Protein 8EBC (pdb70)

Solvent-accessible surface area: 83220 Å² total; per-residue (Å²): 87,75,0,33,38,39,89,144,57,64,78,23,4,69,63,18,6,8,25,20,91,152,72,63,95,96,9,48,5,114,3,26,0,3,52,40,76,73,83,97,155,11,73,26,54,0,20,0,1,1,0,0,6,4,34,24,0,0,0,15,21,84,0,0,29,18,0,0,21,31,0,0,0,0,0,0,19,10,14,17,40,30,129,47,0,16,40,28,0,35,114,0,2,92,95,164,59,112,197,70,35,13,43,29,126,75,141,81,10,5,0,0,0,0,2,38,13,60,35,41,108,108,0,0,44,26,0,48,154,18,17,17,32,0,1,0,0,33,9,7,34,19,38,7,13,52,0,59,97,0,0,63,40,0,45,71,125,42,32,85,115,14,40,0,0,0,0,1,2,16,42,112,61,9,0,35,30,0,5,110,11,10,0,1,0,0,1,0,0,65,8,23,12,40,21,37,136,178,186,6,4,0,29,5,0,64,58,0,5,152,2,5,69,34,19,47,85,33,38,0,28,30,1,0,0,0,0,24,30,18,27,97,126,25,70,5,2,2,2,0,1,9,19,8,0,4,0,0,2,5,12,131,27,0,0,52,0,72,44,7,56,12,95,101,46,94,52,134,73,70,117,2,7,29,22,16,21,12,21,16,30,88,1,19,1,56,67,95,172,96,37,65,3,39,9,45,66,35,14,33,1,115,80,28,2,44,103,3,5,62,101,1,49,32,12,0,19,46,14,40,0,85,50,2,81,41,0,50,150,100,28,115,58,47,58,36,92,139,128,30,70,115,83,134,133,119,66,100,61,5,80,57,30,89,27,61,67,84,103,79,58,121,98,10,44,5,114,3,30,0,2,51,39,120,159,82,103,157,11,67,25,50,0,25,0,1,0,0,0,4,3,25,27,0,0,0,16,15,79,0,0,32,15,0,0,40,30,0,0,0,0,2,0,23,10,14,19,25,32,130,49,0,16,45,14,0,36,122,0,1,77,82,180,34,237,80,53,12,53,32,92,3,134,11,9,5,0,0,0,0,1,36,12,55,29,39,116,110,0,0,37,30,0,18,66,12,3,18,29,1,1,1,0,29,6,6,28,16,29,7,19,47,0,56,108,0,0,63,36,0,44,69,117,40,30,90,112,15,42,0,0,0,0,1,2,33,38,118,68,6,0,57,42,0,4,121,9,8,0,3,0,0,1,0,0,94,15,23,10,32,14,44,189,30,14,0,33,5,0,71,58,0,6,153,3,6,67,64,16,48,133,97,72,16,29,33,1,0,0,1,0,19,28,30,25,108,124,27,141,6,1,2,7,0,0,7,19,7,0,5,0,0,7,5,12,144,24,0,0,54,0,74,46,8,59,11,95,101,41,85,37,133,64,75,118,7,4,20,23,17,20,16,18,18,30,73,1,23,0,45,48,93,134,153,199,34,24,52,17,35,5,62,67,35,16,29,0,120,86,30,3,60,100,3,6,58,108,1,46,48,41,0,15,93,11,39,0,84,44,2,83,50,0,52,148,92,24,117,60,59,92,62,159,99,98,148,108,136,109,101,53,97,46,2,73,60,25,85,10,56,95,103,89,50,117,110,10,40,5,110,2,26,0,0,45,45,133,151,83,127,156,25,79,23,52,0,27,10,2,2,0,0,7,9,17,26,0,0,0,9,18,89,0,0,29,17,0,0,45,38,0,0,0,0,2,0,19,12,16,14,12,29,129,46,0,18,40,29,0,34,118,0,0,101,92,210,156,88,15,60,38,122,76,161,78,31,4,0,0,0,0,2,35,14,65,27,35,110,99,0,0,41,26,0,44,154,18,18,16,35,0,0,1,0,35,8,9,24,0,15,2,24,56,0,67,116,0,0,71,42,0,53,46,106,41,26,90,118,9,30,0,0,0,0,4,0,33,76,122,52,0,0,38,18,0,6,129,8,14,0,0,2,0,4,0,6,0,13,40,23,35,17,15,49,57,87,133,93,92,10,47,18,146,1,45,0,25,7,0,66,61,0,5,158,2,3,76,48,24,58,154,107,67,12,23,33,1,0,0,1,0,25,14,7,6,30,142,42,67,13,2,0,0,0,2,6,17,7,0,4,0,0,6,1,10,20,4,0,0,42,0,80,41,8,59,12,92,92,39,100,62,155,69,79,112,5,2,26,6,19,10,11,4,7,40,25,3,62,5,43,47,67,51,74,173,30,24,49,174,185,49,48,84,152,107,2,11,57,5,21,0,21,63,28,18,36,0,128,81,31,1,52,102,14,8,50,101,1,61,52,28,0,20,102,14,37,0,75,40,3,72,55,0,53,154,112,26,107,61,54,79,37,108,86,119,109,177,146,94,42,68,124,75,125,65,92,35,2,72,52,22,8,6,30,14,98,115,56,94,102,4,41,2,114,2,25,0,1,48,35,134,161,78,102,156,21,78,26,52,0,27,0,2,1,0,0,5,4,17,25,0,0,0,12,22,63,0,0,19,14,0,0,47,31,0,0,0,0,2,0,17,9,12,17,44,25,131,49,0,16,62,41,0,35,102,0,9,104,84,167,50,238,80,64,14,53,34,114,70,152,83,11,6,0,0,0,0,1,32,12,64,37,30,122,109,0,0,33,25,0,44,153,22,15,9,26,0,0,1,0,41,10,11,25,0,7,1,29,37,0,78,114,0,0,67,35,0,48,70,116,41,33,92,120,6,30,1,0,0,1,8,0,40,47,128,50,0,0,52,24,0,4,125,11,15,0,0,2,0,3,0,4,0,13,44,32,42,14,12,52,51,82,119,97,104,4,47,16,129,0,43,0,34,9,0,67,69,0,7,138,3,4,74,62,25,44,145,117,71,20,26,30,1,0,0,0,0,20,15,9,4,41,117,8,23,17,1,0,0,0,1,9,15,6,0,4,0,0,10,1,9,20,4,0,0,37,0,77,41,8,51,13,96,86,37,91,70,143,72,80,116,5,3,27,5,19,8,17,4,8,36,86,2,66,13,57,55,94,152,86,47,62,3,48,0,19,57,34,18,33,1,130,89,29,0,51,105,11,7,58,88,1,47,49,2,0,39,35,16,51,0,54,29,3,73,57,0,55,155,146,25,118,60,37,46,11,61,55,68,22,110,24,139,132,27,79,106,94,123,144,99,72,91,64,5,64,57,20,77,19,52,76,86,117,53,115,104,8,48,6,114,3,26,0,0,56,40,119,157,78,97,158,16,73,28,49,0,19,0,2,1,0,0,4,2,25,28,0,0,0,9,22,84,0,0,32,15,0,0,30,28,0,0,0,0,1,0,16,11,12,20,31,30,134,47,0,18,38,28,0,39,112,0,2,104,91,167,53,115,182,62,39,14,62,42,121,61,159,80,8,6,0,0,0,0,2,35,13,56,28,42,117,105,0,0,40,23,0,50,156,16,17,16,32,1,0,1,0,30,6,1,25,8,40,8,14,52,0,67,101,0,0,59,37,0,43,74,123,40,33,76,120,14,45,0,0,0,0,0,2,29,42,122,50,10,0,35,28,0,5,121,10,10,0,1,1,0,1,0,2,92,8,23,14,34,17,41,129,181,30,15,0,27,6,0,68,61,0,6,158,2,5,68,67,13,55,150,113,59,20,26,31,1,0,0,0,0,23,28,37,23,101,131,26,111,2,2,2,2,0,0,8,18,7,0,5,0,0,8,5,12,129,25,0,0,54,0,70,47,7,58,11,96,99,22,34,4,42,53,77,115,0,10,25,20,17,22,13,22,18,30,83,1,18,0,42,49,86,130,144,78,33,63,17,4,4,48,64,35,13,32,1,122,88,30,1,56,102,3,6,56,96,1,48,44,41,0,40,97,12,41,1,86,43,2,77,65,0,50,157,103,23,121,62,61,85,43,101,100,181,96,65,98,151,160,181,69,114,46,2,68,54,21,82,10,55,70,24,200,81,115,81,167,35,80,52,98,102,7,46,5,120,2,27,0,0,57,45,127,144,82,107,154,15,70,25,44,0,34,7,1,0,0,0,7,6,18,26,0,0,0,16,16,84,0,0,28,19,0,0,37,30,0,0,0,0,0,0,22,11,16,18,48,26,133,47,0,20,45,13,0,32,127,0,2,108,86,187,64,178,48,14,49,36,111,70,138,84,9,6,0,0,0,0,2,34,11,55,24,31,110,102,0,0,20,26,0,42,146,13,18,15,36,0,1,0,0,41,7,15,25,0,9,2,27,47,0,78,116,0,1,64,41,1,51,72,121,44,31,86,110,13,42,0,0,0,1,5,0,32,60,122,54,0,0,46,26,0,4,122,12,12,0,3,0,0,4,0,4,0,13,49,20,42,19,14,54,61,102,112,97,122,26,7,7,149,1,31,0,30,2,0,64,63,0,6,157,4,2,74,71,20,48,135,101,71,17,28,32,0,0,0,0,0,21,18,6,6,14,100,33,64,16,2,0,0,0,0,8,17,6,0,4,0,0,2,2,9,22,4,0,0,29,0,69,43,7,54,12,101,99,25,57,14,49,62,83,118,4,5,32,4,20,10,18,12,14,58,71,1,67,7,57,57,79,169,185,30,42,56,2,11,0,13,62,30,19,28,0,118,90,28,2,52,105,16,6,63,102,1,62,54,24,0,18,94,7,29,0,63,41,3,85,53,0,54,147,95,26,62,59,56,80,37,117,93,118,98,176,188

B-factor: mean 42.68, std 15.79, range [10.54, 126.82]

Sequence (2060 aa):
AMAFYFEEPSRTFSEFLLVPGCVPTNVSLKTPIVKFKKGEESAITMNIPLVSAIMQAVSDDNMGIALATEGGVSFIFGSQSIESEAAMVSRVKNHKSNKLELLDSSKRYVVGAGINTRDYEERVPALVEAGADILCIDSSEGYSEWQKRTLDYVRGKYGDTVKVGAGNVVDRDGFRYLAEAGADFVKVGVGGGSICCITRGQATALIDVAKARDEYFEETGVYIPICSDGGIVYDYHMTLALAMGADFIMLGRYFSRFDESPTNKVNLNGTYMKEYWGEGANRARNWQRYGVDSYVPYAGSLKDNVAISLSKVRSTMCNCGALNIPELQQKAKITLVSAMAFYFEEPSRTFSEFLLVPGCVPTNVSLKTPIVKFKKGEESAITMNIPLVSAIMQAVSDDNMGIALATEGGVSFIFGSQSIESEAAMVSRVKNHKSKLELLDSSKRYVVGAGINTRDYEERVPALVEAGADILCIDSSSEGYSEWQKRTLDYVRGKYGDTVKVGAGNVVDRDGFRYLAEAGADFVKVGVGGGSICIGQATALIDVAKARDEYFEETGVYIPICSDGGIVYDYHMTLALAMGADFIMLGRYFSRFDESPTNKVNLNGTYMKEYWGEGANRARNWQRYDEGVDSYVPYAGSLKDNVAISLSKVRSTMCNCGALNIPELQQKAKITLVSAFYFEEPSRTFSEFLLVPCVPTNVSLKTPIVKFKKGEESAITMNIPLVSAIMQAVSDDNMGIALATEGGVSFIFGSQSIESEAAMVSRVKNHKLELLDSSKRYVVGAGINTRDYEERVPALVEAGADILCIDSSEGYSEWQKRTLDYVRGKYGDTVKVGAGNVVDRDGFRYLAEAGADFVKVGVGGGSICITREQKGIGRGQATALIDVAKARDEYFEETGVYIPICSDGGIVYYDYHMTLALAMGADFIMLGRYFSRFDESPTNKVNLNGTYMKEYWGEGANRARNWQRYDLGGDKKLSFEEGVDSYVPYAGSLKDNVAISLSKVRSTMCNCGALNIPELQQKAKITLVSSTSIVMAFYFPSRTFSEFLLVPGVPTNVSLKTPIVKFKKGEESAITMNIPLVSAIMQAVSDDNMGIALATEGGVSFIFGSQSIESEAAMVSRVKNHKSKLELLDSSKRYVVGAGINTRDYEERVPALVEAGADILCIDSSEGYSEWQKRTLDYVRGKYGDTVKVGAGNVVDRDGFRYLAEAGADFVKVGVGGGSICITREQKGIGRGQATALIDVAKARDEYFEETGVYIPICSDGGIVYDYHMTLALAMGADFIMLGRYFSRFDESPTNKVNLNGTYMKEYWGEGANRARNWQRYGVDSYVPYAGSLKDNVAISLSKVRSTMCNCGALNIPELQQKAKITLVSSTSIVAMAFYFEEPSRTFSEFLLVPGVPTNVSLKTPIVKFKKGEESAITMNIPLVSAIMQAVSDDNMGIALATEGGVSFIFGSQSIESEAAMVSRVKNHKSNKLELLDSSKRYVVGAGINTRDYEERVPALVEAGADILCIDSSEGYSEWQKRTLDYVRGKYGDTVKVGAGNVVDRDGFRYLAEAGADFVKVGVGGGSICITGQATALIDVAKARDEYFEETGVYIPICSDGGIVYDYHMTLALAMGADFIMLGRYFSRFDESPTNKVNLNGTYMKEYWGEGANRARNWQRYDGVDSYVPYAGSLKDNVAISLSKVRSTMCNCGALNIPELQQKAKITLVSSTMAFYFPSRTFSEFLLVPGYSSAECVPTNVSLKTPIVKFKKGEESAITMNIPLVSAIMQAVSDDNMGIALATEGGVSFIFGSQSIESEAAMVSRVKNHKSLELLDSSKRYVVGAGINTRDYEERVPALVEAGADILCIDSSEGYSEWQKRTLDYVRGKYGDTVKVGAGNVVDRDGFRYLAEAGADFVKVGVGGGSICITREQKGIGRGQQATALIDVAKARDEYFEETGVYIPICSDGGIVYYDYHMTLALAMGADFIMLGRYFSRFDESPTNKVNLNGTYMKEYWGEGANRARNWQRYEGVDSYVPYAGSLKDNVAISLSKVRSTMCNCGALNIPELQQKAKITLVSSTSIV

Radius of gyration: 43.03 Å; Cα contacts (8 Å, |Δi|>4): 5115; chains: 6; bounding box: 100×106×127 Å

Foldseek 3Di:
DDDDDDDDDFDALVFKDWDFPADLVLFFQKFAQFKDFAPDDHPFIFRHQEEADQWLQFAFLLNQQQQLLDGYEYAHHDLADLVRQLVRLLSQQPPQHHPRRGADPVRGRAYHYEDELPPCVVNVVSNVVSPHQAYEYFFEAVCLVSQLVSLLVCCVVPNVVHAYAYDDHQALVSLVSVVVSRHRAYEYAHGTAQDDDDHSLLNSLLRNQVNQVVVCVVPRMRHAYEREDRDDDLSSQLVSLLSRHRHYYDYLVRSQEPSGPFDWDQDPNFIKTFDDGCNACCRVVVVVVHTDDIGGRDYHPVVVVVVSSSVNSRSCRSNVHRYSVSSNVRIDMDTDD/DDDDDDDDDFDALVFKDWDFPADLVLFFQKFAQFKDFQPDDHQFIFRHQEEADQWLQFDFLLNQQQQLQQGYEYAHHDLADLVRQLVRLLSQQPDPAVRHGAHPVRGRAYEYEDELPPCVPNVVSNVVSPHQAYEHFDEAVCLVSQLVSLLVCCVVPNPVHAYAYDDFQALVSLVSVVVSPHRAYEYDHDTDQDDDSLLNSLLHVQVSQVVVCVVGRMRHAYEREDRCPDLVSQLVSLLSRHRHYYDYLVRSLEPSGPFDWDQDPNFIKTFDDGCNDCCRVVVVVVNPPGPDIGGRDYHPVVVVVVSVSVSSVSCVSNVHSYSVSSNPSIDMDTHD/DDDDDDDWDALVQKDWAWDDLVLFFQKFAQFKDFAPDDHQFIFRHQEEADQWQQFDFLLNQQQQQCVRYEYAHHPLADLVRSLVRLLCQQPVQCGGAHPVRGGAYHYEDELPPLVPSVVSNVVSPHQAYEYDAQQWDDVSLLVSLQVCCVPPNPNYAYAYWDFQALVSLVVVVVSPHGAYEYAFFQSDGGDAFDGHDAQGGTCNSLLRNQVSQVVVCVPRRMHHAYEYEENHQALVSQLSSLQSRHRHYYYYLNRSLEPSTPFDWDQDVNFIWTFDGGCNACVSVVVVVCHPNNQVPDDCVRRGDDIRGRDYHPVVVVCVSSSVSSVVCVTQVHSYSVRSNVRTPMDGRPDDDDD/DDDDDDFDWLVFKDWDFPPLVLFFQKFAAFKDFAPDDHPFIWRHQEEADQWQFFAFLLNQQQQQQQTYAYAHHPLADLVRSLVSLLSQQPPAHVRGRADPVRGGAYHYEDELPCLVPNVVSNVVSPHQAYEYDAAQWQDVSQLVSLVVCCVPVNPRYAYAYGDDQALVRLVVVVVSPHGAYEYQFQQSDGGFAFDGDDALGGTCNSLLRNQVSQVVVCVVPRMHHAYEYEENHQALSSQLVSLQSRHRHYYYYLNRSQEPSTPFDWDQDPNFIWTFDGGCNDCCRVVVVVPDGPDIRGRDYHDVVVVCVSSSVSSVVCVSRPHRYSVRSNPRIDMDTRPDDDDD/DDDDDDDDDFDALVQKDWDFPPLVLFWQKFAAFKDFFPDDHPFIWRHQEEAAQWLQFDFLLNQQQVLLVGYEYAHHDLADLVRQLVRLLSQFPDDQHPRHGADPVRGRAYHYEDELPPLVPNVVSNVVSPHQAYEHFFEAVCLVSQLVSLLVCCVPVNPNHAYAYDDHQALVSLVSRVVSRHRAYEYDRGTAQDDDPRLLVSLLRNQVSQVVVCVVPSMRHAYEREDRDDDLVSQLVSLLSRHRHYYYYLVRSLEPSGPFDWDQDPNFIKTFDDGCNACCRVVVVVVCHGPDIHGRDYHPVVVVCVSVSVNSVSCVSLVHSYSVRSNVSIDMDGHDDD/DDDDDDFDWLVFKDWDFDPDPDFDDLVLFFQKFAAFKDFFPDDHPFIFRHQEEADQWQQFAFLLNQQQQQCVRYEYAHHDLADLVRQLVSLLSQQPPAHCGRADPVNGGAYHYEDELPCLVPNVVSNVVSPHQAYEYDAQAWDDVSLLVSLVVCCVPVNPRYAYAYFDFQALVRLVVVVVSPHGAYEYQFQQSDGGDAQDGHDALGGTCNSLLRNQVNQVVVCVPRSMHHAYEYEHNHQALSSQLVSLLSRHRHYYYYLNRSQEPSGPFDWDQDPNFIWTFDGGCNFCCSVVVVVPVRGPDIRGHDYHPVVSVVVSSSVSSVVCVRQVHSYSVRSNVRTDMDTHPDDDDD

Organism: Listeria monocytogenes serovar 1/2a (strain ATCC BAA-679 / EGD-e) (NCBI:txid169963)

InterPro domains:
  IPR000644 CBS domain [PF00571] (110-151)
  IPR000644 CBS domain [PF00571] (163-214)
  IPR000644 CBS domain [PS51371] (103-162)
  IPR000644 CBS domain [PS51371] (167-225)
  IPR000644 CBS domain [SM00116] (109-157)
  IPR000644 CBS domain [SM00116] (172-220)
  IPR001093 IMP dehydrogenase/GMP reductase [PF00478] (11-489)
  IPR001093 IMP dehydrogenase/GMP reductase [cd00381] (9-478)
  IPR005990 Inosine-5'-monophosphate dehydrogenase [PIRSF000130] (10-497)
  IPR005990 Inosine-5'-monophosphate dehydrogenase [PTHR11911] (9-493)
  IPR013785 Aldolase-type TIM barrel [G3DSA:3.20.20.70] (3-501)
  IPR015875 IMP dehydrogenase / GMP reductase, conserved site [PS00487] (309-321)
  IPR046342 CBS domain superfamily [SSF54631] (110-214)

Secondary structure (DSSP, 8-state):
-EEEE-PPP---GGGEEEEP---GGG----EE-S-EETT---S-EESSSEEE-SSTTT-SHHHHHHHHHHT-EEEE--SS-HHHHHHHHHHHHHS---TT--B-TTS-B--EEEE-SSSHHHHHHHHHHTT-SEEEE---GGGHHHHHHHHHHHHHHHTTSS-EEEEEE-SHHHHHHHHTTT-SSEEE-S--TT------HHHHHHHHHHHHHHHHHHHSEE--EEEES---SHHHHHHHHHHT-SEEEESHHHHTBTTSSSPEEEETTEEEEEE--TTSHHHHTGGG----EEEE--B-HHHHHHHHHHHHHHHHHHTT-SSHHHHHHH-EEEE--/---EE-PPP---GGGEEEEP---GGG-B--EE-S-EETT---S-EESSSEEE-SSTTT-SHHHHHHHHHHT-EEEE--SS-HHHHHHHHHHHHTS------B-TTS-B--EEEE-SSSHHHHHHHHHHHT-SEEEEE--GGGHHHHHHHHHHHHHHHTTSS-EEEEEE-SHHHHHHHHHHT-SSEEE-S--TT----HHHHHHHHHHHHHHHHHHHSEE--EEEES---STHHHHHHHHHT-SEEEESHHHHTBTTSSSPEEEETTEEEEEE--TTSHHHHTGGGG-----EEEE--B-HHHHHHHHHHHHHHHHHHTT-SBHHHHHHH-EEEE--/--B------BGGGEEEE---GGG-B--EE-S-EETTS--S-EESSSEEE-S-TTT-SHHHHHHHHHTT-EEEE-SSS-HHHHHHHHHHHHTT----B-TTS-B--EEEE-SSSHHHHHHHHHHHT-SEEEE--SS-S-HHHHHHHHHHHHHTTTSS-EEEEEE-SHHHHHHHHTTT-SSEEE-TTTSSS---SS-PPTT--BHHHHHHHHHHHHHHHHHH-EE--EEEES---SHHHHHHHHHHT-SEEEESHHHHTBTTSSSPEEEETTEEEEEE--TTSHHHHTGGGSTTSGGGG--HHHH--EEEE--B-HHHHHHHHHHHHHHHHHHTT-SBHHHHHHH-EEEE-------/--EE----BGGGEEEE---GGG-B--EE-S-EETTSPPSSEESSSEEE-S-TTT-SHHHHHHHHHTT-EEEE-SSS-HHHHHHHHHHHTTS------B-TTS-B--EEEE-SSSHHHHHHHHHHHT-SEEEE--SS-S-HHHHHHHHHHHHHSTTSSEEEEEEE-SHHHHHHHHHTT-SSEEE-TTTSSS---SS---TT--BSHHHHHHHHHHHHHHHHH-EE--EEEES---SHHHHHHHHHTT-SEEEESHHHHTBTTSSSPEEEETTEEEEEE--TTSHHHHTTTT----EEEEP-B-HHHHHHHHHHHHHHHHHHHT-SBHHHHHHH-EEEE-SEEEE-/--EE----BGGGEEEEPPS--S---GGG-B--EE-S-EETTSPPS-EESSSEEE-S-TTT-SHHHHHHHHHTT-EEEE--SS-HHHHHHHHHHHHSS-----B-TTSPBP-EEEE-SSSHHHHHHHHHHTT-SEEEE--SS-S-HHHHHHHHHHHHHHTTSS-EEEEEE-SHHHHHHHHHTT-SSEEEE-SSSSS---SSPPPTT--BSHHHHHHHHHHHHHHHHHSEE--EEEES---SHHHHHHHHHTT-SEEEESTTTTTBTTSSSPEEEETTEEEEEE--TTSHHHHTGGG-----EEEEP-B-HHHHHHHHHHHHHHHHHHTT-SBHHHHHHH-EEEE-------/---EE-PPP---GGGEEEE---GGG----EE-S-EETT---SSEESSSEEE-SSTTT-SHHHHHHHHHTT-EEEE--SS-HHHHHHHHHHHHSS----S--B-TTSPBP-EEEE-SSSHHHHHHHHHHHT-SEEEE---GGGHHHHHHHHHHHHHHHTTSS-EEEEEE-SHHHHHHHHTTT-SSEEE-S--TTS----HHHHHHHHHHHHHHHHHHHSEE--EEEES---SHHHHHHHHHHT-SEEEESHHHHTBTTSSSPEEEETTEEEEEE--TTSHHHHTGGGT----EEEE--B-HHHHHHHHHHHHHHHHHHTT-SSHHHHHHH-EEEE----

Nearest PDB structures (foldseek):
  8ebc-assembly1_E  TM=1.003E+00  e=1.883E-82  Listeria monocytogenes EGD-e
  8ebc-assembly1_D  TM=9.989E-01  e=6.902E-76  Listeria monocytogenes EGD-e
  8ebc-assembly1_C-2  TM=9.810E-01  e=6.151E-74  Listeria monocytogenes EGD-e
  1me9-assembly1_A  TM=9.237E-01  e=5.230E-58  Tritrichomonas suis
  1mei-assembly1_A  TM=9.227E-01  e=8.674E-58  Tritrichomonas suis

Structure (mmCIF, N/CA/C/O backbone):
data_8EBC
#
_entry.id   8EBC
#
_cell.length_a   78.977
_cell.length_b   95.699
_cell.length_c   97.604
_cell.angle_alpha   111.360
_cell.angle_beta   105.170
_cell.angle_gamma   107.610
#
_symmetry.space_group_name_H-M   'P 1'
#
loop_
_entity.id
_entity.type
_entity.pdbx_description
1 polymer 'Lmo0132 protein'
2 non-polymer 'INOSINIC ACID'
3 non-polymer GLYCEROL
4 non-polymer 'FORMIC ACID'
5 water water
#
loop_
_atom_site.group_PDB
_atom_site.id
_atom_site.type_symbol
_atom_site.label_atom_id
_atom_site.label_alt_id
_atom_site.label_comp_id
_atom_site.label_asym_id
_atom_site.label_entity_id
_atom_site.label_seq_id
_atom_site.pdbx_PDB_ins_code
_atom_site.Cartn_x
_atom_site.Cartn_y
_atom_site.Cartn_z
_atom_site.occupancy
_atom_site.B_iso_or_equiv
_atom_site.auth_seq_id
_atom_site.auth_comp_id
_atom_site.auth_asym_id
_atom_site.auth_atom_id
_atom_site.pdbx_PDB_model_num
ATOM 1 N N . ALA A 1 1 ? -16.00160 18.16302 15.61397 1.000 53.89605 -1 ALA A N 1
ATOM 2 C CA . ALA A 1 1 ? -15.09662 19.23996 15.23345 1.000 52.88020 -1 ALA A CA 1
ATOM 3 C C . ALA A 1 1 ? -13.67931 18.71044 15.03914 1.000 50.32567 -1 ALA A C 1
ATOM 4 O O . ALA A 1 1 ? -12.71404 19.31637 15.49847 1.000 54.92501 -1 ALA A O 1
ATOM 6 N N . MET A 1 2 ? -13.56188 17.57728 14.35149 1.000 49.73857 0 MET A N 1
ATOM 7 C CA . MET A 1 2 ? -12.28853 16.89549 14.17054 1.000 53.01359 0 MET A CA 1
ATOM 8 C C . MET A 1 2 ? -11.79129 17.05212 12.73962 1.000 47.06578 0 MET A C 1
ATOM 9 O O . MET A 1 2 ? -12.56791 16.94267 11.78369 1.000 54.89403 0 MET A O 1
ATOM 14 N N . ALA A 1 3 ? -10.49092 17.30944 12.60609 1.000 45.22326 1 ALA A N 1
ATOM 15 C CA . ALA A 1 3 ? -9.80959 17.38061 11.32114 1.000 44.64265 1 ALA A CA 1
ATOM 16 C C . ALA A 1 3 ? -8.75073 16.29029 11.24708 1.000 42.72600 1 ALA A C 1
ATOM 17 O O . ALA A 1 3 ? -7.97489 16.10143 12.18892 1.000 45.45688 1 ALA A O 1
ATOM 19 N N . PHE A 1 4 ? -8.71606 15.58665 10.11986 1.000 42.89866 2 PHE A N 1
ATOM 20 C CA . PHE A 1 4 ? -7.78292 14.49226 9.88918 1.000 47.22023 2 PHE A CA 1
ATOM 21 C C . PHE A 1 4 ? -6.73613 14.92341 8.87145 1.000 40.53253 2 PHE A C 1
ATOM 22 O O . PHE A 1 4 ? -7.08079 15.45380 7.81034 1.000 41.77156 2 PHE A O 1
ATOM 30 N N . TYR A 1 5 ? -5.46567 14.69670 9.19771 1.000 41.24101 3 TYR A N 1
ATOM 31 C CA . TYR A 1 5 ? -4.35079 14.98708 8.30888 1.000 42.58554 3 TYR A CA 1
ATOM 32 C C . TYR A 1 5 ? -3.66813 13.68492 7.91606 1.000 47.89752 3 TYR A C 1
ATOM 33 O O . TYR A 1 5 ? -3.52053 12.77694 8.74131 1.000 48.30729 3 TYR A O 1
ATOM 42 N N . PHE A 1 6 ? -3.25525 13.59752 6.65383 1.000 52.53378 4 PHE A N 1
ATOM 43 C CA . PHE A 1 6 ? -2.67988 12.37953 6.08478 1.000 51.71446 4 PHE A CA 1
ATOM 44 C C . PHE A 1 6 ? -1.32347 12.73117 5.48599 1.000 61.10861 4 PHE A C 1
ATOM 45 O O . PHE A 1 6 ? -1.19233 12.90839 4.27287 1.000 67.20846 4 PHE A O 1
ATOM 53 N N . GLU A 1 7 ? -0.31573 12.83839 6.34619 1.000 63.41874 5 GLU A N 1
ATOM 54 C CA . GLU A 1 7 ? 1.05911 13.04260 5.91823 1.000 75.17231 5 GLU A CA 1
ATOM 55 C C . GLU A 1 7 ? 1.77750 11.70142 5.86419 1.000 74.44051 5 GLU A C 1
ATOM 56 O O . GLU A 1 7 ? 1.55220 10.82912 6.70840 1.000 64.26297 5 GLU A O 1
ATOM 62 N N . GLU A 1 8 ? 2.63385 11.53989 4.86107 1.000 73.77720 6 GLU A N 1
ATOM 63 C CA . GLU A 1 8 ? 3.39264 10.31012 4.72372 1.000 79.04185 6 GLU A CA 1
ATOM 64 C C . GLU A 1 8 ? 4.50271 10.24724 5.77342 1.000 71.06615 6 GLU A C 1
ATOM 65 O O . GLU A 1 8 ? 5.06425 11.27627 6.15948 1.000 65.81793 6 GLU A O 1
ATOM 71 N N . PRO A 1 9 ? 4.83042 9.04921 6.25692 1.000 69.72018 7 PRO A N 1
ATOM 72 C CA . PRO A 1 9 ? 5.86805 8.93170 7.28858 1.000 63.68278 7 PRO A CA 1
ATOM 73 C C . PRO A 1 9 ? 7.25105 9.21766 6.72429 1.000 55.11403 7 PRO A C 1
ATOM 74 O O . PRO A 1 9 ? 7.60571 8.76105 5.63497 1.000 55.27134 7 PRO A O 1
ATOM 78 N N . SER A 1 10 ? 8.03621 9.97762 7.48423 1.000 41.23646 8 SER A N 1
ATOM 79 C CA . SER A 1 10 ? 9.40456 10.30298 7.11388 1.000 47.15717 8 SER A CA 1
ATOM 80 C C . SER A 1 10 ? 10.34274 9.92910 8.25240 1.000 46.69141 8 SER A C 1
ATOM 81 O O . SER A 1 10 ? 9.96092 9.95390 9.42568 1.000 50.47874 8 SER A O 1
ATOM 84 N N . ARG A 1 11 ? 11.57652 9.57464 7.89629 1.000 38.05461 9 ARG A N 1
ATOM 85 C CA . ARG A 1 11 ? 12.59158 9.21196 8.87373 1.000 36.25292 9 ARG A CA 1
ATOM 86 C C . ARG A 1 11 ? 13.90174 9.91128 8.53752 1.000 38.19965 9 ARG A C 1
ATOM 87 O O . ARG A 1 11 ? 14.09781 10.41536 7.42857 1.000 40.25761 9 ARG A O 1
ATOM 95 N N . THR A 1 12 ? 14.80156 9.93284 9.51439 1.000 32.83563 10 THR A N 1
ATOM 96 C CA . THR A 1 12 ? 16.12170 10.52585 9.36438 1.000 39.50038 10 THR A CA 1
ATOM 97 C C . THR A 1 12 ? 17.17937 9.43182 9.26879 1.000 33.12832 10 THR A C 1
ATOM 98 O O . THR A 1 12 ? 16.90223 8.24430 9.45405 1.000 35.23328 10 THR A O 1
ATOM 102 N N . PHE A 1 13 ? 18.41270 9.85289 8.97739 1.000 28.42185 11 PHE A N 1
ATOM 103 C CA . PHE A 1 13 ? 19.52198 8.90964 8.87856 1.000 29.43793 11 PHE A CA 1
ATOM 104 C C . PHE A 1 13 ? 19.82380 8.22095 10.20331 1.000 37.02357 11 PHE A C 1
ATOM 105 O O . PHE A 1 13 ? 20.37053 7.11163 10.20139 1.000 33.44157 11 PHE A O 1
ATOM 113 N N . SER A 1 14 ? 19.48606 8.84993 11.33063 1.000 37.75299 12 SER A N 1
ATOM 114 C CA . SER A 1 14 ? 19.77461 8.28201 12.64152 1.000 33.60335 12 SER A CA 1
ATOM 115 C C . SER A 1 14 ? 18.86257 7.11693 13.00526 1.000 36.23015 12 SER A C 1
ATOM 116 O O . SER A 1 14 ? 19.15603 6.40376 13.97092 1.000 40.54918 12 SER A O 1
ATOM 119 N N . GLU A 1 15 ? 17.77568 6.90491 12.26664 1.000 30.17823 13 GLU A N 1
ATOM 120 C CA . GLU A 1 15 ? 16.86503 5.79780 12.52516 1.000 32.96169 13 GLU A CA 1
ATOM 121 C C . GLU A 1 15 ? 17.26092 4.52204 11.79171 1.000 40.32291 13 GLU A C 1
ATOM 122 O O . GLU A 1 15 ? 16.56216 3.51050 11.91630 1.000 39.22889 13 GLU A O 1
ATOM 128 N N . PHE A 1 16 ? 18.35655 4.54367 11.03866 1.000 33.34175 14 PHE A N 1
ATOM 129 C CA . PHE A 1 16 ? 18.83295 3.39574 10.28254 1.000 34.78656 14 PHE A CA 1
ATOM 130 C C . PHE A 1 16 ? 20.23519 3.02239 10.74717 1.000 36.58080 14 PHE A C 1
ATOM 131 O O . PHE A 1 16 ? 20.89509 3.76837 11.47538 1.000 35.05763 14 PHE A O 1
ATOM 139 N N . LEU A 1 17 ? 20.69152 1.84955 10.31189 1.000 35.14188 15 LEU A N 1
ATOM 140 C CA . LEU A 1 17 ? 22.02896 1.37966 10.64912 1.000 32.36388 15 LEU A CA 1
ATOM 141 C C . LEU A 1 17 ? 22.52134 0.43343 9.56704 1.000 36.88293 15 LEU A C 1
ATOM 142 O O . LEU A 1 17 ? 21.78219 -0.45483 9.13252 1.000 30.89358 15 LEU A O 1
ATOM 147 N N . LEU A 1 18 ? 23.76583 0.62569 9.14063 1.000 38.76042 16 LEU A N 1
ATOM 148 C CA . LEU A 1 18 ? 24.41710 -0.31584 8.24082 1.000 37.52733 16 LEU A CA 1
ATOM 149 C C . LEU A 1 18 ? 24.91252 -1.51067 9.04653 1.000 38.53700 16 LEU A C 1
ATOM 150 O O . LEU A 1 18 ? 25.69927 -1.34804 9.98571 1.000 36.95316 16 LEU A O 1
ATOM 155 N N . VAL A 1 19 ? 24.45275 -2.70249 8.68810 1.000 36.65666 17 VAL A N 1
ATOM 156 C CA . VAL A 1 19 ? 24.83060 -3.93741 9.37009 1.000 40.88025 17 VAL A CA 1
ATOM 157 C C . VAL A 1 19 ? 25.93768 -4.60479 8.56135 1.000 43.95107 17 VAL A C 1
ATOM 158 O O . VAL A 1 19 ? 25.70068 -4.97549 7.40128 1.000 50.72485 17 VAL A O 1
ATOM 162 N N . PRO A 1 20 ? 27.13566 -4.77420 9.11327 1.000 49.13813 18 PRO A N 1
ATOM 163 C CA . PRO A 1 20 ? 28.19929 -5.45798 8.37366 1.000 54.02123 18 PRO A CA 1
ATOM 164 C C . PRO A 1 20 ? 27.98286 -6.96164 8.33286 1.000 55.76585 18 PRO A C 1
ATOM 165 O O . PRO A 1 20 ? 27.41504 -7.56281 9.24805 1.000 55.98720 18 PRO A O 1
ATOM 169 N N . GLY A 1 21 ? 28.45074 -7.56584 7.24521 1.000 59.14251 19 GLY A N 1
ATOM 170 C CA . GLY A 1 21 ? 28.33479 -9.00017 7.05807 1.000 50.42324 19 GLY A CA 1
ATOM 171 C C . GLY A 1 21 ? 29.63980 -9.74167 7.27495 1.000 63.36718 19 GLY A C 1
ATOM 172 O O . GLY A 1 21 ? 30.39462 -9.43650 8.19904 1.000 62.23070 19 GLY A O 1
ATOM 173 N N . CYS A 1 27 ? 40.08523 -7.05105 2.26340 1.000 79.62512 25 CYS A N 1
ATOM 174 C CA . CYS A 1 27 ? 39.67651 -6.47003 3.53710 1.000 83.57146 25 CYS A CA 1
ATOM 175 C C . CYS A 1 27 ? 40.54456 -5.26770 3.89731 1.000 77.42602 25 CYS A C 1
ATOM 176 O O . CYS A 1 27 ? 40.65768 -4.89991 5.06724 1.000 68.15101 25 CYS A O 1
ATOM 179 N N . VAL A 1 28 ? 41.15286 -4.65776 2.88641 1.000 72.36946 26 VAL A N 1
ATOM 180 C CA . VAL A 1 28 ? 42.05895 -3.53035 3.07969 1.000 70.88650 26 VAL A CA 1
ATOM 181 C C . VAL A 1 28 ? 41.25419 -2.24379 2.91600 1.000 64.16408 26 VAL A C 1
ATOM 182 O O . VAL A 1 28 ? 40.73541 -1.99107 1.81668 1.000 61.08210 26 VAL A O 1
ATOM 186 N N . PRO A 1 29 ? 41.12171 -1.42023 3.95977 1.000 61.34765 27 PRO A N 1
ATOM 187 C CA . PRO A 1 29 ? 40.35149 -0.17343 3.81327 1.000 53.72343 27 PRO A CA 1
ATOM 188 C C . PRO A 1 29 ? 40.91873 0.76926 2.76829 1.000 54.19094 27 PRO A C 1
ATOM 189 O O . PRO A 1 29 ? 40.15174 1.48540 2.11194 1.000 52.02818 27 PRO A O 1
ATOM 193 N N . THR A 1 30 ? 42.23900 0.79193 2.58713 1.000 52.56613 28 THR A N 1
ATOM 194 C CA . THR A 1 30 ? 42.83012 1.63201 1.55363 1.000 48.13065 28 THR A CA 1
ATOM 195 C C . THR A 1 30 ? 42.60991 1.08245 0.15065 1.000 54.72998 28 THR A C 1
ATOM 196 O O . THR A 1 30 ? 42.98978 1.74717 -0.81982 1.000 56.97189 28 THR A O 1
ATOM 199 N N . ASN A 1 31 ? 42.01534 -0.10118 0.01791 1.000 50.69530 29 ASN A N 1
ATOM 200 C CA . ASN A 1 31 ? 41.68769 -0.67065 -1.28193 1.000 57.11829 29 ASN A CA 1
ATOM 201 C C . ASN A 1 31 ? 40.28189 -0.31818 -1.74819 1.000 46.57165 29 ASN A C 1
ATOM 202 O O . ASN A 1 31 ? 39.85192 -0.81153 -2.79522 1.000 48.29882 29 ASN A O 1
ATOM 207 N N . VAL A 1 32 ? 39.56057 0.51368 -1.00662 1.000 37.95132 30 VAL A N 1
ATOM 208 C CA . VAL A 1 32 ? 38.19599 0.88604 -1.35762 1.000 30.17674 30 VAL A CA 1
ATOM 209 C C . VAL A 1 32 ? 38.23229 2.11286 -2.25705 1.000 32.22092 30 VAL A C 1
ATOM 210 O O . VAL A 1 32 ? 38.86992 3.11994 -1.92573 1.000 34.98773 30 VAL A O 1
ATOM 214 N N . SER A 1 33 ? 37.54889 2.02860 -3.39660 1.000 20.66475 31 SER A N 1
ATOM 215 C CA . SER A 1 33 ? 37.43661 3.14675 -4.32255 1.000 18.09270 31 SER A CA 1
ATOM 216 C C . SER A 1 33 ? 36.19653 3.96742 -3.99322 1.000 18.37151 31 SER A C 1
ATOM 217 O O . SER A 1 33 ? 35.09577 3.42060 -3.87035 1.000 15.18217 31 SER A O 1
ATOM 220 N N . LEU A 1 34 ? 36.37852 5.27951 -3.85016 1.000 14.88638 32 LEU A N 1
ATOM 221 C CA . LEU A 1 34 ? 35.27942 6.19397 -3.57671 1.000 17.78821 32 LEU A CA 1
ATOM 222 C C . LEU A 1 34 ? 34.86514 6.98608 -4.81043 1.000 17.98104 32 LEU A C 1
ATOM 223 O O . LEU A 1 34 ? 34.15851 7.99280 -4.68526 1.000 18.78161 32 LEU A O 1
ATOM 228 N N . LYS A 1 35 ? 35.29527 6.55773 -5.99387 1.000 13.59787 33 LYS A N 1
ATOM 229 C CA . LYS A 1 35 ? 34.87441 7.21077 -7.22375 1.000 16.97821 33 LYS A CA 1
ATOM 230 C C . LYS A 1 35 ? 33.37946 7.01343 -7.44189 1.000 18.54533 33 LYS A C 1
ATOM 231 O O . LYS A 1 35 ? 32.80644 5.98057 -7.08344 1.000 20.20373 33 LYS A O 1
ATOM 237 N N . THR A 1 36 ? 32.74569 8.02367 -8.03450 1.000 16.74578 34 THR A N 1
ATOM 238 C CA . THR A 1 36 ? 31.30064 8.01492 -8.21164 1.000 21.77816 34 THR A CA 1
ATOM 239 C C . THR A 1 36 ? 30.94980 8.91758 -9.38483 1.000 19.35404 34 THR A C 1
ATOM 240 O O . THR A 1 36 ? 31.65931 9.89779 -9.63880 1.000 16.43141 34 THR A O 1
ATOM 244 N N . PRO A 1 37 ? 29.89006 8.60717 -10.12915 1.000 24.47027 35 PRO A N 1
ATOM 245 C CA . PRO A 1 37 ? 29.46826 9.47962 -11.22780 1.000 18.50612 35 PRO A CA 1
ATOM 246 C C . PRO A 1 37 ? 28.57360 10.60883 -10.74704 1.000 16.10297 35 PRO A C 1
ATOM 247 O O . PRO A 1 37 ? 27.86189 10.49640 -9.74718 1.000 18.21110 35 PRO A O 1
ATOM 251 N N . ILE A 1 38 ? 28.61760 11.72072 -11.48519 1.000 17.86898 36 ILE A N 1
ATOM 252 C CA . ILE A 1 38 ? 27.72985 12.84886 -11.23197 1.000 19.64837 36 ILE A CA 1
ATOM 253 C C . ILE A 1 38 ? 26.98153 13.29762 -12.47630 1.000 15.21051 36 ILE A C 1
ATOM 254 O O . ILE A 1 38 ? 26.18351 14.23288 -12.39980 1.000 19.95254 36 ILE A O 1
ATOM 259 N N . VAL A 1 39 ? 27.20685 12.65832 -13.62086 1.000 15.65202 37 VAL A N 1
ATOM 260 C CA . VAL A 1 39 ? 26.50312 12.96077 -14.86075 1.000 22.42829 37 VAL A CA 1
ATOM 261 C C . VAL A 1 39 ? 25.86471 11.67720 -15.37019 1.000 18.22228 37 VAL A C 1
ATOM 262 O O . VAL A 1 39 ? 26.48917 10.61075 -15.33838 1.000 17.93068 37 VAL A O 1
ATOM 266 N N . LYS A 1 40 ? 24.61971 11.78253 -15.83339 1.000 14.26536 38 LYS A N 1
ATOM 267 C CA . LYS A 1 40 ? 23.88595 10.61080 -16.29075 1.000 19.97763 38 LYS A CA 1
ATOM 268 C C . LYS A 1 40 ? 24.62772 9.91010 -17.42450 1.000 25.05089 38 LYS A C 1
ATOM 269 O O . LYS A 1 40 ? 25.36274 10.52919 -18.19969 1.000 19.06556 38 LYS A O 1
ATOM 275 N N . PHE A 1 41 ? 24.43228 8.59663 -17.50760 1.000 18.82577 39 PHE A N 1
ATOM 276 C CA . PHE A 1 41 ? 25.09284 7.78094 -18.51306 1.000 18.06307 39 PHE A CA 1
ATOM 277 C C . PHE A 1 41 ? 24.20178 6.59391 -18.84116 1.000 29.14991 39 PHE A C 1
ATOM 278 O O . PHE A 1 41 ? 23.44802 6.11124 -17.99101 1.000 21.33699 39 PHE A O 1
ATOM 286 N N . LYS A 1 42 ? 24.29313 6.13277 -20.08553 1.000 30.47256 40 LYS A N 1
ATOM 287 C CA . LYS A 1 42 ? 23.53070 4.97243 -20.51202 1.000 35.40647 40 LYS A CA 1
ATOM 288 C C . LYS A 1 42 ? 24.13452 3.69742 -19.92613 1.000 35.41405 40 LYS A C 1
ATOM 289 O O . LYS A 1 42 ? 25.24354 3.68935 -19.38292 1.000 33.97779 40 LYS A O 1
ATOM 295 N N . LYS A 1 43 ? 23.37917 2.60715 -20.03678 1.000 35.45347 41 LYS A N 1
ATOM 296 C CA . LYS A 1 43 ? 23.82417 1.33211 -19.49239 1.000 32.20397 41 LYS A CA 1
ATOM 297 C C . LYS A 1 43 ? 25.08452 0.86507 -20.20900 1.000 37.69376 41 LYS A C 1
ATOM 298 O O . LYS A 1 43 ? 25.13807 0.83043 -21.44208 1.000 42.35900 41 LYS A O 1
ATOM 304 N N . GLY A 1 44 ? 26.10822 0.52237 -19.42826 1.000 32.81327 42 GLY A N 1
ATOM 305 C CA . GLY A 1 44 ? 27.38139 0.08706 -19.95162 1.000 36.35530 42 GLY A CA 1
ATOM 306 C C . GLY A 1 44 ? 28.37976 1.20090 -20.20059 1.000 43.19167 42 GLY A C 1
ATOM 307 O O . GLY A 1 44 ? 29.58971 0.95847 -20.14328 1.000 46.51914 42 GLY A O 1
ATOM 308 N N . GLU A 1 45 ? 27.90500 2.41523 -20.47003 1.000 46.52195 43 GLU A N 1
ATOM 309 C CA . GLU A 1 45 ? 28.78607 3.52984 -20.77981 1.000 32.59306 43 GLU A CA 1
ATOM 310 C C . GLU A 1 45 ? 29.42772 4.08075 -19.50783 1.000 31.78482 43 GLU A C 1
ATOM 311 O O . GLU A 1 45 ? 29.13412 3.65311 -18.38780 1.000 40.26971 43 GLU A O 1
ATOM 317 N N . GLU A 1 46 ? 30.31628 5.05245 -19.69165 1.000 29.30389 44 GLU A N 1
ATOM 318 C CA . GLU A 1 46 ? 31.04009 5.69681 -18.60672 1.000 27.80840 44 GLU A CA 1
ATOM 319 C C . GLU A 1 46 ? 30.61205 7.15452 -18.49741 1.000 29.25732 44 GLU A C 1
ATOM 320 O O . GLU A 1 46 ? 30.43484 7.83626 -19.51231 1.000 27.61899 44 GLU A O 1
ATOM 326 N N . SER A 1 47 ? 30.44199 7.62509 -17.26345 1.000 24.27412 45 SER A N 1
ATOM 327 C CA . SER A 1 47 ? 29.97405 8.98473 -17.03358 1.000 22.93997 45 SER A CA 1
ATOM 328 C C . SER A 1 47 ? 30.99154 10.00680 -17.52643 1.000 20.77133 45 SER A C 1
ATOM 329 O O . SER A 1 47 ? 32.20403 9.78211 -17.48849 1.000 24.24924 45 SER A O 1
ATOM 332 N N . ALA A 1 48 ? 30.47760 11.15286 -17.98047 1.000 29.66690 46 ALA A N 1
ATOM 333 C CA . ALA A 1 48 ? 31.34249 12.19476 -18.52344 1.000 27.09183 46 ALA A CA 1
ATOM 334 C C . ALA A 1 48 ? 32.17819 12.86362 -17.43999 1.000 25.91824 46 ALA A C 1
ATOM 335 O O . ALA A 1 48 ? 33.26152 13.38452 -17.72995 1.000 32.05333 46 ALA A O 1
ATOM 337 N N . ILE A 1 49 ? 31.69550 12.87368 -16.19950 1.000 20.55982 47 ILE A N 1
ATOM 338 C CA . ILE A 1 49 ? 32.41861 13.45413 -15.07361 1.000 21.74566 47 ILE A CA 1
ATOM 339 C C . ILE A 1 49 ? 32.35791 12.46764 -13.91663 1.000 24.24442 47 ILE A C 1
ATOM 340 O O . ILE A 1 49 ? 31.26695 12.13149 -13.43934 1.000 21.06535 47 ILE A O 1
ATOM 345 N N . THR A 1 50 ? 33.52251 12.00821 -13.46587 1.000 21.91677 48 THR A N 1
ATOM 346 C CA . THR A 1 50 ? 33.63060 11.07370 -12.35233 1.000 19.62613 48 THR A CA 1
ATOM 347 C C . THR A 1 50 ? 34.48633 11.70662 -11.26599 1.000 15.61356 48 THR A C 1
ATOM 348 O O . THR A 1 50 ? 35.66793 11.98917 -11.49077 1.000 20.10736 48 THR A O 1
ATOM 352 N N . MET A 1 51 ? 33.89152 11.93463 -10.09839 1.000 15.88743 49 MET A N 1
ATOM 353 C CA . MET A 1 51 ? 34.65231 12.43020 -8.96442 1.000 19.84854 49 MET A CA 1
ATOM 354 C C . MET A 1 51 ? 35.46784 11.29817 -8.34526 1.000 19.26271 49 MET A C 1
ATOM 355 O O . MET A 1 51 ? 35.23641 10.11419 -8.60465 1.000 21.58419 49 MET A O 1
ATOM 360 N N . ASN A 1 52 ? 36.44972 11.67724 -7.52857 1.000 14.95889 50 ASN A N 1
ATOM 361 C CA . ASN A 1 52 ? 37.26164 10.69627 -6.82162 1.000 18.97351 50 ASN A CA 1
ATOM 362 C C . ASN A 1 52 ? 36.76906 10.43586 -5.40775 1.000 17.47032 50 ASN A C 1
ATOM 363 O O . ASN A 1 52 ? 37.08366 9.38235 -4.83863 1.000 17.20782 50 ASN A O 1
ATOM 368 N N . ILE A 1 53 ? 36.01417 11.37145 -4.84063 1.000 19.51186 51 ILE A N 1
ATOM 369 C CA . ILE A 1 53 ? 35.33024 11.18817 -3.56284 1.000 17.95270 51 ILE A CA 1
ATOM 370 C C . ILE A 1 53 ? 33.89102 11.64952 -3.73561 1.000 18.49937 51 ILE A C 1
ATOM 371 O O . ILE A 1 53 ? 33.59677 12.50059 -4.59000 1.000 17.96778 51 ILE A O 1
ATOM 376 N N . PRO A 1 54 ? 32.96878 11.10414 -2.94328 1.000 19.07061 52 PRO A N 1
ATOM 377 C CA . PRO A 1 54 ? 31.54831 11.40388 -3.15418 1.000 16.42260 52 PRO A CA 1
ATOM 378 C C . PRO A 1 54 ? 31.04759 12.60812 -2.37211 1.000 16.90118 52 PRO A C 1
ATOM 379 O O . PRO A 1 54 ? 29.88942 12.62357 -1.94144 1.000 17.85680 52 PRO A O 1
ATOM 383 N N . LEU A 1 55 ? 31.89019 13.62045 -2.17651 1.000 15.82857 53 LEU A N 1
ATOM 384 C CA . LEU A 1 55 ? 31.52580 14.80673 -1.40734 1.000 14.65327 53 LEU A CA 1
ATOM 385 C C . LEU A 1 55 ? 31.44277 16.02184 -2.31958 1.000 18.21739 53 LEU A C 1
ATOM 386 O O . LEU A 1 55 ? 32.32691 16.24009 -3.15414 1.000 14.30906 53 LEU A O 1
ATOM 391 N N . VAL A 1 56 ? 30.38277 16.80979 -2.15636 1.000 20.44705 54 VAL A N 1
ATOM 392 C CA . VAL A 1 56 ? 30.27401 18.11674 -2.79020 1.000 20.40816 54 VAL A CA 1
ATOM 393 C C . VAL A 1 56 ? 29.80656 19.11587 -1.74161 1.000 18.25994 54 VAL A C 1
ATOM 394 O O . VAL A 1 56 ? 29.10845 18.76110 -0.78625 1.000 17.68190 54 VAL A O 1
ATOM 398 N N . SER A 1 57 ? 30.20811 20.37068 -1.91537 1.000 14.42230 55 SER A N 1
ATOM 399 C CA . SER A 1 57 ? 29.85393 21.41606 -0.96835 1.000 18.75054 55 SER A CA 1
ATOM 400 C C . SER A 1 57 ? 28.61074 22.15687 -1.44155 1.000 18.60705 55 SER A C 1
ATOM 401 O O . SER A 1 57 ? 28.39999 22.35825 -2.64093 1.000 16.35893 55 SER A O 1
ATOM 404 N N . ALA A 1 58 ? 27.79207 22.57020 -0.47820 1.000 16.03789 56 ALA A N 1
ATOM 405 C CA . ALA A 1 58 ? 26.47696 23.10445 -0.78520 1.000 14.23780 56 ALA A CA 1
ATOM 406 C C . ALA A 1 58 ? 26.57791 24.43155 -1.53100 1.000 17.32815 56 ALA A C 1
ATOM 407 O O . ALA A 1 58 ? 27.60311 25.11737 -1.51217 1.000 17.88590 56 ALA A O 1
ATOM 409 N N . ILE A 1 59 ? 25.48280 24.78481 -2.20039 1.000 15.53612 57 ILE A N 1
ATOM 410 C CA . ILE A 1 59 ? 25.38839 26.02750 -2.95757 1.000 21.99582 57 ILE A CA 1
ATOM 411 C C . ILE A 1 59 ? 24.93798 27.14738 -2.02782 1.000 16.78694 57 ILE A C 1
ATOM 412 O O . ILE A 1 59 ? 23.78982 27.60072 -2.09654 1.000 18.33655 57 ILE A O 1
ATOM 417 N N . MET A 1 60 ? 25.83132 27.59627 -1.14528 1.000 16.01016 58 MET A N 1
ATOM 418 C CA . MET A 1 60 ? 25.47579 28.55880 -0.11139 1.000 21.31994 58 MET A CA 1
ATOM 419 C C . MET A 1 60 ? 26.57177 29.60508 0.03428 1.000 18.09690 58 MET A C 1
ATOM 420 O O . MET A 1 60 ? 27.75547 29.31913 -0.16544 1.000 21.90446 58 MET A O 1
ATOM 425 N N . GLN A 1 61 ? 26.16268 30.82438 0.40091 1.000 16.46724 59 GLN A N 1
ATOM 426 C CA . GLN A 1 61 ? 27.12956 31.89440 0.63143 1.000 17.42811 59 GLN A CA 1
ATOM 427 C C . GLN A 1 61 ? 28.12144 31.53256 1.72619 1.000 21.21047 59 GLN A C 1
ATOM 428 O O . GLN A 1 61 ? 29.27218 31.98378 1.69546 1.000 24.23082 59 GLN A O 1
ATOM 434 N N . ALA A 1 62 ? 27.69981 30.72920 2.69743 1.000 19.24165 60 ALA A N 1
ATOM 435 C CA . ALA A 1 62 ? 28.53187 30.40083 3.84432 1.000 22.00066 60 ALA A CA 1
ATOM 436 C C . ALA A 1 62 ? 29.45216 29.21453 3.59823 1.000 23.46874 60 ALA A C 1
ATOM 437 O O . ALA A 1 62 ? 30.18598 28.82286 4.51156 1.000 26.72496 60 ALA A O 1
ATOM 439 N N . VAL A 1 63 ? 29.44167 28.63846 2.39702 1.000 18.06261 61 VAL A N 1
ATOM 440 C CA . VAL A 1 63 ? 30.13177 27.37472 2.16662 1.000 20.48196 61 VAL A CA 1
ATOM 441 C C . VAL A 1 63 ? 31.08757 27.46052 0.98317 1.000 20.62514 61 VAL A C 1
ATOM 442 O O . VAL A 1 63 ? 32.30448 27.32006 1.14757 1.000 20.81266 61 VAL A O 1
ATOM 446 N N . SER A 1 64 ? 30.54927 27.68480 -0.21388 1.000 20.78375 62 SER A N 1
ATOM 447 C CA . SER A 1 64 ? 31.26289 27.41760 -1.46381 1.000 22.68547 62 SER A CA 1
ATOM 448 C C . SER A 1 64 ? 31.68421 28.71849 -2.14461 1.000 22.17218 62 SER A C 1
ATOM 449 O O . SER A 1 64 ? 30.94664 29.27498 -2.95985 1.000 25.41827 62 SER A O 1
ATOM 452 N N . ASP A 1 65 ? 32.89128 29.18395 -1.82695 1.000 24.51736 63 ASP A N 1
ATOM 453 C CA . ASP A 1 65 ? 33.55768 30.22640 -2.59254 1.000 24.07300 63 ASP A CA 1
ATOM 454 C C . ASP A 1 65 ? 34.68964 29.59562 -3.40307 1.000 23.24631 63 ASP A C 1
ATOM 455 O O . ASP A 1 65 ? 34.76678 28.37049 -3.55340 1.000 28.11905 63 ASP A O 1
ATOM 460 N N . ASP A 1 66 ? 35.58162 30.43734 -3.92699 1.000 26.49081 64 ASP A N 1
ATOM 461 C CA . ASP A 1 66 ? 36.68693 29.91011 -4.71934 1.000 24.41784 64 ASP A CA 1
ATOM 462 C C . ASP A 1 66 ? 37.69991 29.16943 -3.85380 1.000 22.80356 64 ASP A C 1
ATOM 463 O O . ASP A 1 66 ? 38.27949 28.17393 -4.30150 1.000 26.74255 64 ASP A O 1
ATOM 468 N N . ASN A 1 67 ? 37.91931 29.62249 -2.61672 1.000 23.96243 65 ASN A N 1
ATOM 469 C CA . ASN A 1 67 ? 38.84000 28.91436 -1.73157 1.000 25.76510 65 ASN A CA 1
ATOM 470 C C . ASN A 1 67 ? 38.32857 27.51727 -1.40769 1.000 24.78950 65 ASN A C 1
ATOM 471 O O . ASN A 1 67 ? 39.10822 26.55855 -1.35492 1.000 24.91897 65 ASN A O 1
ATOM 476 N N . MET A 1 68 ? 37.01923 27.38381 -1.18575 1.000 23.21093 66 MET A N 1
ATOM 477 C CA . MET A 1 68 ? 36.43579 26.06894 -0.94472 1.000 18.76242 66 MET A CA 1
ATOM 478 C C . MET A 1 68 ? 36.52608 25.19229 -2.18659 1.000 17.31807 66 MET A C 1
ATOM 479 O O . MET A 1 68 ? 36.80040 23.99037 -2.08690 1.000 15.14461 66 MET A O 1
ATOM 484 N N . GLY A 1 69 ? 36.30326 25.78038 -3.36486 1.000 20.21141 67 GLY A N 1
ATOM 485 C CA . GLY A 1 69 ? 36.34312 25.00304 -4.59302 1.000 19.41952 67 GLY A CA 1
ATOM 486 C C . GLY A 1 69 ? 37.71480 24.42796 -4.88197 1.000 18.37027 67 GLY A C 1
ATOM 487 O O . GLY A 1 69 ? 37.83844 23.27537 -5.30065 1.000 22.87090 67 GLY A O 1
ATOM 488 N N . ILE A 1 70 ? 38.76346 25.22307 -4.66423 1.000 22.05670 68 ILE A N 1
ATOM 489 C CA . ILE A 1 70 ? 40.12409 24.72882 -4.85235 1.000 22.50506 68 ILE A CA 1
ATOM 490 C C . ILE A 1 70 ? 40.43118 23.62208 -3.85251 1.000 22.71186 68 ILE A C 1
ATOM 491 O O . ILE A 1 70 ? 41.01158 22.58802 -4.20572 1.000 21.86160 68 ILE A O 1
ATOM 496 N N . ALA A 1 71 ? 40.03531 23.81421 -2.59217 1.000 19.86411 69 ALA A N 1
ATOM 497 C CA . ALA A 1 71 ? 40.36032 22.83799 -1.55759 1.000 19.85499 69 ALA A CA 1
ATOM 498 C C . ALA A 1 71 ? 39.62874 21.51978 -1.77835 1.000 18.46280 69 ALA A C 1
ATOM 499 O O . ALA A 1 71 ? 40.22499 20.44498 -1.64391 1.000 20.12648 69 ALA A O 1
ATOM 501 N N . LEU A 1 72 ? 38.33805 21.57641 -2.11445 1.000 18.60549 70 LEU A N 1
ATOM 502 C CA . LEU A 1 72 ? 37.57352 20.34260 -2.26869 1.000 18.45428 70 LEU A CA 1
ATOM 503 C C . LEU A 1 72 ? 37.95068 19.61266 -3.55329 1.000 21.60490 70 LEU A C 1
ATOM 504 O O . LEU A 1 72 ? 37.98475 18.37689 -3.58278 1.000 19.32288 70 LEU A O 1
ATOM 509 N N . ALA A 1 73 ? 38.23830 20.35468 -4.62580 1.000 19.57000 71 ALA A N 1
ATOM 510 C CA . ALA A 1 73 ? 38.71850 19.71239 -5.84466 1.000 20.39731 71 ALA A CA 1
ATOM 511 C C . ALA A 1 73 ? 40.07134 19.05008 -5.62599 1.000 20.39962 71 ALA A C 1
ATOM 512 O O . ALA A 1 73 ? 40.36710 18.02255 -6.24698 1.000 18.78276 71 ALA A O 1
ATOM 514 N N . THR A 1 74 ? 40.90047 19.61746 -4.74556 1.000 19.53769 72 THR A N 1
ATOM 515 C CA . THR A 1 74 ? 42.18945 19.00703 -4.43847 1.000 25.42224 72 THR A CA 1
ATOM 516 C C . THR A 1 74 ? 42.01462 17.64329 -3.78484 1.000 28.59059 72 THR A C 1
ATOM 517 O O . THR A 1 74 ? 42.85786 16.75585 -3.96061 1.000 30.91613 72 THR A O 1
ATOM 521 N N . GLU A 1 75 ? 40.92317 17.45139 -3.04816 1.000 24.09347 73 GLU A N 1
ATOM 522 C CA . GLU A 1 75 ? 40.65709 16.19754 -2.35935 1.000 24.11913 73 GLU A CA 1
ATOM 523 C C . GLU A 1 75 ? 39.83480 15.22090 -3.19008 1.000 20.54541 73 GLU A C 1
ATOM 524 O O . GLU A 1 75 ? 39.63025 14.08272 -2.75613 1.000 18.99568 73 GLU A O 1
ATOM 530 N N . GLY A 1 76 ? 39.36196 15.62927 -4.36632 1.000 23.53708 74 GLY A N 1
ATOM 531 C CA . GLY A 1 76 ? 38.60802 14.75254 -5.24057 1.000 21.01796 74 GLY A CA 1
ATOM 532 C C . GLY A 1 76 ? 37.14039 15.08250 -5.37624 1.000 19.22380 74 GLY A C 1
ATOM 533 O O . GLY A 1 76 ? 36.43447 14.37970 -6.10936 1.000 24.47366 74 GLY A O 1
ATOM 534 N N . GLY A 1 77 ? 36.65140 16.11878 -4.69642 1.000 14.28161 75 GLY A N 1
ATOM 535 C CA . GLY A 1 77 ? 35.26412 16.51254 -4.77823 1.000 13.78670 75 GLY A CA 1
ATOM 536 C C . GLY A 1 77 ? 35.05420 17.70176 -5.69847 1.000 18.23552 75 GLY A C 1
ATOM 537 O O . GLY A 1 77 ? 35.95996 18.16390 -6.39513 1.000 18.03822 75 GLY A O 1
ATOM 538 N N . VAL A 1 78 ? 33.82062 18.20037 -5.69433 1.000 14.81784 76 VAL A N 1
ATOM 539 C CA . VAL A 1 78 ? 33.42687 19.34939 -6.49955 1.000 17.60839 76 VAL A CA 1
ATOM 540 C C . VAL A 1 78 ? 32.66319 20.31833 -5.61118 1.000 18.45852 76 VAL A C 1
ATOM 541 O O . VAL A 1 78 ? 31.76614 19.90802 -4.86868 1.000 16.44331 76 VAL A O 1
ATOM 545 N N . SER A 1 79 ? 33.01757 21.59644 -5.68208 1.000 17.84777 77 SER A N 1
ATOM 546 C CA . SER A 1 79 ? 32.24502 22.64722 -5.03878 1.000 15.50933 77 SER A CA 1
ATOM 547 C C . SER A 1 79 ? 31.33134 23.30682 -6.05997 1.000 18.75765 77 SER A C 1
ATOM 548 O O . SER A 1 79 ? 31.73607 23.56640 -7.19699 1.000 17.49488 77 SER A O 1
ATOM 551 N N . PHE A 1 80 ? 30.09735 23.57154 -5.64935 1.000 21.16874 78 PHE A N 1
ATOM 552 C CA . PHE A 1 80 ? 29.13495 24.29927 -6.46959 1.000 15.52984 78 PHE A CA 1
ATOM 553 C C . PHE A 1 80 ? 29.09086 25.73129 -5.95243 1.000 23.01449 78 PHE A C 1
ATOM 554 O O . PHE A 1 80 ? 28.44078 26.01602 -4.94269 1.000 24.87737 78 PHE A O 1
ATOM 562 N N . ILE A 1 81 ? 29.80327 26.62617 -6.64602 1.000 16.32235 79 ILE A N 1
ATOM 563 C CA . ILE A 1 81 ? 29.87197 28.02480 -6.24151 1.000 15.61185 79 ILE A CA 1
ATOM 564 C C . ILE A 1 81 ? 28.46521 28.58246 -6.08013 1.000 22.88287 79 ILE A C 1
ATOM 565 O O . ILE A 1 81 ? 27.57896 28.32983 -6.90423 1.000 21.55956 79 ILE A O 1
ATOM 570 N N . PHE A 1 82 ? 28.25217 29.33517 -5.00197 1.000 20.20812 80 PHE A N 1
ATOM 571 C CA . PHE A 1 82 ? 26.91294 29.81833 -4.69736 1.000 17.44510 80 PHE A CA 1
ATOM 572 C C . PHE A 1 82 ? 26.48096 30.87506 -5.70555 1.000 19.28756 80 PHE A C 1
ATOM 573 O O . PHE A 1 82 ? 27.28827 31.68351 -6.17244 1.000 21.63008 80 PHE A O 1
ATOM 581 N N . GLY A 1 83 ? 25.19648 30.85403 -6.04796 1.000 19.97801 81 GLY A N 1
ATOM 582 C CA . GLY A 1 83 ? 24.63432 31.73878 -7.04131 1.000 15.28713 81 GLY A CA 1
ATOM 583 C C . GLY A 1 83 ? 23.84017 32.90335 -6.50467 1.000 20.63748 81 GLY A C 1
ATOM 584 O O . GLY A 1 83 ? 23.27260 33.66233 -7.29620 1.000 23.14450 81 GLY A O 1
ATOM 585 N N . SER A 1 84 ? 23.77170 33.07285 -5.18393 1.000 23.05073 82 SER A N 1
ATOM 586 C CA . SER A 1 84 ? 23.12046 34.23914 -4.58969 1.000 27.96046 82 SER A CA 1
ATOM 587 C C . SER A 1 84 ? 24.10124 35.41410 -4.53464 1.000 25.98174 82 SER A C 1
ATOM 588 O O . SER A 1 84 ? 24.39926 35.98414 -3.48502 1.000 24.68537 82 SER A O 1
ATOM 591 N N . GLN A 1 85 ? 24.60929 35.75972 -5.71482 1.000 25.57764 83 GLN A N 1
ATOM 592 C CA . GLN A 1 85 ? 25.52133 36.87809 -5.90229 1.000 22.75665 83 GLN A CA 1
ATOM 593 C C . GLN A 1 85 ? 25.37461 37.35294 -7.34146 1.000 28.48480 83 GLN A C 1
ATOM 594 O O . GLN A 1 85 ? 24.60421 36.78869 -8.12361 1.000 25.41315 83 GLN A O 1
ATOM 600 N N . SER A 1 86 ? 26.11791 38.39814 -7.69305 1.000 29.40830 84 SER A N 1
ATOM 601 C CA . SER A 1 86 ? 26.05873 38.90366 -9.05614 1.000 26.85835 84 SER A CA 1
ATOM 602 C C . SER A 1 86 ? 26.59016 37.85758 -10.02909 1.000 23.73541 84 SER A C 1
ATOM 603 O O . SER A 1 86 ? 27.38115 36.98274 -9.66636 1.000 24.39988 84 SER A O 1
ATOM 606 N N . ILE A 1 87 ? 26.13086 37.94728 -11.27897 1.000 26.15761 85 ILE A N 1
ATOM 607 C CA . ILE A 1 87 ? 26.60278 37.03090 -12.31300 1.000 27.19537 85 ILE A CA 1
ATOM 608 C C . ILE A 1 87 ? 28.10840 37.16968 -12.49736 1.000 26.79192 85 ILE A C 1
ATOM 609 O O . ILE A 1 87 ? 28.82150 36.17662 -12.68831 1.000 27.61955 85 ILE A O 1
ATOM 614 N N . GLU A 1 88 ? 28.61805 38.40120 -12.42086 1.000 31.65944 86 GLU A N 1
ATOM 615 C CA . GLU A 1 88 ? 30.04582 38.62963 -12.61830 1.000 30.05623 86 GLU A CA 1
ATOM 616 C C . GLU A 1 88 ? 30.86520 38.05512 -11.46945 1.000 30.62647 86 GLU A C 1
ATOM 617 O O . GLU A 1 88 ? 31.96441 37.53068 -11.68572 1.000 28.69741 86 GLU A O 1
ATOM 623 N N . SER A 1 89 ? 30.34906 38.14315 -10.24202 1.000 22.69924 87 SER A N 1
ATOM 624 C CA . SER A 1 89 ? 31.08365 37.62200 -9.09473 1.000 21.68846 87 SER A CA 1
ATOM 625 C C . SER A 1 89 ? 31.18865 36.10357 -9.15355 1.000 24.17789 87 SER A C 1
ATOM 626 O O . SER A 1 89 ? 32.26468 35.53729 -8.92789 1.000 24.35455 87 SER A O 1
ATOM 629 N N . GLU A 1 90 ? 30.07896 35.42480 -9.45601 1.000 21.66877 88 GLU A N 1
ATOM 630 C CA . GLU A 1 90 ? 30.10876 33.96740 -9.51416 1.000 21.85251 88 GLU A CA 1
ATOM 631 C C . GLU A 1 90 ? 31.05094 33.48104 -10.60764 1.000 24.54311 88 GLU A C 1
ATOM 632 O O . GLU A 1 90 ? 31.82647 32.54081 -10.39641 1.000 19.46306 88 GLU A O 1
ATOM 638 N N . ALA A 1 91 ? 31.00412 34.11548 -11.78175 1.000 22.34144 89 ALA A N 1
ATOM 639 C CA . ALA A 1 91 ? 31.91391 33.74068 -12.85842 1.000 24.22544 89 ALA A CA 1
ATOM 640 C C . ALA A 1 91 ? 33.36374 33.99169 -12.46422 1.000 26.16841 89 ALA A C 1
ATOM 641 O O . ALA A 1 91 ? 34.24834 33.18475 -12.77479 1.000 22.80914 89 ALA A O 1
ATOM 643 N N . ALA A 1 92 ? 33.62651 35.10483 -11.77445 1.000 24.49958 90 ALA A N 1
ATOM 644 C CA . ALA A 1 92 ? 34.97933 35.37390 -11.29809 1.000 25.34331 90 ALA A CA 1
ATOM 645 C C . ALA A 1 92 ? 35.41344 34.33673 -10.27056 1.000 26.36413 90 ALA A C 1
ATOM 646 O O . ALA A 1 92 ? 36.57635 33.91688 -10.25268 1.000 27.17356 90 ALA A O 1
ATOM 648 N N . MET A 1 93 ? 34.48876 33.91044 -9.40684 1.000 23.79689 91 MET A N 1
ATOM 649 C CA . MET A 1 93 ? 34.79844 32.85795 -8.44529 1.000 22.05040 91 MET A CA 1
ATOM 650 C C . MET A 1 93 ? 35.08870 31.53871 -9.14811 1.000 23.98894 91 MET A C 1
ATOM 651 O O . MET A 1 93 ? 36.02960 30.82421 -8.78204 1.000 23.58163 91 MET A O 1
ATOM 656 N N . VAL A 1 94 ? 34.28291 31.19439 -10.15464 1.000 17.54563 92 VAL A N 1
ATOM 657 C CA . VAL A 1 94 ? 34.53442 29.98369 -10.93125 1.000 22.03376 92 VAL A CA 1
ATOM 658 C C . VAL A 1 94 ? 35.86756 30.08813 -11.65939 1.000 20.79551 92 VAL A C 1
ATOM 659 O O . VAL A 1 94 ? 36.65286 29.13215 -11.69168 1.000 17.93988 92 VAL A O 1
ATOM 663 N N . SER A 1 95 ? 36.14943 31.25637 -12.24230 1.000 19.51300 93 SER A N 1
ATOM 664 C CA . SER A 1 95 ? 37.37569 31.42913 -13.01311 1.000 20.53719 93 SER A CA 1
ATOM 665 C C . SER A 1 95 ? 38.61938 31.27848 -12.14641 1.000 22.75717 93 SER A C 1
ATOM 666 O O . SER A 1 95 ? 39.64385 30.77206 -12.61814 1.000 26.43952 93 SER A O 1
ATOM 669 N N . ARG A 1 96 ? 38.55517 31.70474 -10.88251 1.000 25.13128 94 ARG A N 1
ATOM 670 C CA . ARG A 1 96 ? 39.71867 31.57367 -10.01177 1.000 25.71351 94 ARG A CA 1
ATOM 671 C C . ARG A 1 96 ? 40.01063 30.11598 -9.68137 1.000 20.84954 94 ARG A C 1
ATOM 672 O O . ARG A 1 96 ? 41.17767 29.73979 -9.52611 1.000 24.77984 94 ARG A O 1
ATOM 680 N N . VAL A 1 97 ? 38.97513 29.28185 -9.58190 1.000 19.42776 95 VAL A N 1
ATOM 681 C CA . VAL A 1 97 ? 39.19883 27.85463 -9.37912 1.000 22.17323 95 VAL A CA 1
ATOM 682 C C . VAL A 1 97 ? 39.75729 27.21800 -10.64505 1.000 22.31399 95 VAL A C 1
ATOM 683 O O . VAL A 1 97 ? 40.68106 26.39682 -10.58922 1.000 22.90602 95 VAL A O 1
ATOM 687 N N . LYS A 1 98 ? 39.21390 27.59042 -11.80633 1.000 24.34535 96 LYS A N 1
ATOM 688 C CA . LYS A 1 98 ? 39.64849 26.99339 -13.06348 1.000 27.49904 96 LYS A CA 1
ATOM 689 C C . LYS A 1 98 ? 41.06359 27.39966 -13.44890 1.000 23.52597 96 LYS A C 1
ATOM 690 O O . LYS A 1 98 ? 41.68825 26.71590 -14.26659 1.000 29.36075 96 LYS A O 1
ATOM 696 N N . ASN A 1 99 ? 41.58374 28.48865 -12.88512 1.000 27.36984 97 ASN A N 1
ATOM 697 C CA . ASN A 1 99 ? 42.91140 28.97336 -13.22978 1.000 27.97773 97 ASN A CA 1
ATOM 698 C C . ASN A 1 99 ? 43.93996 28.76439 -12.12916 1.000 28.17240 97 ASN A C 1
ATOM 699 O O . ASN A 1 99 ? 45.13412 28.96303 -12.37820 1.000 41.08790 97 ASN A O 1
ATOM 704 N N . HIS A 1 100 ? 43.51767 28.37972 -10.92843 1.000 32.49581 98 HIS A N 1
ATOM 705 C CA . HIS A 1 100 ? 44.46175 28.00251 -9.88787 1.000 31.30516 98 HIS A CA 1
ATOM 706 C C . HIS A 1 100 ? 45.18647 26.73004 -10.31370 1.000 38.16401 98 HIS A C 1
ATOM 707 O O . HIS A 1 100 ? 44.54789 25.71649 -10.62028 1.000 48.15154 98 HIS A O 1
ATOM 714 N N . LYS A 1 101 ? 46.51457 26.78196 -10.34891 1.000 37.79591 99 LYS A N 1
ATOM 715 C CA . LYS A 1 101 ? 47.28477 25.67397 -10.90082 1.000 50.54317 99 LYS A CA 1
ATOM 716 C C . LYS A 1 101 ? 47.23181 24.45538 -9.98772 1.000 53.84270 99 LYS A C 1
ATOM 717 O O . LYS A 1 101 ? 47.36432 24.56515 -8.76525 1.000 57.80124 99 LYS A O 1
ATOM 723 N N . SER A 1 102 ? 47.03968 23.28803 -10.59619 1.000 47.56009 100 SER A N 1
ATOM 724 C CA . SER A 1 102 ? 46.94993 22.02814 -9.86420 1.000 52.39972 100 SER A CA 1
ATOM 725 C C . SER A 1 102 ? 48.28660 21.63499 -9.23998 1.000 60.13327 100 SER A C 1
ATOM 726 O O . SER A 1 102 ? 48.37986 20.63225 -8.52823 1.000 56.04903 100 SER A O 1
ATOM 729 N N . ASN A 1 114 ? 48.68290 15.13153 -3.21295 1.000 37.30770 112 ASN A N 1
ATOM 730 C CA . ASN A 1 114 ? 47.28086 15.16076 -3.61632 1.000 44.72773 112 ASN A CA 1
ATOM 731 C C . ASN A 1 114 ? 47.02510 14.19328 -4.76933 1.000 45.63115 112 ASN A C 1
ATOM 732 O O . ASN A 1 114 ? 46.89741 14.60827 -5.92143 1.000 37.04672 112 ASN A O 1
ATOM 737 N N . LYS A 1 115 ? 46.94723 12.89928 -4.45192 1.000 47.58912 113 LYS A N 1
ATOM 738 C CA . LYS A 1 115 ? 46.75156 11.88352 -5.47868 1.000 44.95501 113 LYS A CA 1
ATOM 739 C C . LYS A 1 115 ? 45.32791 11.84866 -6.01689 1.000 33.48927 113 LYS A C 1
ATOM 740 O O . LYS A 1 115 ? 45.11647 11.37454 -7.13781 1.000 33.23898 113 LYS A O 1
ATOM 746 N N . LEU A 1 116 ? 44.35139 12.33953 -5.25631 1.000 32.39992 114 LEU A N 1
ATOM 747 C CA . LEU A 1 116 ? 42.95532 12.28881 -5.66311 1.000 29.95976 114 LEU A CA 1
ATOM 748 C C . LEU A 1 116 ? 42.47943 13.59194 -6.29510 1.000 25.52487 114 LEU A C 1
ATOM 749 O O . LEU A 1 116 ? 41.26908 13.80484 -6.41213 1.000 20.93136 114 LEU A O 1
ATOM 754 N N . GLU A 1 117 ? 43.40224 14.46092 -6.70817 1.000 31.44499 115 GLU A N 1
ATOM 755 C CA . GLU A 1 117 ? 43.02617 15.72285 -7.33558 1.000 25.60282 115 GLU A CA 1
ATOM 756 C C . GLU A 1 117 ? 42.10442 15.48041 -8.52130 1.000 26.98574 115 GLU A C 1
ATOM 757 O O . GLU A 1 117 ? 42.36400 14.61424 -9.36108 1.000 29.48843 115 GLU A O 1
ATOM 763 N N . LEU A 1 118 ? 41.01920 16.24560 -8.57826 1.000 19.47391 116 LEU A N 1
ATOM 764 C CA . LEU A 1 118 ? 40.01479 16.10727 -9.62525 1.000 24.14299 116 LEU A CA 1
ATOM 765 C C . LEU A 1 118 ? 40.24820 17.19808 -10.66308 1.000 21.21775 116 LEU A C 1
ATOM 766 O O . LEU A 1 118 ? 40.01366 18.38096 -10.39429 1.000 25.58238 116 LEU A O 1
ATOM 771 N N . LEU A 1 119 ? 40.70819 16.79819 -11.84559 1.000 23.70371 117 LEU A N 1
ATOM 772 C CA . LEU A 1 119 ? 41.06398 17.72418 -12.90790 1.000 22.94880 117 LEU A CA 1
ATOM 773 C C . LEU A 1 119 ? 40.25674 17.42399 -14.16495 1.000 21.55129 117 LEU A C 1
ATOM 774 O O . LEU A 1 119 ? 39.74803 16.31548 -14.35296 1.000 25.35252 117 LEU A O 1
ATOM 779 N N . ASP A 1 120 ? 40.14371 18.43103 -15.02945 1.000 23.11431 118 ASP A N 1
ATOM 780 C CA . ASP A 1 120 ? 39.44122 18.28351 -16.29519 1.000 24.09373 118 ASP A CA 1
ATOM 781 C C . ASP A 1 120 ? 40.41991 17.81920 -17.37399 1.000 26.22966 118 ASP A C 1
ATOM 782 O O . ASP A 1 120 ? 41.58356 17.51350 -17.09985 1.000 23.32741 118 ASP A O 1
ATOM 787 N N . SER A 1 121 ? 39.95578 17.77559 -18.62532 1.000 31.08030 119 SER A N 1
ATOM 788 C CA . SER A 1 121 ? 40.80436 17.31485 -19.71772 1.000 28.23157 119 SER A CA 1
ATOM 789 C C . SER A 1 121 ? 41.98184 18.24796 -19.97568 1.000 31.73369 119 SER A C 1
ATOM 790 O O . SER A 1 121 ? 42.93754 17.84441 -20.64525 1.000 30.64145 119 SER A O 1
ATOM 793 N N . SER A 1 122 ? 41.94119 19.47664 -19.45834 1.000 27.47205 120 SER A N 1
ATOM 794 C CA . SER A 1 122 ? 43.05238 20.41139 -19.57466 1.000 28.49031 120 SER A CA 1
ATOM 795 C C . SER A 1 122 ? 43.81032 20.57063 -18.25929 1.000 30.32481 120 SER A C 1
ATOM 796 O O . SER A 1 122 ? 44.52344 21.56278 -18.07364 1.000 34.38874 120 SER A O 1
ATOM 799 N N . LYS A 1 123 ? 43.65891 19.61093 -17.34330 1.000 27.91141 121 LYS A N 1
ATOM 800 C CA . LYS A 1 123 ? 44.39987 19.57113 -16.07976 1.000 28.93124 121 LYS A CA 1
ATOM 801 C C . LYS A 1 123 ? 44.10627 20.78779 -15.20213 1.000 30.66207 121 LYS A C 1
ATOM 802 O O . LYS A 1 123 ? 44.98714 21.29924 -14.50783 1.000 28.78011 121 LYS A O 1
ATOM 808 N N . ARG A 1 124 ? 42.85985 21.25131 -15.22260 1.000 25.31109 122 ARG A N 1
ATOM 809 C CA . ARG A 1 124 ? 42.40733 22.33026 -14.35731 1.000 21.93515 122 ARG A CA 1
ATOM 810 C C . ARG A 1 124 ? 41.44124 21.78201 -13.31556 1.000 23.05377 122 ARG A C 1
ATOM 811 O O . ARG A 1 124 ? 40.75147 20.78608 -13.54985 1.000 22.42950 122 ARG A O 1
ATOM 819 N N . TYR A 1 125 ? 41.39815 22.44429 -12.16110 1.000 26.75167 123 TYR A N 1
ATOM 820 C CA . TYR A 1 125 ? 40.51048 22.02290 -11.08453 1.000 17.87215 123 TYR A CA 1
ATOM 821 C C . TYR A 1 125 ? 39.06049 22.02676 -11.54787 1.000 16.64801 123 TYR A C 1
ATOM 822 O O . TYR A 1 125 ? 38.56652 23.02626 -12.07631 1.000 24.46655 123 TYR A O 1
ATOM 831 N N . VAL A 1 126 ? 38.38058 20.89705 -11.35092 1.000 15.28148 124 VAL A N 1
ATOM 832 C CA . VAL A 1 126 ? 36.96127 20.80964 -11.66567 1.000 15.60030 124 VAL A CA 1
ATOM 833 C C . VAL A 1 126 ? 36.16567 21.59635 -10.63344 1.000 17.86527 124 VAL A C 1
ATOM 834 O O . VAL A 1 126 ? 36.43184 21.52273 -9.42543 1.000 18.91937 124 VAL A O 1
ATOM 838 N N . VAL A 1 127 ? 35.18581 22.36851 -11.10474 1.000 17.13430 125 VAL A N 1
ATOM 839 C CA . VAL A 1 127 ? 34.34367 23.17037 -10.22824 1.000 18.50523 125 VAL A CA 1
ATOM 840 C C . VAL A 1 127 ? 32.93087 23.21070 -10.79491 1.000 17.25878 125 VAL A C 1
ATOM 841 O O . VAL A 1 127 ? 32.70782 23.02977 -11.99390 1.000 18.99510 125 VAL A O 1
ATOM 845 N N . GLY A 1 128 ? 31.96548 23.44029 -9.90076 1.000 15.74576 126 GLY A N 1
ATOM 846 C CA . GLY A 1 128 ? 30.57748 23.57177 -10.27345 1.000 12.98425 126 GLY A CA 1
ATOM 847 C C . GLY A 1 128 ? 30.05170 24.95553 -9.92482 1.000 13.45266 126 GLY A C 1
ATOM 848 O O . GLY A 1 128 ? 30.67492 25.71715 -9.17635 1.000 18.86530 126 GLY A O 1
ATOM 849 N N . ALA A 1 129 ? 28.88651 25.27313 -10.48158 1.000 16.37203 127 ALA A N 1
ATOM 850 C CA . ALA A 1 129 ? 28.26631 26.57089 -10.26681 1.000 18.25836 127 ALA A CA 1
ATOM 851 C C . ALA A 1 129 ? 26.76338 26.40258 -10.12061 1.000 18.87983 127 ALA A C 1
ATOM 852 O O . ALA A 1 129 ? 26.14333 25.62262 -10.84844 1.000 21.25035 127 ALA A O 1
ATOM 854 N N . GLY A 1 130 ? 26.18443 27.13738 -9.17507 1.000 18.57389 128 GLY A N 1
ATOM 855 C CA . GLY A 1 130 ? 24.74827 27.11660 -8.97236 1.000 18.84327 128 GLY A CA 1
ATOM 856 C C . GLY A 1 130 ? 24.05993 28.19832 -9.78934 1.000 16.40227 128 GLY A C 1
ATOM 857 O O . GLY A 1 130 ? 24.57659 29.30137 -9.94834 1.000 22.09629 128 GLY A O 1
ATOM 858 N N . ILE A 1 131 ? 22.88281 27.86090 -10.31290 1.000 16.74036 129 ILE A N 1
ATOM 859 C CA . ILE A 1 131 ? 22.06840 28.79797 -11.07220 1.000 18.15576 129 ILE A CA 1
ATOM 860 C C . ILE A 1 131 ? 20.65828 28.78524 -10.49996 1.000 14.45836 129 ILE A C 1
ATOM 861 O O . ILE A 1 131 ? 20.23072 27.82538 -9.85563 1.000 21.24065 129 ILE A O 1
ATOM 866 N N . ASN A 1 132 ? 19.93982 29.87625 -10.73492 1.000 17.58229 130 ASN A N 1
ATOM 867 C CA . ASN A 1 132 ? 18.55548 30.01526 -10.31117 1.000 20.91894 130 ASN A CA 1
ATOM 868 C C . ASN A 1 132 ? 17.63636 29.99239 -11.52595 1.000 19.09497 130 ASN A C 1
ATOM 869 O O . ASN A 1 132 ? 18.07769 30.06146 -12.67581 1.000 26.31604 130 ASN A O 1
ATOM 874 N N . THR A 1 133 ? 16.33620 29.89598 -11.25428 1.000 25.62549 131 THR A N 1
ATOM 875 C CA . THR A 1 133 ? 15.32479 29.78696 -12.29561 1.000 28.49132 131 THR A CA 1
ATOM 876 C C . THR A 1 133 ? 14.87830 31.14251 -12.83269 1.000 26.62334 131 THR A C 1
ATOM 877 O O . THR A 1 133 ? 13.81314 31.22914 -13.45413 1.000 24.65546 131 THR A O 1
ATOM 881 N N . ARG A 1 134 ? 15.66859 32.19728 -12.61692 1.000 25.40427 132 ARG A N 1
ATOM 882 C CA . ARG A 1 134 ? 15.26941 33.54830 -13.00503 1.000 29.19641 132 ARG A CA 1
ATOM 883 C C . ARG A 1 134 ? 16.17164 34.11030 -14.09730 1.000 25.25602 132 ARG A C 1
ATOM 884 O O . ARG A 1 134 ? 15.70598 34.30749 -15.22181 1.000 29.66372 132 ARG A O 1
ATOM 892 N N . ASP A 1 135 ? 17.44591 34.38217 -13.81041 1.000 24.06062 133 ASP A N 1
ATOM 893 C CA . ASP A 1 135 ? 18.33846 35.03823 -14.75955 1.000 33.08557 133 ASP A CA 1
ATOM 894 C C . ASP A 1 135 ? 19.27497 34.05598 -15.45535 1.000 26.66316 133 ASP A C 1
ATOM 895 O O . ASP A 1 135 ? 20.42475 34.39752 -15.74934 1.000 27.47117 133 ASP A O 1
ATOM 900 N N . TYR A 1 136 ? 18.79678 32.84207 -15.73889 1.000 21.35140 134 TYR A N 1
ATOM 901 C CA . TYR A 1 136 ? 19.65934 31.82500 -16.33085 1.000 22.64673 134 TYR A CA 1
ATOM 902 C C . TYR A 1 136 ? 20.08774 32.19119 -17.74744 1.000 27.72194 134 TYR A C 1
ATOM 903 O O . TYR A 1 136 ? 21.13548 31.72674 -18.21004 1.000 29.98940 134 TYR A O 1
ATOM 912 N N . GLU A 1 137 ? 19.30172 33.01270 -18.45141 1.000 23.40372 135 GLU A N 1
ATOM 913 C CA . GLU A 1 137 ? 19.66466 33.38142 -19.81715 1.000 24.70700 135 GLU A CA 1
ATOM 914 C C . GLU A 1 137 ? 20.94822 34.20160 -19.86231 1.000 32.19480 135 GLU A C 1
ATOM 915 O O . GLU A 1 137 ? 21.69952 34.12064 -20.84199 1.000 35.29713 135 GLU A O 1
ATOM 921 N N . GLU A 1 138 ? 21.21710 34.98950 -18.82282 1.000 27.91679 136 GLU A N 1
ATOM 922 C CA . GLU A 1 138 ? 22.47697 35.71155 -18.70695 1.000 29.43268 136 GLU A CA 1
ATOM 923 C C . GLU A 1 138 ? 23.48494 35.00950 -17.81066 1.000 29.04369 136 GLU A C 1
ATOM 924 O O . GLU A 1 138 ? 24.69249 35.19115 -17.99573 1.000 29.81655 136 GLU A O 1
ATOM 930 N N . ARG A 1 139 ? 23.01890 34.20409 -16.85364 1.000 29.02840 137 ARG A N 1
ATOM 931 C CA . ARG A 1 139 ? 23.91995 33.59987 -15.87854 1.000 22.97158 137 ARG A CA 1
ATOM 932 C C . ARG A 1 139 ? 24.62354 32.37062 -16.43835 1.000 22.71585 137 ARG A C 1
ATOM 933 O O . ARG A 1 139 ? 25.81324 32.16434 -16.17613 1.000 22.01282 137 ARG A O 1
ATOM 941 N N . VAL A 1 140 ? 23.90579 31.54135 -17.20083 1.000 24.82446 138 VAL A N 1
ATOM 942 C CA . VAL A 1 140 ? 24.51000 30.31879 -17.73502 1.000 25.47207 138 VAL A CA 1
ATOM 943 C C . VAL A 1 140 ? 25.64104 30.60977 -18.71527 1.000 25.42093 138 VAL A C 1
ATOM 944 O O . VAL A 1 140 ? 26.71557 30.00097 -18.57829 1.000 26.29050 138 VAL A O 1
ATOM 948 N N . PRO A 1 141 ? 25.48735 31.49820 -19.71025 1.000 20.51080 139 PRO A N 1
ATOM 949 C CA . PRO A 1 141 ? 26.62049 31.74324 -20.62208 1.000 27.30499 139 PRO A CA 1
ATOM 950 C C . PRO A 1 141 ? 27.86577 32.25116 -19.91481 1.000 28.87457 139 PRO A C 1
ATOM 951 O O . PRO A 1 141 ? 28.98296 31.87625 -20.29327 1.000 30.59230 139 PRO A O 1
ATOM 955 N N . ALA A 1 142 ? 27.70624 33.08980 -18.88816 1.000 21.67927 140 ALA A N 1
ATOM 956 C CA . ALA A 1 142 ? 28.86988 33.60639 -18.17496 1.000 25.71869 140 ALA A CA 1
ATOM 957 C C . ALA A 1 142 ? 29.56647 32.50872 -17.38042 1.000 24.39452 140 ALA A C 1
ATOM 958 O O . ALA A 1 142 ? 30.80099 32.46634 -17.32202 1.000 26.13493 140 ALA A O 1
ATOM 960 N N . LEU A 1 143 ? 28.79422 31.61150 -16.76249 1.000 26.40151 141 LEU A N 1
ATOM 961 C CA . LEU A 1 143 ? 29.39590 30.53274 -15.98421 1.000 26.38981 141 LEU A CA 1
ATOM 962 C C . LEU A 1 143 ? 30.03921 29.49058 -16.88925 1.000 22.19810 141 LEU A C 1
ATOM 963 O O . LEU A 1 143 ? 31.07690 28.91563 -16.54206 1.000 21.88243 141 LEU A O 1
ATOM 968 N N . VAL A 1 144 ? 29.43745 29.23253 -18.05189 1.000 24.36841 142 VAL A N 1
ATOM 969 C CA . VAL A 1 144 ? 30.05184 28.33314 -19.02479 1.000 23.55553 142 VAL A CA 1
ATOM 970 C C . VAL A 1 144 ? 31.35996 28.92289 -19.53633 1.000 22.15301 142 VAL A C 1
ATOM 971 O O . VAL A 1 144 ? 32.38598 28.23639 -19.60878 1.000 27.35662 142 VAL A O 1
ATOM 975 N N . GLU A 1 145 ? 31.34179 30.20935 -19.89645 1.000 27.85743 143 GLU A N 1
ATOM 976 C CA . GLU A 1 145 ? 32.55416 30.86589 -20.37675 1.000 26.85005 143 GLU A CA 1
ATOM 977 C C . GLU A 1 145 ? 33.64730 30.86634 -19.31663 1.000 26.85976 143 GLU A C 1
ATOM 978 O O . GLU A 1 145 ? 34.83417 30.75877 -19.64597 1.000 24.83477 143 GLU A O 1
ATOM 984 N N . ALA A 1 146 ? 33.26979 30.97423 -18.04189 1.000 23.93796 144 ALA A N 1
ATOM 985 C CA . ALA A 1 146 ? 34.24645 30.96868 -16.96111 1.000 20.11693 144 ALA A CA 1
ATOM 986 C C . ALA A 1 146 ? 34.89418 29.60622 -16.75357 1.000 20.14063 144 ALA A C 1
ATOM 987 O O . ALA A 1 146 ? 35.87927 29.51753 -16.01351 1.000 25.97482 144 ALA A O 1
ATOM 989 N N . GLY A 1 147 ? 34.37478 28.55411 -17.37822 1.000 18.75873 145 GLY A N 1
ATOM 990 C CA . GLY A 1 147 ? 34.94189 27.22982 -17.25381 1.000 18.28661 145 GLY A CA 1
ATOM 991 C C . GLY A 1 147 ? 34.22516 26.29565 -16.30571 1.000 25.64906 145 GLY A C 1
ATOM 992 O O . GLY A 1 147 ? 34.78776 25.25062 -15.95697 1.000 23.35801 145 GLY A O 1
ATOM 993 N N . ALA A 1 148 ? 33.01088 26.63413 -15.87521 1.000 17.12204 146 ALA A N 1
ATOM 994 C CA . ALA A 1 148 ? 32.26418 25.76415 -14.97660 1.000 19.49701 146 ALA A CA 1
ATOM 995 C C . ALA A 1 148 ? 32.06683 24.39873 -15.61700 1.000 20.15550 146 ALA A C 1
ATOM 996 O O . ALA A 1 148 ? 31.51422 24.29138 -16.71605 1.000 17.03427 146 ALA A O 1
ATOM 998 N N . ASP A 1 149 ? 32.53729 23.35490 -14.93289 1.000 23.38174 147 ASP A N 1
ATOM 999 C CA . ASP A 1 149 ? 32.44118 22.00700 -15.47777 1.000 19.12520 147 ASP A CA 1
ATOM 1000 C C . ASP A 1 149 ? 31.02798 21.45326 -15.38331 1.000 19.92052 147 ASP A C 1
ATOM 1001 O O . ASP A 1 149 ? 30.63345 20.62612 -16.21346 1.000 20.38574 147 ASP A O 1
ATOM 1006 N N . ILE A 1 150 ? 30.25473 21.89475 -14.39388 1.000 16.59379 148 ILE A N 1
ATOM 1007 C CA . ILE A 1 150 ? 28.90120 21.39709 -14.19602 1.000 20.89772 148 ILE A CA 1
ATOM 1008 C C . ILE A 1 150 ? 28.08615 22.48326 -13.51022 1.000 16.06795 148 ILE A C 1
ATOM 1009 O O . ILE A 1 150 ? 28.61130 23.28458 -12.73331 1.000 16.60546 148 ILE A O 1
ATOM 1014 N N . LEU A 1 151 ? 26.79831 22.52357 -13.82735 1.000 18.45243 149 LEU A N 1
ATOM 1015 C CA . LEU A 1 151 ? 25.86231 23.45621 -13.22395 1.000 14.54935 149 LEU A CA 1
ATOM 1016 C C . LEU A 1 151 ? 24.84496 22.69135 -12.38859 1.000 20.25373 149 LEU A C 1
ATOM 1017 O O . LEU A 1 151 ? 24.67107 21.47887 -12.53898 1.000 23.48395 149 LEU A O 1
ATOM 1022 N N . CYS A 1 152 ? 24.17383 23.41303 -11.49438 1.000 16.01703 150 CYS A N 1
ATOM 1023 C CA . CYS A 1 152 ? 23.12730 22.81383 -10.67222 1.000 17.08427 150 CYS A CA 1
ATOM 1024 C C . CYS A 1 152 ? 22.08234 23.87084 -10.35669 1.000 20.36734 150 CYS A C 1
ATOM 1025 O O . CYS A 1 152 ? 22.41331 24.92087 -9.79739 1.000 20.24314 150 CYS A O 1
ATOM 1028 N N . ILE A 1 153 ? 20.82872 23.59638 -10.71790 1.000 14.75214 151 ILE A N 1
ATOM 1029 C CA . ILE A 1 153 ? 19.73265 24.48016 -10.34123 1.000 21.12705 151 ILE A CA 1
ATOM 1030 C C . ILE A 1 153 ? 19.55301 24.42921 -8.83076 1.000 17.90815 151 ILE A C 1
ATOM 1031 O O . ILE A 1 153 ? 19.42441 23.34900 -8.24161 1.000 20.78475 151 ILE A O 1
ATOM 1036 N N . ASP A 1 154 ? 19.55630 25.59799 -8.19338 1.000 28.22627 152 ASP A N 1
ATOM 1037 C CA . ASP A 1 154 ? 19.47701 25.70140 -6.73560 1.000 29.30223 152 ASP A CA 1
ATOM 1038 C C . ASP A 1 154 ? 18.05651 26.12385 -6.37336 1.000 31.42244 152 ASP A C 1
ATOM 1039 O O . ASP A 1 154 ? 17.76337 27.30768 -6.20320 1.000 31.84373 152 ASP A O 1
ATOM 1044 N N . SER A 1 155 ? 17.16769 25.14175 -6.24921 1.000 30.81449 153 SER A N 1
ATOM 1045 C CA . SER A 1 155 ? 15.75674 25.40980 -6.00563 1.000 37.14885 153 SER A CA 1
ATOM 1046 C C . SER A 1 155 ? 15.23828 24.40639 -4.97932 1.000 33.44503 153 SER A C 1
ATOM 1047 O O . SER A 1 155 ? 16.00791 23.67248 -4.35075 1.000 26.71823 153 SER A O 1
ATOM 1050 N N . SER A 1 156 ? 13.91577 24.37865 -4.80942 1.000 34.90889 154 SER A N 1
ATOM 1051 C CA . SER A 1 156 ? 13.28469 23.51543 -3.81850 1.000 33.10341 154 SER A CA 1
ATOM 1052 C C . SER A 1 156 ? 12.17397 22.67518 -4.43911 1.000 34.46696 154 SER A C 1
ATOM 1053 O O . SER A 1 156 ? 12.00684 22.65964 -5.66296 1.000 37.45387 154 SER A O 1
ATOM 1056 N N . GLU A 1 157 ? 11.40401 21.98348 -3.59454 1.000 39.42487 155 GLU A N 1
ATOM 1057 C CA . GLU A 1 157 ? 10.44127 20.99987 -4.08456 1.000 42.87619 155 GLU A CA 1
ATOM 1058 C C . GLU A 1 157 ? 9.31437 21.65023 -4.88061 1.000 43.40151 155 GLU A C 1
ATOM 1059 O O . GLU A 1 157 ? 8.89256 21.11761 -5.91397 1.000 43.79319 155 GLU A O 1
ATOM 1065 N N . GLY A 1 158 ? 8.81168 22.79367 -4.41995 1.000 43.20731 156 GLY A N 1
ATOM 1066 C CA . GLY A 1 158 ? 7.64413 23.40257 -5.02529 1.000 35.87830 156 GLY A CA 1
ATOM 1067 C C . GLY A 1 158 ? 7.87711 24.23364 -6.26650 1.000 42.45951 156 GLY A C 1
ATOM 1068 O O . GLY A 1 158 ? 6.91738 24.79229 -6.80516 1.000 43.64164 156 GLY A O 1
ATOM 1069 N N . TYR A 1 159 ? 9.11739 24.34069 -6.74405 1.000 41.66601 157 TYR A N 1
ATOM 1070 C CA . TYR A 1 159 ? 9.43549 25.12127 -7.93438 1.000 50.40679 157 TYR A CA 1
ATOM 1071 C C . TYR A 1 159 ? 9.85411 24.23258 -9.10366 1.000 40.60650 157 TYR A C 1
ATOM 1072 O O . TYR A 1 159 ? 10.67114 24.63562 -9.93506 1.000 33.42069 157 TYR A O 1
ATOM 1081 N N . SER A 1 160 ? 9.28757 23.02513 -9.18324 1.000 38.49081 158 SER A N 1
ATOM 1082 C CA . SER A 1 160 ? 9.71973 22.05671 -10.18643 1.000 31.73768 158 SER A CA 1
ATOM 1083 C C . SER A 1 160 ? 9.46029 22.54524 -11.60545 1.000 34.18697 158 SER A C 1
ATOM 1084 O O . SER A 1 160 ? 10.24371 22.24615 -12.51401 1.000 39.53418 158 SER A O 1
ATOM 1087 N N . GLU A 1 161 ? 8.36889 23.28443 -11.81924 1.000 30.21226 159 GLU A N 1
ATOM 1088 C CA . GLU A 1 161 ? 8.04811 23.76285 -13.16092 1.000 29.47867 159 GLU A CA 1
ATOM 1089 C C . GLU A 1 161 ? 9.12903 24.70070 -13.68054 1.000 38.48212 159 GLU A C 1
ATOM 1090 O O . GLU A 1 161 ? 9.58270 24.57416 -14.82376 1.000 38.43430 159 GLU A O 1
ATOM 1096 N N . TRP A 1 162 ? 9.56002 25.64834 -12.84713 1.000 36.20723 160 TRP A N 1
ATOM 1097 C CA . TRP A 1 162 ? 10.58402 26.59560 -13.26526 1.000 33.43628 160 TRP A CA 1
ATOM 1098 C C . TRP A 1 162 ? 11.96569 25.96001 -13.32204 1.000 34.34115 160 TRP A C 1
ATOM 1099 O O . TRP A 1 162 ? 12.85178 26.49418 -13.99753 1.000 30.15552 160 TRP A O 1
ATOM 1110 N N . GLN A 1 163 ? 12.16941 24.83400 -12.63411 1.000 30.82523 161 GLN A N 1
ATOM 1111 C CA . GLN A 1 163 ? 13.37611 24.04906 -12.86692 1.000 34.99299 161 GLN A CA 1
ATOM 1112 C C . GLN A 1 163 ? 13.34587 23.41311 -14.25036 1.000 32.79427 161 GLN A C 1
ATOM 1113 O O . GLN A 1 163 ? 14.38594 23.28609 -14.90666 1.000 36.43788 161 GLN A O 1
ATOM 1119 N N . LYS A 1 164 ? 12.15738 23.01396 -14.71030 1.000 30.84482 162 LYS A N 1
ATOM 1120 C CA . LYS A 1 164 ? 12.03211 22.40120 -16.02845 1.000 34.16016 162 LYS A CA 1
ATOM 1121 C C . LYS A 1 164 ? 12.26414 23.42029 -17.13676 1.000 32.46636 162 LYS A C 1
ATOM 1122 O O . LYS A 1 164 ? 12.91408 23.11039 -18.14218 1.000 36.52522 162 LYS A O 1
ATOM 1128 N N . ARG A 1 165 ? 11.73809 24.63899 -16.97566 1.000 33.83801 163 ARG A N 1
ATOM 1129 C CA . ARG A 1 165 ? 11.99207 25.68397 -17.96243 1.000 30.23066 163 ARG A CA 1
ATOM 1130 C C . ARG A 1 165 ? 13.47978 25.99972 -18.04959 1.000 29.97680 163 ARG A C 1
ATOM 1131 O O . ARG A 1 165 ? 13.99926 26.29093 -19.13351 1.000 34.05572 163 ARG A O 1
ATOM 1139 N N . THR A 1 166 ? 14.18097 25.95032 -16.91411 1.000 21.56707 164 THR A N 1
ATOM 1140 C CA . THR A 1 166 ? 15.61170 26.23306 -16.91382 1.000 27.03363 164 THR A CA 1
ATOM 1141 C C . THR A 1 166 ? 16.39274 25.11535 -17.59266 1.000 28.62390 164 THR A C 1
ATOM 1142 O O . THR A 1 166 ? 17.33510 25.37900 -18.34966 1.000 28.31658 164 THR A O 1
ATOM 1146 N N . LEU A 1 167 ? 16.01366 23.86069 -17.33710 1.000 30.72259 165 LEU A N 1
ATOM 1147 C CA . LEU A 1 167 ? 16.65574 22.74387 -18.02079 1.000 23.59143 165 LEU A CA 1
ATOM 1148 C C . LEU A 1 167 ? 16.37900 22.78752 -19.51634 1.000 22.86899 165 LEU A C 1
ATOM 1149 O O . LEU A 1 167 ? 17.25779 22.47376 -20.32740 1.000 27.86290 165 LEU A O 1
ATOM 1154 N N . ASP A 1 168 ? 15.16178 23.17955 -19.90015 1.000 25.85982 166 ASP A N 1
ATOM 1155 C CA . ASP A 1 168 ? 14.82766 23.27878 -21.31682 1.000 26.60222 166 ASP A CA 1
ATOM 1156 C C . ASP A 1 168 ? 15.67888 24.33103 -22.01355 1.000 26.44843 166 ASP A C 1
ATOM 1157 O O . ASP A 1 168 ? 16.10443 24.13641 -23.15829 1.000 26.79746 166 ASP A O 1
ATOM 1162 N N . TYR A 1 169 ? 15.93307 25.45564 -21.34083 1.000 22.10348 167 TYR A N 1
ATOM 1163 C CA . TYR A 1 169 ? 16.78318 26.48924 -21.92132 1.000 20.76536 167 TYR A CA 1
ATOM 1164 C C . TYR A 1 169 ? 18.18468 25.95790 -22.18817 1.000 26.69014 167 TYR A C 1
ATOM 1165 O O . TYR A 1 169 ? 18.75316 26.18289 -23.26294 1.000 31.21638 167 TYR A O 1
ATOM 1174 N N . VAL A 1 170 ? 18.75893 25.24984 -21.21302 1.000 28.71633 168 VAL A N 1
ATOM 1175 C CA . VAL A 1 170 ? 20.11738 24.73321 -21.36165 1.000 22.33277 168 VAL A CA 1
ATOM 1176 C C . VAL A 1 170 ? 20.18269 23.73344 -22.50910 1.000 25.44554 168 VAL A C 1
ATOM 1177 O O . VAL A 1 170 ? 21.08440 23.78758 -23.35399 1.000 32.24359 168 VAL A O 1
ATOM 1181 N N . ARG A 1 171 ? 19.22124 22.80819 -22.56021 1.000 21.25155 169 ARG A N 1
ATOM 1182 C CA . ARG A 1 171 ? 19.22247 21.80094 -23.61561 1.000 23.88523 169 ARG A CA 1
ATOM 1183 C C . ARG A 1 171 ? 18.90476 22.40936 -24.97427 1.000 26.54005 169 ARG A C 1
ATOM 1184 O O . ARG A 1 171 ? 19.41828 21.94193 -25.99802 1.000 25.92549 169 ARG A O 1
ATOM 1192 N N . GLY A 1 172 ? 18.07235 23.45147 -25.00660 1.000 25.42623 170 GLY A N 1
ATOM 1193 C CA . GLY A 1 172 ? 17.75334 24.09047 -26.27101 1.000 23.39477 170 GLY A CA 1
ATOM 1194 C C . GLY A 1 172 ? 18.91461 24.86622 -26.86034 1.000 26.19822 170 GLY A C 1
ATOM 1195 O O . GLY A 1 172 ? 19.08004 24.90624 -28.08252 1.000 28.03890 170 GLY A O 1
ATOM 1196 N N . LYS A 1 173 ? 19.73579 25.48442 -26.01160 1.000 22.84793 171 LYS A N 1
ATOM 1197 C CA . LYS A 1 173 ? 20.85152 26.29638 -26.48230 1.000 23.40027 171 LYS A CA 1
ATOM 1198 C C . LYS A 1 173 ? 22.15582 25.51103 -26.55829 1.000 24.43142 171 LYS A C 1
ATOM 1199 O O . LYS A 1 173 ? 22.94499 25.71817 -27.48607 1.000 26.73023 171 LYS A O 1
ATOM 1205 N N . TYR A 1 174 ? 22.39777 24.60426 -25.60866 1.000 26.79772 172 TYR A N 1
ATOM 1206 C CA . TYR A 1 174 ? 23.66429 23.89022 -25.52726 1.000 23.85518 172 TYR A CA 1
ATOM 1207 C C . TYR A 1 174 ? 23.56241 22.39946 -25.81954 1.000 21.13852 172 TYR A C 1
ATOM 1208 O O . TYR A 1 174 ? 24.60234 21.74516 -25.95469 1.000 22.57413 172 TYR A O 1
ATOM 1217 N N . GLY A 1 175 ? 22.35648 21.84478 -25.92213 1.000 22.14192 173 GLY A N 1
ATOM 1218 C CA . GLY A 1 175 ? 22.23498 20.40126 -26.05749 1.000 20.91361 173 GLY A CA 1
ATOM 1219 C C . GLY A 1 175 ? 22.74229 19.70186 -24.80984 1.000 27.52519 173 GLY A C 1
ATOM 1220 O O . GLY A 1 175 ? 22.43517 20.09322 -23.67841 1.000 25.39612 173 GLY A O 1
ATOM 1221 N N . ASP A 1 176 ? 23.54324 18.65806 -25.01276 1.000 29.75392 174 ASP A N 1
ATOM 1222 C CA . ASP A 1 176 ? 24.17002 17.93450 -23.91494 1.000 29.73177 174 ASP A CA 1
ATOM 1223 C C . ASP A 1 176 ? 25.61441 18.36092 -23.68161 1.000 28.58630 174 ASP A C 1
ATOM 1224 O O . ASP A 1 176 ? 26.34266 17.67613 -22.95612 1.000 29.14128 174 ASP A O 1
ATOM 1229 N N . THR A 1 177 ? 26.04318 19.47658 -24.27354 1.000 29.50784 175 THR A N 1
ATOM 1230 C CA . THR A 1 177 ? 27.41203 19.94775 -24.10803 1.000 24.78951 175 THR A CA 1
ATOM 1231 C C . THR A 1 177 ? 27.64273 20.66138 -22.78208 1.000 24.27596 175 THR A C 1
ATOM 1232 O O . THR A 1 177 ? 28.80052 20.89459 -22.41931 1.000 27.66631 175 THR A O 1
ATOM 1236 N N . VAL A 1 178 ? 26.58508 21.01423 -22.05659 1.000 25.78084 176 VAL A N 1
ATOM 1237 C CA . VAL A 1 178 ? 26.69529 21.65148 -20.74866 1.000 23.43928 176 VAL A CA 1
ATOM 1238 C C . VAL A 1 178 ? 26.00683 20.75447 -19.73165 1.000 26.42658 176 VAL A C 1
ATOM 1239 O O . VAL A 1 178 ? 24.80836 20.47047 -19.85668 1.000 24.88130 176 VAL A O 1
ATOM 1243 N N . LYS A 1 179 ? 26.76160 20.30792 -18.73123 1.000 19.76351 177 LYS A N 1
ATOM 1244 C CA . LYS A 1 179 ? 26.21658 19.43974 -17.69792 1.000 19.13606 177 LYS A CA 1
ATOM 1245 C C . LYS A 1 179 ? 25.51807 20.27841 -16.63600 1.000 20.14978 177 LYS A C 1
ATOM 1246 O O . LYS A 1 179 ? 26.08672 21.24861 -16.12566 1.000 23.72768 177 LYS A O 1
ATOM 1252 N N . VAL A 1 180 ? 24.28256 19.90924 -16.30757 1.000 14.33110 178 VAL A N 1
ATOM 1253 C CA . VAL A 1 180 ? 23.46615 20.67885 -15.37610 1.000 18.38724 178 VAL A CA 1
ATOM 1254 C C . VAL A 1 180 ? 22.63615 19.72239 -14.52993 1.000 18.93716 178 VAL A C 1
ATOM 1255 O O . VAL A 1 180 ? 21.97077 18.82797 -15.06183 1.000 18.55947 178 VAL A O 1
ATOM 1259 N N . GLY A 1 181 ? 22.68522 19.90506 -13.20866 1.000 23.19667 179 GLY A N 1
ATOM 1260 C CA . GLY A 1 181 ? 21.84095 19.16888 -12.29577 1.000 16.94727 179 GLY A CA 1
ATOM 1261 C C . GLY A 1 181 ? 20.65166 20.00231 -11.83946 1.000 20.20828 179 GLY A C 1
ATOM 1262 O O . GLY A 1 181 ? 20.55436 21.19688 -12.10525 1.000 21.46350 179 GLY A O 1
ATOM 1263 N N . ALA A 1 182 ? 19.73533 19.34163 -11.13496 1.000 17.92709 180 ALA A N 1
ATOM 1264 C CA . ALA A 1 182 ? 18.51537 20.00257 -10.69636 1.000 16.30536 180 ALA A CA 1
ATOM 1265 C C . ALA A 1 182 ? 18.06438 19.42074 -9.36470 1.000 22.50139 180 ALA A C 1
ATOM 1266 O O . ALA A 1 182 ? 18.40978 18.29254 -9.00488 1.000 20.14013 180 ALA A O 1
ATOM 1268 N N . GLY A 1 183 ? 17.28123 20.20734 -8.64364 1.000 21.09015 181 GLY A N 1
ATOM 1269 C CA . GLY A 1 183 ? 16.78627 19.80814 -7.34261 1.000 21.53982 181 GLY A CA 1
ATOM 1270 C C . GLY A 1 183 ? 16.28669 21.01576 -6.57950 1.000 28.27628 181 GLY A C 1
ATOM 1271 O O . GLY A 1 183 ? 16.38855 22.15467 -7.03583 1.000 29.85607 181 GLY A O 1
ATOM 1272 N N . ASN A 1 184 ? 15.74212 20.74253 -5.39588 1.000 24.61406 182 ASN A N 1
ATOM 1273 C CA . ASN A 1 184 ? 15.59999 19.42552 -4.78815 1.000 25.51475 182 ASN A CA 1
ATOM 1274 C C . ASN A 1 184 ? 14.22827 18.81798 -5.07168 1.000 31.95788 182 ASN A C 1
ATOM 1275 O O . ASN A 1 184 ? 13.26567 19.53209 -5.35433 1.000 27.30668 182 ASN A O 1
ATOM 1280 N N . VAL A 1 185 ? 14.15336 17.48881 -4.99758 1.000 20.08968 183 VAL A N 1
ATOM 1281 C CA . VAL A 1 185 ? 12.90067 16.75109 -5.07046 1.000 23.13169 183 VAL A CA 1
ATOM 1282 C C . VAL A 1 185 ? 12.91088 15.70536 -3.96234 1.000 22.25527 183 VAL A C 1
ATOM 1283 O O . VAL A 1 185 ? 13.94693 15.41481 -3.36371 1.000 24.47110 183 VAL A O 1
ATOM 1287 N N . VAL A 1 186 ? 11.73457 15.14019 -3.68625 1.000 20.30446 184 VAL A N 1
ATOM 1288 C CA . VAL A 1 186 ? 11.59521 14.21165 -2.56822 1.000 26.94085 184 VAL A CA 1
ATOM 1289 C C . VAL A 1 186 ? 10.82804 12.95707 -2.97087 1.000 29.20140 184 VAL A C 1
ATOM 1290 O O . VAL A 1 186 ? 10.78520 11.98269 -2.21104 1.000 34.58479 184 VAL A O 1
ATOM 1294 N N . ASP A 1 187 ? 10.21412 12.95864 -4.15513 1.000 28.72765 185 ASP A N 1
ATOM 1295 C CA . ASP A 1 187 ? 9.32823 11.86532 -4.54007 1.000 31.71929 185 ASP A CA 1
ATOM 1296 C C . ASP A 1 187 ? 9.55731 11.49089 -6.00161 1.000 26.90037 185 ASP A C 1
ATOM 1297 O O . ASP A 1 187 ? 10.42290 12.04751 -6.68525 1.000 26.66939 185 ASP A O 1
ATOM 1302 N N . ARG A 1 188 ? 8.75569 10.53113 -6.47442 1.000 29.31534 186 ARG A N 1
ATOM 1303 C CA . ARG A 1 188 ? 8.90254 10.00738 -7.82975 1.000 25.40310 186 ARG A CA 1
ATOM 1304 C C . ARG A 1 188 ? 8.57516 11.06681 -8.87372 1.000 29.07231 186 ARG A C 1
ATOM 1305 O O . ARG A 1 188 ? 9.31051 11.23506 -9.85315 1.000 25.62138 186 ARG A O 1
ATOM 1313 N N . ASP A 1 189 ? 7.46792 11.78815 -8.68116 1.000 29.75376 187 ASP A N 1
ATOM 1314 C CA . ASP A 1 189 ? 7.03209 12.76724 -9.67214 1.000 30.41244 187 ASP A CA 1
ATOM 1315 C C . ASP A 1 189 ? 8.08080 13.85193 -9.87892 1.000 31.74706 187 ASP A C 1
ATOM 1316 O O . ASP A 1 189 ? 8.34572 14.26202 -11.01554 1.000 32.03149 187 ASP A O 1
ATOM 1321 N N . GLY A 1 190 ? 8.68462 14.33280 -8.79044 1.000 27.21941 188 GLY A N 1
ATOM 1322 C CA . GLY A 1 190 ? 9.72588 15.33805 -8.91986 1.000 25.37525 188 GLY A CA 1
ATOM 1323 C C . GLY A 1 190 ? 10.95515 14.81413 -9.63608 1.000 25.27790 188 GLY A C 1
ATOM 1324 O O . GLY A 1 190 ? 11.54974 15.51372 -10.45971 1.000 25.15705 188 GLY A O 1
ATOM 1325 N N . PHE A 1 191 ? 11.35094 13.57389 -9.33813 1.000 22.60754 189 PHE A N 1
ATOM 1326 C CA . PHE A 1 191 ? 12.51066 12.99629 -10.00840 1.000 24.35987 189 PHE A CA 1
ATOM 1327 C C . PHE A 1 191 ? 12.24962 12.83163 -11.49876 1.000 24.65522 189 PHE A C 1
ATOM 1328 O O . PHE A 1 191 ? 13.06637 13.23907 -12.33196 1.000 20.29085 189 PHE A O 1
ATOM 1336 N N . ARG A 1 192 ? 11.10588 12.23865 -11.85216 1.000 27.27262 190 ARG A N 1
ATOM 1337 C CA . ARG A 1 192 ? 10.81254 11.96020 -13.25417 1.000 27.97697 190 ARG A CA 1
ATOM 1338 C C . ARG A 1 192 ? 10.62507 13.23577 -14.06224 1.000 27.81226 190 ARG A C 1
ATOM 1339 O O . ARG A 1 192 ? 10.98614 13.27462 -15.24412 1.000 26.95078 190 ARG A O 1
ATOM 1347 N N . TYR A 1 193 ? 10.06242 14.28121 -13.45222 1.000 27.47328 191 TYR A N 1
ATOM 1348 C CA . TYR A 1 193 ? 9.83851 15.52324 -14.18330 1.000 21.17671 191 TYR A CA 1
ATOM 1349 C C . TYR A 1 193 ? 11.15867 16.18077 -14.56232 1.000 32.00695 191 TYR A C 1
ATOM 1350 O O . TYR A 1 193 ? 11.29838 16.71566 -15.66907 1.000 34.76538 191 TYR A O 1
ATOM 1359 N N . LEU A 1 194 ? 12.14068 16.14519 -13.65969 1.000 26.98765 192 LEU A N 1
ATOM 1360 C CA . LEU A 1 194 ? 13.46895 16.64803 -13.98546 1.000 23.00936 192 LEU A CA 1
ATOM 1361 C C . LEU A 1 194 ? 14.25363 15.66180 -14.83905 1.000 26.88437 192 LEU A C 1
ATOM 1362 O O . LEU A 1 194 ? 15.07383 16.07971 -15.66492 1.000 24.42163 192 LEU A O 1
ATOM 1367 N N . ALA A 1 195 ? 14.01669 14.36037 -14.65302 1.000 26.67276 193 ALA A N 1
ATOM 1368 C CA . ALA A 1 195 ? 14.71012 13.35060 -15.44586 1.000 22.41766 193 ALA A CA 1
ATOM 1369 C C . ALA A 1 195 ? 14.36206 13.48156 -16.92148 1.000 28.81381 193 ALA A C 1
ATOM 1370 O O . ALA A 1 195 ? 15.24913 13.50864 -17.78258 1.000 27.23828 193 ALA A O 1
ATOM 1372 N N . GLU A 1 196 ? 13.06742 13.56166 -17.23248 1.000 27.46970 194 GLU A N 1
ATOM 1373 C CA . GLU A 1 196 ? 12.63372 13.71068 -18.61350 1.000 26.04394 194 GLU A CA 1
ATOM 1374 C C . GLU A 1 196 ? 12.91298 15.09956 -19.17077 1.000 31.02870 194 GLU A C 1
ATOM 1375 O O . GLU A 1 196 ? 12.78523 15.29697 -20.38441 1.000 31.04608 194 GLU A O 1
ATOM 1381 N N . ALA A 1 197 ? 13.29193 16.05697 -18.32499 1.000 26.02875 195 ALA A N 1
ATOM 1382 C CA . ALA A 1 197 ? 13.71126 17.37379 -18.78341 1.000 21.10587 195 ALA A CA 1
ATOM 1383 C C . ALA A 1 197 ? 15.19600 17.43872 -19.11371 1.000 22.69661 195 ALA A C 1
ATOM 1384 O O . ALA A 1 197 ? 15.66057 18.47309 -19.60421 1.000 29.02414 195 ALA A O 1
ATOM 1386 N N . GLY A 1 198 ? 15.94494 16.37336 -18.85342 1.000 24.99336 196 GLY A N 1
ATOM 1387 C CA . GLY A 1 198 ? 17.34295 16.30781 -19.21843 1.000 24.63264 196 GLY A CA 1
ATOM 1388 C C . GLY A 1 198 ? 18.34007 16.53098 -18.10174 1.000 26.24349 196 GLY A C 1
ATOM 1389 O O . GLY A 1 198 ? 19.51679 16.77345 -18.39573 1.000 20.59119 196 GLY A O 1
ATOM 1390 N N . ALA A 1 199 ? 17.91778 16.45179 -16.84054 1.000 22.68711 197 ALA A N 1
ATOM 1391 C CA . ALA A 1 199 ? 18.83390 16.68314 -15.73037 1.000 24.90701 197 ALA A CA 1
ATOM 1392 C C . ALA A 1 199 ? 19.93917 15.63462 -15.71683 1.000 14.99972 197 ALA A C 1
ATOM 1393 O O . ALA A 1 199 ? 19.67206 14.43108 -15.75677 1.000 13.08189 197 ALA A O 1
ATOM 1395 N N . ASP A 1 200 ? 21.18967 16.09996 -15.66625 1.000 13.85629 198 ASP A N 1
ATOM 1396 C CA . ASP A 1 200 ? 22.32476 15.18514 -15.63870 1.000 20.10121 198 ASP A CA 1
ATOM 1397 C C . ASP A 1 200 ? 22.48198 14.50619 -14.28459 1.000 20.45797 198 ASP A C 1
ATOM 1398 O O . ASP A 1 200 ? 23.06804 13.42036 -14.21284 1.000 17.75003 198 ASP A O 1
ATOM 1403 N N . PHE A 1 201 ? 21.98215 15.12456 -13.21729 1.000 20.41787 199 PHE A N 1
ATOM 1404 C CA . PHE A 1 201 ? 21.80344 14.45646 -11.93675 1.000 19.08038 199 PHE A CA 1
ATOM 1405 C C . PHE A 1 201 ? 20.61832 15.10547 -11.23648 1.000 19.53026 199 PHE A C 1
ATOM 1406 O O . PHE A 1 201 ? 20.07749 16.11513 -11.69491 1.000 21.56924 199 PHE A O 1
ATOM 1414 N N . VAL A 1 202 ? 20.20987 14.51163 -10.11900 1.000 19.34935 200 VAL A N 1
ATOM 1415 C CA . VAL A 1 202 ? 19.05178 14.97815 -9.36668 1.000 22.06243 200 VAL A CA 1
ATOM 1416 C C . VAL A 1 202 ? 19.42943 15.08197 -7.89674 1.000 19.35607 200 VAL A C 1
ATOM 1417 O O . VAL A 1 202 ? 19.96679 14.13038 -7.31881 1.000 15.73321 200 VAL A O 1
ATOM 1421 N N . LYS A 1 203 ? 19.15050 16.23779 -7.30006 1.000 17.76780 201 LYS A N 1
ATOM 1422 C CA . LYS A 1 203 ? 19.43672 16.50299 -5.89778 1.000 15.85070 201 LYS A CA 1
ATOM 1423 C C . LYS A 1 203 ? 18.19405 16.21614 -5.06662 1.000 17.87834 201 LYS A C 1
ATOM 1424 O O . LYS A 1 203 ? 17.08960 16.63545 -5.42842 1.000 18.44737 201 LYS A O 1
ATOM 1430 N N . VAL A 1 204 ? 18.37798 15.50360 -3.95761 1.000 15.09994 202 VAL A N 1
ATOM 1431 C CA . VAL A 1 204 ? 17.28817 15.10191 -3.07644 1.000 17.19566 202 VAL A CA 1
ATOM 1432 C C . VAL A 1 204 ? 17.47452 15.78870 -1.73250 1.000 18.97051 202 VAL A C 1
ATOM 1433 O O . VAL A 1 204 ? 18.53978 15.67666 -1.11414 1.000 20.14502 202 VAL A O 1
ATOM 1437 N N . GLY A 1 205 ? 16.44189 16.48987 -1.28619 1.000 23.65269 203 GLY A N 1
ATOM 1438 C CA . GLY A 1 205 ? 16.49459 17.17523 -0.01262 1.000 28.40984 203 GLY A CA 1
ATOM 1439 C C . GLY A 1 205 ? 15.17331 17.86034 0.25922 1.000 30.72742 203 GLY A C 1
ATOM 1440 O O . GLY A 1 205 ? 14.39683 18.15273 -0.65679 1.000 36.59332 203 GLY A O 1
ATOM 1441 N N . VAL A 1 206 ? 14.92849 18.10586 1.54912 1.000 40.10486 204 VAL A N 1
ATOM 1442 C CA . VAL A 1 206 ? 13.70242 18.78310 1.96622 1.000 43.16224 204 VAL A CA 1
ATOM 1443 C C . VAL A 1 206 ? 13.77955 20.29091 1.80377 1.000 43.49190 204 VAL A C 1
ATOM 1444 O O . VAL A 1 206 ? 12.74004 20.96207 1.85008 1.000 39.04676 204 VAL A O 1
ATOM 1448 N N . GLY A 1 207 ? 14.97556 20.84313 1.60564 1.000 38.88643 205 GLY A N 1
ATOM 1449 C CA . GLY A 1 207 ? 15.13561 22.27508 1.44054 1.000 37.85994 205 GLY A CA 1
ATOM 1450 C C . GLY A 1 207 ? 15.64489 22.68326 0.07212 1.000 37.93384 205 GLY A C 1
ATOM 1451 O O . GLY A 1 207 ? 15.08344 22.28103 -0.95158 1.000 36.15639 205 GLY A O 1
ATOM 1452 N N . GLY A 1 208 ? 16.70617 23.47623 0.04226 1.000 39.42661 206 GLY A N 1
ATOM 1453 C CA . GLY A 1 208 ? 17.24377 23.98857 -1.20998 1.000 31.73462 206 GLY A CA 1
ATOM 1454 C C . GLY A 1 208 ? 16.61916 25.31115 -1.60676 1.000 38.15991 206 GLY A C 1
ATOM 1455 O O . GLY A 1 208 ? 15.46643 25.61058 -1.29854 1.000 39.80065 206 GLY A O 1
ATOM 1456 N N . GLY A 1 209 ? 17.40772 26.12650 -2.30534 1.000 40.81576 207 GLY A N 1
ATOM 1457 C CA . GLY A 1 209 ? 16.90265 27.41294 -2.74360 1.000 44.20700 207 GLY A CA 1
ATOM 1458 C C . GLY A 1 209 ? 16.81153 28.42342 -1.60839 1.000 40.88278 207 GLY A C 1
ATOM 1459 O O . GLY A 1 209 ? 17.42011 28.27486 -0.54336 1.000 36.96749 207 GLY A O 1
ATOM 1460 N N . SER A 1 210 ? 16.02636 29.47111 -1.85429 1.000 43.47669 208 SER A N 1
ATOM 1461 C CA . SER A 1 210 ? 15.83936 30.56197 -0.90490 1.000 37.77359 208 SER A CA 1
ATOM 1462 C C . SER A 1 210 ? 14.61112 30.37663 -0.02051 1.000 39.52450 208 SER A C 1
ATOM 1463 O O . SER A 1 210 ? 14.24210 31.30284 0.70950 1.000 38.79732 208 SER A O 1
ATOM 1466 N N . ILE A 1 211 ? 13.96547 29.21109 -0.07880 1.000 42.94834 209 ILE A N 1
ATOM 1467 C CA . ILE A 1 211 ? 12.82272 28.93972 0.78254 1.000 45.74280 209 ILE A CA 1
ATOM 1468 C C . ILE A 1 211 ? 13.30594 28.82469 2.22379 1.000 40.95691 209 ILE A C 1
ATOM 1469 O O . ILE A 1 211 ? 14.44487 28.42174 2.48735 1.000 37.58545 209 ILE A O 1
ATOM 1474 N N A CYS A 1 212 ? 12.43560 29.17586 3.16686 0.344 46.16755 210 CYS A N 1
ATOM 1475 N N B CYS A 1 212 ? 12.46115 29.22741 3.17030 0.656 46.15029 210 CYS A N 1
ATOM 1476 C CA A CYS A 1 212 ? 12.81432 29.11042 4.56857 0.344 50.99249 210 CYS A CA 1
ATOM 1477 C CA B CYS A 1 212 ? 12.87476 29.10293 4.55982 0.656 50.97823 210 CYS A CA 1
ATOM 1478 C C A CYS A 1 212 ? 12.62875 27.69669 5.10990 0.344 54.24524 210 CYS A C 1
ATOM 1479 C C B CYS A 1 212 ? 12.77582 27.65121 5.00046 0.656 54.34253 210 CYS A C 1
ATOM 1480 O O A CYS A 1 212 ? 11.78977 26.92810 4.63391 0.344 48.74450 210 CYS A O 1
ATOM 1481 O O B CYS A 1 212 ? 12.11596 26.81975 4.37139 0.656 46.71728 210 CYS A O 1
ATOM 1486 N N . ILE A 1 213 ? 13.44109 27.35271 6.10700 1.000 60.13134 211 ILE A N 1
ATOM 1487 C CA . ILE A 1 213 ? 13.56669 25.98505 6.57197 1.000 59.39836 211 ILE A CA 1
ATOM 1488 C C . ILE A 1 213 ? 13.05603 25.88522 8.00195 1.000 59.84605 211 ILE A C 1
ATOM 1489 O O . ILE A 1 213 ? 12.90198 26.88619 8.70591 1.000 63.74371 211 ILE A O 1
ATOM 1494 N N . THR A 1 214 ? 12.78733 24.64909 8.41789 1.000 73.19211 212 THR A N 1
ATOM 1495 C CA . THR A 1 214 ? 12.31760 24.33704 9.76315 1.000 78.27247 212 THR A CA 1
ATOM 1496 C C . THR A 1 214 ? 13.32472 23.48809 10.53888 1.000 78.62787 212 THR A C 1
ATOM 1497 O O . THR A 1 214 ? 14.51069 23.45278 10.21352 1.000 82.14062 212 THR A O 1
ATOM 1501 N N . ARG A 1 222 ? 13.75820 15.50923 9.97322 1.000 56.17166 220 ARG A N 1
ATOM 1502 C CA . ARG A 1 222 ? 14.34807 15.81675 8.67067 1.000 58.34076 220 ARG A CA 1
ATOM 1503 C C . ARG A 1 222 ? 13.53025 15.23510 7.51838 1.000 58.02950 220 ARG A C 1
ATOM 1504 O O . ARG A 1 222 ? 13.10772 15.95820 6.61673 1.000 68.69554 220 ARG A O 1
ATOM 1512 N N . GLY A 1 223 ? 13.32376 13.91968 7.55501 1.000 53.29647 221 GLY A N 1
ATOM 1513 C CA . GLY A 1 223 ? 12.78047 13.19231 6.42718 1.000 37.06645 221 GLY A CA 1
ATOM 1514 C C . GLY A 1 223 ? 13.73017 13.02763 5.26402 1.000 40.50996 221 GLY A C 1
ATOM 1515 O O . GLY A 1 223 ? 13.27389 12.74355 4.15105 1.000 41.73709 221 GLY A O 1
ATOM 1516 N N . GLN A 1 224 ? 15.03689 13.20645 5.48426 1.000 37.07441 222 GLN A N 1
ATOM 1517 C CA . GLN A 1 224 ? 16.00834 13.08028 4.40197 1.000 34.96499 222 GLN A CA 1
ATOM 1518 C C . GLN A 1 224 ? 16.20358 11.62578 3.99958 1.000 30.58458 222 GLN A C 1
ATOM 1519 O O . GLN A 1 224 ? 16.41176 11.32615 2.81853 1.000 34.36442 222 GLN A O 1
ATOM 1525 N N . ALA A 1 225 ? 16.15605 10.70973 4.96803 1.000 29.04955 223 ALA A N 1
ATOM 1526 C CA . ALA A 1 225 ? 16.32157 9.29585 4.65188 1.000 29.92500 223 ALA A CA 1
ATOM 1527 C C . ALA A 1 225 ? 15.16186 8.78769 3.80530 1.000 26.78135 223 ALA A C 1
ATOM 1528 O O . ALA A 1 225 ? 15.37004 8.11035 2.79242 1.000 26.35095 223 ALA A O 1
ATOM 1530 N N . THR A 1 226 ? 13.92918 9.11731 4.19867 1.000 29.20007 224 THR A N 1
ATOM 1531 C CA . THR A 1 226 ? 12.77022 8.70365 3.41358 1.000 35.19382 224 THR A CA 1
ATOM 1532 C C . THR A 1 226 ? 12.79181 9.33417 2.02546 1.000 32.84558 224 THR A C 1
ATOM 1533 O O . THR A 1 226 ? 12.47657 8.67202 1.02912 1.000 31.98260 224 THR A O 1
ATOM 1537 N N . ALA A 1 227 ? 13.17302 10.61136 1.93933 1.000 24.61068 225 ALA A N 1
ATOM 1538 C CA . ALA A 1 227 ? 13.26148 11.27138 0.64109 1.000 23.67949 225 ALA A CA 1
ATOM 1539 C C . ALA A 1 227 ? 14.30001 10.60058 -0.24850 1.000 24.04550 225 ALA A C 1
ATOM 1540 O O . ALA A 1 227 ? 14.06830 10.40386 -1.44704 1.000 19.08226 225 ALA A O 1
ATOM 1542 N N . LEU A 1 228 ? 15.45105 10.23784 0.32192 1.000 24.87992 226 LEU A N 1
ATOM 1543 C CA . LEU A 1 228 ? 16.48594 9.57384 -0.46276 1.000 19.74219 226 LEU A CA 1
ATOM 1544 C C . LEU A 1 228 ? 16.05117 8.17490 -0.87952 1.000 23.15518 226 LEU A C 1
ATOM 1545 O O . LEU A 1 228 ? 16.31436 7.74952 -2.00963 1.000 22.44099 226 LEU A O 1
ATOM 1550 N N . ILE A 1 229 ? 15.38402 7.44589 0.01708 1.000 24.36912 227 ILE A N 1
ATOM 1551 C CA . ILE A 1 229 ? 14.94199 6.09312 -0.30753 1.000 24.57882 227 ILE A CA 1
ATOM 1552 C C . ILE A 1 229 ? 13.88353 6.12455 -1.40179 1.000 27.34086 227 ILE A C 1
ATOM 1553 O O . ILE A 1 229 ? 13.90332 5.30407 -2.32859 1.000 23.38617 227 ILE A O 1
ATOM 1558 N N . ASP A 1 230 ? 12.95181 7.07709 -1.32062 1.000 23.64781 228 ASP A N 1
ATOM 1559 C CA . ASP A 1 230 ? 11.88486 7.16253 -2.31274 1.000 24.82019 228 ASP A CA 1
ATOM 1560 C C . ASP A 1 230 ? 12.43535 7.51418 -3.68996 1.000 23.11081 228 ASP A C 1
ATOM 1561 O O . ASP A 1 230 ? 12.07066 6.88868 -4.69195 1.000 22.65369 228 ASP A O 1
ATOM 1566 N N . VAL A 1 231 ? 13.31628 8.51502 -3.76094 1.000 21.56545 229 VAL A N 1
ATOM 1567 C CA . VAL A 1 231 ? 13.85648 8.92452 -5.05358 1.000 21.28489 229 VAL A CA 1
ATOM 1568 C C . VAL A 1 231 ? 14.80064 7.86451 -5.60655 1.000 19.64793 229 VAL A C 1
ATOM 1569 O O . VAL A 1 231 ? 14.87031 7.66211 -6.82543 1.000 20.12908 229 VAL A O 1
ATOM 1573 N N . ALA A 1 232 ? 15.53384 7.16652 -4.73512 1.000 21.31904 230 ALA A N 1
ATOM 1574 C CA . ALA A 1 232 ? 16.40316 6.09273 -5.20566 1.000 20.00536 230 ALA A CA 1
ATOM 1575 C C . ALA A 1 232 ? 15.59287 4.95980 -5.82181 1.000 23.08880 230 ALA A C 1
ATOM 1576 O O . ALA A 1 232 ? 16.02157 4.34464 -6.80526 1.000 21.90004 230 ALA A O 1
ATOM 1578 N N . LYS A 1 233 ? 14.41690 4.66793 -5.25972 1.000 24.71945 231 LYS A N 1
ATOM 1579 C CA . LYS A 1 233 ? 13.56273 3.64711 -5.85687 1.000 28.86142 231 LYS A CA 1
ATOM 1580 C C . LYS A 1 233 ? 13.05828 4.08803 -7.22465 1.000 30.59555 231 LYS A C 1
ATOM 1581 O O . LYS A 1 233 ? 13.01540 3.28540 -8.16501 1.000 35.13677 231 LYS A O 1
ATOM 1587 N N . ALA A 1 234 ? 12.67690 5.36145 -7.35714 1.000 23.14769 232 ALA A N 1
ATOM 1588 C CA . ALA A 1 234 ? 12.22506 5.86447 -8.65030 1.000 24.49191 232 ALA A CA 1
ATOM 1589 C C . ALA A 1 234 ? 13.36676 5.93259 -9.65478 1.000 25.34635 232 ALA A C 1
ATOM 1590 O O . ALA A 1 234 ? 13.15505 5.69721 -10.84975 1.000 21.83123 232 ALA A O 1
ATOM 1592 N N . ARG A 1 235 ? 14.57812 6.24428 -9.19135 1.000 22.19033 233 ARG A N 1
ATOM 1593 C CA . ARG A 1 235 ? 15.72699 6.29542 -10.08887 1.000 20.77102 233 ARG A CA 1
ATOM 1594 C C . ARG A 1 235 ? 16.04946 4.91334 -10.64270 1.000 22.13908 233 ARG A C 1
ATOM 1595 O O . ARG A 1 235 ? 16.29669 4.75802 -11.84446 1.000 21.81406 233 ARG A O 1
ATOM 1603 N N . ASP A 1 236 ? 16.06712 3.89800 -9.77558 1.000 19.00819 234 ASP A N 1
ATOM 1604 C CA . ASP A 1 236 ? 16.32681 2.53897 -10.23764 1.000 18.93085 234 ASP A CA 1
ATOM 1605 C C . ASP A 1 236 ? 15.23616 2.06825 -11.19168 1.000 27.81797 234 ASP A C 1
ATOM 1606 O O . ASP A 1 236 ? 15.52294 1.40826 -12.19712 1.000 21.80013 234 ASP A O 1
ATOM 1611 N N . GLU A 1 237 ? 13.97761 2.40280 -10.89360 1.000 28.02790 235 GLU A N 1
ATOM 1612 C CA . GLU A 1 237 ? 12.88827 2.10822 -11.81984 1.000 30.00559 235 GLU A CA 1
ATOM 1613 C C . GLU A 1 237 ? 13.09238 2.81723 -13.15281 1.000 28.74641 235 GLU A C 1
ATOM 1614 O O . GLU A 1 237 ? 12.90173 2.22135 -14.22030 1.000 31.59925 235 GLU A O 1
ATOM 1620 N N . TYR A 1 238 ? 13.47543 4.09548 -13.10757 1.000 29.88363 236 TYR A N 1
ATOM 1621 C CA . TYR A 1 238 ? 13.76092 4.83837 -14.32970 1.000 23.81499 236 TYR A CA 1
ATOM 1622 C C . TYR A 1 238 ? 14.92520 4.22425 -15.09431 1.000 21.77892 236 TYR A C 1
ATOM 1623 O O . TYR A 1 238 ? 14.97558 4.31406 -16.32653 1.000 26.41862 236 TYR A O 1
ATOM 1632 N N . PHE A 1 239 ? 15.86599 3.59580 -14.38442 1.000 23.60048 237 PHE A N 1
ATOM 1633 C CA . PHE A 1 239 ? 16.97865 2.93243 -15.05465 1.000 24.09293 237 PHE A CA 1
ATOM 1634 C C . PHE A 1 239 ? 16.49745 1.72777 -15.85387 1.000 30.37201 237 PHE A C 1
ATOM 1635 O O . PHE A 1 239 ? 16.91670 1.53108 -17.00033 1.000 34.31642 237 PHE A O 1
ATOM 1643 N N . GLU A 1 240 ? 15.61547 0.91137 -15.26825 1.000 26.88343 238 GLU A N 1
ATOM 1644 C CA . GLU A 1 240 ? 15.08172 -0.23680 -15.99452 1.000 27.33709 238 GLU A CA 1
ATOM 1645 C C . GLU A 1 240 ? 14.23608 0.21242 -17.17902 1.000 31.40999 238 GLU A C 1
ATOM 1646 O O . GLU A 1 240 ? 14.25180 -0.42014 -18.24170 1.000 37.01028 238 GLU A O 1
ATOM 1652 N N . GLU A 1 241 ? 13.50118 1.31388 -17.01605 1.000 25.15045 239 GLU A N 1
ATOM 1653 C CA . GLU A 1 241 ? 12.57398 1.75836 -18.05124 1.000 31.43154 239 GLU A CA 1
ATOM 1654 C C . GLU A 1 241 ? 13.30815 2.31365 -19.26584 1.000 26.48054 239 GLU A C 1
ATOM 1655 O O . GLU A 1 241 ? 12.90274 2.06738 -20.40790 1.000 34.11070 239 GLU A O 1
ATOM 1661 N N . THR A 1 242 ? 14.39203 3.05847 -19.04381 1.000 25.22022 240 THR A N 1
ATOM 1662 C CA . THR A 1 242 ? 15.04997 3.79945 -20.10935 1.000 23.54342 240 THR A CA 1
ATOM 1663 C C . THR A 1 242 ? 16.48123 3.37034 -20.39105 1.000 25.05693 240 THR A C 1
ATOM 1664 O O . THR A 1 242 ? 17.00246 3.70733 -21.45932 1.000 30.19137 240 THR A O 1
ATOM 1668 N N . GLY A 1 243 ? 17.13155 2.65328 -19.47995 1.000 30.40214 241 GLY A N 1
ATOM 1669 C CA . GLY A 1 243 ? 18.53878 2.35773 -19.64185 1.000 21.45684 241 GLY A CA 1
ATOM 1670 C C . GLY A 1 243 ? 19.46760 3.50781 -19.32753 1.000 29.06592 241 GLY A C 1
ATOM 1671 O O . GLY A 1 243 ? 20.66290 3.41797 -19.63016 1.000 27.38513 241 GLY A O 1
ATOM 1672 N N . VAL A 1 244 ? 18.96001 4.58434 -18.73160 1.000 27.67175 242 VAL A N 1
ATOM 1673 C CA . VAL A 1 244 ? 19.75413 5.75807 -18.38493 1.000 26.46553 242 VAL A CA 1
ATOM 1674 C C . VAL A 1 244 ? 19.85309 5.83273 -16.86815 1.000 22.26116 242 VAL A C 1
ATOM 1675 O O . VAL A 1 244 ? 18.83193 5.93446 -16.17630 1.000 23.70871 242 VAL A O 1
ATOM 1679 N N . TYR A 1 245 ? 21.07862 5.78245 -16.35193 1.000 18.57028 243 TYR A N 1
ATOM 1680 C CA . TYR A 1 245 ? 21.32402 5.89598 -14.91990 1.000 20.10533 243 TYR A CA 1
ATOM 1681 C C . TYR A 1 245 ? 21.55669 7.36118 -14.57123 1.000 19.41358 243 TYR A C 1
ATOM 1682 O O . TYR A 1 245 ? 22.51884 7.97280 -15.04822 1.000 19.88778 243 TYR A O 1
ATOM 1691 N N . ILE A 1 246 ? 20.68306 7.92003 -13.73946 1.000 15.14554 244 ILE A N 1
ATOM 1692 C CA . ILE A 1 246 ? 20.77234 9.31801 -13.32988 1.000 14.37757 244 ILE A CA 1
ATOM 1693 C C . ILE A 1 246 ? 21.33880 9.35355 -11.91230 1.000 14.56854 244 ILE A C 1
ATOM 1694 O O . ILE A 1 246 ? 20.68194 8.85618 -10.98310 1.000 12.92422 244 ILE A O 1
ATOM 1699 N N . PRO A 1 247 ? 22.53416 9.90384 -11.70091 1.000 13.73056 245 PRO A N 1
ATOM 1700 C CA . PRO A 1 247 ? 23.08594 9.96097 -10.34377 1.000 13.89243 245 PRO A CA 1
ATOM 1701 C C . PRO A 1 247 ? 22.21913 10.80741 -9.42332 1.000 12.66282 245 PRO A C 1
ATOM 1702 O O . PRO A 1 247 ? 21.59589 11.78605 -9.83993 1.000 13.32436 245 PRO A O 1
ATOM 1706 N N . ILE A 1 248 ? 22.18247 10.41004 -8.15563 1.000 14.17796 246 ILE A N 1
ATOM 1707 C CA . ILE A 1 248 ? 21.39690 11.08257 -7.12945 1.000 13.10455 246 ILE A CA 1
ATOM 1708 C C . ILE A 1 248 ? 22.35025 11.73280 -6.13982 1.000 15.56039 246 ILE A C 1
ATOM 1709 O O . ILE A 1 248 ? 23.36460 11.13763 -5.75558 1.000 12.91581 246 ILE A O 1
ATOM 1714 N N . CYS A 1 249 ? 22.02669 12.95691 -5.73397 1.000 18.54724 247 CYS A N 1
ATOM 1715 C CA . CYS A 1 249 ? 22.78979 13.68981 -4.73373 1.000 11.94921 247 CYS A CA 1
ATOM 1716 C C . CYS A 1 249 ? 21.92151 13.88586 -3.50034 1.000 10.54282 247 CYS A C 1
ATOM 1717 O O . CYS A 1 249 ? 20.87611 14.53990 -3.57291 1.000 14.62691 247 CYS A O 1
ATOM 1720 N N . SER A 1 250 ? 22.34912 13.31576 -2.37702 1.000 16.14877 248 SER A N 1
ATOM 1721 C CA . SER A 1 250 ? 21.67691 13.54219 -1.10368 1.000 14.35047 248 SER A CA 1
ATOM 1722 C C . SER A 1 250 ? 22.12317 14.88735 -0.54351 1.000 14.16657 248 SER A C 1
ATOM 1723 O O . SER A 1 250 ? 23.30569 15.07674 -0.23781 1.000 11.68886 248 SER A O 1
ATOM 1726 N N . ASP A 1 251 ? 21.18220 15.82065 -0.41350 1.000 20.80458 249 ASP A N 1
ATOM 1727 C CA . ASP A 1 251 ? 21.47691 17.19954 -0.03443 1.000 19.83172 249 ASP A CA 1
ATOM 1728 C C . ASP A 1 251 ? 20.98334 17.44846 1.38574 1.000 22.31307 249 ASP A C 1
ATOM 1729 O O . ASP A 1 251 ? 19.77242 17.50742 1.62850 1.000 20.40705 249 ASP A O 1
ATOM 1734 N N . GLY A 1 252 ? 21.91810 17.60250 2.31162 1.000 25.31554 250 GLY A N 1
ATOM 1735 C CA . GLY A 1 252 ? 21.59248 17.98068 3.67808 1.000 25.33031 250 GLY A CA 1
ATOM 1736 C C . GLY A 1 252 ? 21.23221 16.79371 4.54690 1.000 25.88764 250 GLY A C 1
ATOM 1737 O O . GLY A 1 252 ? 20.78429 15.74865 4.07850 1.000 27.98967 250 GLY A O 1
ATOM 1738 N N . GLY A 1 253 ? 21.43504 16.96544 5.85080 1.000 23.36591 251 GLY A N 1
ATOM 1739 C CA . GLY A 1 253 ? 21.07536 15.95702 6.82274 1.000 25.15147 251 GLY A CA 1
ATOM 1740 C C . GLY A 1 253 ? 22.22209 15.12884 7.35526 1.000 21.58995 251 GLY A C 1
ATOM 1741 O O . GLY A 1 253 ? 22.00002 14.30258 8.24792 1.000 28.01635 251 GLY A O 1
ATOM 1742 N N . ILE A 1 254 ? 23.43514 15.31724 6.84453 1.000 23.69424 252 ILE A N 1
ATOM 1743 C CA . ILE A 1 254 ? 24.58776 14.55564 7.31439 1.000 25.46831 252 ILE A CA 1
ATOM 1744 C C . ILE A 1 254 ? 25.12511 15.23323 8.57038 1.000 30.17596 252 ILE A C 1
ATOM 1745 O O . ILE A 1 254 ? 25.62691 16.35830 8.51553 1.000 33.68989 252 ILE A O 1
ATOM 1750 N N . VAL A 1 255 ? 25.01777 14.54812 9.70583 1.000 33.52880 253 VAL A N 1
ATOM 1751 C CA . VAL A 1 255 ? 25.50816 15.05435 10.97664 1.000 38.05218 253 VAL A CA 1
ATOM 1752 C C . VAL A 1 255 ? 26.77915 14.33703 11.41290 1.000 38.49364 253 VAL A C 1
ATOM 1753 O O . VAL A 1 255 ? 27.69682 14.96421 11.94627 1.000 47.82350 253 VAL A O 1
ATOM 1757 N N . TYR A 1 256 ? 26.85194 13.02799 11.19177 1.000 35.18841 254 TYR A N 1
ATOM 1758 C CA . TYR A 1 256 ? 28.00214 12.22290 11.56755 1.000 35.64209 254 TYR A CA 1
ATOM 1759 C C . TYR A 1 256 ? 28.57948 11.54370 10.33279 1.000 30.80384 254 TYR A C 1
ATOM 1760 O O . TYR A 1 256 ? 27.90770 11.39385 9.30834 1.000 29.16286 254 TYR A O 1
ATOM 1769 N N . ASP A 1 257 ? 29.84384 11.12865 10.44125 1.000 32.85619 255 ASP A N 1
ATOM 1770 C CA . ASP A 1 257 ? 30.51939 10.53528 9.29186 1.000 32.30971 255 ASP A CA 1
ATOM 1771 C C . ASP A 1 257 ? 29.90965 9.19516 8.90099 1.000 33.28770 255 ASP A C 1
ATOM 1772 O O . ASP A 1 257 ? 29.99573 8.79942 7.73268 1.000 32.83808 255 ASP A O 1
ATOM 1777 N N . TYR A 1 258 ? 29.29208 8.48287 9.84796 1.000 27.19135 256 TYR A N 1
ATOM 1778 C CA . TYR A 1 258 ? 28.63512 7.23167 9.48968 1.000 25.25615 256 TYR A CA 1
ATOM 1779 C C . TYR A 1 258 ? 27.32470 7.45720 8.74712 1.000 24.15313 256 TYR A C 1
ATOM 1780 O O . TYR A 1 258 ? 26.77405 6.49905 8.19407 1.000 23.21231 256 TYR A O 1
ATOM 1789 N N . HIS A 1 259 ? 26.81576 8.69204 8.72064 1.000 24.87779 257 HIS A N 1
ATOM 1790 C CA . HIS A 1 259 ? 25.66008 8.99572 7.88416 1.000 24.55174 257 HIS A CA 1
ATOM 1791 C C . HIS A 1 259 ? 26.03133 9.01661 6.40790 1.000 19.82820 257 HIS A C 1
ATOM 1792 O O . HIS A 1 259 ? 25.18838 8.71471 5.55564 1.000 16.97453 257 HIS A O 1
ATOM 1799 N N . MET A 1 260 ? 27.27825 9.37494 6.08816 1.000 21.39222 258 MET A N 1
ATOM 1800 C CA . MET A 1 260 ? 27.71749 9.38761 4.69595 1.000 21.87622 258 MET A CA 1
ATOM 1801 C C . MET A 1 260 ? 27.62117 7.99791 4.08049 1.000 19.27962 258 MET A C 1
ATOM 1802 O O . MET A 1 260 ? 27.04241 7.82117 3.00193 1.000 17.03897 258 MET A O 1
ATOM 1807 N N . THR A 1 261 ? 28.19667 6.99684 4.75157 1.000 22.65819 259 THR A N 1
ATOM 1808 C CA . THR A 1 261 ? 28.12948 5.63180 4.24103 1.000 22.94959 259 THR A CA 1
ATOM 1809 C C . THR A 1 261 ? 26.68649 5.15669 4.15163 1.000 19.65538 259 THR A C 1
ATOM 1810 O O . THR A 1 261 ? 26.31853 4.42833 3.22263 1.000 21.15345 259 THR A O 1
ATOM 1814 N N . LEU A 1 262 ? 25.85137 5.57511 5.10423 1.000 21.23426 260 LEU A N 1
ATOM 1815 C CA . LEU A 1 262 ? 24.44213 5.20291 5.07822 1.000 19.23586 260 LEU A CA 1
ATOM 1816 C C . LEU A 1 262 ? 23.73371 5.81156 3.87299 1.000 22.17907 260 LEU A C 1
ATOM 1817 O O . LEU A 1 262 ? 22.95521 5.13073 3.19528 1.000 24.00589 260 LEU A O 1
ATOM 1822 N N . ALA A 1 263 ? 24.00241 7.08830 3.58268 1.000 21.67592 261 ALA A N 1
ATOM 1823 C CA . ALA A 1 263 ? 23.38271 7.73659 2.43030 1.000 19.58249 261 ALA A CA 1
ATOM 1824 C C . ALA A 1 263 ? 23.82076 7.08431 1.12473 1.000 17.92779 261 ALA A C 1
ATOM 1825 O O . ALA A 1 263 ? 22.99854 6.86174 0.22858 1.000 20.11456 261 ALA A O 1
ATOM 1827 N N . LEU A 1 264 ? 25.11403 6.77465 0.99550 1.000 16.20312 262 LEU A N 1
ATOM 1828 C CA . LEU A 1 264 ? 25.58986 6.08592 -0.20019 1.000 15.94070 262 LEU A CA 1
ATOM 1829 C C . LEU A 1 264 ? 24.93603 4.71701 -0.34281 1.000 19.20949 262 LEU A C 1
ATOM 1830 O O . LEU A 1 264 ? 24.56206 4.31106 -1.44867 1.000 21.87978 262 LEU A O 1
ATOM 1835 N N . ALA A 1 265 ? 24.78019 3.99519 0.76857 1.000 18.58824 263 ALA A N 1
ATOM 1836 C CA . ALA A 1 265 ? 24.17809 2.66821 0.71343 1.000 21.10912 263 ALA A CA 1
ATOM 1837 C C . ALA A 1 265 ? 22.69665 2.72993 0.36339 1.000 21.56551 263 ALA A C 1
ATOM 1838 O O . ALA A 1 265 ? 22.16654 1.79138 -0.24175 1.000 27.33133 263 ALA A O 1
ATOM 1840 N N . MET A 1 266 ? 22.01267 3.81371 0.73491 1.000 17.54763 264 MET A N 1
ATOM 1841 C CA . MET A 1 266 ? 20.59783 3.95396 0.41340 1.000 18.57164 264 MET A CA 1
ATOM 1842 C C . MET A 1 266 ? 20.35086 4.26163 -1.05759 1.000 23.38491 264 MET A C 1
ATOM 1843 O O . MET A 1 266 ? 19.20445 4.16092 -1.50753 1.000 25.82455 264 MET A O 1
ATOM 1848 N N . GLY A 1 267 ? 21.38123 4.63536 -1.81059 1.000 19.80725 265 GLY A N 1
ATOM 1849 C CA . GLY A 1 267 ? 21.21943 4.86780 -3.23135 1.000 23.07935 265 GLY A CA 1
ATOM 1850 C C . GLY A 1 267 ? 21.87546 6.14059 -3.72292 1.000 17.74071 265 GLY A C 1
ATOM 1851 O O . GLY A 1 267 ? 22.07238 6.31482 -4.92894 1.000 19.38454 265 GLY A O 1
ATOM 1852 N N . ALA A 1 268 ? 22.21036 7.04163 -2.80333 1.000 13.39522 266 ALA A N 1
ATOM 1853 C CA . ALA A 1 268 ? 22.86530 8.28233 -3.18933 1.000 17.91663 266 ALA A CA 1
ATOM 1854 C C . ALA A 1 268 ? 24.23728 7.99152 -3.77991 1.000 14.00079 266 ALA A C 1
ATOM 1855 O O . ALA A 1 268 ? 25.00231 7.18574 -3.24379 1.000 16.80155 266 ALA A O 1
ATOM 1857 N N . ASP A 1 269 ? 24.54234 8.64263 -4.89738 1.000 13.90075 267 ASP A N 1
ATOM 1858 C CA . ASP A 1 269 ? 25.84376 8.47935 -5.52754 1.000 14.91239 267 ASP A CA 1
ATOM 1859 C C . ASP A 1 269 ? 26.86585 9.47887 -5.00920 1.000 13.18933 267 ASP A C 1
ATOM 1860 O O . ASP A 1 269 ? 28.06761 9.19029 -5.02966 1.000 16.45647 267 ASP A O 1
ATOM 1865 N N . PHE A 1 270 ? 26.41812 10.64219 -4.54162 1.000 15.04949 268 PHE A N 1
ATOM 1866 C CA . PHE A 1 270 ? 27.28723 11.57147 -3.83473 1.000 11.34344 268 PHE A CA 1
ATOM 1867 C C . PHE A 1 270 ? 26.43312 12.41543 -2.89944 1.000 12.11022 268 PHE A C 1
ATOM 1868 O O . PHE A 1 270 ? 25.20065 12.37819 -2.94290 1.000 10.69127 268 PHE A O 1
ATOM 1876 N N . ILE A 1 271 ? 27.10724 13.16992 -2.03575 1.000 15.62556 269 ILE A N 1
ATOM 1877 C CA . ILE A 1 271 ? 26.47391 13.83609 -0.90535 1.000 12.62527 269 ILE A CA 1
ATOM 1878 C C . ILE A 1 271 ? 26.83651 15.31328 -0.93112 1.000 15.52348 269 ILE A C 1
ATOM 1879 O O . ILE A 1 271 ? 28.00515 15.66775 -1.12338 1.000 12.84671 269 ILE A O 1
ATOM 1884 N N . MET A 1 272 ? 25.83690 16.17011 -0.73606 1.000 14.43996 270 MET A N 1
ATOM 1885 C CA . MET A 1 272 ? 26.04495 17.60488 -0.60129 1.000 18.19852 270 MET A CA 1
ATOM 1886 C C . MET A 1 272 ? 25.93014 17.99618 0.86580 1.000 17.02497 270 MET A C 1
ATOM 1887 O O . MET A 1 272 ? 24.96914 17.61489 1.54259 1.000 15.67439 270 MET A O 1
ATOM 1892 N N . LEU A 1 273 ? 26.91132 18.75164 1.35261 1.000 14.52344 271 LEU A N 1
ATOM 1893 C CA . LEU A 1 273 ? 26.96874 19.15148 2.75028 1.000 16.77494 271 LEU A CA 1
ATOM 1894 C C . LEU A 1 273 ? 27.22065 20.64922 2.84700 1.000 15.47322 271 LEU A C 1
ATOM 1895 O O . LEU A 1 273 ? 27.98409 21.21422 2.05749 1.000 12.61302 271 LEU A O 1
ATOM 1900 N N . GLY A 1 274 ? 26.57154 21.28598 3.81805 1.000 20.24775 272 GLY A N 1
ATOM 1901 C CA . GLY A 1 274 ? 26.76690 22.69953 4.06559 1.000 14.23916 272 GLY A CA 1
ATOM 1902 C C . GLY A 1 274 ? 27.50960 22.95969 5.35851 1.000 18.56791 272 GLY A C 1
ATOM 1903 O O . GLY A 1 274 ? 28.65078 23.43124 5.34153 1.000 21.32219 272 GLY A O 1
ATOM 1904 N N . ARG A 1 275 ? 26.86830 22.64317 6.48804 1.000 18.24222 273 ARG A N 1
ATOM 1905 C CA . ARG A 1 275 ? 27.48473 22.86406 7.79358 1.000 19.87580 273 ARG A CA 1
ATOM 1906 C C . ARG A 1 275 ? 28.81468 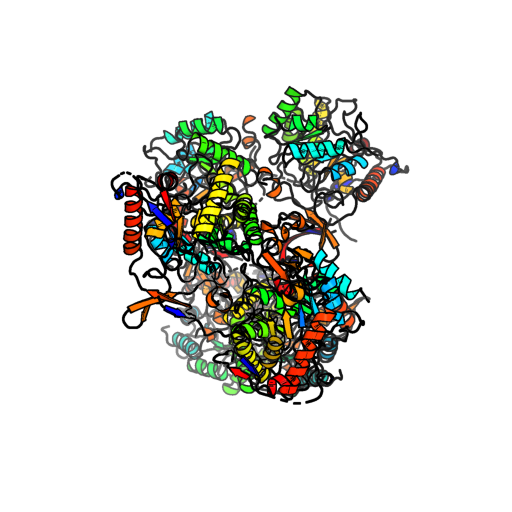22.13330 7.92811 1.000 19.68931 273 ARG A C 1
ATOM 1907 O O . ARG A 1 275 ? 29.72315 22.62139 8.60977 1.000 27.34420 273 ARG A O 1
ATOM 1915 N N . TYR A 1 276 ? 28.94685 20.96829 7.29028 1.000 19.57327 274 TYR A N 1
ATOM 1916 C CA . TYR A 1 276 ? 30.18905 20.20677 7.37291 1.000 16.43507 274 TYR A CA 1
ATOM 1917 C C . TYR A 1 276 ? 31.37267 21.01475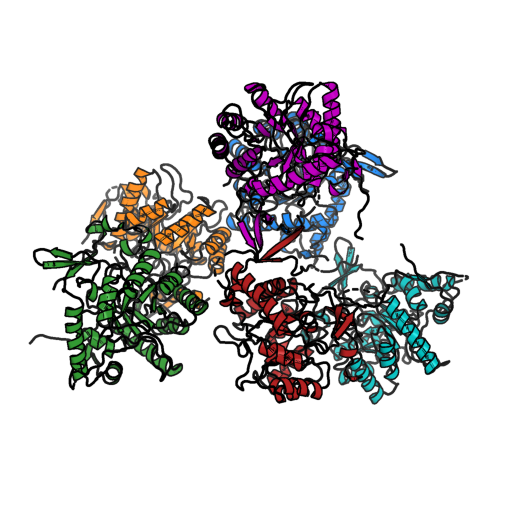 6.85180 1.000 19.41134 274 TYR A C 1
ATOM 1918 O O . TYR A 1 276 ? 32.44435 21.02651 7.46870 1.000 17.98695 274 TYR A O 1
ATOM 1927 N N . PHE A 1 277 ? 31.19526 21.70679 5.72430 1.000 18.63046 275 PHE A N 1
ATOM 1928 C CA . PHE A 1 277 ? 32.27599 22.47170 5.11450 1.000 22.53427 275 PHE A CA 1
ATOM 1929 C C . PHE A 1 277 ? 32.42023 23.87559 5.68307 1.000 24.06302 275 PHE A C 1
ATOM 1930 O O . PHE A 1 277 ? 33.51002 24.45280 5.59751 1.000 23.13108 275 PHE A O 1
ATOM 1938 N N . SER A 1 278 ? 31.35669 24.44061 6.25470 1.000 29.01353 276 SER A N 1
ATOM 1939 C CA . SER A 1 278 ? 31.44003 25.78413 6.81090 1.000 25.66383 276 SER A CA 1
ATOM 1940 C C . SER A 1 278 ? 32.33440 25.86010 8.04340 1.000 26.42032 276 SER A C 1
ATOM 1941 O O . SER A 1 278 ? 32.70318 26.96696 8.45074 1.000 24.11592 276 SER A O 1
ATOM 1944 N N . ARG A 1 279 ? 32.69651 24.72215 8.63749 1.000 22.23694 277 ARG A N 1
ATOM 1945 C CA . ARG A 1 279 ? 33.55270 24.70316 9.81672 1.000 30.06927 277 ARG A CA 1
ATOM 1946 C C . ARG A 1 279 ? 35.02859 24.88913 9.49091 1.000 29.76779 277 ARG A C 1
ATOM 1947 O O . ARG A 1 279 ? 35.82282 25.11903 10.40947 1.000 28.05091 277 ARG A O 1
ATOM 1955 N N . PHE A 1 280 ? 35.41335 24.79647 8.22331 1.000 28.52155 278 PHE A N 1
ATOM 1956 C CA . PHE A 1 280 ? 36.81340 24.67068 7.85309 1.000 24.40657 278 PHE A CA 1
ATOM 1957 C C . PHE A 1 280 ? 37.45587 26.03484 7.61112 1.000 30.03452 278 PHE A C 1
ATOM 1958 O O . PHE A 1 280 ? 36.78297 27.06062 7.49029 1.000 25.93582 278 PHE A O 1
ATOM 1966 N N . ASP A 1 281 ? 38.79243 26.02785 7.54760 1.000 31.42396 279 ASP A N 1
ATOM 1967 C CA . ASP A 1 281 ? 39.53871 27.24348 7.23564 1.000 25.33338 279 ASP A CA 1
ATOM 1968 C C . ASP A 1 281 ? 39.11234 27.82244 5.89509 1.000 32.87071 279 ASP A C 1
ATOM 1969 O O . ASP A 1 281 ? 38.96252 29.04189 5.75220 1.000 37.67260 279 ASP A O 1
ATOM 1974 N N . GLU A 1 282 ? 38.91505 26.95953 4.89894 1.000 23.23991 280 GLU A N 1
ATOM 1975 C CA . GLU A 1 282 ? 38.57568 27.40338 3.55525 1.000 26.77132 280 GLU A CA 1
ATOM 1976 C C . GLU A 1 282 ? 37.15118 27.92904 3.45303 1.000 29.36242 280 GLU A C 1
ATOM 1977 O O . GLU A 1 282 ? 36.76390 28.41330 2.38410 1.000 32.80317 280 GLU A O 1
ATOM 1983 N N . SER A 1 283 ? 36.37246 27.84571 4.52681 1.000 24.69489 281 SER A N 1
ATOM 1984 C CA . SER A 1 283 ? 35.03074 28.40423 4.52213 1.000 21.23065 281 SER A CA 1
ATOM 1985 C C . SER A 1 283 ? 35.10014 29.93036 4.51501 1.000 25.04455 281 SER A C 1
ATOM 1986 O O . SER A 1 283 ? 35.97857 30.51634 5.15508 1.000 24.53745 281 SER A O 1
ATOM 1989 N N . PRO A 1 284 ? 34.19580 30.60285 3.79638 1.000 26.89050 282 PRO A N 1
ATOM 1990 C CA . PRO A 1 284 ? 34.27449 32.06750 3.69385 1.000 21.67984 282 PRO A CA 1
ATOM 1991 C C . PRO A 1 284 ? 33.75395 32.82178 4.90783 1.000 23.81679 282 PRO A C 1
ATOM 1992 O O . PRO A 1 284 ? 33.92008 34.04800 4.96092 1.000 31.28753 282 PRO A O 1
ATOM 1996 N N . THR A 1 285 ? 33.13897 32.15254 5.87923 1.000 25.68516 283 THR A N 1
ATOM 1997 C CA . THR A 1 285 ? 32.60279 32.87024 7.02581 1.000 31.58773 283 THR A CA 1
ATOM 1998 C C . THR A 1 285 ? 33.70684 33.18516 8.03466 1.000 28.28595 283 THR A C 1
ATOM 1999 O O . THR A 1 285 ? 34.81740 32.65041 7.97734 1.000 29.68565 283 THR A O 1
ATOM 2003 N N . ASN A 1 286 ? 33.38279 34.07023 8.97323 1.000 28.68566 284 ASN A N 1
ATOM 2004 C CA . ASN A 1 286 ? 34.34948 34.52568 9.96173 1.000 34.23165 284 ASN A CA 1
ATOM 2005 C C . ASN A 1 286 ? 34.50020 33.51214 11.09015 1.000 26.68136 284 ASN A C 1
ATOM 2006 O O . ASN A 1 286 ? 33.54206 32.84199 11.48528 1.000 27.63347 284 ASN A O 1
ATOM 2011 N N . LYS A 1 287 ? 35.72278 33.40655 11.60894 1.000 31.61209 285 LYS A N 1
ATOM 2012 C CA . LYS A 1 287 ? 35.99728 32.59166 12.78442 1.000 33.26371 285 LYS A CA 1
ATOM 2013 C C . LYS A 1 287 ? 35.85071 33.45286 14.03181 1.000 36.68715 285 LYS A C 1
ATOM 2014 O O . LYS A 1 287 ? 36.39911 34.55726 14.09982 1.000 41.06898 285 LYS A O 1
ATOM 2020 N N . VAL A 1 288 ? 35.11498 32.94462 15.01470 1.000 41.29226 286 VAL A N 1
ATOM 2021 C CA . VAL A 1 288 ? 34.73644 33.71004 16.19465 1.000 37.52235 286 VAL A CA 1
ATOM 2022 C C . VAL A 1 288 ? 35.04546 32.88724 17.43748 1.000 37.79074 286 VAL A C 1
ATOM 2023 O O . VAL A 1 288 ? 34.84961 31.66706 17.44840 1.000 40.92269 286 VAL A O 1
ATOM 2027 N N . ASN A 1 289 ? 35.54860 33.55248 18.47735 1.000 34.12448 287 ASN A N 1
ATOM 2028 C CA . ASN A 1 289 ? 35.75687 32.92758 19.78017 1.000 43.00314 287 ASN A CA 1
ATOM 2029 C C . ASN A 1 289 ? 34.49380 33.11994 20.61257 1.000 42.19344 287 ASN A C 1
ATOM 2030 O O . ASN A 1 289 ? 34.19142 34.23650 21.04762 1.000 37.66647 287 ASN A O 1
ATOM 2035 N N . LEU A 1 290 ? 33.76061 32.03183 20.83561 1.000 42.41686 288 LEU A N 1
ATOM 2036 C CA . LEU A 1 290 ? 32.51117 32.04849 21.59369 1.000 40.29459 288 LEU A CA 1
ATOM 2037 C C . LEU A 1 290 ? 32.71438 31.23097 22.86610 1.000 39.41013 288 LEU A C 1
ATOM 2038 O O . LEU A 1 290 ? 32.63629 29.99828 22.83743 1.000 43.57992 288 LEU A O 1
ATOM 2043 N N . ASN A 1 291 ? 32.97523 31.92260 23.97693 1.000 48.11728 289 ASN A N 1
ATOM 2044 C CA . ASN A 1 291 ? 33.16752 31.30014 25.28755 1.000 45.59516 289 ASN A CA 1
ATOM 2045 C C . ASN A 1 291 ? 34.33063 30.30565 25.25744 1.000 45.63754 289 ASN A C 1
ATOM 2046 O O . ASN A 1 291 ? 34.18743 29.12317 25.57514 1.000 49.55276 289 ASN A O 1
ATOM 2051 N N . GLY A 1 292 ? 35.49687 30.81276 24.86234 1.000 39.29167 290 GLY A N 1
ATOM 2052 C CA . GLY A 1 292 ? 36.70042 30.00990 24.81479 1.000 44.24507 290 GLY A CA 1
ATOM 2053 C C . GLY A 1 292 ? 36.72221 28.92410 23.76237 1.000 50.89443 290 GLY A C 1
ATOM 2054 O O . GLY A 1 292 ? 37.68631 28.15075 23.71954 1.000 58.52143 290 GLY A O 1
ATOM 2055 N N . THR A 1 293 ? 35.70017 28.83538 22.91392 1.000 42.68627 291 THR A N 1
ATOM 2056 C CA . THR A 1 293 ? 35.62351 27.82753 21.86299 1.000 44.67360 291 THR A CA 1
ATOM 2057 C C . THR A 1 293 ? 35.50577 28.53110 20.51951 1.000 38.60910 291 THR A C 1
ATOM 2058 O O . THR A 1 293 ? 34.56424 29.30122 20.29962 1.000 31.96501 291 THR A O 1
ATOM 2062 N N . TYR A 1 294 ? 36.45690 28.26651 19.62709 1.000 40.66783 292 TYR A N 1
ATOM 2063 C CA . TYR A 1 294 ? 36.42698 28.87121 18.30271 1.000 39.26241 292 TYR A CA 1
ATOM 2064 C C . TYR A 1 294 ? 35.25425 28.32383 17.49698 1.000 36.38836 292 TYR A C 1
ATOM 2065 O O . TYR A 1 294 ? 35.09009 27.10747 17.36117 1.000 34.80916 292 TYR A O 1
ATOM 2074 N N . MET A 1 295 ? 34.43125 29.22908 16.97365 1.000 34.75773 293 MET A N 1
ATOM 2075 C CA . MET A 1 295 ? 33.26720 28.88412 16.17238 1.000 29.93178 293 MET A CA 1
ATOM 2076 C C . MET A 1 295 ? 33.31437 29.66517 14.86612 1.000 33.09894 293 MET A C 1
ATOM 2077 O O . MET A 1 295 ? 34.12504 30.57874 14.68961 1.000 37.16499 293 MET A O 1
ATOM 2082 N N . LYS A 1 296 ? 32.43086 29.30146 13.94154 1.000 31.46812 294 LYS A N 1
ATOM 2083 C CA . LYS A 1 296 ? 32.34207 29.97475 12.65473 1.000 31.69525 294 LYS A CA 1
ATOM 2084 C C . LYS A 1 296 ? 30.89649 30.34663 12.36726 1.000 29.65287 294 LYS A C 1
ATOM 2085 O O . LYS A 1 296 ? 29.97581 29.58245 12.67214 1.000 28.28505 294 LYS A O 1
ATOM 2091 N N . GLU A 1 297 ? 30.70803 31.52741 11.78257 1.000 35.37279 295 GLU A N 1
ATOM 2092 C CA . GLU A 1 297 ? 29.37545 32.00008 11.43848 1.000 31.12634 295 GLU A CA 1
ATOM 2093 C C . GLU A 1 297 ? 28.74024 31.10322 10.38294 1.000 29.32062 295 GLU A C 1
ATOM 2094 O O . GLU A 1 297 ? 29.42536 30.46197 9.58178 1.000 32.25540 295 GLU A O 1
ATOM 2100 N N . TYR A 1 298 ? 27.41126 31.06580 10.38710 1.000 24.03517 296 TYR A N 1
ATOM 2101 C CA . TYR A 1 298 ? 26.67993 30.23308 9.44606 1.000 22.59143 296 TYR A CA 1
ATOM 2102 C C . TYR A 1 298 ? 25.28779 30.81111 9.24976 1.000 28.52535 296 TYR A C 1
ATOM 2103 O O . TYR A 1 298 ? 24.69125 31.34399 10.18923 1.000 35.14119 296 TYR A O 1
ATOM 2112 N N . TRP A 1 299 ? 24.78432 30.70261 8.02378 1.000 27.38951 297 TRP A N 1
ATOM 2113 C CA . TRP A 1 299 ? 23.42607 31.11255 7.70340 1.000 24.24778 297 TRP A CA 1
ATOM 2114 C C . TRP A 1 299 ? 22.98762 30.36792 6.45312 1.000 19.93885 297 TRP A C 1
ATOM 2115 O O . TRP A 1 299 ? 23.81183 30.01433 5.60616 1.000 20.63197 297 TRP A O 1
ATOM 2126 N N . GLY A 1 300 ? 21.68321 30.12490 6.35355 1.000 19.98794 298 GLY A N 1
ATOM 2127 C CA . GLY A 1 300 ? 21.13718 29.44484 5.19985 1.000 18.60474 298 GLY A CA 1
ATOM 2128 C C . GLY A 1 300 ? 20.77519 30.40136 4.08095 1.000 21.30075 298 GLY A C 1
ATOM 2129 O O . GLY A 1 300 ? 20.75224 31.61926 4.24801 1.000 26.82257 298 GLY A O 1
ATOM 2130 N N . GLU A 1 301 ? 20.48777 29.82351 2.91412 1.000 22.68864 299 GLU A N 1
ATOM 2131 C CA . GLU A 1 301 ? 20.09105 30.62631 1.76461 1.000 22.99609 299 GLU A CA 1
ATOM 2132 C C . GLU A 1 301 ? 18.70873 31.24414 1.92562 1.000 26.34657 299 GLU A C 1
ATOM 2133 O O . GLU A 1 301 ? 18.32940 32.08827 1.10709 1.000 27.04199 299 GLU A O 1
ATOM 2139 N N . GLY A 1 302 ? 17.94995 30.84644 2.94721 1.000 25.42459 300 GLY A N 1
ATOM 2140 C CA . GLY A 1 302 ? 16.70164 31.51483 3.25559 1.000 22.99268 300 GLY A CA 1
ATOM 2141 C C . GLY A 1 302 ? 16.85308 32.83224 3.98116 1.000 27.01933 300 GLY A C 1
ATOM 2142 O O . GLY A 1 302 ? 15.87903 33.58370 4.08893 1.000 28.23243 300 GLY A O 1
ATOM 2143 N N . ALA A 1 303 ? 18.04962 33.12522 4.48378 1.000 26.09729 301 ALA A N 1
ATOM 2144 C CA . ALA A 1 303 ? 18.30318 34.39740 5.14096 1.000 27.01182 301 ALA A CA 1
ATOM 2145 C C . ALA A 1 303 ? 18.19991 35.54519 4.14347 1.000 29.87947 301 ALA A C 1
ATOM 2146 O O . ALA A 1 303 ? 18.44383 35.38114 2.94470 1.000 26.69964 301 ALA A O 1
ATOM 2148 N N . ASN A 1 304 ? 17.83741 36.72393 4.65797 1.000 38.36584 302 ASN A N 1
ATOM 2149 C CA . ASN A 1 304 ? 17.63633 37.88243 3.79285 1.000 36.32514 302 ASN A CA 1
ATOM 2150 C C . ASN A 1 304 ? 18.92012 38.28627 3.07909 1.000 33.19997 302 ASN A C 1
ATOM 2151 O O . ASN A 1 304 ? 18.87194 38.73892 1.92957 1.000 27.92081 302 ASN A O 1
ATOM 2156 N N . ARG A 1 305 ? 20.07330 38.12443 3.73391 1.000 30.93666 303 ARG A N 1
ATOM 2157 C CA . ARG A 1 305 ? 21.34353 38.45755 3.09843 1.000 28.25368 303 ARG A CA 1
ATOM 2158 C C . ARG A 1 305 ? 21.63485 37.57228 1.89463 1.000 30.74395 303 ARG A C 1
ATOM 2159 O O . ARG A 1 305 ? 22.40402 37.97415 1.01513 1.000 32.31993 303 ARG A O 1
ATOM 2167 N N . ALA A 1 306 ? 21.04171 36.38124 1.83421 1.000 30.29770 304 ALA A N 1
ATOM 2168 C CA . ALA A 1 306 ? 21.21017 35.47774 0.70366 1.000 26.98224 304 ALA A CA 1
ATOM 2169 C C . ALA A 1 306 ? 20.03060 35.53052 -0.25905 1.000 29.69480 304 ALA A C 1
ATOM 2170 O O . ALA A 1 306 ? 20.22407 35.68846 -1.46805 1.000 28.92936 304 ALA A O 1
ATOM 2172 N N . ARG A 1 307 ? 18.80651 35.40282 0.26225 1.000 29.20774 305 ARG A N 1
ATOM 2173 C CA . ARG A 1 307 ? 17.61833 35.48808 -0.58148 1.000 28.47872 305 ARG A CA 1
ATOM 2174 C C . ARG A 1 307 ? 17.54127 36.83220 -1.29212 1.000 30.04583 305 ARG A C 1
ATOM 2175 O O . ARG A 1 307 ? 17.25635 36.89338 -2.49400 1.000 36.82912 305 ARG A O 1
ATOM 2183 N N . ASN A 1 308 ? 17.80143 37.91962 -0.56916 1.000 30.61528 306 ASN A N 1
ATOM 2184 C CA . ASN A 1 308 ? 17.76070 39.25001 -1.15987 1.000 29.89970 306 ASN A CA 1
ATOM 2185 C C . ASN A 1 308 ? 19.16579 39.82291 -1.29168 1.000 32.73389 306 ASN A C 1
ATOM 2186 O O . ASN A 1 308 ? 19.43233 40.94332 -0.84492 1.000 31.88490 306 ASN A O 1
ATOM 2191 N N . TRP A 1 309 ? 20.07002 39.05900 -1.90963 1.000 32.54683 307 TRP A N 1
ATOM 2192 C CA . TRP A 1 309 ? 21.43804 39.52540 -2.10108 1.000 28.12483 307 TRP A CA 1
ATOM 2193 C C . TRP A 1 309 ? 21.50755 40.76010 -2.98856 1.000 32.71515 307 TRP A C 1
ATOM 2194 O O . TRP A 1 309 ? 22.48825 41.50791 -2.91138 1.000 26.66769 307 TRP A O 1
ATOM 2205 N N . GLN A 1 310 ? 20.49310 40.98698 -3.83037 1.000 36.05849 308 GLN A N 1
ATOM 2206 C CA . GLN A 1 310 ? 20.49279 42.16019 -4.69926 1.000 32.19497 308 GLN A CA 1
ATOM 2207 C C . GLN A 1 310 ? 20.46479 43.45425 -3.89691 1.000 43.59762 308 GLN A C 1
ATOM 2208 O O . GLN A 1 310 ? 20.93719 44.49226 -4.37582 1.000 45.20853 308 GLN A O 1
ATOM 2214 N N . ARG A 1 311 ? 19.92151 43.41623 -2.67959 1.000 41.02939 309 ARG A N 1
ATOM 2215 C CA . ARG A 1 311 ? 19.90901 44.59228 -1.81873 1.000 36.10949 309 ARG A CA 1
ATOM 2216 C C . ARG A 1 311 ? 21.28539 44.93547 -1.26669 1.000 40.30647 309 ARG A C 1
ATOM 2217 O O . ARG A 1 311 ? 21.41494 45.94435 -0.56480 1.000 45.97049 309 ARG A O 1
ATOM 2225 N N . TYR A 1 312 ? 22.30478 44.13437 -1.56005 1.000 44.19870 310 TYR A N 1
ATOM 2226 C CA . TYR A 1 312 ? 23.64890 44.37818 -1.05207 1.000 42.57752 310 TYR A CA 1
ATOM 2227 C C . TYR A 1 312 ? 24.68149 44.18635 -2.16009 1.000 37.51148 310 TYR A C 1
ATOM 2228 O O . TYR A 1 312 ? 25.25557 45.15082 -2.66530 1.000 48.39358 310 TYR A O 1
ATOM 2237 N N . GLY A 1 325 ? 23.73935 39.94280 10.68925 1.000 48.17890 323 GLY A N 1
ATOM 2238 C CA . GLY A 1 325 ? 22.76706 38.94700 10.27616 1.000 46.08750 323 GLY A CA 1
ATOM 2239 C C . GLY A 1 325 ? 23.32588 37.53774 10.20388 1.000 51.92287 323 GLY A C 1
ATOM 2240 O O . GLY A 1 325 ? 23.67601 37.05196 9.12751 1.000 45.34838 323 GLY A O 1
ATOM 2241 N N . VAL A 1 326 ? 23.40269 36.87639 11.35627 1.000 55.87657 324 VAL A N 1
ATOM 2242 C CA . VAL A 1 326 ? 23.93538 35.52338 11.46858 1.000 45.18243 324 VAL A CA 1
ATOM 2243 C C . VAL A 1 326 ? 22.83852 34.61705 12.00988 1.000 41.71218 324 VAL A C 1
ATOM 2244 O O . VAL A 1 326 ? 22.22279 34.92456 13.03725 1.000 52.14558 324 VAL A O 1
ATOM 2248 N N . ASP A 1 327 ? 22.59616 33.50160 11.31758 1.000 37.69396 325 ASP A N 1
ATOM 2249 C CA . ASP A 1 327 ? 21.54972 32.57744 11.74120 1.000 40.76103 325 ASP A CA 1
ATOM 2250 C C . ASP A 1 327 ? 22.02580 31.64882 12.85354 1.000 43.58288 325 ASP A C 1
ATOM 2251 O O . ASP A 1 327 ? 21.26248 31.34844 13.77823 1.000 44.45785 325 ASP A O 1
ATOM 2256 N N . SER A 1 328 ? 23.27009 31.18118 12.78667 1.000 41.32475 326 SER A N 1
ATOM 2257 C CA . SER A 1 328 ? 23.76470 30.21345 13.75827 1.000 40.02631 326 SER A CA 1
ATOM 2258 C C . SER A 1 328 ? 25.28874 30.21078 13.73310 1.000 37.94831 326 SER A C 1
ATOM 2259 O O . SER A 1 328 ? 25.92140 30.87271 12.90602 1.000 32.66629 326 SER A O 1
ATOM 2262 N N . TYR A 1 329 ? 25.87289 29.44615 14.65464 1.000 39.85454 327 TYR A N 1
ATOM 2263 C CA . TYR A 1 329 ? 27.31184 29.24197 14.73678 1.000 34.84833 327 TYR A CA 1
ATOM 2264 C C . TYR A 1 329 ? 27.61111 27.75013 14.71720 1.000 38.49143 327 TYR A C 1
ATOM 2265 O O . TYR A 1 329 ? 26.91920 26.96270 15.36954 1.000 43.56283 327 TYR A O 1
ATOM 2274 N N . VAL A 1 330 ? 28.64378 27.36629 13.97309 1.000 33.45817 328 VAL A N 1
ATOM 2275 C CA . VAL A 1 330 ? 29.10284 25.97901 13.94166 1.000 26.96605 328 VAL A CA 1
ATOM 2276 C C . VAL A 1 330 ? 30.51924 25.93235 14.50395 1.000 32.31632 328 VAL A C 1
ATOM 2277 O O . VAL A 1 330 ? 31.26078 26.91912 14.38754 1.000 32.62292 328 VAL A O 1
ATOM 2281 N N . PRO A 1 331 ? 30.93772 24.82749 15.12113 1.000 36.98412 329 PRO A N 1
ATOM 2282 C CA . PRO A 1 331 ? 32.26693 24.79639 15.74255 1.000 33.39745 329 PRO A CA 1
ATOM 2283 C C . PRO A 1 331 ? 33.37624 24.72080 14.70505 1.000 30.55537 329 PRO A C 1
ATOM 2284 O O . PRO A 1 331 ? 33.28444 23.98713 13.71898 1.000 30.77521 329 PRO A O 1
ATOM 2288 N N . TYR A 1 332 ? 34.43227 25.49579 14.94152 1.000 36.90243 330 TYR A N 1
ATOM 2289 C CA . TYR A 1 332 ? 35.59581 25.47896 14.06516 1.000 28.30063 330 TYR A CA 1
ATOM 2290 C C . TYR A 1 332 ? 36.27152 24.11325 14.11039 1.000 31.88137 330 TYR A C 1
ATOM 2291 O O . TYR A 1 332 ? 36.47978 23.54575 15.18632 1.000 33.37169 330 TYR A O 1
ATOM 2300 N N . ALA A 1 333 ? 36.61342 23.58094 12.93418 1.000 29.99647 331 ALA A N 1
ATOM 2301 C CA . ALA A 1 333 ? 37.14353 22.22876 12.83272 1.000 28.67113 331 ALA A CA 1
ATOM 2302 C C . ALA A 1 333 ? 38.55468 22.13948 12.27046 1.000 29.59924 331 ALA A C 1
ATOM 2303 O O . ALA A 1 333 ? 39.18789 21.08948 12.42184 1.000 31.68698 331 ALA A O 1
ATOM 2305 N N . GLY A 1 334 ? 39.06407 23.18777 11.63080 1.000 25.83046 332 GLY A N 1
ATOM 2306 C CA . GLY A 1 334 ? 40.40680 23.13782 11.08647 1.000 31.84362 332 GLY A CA 1
ATOM 2307 C C . GLY A 1 334 ? 40.44279 23.07520 9.57390 1.000 31.10449 332 GLY A C 1
ATOM 2308 O O . GLY A 1 334 ? 39.56717 23.63058 8.90534 1.000 28.42565 332 GLY A O 1
ATOM 2309 N N . SER A 1 335 ? 41.44859 22.40363 9.02010 1.000 29.49586 333 SER A N 1
ATOM 2310 C CA . SER A 1 335 ? 41.59541 22.33322 7.57448 1.000 34.43843 333 SER A CA 1
ATOM 2311 C C . SER A 1 335 ? 40.61968 21.32427 6.98315 1.000 28.86729 333 SER A C 1
ATOM 2312 O O . SER A 1 335 ? 40.24953 20.33409 7.62100 1.000 28.06497 333 SER A O 1
ATOM 2315 N N . LEU A 1 336 ? 40.20186 21.59061 5.74396 1.000 33.23002 334 LEU A N 1
ATOM 2316 C CA . LEU A 1 336 ? 39.31064 20.66697 5.05023 1.000 25.85687 334 LEU A CA 1
ATOM 2317 C C . LEU A 1 336 ? 39.99246 19.32759 4.80132 1.000 31.46969 334 LEU A C 1
ATOM 2318 O O . LEU A 1 336 ? 39.37301 18.26939 4.95975 1.000 32.41482 334 LEU A O 1
ATOM 2323 N N . LYS A 1 337 ? 41.27148 19.35493 4.41558 1.000 35.21681 335 LYS A N 1
ATOM 2324 C CA . LYS A 1 337 ? 41.98042 18.12063 4.09144 1.000 31.05913 335 LYS A CA 1
ATOM 2325 C C . LYS A 1 337 ? 42.03934 17.17651 5.28684 1.000 30.84712 335 LYS A C 1
ATOM 2326 O O . LYS A 1 337 ? 41.84847 15.96348 5.13811 1.000 29.66572 335 LYS A O 1
ATOM 2332 N N . ASP A 1 338 ? 42.30065 17.71173 6.48171 1.000 31.62044 336 ASP A N 1
ATOM 2333 C CA . ASP A 1 338 ? 42.43532 16.85247 7.65460 1.000 31.41258 336 ASP A CA 1
ATOM 2334 C C . ASP A 1 338 ? 41.10530 16.21529 8.03513 1.000 27.16107 336 ASP A C 1
ATOM 2335 O O . ASP A 1 338 ? 41.05963 15.03525 8.40139 1.000 30.72263 336 ASP A O 1
ATOM 2340 N N . ASN A 1 339 ? 40.01256 16.97669 7.95358 1.000 24.45062 337 ASN A N 1
ATOM 2341 C CA . ASN A 1 339 ? 38.71307 16.44078 8.34482 1.000 22.97595 337 ASN A CA 1
ATOM 2342 C C . ASN A 1 339 ? 38.16999 15.47448 7.30022 1.000 27.04598 337 ASN A C 1
ATOM 2343 O O . ASN A 1 339 ? 37.62141 14.42249 7.64925 1.000 26.28899 337 ASN A O 1
ATOM 2348 N N . VAL A 1 340 ? 38.30813 15.81508 6.01587 1.000 27.69043 338 VAL A N 1
ATOM 2349 C CA . VAL A 1 340 ? 37.78887 14.95472 4.95518 1.000 20.80735 338 VAL A CA 1
ATOM 2350 C C . VAL A 1 340 ? 38.49534 13.60540 4.96820 1.000 20.92067 338 VAL A C 1
ATOM 2351 O O . VAL A 1 340 ? 37.86062 12.55505 4.81026 1.000 20.16316 338 VAL A O 1
ATOM 2355 N N . ALA A 1 341 ? 39.81595 13.61011 5.17202 1.000 24.88792 339 ALA A N 1
ATOM 2356 C CA . ALA A 1 341 ? 40.56280 12.35700 5.23471 1.000 20.37694 339 ALA A CA 1
ATOM 2357 C C . ALA A 1 341 ? 40.08048 11.48328 6.38558 1.000 26.06762 339 ALA A C 1
ATOM 2358 O O . ALA A 1 341 ? 40.03983 10.25293 6.26775 1.000 23.18454 339 ALA A O 1
ATOM 2360 N N . ILE A 1 342 ? 39.70961 12.10195 7.50753 1.000 24.90562 340 ILE A N 1
ATOM 2361 C CA . ILE A 1 342 ? 39.16977 11.34176 8.62901 1.000 26.03958 340 ILE A CA 1
ATOM 2362 C C . ILE A 1 342 ? 37.78808 10.79706 8.28981 1.000 26.88510 340 ILE A C 1
ATOM 2363 O O . ILE A 1 342 ? 37.47873 9.63191 8.56887 1.000 31.13292 340 ILE A O 1
ATOM 2368 N N . SER A 1 343 ? 36.93769 11.62549 7.67931 1.000 21.76562 341 SER A N 1
ATOM 2369 C CA . SER A 1 343 ? 35.58969 11.18201 7.34064 1.000 22.68480 341 SER A CA 1
ATOM 2370 C C . SER A 1 343 ? 35.61727 10.06528 6.30593 1.000 24.23991 341 SER A C 1
ATOM 2371 O O . SER A 1 343 ? 34.80116 9.13756 6.36104 1.000 17.90675 341 SER A O 1
ATOM 2374 N N . LEU A 1 344 ? 36.55081 10.13312 5.35533 1.000 23.14721 342 LEU A N 1
ATOM 2375 C CA . LEU A 1 344 ? 36.59751 9.13901 4.29070 1.000 26.53544 342 LEU A CA 1
ATOM 2376 C C . LEU A 1 344 ? 37.29026 7.85316 4.71562 1.000 27.03823 342 LEU A C 1
ATOM 2377 O O . LEU A 1 344 ? 37.02495 6.80054 4.12547 1.000 26.23184 342 LEU A O 1
ATOM 2382 N N . SER A 1 345 ? 38.17386 7.91055 5.71389 1.000 25.48050 343 SER A N 1
ATOM 2383 C CA . SER A 1 345 ? 38.70942 6.67596 6.27606 1.000 25.86339 343 SER A CA 1
ATOM 2384 C C . SER A 1 345 ? 37.61233 5.86949 6.95606 1.000 30.54853 343 SER A C 1
ATOM 2385 O O . SER A 1 345 ? 37.58245 4.63795 6.84902 1.000 29.24337 343 SER A O 1
ATOM 2388 N N . LYS A 1 346 ? 36.69886 6.54854 7.65559 1.000 22.38146 344 LYS A N 1
ATOM 2389 C CA . LYS A 1 346 ? 35.55747 5.85813 8.24459 1.000 20.84970 344 LYS A CA 1
ATOM 2390 C C . LYS A 1 346 ? 34.66024 5.26797 7.16585 1.000 23.78169 344 LYS A C 1
ATOM 2391 O O . LYS A 1 346 ? 34.17024 4.14020 7.30289 1.000 22.63405 344 LYS A O 1
ATOM 2397 N N . VAL A 1 347 ? 34.43728 6.01581 6.08258 1.000 22.36082 345 VAL A N 1
ATOM 2398 C CA . VAL A 1 347 ? 33.62289 5.51214 4.97894 1.000 22.58095 345 VAL A CA 1
ATOM 2399 C C . VAL A 1 347 ? 34.28119 4.29099 4.35013 1.000 23.46583 345 VAL A C 1
ATOM 2400 O O . VAL A 1 347 ? 33.63717 3.25808 4.13049 1.000 24.29224 345 VAL A O 1
ATOM 2404 N N . ARG A 1 348 ? 35.58013 4.38984 4.05869 1.000 26.28626 346 ARG A N 1
ATOM 2405 C CA . ARG A 1 348 ? 36.27743 3.28521 3.40925 1.000 25.69125 346 ARG A CA 1
ATOM 2406 C C . ARG A 1 348 ? 36.34190 2.05890 4.31025 1.000 31.58121 346 ARG A C 1
ATOM 2407 O O . ARG A 1 348 ? 36.18384 0.92775 3.83616 1.000 33.02618 346 ARG A O 1
ATOM 2415 N N . SER A 1 349 ? 36.56471 2.25738 5.61210 1.000 35.04746 347 SER A N 1
ATOM 2416 C CA . SER A 1 349 ? 36.63617 1.11377 6.51560 1.000 30.85107 347 SER A CA 1
ATOM 2417 C C . SER A 1 349 ? 35.26902 0.47173 6.71543 1.000 29.28126 347 SER A C 1
ATOM 2418 O O . SER A 1 349 ? 35.18027 -0.74898 6.89083 1.000 29.71563 347 SER A O 1
ATOM 2421 N N . THR A 1 350 ? 34.19705 1.26843 6.68854 1.000 25.21627 348 THR A N 1
ATOM 2422 C CA . THR A 1 350 ? 32.85823 0.70269 6.82205 1.000 23.91050 348 THR A CA 1
ATOM 2423 C C . THR A 1 350 ? 32.48585 -0.11817 5.59475 1.000 34.55678 348 THR A C 1
ATOM 2424 O O . THR A 1 350 ? 31.87039 -1.18427 5.71607 1.000 29.38259 348 THR A O 1
ATOM 2428 N N . MET A 1 351 ? 32.85558 0.36081 4.40410 1.000 26.82607 349 MET A N 1
ATOM 2429 C CA . MET A 1 351 ? 32.57017 -0.38600 3.18429 1.000 29.27910 349 MET A CA 1
ATOM 2430 C C . MET A 1 351 ? 33.32629 -1.70760 3.14209 1.000 26.90047 349 MET A C 1
ATOM 2431 O O . MET A 1 351 ? 32.84154 -2.67699 2.54808 1.000 29.78368 349 MET A O 1
ATOM 2436 N N . CYS A 1 352 ? 34.50349 -1.77172 3.76740 1.000 34.73925 350 CYS A N 1
ATOM 2437 C CA . CYS A 1 352 ? 35.21765 -3.04124 3.85769 1.000 36.25668 350 CYS A CA 1
ATOM 2438 C C . CYS A 1 352 ? 34.45718 -4.04266 4.71561 1.000 39.44743 350 CYS A C 1
ATOM 2439 O O . CYS A 1 352 ? 34.36133 -5.22366 4.36204 1.000 39.33251 350 CYS A O 1
ATOM 2442 N N . ASN A 1 353 ? 33.91319 -3.59009 5.84858 1.000 38.98935 351 ASN A N 1
ATOM 2443 C CA . ASN A 1 353 ? 33.15229 -4.47748 6.71997 1.000 43.80959 351 ASN A CA 1
ATOM 2444 C C . ASN A 1 353 ? 31.88783 -4.99184 6.04767 1.000 44.30220 351 ASN A C 1
ATOM 2445 O O . ASN A 1 353 ? 31.37195 -6.04429 6.44042 1.000 51.13470 351 ASN A O 1
ATOM 2450 N N . CYS A 1 354 ? 31.37934 -4.27576 5.04859 1.000 35.88797 352 CYS A N 1
ATOM 2451 C CA . CYS A 1 354 ? 30.23908 -4.72109 4.26407 1.000 37.23780 352 CYS A CA 1
ATOM 2452 C C . CYS A 1 354 ? 30.65260 -5.52567 3.03855 1.000 32.83620 352 CYS A C 1
ATOM 2453 O O . CYS A 1 354 ? 29.78991 -5.89803 2.23759 1.000 39.69076 352 CYS A O 1
ATOM 2456 N N . GLY A 1 355 ? 31.94259 -5.80296 2.87570 1.000 30.27266 353 GLY A N 1
ATOM 2457 C CA . GLY A 1 355 ? 32.39779 -6.56264 1.72149 1.000 28.93487 353 GLY A CA 1
ATOM 2458 C C . GLY A 1 355 ? 32.24444 -5.81569 0.41553 1.000 40.05431 353 GLY A C 1
ATOM 2459 O O . GLY A 1 355 ? 31.88747 -6.41733 -0.60503 1.000 38.58581 353 GLY A O 1
ATOM 2460 N N . ALA A 1 356 ? 32.51310 -4.51158 0.42268 1.000 34.56562 354 ALA A N 1
ATOM 2461 C CA . ALA A 1 356 ? 32.29626 -3.65611 -0.73689 1.000 33.91531 354 ALA A CA 1
ATOM 2462 C C . ALA A 1 356 ? 33.55054 -2.84094 -1.00617 1.000 32.66909 354 ALA A C 1
ATOM 2463 O O . ALA A 1 356 ? 34.00765 -2.09403 -0.13475 1.000 28.33289 354 ALA A O 1
ATOM 2465 N N . LEU A 1 357 ? 34.09566 -2.97588 -2.21526 1.000 31.76408 355 LEU A N 1
ATOM 2466 C CA . LEU A 1 357 ? 35.29205 -2.25137 -2.61908 1.000 31.00931 355 LEU A CA 1
ATOM 2467 C C . LEU A 1 357 ? 34.99015 -0.99080 -3.41885 1.000 25.47048 355 LEU A C 1
ATOM 2468 O O . LEU A 1 357 ? 35.91872 -0.23509 -3.72439 1.000 23.05022 355 LEU A O 1
ATOM 2473 N N . ASN A 1 358 ? 33.72918 -0.75184 -3.77165 1.000 21.81517 356 ASN A N 1
ATOM 2474 C CA . ASN A 1 358 ? 33.33244 0.47825 -4.44096 1.000 20.89921 356 ASN A CA 1
ATOM 2475 C C . ASN A 1 358 ? 31.90097 0.80576 -4.04280 1.000 21.51657 356 ASN A C 1
ATOM 2476 O O . ASN A 1 358 ? 31.20448 -0.00278 -3.42406 1.000 20.79482 356 ASN A O 1
ATOM 2481 N N . ILE A 1 359 ? 31.46905 2.01011 -4.40150 1.000 16.98154 357 ILE A N 1
ATOM 2482 C CA . ILE A 1 359 ? 30.15853 2.51407 -3.99630 1.000 17.54247 357 ILE A CA 1
ATOM 2483 C C . ILE A 1 359 ? 29.04036 1.68811 -4.62898 1.000 16.95541 357 ILE A C 1
ATOM 2484 O O . ILE A 1 359 ? 28.12064 1.27703 -3.90665 1.000 19.55898 357 ILE A O 1
ATOM 2489 N N . PRO A 1 360 ? 29.05337 1.40865 -5.94083 1.000 22.26734 358 PRO A N 1
ATOM 2490 C CA . PRO A 1 360 ? 28.01208 0.51769 -6.48508 1.000 22.80953 358 PRO A CA 1
ATOM 2491 C C . PRO A 1 360 ? 27.97886 -0.84402 -5.81524 1.000 21.04467 358 PRO A C 1
ATOM 2492 O O . PRO A 1 360 ? 26.89615 -1.42029 -5.64957 1.000 18.09586 358 PRO A O 1
ATOM 2496 N N . GLU A 1 361 ? 29.13725 -1.37263 -5.41594 1.000 25.18511 359 GLU A N 1
ATOM 2497 C CA . GLU A 1 361 ? 29.16501 -2.63951 -4.69369 1.000 23.54025 359 GLU A CA 1
ATOM 2498 C C . GLU A 1 361 ? 28.54154 -2.49557 -3.30949 1.000 26.19118 359 GLU A C 1
ATOM 2499 O O . GLU A 1 361 ? 27.85883 -3.40942 -2.83201 1.000 25.51656 359 GLU A O 1
ATOM 2505 N N . LEU A 1 362 ? 28.75692 -1.35160 -2.65433 1.000 23.08397 360 LEU A N 1
ATOM 2506 C CA . LEU A 1 362 ? 28.10342 -1.09429 -1.37400 1.000 21.32626 360 LEU A CA 1
ATOM 2507 C C . LEU A 1 362 ? 26.59201 -1.03029 -1.53727 1.000 23.85185 360 LEU A C 1
ATOM 2508 O O . LEU A 1 362 ? 25.84502 -1.62120 -0.75003 1.000 28.80231 360 LEU A O 1
ATOM 2513 N N . GLN A 1 363 ? 26.12341 -0.31992 -2.56628 1.000 22.33196 361 GLN A N 1
ATOM 2514 C CA . GLN A 1 363 ? 24.69045 -0.19406 -2.80512 1.000 24.11866 361 GLN A CA 1
ATOM 2515 C C . GLN A 1 363 ? 24.03764 -1.52829 -3.13716 1.000 29.27436 361 GLN A C 1
ATOM 2516 O O . GLN A 1 363 ? 22.80912 -1.64080 -3.06132 1.000 29.71607 361 GLN A O 1
ATOM 2522 N N . GLN A 1 364 ? 24.82610 -2.53849 -3.50124 1.000 31.60134 362 GLN A N 1
ATOM 2523 C CA . GLN A 1 364 ? 24.28157 -3.84729 -3.83480 1.000 31.76520 362 GLN A CA 1
ATOM 2524 C C . GLN A 1 364 ? 24.26814 -4.79399 -2.63986 1.000 31.16284 362 GLN A C 1
ATOM 2525 O O . GLN A 1 364 ? 23.33773 -5.59429 -2.49789 1.000 34.57757 362 GLN A O 1
ATOM 2531 N N . LYS A 1 365 ? 25.27590 -4.71665 -1.77181 1.000 28.30797 363 LYS A N 1
ATOM 2532 C CA . LYS A 1 365 ? 25.43207 -5.65880 -0.67090 1.000 32.43585 363 LYS A CA 1
ATOM 2533 C C . LYS A 1 365 ? 24.98687 -5.10373 0.67651 1.000 34.05358 363 LYS A C 1
ATOM 2534 O O . LYS A 1 365 ? 25.05694 -5.82484 1.67675 1.000 39.39070 363 LYS A O 1
ATOM 2540 N N . ALA A 1 366 ? 24.53193 -3.85501 0.73304 1.000 37.01928 364 ALA A N 1
ATOM 2541 C CA . ALA A 1 366 ? 24.25290 -3.22226 2.01545 1.000 36.86466 364 ALA A CA 1
ATOM 2542 C C . ALA A 1 366 ? 22.99571 -3.79340 2.65946 1.000 34.56747 364 ALA A C 1
ATOM 2543 O O . ALA A 1 366 ? 21.97904 -4.01432 1.99551 1.000 33.07382 364 ALA A O 1
ATOM 2545 N N . LYS A 1 367 ? 23.07397 -4.02624 3.96847 1.000 34.48352 365 LYS A N 1
ATOM 2546 C CA . LYS A 1 367 ? 21.92975 -4.40710 4.78999 1.000 37.82243 365 LYS A CA 1
ATOM 2547 C C . LYS A 1 367 ? 21.59575 -3.21598 5.68037 1.000 39.04319 365 LYS A C 1
ATOM 2548 O O . LYS A 1 367 ? 22.37571 -2.86563 6.57244 1.000 39.89830 365 LYS A O 1
ATOM 2554 N N . ILE A 1 368 ? 20.44606 -2.59275 5.43874 1.000 40.73014 366 ILE A N 1
ATOM 2555 C CA . ILE A 1 368 ? 20.02842 -1.39678 6.16249 1.000 37.14464 366 ILE A CA 1
ATOM 2556 C C . ILE A 1 368 ? 18.76143 -1.72951 6.93569 1.000 35.89955 366 ILE A C 1
ATOM 2557 O O . ILE A 1 368 ? 17.73295 -2.06805 6.33649 1.000 44.09070 366 ILE A O 1
ATOM 2562 N N . THR A 1 369 ? 18.83433 -1.63089 8.26084 1.000 41.37824 367 THR A N 1
ATOM 2563 C CA . THR A 1 369 ? 17.71664 -1.95422 9.13363 1.000 44.76810 367 THR A CA 1
ATOM 2564 C C . THR A 1 369 ? 17.41034 -0.77427 10.04682 1.000 39.61449 367 THR A C 1
ATOM 2565 O O . THR A 1 369 ? 18.22565 0.13527 10.22329 1.000 41.78277 367 THR A O 1
ATOM 2569 N N . LEU A 1 370 ? 16.21765 -0.80839 10.63467 1.000 49.32700 368 LEU A N 1
ATOM 2570 C CA . LEU A 1 370 ? 15.76240 0.26161 11.50778 1.000 44.74413 368 LEU A CA 1
ATOM 2571 C C . LEU A 1 370 ? 16.35366 0.11192 12.90475 1.000 37.51032 368 LEU A C 1
ATOM 2572 O O . LEU A 1 370 ? 16.61178 -0.99723 13.38030 1.000 40.89847 368 LEU A O 1
ATOM 2577 N N . VAL A 1 371 ? 16.56891 1.24965 13.56136 1.000 44.94686 369 VAL A N 1
ATOM 2578 C CA . VAL A 1 371 ? 17.07320 1.29989 14.92912 1.000 56.02383 369 VAL A CA 1
ATOM 2579 C C . VAL A 1 371 ? 15.99495 1.90835 15.81372 1.000 59.31251 369 VAL A C 1
ATOM 2580 O O . VAL A 1 371 ? 15.45535 2.97552 15.49854 1.000 62.71668 369 VAL A O 1
ATOM 2584 N N . SER A 1 372 ? 15.68707 1.23177 16.91580 1.000 68.55673 370 SER A N 1
ATOM 2585 C CA . SER A 1 372 ? 14.64379 1.68025 17.82608 1.000 68.80655 370 SER A CA 1
ATOM 2586 C C . SER A 1 372 ? 15.24640 2.43057 19.01302 1.000 70.08434 370 SER A C 1
ATOM 2587 O O . SER A 1 372 ? 15.25777 1.93187 20.13841 1.000 79.27326 370 SER A O 1
ATOM 2590 N N . ALA B 1 1 ? -39.82882 -19.86615 -49.44242 1.000 43.35397 -1 ALA B N 1
ATOM 2591 C CA . ALA B 1 1 ? -39.31623 -19.29543 -48.20086 1.000 51.57625 -1 ALA B CA 1
ATOM 2592 C C . ALA B 1 1 ? -37.80685 -19.08109 -48.27883 1.000 44.43571 -1 ALA B C 1
ATOM 2593 O O . ALA B 1 1 ? -37.03104 -19.85532 -47.71895 1.000 47.66279 -1 ALA B O 1
ATOM 2595 N N . MET B 1 2 ? -37.39555 -18.02335 -48.96960 1.000 43.10147 0 MET B N 1
ATOM 2596 C CA . MET B 1 2 ? -35.98705 -17.74280 -49.19862 1.000 47.81348 0 MET B CA 1
ATOM 2597 C C . MET B 1 2 ? -35.45154 -16.74072 -48.18314 1.000 43.50884 0 MET B C 1
ATOM 2598 O O . MET B 1 2 ? -36.17462 -15.86780 -47.69648 1.000 44.03768 0 MET B O 1
ATOM 2603 N N . ALA B 1 3 ? -34.16852 -16.88504 -47.86475 1.000 42.37183 1 ALA B N 1
ATOM 2604 C CA . ALA B 1 3 ? -33.43065 -15.92339 -47.06056 1.000 36.17359 1 ALA B CA 1
ATOM 2605 C C . ALA B 1 3 ? -32.27003 -15.39107 -47.88737 1.000 36.20245 1 ALA B C 1
ATOM 2606 O O . ALA B 1 3 ? -31.66053 -16.13432 -48.66076 1.000 32.78713 1 ALA B O 1
ATOM 2608 N N . PHE B 1 4 ? -31.97100 -14.10430 -47.73482 1.000 30.26404 2 PHE B N 1
ATOM 2609 C CA . PHE B 1 4 ? -30.92953 -13.44628 -48.51290 1.000 29.82268 2 PHE B CA 1
ATOM 2610 C C . PHE B 1 4 ? -29.86329 -12.90104 -47.57697 1.000 29.98870 2 PHE B C 1
ATOM 2611 O O . PHE B 1 4 ? -30.18562 -12.23954 -46.58625 1.000 30.57413 2 PHE B O 1
ATOM 2619 N N . TYR B 1 5 ? -28.59969 -13.17381 -47.89593 1.000 29.61208 3 TYR B N 1
ATOM 2620 C CA . TYR B 1 5 ? -27.46723 -12.72417 -47.09912 1.000 29.79990 3 TYR B CA 1
ATOM 2621 C C . TYR B 1 5 ? -26.58623 -11.80926 -47.93725 1.000 38.68425 3 TYR B C 1
ATOM 2622 O O . TYR B 1 5 ? -26.34444 -12.07630 -49.11924 1.000 39.50724 3 TYR B O 1
ATOM 2631 N N . PHE B 1 6 ? -26.10501 -10.73583 -47.32019 1.000 35.47049 4 PHE B N 1
ATOM 2632 C CA . PHE B 1 6 ? -25.34560 -9.69449 -48.00806 1.000 38.13848 4 PHE B CA 1
ATOM 2633 C C . PHE B 1 6 ? -23.97032 -9.56744 -47.35607 1.000 40.09094 4 PHE B C 1
ATOM 2634 O O . PHE B 1 6 ? -23.65715 -8.55825 -46.71838 1.000 59.14329 4 PHE B O 1
ATOM 2642 N N . GLU B 1 7 ? -23.15028 -10.60070 -47.52284 1.000 45.40561 5 GLU B N 1
ATOM 2643 C CA . GLU B 1 7 ? -21.77426 -10.57971 -47.04739 1.000 54.51286 5 GLU B CA 1
ATOM 2644 C C . GLU B 1 7 ? -20.87949 -9.87606 -48.06141 1.000 60.89164 5 GLU B C 1
ATOM 2645 O O . GLU B 1 7 ? -21.01366 -10.07389 -49.27269 1.000 55.22447 5 GLU B O 1
ATOM 2651 N N . GLU B 1 8 ? -19.97066 -9.04439 -47.56139 1.000 61.02103 6 GLU B N 1
ATOM 2652 C CA . GLU B 1 8 ? -19.06017 -8.33185 -48.44479 1.000 62.32852 6 GLU B CA 1
ATOM 2653 C C . GLU B 1 8 ? -18.03565 -9.29616 -49.03981 1.000 60.03734 6 GLU B C 1
ATOM 2654 O O . GLU B 1 8 ? -17.58048 -10.22020 -48.35770 1.000 56.87477 6 GLU B O 1
ATOM 2660 N N . PRO B 1 9 ? -17.66320 -9.11587 -50.30636 1.000 61.56853 7 PRO B N 1
ATOM 2661 C CA . PRO B 1 9 ? -16.64621 -9.98851 -50.90496 1.000 60.64395 7 PRO B CA 1
ATOM 2662 C C . PRO B 1 9 ? -15.30249 -9.82947 -50.20785 1.000 53.66862 7 PRO B C 1
ATOM 2663 O O . PRO B 1 9 ? -14.91349 -8.73002 -49.80763 1.000 49.81119 7 PRO B O 1
ATOM 2667 N N . SER B 1 10 ? -14.59341 -10.94777 -50.06423 1.000 50.66863 8 SER B N 1
ATOM 2668 C CA . SER B 1 10 ? -13.30553 -10.97490 -49.38434 1.000 51.03322 8 SER B CA 1
ATOM 2669 C C . SER B 1 10 ? -12.33480 -11.83302 -50.17891 1.000 48.86751 8 SER B C 1
ATOM 2670 O O . SER B 1 10 ? -12.64930 -12.97937 -50.51371 1.000 45.85705 8 SER B O 1
ATOM 2673 N N . ARG B 1 11 ? -11.16054 -11.27874 -50.47573 1.000 44.33108 9 ARG B N 1
ATOM 2674 C CA . ARG B 1 11 ? -10.12434 -11.97955 -51.22130 1.000 46.95221 9 ARG B CA 1
ATOM 2675 C C . ARG B 1 11 ? -8.91153 -12.24349 -50.34075 1.000 42.08777 9 ARG B C 1
ATOM 2676 O O . ARG B 1 11 ? -8.59440 -11.46049 -49.44029 1.000 43.49852 9 ARG B O 1
ATOM 2684 N N . THR B 1 12 ? -8.23116 -13.34816 -50.62304 1.000 38.47087 10 THR B N 1
ATOM 2685 C CA . THR B 1 12 ? -7.00989 -13.71785 -49.92988 1.000 40.54778 10 THR B CA 1
ATOM 2686 C C . THR B 1 12 ? -5.79418 -13.24707 -50.72052 1.000 43.48744 10 THR B C 1
ATOM 2687 O O . THR B 1 12 ? -5.90017 -12.76696 -51.85063 1.000 44.33044 10 THR B O 1
ATOM 2691 N N . PHE B 1 13 ? -4.62046 -13.39375 -50.10146 1.000 38.52578 11 PHE B N 1
ATOM 2692 C CA . PHE B 1 13 ? -3.38468 -12.96995 -50.74952 1.000 32.18888 11 PHE B CA 1
ATOM 2693 C C . PHE B 1 13 ? -3.08322 -13.78928 -51.99716 1.000 34.80026 11 PHE B C 1
ATOM 2694 O O . PHE B 1 13 ? -2.44781 -13.28246 -52.92843 1.000 33.87800 11 PHE B O 1
ATOM 2702 N N . SER B 1 14 ? -3.52999 -15.04474 -52.04212 1.000 38.56002 12 SER B N 1
ATOM 2703 C CA . SER B 1 14 ? -3.20712 -15.91789 -53.16399 1.000 36.21974 12 SER B CA 1
ATOM 2704 C C . SER B 1 14 ? -3.93267 -15.53963 -54.44980 1.000 38.85335 12 SER B C 1
ATOM 2705 O O . SER B 1 14 ? -3.65837 -16.14597 -55.49120 1.000 40.28881 12 SER B O 1
ATOM 2708 N N . GLU B 1 15 ? -4.83647 -14.56211 -54.41165 1.000 37.89117 13 GLU B N 1
ATOM 2709 C CA . GLU B 1 15 ? -5.57814 -14.14239 -55.59285 1.000 39.34635 13 GLU B CA 1
ATOM 2710 C C . GLU B 1 15 ? -4.95794 -12.94095 -56.29524 1.000 41.62534 13 GLU B C 1
ATOM 2711 O O . GLU B 1 15 ? -5.48744 -12.50212 -57.32081 1.000 46.63333 13 GLU B O 1
ATOM 2717 N N . PHE B 1 16 ? -3.85712 -12.40262 -55.77876 1.000 34.57126 14 PHE B N 1
ATOM 2718 C CA . PHE B 1 16 ? -3.20235 -11.23695 -56.35405 1.000 32.95266 14 PHE B CA 1
ATOM 2719 C C . PHE B 1 16 ? -1.78451 -11.59240 -56.78584 1.000 33.55409 14 PHE B C 1
ATOM 2720 O O . PHE B 1 16 ? -1.25062 -12.65146 -56.44614 1.000 33.69092 14 PHE B O 1
ATOM 2728 N N . LEU B 1 17 ? -1.17278 -10.68450 -57.54517 1.000 37.15494 15 LEU B N 1
ATOM 2729 C CA . LEU B 1 17 ? 0.15800 -10.90986 -58.09106 1.000 40.49363 15 LEU B CA 1
ATOM 2730 C C . LEU B 1 17 ? 0.85792 -9.57607 -58.29751 1.000 39.88994 15 LEU B C 1
ATOM 2731 O O . LEU B 1 17 ? 0.22839 -8.59171 -58.69398 1.000 40.04853 15 LEU B O 1
ATOM 2736 N N . LEU B 1 18 ? 2.16195 -9.55624 -58.03614 1.000 36.79158 16 LEU B N 1
ATOM 2737 C CA . LEU B 1 18 ? 2.99804 -8.39054 -58.28804 1.000 40.49662 16 LEU B CA 1
ATOM 2738 C C . LEU B 1 18 ? 3.68910 -8.55558 -59.63474 1.000 42.66865 16 LEU B C 1
ATOM 2739 O O . LEU B 1 18 ? 4.46198 -9.50004 -59.82905 1.000 47.18201 16 LEU B O 1
ATOM 2744 N N . VAL B 1 19 ? 3.41489 -7.64031 -60.55131 1.000 42.24281 17 VAL B N 1
ATOM 2745 C CA . VAL B 1 19 ? 4.01711 -7.63942 -61.88178 1.000 43.78356 17 VAL B CA 1
ATOM 2746 C C . VAL B 1 19 ? 5.17383 -6.64658 -61.87812 1.000 56.83981 17 VAL B C 1
ATOM 2747 O O . VAL B 1 19 ? 4.96847 -5.48114 -61.51055 1.000 55.47060 17 VAL B O 1
ATOM 2751 N N . PRO B 1 20 ? 6.38052 -7.05418 -62.26126 1.000 61.99772 18 PRO B N 1
ATOM 2752 C CA . PRO B 1 20 ? 7.49778 -6.10523 -62.32207 1.000 62.54794 18 PRO B CA 1
ATOM 2753 C C . PRO B 1 20 ? 7.34346 -5.14288 -63.49100 1.000 67.23194 18 PRO B C 1
ATOM 2754 O O . PRO B 1 20 ? 6.50387 -5.31211 -64.37744 1.000 67.99911 18 PRO B O 1
ATOM 2758 N N . GLY B 1 21 ? 8.18219 -4.11153 -63.47908 1.000 70.47813 19 GLY B N 1
ATOM 2759 C CA . GLY B 1 21 ? 8.15922 -3.09769 -64.51725 1.000 69.88298 19 GLY B CA 1
ATOM 2760 C C . GLY B 1 21 ? 9.51332 -2.85742 -65.15505 1.000 70.25742 19 GLY B C 1
ATOM 2761 O O . GLY B 1 21 ? 10.20668 -3.80077 -65.53523 1.000 72.77952 19 GLY B O 1
ATOM 2762 N N . CYS B 1 27 ? 19.45362 -2.47428 -60.75118 1.000 75.70692 25 CYS B N 1
ATOM 2763 C CA . CYS B 1 27 ? 19.04212 -2.66232 -59.36457 1.000 75.16562 25 CYS B CA 1
ATOM 2764 C C . CYS B 1 27 ? 19.76831 -3.84643 -58.73411 1.000 77.62927 25 CYS B C 1
ATOM 2765 O O . CYS B 1 27 ? 19.71396 -4.96503 -59.24628 1.000 79.56097 25 CYS B O 1
ATOM 2768 N N . VAL B 1 28 ? 20.44710 -3.59382 -57.62547 1.000 78.90320 26 VAL B N 1
ATOM 2769 C CA . VAL B 1 28 ? 21.12308 -4.63266 -56.85160 1.000 74.66787 26 VAL B CA 1
ATOM 2770 C C . VAL B 1 28 ? 20.27010 -4.93839 -55.62523 1.000 71.22734 26 VAL B C 1
ATOM 2771 O O . VAL B 1 28 ? 19.89606 -4.00412 -54.90169 1.000 69.15086 26 VAL B O 1
ATOM 2775 N N . PRO B 1 29 ? 19.93380 -6.20548 -55.36563 1.000 69.06493 27 PRO B N 1
ATOM 2776 C CA . PRO B 1 29 ? 19.01953 -6.50757 -54.24986 1.000 58.58028 27 PRO B CA 1
ATOM 2777 C C . PRO B 1 29 ? 19.52056 -6.03564 -52.89571 1.000 60.65092 27 PRO B C 1
ATOM 2778 O O . PRO B 1 29 ? 18.70719 -5.63420 -52.05347 1.000 54.45155 27 PRO B O 1
ATOM 2782 N N . THR B 1 30 ? 20.83314 -6.06280 -52.65618 1.000 62.78787 28 THR B N 1
ATOM 2783 C CA . THR B 1 30 ? 21.35802 -5.59910 -51.37696 1.000 67.43428 28 THR B CA 1
ATOM 2784 C C . THR B 1 30 ? 21.30976 -4.08284 -51.23117 1.000 66.85230 28 THR B C 1
ATOM 2785 O O . THR B 1 30 ? 21.61333 -3.57443 -50.14656 1.000 70.88087 28 THR B O 1
ATOM 2789 N N . ASN B 1 31 ? 20.94230 -3.35245 -52.28525 1.000 67.59903 29 ASN B N 1
ATOM 2790 C CA . ASN B 1 31 ? 20.71192 -1.91788 -52.17344 1.000 66.66257 29 ASN B CA 1
ATOM 2791 C C . ASN B 1 31 ? 19.31106 -1.58383 -51.67973 1.000 60.44178 29 ASN B C 1
ATOM 2792 O O . ASN B 1 31 ? 19.03825 -0.41478 -51.38613 1.000 57.62799 29 ASN B O 1
ATOM 2797 N N . VAL B 1 32 ? 18.42687 -2.57162 -51.58096 1.000 52.60464 30 VAL B N 1
ATOM 2798 C CA . VAL B 1 32 ? 17.04395 -2.33066 -51.18655 1.000 42.55266 30 VAL B CA 1
ATOM 2799 C C . VAL B 1 32 ? 16.97719 -2.12742 -49.68022 1.000 44.33183 30 VAL B C 1
ATOM 2800 O O . VAL B 1 32 ? 17.54013 -2.91283 -48.90763 1.000 43.81650 30 VAL B O 1
ATOM 2804 N N . SER B 1 33 ? 16.28420 -1.07231 -49.26024 1.000 38.99422 31 SER B N 1
ATOM 2805 C CA . SER B 1 33 ? 16.08070 -0.78837 -47.84748 1.000 35.66762 31 SER B CA 1
ATOM 2806 C C . SER B 1 33 ? 14.75045 -1.37365 -47.39288 1.000 30.43267 31 SER B C 1
ATOM 2807 O O . SER B 1 33 ? 13.70567 -1.09887 -47.99178 1.000 26.65771 31 SER B O 1
ATOM 2810 N N . LEU B 1 34 ? 14.79525 -2.18505 -46.33926 1.000 26.85976 32 LEU B N 1
ATOM 2811 C CA . LEU B 1 34 ? 13.60166 -2.77611 -45.75328 1.000 23.30065 32 LEU B CA 1
ATOM 2812 C C . LEU B 1 34 ? 13.16870 -2.06548 -44.47695 1.000 24.94832 32 LEU B C 1
ATOM 2813 O O . LEU B 1 34 ? 12.33775 -2.59608 -43.73286 1.000 23.34234 32 LEU B O 1
ATOM 2818 N N . LYS B 1 35 ? 13.71248 -0.88228 -44.20782 1.000 24.43743 33 LYS B N 1
ATOM 2819 C CA . LYS B 1 35 ? 13.30630 -0.12136 -43.03698 1.000 27.79669 33 LYS B CA 1
ATOM 2820 C C . LYS B 1 35 ? 11.88242 0.39490 -43.21190 1.000 24.08416 33 LYS B C 1
ATOM 2821 O O . LYS B 1 35 ? 11.42726 0.66346 -44.32698 1.000 23.25227 33 LYS B O 1
ATOM 2827 N N . THR B 1 36 ? 11.17127 0.52307 -42.09294 1.000 24.64890 34 THR B N 1
ATOM 2828 C CA . THR B 1 36 ? 9.76923 0.91504 -42.13102 1.000 27.35518 34 THR B CA 1
ATOM 2829 C C . THR B 1 36 ? 9.38704 1.49670 -40.77826 1.000 21.53737 34 THR B C 1
ATOM 2830 O O . THR B 1 36 ? 9.97460 1.11900 -39.75755 1.000 20.68953 34 THR B O 1
ATOM 2834 N N . PRO B 1 37 ? 8.43834 2.42990 -40.73796 1.000 22.40145 35 PRO B N 1
ATOM 2835 C CA . PRO B 1 37 ? 7.97172 2.97753 -39.46118 1.000 19.68496 35 PRO B CA 1
ATOM 2836 C C . PRO B 1 37 ? 6.85904 2.14333 -38.84729 1.000 21.93596 35 PRO B C 1
ATOM 2837 O O . PRO B 1 37 ? 6.06841 1.49868 -39.53803 1.000 25.21961 35 PRO B O 1
ATOM 2841 N N . ILE B 1 38 ? 6.80188 2.16972 -37.51369 1.000 24.94934 36 ILE B N 1
ATOM 2842 C CA . ILE B 1 38 ? 5.73037 1.51724 -36.77128 1.000 26.56297 36 ILE B CA 1
ATOM 2843 C C . ILE B 1 38 ? 5.01746 2.45994 -35.81479 1.000 23.49847 36 ILE B C 1
ATOM 2844 O O . ILE B 1 38 ? 4.04328 2.05517 -35.17901 1.000 23.29307 36 ILE B O 1
ATOM 2849 N N . VAL B 1 39 ? 5.46888 3.70469 -35.68750 1.000 26.41530 37 VAL B N 1
ATOM 2850 C CA . VAL B 1 39 ? 4.83777 4.70044 -34.82927 1.000 36.53406 37 VAL B CA 1
ATOM 2851 C C . VAL B 1 39 ? 4.39544 5.86375 -35.70491 1.000 28.46103 37 VAL B C 1
ATOM 2852 O O . VAL B 1 39 ? 5.15728 6.31909 -36.56610 1.000 31.63241 37 VAL B O 1
ATOM 2856 N N . LYS B 1 40 ? 3.16751 6.33607 -35.48915 1.000 22.27054 38 LYS B N 1
ATOM 2857 C CA . LYS B 1 40 ? 2.62080 7.40330 -36.31747 1.000 26.84826 38 LYS B CA 1
ATOM 2858 C C . LYS B 1 40 ? 3.50871 8.64086 -36.26863 1.000 36.40868 38 LYS B C 1
ATOM 2859 O O . LYS B 1 40 ? 4.07617 8.98491 -35.22730 1.000 35.81466 38 LYS B O 1
ATOM 2865 N N . PHE B 1 41 ? 3.63403 9.30248 -37.41539 1.000 34.77972 39 PHE B N 1
ATOM 2866 C CA . PHE B 1 41 ? 4.46119 10.48998 -37.55197 1.000 36.08829 39 PHE B CA 1
ATOM 2867 C C . PHE B 1 41 ? 3.74444 11.49079 -38.44451 1.000 47.22427 39 PHE B C 1
ATOM 2868 O O . PHE B 1 41 ? 2.96717 11.11484 -39.32648 1.000 41.50645 39 PHE B O 1
ATOM 2876 N N . LYS B 1 42 ? 4.01482 12.77024 -38.21029 1.000 53.31597 40 LYS B N 1
ATOM 2877 C CA . LYS B 1 42 ? 3.39276 13.80778 -39.01423 1.000 58.98268 40 LYS B CA 1
ATOM 2878 C C . LYS B 1 42 ? 4.01977 13.86060 -40.40505 1.000 57.95462 40 LYS B C 1
ATOM 2879 O O . LYS B 1 42 ? 5.09541 13.31012 -40.65873 1.000 54.36440 40 LYS B O 1
ATOM 2885 N N . LYS B 1 43 ? 3.31170 14.52733 -41.31528 1.000 58.14982 41 LYS B N 1
ATOM 2886 C CA . LYS B 1 43 ? 3.73547 14.68469 -42.70093 1.000 58.74297 41 LYS B CA 1
ATOM 2887 C C . LYS B 1 43 ? 5.12960 15.29547 -42.78123 1.000 71.16485 41 LYS B C 1
ATOM 2888 O O . LYS B 1 43 ? 5.30637 16.48899 -42.51644 1.000 72.17823 41 LYS B O 1
ATOM 2894 N N . GLY B 1 44 ? 6.12654 14.48377 -43.13407 1.000 62.17608 42 GLY B N 1
ATOM 2895 C CA . GLY B 1 44 ? 7.49628 14.93779 -43.24149 1.000 57.65081 42 GLY B CA 1
ATOM 2896 C C . GLY B 1 44 ? 8.35209 14.68491 -42.01796 1.000 64.52740 42 GLY B C 1
ATOM 2897 O O . GLY B 1 44 ? 9.56957 14.89891 -42.08081 1.000 58.68661 42 GLY B O 1
ATOM 2898 N N . GLU B 1 45 ? 7.75844 14.23984 -40.91326 1.000 67.67493 43 GLU B N 1
ATOM 2899 C CA . GLU B 1 45 ? 8.50960 13.95626 -39.70133 1.000 56.94880 43 GLU B CA 1
ATOM 2900 C C . GLU B 1 45 ? 9.16893 12.58127 -39.78810 1.000 53.75178 43 GLU B C 1
ATOM 2901 O O . GLU B 1 45 ? 9.00828 11.83791 -40.76006 1.000 50.63071 43 GLU B O 1
ATOM 2907 N N . GLU B 1 46 ? 9.92263 12.24297 -38.74686 1.000 55.87755 44 GLU B N 1
ATOM 2908 C CA . GLU B 1 46 ? 10.58348 10.95223 -38.61537 1.000 43.06836 44 GLU B CA 1
ATOM 2909 C C . GLU B 1 46 ? 9.91583 10.17276 -37.49088 1.000 42.53470 44 GLU B C 1
ATOM 2910 O O . GLU B 1 46 ? 9.71359 10.70960 -36.39650 1.000 47.66620 44 GLU B O 1
ATOM 2916 N N . SER B 1 47 ? 9.56748 8.91769 -37.76290 1.000 34.76940 45 SER B N 1
ATOM 2917 C CA . SER B 1 47 ? 8.86326 8.10942 -36.77808 1.000 27.74722 45 SER B CA 1
ATOM 2918 C C . SER B 1 47 ? 9.74640 7.83664 -35.56579 1.000 35.09721 45 SER B C 1
ATOM 2919 O O . SER B 1 47 ? 10.97128 7.72768 -35.66980 1.000 39.92822 45 SER B O 1
ATOM 2922 N N . ALA B 1 48 ? 9.10104 7.71731 -34.40232 1.000 35.77107 46 ALA B N 1
ATOM 2923 C CA . ALA B 1 48 ? 9.83558 7.51579 -33.15802 1.000 28.44197 46 ALA B CA 1
ATOM 2924 C C . ALA B 1 48 ? 10.53459 6.16302 -33.11890 1.000 30.34609 46 ALA B C 1
ATOM 2925 O O . ALA B 1 48 ? 11.54735 6.01283 -32.42556 1.000 35.86172 46 ALA B O 1
ATOM 2927 N N . ILE B 1 49 ? 10.01019 5.16867 -33.83487 1.000 33.43855 47 ILE B N 1
ATOM 2928 C CA . ILE B 1 49 ? 10.61240 3.83939 -33.89506 1.000 31.86539 47 ILE B CA 1
ATOM 2929 C C . ILE B 1 49 ? 10.56888 3.36262 -35.33976 1.000 27.05928 47 ILE B C 1
ATOM 2930 O O . ILE B 1 49 ? 9.48515 3.22295 -35.91785 1.000 27.18364 47 ILE B O 1
ATOM 2935 N N . THR B 1 50 ? 11.73890 3.10734 -35.92029 1.000 25.56956 48 THR B N 1
ATOM 2936 C CA . THR B 1 50 ? 11.85722 2.63529 -37.29594 1.000 22.98152 48 THR B CA 1
ATOM 2937 C C . THR B 1 50 ? 12.55557 1.28221 -37.28056 1.000 23.54336 48 THR B C 1
ATOM 2938 O O . THR B 1 50 ? 13.75092 1.19932 -36.97686 1.000 27.08428 48 THR B O 1
ATOM 2942 N N . MET B 1 51 ? 11.81261 0.22712 -37.60322 1.000 22.40911 49 MET B N 1
ATOM 2943 C CA . MET B 1 51 ? 12.40937 -1.09277 -37.71506 1.000 22.73684 49 MET B CA 1
ATOM 2944 C C . MET B 1 51 ? 13.31330 -1.16331 -38.94153 1.000 19.85879 49 MET B C 1
ATOM 2945 O O . MET B 1 51 ? 13.17700 -0.39203 -39.89408 1.000 22.60222 49 MET B O 1
ATOM 2950 N N . ASN B 1 52 ? 14.25123 -2.10735 -38.90804 1.000 21.49024 50 ASN B N 1
ATOM 2951 C CA . ASN B 1 52 ? 15.13798 -2.32433 -40.04367 1.000 26.64549 50 ASN B CA 1
ATOM 2952 C C . ASN B 1 52 ? 14.60384 -3.37357 -41.00776 1.000 23.93289 50 ASN B C 1
ATOM 2953 O O . ASN B 1 52 ? 14.95500 -3.35180 -42.19287 1.000 23.51307 50 ASN B O 1
ATOM 2958 N N . ILE B 1 53 ? 13.77149 -4.29198 -40.52744 1.000 25.84348 51 ILE B N 1
ATOM 2959 C CA . ILE B 1 53 ? 13.06579 -5.23796 -41.38819 1.000 25.61280 51 ILE B CA 1
ATOM 2960 C C . ILE B 1 53 ? 11.58014 -5.11068 -41.07029 1.000 25.53437 51 ILE B C 1
ATOM 2961 O O . ILE B 1 53 ? 11.22259 -4.74872 -39.93980 1.000 24.08592 51 ILE B O 1
ATOM 2966 N N . PRO B 1 54 ? 10.68230 -5.37160 -42.02232 1.000 24.65309 52 PRO B N 1
ATOM 2967 C CA . PRO B 1 54 ? 9.25604 -5.12830 -41.76733 1.000 20.21424 52 PRO B CA 1
ATOM 2968 C C . PRO B 1 54 ? 8.54017 -6.30412 -41.12062 1.000 20.32672 52 PRO B C 1
ATOM 2969 O O . PRO B 1 54 ? 7.34198 -6.49571 -41.34943 1.000 25.99857 52 PRO B O 1
ATOM 2973 N N . LEU B 1 55 ? 9.24431 -7.09035 -40.31091 1.000 19.34646 53 LEU B N 1
ATOM 2974 C CA . LEU B 1 55 ? 8.68789 -8.29665 -39.71106 1.000 20.95271 53 LEU B CA 1
ATOM 2975 C C . LEU B 1 55 ? 8.48934 -8.10060 -38.21452 1.000 20.11506 53 LEU B C 1
ATOM 2976 O O . LEU B 1 55 ? 9.38894 -7.61378 -37.52176 1.000 23.81193 53 LEU B O 1
ATOM 2981 N N . VAL B 1 56 ? 7.31063 -8.47729 -37.72301 1.000 18.73890 54 VAL B N 1
ATOM 2982 C CA . VAL B 1 56 ? 7.04122 -8.56522 -36.29422 1.000 24.10255 54 VAL B CA 1
ATOM 2983 C C . VAL B 1 56 ? 6.36009 -9.89871 -36.02339 1.000 24.56048 54 VAL B C 1
ATOM 2984 O O . VAL B 1 56 ? 5.65670 -10.44332 -36.88043 1.000 23.06490 54 VAL B O 1
ATOM 2988 N N . SER B 1 57 ? 6.58297 -10.43281 -34.82779 1.000 18.44849 55 SER B N 1
ATOM 2989 C CA . SER B 1 57 ? 5.99933 -11.71240 -34.45883 1.000 20.82800 55 SER B CA 1
ATOM 2990 C C . SER B 1 57 ? 4.68283 -11.50603 -33.71454 1.000 24.80134 55 SER B C 1
ATOM 2991 O O . SER B 1 57 ? 4.44148 -10.46574 -33.09790 1.000 23.83898 55 SER B O 1
ATOM 2994 N N . ALA B 1 58 ? 3.82982 -12.52413 -33.77886 1.000 22.32611 56 ALA B N 1
ATOM 2995 C CA . ALA B 1 58 ? 2.47968 -12.41630 -33.25118 1.000 16.25883 56 ALA B CA 1
ATOM 2996 C C . ALA B 1 58 ? 2.48263 -12.35996 -31.72593 1.000 18.88785 56 ALA B C 1
ATOM 2997 O O . ALA B 1 58 ? 3.44296 -12.75171 -31.05814 1.000 19.39571 56 ALA B O 1
ATOM 2999 N N . ILE B 1 59 ? 1.37674 -11.86069 -31.17791 1.000 20.04650 57 ILE B N 1
ATOM 3000 C CA . ILE B 1 59 ? 1.17932 -11.79074 -29.73463 1.000 25.02251 57 ILE B CA 1
ATOM 3001 C C . ILE B 1 59 ? 0.55544 -13.09923 -29.26835 1.000 24.17932 57 ILE B C 1
ATOM 3002 O O . ILE B 1 59 ? -0.63325 -13.14764 -28.93054 1.000 23.48694 57 ILE B O 1
ATOM 3007 N N . MET B 1 60 ? 1.34594 -14.17153 -29.25728 1.000 23.70902 58 MET B N 1
ATOM 3008 C CA . MET B 1 60 ? 0.82726 -15.50574 -28.99507 1.000 22.96198 58 MET B CA 1
ATOM 3009 C C . MET B 1 60 ? 1.77538 -16.26823 -28.08199 1.000 21.11507 58 MET B C 1
ATOM 3010 O O . MET B 1 60 ? 2.99581 -16.09939 -28.14852 1.000 22.05406 58 MET B O 1
ATOM 3015 N N . GLN B 1 61 ? 1.19328 -17.11878 -27.22835 1.000 24.44774 59 GLN B N 1
ATOM 3016 C CA . GLN B 1 61 ? 1.99552 -17.96391 -26.34838 1.000 24.10359 59 GLN B CA 1
ATOM 3017 C C . GLN B 1 61 ? 2.95673 -18.84087 -27.13579 1.000 26.48387 59 GLN B C 1
ATOM 3018 O O . GLN B 1 61 ? 4.06639 -19.12316 -26.66940 1.000 26.12704 59 GLN B O 1
ATOM 3024 N N . ALA B 1 62 ? 2.54996 -19.28180 -28.32268 1.000 20.60794 60 ALA B N 1
ATOM 3025 C CA . ALA B 1 62 ? 3.33837 -20.20782 -29.12057 1.000 27.92264 60 ALA B CA 1
ATOM 3026 C C . ALA B 1 62 ? 4.39037 -19.51636 -29.97358 1.000 27.16752 60 ALA B C 1
ATOM 3027 O O . ALA B 1 62 ? 5.11935 -20.20114 -30.69975 1.000 31.58184 60 ALA B O 1
ATOM 3029 N N . VAL B 1 63 ? 4.49644 -18.19071 -29.90448 1.000 26.45356 61 VAL B N 1
ATOM 3030 C CA . VAL B 1 63 ? 5.35218 -17.45522 -30.82823 1.000 28.94052 61 VAL B CA 1
ATOM 3031 C C . VAL B 1 63 ? 6.35511 -16.58439 -30.08312 1.000 25.14283 61 VAL B C 1
ATOM 3032 O O . VAL B 1 63 ? 7.56275 -16.84459 -30.11849 1.000 23.26508 61 VAL B O 1
ATOM 3036 N N . SER B 1 64 ? 5.86656 -15.54388 -29.41064 1.000 27.28949 62 SER B N 1
ATOM 3037 C CA . SER B 1 64 ? 6.71241 -14.45446 -28.92509 1.000 23.70454 62 SER B CA 1
ATOM 3038 C C . SER B 1 64 ? 6.98599 -14.62378 -27.43522 1.000 28.46771 62 SER B C 1
ATOM 3039 O O . SER B 1 64 ? 6.13470 -14.31677 -26.59801 1.000 32.51121 62 SER B O 1
ATOM 3042 N N . ASP B 1 65 ? 8.18412 -15.09460 -27.10834 1.000 26.12273 63 ASP B N 1
ATOM 3043 C CA . ASP B 1 65 ? 8.70527 -15.07602 -25.74825 1.000 29.93279 63 ASP B CA 1
ATOM 3044 C C . ASP B 1 65 ? 9.98140 -14.23228 -25.73420 1.000 29.68716 63 ASP B C 1
ATOM 3045 O O . ASP B 1 65 ? 10.30753 -13.55167 -26.71185 1.000 31.13518 63 ASP B O 1
ATOM 3050 N N . ASP B 1 66 ? 10.71060 -14.28036 -24.61573 1.000 23.44950 64 ASP B N 1
ATOM 3051 C CA . ASP B 1 66 ? 11.93589 -13.49279 -24.51763 1.000 27.39839 64 ASP B CA 1
ATOM 3052 C C . ASP B 1 66 ? 12.99705 -13.97299 -25.50095 1.000 27.86729 64 ASP B C 1
ATOM 3053 O O . ASP B 1 66 ? 13.76653 -13.15880 -26.02346 1.000 27.90224 64 ASP B O 1
ATOM 3058 N N . ASN B 1 67 ? 13.05204 -15.27947 -25.77112 1.000 25.09991 65 ASN B N 1
ATOM 3059 C CA . ASN B 1 67 ? 14.01600 -15.78938 -26.74140 1.000 28.19598 65 ASN B CA 1
ATOM 3060 C C . ASN B 1 67 ? 13.64894 -15.36459 -28.15693 1.000 26.82885 65 ASN B C 1
ATOM 3061 O O . ASN B 1 67 ? 14.53155 -15.09221 -28.97945 1.000 26.78771 65 ASN B O 1
ATOM 3066 N N . MET B 1 68 ? 12.35133 -15.30741 -28.46047 1.000 22.24405 66 MET B N 1
ATOM 3067 C CA . MET B 1 68 ? 11.92026 -14.81588 -29.76386 1.000 22.25084 66 MET B CA 1
ATOM 3068 C C . MET B 1 68 ? 12.23105 -13.33252 -29.91928 1.000 26.90379 66 MET B C 1
ATOM 3069 O O . MET B 1 68 ? 12.69251 -12.89641 -30.98103 1.000 20.13407 66 MET B O 1
ATOM 3074 N N . GLY B 1 69 ? 11.99454 -12.54593 -28.86598 1.000 21.66185 67 GLY B N 1
ATOM 3075 C CA . GLY B 1 69 ? 12.24951 -11.11690 -28.94611 1.000 20.94083 67 GLY B CA 1
ATOM 3076 C C . GLY B 1 69 ? 13.71084 -10.79177 -29.17847 1.000 23.43543 67 GLY B C 1
ATOM 3077 O O . GLY B 1 69 ? 14.03976 -9.88084 -29.94113 1.000 26.04264 67 GLY B O 1
ATOM 3078 N N . ILE B 1 70 ? 14.60714 -11.53125 -28.52465 1.000 21.88941 68 ILE B N 1
ATOM 3079 C CA . ILE B 1 70 ? 16.03721 -11.32642 -28.73575 1.000 25.56142 68 ILE B CA 1
ATOM 3080 C C . ILE B 1 70 ? 16.41140 -11.65009 -30.17695 1.000 26.59326 68 ILE B C 1
ATOM 3081 O O . ILE B 1 70 ? 17.10345 -10.87514 -30.84841 1.000 24.47690 68 ILE B O 1
ATOM 3086 N N . ALA B 1 71 ? 15.94221 -12.79565 -30.67839 1.000 28.70228 69 ALA B N 1
ATOM 3087 C CA . ALA B 1 71 ? 16.34320 -13.24560 -32.00746 1.000 22.24120 69 ALA B CA 1
ATOM 3088 C C . ALA B 1 71 ? 15.77301 -12.35022 -33.10001 1.000 29.28839 69 ALA B C 1
ATOM 3089 O O . ALA B 1 71 ? 16.46191 -12.04654 -34.08088 1.000 29.79114 69 ALA B O 1
ATOM 3091 N N . LEU B 1 72 ? 14.51838 -11.91885 -32.95410 1.000 26.62253 70 LEU B N 1
ATOM 3092 C CA . LEU B 1 72 ? 13.90923 -11.08007 -33.97983 1.000 24.70948 70 LEU B CA 1
ATOM 3093 C C . LEU B 1 72 ? 14.42619 -9.64650 -33.92901 1.000 27.66969 70 LEU B C 1
ATOM 3094 O O . LEU B 1 72 ? 14.54126 -8.99909 -34.97555 1.000 29.16365 70 LEU B O 1
ATOM 3099 N N . ALA B 1 73 ? 14.74281 -9.13191 -32.73780 1.000 23.25366 71 ALA B N 1
ATOM 3100 C CA . ALA B 1 73 ? 15.35688 -7.81064 -32.66174 1.000 27.19432 71 ALA B CA 1
ATOM 3101 C C . ALA B 1 73 ? 16.76292 -7.81831 -33.24190 1.000 28.53726 71 ALA B C 1
ATOM 3102 O O . ALA B 1 73 ? 17.20687 -6.80783 -33.79878 1.000 29.02135 71 ALA B O 1
ATOM 3104 N N . THR B 1 74 ? 17.47323 -8.94316 -33.12235 1.000 31.49391 72 THR B N 1
ATOM 3105 C CA . THR B 1 74 ? 18.80978 -9.04213 -33.69929 1.000 34.40155 72 THR B CA 1
ATOM 3106 C C . THR B 1 74 ? 18.76783 -8.87657 -35.21261 1.000 31.18860 72 THR B C 1
ATOM 3107 O O . THR B 1 74 ? 19.65377 -8.24569 -35.80114 1.000 34.07058 72 THR B O 1
ATOM 3111 N N . GLU B 1 75 ? 17.74080 -9.42872 -35.86049 1.000 26.46616 73 GLU B N 1
ATOM 3112 C CA . GLU B 1 75 ? 17.62396 -9.30706 -37.30686 1.000 31.28305 73 GLU B CA 1
ATOM 3113 C C . GLU B 1 75 ? 17.04464 -7.96667 -37.73385 1.000 27.62402 73 GLU B C 1
ATOM 3114 O O . GLU B 1 75 ? 17.18037 -7.59457 -38.90457 1.000 27.86242 73 GLU B O 1
ATOM 3120 N N . GLY B 1 76 ? 16.40632 -7.23906 -36.81912 1.000 31.49281 74 GLY B N 1
ATOM 3121 C CA . GLY B 1 76 ? 15.89369 -5.91842 -37.12632 1.000 29.34967 74 GLY B CA 1
ATOM 3122 C C . GLY B 1 76 ? 14.40076 -5.76196 -36.93035 1.000 24.77890 74 GLY B C 1
ATOM 3123 O O . GLY B 1 76 ? 13.82850 -4.73196 -37.29899 1.000 27.74505 74 GLY B O 1
ATOM 3124 N N . GLY B 1 77 ? 13.75621 -6.77533 -36.35204 1.000 25.59944 75 GLY B N 1
ATOM 3125 C CA . GLY B 1 77 ? 12.33480 -6.75642 -36.11000 1.000 30.31725 75 GLY B CA 1
ATOM 3126 C C . GLY B 1 77 ? 11.98908 -6.51461 -34.65201 1.000 23.69541 75 GLY B C 1
ATOM 3127 O O . GLY B 1 77 ? 12.84585 -6.23703 -33.81097 1.000 26.11608 75 GLY B O 1
ATOM 3128 N N . VAL B 1 78 ? 10.69393 -6.62008 -34.36259 1.000 21.60759 76 VAL B N 1
ATOM 3129 C CA . VAL B 1 78 ? 10.16307 -6.43975 -33.01655 1.000 23.37648 76 VAL B CA 1
ATOM 3130 C C . VAL B 1 78 ? 9.23354 -7.60219 -32.70802 1.000 22.97872 76 VAL B C 1
ATOM 3131 O O . VAL B 1 78 ? 8.36440 -7.93822 -33.51853 1.000 24.93459 76 VAL B O 1
ATOM 3135 N N . SER B 1 79 ? 9.41511 -8.21445 -31.54447 1.000 20.88106 77 SER B N 1
ATOM 3136 C CA . SER B 1 79 ? 8.48635 -9.21620 -31.04757 1.000 22.49800 77 SER B CA 1
ATOM 3137 C C . SER B 1 79 ? 7.57406 -8.58751 -30.00588 1.000 24.19506 77 SER B C 1
ATOM 3138 O O . SER B 1 79 ? 8.02807 -7.83493 -29.13908 1.000 25.39817 77 SER B O 1
ATOM 3141 N N . PHE B 1 80 ? 6.28604 -8.89344 -30.10131 1.000 24.56707 78 PHE B N 1
ATOM 3142 C CA . PHE B 1 80 ? 5.29742 -8.44220 -29.12852 1.000 17.37928 78 PHE B CA 1
ATOM 3143 C C . PHE B 1 80 ? 5.04825 -9.59097 -28.15866 1.000 19.96877 78 PHE B C 1
ATOM 3144 O O . PHE B 1 80 ? 4.32432 -10.53860 -28.47527 1.000 19.89116 78 PHE B O 1
ATOM 3152 N N . ILE B 1 81 ? 5.67039 -9.50211 -26.97883 1.000 20.61522 79 ILE B N 1
ATOM 3153 C CA . ILE B 1 81 ? 5.52173 -10.52342 -25.94862 1.000 21.49917 79 ILE B CA 1
ATOM 3154 C C . ILE B 1 81 ? 4.04583 -10.76328 -25.67569 1.000 20.92107 79 ILE B C 1
ATOM 3155 O O . ILE B 1 81 ? 3.26650 -9.81616 -25.52341 1.000 26.07203 79 ILE B O 1
ATOM 3160 N N . PHE B 1 82 ? 3.65492 -12.03557 -25.62121 1.000 22.21055 80 PHE B N 1
ATOM 3161 C CA . PHE B 1 82 ? 2.24636 -12.37299 -25.47314 1.000 21.23463 80 PHE B CA 1
ATOM 3162 C C . PHE B 1 82 ? 1.74023 -11.97041 -24.09483 1.000 22.31085 80 PHE B C 1
ATOM 3163 O O . PHE B 1 82 ? 2.47340 -12.02194 -23.10179 1.000 24.08111 80 PHE B O 1
ATOM 3171 N N . GLY B 1 83 ? 0.47695 -11.56205 -24.04118 1.000 17.24062 81 GLY B N 1
ATOM 3172 C CA . GLY B 1 83 ? -0.12963 -11.06523 -22.82546 1.000 20.18872 81 GLY B CA 1
ATOM 3173 C C . GLY B 1 83 ? -1.10543 -12.01265 -22.17352 1.000 25.02716 81 GLY B C 1
ATOM 3174 O O . GLY B 1 83 ? -1.74449 -11.63656 -21.18316 1.000 27.67441 81 GLY B O 1
ATOM 3175 N N . SER B 1 84 ? -1.24996 -13.22797 -22.69955 1.000 25.20168 82 SER B N 1
ATOM 3176 C CA . SER B 1 84 ? -2.10799 -14.24085 -22.09008 1.000 26.71433 82 SER B CA 1
ATOM 3177 C C . SER B 1 84 ? -1.30961 -14.97600 -21.01062 1.000 30.38533 82 SER B C 1
ATOM 3178 O O . SER B 1 84 ? -1.01461 -16.17084 -21.09583 1.000 31.86841 82 SER B O 1
ATOM 3181 N N . GLN B 1 85 ? -0.96574 -14.22136 -19.97124 1.000 28.21614 83 GLN B N 1
ATOM 3182 C CA . GLN B 1 85 ? -0.13882 -14.69500 -18.86559 1.000 29.46998 83 GLN B CA 1
ATOM 3183 C C . GLN B 1 85 ? -0.20618 -13.65145 -17.75721 1.000 26.79663 83 GLN B C 1
ATOM 3184 O O . GLN B 1 85 ? -0.81771 -12.59017 -17.91521 1.000 28.71027 83 GLN B O 1
ATOM 3190 N N . SER B 1 86 ? 0.44346 -13.95285 -16.63637 1.000 27.27527 84 SER B N 1
ATOM 3191 C CA . SER B 1 86 ? 0.46911 -13.01141 -15.52943 1.000 32.49024 84 SER B CA 1
ATOM 3192 C C . SER B 1 86 ? 1.23694 -11.75130 -15.91767 1.000 28.52816 84 SER B C 1
ATOM 3193 O O . SER B 1 86 ? 2.08734 -11.75523 -16.81245 1.000 27.54482 84 SER B O 1
ATOM 3196 N N . ILE B 1 87 ? 0.92126 -10.65855 -15.22184 1.000 28.47202 85 ILE B N 1
ATOM 3197 C CA . ILE B 1 87 ? 1.57210 -9.38276 -15.49833 1.000 25.51332 85 ILE B CA 1
ATOM 3198 C C . ILE B 1 87 ? 3.05999 -9.45651 -15.17392 1.000 27.34018 85 ILE B C 1
ATOM 3199 O O . ILE B 1 87 ? 3.89388 -8.89175 -15.89246 1.000 25.47164 85 ILE B O 1
ATOM 3204 N N . GLU B 1 88 ? 3.41875 -10.16178 -14.09721 1.000 28.23572 86 GLU B N 1
ATOM 3205 C CA . GLU B 1 88 ? 4.82612 -10.29017 -13.72914 1.000 29.65597 86 GLU B CA 1
ATOM 3206 C C . GLU B 1 88 ? 5.58960 -11.13116 -14.74464 1.000 29.71414 86 GLU B C 1
ATOM 3207 O O . GLU B 1 88 ? 6.74102 -10.82258 -15.07333 1.000 27.71207 86 GLU B O 1
ATOM 3213 N N . SER B 1 89 ? 4.96887 -12.20366 -15.24349 1.000 23.50276 87 SER B N 1
ATOM 3214 C CA . SER B 1 89 ? 5.63721 -13.05732 -16.22015 1.000 28.56778 87 SER B CA 1
ATOM 3215 C C . SER B 1 89 ? 5.94398 -12.29171 -17.50030 1.000 28.79673 87 SER B C 1
ATOM 3216 O O . SER B 1 89 ? 7.05292 -12.38776 -18.04019 1.000 32.43166 87 SER B O 1
ATOM 3219 N N . GLU B 1 90 ? 4.97377 -11.52351 -18.00142 1.000 24.36037 88 GLU B N 1
ATOM 3220 C CA . GLU B 1 90 ? 5.20500 -10.75633 -19.22056 1.000 27.25122 88 GLU B CA 1
ATOM 3221 C C . GLU B 1 90 ? 6.25493 -9.67482 -18.99953 1.000 28.92642 88 GLU B C 1
ATOM 3222 O O . GLU B 1 90 ? 7.14677 -9.48815 -19.83559 1.000 26.24732 88 GLU B O 1
ATOM 3228 N N . ALA B 1 91 ? 6.16912 -8.95549 -17.87785 1.000 23.79873 89 ALA B N 1
ATOM 3229 C CA . ALA B 1 91 ? 7.16101 -7.92662 -17.58802 1.000 22.27850 89 ALA B CA 1
ATOM 3230 C C . ALA B 1 91 ? 8.54769 -8.53362 -17.42024 1.000 24.64839 89 ALA B C 1
ATOM 3231 O O . ALA B 1 91 ? 9.55045 -7.93012 -17.81962 1.000 27.11836 89 ALA B O 1
ATOM 3233 N N . ALA B 1 92 ? 8.62511 -9.73230 -16.83724 1.000 27.83845 90 ALA B N 1
ATOM 3234 C CA . ALA B 1 92 ? 9.91587 -10.39780 -16.69447 1.000 28.62794 90 ALA B CA 1
ATOM 3235 C C . ALA B 1 92 ? 10.50465 -10.75565 -18.05316 1.000 25.68688 90 ALA B C 1
ATOM 3236 O O . ALA B 1 92 ? 11.71291 -10.60744 -18.26956 1.000 31.53698 90 ALA B O 1
ATOM 3238 N N . MET B 1 93 ? 9.66797 -11.22077 -18.98453 1.000 29.81914 91 MET B N 1
ATOM 3239 C CA . MET B 1 93 ? 10.16466 -11.54322 -20.31901 1.000 32.94212 91 MET B CA 1
ATOM 3240 C C . MET B 1 93 ? 10.55836 -10.28629 -21.08161 1.000 28.35996 91 MET B C 1
ATOM 3241 O O . MET B 1 93 ? 11.56411 -10.28149 -21.80124 1.000 25.09887 91 MET B O 1
ATOM 3246 N N . VAL B 1 94 ? 9.77306 -9.21536 -20.94837 1.000 25.07583 92 VAL B N 1
ATOM 3247 C CA . VAL B 1 94 ? 10.16804 -7.93726 -21.53259 1.000 30.02603 92 VAL B CA 1
ATOM 3248 C C . VAL B 1 94 ? 11.49043 -7.47601 -20.93639 1.000 25.07616 92 VAL B C 1
ATOM 3249 O O . VAL B 1 94 ? 12.38802 -7.01789 -21.65411 1.000 23.46849 92 VAL B O 1
ATOM 3253 N N . SER B 1 95 ? 11.63786 -7.60899 -19.61591 1.000 27.40089 93 SER B N 1
ATOM 3254 C CA . SER B 1 95 ? 12.88459 -7.22428 -18.96313 1.000 27.93780 93 SER B CA 1
ATOM 3255 C C . SER B 1 95 ? 14.04647 -8.08551 -19.44135 1.000 28.39323 93 SER B C 1
ATOM 3256 O O . SER B 1 95 ? 15.16561 -7.58930 -19.61624 1.000 31.94569 93 SER B O 1
ATOM 3259 N N . ARG B 1 96 ? 13.79804 -9.37961 -19.66336 1.000 33.26346 94 ARG B N 1
ATOM 3260 C CA . ARG B 1 96 ? 14.85213 -10.26847 -20.14220 1.000 29.46595 94 ARG B CA 1
ATOM 3261 C C . ARG B 1 96 ? 15.36391 -9.85271 -21.51598 1.000 27.91490 94 ARG B C 1
ATOM 3262 O O . ARG B 1 96 ? 16.53654 -10.08104 -21.83414 1.000 36.06525 94 ARG B O 1
ATOM 3270 N N . VAL B 1 97 ? 14.50973 -9.24330 -22.34012 1.000 22.63369 95 VAL B N 1
ATOM 3271 C CA . VAL B 1 97 ? 14.94843 -8.78740 -23.65527 1.000 21.76410 95 VAL B CA 1
ATOM 3272 C C . VAL B 1 97 ? 15.67224 -7.45095 -23.55355 1.000 25.17867 95 VAL B C 1
ATOM 3273 O O . VAL B 1 97 ? 16.71587 -7.24933 -24.18501 1.000 29.29500 95 VAL B O 1
ATOM 3277 N N . LYS B 1 98 ? 15.13713 -6.51800 -22.76168 1.000 22.68934 96 LYS B N 1
ATOM 3278 C CA . LYS B 1 98 ? 15.77026 -5.21192 -22.62153 1.000 27.19315 96 LYS B CA 1
ATOM 3279 C C . LYS B 1 98 ? 17.13375 -5.29485 -21.94850 1.000 28.59280 96 LYS B C 1
ATOM 3280 O O . LYS B 1 98 ? 17.93964 -4.37006 -22.09603 1.000 37.71522 96 LYS B O 1
ATOM 3286 N N . ASN B 1 99 ? 17.41330 -6.37405 -21.22029 1.000 31.17237 97 ASN B N 1
ATOM 3287 C CA . ASN B 1 99 ? 18.67236 -6.51942 -20.50548 1.000 39.13081 97 ASN B CA 1
ATOM 3288 C C . ASN B 1 99 ? 19.62665 -7.50875 -21.15739 1.000 35.74509 97 ASN B C 1
ATOM 3289 O O . ASN B 1 99 ? 20.73325 -7.70603 -20.64466 1.000 45.54974 97 ASN B O 1
ATOM 3294 N N . HIS B 1 100 ? 19.23551 -8.13823 -22.26195 1.000 40.59001 98 HIS B N 1
ATOM 3295 C CA . HIS B 1 100 ? 20.19625 -8.88637 -23.05888 1.000 41.38439 98 HIS B CA 1
ATOM 3296 C C . HIS B 1 100 ? 21.20452 -7.91566 -23.66153 1.000 41.18249 98 HIS B C 1
ATOM 3297 O O . HIS B 1 100 ? 20.83614 -6.85076 -24.16536 1.000 61.98838 98 HIS B O 1
ATOM 3304 N N . LYS B 1 101 ? 22.48450 -8.29471 -23.60875 1.000 42.01347 99 LYS B N 1
ATOM 3305 C CA . LYS B 1 101 ? 23.56515 -7.32448 -23.77998 1.000 62.55193 99 LYS B CA 1
ATOM 3306 C C . LYS B 1 101 ? 23.50039 -6.61447 -25.12789 1.000 64.55279 99 LYS B C 1
ATOM 3307 O O . LYS B 1 101 ? 23.72352 -5.39939 -25.20279 1.000 67.12783 99 LYS B O 1
ATOM 3313 N N . SER B 1 102 ? 23.20073 -7.35022 -26.19650 1.000 60.01697 100 SER B N 1
ATOM 3314 C CA . SER B 1 102 ? 23.25287 -6.82064 -27.56158 1.000 64.36428 100 SER B CA 1
ATOM 3315 C C . SER B 1 102 ? 24.66113 -6.35525 -27.91981 1.000 68.34655 100 SER B C 1
ATOM 3316 O O . SER B 1 102 ? 25.01869 -6.27888 -29.09580 1.000 65.37757 100 SER B O 1
ATOM 3319 N N . LYS B 1 115 ? 24.47571 -5.51865 -37.45279 1.000 41.17454 113 LYS B N 1
ATOM 3320 C CA . LYS B 1 115 ? 24.42370 -4.55451 -38.54794 1.000 55.90264 113 LYS B CA 1
ATOM 3321 C C . LYS B 1 115 ? 23.00507 -4.02848 -38.73590 1.000 47.31902 113 LYS B C 1
ATOM 3322 O O . LYS B 1 115 ? 22.79026 -2.82310 -38.86715 1.000 45.99850 113 LYS B O 1
ATOM 3328 N N . LEU B 1 116 ? 22.03760 -4.94210 -38.75348 1.000 41.93951 114 LEU B N 1
ATOM 3329 C CA . LEU B 1 116 ? 20.62872 -4.58288 -38.80232 1.000 37.32361 114 LEU B CA 1
ATOM 3330 C C . LEU B 1 116 ? 19.95347 -4.70151 -37.44187 1.000 34.90861 114 LEU B C 1
ATOM 3331 O O . LEU B 1 116 ? 18.72504 -4.60548 -37.36338 1.000 30.17929 114 LEU B O 1
ATOM 3336 N N . GLU B 1 117 ? 20.72792 -4.90622 -36.37523 1.000 34.09607 115 GLU B N 1
ATOM 3337 C CA . GLU B 1 117 ? 20.16484 -4.99223 -35.03358 1.000 32.26658 115 GLU B CA 1
ATOM 3338 C C . GLU B 1 117 ? 19.34798 -3.74939 -34.70647 1.000 31.62289 115 GLU B C 1
ATOM 3339 O O . GLU B 1 117 ? 19.76040 -2.62061 -34.98758 1.000 33.40239 115 GLU B O 1
ATOM 3345 N N . LEU B 1 118 ? 18.18062 -3.96590 -34.10495 1.000 27.08856 116 LEU B N 1
ATOM 3346 C CA . LEU B 1 118 ? 17.27543 -2.88841 -33.72243 1.000 28.29443 116 LEU B CA 1
ATOM 3347 C C . LEU B 1 118 ? 17.48990 -2.57915 -32.24560 1.000 31.79205 116 LEU B C 1
ATOM 3348 O O . LEU B 1 118 ? 17.16517 -3.39727 -31.37784 1.000 23.41561 116 LEU B O 1
ATOM 3353 N N . LEU B 1 119 ? 18.03482 -1.39797 -31.96569 1.000 35.19124 117 LEU B N 1
ATOM 3354 C CA . LEU B 1 119 ? 18.36258 -0.97672 -30.61402 1.000 21.82702 117 LEU B CA 1
ATOM 3355 C C . LEU B 1 119 ? 17.67300 0.34336 -30.30105 1.000 22.72122 117 LEU B C 1
ATOM 3356 O O . LEU B 1 119 ? 17.36105 1.12769 -31.20194 1.000 20.98887 117 LEU B O 1
ATOM 3361 N N . ASP B 1 120 ? 17.43878 0.58366 -29.01338 1.000 27.77440 118 ASP B N 1
ATOM 3362 C CA . ASP B 1 120 ? 16.80414 1.81488 -28.56572 1.000 25.25404 118 ASP B CA 1
ATOM 3363 C C . ASP B 1 120 ? 17.88214 2.87666 -28.32808 1.000 27.44623 118 ASP B C 1
ATOM 3364 O O . ASP B 1 120 ? 19.02363 2.73168 -28.77434 1.000 25.48099 118 ASP B O 1
ATOM 3369 N N . SER B 1 121 ? 17.53450 3.95285 -27.61882 1.000 25.06381 119 SER B N 1
ATOM 3370 C CA . SER B 1 121 ? 18.50532 5.00922 -27.35362 1.000 29.50211 119 SER B CA 1
ATOM 3371 C C . SER B 1 121 ? 19.64321 4.52339 -26.46426 1.000 30.85323 119 SER B C 1
ATOM 3372 O O . SER B 1 121 ? 20.77025 5.01896 -26.57732 1.000 32.50265 119 SER B O 1
ATOM 3375 N N . SER B 1 122 ? 19.37461 3.56100 -25.58169 1.000 29.06149 120 SER B N 1
ATOM 3376 C CA . SER B 1 122 ? 20.37300 3.04675 -24.65545 1.000 32.54959 120 SER B CA 1
ATOM 3377 C C . SER B 1 122 ? 21.08235 1.80319 -25.17973 1.000 34.57177 120 SER B C 1
ATOM 3378 O O . SER B 1 122 ? 21.64824 1.04507 -24.38291 1.000 41.54982 120 SER B O 1
ATOM 3381 N N . LYS B 1 123 ? 21.06300 1.58143 -26.49613 1.000 35.15008 121 LYS B N 1
ATOM 3382 C CA . LYS B 1 123 ? 21.71953 0.43406 -27.12707 1.000 34.42383 121 LYS B CA 1
ATOM 3383 C C . LYS B 1 123 ? 21.16190 -0.89428 -26.62017 1.000 32.83145 121 LYS B C 1
ATOM 3384 O O . LYS B 1 123 ? 21.88315 -1.89173 -26.53974 1.000 34.90677 121 LYS B O 1
ATOM 3390 N N . ARG B 1 124 ? 19.87653 -0.91961 -26.27894 1.000 30.55862 122 ARG B N 1
ATOM 3391 C CA . ARG B 1 124 ? 19.20100 -2.12528 -25.82572 1.000 27.23215 122 ARG B CA 1
ATOM 3392 C C . ARG B 1 124 ? 18.26274 -2.63774 -26.91066 1.000 32.29770 122 ARG B C 1
ATOM 3393 O O . ARG B 1 124 ? 17.72636 -1.86122 -27.70505 1.000 35.36428 122 ARG B O 1
ATOM 3401 N N . TYR B 1 125 ? 18.06457 -3.95550 -26.93025 1.000 31.49843 123 TYR B N 1
ATOM 3402 C CA . TYR B 1 125 ? 17.16697 -4.56969 -27.90156 1.000 26.03433 123 TYR B CA 1
ATOM 3403 C C . TYR B 1 125 ? 15.75807 -4.00695 -27.76786 1.000 21.47677 123 TYR B C 1
ATOM 3404 O O . TYR B 1 125 ? 15.22654 -3.88580 -26.66084 1.000 22.98871 123 TYR B O 1
ATOM 3413 N N . VAL B 1 126 ? 15.15725 -3.66097 -28.90227 1.000 20.25419 124 VAL B N 1
ATOM 3414 C CA . VAL B 1 126 ? 13.78962 -3.15467 -28.92431 1.000 21.25537 124 VAL B CA 1
ATOM 3415 C C . VAL B 1 126 ? 12.82904 -4.33243 -28.84139 1.000 18.52986 124 VAL B C 1
ATOM 3416 O O . VAL B 1 126 ? 13.00448 -5.34311 -29.53191 1.000 21.15416 124 VAL B O 1
ATOM 3420 N N . VAL B 1 127 ? 11.81532 -4.21251 -27.98692 1.000 19.35529 125 VAL B N 1
ATOM 3421 C CA . VAL B 1 127 ? 10.81973 -5.26185 -27.81535 1.000 25.43196 125 VAL B CA 1
ATOM 3422 C C . VAL B 1 127 ? 9.45898 -4.61680 -27.59527 1.000 19.51633 125 VAL B C 1
ATOM 3423 O O . VAL B 1 127 ? 9.35398 -3.48731 -27.10751 1.000 22.62731 125 VAL B O 1
ATOM 3427 N N . GLY B 1 128 ? 8.40964 -5.34090 -27.98218 1.000 16.55621 126 GLY B N 1
ATOM 3428 C CA . GLY B 1 128 ? 7.04728 -4.93034 -27.74220 1.000 16.58584 126 GLY B CA 1
ATOM 3429 C C . GLY B 1 128 ? 6.37186 -5.86053 -26.74750 1.000 18.01817 126 GLY B C 1
ATOM 3430 O O . GLY B 1 128 ? 6.89944 -6.90407 -26.36688 1.000 20.44687 126 GLY B O 1
ATOM 3431 N N . ALA B 1 129 ? 5.17665 -5.45653 -26.32747 1.000 19.04013 127 ALA B N 1
ATOM 3432 C CA . ALA B 1 129 ? 4.41333 -6.23328 -25.36325 1.000 23.87866 127 ALA B CA 1
ATOM 3433 C C . ALA B 1 129 ? 2.93049 -6.07022 -25.65242 1.000 23.20477 127 ALA B C 1
ATOM 3434 O O . ALA B 1 129 ? 2.47014 -4.97075 -25.97195 1.000 23.53344 127 ALA B O 1
ATOM 3436 N N . GLY B 1 130 ? 2.19062 -7.17000 -25.53729 1.000 20.81871 128 GLY B N 1
ATOM 3437 C CA . GLY B 1 130 ? 0.75972 -7.14914 -25.77558 1.000 19.41701 128 GLY B CA 1
ATOM 3438 C C . GLY B 1 130 ? -0.01589 -6.89033 -24.49441 1.000 19.88362 128 GLY B C 1
ATOM 3439 O O . GLY B 1 130 ? 0.28582 -7.45082 -23.44338 1.000 23.48707 128 GLY B O 1
ATOM 3440 N N . ILE B 1 131 ? -1.02021 -6.02358 -24.59748 1.000 17.74000 129 ILE B N 1
ATOM 3441 C CA . ILE B 1 131 ? -1.91356 -5.73733 -23.48425 1.000 20.20068 129 ILE B CA 1
ATOM 3442 C C . ILE B 1 131 ? -3.33510 -6.06506 -23.91890 1.000 17.51123 129 ILE B C 1
ATOM 3443 O O . ILE B 1 131 ? -3.66433 -6.06866 -25.10833 1.000 23.86135 129 ILE B O 1
ATOM 3448 N N . ASN B 1 132 ? -4.17699 -6.35733 -22.93497 1.000 18.08648 130 ASN B N 1
ATOM 3449 C CA . ASN B 1 132 ? -5.59075 -6.61498 -23.15709 1.000 18.79390 130 ASN B CA 1
ATOM 3450 C C . ASN B 1 132 ? -6.41021 -5.42429 -22.67793 1.000 22.45127 130 ASN B C 1
ATOM 3451 O O . ASN B 1 132 ? -5.89619 -4.49820 -22.04541 1.000 29.71938 130 ASN B O 1
ATOM 3456 N N . THR B 1 133 ? -7.70483 -5.45791 -22.98992 1.000 22.32267 131 THR B N 1
ATOM 3457 C CA . THR B 1 133 ? -8.61993 -4.38486 -22.63003 1.000 26.62892 131 THR B CA 1
ATOM 3458 C C . THR B 1 133 ? -9.22614 -4.57012 -21.24311 1.000 30.19247 131 THR B C 1
ATOM 3459 O O . THR B 1 133 ? -10.30065 -4.02203 -20.96862 1.000 27.17911 131 THR B O 1
ATOM 3463 N N . ARG B 1 134 ? -8.55949 -5.32251 -20.36314 1.000 31.53163 132 ARG B N 1
ATOM 3464 C CA . ARG B 1 134 ? -9.09418 -5.61841 -19.03536 1.000 33.28219 132 ARG B CA 1
ATOM 3465 C C . ARG B 1 134 ? -8.19730 -5.06083 -17.93689 1.000 33.01367 132 ARG B C 1
ATOM 3466 O O . ARG B 1 134 ? -8.55245 -4.05404 -17.31980 1.000 39.95524 132 ARG B O 1
ATOM 3474 N N . ASP B 1 135 ? -7.04444 -5.68065 -17.66768 1.000 28.76279 133 ASP B N 1
ATOM 3475 C CA . ASP B 1 135 ? -6.17788 -5.28736 -16.56156 1.000 33.37349 133 ASP B CA 1
ATOM 3476 C C . ASP B 1 135 ? -5.11018 -4.27714 -16.97088 1.000 33.35701 133 ASP B C 1
ATOM 3477 O O . ASP B 1 135 ? -3.99499 -4.30851 -16.43182 1.000 38.17349 133 ASP B O 1
ATOM 3482 N N . TYR B 1 136 ? -5.42321 -3.37366 -17.90264 1.000 25.30768 134 TYR B N 1
ATOM 3483 C CA . TYR B 1 136 ? -4.40799 -2.45697 -18.41166 1.000 24.90891 134 TYR B CA 1
ATOM 3484 C C . TYR B 1 136 ? -3.93182 -1.47720 -17.34565 1.000 31.26366 134 TYR B C 1
ATOM 3485 O O . TYR B 1 136 ? -2.78770 -1.01344 -17.40474 1.000 30.44629 134 TYR B O 1
ATOM 3494 N N . GLU B 1 137 ? -4.77903 -1.15437 -16.36522 1.000 30.96812 135 GLU B N 1
ATOM 3495 C CA . GLU B 1 137 ? -4.37067 -0.20371 -15.33593 1.000 35.19343 135 GLU B CA 1
ATOM 3496 C C . GLU B 1 137 ? -3.23087 -0.74360 -14.48054 1.000 35.42386 135 GLU B C 1
ATOM 3497 O O . GLU B 1 137 ? -2.46460 0.04178 -13.91066 1.000 47.50206 135 GLU B O 1
ATOM 3503 N N . GLU B 1 138 ? -3.09364 -2.06713 -14.38212 1.000 31.45918 136 GLU B N 1
ATOM 3504 C CA . GLU B 1 138 ? -1.96474 -2.66351 -13.67829 1.000 29.23673 136 GLU B CA 1
ATOM 3505 C C . GLU B 1 138 ? -0.90346 -3.23135 -14.61070 1.000 29.99955 136 GLU B C 1
ATOM 3506 O O . GLU B 1 138 ? 0.26671 -3.29404 -14.21901 1.000 37.22012 136 GLU B O 1
ATOM 3512 N N . ARG B 1 139 ? -1.27559 -3.63862 -15.82722 1.000 30.38536 137 ARG B N 1
ATOM 3513 C CA . ARG B 1 139 ? -0.33116 -4.24504 -16.76272 1.000 25.15392 137 ARG B CA 1
ATOM 3514 C C . ARG B 1 139 ? 0.48094 -3.21610 -17.54063 1.000 26.36107 137 ARG B C 1
ATOM 3515 O O . ARG B 1 139 ? 1.67095 -3.43570 -17.78829 1.000 24.53933 137 ARG B O 1
ATOM 3523 N N . VAL B 1 140 ? -0.13348 -2.09841 -17.93900 1.000 29.68394 138 VAL B N 1
ATOM 3524 C CA . VAL B 1 140 ? 0.59961 -1.08491 -18.70226 1.000 29.72562 138 VAL B CA 1
ATOM 3525 C C . VAL B 1 140 ? 1.76285 -0.49722 -17.90960 1.000 25.21589 138 VAL B C 1
ATOM 3526 O O . VAL B 1 140 ? 2.87825 -0.43315 -18.45215 1.000 22.97243 138 VAL B O 1
ATOM 3530 N N . PRO B 1 141 ? 1.59244 -0.05284 -16.65472 1.000 23.48072 139 PRO B N 1
ATOM 3531 C CA . PRO B 1 141 ? 2.76047 0.48114 -15.93084 1.000 25.96636 139 PRO B CA 1
ATOM 3532 C C . PRO B 1 141 ? 3.85677 -0.54888 -15.72532 1.000 23.86303 139 PRO B C 1
ATOM 3533 O O . PRO B 1 141 ? 5.04336 -0.21045 -15.81816 1.000 22.27095 139 PRO B O 1
ATOM 3537 N N . ALA B 1 142 ? 3.49086 -1.80518 -15.45659 1.000 23.23314 140 ALA B N 1
ATOM 3538 C CA . ALA B 1 142 ? 4.49795 -2.84522 -15.27118 1.000 23.28381 140 ALA B CA 1
ATOM 3539 C C . ALA B 1 142 ? 5.27023 -3.10404 -16.55872 1.000 27.75908 140 ALA B C 1
ATOM 3540 O O . ALA B 1 142 ? 6.47957 -3.36036 -16.52295 1.000 32.85926 140 ALA B O 1
ATOM 3542 N N . LEU B 1 143 ? 4.59026 -3.04363 -17.70587 1.000 27.38772 141 LEU B N 1
ATOM 3543 C CA . LEU B 1 143 ? 5.28347 -3.20974 -18.97889 1.000 25.05893 141 LEU B CA 1
ATOM 3544 C C . LEU B 1 143 ? 6.10367 -1.97369 -19.32217 1.000 22.91807 141 LEU B C 1
ATOM 3545 O O . LEU B 1 143 ? 7.19984 -2.08628 -19.88251 1.000 24.11655 141 LEU B O 1
ATOM 3550 N N . VAL B 1 144 ? 5.58950 -0.78570 -18.99571 1.000 22.52210 142 VAL B N 1
ATOM 3551 C CA . VAL B 1 144 ? 6.37234 0.43372 -19.17448 1.000 28.53428 142 VAL B CA 1
ATOM 3552 C C . VAL B 1 144 ? 7.60839 0.40085 -18.28631 1.000 21.90301 142 VAL B C 1
ATOM 3553 O O . VAL B 1 144 ? 8.71135 0.75984 -18.71640 1.000 29.32688 142 VAL B O 1
ATOM 3557 N N . GLU B 1 145 ? 7.44799 -0.05012 -17.03976 1.000 22.12917 143 GLU B N 1
ATOM 3558 C CA . GLU B 1 145 ? 8.57646 -0.10949 -16.11710 1.000 24.41256 143 GLU B CA 1
ATOM 3559 C C . GLU B 1 145 ? 9.62490 -1.12052 -16.56531 1.000 25.84997 143 GLU B C 1
ATOM 3560 O O . GLU B 1 145 ? 10.82147 -0.90862 -16.34035 1.000 23.81691 143 GLU B O 1
ATOM 3566 N N . ALA B 1 146 ? 9.20290 -2.21885 -17.19551 1.000 22.01965 144 ALA B N 1
ATOM 3567 C CA . ALA B 1 146 ? 10.14405 -3.23629 -17.64673 1.000 25.34354 144 ALA B CA 1
ATOM 3568 C C . ALA B 1 146 ? 10.94263 -2.80384 -18.86799 1.000 24.86099 144 ALA B C 1
ATOM 3569 O O . ALA B 1 146 ? 11.91523 -3.48024 -19.22018 1.000 26.70461 144 ALA B O 1
ATOM 3571 N N . GLY B 1 147 ? 10.56032 -1.71095 -19.51710 1.000 21.65600 145 GLY B N 1
ATOM 3572 C CA . GLY B 1 147 ? 11.28205 -1.20767 -20.66360 1.000 19.79821 145 GLY B CA 1
ATOM 3573 C C . GLY B 1 147 ? 10.65113 -1.47228 -22.01308 1.000 26.68700 145 GLY B C 1
ATOM 3574 O O . GLY B 1 147 ? 11.34685 -1.35369 -23.02794 1.000 31.19843 145 GLY B O 1
ATOM 3575 N N . ALA B 1 148 ? 9.36669 -1.82165 -22.06187 1.000 18.49519 146 ALA B N 1
ATOM 3576 C CA . ALA B 1 148 ? 8.71287 -2.09447 -23.33595 1.000 23.25278 146 ALA B CA 1
ATOM 3577 C C . ALA B 1 148 ? 8.75302 -0.85980 -24.22696 1.000 28.80949 146 ALA B C 1
ATOM 3578 O O . ALA B 1 148 ? 8.23205 0.19972 -23.86332 1.000 20.89717 146 ALA B O 1
ATOM 3580 N N . ASP B 1 149 ? 9.38086 -0.99878 -25.39641 1.000 24.59742 147 ASP B N 1
ATOM 3581 C CA . ASP B 1 149 ? 9.51110 0.12887 -26.30981 1.000 27.26173 147 ASP B CA 1
ATOM 3582 C C . ASP B 1 149 ? 8.18695 0.50207 -26.96120 1.000 28.39847 147 ASP B C 1
ATOM 3583 O O . ASP B 1 149 ? 8.01996 1.65164 -27.38503 1.000 24.10608 147 ASP B O 1
ATOM 3588 N N . ILE B 1 150 ? 7.24530 -0.43665 -27.04634 1.000 22.38975 148 ILE B N 1
ATOM 3589 C CA . ILE B 1 150 ? 5.95217 -0.17889 -27.66564 1.000 23.50329 148 ILE B CA 1
ATOM 3590 C C . ILE B 1 150 ? 4.97542 -1.21840 -27.14183 1.000 21.86546 148 ILE B C 1
ATOM 3591 O O . ILE B 1 150 ? 5.36157 -2.34149 -26.80815 1.000 23.10396 148 ILE B O 1
ATOM 3596 N N . LEU B 1 151 ? 3.70990 -0.83108 -27.04115 1.000 23.45488 149 LEU B N 1
ATOM 3597 C CA . LEU B 1 151 ? 2.64509 -1.72914 -26.63014 1.000 21.02753 149 LEU B CA 1
ATOM 3598 C C . LEU B 1 151 ? 1.70122 -1.97171 -27.79899 1.000 24.47244 149 LEU B C 1
ATOM 3599 O O . LEU B 1 151 ? 1.71676 -1.24984 -28.79961 1.000 29.37172 149 LEU B O 1
ATOM 3604 N N . CYS B 1 152 ? 0.87935 -3.00891 -27.66897 1.000 19.38452 150 CYS B N 1
ATOM 3605 C CA . CYS B 1 152 ? -0.12947 -3.28763 -28.68060 1.000 21.03919 150 CYS B CA 1
ATOM 3606 C C . CYS B 1 152 ? -1.31327 -3.98051 -28.02847 1.000 21.02913 150 CYS B C 1
ATOM 3607 O O . CYS B 1 152 ? -1.14355 -4.99689 -27.34980 1.000 23.74046 150 CYS B O 1
ATOM 3610 N N . ILE B 1 153 ? -2.50515 -3.42856 -28.23960 1.000 26.91691 151 ILE B N 1
ATOM 3611 C CA . ILE B 1 153 ? -3.72501 -4.00752 -27.68603 1.000 28.10994 151 ILE B CA 1
ATOM 3612 C C . ILE B 1 153 ? -4.08008 -5.24340 -28.50828 1.000 31.33488 151 ILE B C 1
ATOM 3613 O O . ILE B 1 153 ? -4.44543 -5.13632 -29.68212 1.000 39.64384 151 ILE B O 1
ATOM 3618 N N . ASP B 1 154 ? -3.97250 -6.41993 -27.89277 1.000 32.11954 152 ASP B N 1
ATOM 3619 C CA . ASP B 1 154 ? -4.26133 -7.69016 -28.55915 1.000 35.09259 152 ASP B CA 1
ATOM 3620 C C . ASP B 1 154 ? -5.75397 -7.96433 -28.43423 1.000 35.05175 152 ASP B C 1
ATOM 3621 O O . ASP B 1 154 ? -6.21909 -8.56877 -27.46714 1.000 40.03569 152 ASP B O 1
ATOM 3626 N N . SER B 1 155 ? -6.51511 -7.52117 -29.43104 1.000 31.64145 153 SER B N 1
ATOM 3627 C CA . SER B 1 155 ? -7.96459 -7.66302 -29.41766 1.000 47.62485 153 SER B CA 1
ATOM 3628 C C . SER B 1 155 ? -8.42707 -8.01342 -30.82821 1.000 46.50852 153 SER B C 1
ATOM 3629 O O . SER B 1 155 ? -7.61835 -8.30290 -31.71571 1.000 38.34219 153 SER B O 1
ATOM 3632 N N A SER B 1 156 ? -9.74626 -7.97580 -31.02644 0.551 50.53823 154 SER B N 1
ATOM 3633 N N B SER B 1 156 ? -9.74015 -7.99241 -31.04679 0.449 50.48417 154 SER B N 1
ATOM 3634 C CA A SER B 1 156 ? -10.36542 -8.34768 -32.29255 0.551 52.35527 154 SER B CA 1
ATOM 3635 C CA B SER B 1 156 ? -10.26698 -8.29949 -32.37092 0.449 52.22655 154 SER B CA 1
ATOM 3636 C C A SER B 1 156 ? -11.25012 -7.22220 -32.81614 0.551 51.67154 154 SER B C 1
ATOM 3637 C C B SER B 1 156 ? -11.22920 -7.21228 -32.83335 0.449 51.63783 154 SER B C 1
ATOM 3638 O O A SER B 1 156 ? -11.26958 -6.12380 -32.25098 0.551 51.81113 154 SER B O 1
ATOM 3639 O O B SER B 1 156 ? -11.28379 -6.13085 -32.23870 0.449 51.90235 154 SER B O 1
ATOM 3644 N N . GLU B 1 157 ? -11.99120 -7.49154 -33.89394 1.000 55.45787 155 GLU B N 1
ATOM 3645 C CA . GLU B 1 157 ? -12.86527 -6.47250 -34.46945 1.000 57.30624 155 GLU B CA 1
ATOM 3646 C C . GLU B 1 157 ? -14.00834 -6.11350 -33.52701 1.000 58.98210 155 GLU B C 1
ATOM 3647 O O . GLU B 1 157 ? -14.42774 -4.95155 -33.46747 1.000 63.18457 155 GLU B O 1
ATOM 3653 N N . GLY B 1 158 ? -14.51849 -7.08898 -32.77888 1.000 58.77614 156 GLY B N 1
ATOM 3654 C CA . GLY B 1 158 ? -15.70087 -6.88179 -31.97077 1.000 56.85110 156 GLY B CA 1
ATOM 3655 C C . GLY B 1 158 ? -15.50209 -6.14701 -30.66747 1.000 60.55218 156 GLY B C 1
ATOM 3656 O O . GLY B 1 158 ? -16.45685 -6.01372 -29.89728 1.000 61.84396 156 GLY B O 1
ATOM 3657 N N . TYR B 1 159 ? -14.29706 -5.66002 -30.38703 1.000 59.88621 157 TYR B N 1
ATOM 3658 C CA . TYR B 1 159 ? -14.00602 -4.99139 -29.12495 1.000 61.20114 157 TYR B CA 1
ATOM 3659 C C . TYR B 1 159 ? -13.37763 -3.62826 -29.37090 1.000 54.65179 157 TYR B C 1
ATOM 3660 O O . TYR B 1 159 ? -12.47343 -3.19978 -28.64780 1.000 52.64105 157 TYR B O 1
ATOM 3669 N N . SER B 1 160 ? -13.85872 -2.92150 -30.39722 1.000 57.80697 158 SER B N 1
ATOM 3670 C CA . SER B 1 160 ? -13.29496 -1.61623 -30.72718 1.000 49.51979 158 SER B CA 1
ATOM 3671 C C . SER B 1 160 ? -13.49964 -0.62062 -29.59255 1.000 41.69902 158 SER B C 1
ATOM 3672 O O . SER B 1 160 ? -12.60394 0.17548 -29.28849 1.000 42.21549 158 SER B O 1
ATOM 3675 N N . GLU B 1 161 ? -14.67331 -0.65112 -28.95486 1.000 37.87773 159 GLU B N 1
ATOM 3676 C CA . GLU B 1 161 ? -14.94398 0.26765 -27.85382 1.000 39.53769 159 GLU B CA 1
ATOM 3677 C C . GLU B 1 161 ? -13.96057 0.06218 -26.71034 1.000 43.70401 159 GLU B C 1
ATOM 3678 O O . GLU B 1 161 ? -13.43776 1.03098 -26.14705 1.000 40.50458 159 GLU B O 1
ATOM 3684 N N . TRP B 1 162 ? -13.69218 -1.19395 -26.35459 1.000 43.81347 160 TRP B N 1
ATOM 3685 C CA . TRP B 1 162 ? -12.76856 -1.45715 -25.25982 1.000 35.28396 160 TRP B CA 1
ATOM 3686 C C . TRP B 1 162 ? -11.32412 -1.25120 -25.69194 1.000 34.17208 160 TRP B C 1
ATOM 3687 O O . TRP B 1 162 ? -10.46257 -0.96954 -24.85142 1.000 45.11003 160 TRP B O 1
ATOM 3698 N N . GLN B 1 163 ? -11.04001 -1.38277 -26.99027 1.000 32.10027 161 GLN B N 1
ATOM 3699 C CA . GLN B 1 163 ? -9.73926 -0.96434 -27.50056 1.000 35.88002 161 GLN B CA 1
ATOM 3700 C C . GLN B 1 163 ? -9.54570 0.53624 -27.32505 1.000 34.70818 161 GLN B C 1
ATOM 3701 O O . GLN B 1 163 ? -8.44230 0.99682 -27.00852 1.000 29.41129 161 GLN B O 1
ATOM 3707 N N . LYS B 1 164 ? -10.61350 1.31394 -27.52339 1.000 36.41958 162 LYS B N 1
ATOM 3708 C CA . LYS B 1 164 ? -10.52740 2.75987 -27.35137 1.000 33.57987 162 LYS B CA 1
ATOM 3709 C C . LYS B 1 164 ? -10.28423 3.13075 -25.89484 1.000 29.67232 162 LYS B C 1
ATOM 3710 O O . LYS B 1 164 ? -9.48442 4.02727 -25.60355 1.000 34.73041 162 LYS B O 1
ATOM 3716 N N . ARG B 1 165 ? -10.96811 2.45629 -24.96698 1.000 28.13728 163 ARG B N 1
ATOM 3717 C CA . ARG B 1 165 ? -10.81886 2.78875 -23.55425 1.000 26.57493 163 ARG B CA 1
ATOM 3718 C C . ARG B 1 165 ? -9.39618 2.53770 -23.07681 1.000 29.89054 163 ARG B C 1
ATOM 3719 O O . ARG B 1 165 ? -8.85316 3.31624 -22.28392 1.000 37.84953 163 ARG B O 1
ATOM 3727 N N . THR B 1 166 ? -8.77336 1.45763 -23.55119 1.000 29.99437 164 THR B N 1
ATOM 3728 C CA . THR B 1 166 ? -7.36989 1.22659 -23.23196 1.000 30.35966 164 THR B CA 1
ATOM 3729 C C . THR B 1 166 ? -6.49132 2.31796 -23.83037 1.000 32.03847 164 THR B C 1
ATOM 3730 O O . THR B 1 166 ? -5.53174 2.77196 -23.19580 1.000 29.93023 164 THR B O 1
ATOM 3734 N N . LEU B 1 167 ? -6.81113 2.76043 -25.04931 1.000 23.83466 165 LEU B N 1
ATOM 3735 C CA . LEU B 1 167 ? -6.08807 3.88308 -25.63627 1.000 25.56224 165 LEU B CA 1
ATOM 3736 C C . LEU B 1 167 ? -6.35468 5.16934 -24.86636 1.000 28.12318 165 LEU B C 1
ATOM 3737 O O . LEU B 1 167 ? -5.43013 5.95053 -24.61476 1.000 30.22571 165 LEU B O 1
ATOM 3742 N N . ASP B 1 168 ? -7.61241 5.40441 -24.48041 1.000 31.11940 166 ASP B N 1
ATOM 3743 C CA . ASP B 1 168 ? -7.93326 6.58522 -23.68641 1.000 27.97935 166 ASP B CA 1
ATOM 3744 C C . ASP B 1 168 ? -7.24221 6.55227 -22.33052 1.000 33.08389 166 ASP B C 1
ATOM 3745 O O . ASP B 1 168 ? -6.91188 7.60691 -21.77602 1.000 34.06094 166 ASP B O 1
ATOM 3750 N N . TYR B 1 169 ? -7.01811 5.35898 -21.77953 1.000 34.88147 167 TYR B N 1
ATOM 3751 C CA . TYR B 1 169 ? -6.27665 5.25520 -20.52802 1.000 27.61371 167 TYR B CA 1
ATOM 3752 C C . TYR B 1 169 ? -4.81327 5.62914 -20.72645 1.000 35.35626 167 TYR B C 1
ATOM 3753 O O . TYR B 1 169 ? -4.26234 6.44131 -19.97401 1.000 34.76476 167 TYR B O 1
ATOM 3762 N N . VAL B 1 170 ? -4.16674 5.03908 -21.73547 1.000 28.54855 168 VAL B N 1
ATOM 3763 C CA . VAL B 1 170 ? -2.74643 5.29270 -21.96829 1.000 26.50821 168 VAL B CA 1
ATOM 3764 C C . VAL B 1 170 ? -2.51013 6.76929 -22.25880 1.000 30.83184 168 VAL B C 1
ATOM 3765 O O . VAL B 1 170 ? -1.59796 7.39252 -21.70279 1.000 34.43342 168 VAL B O 1
ATOM 3769 N N . ARG B 1 171 ? -3.33543 7.35306 -23.13012 1.000 31.82879 169 ARG B N 1
ATOM 3770 C CA . ARG B 1 171 ? -3.18380 8.76642 -23.45586 1.000 31.09934 169 ARG B CA 1
ATOM 3771 C C . ARG B 1 171 ? -3.47425 9.65685 -22.25469 1.000 33.24594 169 ARG B C 1
ATOM 3772 O O . ARG B 1 171 ? -2.84428 10.70894 -22.09841 1.000 30.11389 169 ARG B O 1
ATOM 3780 N N . GLY B 1 172 ? -4.41344 9.25498 -21.39732 1.000 38.18314 170 GLY B N 1
ATOM 3781 C CA . GLY B 1 172 ? -4.72147 10.06025 -20.22781 1.000 28.66906 170 GLY B CA 1
ATOM 3782 C C . GLY B 1 172 ? -3.61365 10.03810 -19.19230 1.000 30.96964 170 GLY B C 1
ATOM 3783 O O . GLY B 1 172 ? -3.32112 11.05881 -18.56298 1.000 37.41006 170 GLY B O 1
ATOM 3784 N N . LYS B 1 173 ? -2.97778 8.88033 -19.00444 1.000 32.74230 171 LYS B N 1
ATOM 3785 C CA . LYS B 1 173 ? -1.92587 8.74813 -18.00384 1.000 32.74104 171 LYS B CA 1
ATOM 3786 C C . LYS B 1 173 ? -0.54263 9.08678 -18.54349 1.000 35.44739 171 LYS B C 1
ATOM 3787 O O . LYS B 1 173 ? 0.30662 9.56802 -17.78375 1.000 36.52971 171 LYS B O 1
ATOM 3793 N N . TYR B 1 174 ? -0.29313 8.85305 -19.83403 1.000 27.70847 172 TYR B N 1
ATOM 3794 C CA . TYR B 1 174 ? 1.03658 9.01755 -20.40125 1.000 25.11171 172 TYR B CA 1
ATOM 3795 C C . TYR B 1 174 ? 1.10361 9.97192 -21.58417 1.000 30.86081 172 TYR B C 1
ATOM 3796 O O . TYR B 1 174 ? 2.21020 10.37799 -21.95890 1.000 29.34597 172 TYR B O 1
ATOM 3805 N N . GLY B 1 175 ? -0.02452 10.33746 -22.18354 1.000 29.83868 173 GLY B N 1
ATOM 3806 C CA . GLY B 1 175 ? 0.03299 11.16637 -23.37872 1.000 26.52927 173 GLY B CA 1
ATOM 3807 C C . GLY B 1 175 ? 0.66279 10.39297 -24.52123 1.000 36.24358 173 GLY B C 1
ATOM 3808 O O . GLY B 1 175 ? 0.28121 9.25418 -24.81320 1.000 33.50538 173 GLY B O 1
ATOM 3809 N N . ASP B 1 176 ? 1.64873 11.00480 -25.17407 1.000 34.65869 174 ASP B N 1
ATOM 3810 C CA . ASP B 1 176 ? 2.36434 10.37287 -26.27380 1.000 30.17799 174 ASP B CA 1
ATOM 3811 C C . ASP B 1 176 ? 3.71119 9.79982 -25.84868 1.000 31.87285 174 ASP B C 1
ATOM 3812 O O . ASP B 1 176 ? 4.50350 9.40291 -26.70930 1.000 30.16063 174 ASP B O 1
ATOM 3817 N N . THR B 1 177 ? 3.98821 9.74469 -24.54534 1.000 28.93009 175 THR B N 1
ATOM 3818 C CA . THR B 1 177 ? 5.23771 9.17509 -24.05790 1.000 25.98449 175 THR B CA 1
ATOM 3819 C C . THR B 1 177 ? 5.26408 7.65399 -24.12973 1.000 35.25256 175 THR B C 1
ATOM 3820 O O . THR B 1 177 ? 6.34075 7.06264 -23.99137 1.000 37.30676 175 THR B O 1
ATOM 3824 N N . VAL B 1 178 ? 4.11693 7.01202 -24.33593 1.000 35.49794 176 VAL B N 1
ATOM 3825 C CA . VAL B 1 178 ? 4.02105 5.56086 -24.45073 1.000 28.80625 176 VAL B CA 1
ATOM 3826 C C . VAL B 1 178 ? 3.34978 5.23993 -25.77741 1.000 26.21245 176 VAL B C 1
ATOM 3827 O O . VAL B 1 178 ? 2.23413 5.70537 -26.04309 1.000 25.13606 176 VAL B O 1
ATOM 3831 N N . LYS B 1 179 ? 4.02489 4.44703 -26.60534 1.000 28.78808 177 LYS B N 1
ATOM 3832 C CA . LYS B 1 179 ? 3.50077 4.05980 -27.90750 1.000 26.72032 177 LYS B CA 1
ATOM 3833 C C . LYS B 1 179 ? 2.68589 2.78016 -27.77238 1.000 22.87979 177 LYS B C 1
ATOM 3834 O O . LYS B 1 179 ? 3.16217 1.79008 -27.20710 1.000 28.57217 177 LYS B O 1
ATOM 3840 N N . VAL B 1 180 ? 1.45997 2.80261 -28.28939 1.000 17.27389 178 VAL B N 1
ATOM 3841 C CA . VAL B 1 180 ? 0.55400 1.66389 -28.18943 1.000 26.31444 178 VAL B CA 1
ATOM 3842 C C . VAL B 1 180 ? -0.23322 1.53916 -29.48778 1.000 29.95081 178 VAL B C 1
ATOM 3843 O O . VAL B 1 180 ? -0.84538 2.50871 -29.94793 1.000 28.52686 178 VAL B O 1
ATOM 3847 N N . GLY B 1 181 ? -0.20247 0.34716 -30.08685 1.000 27.81525 179 GLY B N 1
ATOM 3848 C CA . GLY B 1 181 ? -1.02031 0.04079 -31.23755 1.000 21.53541 179 GLY B CA 1
ATOM 3849 C C . GLY B 1 181 ? -2.27080 -0.73208 -30.83985 1.000 25.89189 179 GLY B C 1
ATOM 3850 O O . GLY B 1 181 ? -2.41275 -1.20761 -29.71652 1.000 29.56720 179 GLY B O 1
ATOM 3851 N N . ALA B 1 182 ? -3.18658 -0.85282 -31.79836 1.000 23.51762 180 ALA B N 1
ATOM 3852 C CA . ALA B 1 182 ? -4.47500 -1.47925 -31.54566 1.000 30.26707 180 ALA B CA 1
ATOM 3853 C C . ALA B 1 182 ? -4.93015 -2.25374 -32.77295 1.000 34.54036 180 ALA B C 1
ATOM 3854 O O . ALA B 1 182 ? -4.65852 -1.86532 -33.91234 1.000 29.59350 180 ALA B O 1
ATOM 3856 N N . GLY B 1 183 ? -5.63609 -3.34992 -32.52246 1.000 34.83721 181 GLY B N 1
ATOM 3857 C CA . GLY B 1 183 ? -6.16582 -4.18050 -33.58842 1.000 39.07253 181 GLY B CA 1
ATOM 3858 C C . GLY B 1 183 ? -7.09598 -5.22275 -33.01217 1.000 43.10926 181 GLY B C 1
ATOM 3859 O O . GLY B 1 183 ? -7.20306 -5.38528 -31.79351 1.000 44.01175 181 GLY B O 1
ATOM 3860 N N . ASN B 1 184 ? -7.77105 -5.93321 -33.91128 1.000 38.12121 182 ASN B N 1
ATOM 3861 C CA . ASN B 1 184 ? -7.64596 -5.76516 -35.35402 1.000 37.93568 182 ASN B CA 1
ATOM 3862 C C . ASN B 1 184 ? -8.87182 -5.07850 -35.94659 1.000 39.50723 182 ASN B C 1
ATOM 3863 O O . ASN B 1 184 ? -9.95623 -5.10950 -35.36574 1.000 33.05346 182 ASN B O 1
ATOM 3868 N N . VAL B 1 185 ? -8.68727 -4.45293 -37.10977 1.000 34.06909 183 VAL B N 1
ATOM 3869 C CA . VAL B 1 185 ? -9.77415 -3.83857 -37.85736 1.000 36.94269 183 VAL B CA 1
ATOM 3870 C C . VAL B 1 185 ? -9.73955 -4.37608 -39.28092 1.000 35.03013 183 VAL B C 1
ATOM 3871 O O . VAL B 1 185 ? -8.73113 -4.91387 -39.74337 1.000 37.08266 183 VAL B O 1
ATOM 3875 N N . VAL B 1 186 ? -10.86552 -4.22445 -39.97774 1.000 30.26483 184 VAL B N 1
ATOM 3876 C CA . VAL B 1 186 ? -10.99945 -4.72664 -41.34143 1.000 34.50345 184 VAL B CA 1
ATOM 3877 C C . VAL B 1 186 ? -11.73917 -3.70934 -42.19987 1.000 43.17633 184 VAL B C 1
ATOM 3878 O O . VAL B 1 186 ? -12.02255 -3.96433 -43.37612 1.000 48.90465 184 VAL B O 1
ATOM 3882 N N . ASP B 1 187 ? -12.05407 -2.55034 -41.62605 1.000 46.70346 185 ASP B N 1
ATOM 3883 C CA . ASP B 1 187 ? -12.93912 -1.59602 -42.27562 1.000 42.94063 185 ASP B CA 1
ATOM 3884 C C . ASP B 1 187 ? -12.43771 -0.17598 -42.05414 1.000 43.30113 185 ASP B C 1
ATOM 3885 O O . ASP B 1 187 ? -11.57774 0.08557 -41.20836 1.000 38.22476 185 ASP B O 1
ATOM 3890 N N . ARG B 1 188 ? -12.99742 0.74612 -42.84198 1.000 52.57867 186 ARG B N 1
ATOM 3891 C CA . ARG B 1 188 ? -12.69939 2.16433 -42.67162 1.000 43.68493 186 ARG B CA 1
ATOM 3892 C C . ARG B 1 188 ? -13.18180 2.66761 -41.31803 1.000 42.48973 186 ARG B C 1
ATOM 3893 O O . ARG B 1 188 ? -12.46762 3.40423 -40.62685 1.000 38.77668 186 ARG B O 1
ATOM 3901 N N . ASP B 1 189 ? -14.39511 2.27654 -40.92301 1.000 51.87431 187 ASP B N 1
ATOM 3902 C CA . ASP B 1 189 ? -14.95549 2.74349 -39.66040 1.000 51.20705 187 ASP B CA 1
ATOM 3903 C C . ASP B 1 189 ? -14.12925 2.27217 -38.47029 1.000 43.21923 187 ASP B C 1
ATOM 3904 O O . ASP B 1 189 ? -14.01126 2.99238 -37.47212 1.000 38.86037 187 ASP B O 1
ATOM 3909 N N . GLY B 1 190 ? -13.54103 1.07758 -38.55934 1.000 44.23707 188 GLY B N 1
ATOM 3910 C CA . GLY B 1 190 ? -12.71340 0.58735 -37.47167 1.000 39.18051 188 GLY B CA 1
ATOM 3911 C C . GLY B 1 190 ? -11.36678 1.27520 -37.38229 1.000 37.05682 188 GLY B C 1
ATOM 3912 O O . GLY B 1 190 ? -10.81946 1.43286 -36.28667 1.000 34.52186 188 GLY B O 1
ATOM 3913 N N . PHE B 1 191 ? -10.81352 1.69389 -38.52199 1.000 38.68729 189 PHE B N 1
ATOM 3914 C CA . PHE B 1 191 ? -9.51994 2.36855 -38.50841 1.000 33.41893 189 PHE B CA 1
ATOM 3915 C C . PHE B 1 191 ? -9.62552 3.75174 -37.87628 1.000 39.99905 189 PHE B C 1
ATOM 3916 O O . PHE B 1 191 ? -8.82617 4.10832 -37.00237 1.000 41.81174 189 PHE B O 1
ATOM 3924 N N . ARG B 1 192 ? -10.60563 4.54922 -38.31108 1.000 42.34685 190 ARG B N 1
ATOM 3925 C CA . ARG B 1 192 ? -10.71653 5.91888 -37.81862 1.000 36.43223 190 ARG B CA 1
ATOM 3926 C C . ARG B 1 192 ? -10.98848 5.96009 -36.32112 1.000 40.46026 190 ARG B C 1
ATOM 3927 O O . ARG B 1 192 ? -10.50944 6.86624 -35.63057 1.000 44.36547 190 ARG B O 1
ATOM 3935 N N . TYR B 1 193 ? -11.74137 4.98891 -35.80027 1.000 42.66717 191 TYR B N 1
ATOM 3936 C CA . TYR B 1 193 ? -12.05958 4.98045 -34.37566 1.000 40.54762 191 TYR B CA 1
ATOM 3937 C C . TYR B 1 193 ? -10.79537 4.87117 -33.53320 1.000 40.05065 191 TYR B C 1
ATOM 3938 O O . TYR B 1 193 ? -10.58919 5.65093 -32.59587 1.000 44.89907 191 TYR B O 1
ATOM 3947 N N . LEU B 1 194 ? -9.93028 3.90851 -33.85815 1.000 38.68874 192 LEU B N 1
ATOM 3948 C CA . LEU B 1 194 ? -8.67775 3.77158 -33.12434 1.000 38.23150 192 LEU B CA 1
ATOM 3949 C C . LEU B 1 194 ? -7.71492 4.90371 -33.45317 1.000 37.03368 192 LEU B C 1
ATOM 3950 O O . LEU B 1 194 ? -6.87725 5.26634 -32.61906 1.000 38.71149 192 LEU B O 1
ATOM 3955 N N . ALA B 1 195 ? -7.82082 5.47162 -34.65613 1.000 38.79860 193 ALA B N 1
ATOM 3956 C CA . ALA B 1 195 ? -6.96795 6.59523 -35.02686 1.000 38.25840 193 ALA B CA 1
ATOM 3957 C C . ALA B 1 195 ? -7.27678 7.81772 -34.17150 1.000 39.10311 193 ALA B C 1
ATOM 3958 O O . ALA B 1 195 ? -6.36578 8.48688 -33.66890 1.000 31.59869 193 ALA B O 1
ATOM 3960 N N . GLU B 1 196 ? -8.56632 8.12395 -33.99763 1.000 43.24508 194 GLU B N 1
ATOM 3961 C CA . GLU B 1 196 ? -8.96026 9.25585 -33.16517 1.000 40.14807 194 GLU B CA 1
ATOM 3962 C C . GLU B 1 196 ? -8.56624 9.03656 -31.70947 1.000 39.37754 194 GLU B C 1
ATOM 3963 O O . GLU B 1 196 ? -8.19260 9.98731 -31.01186 1.000 33.40189 194 GLU B O 1
ATOM 3969 N N . ALA B 1 197 ? -8.64196 7.79157 -31.23345 1.000 38.30107 195 ALA B N 1
ATOM 3970 C CA . ALA B 1 197 ? -8.24542 7.47694 -29.86666 1.000 32.13170 195 ALA B CA 1
ATOM 3971 C C . ALA B 1 197 ? -6.74732 7.62286 -29.63942 1.000 32.78796 195 ALA B C 1
ATOM 3972 O O . ALA B 1 197 ? -6.31597 7.64343 -28.48204 1.000 42.23072 195 ALA B O 1
ATOM 3974 N N . GLY B 1 198 ? -5.95314 7.72174 -30.69914 1.000 31.16341 196 GLY B N 1
ATOM 3975 C CA . GLY B 1 198 ? -4.53096 7.95066 -30.57306 1.000 35.79053 196 GLY B CA 1
ATOM 3976 C C . GLY B 1 198 ? -3.63887 6.75604 -30.82655 1.000 33.32184 196 GLY B C 1
ATOM 3977 O O . GLY B 1 198 ? -2.48961 6.76426 -30.36965 1.000 29.31174 196 GLY B O 1
ATOM 3978 N N . ALA B 1 199 ? -4.12241 5.73712 -31.53510 1.000 28.36477 197 ALA B N 1
ATOM 3979 C CA . ALA B 1 199 ? -3.30621 4.56085 -31.80558 1.000 27.37387 197 ALA B CA 1
ATOM 3980 C C . ALA B 1 199 ? -2.09678 4.93290 -32.65380 1.000 29.07582 197 ALA B C 1
ATOM 3981 O O . ALA B 1 199 ? -2.22667 5.59023 -33.69075 1.000 32.66821 197 ALA B O 1
ATOM 3983 N N . ASP B 1 200 ? -0.91182 4.51429 -32.20204 1.000 27.79694 198 ASP B N 1
ATOM 3984 C CA . ASP B 1 200 ? 0.31283 4.81215 -32.93538 1.000 28.67941 198 ASP B CA 1
ATOM 3985 C C . ASP B 1 200 ? 0.45309 3.96075 -34.18818 1.000 21.83105 198 ASP B C 1
ATOM 3986 O O . ASP B 1 200 ? 1.15553 4.36272 -35.12192 1.000 27.44124 198 ASP B O 1
ATOM 3991 N N . PHE B 1 201 ? -0.19216 2.79883 -34.22549 1.000 17.72806 199 PHE B N 1
ATOM 3992 C CA . PHE B 1 201 ? -0.34061 2.03638 -35.45454 1.000 26.48582 199 PHE B CA 1
ATOM 3993 C C . PHE B 1 201 ? -1.61275 1.21097 -35.34580 1.000 21.18331 199 PHE B C 1
ATOM 3994 O O . PHE B 1 201 ? -2.12299 0.96291 -34.24998 1.000 23.10199 199 PHE B O 1
ATOM 4002 N N . VAL B 1 202 ? -2.12760 0.79523 -36.49798 1.000 18.02337 200 VAL B N 1
ATOM 4003 C CA . VAL B 1 202 ? -3.38071 0.05503 -36.57587 1.000 25.32175 200 VAL B CA 1
ATOM 4004 C C . VAL B 1 202 ? -3.09437 -1.30717 -37.19131 1.000 21.79762 200 VAL B C 1
ATOM 4005 O O . VAL B 1 202 ? -2.55190 -1.39519 -38.30062 1.000 23.07116 200 VAL B O 1
ATOM 4009 N N . LYS B 1 203 ? -3.45501 -2.36326 -36.46917 1.000 24.42659 201 LYS B N 1
ATOM 4010 C CA . LYS B 1 203 ? -3.25529 -3.72974 -36.92526 1.000 18.98908 201 LYS B CA 1
ATOM 4011 C C . LYS B 1 203 ? -4.49138 -4.19502 -37.68356 1.000 25.42519 201 LYS B C 1
ATOM 4012 O O . LYS B 1 203 ? -5.62164 -3.98245 -37.23222 1.000 28.66534 201 LYS B O 1
ATOM 4018 N N . VAL B 1 204 ? -4.27297 -4.82467 -38.83453 1.000 18.69388 202 VAL B N 1
ATOM 4019 C CA . VAL B 1 204 ? -5.34483 -5.21596 -39.74224 1.000 23.06001 202 VAL B CA 1
ATOM 4020 C C . VAL B 1 204 ? -5.33795 -6.73102 -39.86793 1.000 28.78966 202 VAL B C 1
ATOM 4021 O O . VAL B 1 204 ? -4.31511 -7.32563 -40.23220 1.000 27.35741 202 VAL B O 1
ATOM 4025 N N . GLY B 1 205 ? -6.47384 -7.34921 -39.57963 1.000 27.66941 203 GLY B N 1
ATOM 4026 C CA . GLY B 1 205 ? -6.58144 -8.78954 -39.68006 1.000 32.97449 203 GLY B CA 1
ATOM 4027 C C . GLY B 1 205 ? -7.97874 -9.23982 -39.31689 1.000 32.66984 203 GLY B C 1
ATOM 4028 O O . GLY B 1 205 ? -8.74490 -8.51416 -38.67389 1.000 39.04354 203 GLY B O 1
ATOM 4029 N N . VAL B 1 206 ? -8.29536 -10.46141 -39.74353 1.000 41.18620 204 VAL B N 1
ATOM 4030 C CA . VAL B 1 206 ? -9.60837 -11.02911 -39.45975 1.000 43.75035 204 VAL B CA 1
ATOM 4031 C C . VAL B 1 206 ? -9.68873 -11.51501 -38.01750 1.000 40.63454 204 VAL B C 1
ATOM 4032 O O . VAL B 1 206 ? -10.71707 -11.34896 -37.35176 1.000 49.13606 204 VAL B O 1
ATOM 4036 N N . GLY B 1 207 ? -8.61126 -12.10912 -37.50922 1.000 39.36623 205 GLY B N 1
ATOM 4037 C CA . GLY B 1 207 ? -8.61265 -12.66798 -36.17128 1.000 38.94587 205 GLY B CA 1
ATOM 4038 C C . GLY B 1 207 ? -8.15494 -11.70749 -35.09265 1.000 43.05584 205 GLY B C 1
ATOM 4039 O O . GLY B 1 207 ? -8.67183 -10.59145 -34.98147 1.000 39.56058 205 GLY B O 1
ATOM 4040 N N . GLY B 1 208 ? -7.18694 -12.13385 -34.28961 1.000 41.92454 206 GLY B N 1
ATOM 4041 C CA . GLY B 1 208 ? -6.70128 -11.34072 -33.18150 1.000 41.91418 206 GLY B CA 1
ATOM 4042 C C . GLY B 1 208 ? -7.47158 -11.60002 -31.89714 1.000 47.39851 206 GLY B C 1
ATOM 4043 O O . GLY B 1 208 ? -8.62868 -12.01810 -31.89813 1.000 49.23419 206 GLY B O 1
ATOM 4044 N N . GLY B 1 209 ? -6.79889 -11.34237 -30.77646 1.000 50.31546 207 GLY B N 1
ATOM 4045 C CA . GLY B 1 209 ? -7.41987 -11.54137 -29.48227 1.000 48.93239 207 GLY B CA 1
ATOM 4046 C C . GLY B 1 209 ? -7.59840 -13.01604 -29.14874 1.000 44.79137 207 GLY B C 1
ATOM 4047 O O . GLY B 1 209 ? -6.93763 -13.90177 -29.69935 1.000 46.67611 207 GLY B O 1
ATOM 4048 N N . SER B 1 210 ? -8.52077 -13.27004 -28.22127 1.000 44.49364 208 SER B N 1
ATOM 4049 C CA . SER B 1 210 ? -8.83611 -14.62060 -27.77631 1.000 46.72829 208 SER B CA 1
ATOM 4050 C C . SER B 1 210 ? -10.06751 -15.19568 -28.46751 1.000 47.80747 208 SER B C 1
ATOM 4051 O O . SER B 1 210 ? -10.60096 -16.21367 -28.01516 1.000 48.10325 208 SER B O 1
ATOM 4054 N N . ILE B 1 211 ? -10.53270 -14.56452 -29.54908 1.000 53.36618 209 ILE B N 1
ATOM 4055 C CA . ILE B 1 211 ? -11.63080 -15.12905 -30.32686 1.000 59.55458 209 ILE B CA 1
ATOM 4056 C C . ILE B 1 211 ? -11.15197 -16.38269 -31.05542 1.000 54.53987 209 ILE B C 1
ATOM 4057 O O . ILE B 1 211 ? -9.95191 -16.65109 -31.17487 1.000 56.94512 209 ILE B O 1
ATOM 4062 N N . CYS B 1 212 ? -12.10494 -17.17056 -31.53849 1.000 53.76260 210 CYS B N 1
ATOM 4063 C CA . CYS B 1 212 ? -11.77756 -18.35448 -32.31715 1.000 68.29690 210 CYS B CA 1
ATOM 4064 C C . CYS B 1 212 ? -11.85790 -18.03919 -33.80621 1.000 75.49313 210 CYS B C 1
ATOM 4065 O O . CYS B 1 212 ? -12.64751 -17.19660 -34.24101 1.000 73.33691 210 CYS B O 1
ATOM 4068 N N . ILE B 1 213 ? -11.02348 -18.72128 -34.58431 1.000 69.79871 211 ILE B N 1
ATOM 4069 C CA . ILE B 1 213 ? -10.95710 -18.48972 -36.02251 1.000 69.35845 211 ILE B CA 1
ATOM 4070 C C . ILE B 1 213 ? -11.55563 -19.66176 -36.79244 1.000 64.44293 211 ILE B C 1
ATOM 4071 O O . ILE B 1 213 ? -11.59395 -20.78813 -36.29865 1.000 65.39388 211 ILE B O 1
ATOM 4076 N N . GLY B 1 223 ? -9.57016 -13.40221 -46.76037 1.000 48.65232 221 GLY B N 1
ATOM 4077 C CA . GLY B 1 223 ? -10.15178 -12.09780 -46.50287 1.000 47.51738 221 GLY B CA 1
ATOM 4078 C C . GLY B 1 223 ? -9.14351 -11.08679 -45.99505 1.000 43.67792 221 GLY B C 1
ATOM 4079 O O . GLY B 1 223 ? -9.48394 -9.93363 -45.72971 1.000 44.69783 221 GLY B O 1
ATOM 4080 N N . GLN B 1 224 ? -7.88927 -11.52507 -45.86278 1.000 41.87238 222 GLN B N 1
ATOM 4081 C CA . GLN B 1 224 ? -6.84847 -10.64098 -45.34954 1.000 38.26711 222 GLN B CA 1
ATOM 4082 C C . GLN B 1 224 ? -6.44895 -9.58256 -46.37058 1.000 37.27873 222 GLN B C 1
ATOM 4083 O O . GLN B 1 224 ? -6.12007 -8.45278 -45.99132 1.000 31.81737 222 GLN B O 1
ATOM 4089 N N . ALA B 1 225 ? -6.46967 -9.92133 -47.66130 1.000 32.69204 223 ALA B N 1
ATOM 4090 C CA . ALA B 1 225 ? -6.11723 -8.94227 -48.68494 1.000 34.47321 223 ALA B CA 1
ATOM 4091 C C . ALA B 1 225 ? -7.16001 -7.83316 -48.76735 1.000 38.53205 223 ALA B C 1
ATOM 4092 O O . ALA B 1 225 ? -6.81626 -6.64594 -48.78100 1.000 36.32203 223 ALA B O 1
ATOM 4094 N N . THR B 1 226 ? -8.44265 -8.20336 -48.82215 1.000 35.73052 224 THR B N 1
ATOM 4095 C CA . THR B 1 226 ? -9.50547 -7.20378 -48.88200 1.000 37.92685 224 THR B CA 1
ATOM 4096 C C . THR B 1 226 ? -9.45973 -6.27514 -47.67411 1.000 42.61742 224 THR B C 1
ATOM 4097 O O . THR B 1 226 ? -9.59173 -5.05246 -47.81442 1.000 42.36480 224 THR B O 1
ATOM 4101 N N . ALA B 1 227 ? -9.26114 -6.83687 -46.47893 1.000 33.36215 225 ALA B N 1
ATOM 4102 C CA . ALA B 1 227 ? -9.19030 -6.01215 -45.27741 1.000 33.87215 225 ALA B CA 1
ATOM 4103 C C . ALA B 1 227 ? -7.98629 -5.08133 -45.31497 1.000 33.83067 225 ALA B C 1
ATOM 4104 O O . ALA B 1 227 ? -8.05332 -3.94866 -44.82478 1.000 32.00874 225 ALA B O 1
ATOM 4106 N N . LEU B 1 228 ? -6.87549 -5.54057 -45.89415 1.000 33.47022 226 LEU B N 1
ATOM 4107 C CA . LEU B 1 228 ? -5.68981 -4.69652 -45.98755 1.000 30.84096 226 LEU B CA 1
ATOM 4108 C C . LEU B 1 228 ? -5.88684 -3.57750 -47.00309 1.000 30.48340 226 LEU B C 1
ATOM 4109 O O . LEU B 1 228 ? -5.48549 -2.43420 -46.75889 1.000 29.74694 226 LEU B O 1
ATOM 4114 N N . ILE B 1 229 ? -6.50647 -3.88498 -48.14502 1.000 30.19423 227 ILE B N 1
ATOM 4115 C CA . ILE B 1 229 ? -6.76157 -2.85837 -49.15249 1.000 31.75704 227 ILE B CA 1
ATOM 4116 C C . ILE B 1 229 ? -7.73100 -1.81478 -48.61401 1.000 34.51448 227 ILE B C 1
ATOM 4117 O O . ILE B 1 229 ? -7.56885 -0.61119 -48.85233 1.000 29.56085 227 ILE B O 1
ATOM 4122 N N . ASP B 1 230 ? -8.74705 -2.25828 -47.87046 1.000 35.96418 228 ASP B N 1
ATOM 4123 C CA . ASP B 1 230 ? -9.75085 -1.33621 -47.34857 1.000 37.96931 228 ASP B CA 1
ATOM 4124 C C . ASP B 1 230 ? -9.14170 -0.36351 -46.34529 1.000 36.80050 228 ASP B C 1
ATOM 4125 O O . ASP B 1 230 ? -9.32475 0.85461 -46.45503 1.000 40.89873 228 ASP B O 1
ATOM 4130 N N . VAL B 1 231 ? -8.41239 -0.88429 -45.35518 1.000 29.95664 229 VAL B N 1
ATOM 4131 C CA . VAL B 1 231 ? -7.83191 -0.01260 -44.33857 1.000 34.81318 229 VAL B CA 1
ATOM 4132 C C . VAL B 1 231 ? -6.74788 0.87329 -44.93919 1.000 29.55319 229 VAL B C 1
ATOM 4133 O O . VAL B 1 231 ? -6.56720 2.01918 -44.50926 1.000 30.07175 229 VAL B O 1
ATOM 4137 N N . ALA B 1 232 ? -6.01791 0.37421 -45.94117 1.000 34.44052 230 ALA B N 1
ATOM 4138 C CA . ALA B 1 232 ? -5.00592 1.19996 -46.59359 1.000 29.41112 230 ALA B CA 1
ATOM 4139 C C . ALA B 1 232 ? -5.63756 2.40962 -47.26988 1.000 34.08585 230 ALA B C 1
ATOM 4140 O O . ALA B 1 232 ? -5.06350 3.50525 -47.26213 1.000 30.97829 230 ALA B O 1
ATOM 4142 N N . LYS B 1 233 ? -6.82537 2.23355 -47.85347 1.000 30.56328 231 LYS B N 1
ATOM 4143 C CA . LYS B 1 233 ? -7.53831 3.37104 -48.42446 1.000 36.67147 231 LYS B CA 1
ATOM 4144 C C . LYS B 1 233 ? -7.99437 4.33398 -47.33576 1.000 38.15804 231 LYS B C 1
ATOM 4145 O O . LYS B 1 233 ? -7.85445 5.55439 -47.47948 1.000 39.18848 231 LYS B O 1
ATOM 4151 N N . ALA B 1 234 ? -8.54452 3.80346 -46.24015 1.000 38.31718 232 ALA B N 1
ATOM 4152 C CA . ALA B 1 234 ? -8.96073 4.65935 -45.13384 1.000 38.25878 232 ALA B CA 1
ATOM 4153 C C . ALA B 1 234 ? -7.76474 5.35520 -44.49839 1.000 36.59606 232 ALA B C 1
ATOM 4154 O O . ALA B 1 234 ? -7.86051 6.51586 -44.08236 1.000 39.00156 232 ALA B O 1
ATOM 4156 N N . ARG B 1 235 ? -6.62730 4.66103 -44.41887 1.000 36.42956 233 ARG B N 1
ATOM 4157 C CA . ARG B 1 235 ? -5.41846 5.26805 -43.87188 1.000 31.51550 233 ARG B CA 1
ATOM 4158 C C . ARG B 1 235 ? -4.91358 6.38579 -44.77470 1.000 33.91291 233 ARG B C 1
ATOM 4159 O O . ARG B 1 235 ? -4.55371 7.46818 -44.29700 1.000 36.20273 233 ARG B O 1
ATOM 4167 N N . ASP B 1 236 ? -4.86750 6.13636 -46.08603 1.000 35.89683 234 ASP B N 1
ATOM 4168 C CA . ASP B 1 236 ? -4.44124 7.17612 -47.01639 1.000 32.80931 234 ASP B CA 1
ATOM 4169 C C . ASP B 1 236 ? -5.39959 8.35906 -46.99093 1.000 39.00731 234 ASP B C 1
ATOM 4170 O O . ASP B 1 236 ? -4.96706 9.51662 -47.01827 1.000 41.90101 234 ASP B O 1
ATOM 4175 N N . GLU B 1 237 ? -6.70655 8.08937 -46.92920 1.000 40.78419 235 GLU B N 1
ATOM 4176 C CA . GLU B 1 237 ? -7.67700 9.17402 -46.81708 1.000 36.57652 235 GLU B CA 1
ATOM 4177 C C . GLU B 1 237 ? -7.50539 9.92933 -45.50496 1.000 45.37699 235 GLU B C 1
ATOM 4178 O O . GLU B 1 237 ? -7.58663 11.16326 -45.47265 1.000 45.93712 235 GLU B O 1
ATOM 4184 N N . TYR B 1 238 ? -7.26724 9.20303 -44.41005 1.000 40.94693 236 TYR B N 1
ATOM 4185 C CA . TYR B 1 238 ? -7.01067 9.85029 -43.12820 1.000 37.21072 236 TYR B CA 1
ATOM 4186 C C . TYR B 1 238 ? -5.70225 10.63055 -43.14903 1.000 43.83505 236 TYR B C 1
ATOM 4187 O O . TYR B 1 238 ? -5.54479 11.59686 -42.39354 1.000 42.28056 236 TYR B O 1
ATOM 4196 N N . PHE B 1 239 ? -4.76003 10.23358 -44.00827 1.000 40.24989 237 PHE B N 1
ATOM 4197 C CA . PHE B 1 239 ? -3.48624 10.93886 -44.09196 1.000 45.79349 237 PHE B CA 1
ATOM 4198 C C . PHE B 1 239 ? -3.64333 12.31388 -44.72993 1.000 56.51129 237 PHE B C 1
ATOM 4199 O O . PHE B 1 239 ? -2.89055 13.23684 -44.39863 1.000 50.96884 237 PHE B O 1
ATOM 4207 N N . GLU B 1 240 ? -4.61022 12.47499 -45.63720 1.000 52.07988 238 GLU B N 1
ATOM 4208 C CA . GLU B 1 240 ? -4.84194 13.78201 -46.24094 1.000 43.91078 238 GLU B CA 1
ATOM 4209 C C . GLU B 1 240 ? -5.66988 14.68677 -45.33777 1.000 48.19034 238 GLU B C 1
ATOM 4210 O O . GLU B 1 240 ? -5.50238 15.91058 -45.37284 1.000 59.47882 238 GLU B O 1
ATOM 4216 N N . GLU B 1 241 ? -6.56175 14.11085 -44.52866 1.000 51.29563 239 GLU B N 1
ATOM 4217 C CA . GLU B 1 241 ? -7.41619 14.92573 -43.67147 1.000 48.67601 239 GLU B CA 1
ATOM 4218 C C . GLU B 1 241 ? -6.64388 15.53248 -42.50694 1.000 49.50418 239 GLU B C 1
ATOM 4219 O O . GLU B 1 241 ? -6.99489 16.61967 -42.03459 1.000 56.76628 239 GLU B O 1
ATOM 4225 N N . THR B 1 242 ? -5.59767 14.85332 -42.02935 1.000 52.08260 240 THR B N 1
ATOM 4226 C CA . THR B 1 242 ? -4.88703 15.27334 -40.82976 1.000 51.19347 240 THR B CA 1
ATOM 4227 C C . THR B 1 242 ? -3.39093 15.47518 -41.01508 1.000 49.76837 240 THR B C 1
ATOM 4228 O O . THR B 1 242 ? -2.78434 16.18637 -40.20703 1.000 42.74474 240 THR B O 1
ATOM 4232 N N . GLY B 1 243 ? -2.77832 14.87795 -42.03422 1.000 46.85145 241 GLY B N 1
ATOM 4233 C CA . GLY B 1 243 ? -1.33970 14.93611 -42.17677 1.000 43.29379 241 GLY B CA 1
ATOM 4234 C C . GLY B 1 243 ? -0.57553 13.96929 -41.30019 1.000 52.15320 241 GLY B C 1
ATOM 4235 O O . GLY B 1 243 ? 0.66209 13.97552 -41.33161 1.000 52.91610 241 GLY B O 1
ATOM 4236 N N . VAL B 1 244 ? -1.26683 13.14451 -40.51938 1.000 41.07659 242 VAL B N 1
ATOM 4237 C CA . VAL B 1 244 ? -0.64181 12.14197 -39.66594 1.000 43.35651 242 VAL B CA 1
ATOM 4238 C C . VAL B 1 244 ? -0.67618 10.80794 -40.39848 1.000 42.65265 242 VAL B C 1
ATOM 4239 O O . VAL B 1 244 ? -1.74527 10.34736 -40.81723 1.000 39.19203 242 VAL B O 1
ATOM 4243 N N . TYR B 1 245 ? 0.49052 10.18774 -40.55927 1.000 39.58553 243 TYR B N 1
ATOM 4244 C CA . TYR B 1 245 ? 0.60645 8.88920 -41.21243 1.000 32.81121 243 TYR B CA 1
ATOM 4245 C C . TYR B 1 245 ? 0.61420 7.80984 -40.13611 1.000 34.55569 243 TYR B C 1
ATOM 4246 O O . TYR B 1 245 ? 1.54777 7.73323 -39.33081 1.000 34.43116 243 TYR B O 1
ATOM 4255 N N . ILE B 1 246 ? -0.42237 6.97680 -40.12651 1.000 33.48468 244 ILE B N 1
ATOM 4256 C CA . ILE B 1 246 ? -0.56497 5.90234 -39.14867 1.000 27.63211 244 ILE B CA 1
ATOM 4257 C C . ILE B 1 246 ? -0.16569 4.59553 -39.83081 1.000 28.11192 244 ILE B C 1
ATOM 4258 O O . ILE B 1 246 ? -0.88646 4.13573 -40.73185 1.000 25.02520 244 ILE B O 1
ATOM 4263 N N . PRO B 1 247 ? 0.95263 3.97725 -39.45225 1.000 25.65467 245 PRO B N 1
ATOM 4264 C CA . PRO B 1 247 ? 1.37935 2.74702 -40.12727 1.000 25.35784 245 PRO B CA 1
ATOM 4265 C C . PRO B 1 247 ? 0.39011 1.61090 -39.91575 1.000 23.58162 245 PRO B C 1
ATOM 4266 O O . PRO B 1 247 ? -0.29573 1.53054 -38.89427 1.000 23.41319 245 PRO B O 1
ATOM 4270 N N . ILE B 1 248 ? 0.32967 0.72317 -40.90399 1.000 25.81027 246 ILE B N 1
ATOM 4271 C CA . ILE B 1 248 ? -0.59250 -0.40526 -40.91371 1.000 22.91708 246 ILE B CA 1
ATOM 4272 C C . ILE B 1 248 ? 0.20108 -1.68679 -40.71746 1.000 24.78609 246 ILE B C 1
ATOM 4273 O O . ILE B 1 248 ? 1.27988 -1.85692 -41.29778 1.000 25.57735 246 ILE B O 1
ATOM 4278 N N . CYS B 1 249 ? -0.33439 -2.58687 -39.89745 1.000 24.61483 247 CYS B N 1
ATOM 4279 C CA . CYS B 1 249 ? 0.26707 -3.88981 -39.65069 1.000 24.50066 247 CYS B CA 1
ATOM 4280 C C . CYS B 1 249 ? -0.66794 -4.96781 -40.17450 1.000 22.31827 247 CYS B C 1
ATOM 4281 O O . CYS B 1 249 ? -1.78766 -5.11629 -39.67420 1.000 23.55945 247 CYS B O 1
ATOM 4284 N N . SER B 1 250 ? -0.21059 -5.71701 -41.17462 1.000 24.47159 248 SER B N 1
ATOM 4285 C CA . SER B 1 250 ? -0.97805 -6.84076 -41.70197 1.000 25.85726 248 SER B CA 1
ATOM 4286 C C . SER B 1 250 ? -0.74550 -8.05157 -40.80604 1.000 19.92130 248 SER B C 1
ATOM 4287 O O . SER B 1 250 ? 0.35953 -8.60246 -40.76885 1.000 21.91901 248 SER B O 1
ATOM 4290 N N . ASP B 1 251 ? -1.78377 -8.46839 -40.08357 1.000 20.31026 249 ASP B N 1
ATOM 4291 C CA . ASP B 1 251 ? -1.68268 -9.54563 -39.10432 1.000 25.42788 249 ASP B CA 1
ATOM 4292 C C . ASP B 1 251 ? -2.30140 -10.81412 -39.68305 1.000 29.39756 249 ASP B C 1
ATOM 4293 O O . ASP B 1 251 ? -3.51758 -10.88225 -39.89064 1.000 26.83278 249 ASP B O 1
ATOM 4298 N N . GLY B 1 252 ? -1.46486 -11.81462 -39.93499 1.000 28.70603 250 GLY B N 1
ATOM 4299 C CA . GLY B 1 252 ? -1.92735 -13.12323 -40.34363 1.000 30.59056 250 GLY B CA 1
ATOM 4300 C C . GLY B 1 252 ? -2.15918 -13.23407 -41.84077 1.000 32.68668 250 GLY B C 1
ATOM 4301 O O . GLY B 1 252 ? -2.35658 -12.24904 -42.55017 1.000 37.95241 250 GLY B O 1
ATOM 4302 N N . GLY B 1 253 ? -2.13049 -14.47481 -42.32012 1.000 30.96012 251 GLY B N 1
ATOM 4303 C CA . GLY B 1 253 ? -2.42549 -14.76563 -43.70673 1.000 36.83549 251 GLY B CA 1
ATOM 4304 C C . GLY B 1 253 ? -1.23068 -14.86228 -44.62633 1.000 35.14879 251 GLY B C 1
ATOM 4305 O O . GLY B 1 253 ? -1.41796 -15.01713 -45.83885 1.000 45.02616 251 GLY B O 1
ATOM 4306 N N . ILE B 1 254 ? -0.01245 -14.77883 -44.09779 1.000 33.19792 252 ILE B N 1
ATOM 4307 C CA . ILE B 1 254 ? 1.19719 -14.85789 -44.90946 1.000 33.21471 252 ILE B CA 1
ATOM 4308 C C . ILE B 1 254 ? 1.59429 -16.32804 -44.98828 1.000 40.12345 252 ILE B C 1
ATOM 4309 O O . ILE B 1 254 ? 2.23756 -16.86270 -44.08343 1.000 47.33314 252 ILE B O 1
ATOM 4314 N N . VAL B 1 255 ? 1.21081 -16.98232 -46.08065 1.000 41.36395 253 VAL B N 1
ATOM 4315 C CA . VAL B 1 255 ? 1.50496 -18.39975 -46.25937 1.000 41.80186 253 VAL B CA 1
ATOM 4316 C C . VAL B 1 255 ? 2.88010 -18.60917 -46.88089 1.000 52.27144 253 VAL B C 1
ATOM 4317 O O . VAL B 1 255 ? 3.63942 -19.47541 -46.44017 1.000 52.35339 253 VAL B O 1
ATOM 4321 N N . TYR B 1 256 ? 3.22166 -17.82929 -47.90248 1.000 49.17043 254 TYR B N 1
ATOM 4322 C CA . TYR B 1 256 ? 4.49184 -17.95320 -48.60130 1.000 41.39085 254 TYR B CA 1
ATOM 4323 C C . TYR B 1 256 ? 5.27708 -16.65182 -48.49514 1.000 36.64083 254 TYR B C 1
ATOM 4324 O O . TYR B 1 256 ? 4.75740 -15.61338 -48.07879 1.000 34.12773 254 TYR B O 1
ATOM 4333 N N . ASP B 1 257 ? 6.55201 -16.72024 -48.88766 1.000 33.87615 255 ASP B N 1
ATOM 4334 C CA . ASP B 1 257 ? 7.43151 -15.56495 -48.74244 1.000 27.01449 255 ASP B CA 1
ATOM 4335 C C . ASP B 1 257 ? 7.06594 -14.44119 -49.70443 1.000 36.36909 255 ASP B C 1
ATOM 4336 O O . ASP B 1 257 ? 7.26648 -13.26529 -49.37850 1.000 37.26633 255 ASP B O 1
ATOM 4341 N N . TYR B 1 258 ? 6.53372 -14.76853 -50.88415 1.000 25.99049 256 TYR B N 1
ATOM 4342 C CA . TYR B 1 258 ? 6.12284 -13.72276 -51.81304 1.000 32.22389 256 TYR B CA 1
ATOM 4343 C C . TYR B 1 258 ? 4.83220 -13.03187 -51.39218 1.000 30.59669 256 TYR B C 1
ATOM 4344 O O . TYR B 1 258 ? 4.46738 -12.01842 -51.99823 1.000 26.36895 256 TYR B O 1
ATOM 4353 N N . HIS B 1 259 ? 4.13688 -13.54973 -50.37600 1.000 28.16339 257 HIS B N 1
ATOM 4354 C CA . HIS B 1 259 ? 3.00615 -12.82104 -49.81235 1.000 29.33479 257 HIS B CA 1
ATOM 4355 C C . HIS B 1 259 ? 3.46896 -11.60975 -49.01442 1.000 26.85491 257 HIS B C 1
ATOM 4356 O O . HIS B 1 259 ? 2.71227 -10.64390 -48.86116 1.000 23.07277 257 HIS B O 1
ATOM 4363 N N . MET B 1 260 ? 4.69972 -11.64617 -48.49717 1.000 25.76845 258 MET B N 1
ATOM 4364 C CA . MET B 1 260 ? 5.23345 -10.50706 -47.75861 1.000 25.30815 258 MET B CA 1
ATOM 4365 C C . MET B 1 260 ? 5.32829 -9.27458 -48.64748 1.000 25.80501 258 MET B C 1
ATOM 4366 O O . MET B 1 260 ? 4.81781 -8.20273 -48.30087 1.000 20.28824 258 MET B O 1
ATOM 4371 N N . THR B 1 261 ? 5.98795 -9.40922 -49.80157 1.000 21.98409 259 THR B N 1
ATOM 4372 C CA . THR B 1 261 ? 6.09464 -8.28782 -50.72772 1.000 24.36772 259 THR B CA 1
ATOM 4373 C C . THR B 1 261 ? 4.72504 -7.84645 -51.21969 1.000 22.83703 259 THR B C 1
ATOM 4374 O O . THR B 1 261 ? 4.52845 -6.67033 -51.54551 1.000 28.31725 259 THR B O 1
ATOM 4378 N N . LEU B 1 262 ? 3.76702 -8.77088 -51.26992 1.000 21.88255 260 LEU B N 1
ATOM 4379 C CA . LEU B 1 262 ? 2.41498 -8.41864 -51.68281 1.000 25.48045 260 LEU B CA 1
ATOM 4380 C C . LEU B 1 262 ? 1.73757 -7.53676 -50.64019 1.000 26.86827 260 LEU B C 1
ATOM 4381 O O . LEU B 1 262 ? 1.13948 -6.50745 -50.97626 1.000 26.27582 260 LEU B O 1
ATOM 4386 N N . ALA B 1 263 ? 1.82861 -7.92210 -49.36398 1.000 23.89940 261 ALA B N 1
ATOM 4387 C CA . ALA B 1 263 ? 1.18253 -7.14785 -48.30864 1.000 23.62315 261 ALA B CA 1
ATOM 4388 C C . ALA B 1 263 ? 1.79850 -5.76017 -48.18219 1.000 22.96578 261 ALA B C 1
ATOM 4389 O O . ALA B 1 263 ? 1.08175 -4.76873 -48.00065 1.000 24.29964 261 ALA B O 1
ATOM 4391 N N . LEU B 1 264 ? 3.12679 -5.66971 -48.27197 1.000 20.56136 262 LEU B N 1
ATOM 4392 C CA . LEU B 1 264 ? 3.78616 -4.36995 -48.21078 1.000 19.03382 262 LEU B CA 1
ATOM 4393 C C . LEU B 1 264 ? 3.32895 -3.47343 -49.35398 1.000 22.80103 262 LEU B C 1
ATOM 4394 O O . LEU B 1 264 ? 3.00342 -2.29889 -49.14742 1.000 30.29905 262 LEU B O 1
ATOM 4399 N N . ALA B 1 265 ? 3.28761 -4.01840 -50.57142 1.000 21.96130 263 ALA B N 1
ATOM 4400 C CA . ALA B 1 265 ? 2.88092 -3.23696 -51.73244 1.000 28.29943 263 ALA B CA 1
ATOM 4401 C C . ALA B 1 265 ? 1.41143 -2.83795 -51.68350 1.000 26.84045 263 ALA B C 1
ATOM 4402 O O . ALA B 1 265 ? 1.02534 -1.86639 -52.34168 1.000 23.87072 263 ALA B O 1
ATOM 4404 N N . MET B 1 266 ? 0.58695 -3.56066 -50.92437 1.000 26.29760 264 MET B N 1
ATOM 4405 C CA . MET B 1 266 ? -0.83048 -3.24184 -50.81414 1.000 22.61456 264 MET B CA 1
ATOM 4406 C C . MET B 1 266 ? -1.11412 -2.10247 -49.84628 1.000 29.06441 264 MET B C 1
ATOM 4407 O O . MET B 1 266 ? -2.22593 -1.56250 -49.86187 1.000 34.12452 264 MET B O 1
ATOM 4412 N N . GLY B 1 267 ? -0.15209 -1.72733 -49.00920 1.000 25.47869 265 GLY B N 1
ATOM 4413 C CA . GLY B 1 267 ? -0.35760 -0.62840 -48.08864 1.000 29.77621 265 GLY B CA 1
ATOM 4414 C C . GLY B 1 267 ? 0.15018 -0.90562 -46.68982 1.000 28.95511 265 GLY B C 1
ATOM 4415 O O . GLY B 1 267 ? 0.28139 0.01618 -45.87930 1.000 30.65731 265 GLY B O 1
ATOM 4416 N N . ALA B 1 268 ? 0.43344 -2.16985 -46.39020 1.000 21.42566 266 ALA B N 1
ATOM 4417 C CA . ALA B 1 268 ? 0.96474 -2.51854 -45.08108 1.000 27.15622 266 ALA B CA 1
ATOM 4418 C C . ALA B 1 268 ? 2.40171 -2.03370 -44.94613 1.000 26.47827 266 ALA B C 1
ATOM 4419 O O . ALA B 1 268 ? 3.21467 -2.18145 -45.86293 1.000 25.66476 266 ALA B O 1
ATOM 4421 N N . ASP B 1 269 ? 2.70997 -1.44021 -43.79482 1.000 20.26688 267 ASP B N 1
ATOM 4422 C CA . ASP B 1 269 ? 4.06541 -0.98281 -43.52251 1.000 22.83582 267 ASP B CA 1
ATOM 4423 C C . ASP B 1 269 ? 4.90692 -2.04568 -42.83359 1.000 20.79362 267 ASP B C 1
ATOM 4424 O O . ASP B 1 269 ? 6.13442 -2.04455 -42.97929 1.000 19.49965 267 ASP B O 1
ATOM 4429 N N . PHE B 1 270 ? 4.27834 -2.95051 -42.08870 1.000 17.35515 268 PHE B N 1
ATOM 4430 C CA . PHE B 1 270 ? 4.96981 -4.11973 -41.57031 1.000 23.78892 268 PHE B CA 1
ATOM 4431 C C . PHE B 1 270 ? 3.96562 -5.25360 -41.42037 1.000 20.57255 268 PHE B C 1
ATOM 4432 O O . PHE B 1 270 ? 2.74977 -5.05327 -41.48791 1.000 16.24808 268 PHE B O 1
ATOM 4440 N N . ILE B 1 271 ? 4.49481 -6.45830 -41.23208 1.000 19.30314 269 ILE B N 1
ATOM 4441 C CA . ILE B 1 271 ? 3.71244 -7.68578 -41.27325 1.000 20.48781 269 ILE B CA 1
ATOM 4442 C C . ILE B 1 271 ? 3.87634 -8.42501 -39.95470 1.000 18.10965 269 ILE B C 1
ATOM 4443 O O . ILE B 1 271 ? 4.99161 -8.54743 -39.43633 1.000 23.33536 269 ILE B O 1
ATOM 4448 N N . MET B 1 272 ? 2.76483 -8.92414 -39.41965 1.000 17.39257 270 MET B N 1
ATOM 4449 C CA . MET B 1 272 ? 2.76000 -9.72467 -38.20168 1.000 21.41757 270 MET B CA 1
ATOM 4450 C C . MET B 1 272 ? 2.51041 -11.17891 -38.57312 1.000 22.84425 270 MET B C 1
ATOM 4451 O O . MET B 1 272 ? 1.48880 -11.49866 -39.19065 1.000 25.23002 270 MET B O 1
ATOM 4456 N N . LEU B 1 273 ? 3.43945 -12.05269 -38.19675 1.000 21.25992 271 LEU B N 1
ATOM 4457 C CA . LEU B 1 273 ? 3.37695 -13.46407 -38.54329 1.000 26.90100 271 LEU B CA 1
ATOM 4458 C C . LEU B 1 273 ? 3.34941 -14.31067 -37.27967 1.000 21.12595 271 LEU B C 1
ATOM 4459 O O . LEU B 1 273 ? 4.08031 -14.03958 -36.32129 1.000 17.81174 271 LEU B O 1
ATOM 4464 N N . GLY B 1 274 ? 2.50253 -15.33661 -37.28638 1.000 26.62052 272 GLY B N 1
ATOM 4465 C CA . GLY B 1 274 ? 2.41538 -16.25789 -36.17172 1.000 22.05963 272 GLY B CA 1
ATOM 4466 C C . GLY B 1 274 ? 3.05008 -17.60108 -36.46845 1.000 24.17207 272 GLY B C 1
ATOM 4467 O O . GLY B 1 274 ? 4.08672 -17.94450 -35.89237 1.000 26.41920 272 GLY B O 1
ATOM 4468 N N . ARG B 1 275 ? 2.43736 -18.36759 -37.37555 1.000 22.71140 273 ARG B N 1
ATOM 4469 C CA . ARG B 1 275 ? 2.95709 -19.69145 -37.70693 1.000 24.94040 273 ARG B CA 1
ATOM 4470 C C . ARG B 1 275 ? 4.35255 -19.62171 -38.31392 1.000 24.09597 273 ARG B C 1
ATOM 4471 O O . ARG B 1 275 ? 5.12894 -20.57567 -38.19152 1.000 25.29481 273 ARG B O 1
ATOM 4479 N N . TYR B 1 276 ? 4.68745 -18.50957 -38.97120 1.000 26.00953 274 TYR B N 1
ATOM 4480 C CA . TYR B 1 276 ? 6.00036 -18.38055 -39.59532 1.000 20.37200 274 TYR B CA 1
ATOM 4481 C C . TYR B 1 276 ? 7.12096 -18.48335 -38.56625 1.000 28.99555 274 TYR B C 1
ATOM 4482 O O . TYR B 1 276 ? 8.17209 -19.07421 -38.84069 1.000 27.13288 274 TYR B O 1
ATOM 4491 N N . PHE B 1 277 ? 6.91451 -17.92342 -37.37353 1.000 22.27750 275 PHE B N 1
ATOM 4492 C CA . PHE B 1 277 ? 7.97596 -17.86480 -36.37536 1.000 29.78616 275 PHE B CA 1
ATOM 4493 C C . PHE B 1 277 ? 8.00082 -19.06803 -35.44211 1.000 26.19271 275 PHE B C 1
ATOM 4494 O O . PHE B 1 277 ? 9.07515 -19.43122 -34.94942 1.000 29.04631 275 PHE B O 1
ATOM 4502 N N . SER B 1 278 ? 6.85364 -19.70047 -35.18691 1.000 24.70985 276 SER B N 1
ATOM 4503 C CA . SER B 1 278 ? 6.81780 -20.82539 -34.25869 1.000 30.14715 276 SER B CA 1
ATOM 4504 C C . SER B 1 278 ? 7.57401 -22.04555 -34.77037 1.000 36.91012 276 SER B C 1
ATOM 4505 O O . SER B 1 278 ? 7.81941 -22.97115 -33.98934 1.000 36.21633 276 SER B O 1
ATOM 4508 N N . ARG B 1 279 ? 7.95327 -22.06782 -36.04792 1.000 30.95608 277 ARG B N 1
ATOM 4509 C CA . ARG B 1 279 ? 8.68807 -23.18916 -36.61672 1.000 26.53190 277 ARG B CA 1
ATOM 4510 C C . ARG B 1 279 ? 10.15941 -23.20810 -36.22309 1.000 27.21199 277 ARG B C 1
ATOM 4511 O O . ARG B 1 279 ? 10.85193 -24.18122 -36.53919 1.000 39.06962 277 ARG B O 1
ATOM 4519 N N . PHE B 1 280 ? 10.65299 -22.17448 -35.55182 1.000 27.20334 278 PHE B N 1
ATOM 4520 C CA . PHE B 1 280 ? 12.07971 -22.00680 -35.32156 1.000 30.47342 278 PHE B CA 1
ATOM 4521 C C . PHE B 1 280 ? 12.48488 -22.52059 -33.94298 1.000 34.08257 278 PHE B C 1
ATOM 4522 O O . PHE B 1 280 ? 11.64960 -22.80250 -33.08062 1.000 35.40125 278 PHE B O 1
ATOM 4530 N N . ASP B 1 281 ? 13.80294 -22.64217 -33.75110 1.000 33.54836 279 ASP B N 1
ATOM 4531 C CA . ASP B 1 281 ? 14.34366 -23.03260 -32.45135 1.000 31.13618 279 ASP B CA 1
ATOM 4532 C C . ASP B 1 281 ? 13.91523 -22.05418 -31.36828 1.000 33.77590 279 ASP B C 1
ATOM 4533 O O . ASP B 1 281 ? 13.46933 -22.45628 -30.28752 1.000 41.04554 279 ASP B O 1
ATOM 4538 N N . GLU B 1 282 ? 14.04440 -20.75659 -31.64652 1.000 33.25563 280 GLU B N 1
ATOM 4539 C CA . GLU B 1 282 ? 13.72887 -19.71990 -30.67532 1.000 31.99313 280 GLU B CA 1
ATOM 4540 C C . GLU B 1 282 ? 12.26226 -19.70915 -30.26282 1.000 30.21318 280 GLU B C 1
ATOM 4541 O O . GLU B 1 282 ? 11.89977 -18.95660 -29.35307 1.000 30.28361 280 GLU B O 1
ATOM 4547 N N . SER B 1 283 ? 11.41642 -20.51490 -30.89220 1.000 29.02060 281 SER B N 1
ATOM 4548 C CA . SER B 1 283 ? 10.01962 -20.56660 -30.49391 1.000 27.10544 281 SER B CA 1
ATOM 4549 C C . SER B 1 283 ? 9.88140 -21.36100 -29.19478 1.000 25.64043 281 SER B C 1
ATOM 4550 O O . SER B 1 283 ? 10.63847 -22.30906 -28.95987 1.000 32.04558 281 SER B O 1
ATOM 4553 N N . PRO B 1 284 ? 8.94503 -20.98791 -28.31881 1.000 23.70735 282 PRO B N 1
ATOM 4554 C CA . PRO B 1 284 ? 8.79824 -21.69423 -27.03992 1.000 26.95692 282 PRO B CA 1
ATOM 4555 C C . PRO B 1 284 ? 8.06793 -23.02432 -27.13260 1.000 24.80293 282 PRO B C 1
ATOM 4556 O O . PRO B 1 284 ? 7.91545 -23.69060 -26.10481 1.000 34.30056 282 PRO B O 1
ATOM 4560 N N . THR B 1 285 ? 7.61272 -23.43755 -28.31166 1.000 28.56061 283 THR B N 1
ATOM 4561 C CA . THR B 1 285 ? 6.85484 -24.67523 -28.41329 1.000 31.35076 283 THR B CA 1
ATOM 4562 C C . THR B 1 285 ? 7.78560 -25.88299 -28.48591 1.000 31.04913 283 THR B C 1
ATOM 4563 O O . THR B 1 285 ? 8.96157 -25.77879 -28.84387 1.000 25.44624 283 THR B O 1
ATOM 4567 N N . ASN B 1 286 ? 7.23361 -27.04494 -28.14519 1.000 34.73917 284 ASN B N 1
ATOM 4568 C CA . ASN B 1 286 ? 8.01613 -28.27338 -28.12652 1.000 36.50603 284 ASN B CA 1
ATOM 4569 C C . ASN B 1 286 ? 8.28721 -28.77043 -29.54103 1.000 37.75700 284 ASN B C 1
ATOM 4570 O O . ASN B 1 286 ? 7.40251 -28.76565 -30.40125 1.000 30.61635 284 ASN B O 1
ATOM 4575 N N . LYS B 1 287 ? 9.52516 -29.19944 -29.77544 1.000 44.42112 285 LYS B N 1
ATOM 4576 C CA . LYS B 1 287 ? 9.89108 -29.84312 -31.02824 1.000 35.72978 285 LYS B CA 1
ATOM 4577 C C . LYS B 1 287 ? 9.54335 -31.32354 -30.95381 1.000 39.29315 285 LYS B C 1
ATOM 4578 O O . LYS B 1 287 ? 9.85836 -31.99754 -29.96782 1.000 42.77667 285 LYS B O 1
ATOM 4584 N N . VAL B 1 288 ? 8.89139 -31.82731 -31.99603 1.000 45.11984 286 VAL B N 1
ATOM 4585 C CA . VAL B 1 288 ? 8.28315 -33.15155 -31.97278 1.000 40.61811 286 VAL B CA 1
ATOM 4586 C C . VAL B 1 288 ? 8.62897 -33.88061 -33.26367 1.000 47.32702 286 VAL B C 1
ATOM 4587 O O . VAL B 1 288 ? 8.57388 -33.29819 -34.35209 1.000 48.08006 286 VAL B O 1
ATOM 4591 N N . ASN B 1 289 ? 8.99887 -35.15411 -33.14095 1.000 46.14173 287 ASN B N 1
ATOM 4592 C CA . ASN B 1 289 ? 9.22699 -36.00682 -34.30042 1.000 48.10748 287 ASN B CA 1
ATOM 4593 C C . ASN B 1 289 ? 7.92121 -36.70869 -34.65385 1.000 49.22674 287 ASN B C 1
ATOM 4594 O O . ASN B 1 289 ? 7.37972 -37.47037 -33.84479 1.000 45.65145 287 ASN B O 1
ATOM 4599 N N . LEU B 1 290 ? 7.41981 -36.45012 -35.85969 1.000 53.95839 288 LEU B N 1
ATOM 4600 C CA . LEU B 1 290 ? 6.11033 -36.92845 -36.29856 1.000 49.55473 288 LEU B CA 1
ATOM 4601 C C . LEU B 1 290 ? 6.28503 -37.61690 -37.64976 1.000 51.35221 288 LEU B C 1
ATOM 4602 O O . LEU B 1 290 ? 6.42444 -36.94752 -38.67813 1.000 57.33953 288 LEU B O 1
ATOM 4607 N N . ASN B 1 291 ? 6.26794 -38.95207 -37.63993 1.000 58.70491 289 ASN B N 1
ATOM 4608 C CA . ASN B 1 291 ? 6.42420 -39.75941 -38.85205 1.000 53.76194 289 ASN B CA 1
ATOM 4609 C C . ASN B 1 291 ? 7.73133 -39.43260 -39.57128 1.000 57.09584 289 ASN B C 1
ATOM 4610 O O . ASN B 1 291 ? 7.77159 -39.29424 -40.79546 1.000 58.23639 289 ASN B O 1
ATOM 4615 N N . GLY B 1 292 ? 8.81152 -39.30296 -38.80149 1.000 58.40645 290 GLY B N 1
ATOM 4616 C CA . GLY B 1 292 ? 10.11424 -38.99924 -39.35118 1.000 52.45721 290 GLY B CA 1
ATOM 4617 C C . GLY B 1 292 ? 10.35452 -37.54499 -39.68984 1.000 55.71668 290 GLY B C 1
ATOM 4618 O O . GLY B 1 292 ? 11.50393 -37.17348 -39.96008 1.000 51.89843 290 GLY B O 1
ATOM 4619 N N . THR B 1 293 ? 9.31993 -36.70834 -39.68920 1.000 56.35312 291 THR B N 1
ATOM 4620 C CA . THR B 1 293 ? 9.45471 -35.28868 -39.99102 1.000 53.42923 291 THR B CA 1
ATOM 4621 C C . THR B 1 293 ? 9.38314 -34.49891 -38.69007 1.000 52.05961 291 THR B C 1
ATOM 4622 O O . THR B 1 293 ? 8.38876 -34.58601 -37.96070 1.000 44.53596 291 THR B O 1
ATOM 4626 N N . TYR B 1 294 ? 10.43512 -33.73668 -38.40003 1.000 51.91783 292 TYR B N 1
ATOM 4627 C CA . TYR B 1 294 ? 10.45958 -32.92292 -37.19134 1.000 47.39771 292 TYR B CA 1
ATOM 4628 C C . TYR B 1 294 ? 9.44041 -31.79743 -37.30768 1.000 34.80886 292 TYR B C 1
ATOM 4629 O O . TYR B 1 294 ? 9.46553 -31.02147 -38.26862 1.000 39.87848 292 TYR B O 1
ATOM 4638 N N . MET B 1 295 ? 8.53778 -31.71998 -36.33607 1.000 33.91521 293 MET B N 1
ATOM 4639 C CA . MET B 1 295 ? 7.49547 -30.70733 -36.28768 1.000 35.61568 293 MET B CA 1
ATOM 4640 C C . MET B 1 295 ? 7.60645 -29.92601 -34.98581 1.000 38.30888 293 MET B C 1
ATOM 4641 O O . MET B 1 295 ? 8.41958 -30.23623 -34.11134 1.000 44.14365 293 MET B O 1
ATOM 4646 N N . LYS B 1 296 ? 6.76955 -28.90095 -34.85957 1.000 33.66133 294 LYS B N 1
ATOM 4647 C CA . LYS B 1 296 ? 6.69349 -28.11097 -33.64040 1.000 36.11135 294 LYS B CA 1
ATOM 4648 C C . LYS B 1 296 ? 5.23498 -27.87697 -33.28093 1.000 34.46768 294 LYS B C 1
ATOM 4649 O O . LYS B 1 296 ? 4.39574 -27.67195 -34.16258 1.000 36.32162 294 LYS B O 1
ATOM 4655 N N . GLU B 1 297 ? 4.93991 -27.91509 -31.98330 1.000 35.37531 295 GLU B N 1
ATOM 4656 C CA . GLU B 1 297 ? 3.58054 -27.70046 -31.51328 1.000 33.87347 295 GLU B CA 1
ATOM 4657 C C . GLU B 1 297 ? 3.12044 -26.28110 -31.83490 1.000 36.06565 295 GLU B C 1
ATOM 4658 O O . GLU B 1 297 ? 3.92318 -25.37635 -32.08040 1.000 38.49053 295 GLU B O 1
ATOM 4664 N N . TYR B 1 298 ? 1.80266 -26.09326 -31.83129 1.000 36.58875 296 TYR B N 1
ATOM 4665 C CA . TYR B 1 298 ? 1.22672 -24.79751 -32.15677 1.000 31.80055 296 TYR B CA 1
ATOM 4666 C C . TYR B 1 298 ? -0.21995 -24.75940 -31.68979 1.000 35.28516 296 TYR B C 1
ATOM 4667 O O . TYR B 1 298 ? -0.92449 -25.77227 -31.71928 1.000 33.57015 296 TYR B O 1
ATOM 4676 N N . TRP B 1 299 ? -0.64928 -23.57536 -31.25994 1.000 31.94871 297 TRP B N 1
ATOM 4677 C CA . TRP B 1 299 ? -2.03045 -23.34865 -30.86177 1.000 31.73146 297 TRP B CA 1
ATOM 4678 C C . TRP B 1 299 ? -2.30451 -21.85443 -30.90744 1.000 25.87182 297 TRP B C 1
ATOM 4679 O O . TRP B 1 299 ? -1.39072 -21.03887 -30.76270 1.000 29.04461 297 TRP B O 1
ATOM 4690 N N . GLY B 1 300 ? -3.57290 -21.50688 -31.11466 1.000 32.79828 298 GLY B N 1
ATOM 4691 C CA . GLY B 1 300 ? -3.96538 -20.11632 -31.18163 1.000 26.67033 298 GLY B CA 1
ATOM 4692 C C . GLY B 1 300 ? -4.38658 -19.56229 -29.83434 1.000 29.05653 298 GLY B C 1
ATOM 4693 O O . GLY B 1 300 ? -4.62839 -20.29498 -28.87679 1.000 29.49196 298 GLY B O 1
ATOM 4694 N N . GLU B 1 301 ? -4.47373 -18.23221 -29.77358 1.000 30.47827 299 GLU B N 1
ATOM 4695 C CA . GLU B 1 301 ? -4.88284 -17.56402 -28.54471 1.000 35.26544 299 GLU B CA 1
ATOM 4696 C C . GLU B 1 301 ? -6.33634 -17.83744 -28.18270 1.000 32.06923 299 GLU B C 1
ATOM 4697 O O . GLU B 1 301 ? -6.74587 -17.51996 -27.06103 1.000 31.35387 299 GLU B O 1
ATOM 4703 N N . GLY B 1 302 ? -7.11893 -18.41494 -29.09474 1.000 30.10049 300 GLY B N 1
ATOM 4704 C CA . GLY B 1 302 ? -8.47033 -18.83208 -28.77606 1.000 38.37790 300 GLY B CA 1
ATOM 4705 C C . GLY B 1 302 ? -8.57204 -20.14003 -28.02413 1.000 31.65372 300 GLY B C 1
ATOM 4706 O O . GLY B 1 302 ? -9.65055 -20.46896 -27.52033 1.000 33.27156 300 GLY B O 1
ATOM 4707 N N . ALA B 1 303 ? -7.47738 -20.89169 -27.93897 1.000 31.74543 301 ALA B N 1
ATOM 4708 C CA . ALA B 1 303 ? -7.47333 -22.14000 -27.19491 1.000 34.37736 301 ALA B CA 1
ATOM 4709 C C . ALA B 1 303 ? -7.58582 -21.86845 -25.69712 1.000 36.50601 301 ALA B C 1
ATOM 4710 O O . ALA B 1 303 ? -7.24423 -20.78906 -25.20491 1.000 38.90310 301 ALA B O 1
ATOM 4712 N N . ASN B 1 304 ? -8.06949 -22.87763 -24.96739 1.000 34.31814 302 ASN B N 1
ATOM 4713 C CA . ASN B 1 304 ? -8.33834 -22.69772 -23.54403 1.000 38.38359 302 ASN B CA 1
ATOM 4714 C C . ASN B 1 304 ? -7.06972 -22.39080 -22.75869 1.000 36.93905 302 ASN B C 1
ATOM 4715 O O . ASN B 1 304 ? -7.11050 -21.61609 -21.79576 1.000 37.28149 302 ASN B O 1
ATOM 4720 N N . ARG B 1 305 ? -5.93693 -22.97674 -23.15318 1.000 33.91134 303 ARG B N 1
ATOM 4721 C CA . ARG B 1 305 ? -4.68546 -22.72090 -22.44959 1.000 36.91029 303 ARG B CA 1
ATOM 4722 C C . ARG B 1 305 ? -4.23734 -21.26705 -22.56653 1.000 37.14800 303 ARG B C 1
ATOM 4723 O O . ARG B 1 305 ? -3.46096 -20.80282 -21.72492 1.000 36.71762 303 ARG B O 1
ATOM 4731 N N . ALA B 1 306 ? -4.71088 -20.53852 -23.57824 1.000 36.61495 304 ALA B N 1
ATOM 4732 C CA . ALA B 1 306 ? -4.34267 -19.14355 -23.78733 1.000 33.03931 304 ALA B CA 1
ATOM 4733 C C . ALA B 1 306 ? -5.43383 -18.17909 -23.34223 1.000 32.16223 304 ALA B C 1
ATOM 4734 O O . ALA B 1 306 ? -5.15096 -17.20860 -22.63218 1.000 32.60467 304 ALA B O 1
ATOM 4736 N N . ARG B 1 307 ? -6.68180 -18.43050 -23.75383 1.000 31.50136 305 ARG B N 1
ATOM 4737 C CA . ARG B 1 307 ? -7.79223 -17.57535 -23.34247 1.000 35.45524 305 ARG B CA 1
ATOM 4738 C C . ARG B 1 307 ? -7.99499 -17.62277 -21.83692 1.000 37.37832 305 ARG B C 1
ATOM 4739 O O . ARG B 1 307 ? -8.26965 -16.59293 -21.21170 1.000 44.11155 305 ARG B O 1
ATOM 4747 N N . ASN B 1 308 ? -7.87668 -18.80902 -21.24111 1.000 39.33534 306 ASN B N 1
ATOM 4748 C CA . ASN B 1 308 ? -8.06549 -18.97065 -19.80561 1.000 41.28304 306 ASN B CA 1
ATOM 4749 C C . ASN B 1 308 ? -6.75367 -19.34961 -19.13323 1.000 43.73767 306 ASN B C 1
ATOM 4750 O O . ASN B 1 308 ? -6.66756 -20.37388 -18.44724 1.000 45.66992 306 ASN B O 1
ATOM 4755 N N . TRP B 1 309 ? -5.72601 -18.52223 -19.33108 1.000 38.22990 307 TRP B N 1
ATOM 4756 C CA . TRP B 1 309 ? -4.43282 -18.76090 -18.70526 1.000 40.40809 307 TRP B CA 1
ATOM 4757 C C . TRP B 1 309 ? -4.48938 -18.63780 -17.18855 1.000 42.87130 307 TRP B C 1
ATOM 4758 O O . TRP B 1 309 ? -3.62022 -19.18918 -16.50494 1.000 43.44578 307 TRP B O 1
ATOM 4769 N N . GLN B 1 310 ? -5.48428 -17.92513 -16.64958 1.000 40.47524 308 GLN B N 1
ATOM 4770 C CA . GLN B 1 310 ? -5.58898 -17.78047 -15.20114 1.000 40.39667 308 GLN B CA 1
ATOM 4771 C C . GLN B 1 310 ? -5.80237 -19.12333 -14.51896 1.000 47.55723 308 GLN B C 1
ATOM 4772 O O . GLN B 1 310 ? -5.33115 -19.32996 -13.39472 1.000 50.25688 308 GLN B O 1
ATOM 4778 N N . ARG B 1 311 ? -6.50661 -20.04533 -15.17936 1.000 49.16469 309 ARG B N 1
ATOM 4779 C CA . ARG B 1 311 ? -6.73780 -21.36564 -14.60786 1.000 46.53277 309 ARG B CA 1
ATOM 4780 C C . ARG B 1 311 ? -5.45106 -22.16259 -14.45339 1.000 54.75607 309 ARG B C 1
ATOM 4781 O O . ARG B 1 311 ? -5.39860 -23.07884 -13.62574 1.000 56.09287 309 ARG B O 1
ATOM 4789 N N . TYR B 1 312 ? -4.41846 -21.83705 -15.23086 1.000 51.08796 310 TYR B N 1
ATOM 4790 C CA . TYR B 1 312 ? -3.14888 -22.54983 -15.20184 1.000 49.74466 310 TYR B CA 1
ATOM 4791 C C . TYR B 1 312 ? -2.03542 -21.71525 -14.57675 1.000 58.39392 310 TYR B C 1
ATOM 4792 O O . TYR B 1 312 ? -0.85413 -22.00390 -14.79441 1.000 62.81110 310 TYR B O 1
ATOM 4801 N N . ASP B 1 313 ? -2.39341 -20.68928 -13.80542 1.000 61.35736 311 ASP B N 1
ATOM 4802 C CA . ASP B 1 313 ? -1.42972 -19.80360 -13.14953 1.000 61.46514 311 ASP B CA 1
ATOM 4803 C C . ASP B 1 313 ? -0.43384 -19.19882 -14.13681 1.000 65.93681 311 ASP B C 1
ATOM 4804 O O . ASP B 1 313 ? -0.11246 -18.01203 -14.06103 1.000 53.86419 311 ASP B O 1
ATOM 4809 N N . GLU B 1 324 ? -0.08769 -30.27099 -24.22381 1.000 72.52986 322 GLU B N 1
ATOM 4810 C CA . GLU B 1 324 ? -1.26291 -31.08940 -23.95201 1.000 88.98036 322 GLU B CA 1
ATOM 4811 C C . GLU B 1 324 ? -2.40763 -30.67697 -24.87496 1.000 83.91718 322 GLU B C 1
ATOM 4812 O O . GLU B 1 324 ? -2.91247 -31.48660 -25.65492 1.000 84.92566 322 GLU B O 1
ATOM 4818 N N . GLY B 1 325 ? -2.80464 -29.41124 -24.77904 1.000 81.56962 323 GLY B N 1
ATOM 4819 C CA . GLY B 1 325 ? -3.79625 -28.85330 -25.67685 1.000 68.90882 323 GLY B CA 1
ATOM 4820 C C . GLY B 1 325 ? -3.17246 -28.32601 -26.95183 1.000 66.62044 323 GLY B C 1
ATOM 4821 O O . GLY B 1 325 ? -3.04563 -27.11126 -27.13382 1.000 60.16182 323 GLY B O 1
ATOM 4822 N N . VAL B 1 326 ? -2.76953 -29.22886 -27.83918 1.000 67.01970 324 VAL B N 1
ATOM 4823 C CA . VAL B 1 326 ? -2.11767 -28.85167 -29.08785 1.000 56.76775 324 VAL B CA 1
ATOM 4824 C C . VAL B 1 326 ? -3.17849 -28.74492 -30.17541 1.000 52.44250 324 VAL B C 1
ATOM 4825 O O . VAL B 1 326 ? -3.86775 -29.72420 -30.47950 1.000 56.59726 324 VAL B O 1
ATOM 4829 N N . ASP B 1 327 ? -3.31545 -27.55308 -30.75901 1.000 47.18144 325 ASP B N 1
ATOM 4830 C CA . ASP B 1 327 ? -4.30195 -27.36279 -31.81619 1.000 55.00127 325 ASP B CA 1
ATOM 4831 C C . ASP B 1 327 ? -3.81446 -27.91848 -33.14822 1.000 51.60297 325 ASP B C 1
ATOM 4832 O O . ASP B 1 327 ? -4.61170 -28.45431 -33.92586 1.000 55.57592 325 ASP B O 1
ATOM 4837 N N . SER B 1 328 ? -2.51930 -27.80059 -33.42824 1.000 48.53841 326 SER B N 1
ATOM 4838 C CA . SER B 1 328 ? -1.96113 -28.22351 -34.70676 1.000 46.83799 326 SER B CA 1
ATOM 4839 C C . SER B 1 328 ? -0.44462 -28.26538 -34.58118 1.000 42.04942 326 SER B C 1
ATOM 4840 O O . SER B 1 328 ? 0.13227 -27.76205 -33.61390 1.000 40.08568 326 SER B O 1
ATOM 4843 N N . TYR B 1 329 ? 0.19409 -28.87581 -35.57655 1.000 47.97621 327 TYR B N 1
ATOM 4844 C CA . TYR B 1 329 ? 1.64464 -28.92770 -35.67072 1.000 42.95562 327 TYR B CA 1
ATOM 4845 C C . TYR B 1 329 ? 2.10616 -28.16801 -36.90670 1.000 43.84800 327 TYR B C 1
ATOM 4846 O O . TYR B 1 329 ? 1.40654 -28.11750 -37.92252 1.000 51.04398 327 TYR B O 1
ATOM 4855 N N . VAL B 1 330 ? 3.29139 -27.57515 -36.80954 1.000 41.50204 328 VAL B N 1
ATOM 4856 C CA . VAL B 1 330 ? 3.90669 -26.87284 -37.93256 1.000 31.98682 328 VAL B CA 1
ATOM 4857 C C . VAL B 1 330 ? 5.28372 -27.48064 -38.17440 1.000 35.75992 328 VAL B C 1
ATOM 4858 O O . VAL B 1 330 ? 5.92239 -27.95946 -37.22531 1.000 34.53818 328 VAL B O 1
ATOM 4862 N N . PRO B 1 331 ? 5.77623 -27.49637 -39.41235 1.000 38.24289 329 PRO B N 1
ATOM 4863 C CA . PRO B 1 331 ? 7.06512 -28.14547 -39.67880 1.000 37.95551 329 PRO B CA 1
ATOM 4864 C C . PRO B 1 331 ? 8.22934 -27.35185 -39.10600 1.000 34.23884 329 PRO B C 1
ATOM 4865 O O . PRO B 1 331 ? 8.28265 -26.12473 -39.20816 1.000 31.04962 329 PRO B O 1
ATOM 4869 N N . TYR B 1 332 ? 9.16696 -28.07425 -38.49842 1.000 36.14614 330 TYR B N 1
ATOM 4870 C CA . TYR B 1 332 ? 10.37037 -27.46470 -37.94613 1.000 27.80198 330 TYR B CA 1
ATOM 4871 C C . TYR B 1 332 ? 11.25002 -26.94254 -39.07626 1.000 24.88178 330 TYR B C 1
ATOM 4872 O O . TYR B 1 332 ? 11.67222 -27.70920 -39.94746 1.000 28.09440 330 TYR B O 1
ATOM 4881 N N . ALA B 1 333 ? 11.53358 -25.63933 -39.06070 1.000 30.31436 331 ALA B N 1
ATOM 4882 C CA . ALA B 1 333 ? 12.21375 -24.98734 -40.17057 1.000 30.22431 331 ALA B CA 1
ATOM 4883 C C . ALA B 1 333 ? 13.66136 -24.61382 -39.88294 1.000 29.69455 331 ALA B C 1
ATOM 4884 O O . ALA B 1 333 ? 14.37334 -24.22071 -40.81349 1.000 36.89011 331 ALA B O 1
ATOM 4886 N N . GLY B 1 334 ? 14.11700 -24.71731 -38.63772 1.000 27.68544 332 GLY B N 1
ATOM 4887 C CA . GLY B 1 334 ? 15.49610 -24.39402 -38.32528 1.000 32.31277 332 GLY B CA 1
ATOM 4888 C C . GLY B 1 334 ? 15.65837 -23.12109 -37.52025 1.000 35.46182 332 GLY B C 1
ATOM 4889 O O . GLY B 1 334 ? 14.84217 -22.82644 -36.64318 1.000 29.77947 332 GLY B O 1
ATOM 4890 N N . SER B 1 335 ? 16.70751 -22.35602 -37.80482 1.000 38.09192 333 SER B N 1
ATOM 4891 C CA . SER B 1 335 ? 16.98244 -21.13839 -37.05843 1.000 36.07629 333 SER B CA 1
ATOM 4892 C C . SER B 1 335 ? 16.21517 -19.96347 -37.64824 1.000 35.26089 333 SER B C 1
ATOM 4893 O O . SER B 1 335 ? 15.97035 -19.89745 -38.85617 1.000 35.77976 333 SER B O 1
ATOM 4896 N N . LEU B 1 336 ? 15.83588 -19.02854 -36.77395 1.000 31.32255 334 LEU B N 1
ATOM 4897 C CA . LEU B 1 336 ? 15.17211 -17.81466 -37.23661 1.000 32.08511 334 LEU B CA 1
ATOM 4898 C C . LEU B 1 336 ? 16.09094 -17.00281 -38.13809 1.000 32.95535 334 LEU B C 1
ATOM 4899 O O . LEU B 1 336 ? 15.63890 -16.39994 -39.11833 1.000 32.50161 334 LEU B O 1
ATOM 4904 N N . LYS B 1 337 ? 17.38625 -16.97888 -37.81863 1.000 31.11193 335 LYS B N 1
ATOM 4905 C CA . LYS B 1 337 ? 18.34347 -16.20350 -38.60050 1.000 32.87312 335 LYS B CA 1
ATOM 4906 C C . LYS B 1 337 ? 18.39041 -16.67731 -40.04848 1.000 36.45240 335 LYS B C 1
ATOM 4907 O O . LYS B 1 337 ? 18.35447 -15.86686 -40.98165 1.000 36.07735 335 LYS B O 1
ATOM 4913 N N . ASP B 1 338 ? 18.46427 -17.99405 -40.25494 1.000 34.63652 336 ASP B N 1
ATOM 4914 C CA . ASP B 1 338 ? 18.63197 -18.52393 -41.60435 1.000 35.81737 336 ASP B CA 1
ATOM 4915 C C . ASP B 1 338 ? 17.35877 -18.39798 -42.43096 1.000 34.40053 336 ASP B C 1
ATOM 4916 O O . ASP B 1 338 ? 17.43199 -18.20385 -43.64986 1.000 38.13821 336 ASP B O 1
ATOM 4921 N N . ASN B 1 339 ? 16.19016 -18.50748 -41.79721 1.000 31.08589 337 ASN B N 1
ATOM 4922 C CA . ASN B 1 339 ? 14.93778 -18.42201 -42.54062 1.000 29.45927 337 ASN B CA 1
ATOM 4923 C C . ASN B 1 339 ? 14.56822 -16.97904 -42.86137 1.000 28.93320 337 ASN B C 1
ATOM 4924 O O . ASN B 1 339 ? 14.11363 -16.68732 -43.97339 1.000 26.60910 337 ASN B O 1
ATOM 4929 N N . VAL B 1 340 ? 14.74987 -16.06752 -41.90218 1.000 32.20584 338 VAL B N 1
ATOM 4930 C CA . VAL B 1 340 ? 14.47345 -14.65566 -42.15568 1.000 25.80505 338 VAL B CA 1
ATOM 4931 C C . VAL B 1 340 ? 15.40482 -14.11933 -43.23604 1.000 27.36399 338 VAL B C 1
ATOM 4932 O O . VAL B 1 340 ? 15.00019 -13.31216 -44.08275 1.000 24.64320 338 VAL B O 1
ATOM 4936 N N . ALA B 1 341 ? 16.66096 -14.57369 -43.23662 1.000 27.32674 339 ALA B N 1
ATOM 4937 C CA . ALA B 1 341 ? 17.60079 -14.15596 -44.27239 1.000 28.11101 339 ALA B CA 1
ATOM 4938 C C . ALA B 1 341 ? 17.11517 -14.56371 -45.65843 1.000 32.15563 339 ALA B C 1
ATOM 4939 O O . ALA B 1 341 ? 17.29592 -13.82245 -46.63195 1.000 29.74324 339 ALA B O 1
ATOM 4941 N N . ILE B 1 342 ? 16.49081 -15.73704 -45.76631 1.000 33.69462 340 ILE B N 1
ATOM 4942 C CA . ILE B 1 342 ? 15.98685 -16.19868 -47.05523 1.000 25.46046 340 ILE B CA 1
ATOM 4943 C C . ILE B 1 342 ? 14.70234 -15.46909 -47.43062 1.000 32.51346 340 ILE B C 1
ATOM 4944 O O . ILE B 1 342 ? 14.51855 -15.06956 -48.58656 1.000 28.42048 340 ILE B O 1
ATOM 4949 N N . SER B 1 343 ? 13.80131 -15.27268 -46.46384 1.000 29.38830 341 SER B N 1
ATOM 4950 C CA . SER B 1 343 ? 12.52602 -14.62620 -46.75957 1.000 28.52985 341 SER B CA 1
ATOM 4951 C C . SER B 1 343 ? 12.72046 -13.18174 -47.20317 1.000 29.46945 341 SER B C 1
ATOM 4952 O O . SER B 1 343 ? 12.03444 -12.70880 -48.11658 1.000 29.72100 341 SER B O 1
ATOM 4955 N N . LEU B 1 344 ? 13.64817 -12.46262 -46.56930 1.000 25.67123 342 LEU B N 1
ATOM 4956 C CA . LEU B 1 344 ? 13.85826 -11.06366 -46.92287 1.000 27.82678 342 LEU B CA 1
ATOM 4957 C C . LEU B 1 344 ? 14.64803 -10.90977 -48.21423 1.000 25.66001 342 LEU B C 1
ATOM 4958 O O . LEU B 1 344 ? 14.43910 -9.93677 -48.94736 1.000 26.77063 342 LEU B O 1
ATOM 4963 N N . SER B 1 345 ? 15.55476 -11.84539 -48.50659 1.000 29.65864 343 SER B N 1
ATOM 4964 C CA . SER B 1 345 ? 16.29193 -11.78626 -49.76441 1.000 28.82867 343 SER B CA 1
ATOM 4965 C C . SER B 1 345 ? 15.35032 -11.89744 -50.95669 1.000 25.46977 343 SER B C 1
ATOM 4966 O O . SER B 1 345 ? 15.55866 -11.24346 -51.98496 1.000 24.29135 343 SER B O 1
ATOM 4969 N N . LYS B 1 346 ? 14.30798 -12.72378 -50.83851 1.000 25.13765 344 LYS B N 1
ATOM 4970 C CA . LYS B 1 346 ? 13.28644 -12.77287 -51.87878 1.000 23.95820 344 LYS B CA 1
ATOM 4971 C C . LYS B 1 346 ? 12.49517 -11.47271 -51.92797 1.000 29.36057 344 LYS B C 1
ATOM 4972 O O . LYS B 1 346 ? 12.12316 -11.00536 -53.01125 1.000 27.94930 344 LYS B O 1
ATOM 4978 N N . VAL B 1 347 ? 12.22591 -10.87729 -50.76344 1.000 26.00896 345 VAL B N 1
ATOM 4979 C CA . VAL B 1 347 ? 11.51947 -9.59951 -50.72387 1.000 25.22956 345 VAL B CA 1
ATOM 4980 C C . VAL B 1 347 ? 12.35098 -8.51432 -51.39854 1.000 30.71728 345 VAL B C 1
ATOM 4981 O O . VAL B 1 347 ? 11.84567 -7.74216 -52.22237 1.000 33.72526 345 VAL B O 1
ATOM 4985 N N . ARG B 1 348 ? 13.64417 -8.44664 -51.06851 1.000 26.32922 346 ARG B N 1
ATOM 4986 C CA . ARG B 1 348 ? 14.51155 -7.45575 -51.69962 1.000 27.24108 346 ARG B CA 1
ATOM 4987 C C . ARG B 1 348 ? 14.65513 -7.71748 -53.19340 1.000 34.44478 346 ARG B C 1
ATOM 4988 O O . ARG B 1 348 ? 14.74565 -6.77444 -53.98807 1.000 38.51466 346 ARG B O 1
ATOM 4996 N N . SER B 1 349 ? 14.67520 -8.99094 -53.59367 1.000 31.21675 347 SER B N 1
ATOM 4997 C CA . SER B 1 349 ? 14.79860 -9.32304 -55.00974 1.000 24.30966 347 SER B CA 1
ATOM 4998 C C . SER B 1 349 ? 13.55269 -8.91954 -55.78812 1.000 27.05214 347 SER B C 1
ATOM 4999 O O . SER B 1 349 ? 13.65380 -8.40943 -56.91013 1.000 28.50502 347 SER B O 1
ATOM 5002 N N . THR B 1 350 ? 12.36888 -9.14740 -55.21552 1.000 26.08422 348 THR B N 1
ATOM 5003 C CA . THR B 1 350 ? 11.13620 -8.77384 -55.90181 1.000 26.88546 348 THR B CA 1
ATOM 5004 C C . THR B 1 350 ? 11.02612 -7.26130 -56.05470 1.000 36.41737 348 THR B C 1
ATOM 5005 O O . THR B 1 350 ? 10.60990 -6.76749 -57.10987 1.000 33.66427 348 THR B O 1
ATOM 5009 N N . MET B 1 351 ? 11.40740 -6.50896 -55.01793 1.000 26.43791 349 MET B N 1
ATOM 5010 C CA . MET B 1 351 ? 11.34007 -5.05310 -55.09713 1.000 29.90716 349 MET B CA 1
ATOM 5011 C C . MET B 1 351 ? 12.31185 -4.49691 -56.13102 1.000 36.32631 349 MET B C 1
ATOM 5012 O O . MET B 1 351 ? 12.03910 -3.45116 -56.73164 1.000 41.94754 349 MET B O 1
ATOM 5017 N N . CYS B 1 352 ? 13.44043 -5.17536 -56.35807 1.000 32.00646 350 CYS B N 1
ATOM 5018 C CA . CYS B 1 352 ? 14.34998 -4.74963 -57.41808 1.000 37.21229 350 CYS B CA 1
ATOM 5019 C C . CYS B 1 352 ? 13.70488 -4.89465 -58.79044 1.000 50.40527 350 CYS B C 1
ATOM 5020 O O . CYS B 1 352 ? 13.87388 -4.02808 -59.65632 1.000 53.72934 350 CYS B O 1
ATOM 5023 N N . ASN B 1 353 ? 12.97000 -5.98840 -59.01079 1.000 46.19816 351 ASN B N 1
ATOM 5024 C CA . ASN B 1 353 ? 12.27760 -6.16861 -60.28255 1.000 42.94482 351 ASN B CA 1
ATOM 5025 C C . ASN B 1 353 ? 11.19124 -5.12054 -60.47786 1.000 48.47263 351 ASN B C 1
ATOM 5026 O O . ASN B 1 353 ? 10.94110 -4.68784 -61.60855 1.000 61.87090 351 ASN B O 1
ATOM 5031 N N . CYS B 1 354 ? 10.53716 -4.70151 -59.39624 1.000 41.05130 352 CYS B N 1
ATOM 5032 C CA . CYS B 1 354 ? 9.52808 -3.65348 -59.46826 1.000 46.99117 352 CYS B CA 1
ATOM 5033 C C . CYS B 1 354 ? 10.12811 -2.25393 -59.50938 1.000 42.92210 352 CYS B C 1
ATOM 5034 O O . CYS B 1 354 ? 9.37323 -1.27557 -59.51010 1.000 42.00651 352 CYS B O 1
ATOM 5037 N N . GLY B 1 355 ? 11.45118 -2.13370 -59.54554 1.000 43.00917 353 GLY B N 1
ATOM 5038 C CA . GLY B 1 355 ? 12.09152 -0.82934 -59.57145 1.000 39.38968 353 GLY B CA 1
ATOM 5039 C C . GLY B 1 355 ? 11.91300 -0.02865 -58.29985 1.000 39.30898 353 GLY B C 1
ATOM 5040 O O . GLY B 1 355 ? 11.72137 1.19238 -58.36368 1.000 44.73155 353 GLY B O 1
ATOM 5041 N N . ALA B 1 356 ? 11.97549 -0.68518 -57.14245 1.000 35.59116 354 ALA B N 1
ATOM 5042 C CA . ALA B 1 356 ? 11.75081 -0.03907 -55.85455 1.000 42.82341 354 ALA B CA 1
ATOM 5043 C C . ALA B 1 356 ? 12.92804 -0.32889 -54.93663 1.000 39.56828 354 ALA B C 1
ATOM 5044 O O . ALA B 1 356 ? 13.24260 -1.49490 -54.67623 1.000 35.61063 354 ALA B O 1
ATOM 5046 N N . LEU B 1 357 ? 13.57069 0.72871 -54.44319 1.000 38.97365 355 LEU B N 1
ATOM 5047 C CA . LEU B 1 357 ? 14.68179 0.59198 -53.51160 1.000 39.25932 355 LEU B CA 1
ATOM 5048 C C . LEU B 1 357 ? 14.24865 0.67350 -52.05295 1.000 38.75361 355 LEU B C 1
ATOM 5049 O O . LEU B 1 357 ? 15.06657 0.41176 -51.16441 1.000 39.75960 355 LEU B O 1
ATOM 5054 N N . ASN B 1 358 ? 12.99232 1.02358 -51.78588 1.000 30.25189 356 ASN B N 1
ATOM 5055 C CA . ASN B 1 358 ? 12.48207 1.09035 -50.42541 1.000 30.26763 356 ASN B CA 1
ATOM 5056 C C . ASN B 1 358 ? 11.00473 0.72729 -50.43684 1.000 26.33656 356 ASN B C 1
ATOM 5057 O O . ASN B 1 358 ? 10.36914 0.65011 -51.49153 1.000 31.00083 356 ASN B O 1
ATOM 5062 N N . ILE B 1 359 ? 10.46655 0.49577 -49.23700 1.000 23.78243 357 ILE B N 1
ATOM 5063 C CA . ILE B 1 359 ? 9.05667 0.11730 -49.11324 1.000 24.85922 357 ILE B CA 1
ATOM 5064 C C . ILE B 1 359 ? 8.12308 1.22129 -49.60087 1.000 27.08608 357 ILE B C 1
ATOM 5065 O O . ILE B 1 359 ? 7.16228 0.91037 -50.32442 1.000 25.92660 357 ILE B O 1
ATOM 5070 N N . PRO B 1 360 ? 8.32201 2.50091 -49.24985 1.000 28.23673 358 PRO B N 1
ATOM 5071 C CA . PRO B 1 360 ? 7.47763 3.54784 -49.85388 1.000 30.19634 358 PRO B CA 1
ATOM 5072 C C . PRO B 1 360 ? 7.52736 3.56879 -51.37261 1.000 31.88610 358 PRO B C 1
ATOM 5073 O O . PRO B 1 360 ? 6.49979 3.81735 -52.01709 1.000 34.80984 358 PRO B O 1
ATOM 5077 N N . GLU B 1 361 ? 8.69628 3.31887 -51.96825 1.000 32.31162 359 GLU B N 1
ATOM 5078 C CA . GLU B 1 361 ? 8.76926 3.22069 -53.42311 1.000 34.10094 359 GLU B CA 1
ATOM 5079 C C . GLU B 1 361 ? 7.94510 2.04729 -53.93293 1.000 35.14497 359 GLU B C 1
ATOM 5080 O O . GLU B 1 361 ? 7.32223 2.13115 -54.99767 1.000 39.81629 359 GLU B O 1
ATOM 5086 N N . LEU B 1 362 ? 7.92575 0.94498 -53.18156 1.000 33.51836 360 LEU B N 1
ATOM 5087 C CA . LEU B 1 362 ? 7.16660 -0.22773 -53.60138 1.000 31.95111 360 LEU B CA 1
ATOM 5088 C C . LEU B 1 362 ? 5.67078 0.06091 -53.61220 1.000 26.88169 360 LEU B C 1
ATOM 5089 O O . LEU B 1 362 ? 4.97543 -0.25738 -54.58209 1.000 28.03709 360 LEU B O 1
ATOM 5094 N N . GLN B 1 363 ? 5.16103 0.68246 -52.54693 1.000 27.86220 361 GLN B N 1
ATOM 5095 C CA . GLN B 1 363 ? 3.73438 0.96141 -52.42629 1.000 27.77826 361 GLN B CA 1
ATOM 5096 C C . GLN B 1 363 ? 3.22082 1.93301 -53.48163 1.000 34.27409 361 GLN B C 1
ATOM 5097 O O . GLN B 1 363 ? 2.00301 2.02659 -53.66965 1.000 33.28934 361 GLN B O 1
ATOM 5103 N N . GLN B 1 364 ? 4.10710 2.65030 -54.16958 1.000 35.11413 362 GLN B N 1
ATOM 5104 C CA . GLN B 1 364 ? 3.72247 3.59366 -55.21207 1.000 34.54980 362 GLN B CA 1
ATOM 5105 C C . GLN B 1 364 ? 3.85514 3.01894 -56.61618 1.000 34.11968 362 GLN B C 1
ATOM 5106 O O . GLN B 1 364 ? 3.00020 3.27780 -57.46819 1.000 36.09392 362 GLN B O 1
ATOM 5112 N N . LYS B 1 365 ? 4.90201 2.23687 -56.87590 1.000 32.25828 363 LYS B N 1
ATOM 5113 C CA . LYS B 1 365 ? 5.17506 1.71549 -58.20844 1.000 32.38922 363 LYS B CA 1
ATOM 5114 C C . LYS B 1 365 ? 4.58029 0.33550 -58.45763 1.000 35.46443 363 LYS B C 1
ATOM 5115 O O . LYS B 1 365 ? 4.54110 -0.10157 -59.61304 1.000 44.97629 363 LYS B O 1
ATOM 5121 N N . ALA B 1 366 ? 4.11823 -0.35473 -57.41870 1.000 35.12146 364 ALA B N 1
ATOM 5122 C CA . ALA B 1 366 ? 3.68562 -1.73830 -57.56946 1.000 38.35020 364 ALA B CA 1
ATOM 5123 C C . ALA B 1 366 ? 2.44340 -1.83591 -58.44488 1.000 34.95565 364 ALA B C 1
ATOM 5124 O O . ALA B 1 366 ? 1.48223 -1.08044 -58.27002 1.000 36.19226 364 ALA B O 1
ATOM 5126 N N . LYS B 1 367 ? 2.46741 -2.77397 -59.38718 1.000 41.73003 365 LYS B N 1
ATOM 5127 C CA . LYS B 1 367 ? 1.31082 -3.11055 -60.20876 1.000 42.80380 365 LYS B CA 1
ATOM 5128 C C . LYS B 1 367 ? 0.76561 -4.44146 -59.70772 1.000 40.21412 365 LYS B C 1
ATOM 5129 O O . LYS B 1 367 ? 1.39981 -5.48616 -59.88840 1.000 44.88637 365 LYS B O 1
ATOM 5135 N N . ILE B 1 368 ? -0.39955 -4.40077 -59.07039 1.000 38.41994 366 ILE B N 1
ATOM 5136 C CA . ILE B 1 368 ? -1.02288 -5.57866 -58.48031 1.000 42.23324 366 ILE B CA 1
ATOM 5137 C C . ILE B 1 368 ? -2.21719 -5.95760 -59.34177 1.000 41.38909 366 ILE B C 1
ATOM 5138 O O . ILE B 1 368 ? -3.10898 -5.13273 -59.57734 1.000 43.97507 366 ILE B O 1
ATOM 5143 N N . THR B 1 369 ? -2.23436 -7.20146 -59.81184 1.000 38.02983 367 THR B N 1
ATOM 5144 C CA 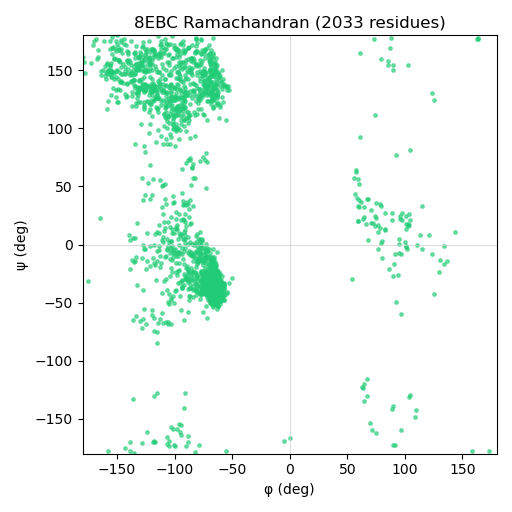. THR B 1 369 ? -3.29043 -7.69889 -60.67842 1.000 42.46640 367 THR B CA 1
ATOM 5145 C C . THR B 1 369 ? -3.96237 -8.90680 -60.03633 1.000 40.46735 367 THR B C 1
ATOM 5146 O O . THR B 1 369 ? -3.37874 -9.59516 -59.19352 1.000 43.29711 367 THR B O 1
ATOM 5150 N N . LEU B 1 370 ? -5.21065 -9.14546 -60.43405 1.000 45.19678 368 LEU B N 1
ATOM 5151 C CA . LEU B 1 370 ? -5.93711 -10.32718 -59.99343 1.000 52.02634 368 LEU B CA 1
ATOM 5152 C C . LEU B 1 370 ? -5.48573 -11.54921 -60.77932 1.000 46.91665 368 LEU B C 1
ATOM 5153 O O . LEU B 1 370 ? -5.20524 -11.46958 -61.98005 1.000 53.06186 368 LEU B O 1
ATOM 5158 N N . VAL B 1 371 ? -5.42538 -12.68683 -60.09380 1.000 40.30602 369 VAL B N 1
ATOM 5159 C CA . VAL B 1 371 ? -4.89608 -13.91933 -60.66248 1.000 56.91455 369 VAL B CA 1
ATOM 5160 C C . VAL B 1 371 ? -5.84211 -15.06029 -60.33403 1.000 55.80477 369 VAL B C 1
ATOM 5161 O O . VAL B 1 371 ? -6.09926 -15.34100 -59.15737 1.000 60.70891 369 VAL B O 1
ATOM 5165 N N . SER B 1 372 ? -6.34072 -15.72201 -61.36986 1.000 58.89771 370 SER B N 1
ATOM 5166 C CA . SER B 1 372 ? -7.20481 -16.87819 -61.21776 1.000 63.46991 370 SER B CA 1
ATOM 5167 C C . SER B 1 372 ? -6.37708 -18.15628 -61.08589 1.000 62.78912 370 SER B C 1
ATOM 5168 O O . SER B 1 372 ? -5.94381 -18.73800 -62.08118 1.000 60.82916 370 SER B O 1
ATOM 5171 N N . ALA C 1 3 ? 1.83370 -29.48534 -42.45070 1.000 71.48964 1 ALA C N 1
ATOM 5172 C CA . ALA C 1 3 ? 1.25692 -29.02286 -41.19356 1.000 71.21028 1 ALA C CA 1
ATOM 5173 C C . ALA C 1 3 ? -0.03349 -29.77783 -40.88413 1.000 74.58100 1 ALA C C 1
ATOM 5174 O O . ALA C 1 3 ? -1.00972 -29.69032 -41.62654 1.000 75.28908 1 ALA C O 1
ATOM 5176 N N . PHE C 1 4 ? -0.02235 -30.52383 -39.78059 1.000 78.15500 2 PHE C N 1
ATOM 5177 C CA . PHE C 1 4 ? -1.16739 -31.31156 -39.34353 1.000 77.58473 2 PHE C CA 1
ATOM 5178 C C . PHE C 1 4 ? -1.98954 -30.52078 -38.33286 1.000 75.60709 2 PHE C C 1
ATOM 5179 O O . PHE C 1 4 ? -1.43545 -29.79935 -37.49706 1.000 78.44696 2 PHE C O 1
ATOM 5187 N N . TYR C 1 5 ? -3.31261 -30.66668 -38.40878 1.000 71.82321 3 TYR C N 1
ATOM 5188 C CA . TYR C 1 5 ? -4.24132 -29.92236 -37.56698 1.000 68.12449 3 TYR C CA 1
ATOM 5189 C C . TYR C 1 5 ? -5.30061 -30.87238 -37.02051 1.000 73.79259 3 TYR C C 1
ATOM 5190 O O . TYR C 1 5 ? -5.51855 -31.96383 -37.55232 1.000 79.31215 3 TYR C O 1
ATOM 5199 N N . PHE C 1 6 ? -5.95274 -30.44894 -35.93884 1.000 77.06398 4 PHE C N 1
ATOM 5200 C CA . PHE C 1 6 ? -6.86004 -31.29435 -35.17080 1.000 74.00057 4 PHE C CA 1
ATOM 5201 C C . PHE C 1 6 ? -8.27312 -30.73520 -35.22816 1.000 89.38443 4 PHE C C 1
ATOM 5202 O O . PHE C 1 6 ? -8.49561 -29.56663 -34.89525 1.000 97.45677 4 PHE C O 1
ATOM 5210 N N . GLU C 1 7 ? -9.22351 -31.57426 -35.63176 1.000 87.58886 5 GLU C N 1
ATOM 5211 C CA . GLU C 1 7 ? -10.63022 -31.20561 -35.60629 1.000 94.88878 5 GLU C CA 1
ATOM 5212 C C . GLU C 1 7 ? -11.45894 -32.45679 -35.35174 1.000 96.03659 5 GLU C C 1
ATOM 5213 O O . GLU C 1 7 ? -11.08010 -33.56266 -35.74715 1.000 88.59306 5 GLU C O 1
ATOM 5219 N N . GLU C 1 8 ? -12.58619 -32.27205 -34.67370 1.000 93.64261 6 GLU C N 1
ATOM 5220 C CA . GLU C 1 8 ? -13.46688 -33.38216 -34.35109 1.000 96.69360 6 GLU C CA 1
ATOM 5221 C C . GLU C 1 8 ? -14.61978 -33.45564 -35.34777 1.000 94.83766 6 GLU C C 1
ATOM 5222 O O . GLU C 1 8 ? -15.10565 -32.41799 -35.81293 1.000 95.09513 6 GLU C O 1
ATOM 5228 N N . PRO C 1 9 ? -15.06085 -34.66013 -35.71095 1.000 97.60430 7 PRO C N 1
ATOM 5229 C CA . PRO C 1 9 ? -16.18807 -34.78550 -36.64872 1.000 90.40339 7 PRO C CA 1
ATOM 5230 C C . PRO C 1 9 ? -17.45975 -34.18001 -36.07479 1.000 81.85309 7 PRO C C 1
ATOM 5231 O O . PRO C 1 9 ? -17.93284 -34.57350 -35.00571 1.000 77.42309 7 PRO C O 1
ATOM 5235 N N . SER C 1 10 ? -18.01046 -33.21044 -36.79750 1.000 77.24172 8 SER C N 1
ATOM 5236 C CA . SER C 1 10 ? -19.24154 -32.53777 -36.41695 1.000 65.48903 8 SER C CA 1
ATOM 5237 C C . SER C 1 10 ? -20.35586 -32.91217 -37.38518 1.000 62.76622 8 SER C C 1
ATOM 5238 O O . SER C 1 10 ? -20.11974 -33.11985 -38.57910 1.000 60.06851 8 SER C O 1
ATOM 5241 N N . ARG C 1 11 ? -21.57590 -33.00230 -36.85826 1.000 49.82989 9 ARG C N 1
ATOM 5242 C CA . ARG C 1 11 ? -22.72633 -33.42139 -37.64494 1.000 51.68012 9 ARG C CA 1
ATOM 5243 C C . ARG C 1 11 ? -23.92612 -32.54722 -37.31433 1.000 50.34916 9 ARG C C 1
ATOM 5244 O O . ARG C 1 11 ? -24.15497 -32.20457 -36.15066 1.000 47.19421 9 ARG C O 1
ATOM 5252 N N . THR C 1 12 ? -24.68986 -32.19445 -38.34606 1.000 46.43464 10 THR C N 1
ATOM 5253 C CA . THR C 1 12 ? -25.85130 -31.33445 -38.18619 1.000 46.42101 10 THR C CA 1
ATOM 5254 C C . THR C 1 12 ? -27.05077 -32.14784 -37.70153 1.000 39.69381 10 THR C C 1
ATOM 5255 O O . THR C 1 12 ? -26.99035 -33.37112 -37.55222 1.000 43.36959 10 THR C O 1
ATOM 5259 N N . PHE C 1 13 ? -28.16428 -31.45369 -37.45130 1.000 37.39640 11 PHE C N 1
ATOM 5260 C CA . PHE C 1 13 ? -29.36694 -32.13335 -36.98115 1.000 39.10223 11 PHE C CA 1
ATOM 5261 C C . PHE C 1 13 ? -30.02376 -32.95376 -38.08279 1.000 41.93977 11 PHE C C 1
ATOM 5262 O O . PHE C 1 13 ? -30.65196 -33.97963 -37.79646 1.000 42.59502 11 PHE C O 1
ATOM 5270 N N . SER C 1 14 ? -29.89092 -32.52582 -39.34006 1.000 40.93766 12 SER C N 1
ATOM 5271 C CA . SER C 1 14 ? -30.55012 -33.20624 -40.44883 1.000 41.73531 12 SER C CA 1
ATOM 5272 C C . SER C 1 14 ? -29.99627 -34.60098 -40.70753 1.000 43.75265 12 SER C C 1
ATOM 5273 O O . SER C 1 14 ? -30.60478 -35.35662 -41.47287 1.000 44.14657 12 SER C O 1
ATOM 5276 N N . GLU C 1 15 ? -28.87392 -34.96223 -40.09275 1.000 42.89130 13 GLU C N 1
ATOM 5277 C CA . GLU C 1 15 ? -28.27067 -36.27236 -40.28131 1.000 42.56222 13 GLU C CA 1
ATOM 5278 C C . GLU C 1 15 ? -28.69969 -37.27709 -39.21949 1.000 44.96810 13 GLU C C 1
ATOM 5279 O O . GLU C 1 15 ? -28.14051 -38.37654 -39.16318 1.000 47.40524 13 GLU C O 1
ATOM 5285 N N . PHE C 1 16 ? -29.67802 -36.93104 -38.38686 1.000 39.43303 14 PHE C N 1
ATOM 5286 C CA . PHE C 1 16 ? -30.16022 -37.80485 -37.32986 1.000 41.59668 14 PHE C CA 1
ATOM 5287 C C . PHE C 1 16 ? -31.64012 -38.10461 -37.53362 1.000 42.96233 14 PHE C C 1
ATOM 5288 O O . PHE C 1 16 ? -32.35994 -37.36521 -38.21066 1.000 42.18211 14 PHE C O 1
ATOM 5296 N N . LEU C 1 17 ? -32.08952 -39.20345 -36.93033 1.000 40.23461 15 LEU C N 1
ATOM 5297 C CA . LEU C 1 17 ? -33.45890 -39.66629 -37.09809 1.000 42.55205 15 LEU C CA 1
ATOM 5298 C C . LEU C 1 17 ? -33.92900 -40.32909 -35.81327 1.000 34.42289 15 LEU C C 1
ATOM 5299 O O . LEU C 1 17 ? -33.16562 -41.04727 -35.16291 1.000 39.31316 15 LEU C O 1
ATOM 5304 N N . LEU C 1 18 ? -35.18834 -40.08878 -35.46007 1.000 40.45985 16 LEU C N 1
ATOM 5305 C CA . LEU C 1 18 ? -35.81314 -40.73070 -34.31025 1.000 44.53510 16 LEU C CA 1
ATOM 5306 C C . LEU C 1 18 ? -36.52947 -41.99381 -34.77229 1.000 46.58419 16 LEU C C 1
ATOM 5307 O O . LEU C 1 18 ? -37.44908 -41.92410 -35.59529 1.000 48.58167 16 LEU C O 1
ATOM 5312 N N . VAL C 1 19 ? -36.11113 -43.13820 -34.24924 1.000 49.48396 17 VAL C N 1
ATOM 5313 C CA . VAL C 1 19 ? -36.77509 -44.40308 -34.57235 1.000 51.18351 17 VAL C CA 1
ATOM 5314 C C . VAL C 1 19 ? -38.04018 -44.52167 -33.72681 1.000 48.54211 17 VAL C C 1
ATOM 5315 O O . VAL C 1 19 ? -37.96326 -44.40509 -32.49384 1.000 53.05899 17 VAL C O 1
ATOM 5319 N N . PRO C 1 20 ? -39.21177 -44.74475 -34.33952 1.000 53.40537 18 PRO C N 1
ATOM 5320 C CA . PRO C 1 20 ? -40.48529 -44.84726 -33.61729 1.000 46.85147 18 PRO C CA 1
ATOM 5321 C C . PRO C 1 20 ? -40.55761 -46.07717 -32.71721 1.000 47.44490 18 PRO C C 1
ATOM 5322 O O . PRO C 1 20 ? -40.00312 -47.11509 -33.07794 1.000 58.33110 18 PRO C O 1
ATOM 5326 N N . CYS C 1 27 ? -51.51060 -42.83806 -28.73211 1.000 89.27231 25 CYS C N 1
ATOM 5327 C CA . CYS C 1 27 ? -50.96451 -41.61599 -28.15128 1.000 92.40651 25 CYS C CA 1
ATOM 5328 C C . CYS C 1 27 ? -51.67332 -40.38603 -28.70631 1.000 81.27218 25 CYS C C 1
ATOM 5329 O O . CYS C 1 27 ? -51.82647 -40.23957 -29.91940 1.000 75.67605 25 CYS C O 1
ATOM 5332 N N . VAL C 1 28 ? -52.10325 -39.50585 -27.81175 1.000 78.22225 26 VAL C N 1
ATOM 5333 C CA . VAL C 1 28 ? -52.79707 -38.27437 -28.17762 1.000 83.45231 26 VAL C CA 1
ATOM 5334 C C . VAL C 1 28 ? -51.80241 -37.12404 -28.06099 1.000 81.44463 26 VAL C C 1
ATOM 5335 O O . VAL C 1 28 ? -51.27083 -36.89250 -26.96390 1.000 81.02440 26 VAL C O 1
ATOM 5339 N N . PRO C 1 29 ? -51.51936 -36.39250 -29.14222 1.000 80.90524 27 PRO C N 1
ATOM 5340 C CA . PRO C 1 29 ? -50.51276 -35.32021 -29.05640 1.000 66.21103 27 PRO C CA 1
ATOM 5341 C C . PRO C 1 29 ? -50.90186 -34.18616 -28.12346 1.000 65.46190 27 PRO C C 1
ATOM 5342 O O . PRO C 1 29 ? -50.01570 -33.50714 -27.58999 1.000 67.65782 27 PRO C O 1
ATOM 5346 N N . THR C 1 30 ? -52.19977 -33.95658 -27.91020 1.000 68.85919 28 THR C N 1
ATOM 5347 C CA . THR C 1 30 ? -52.62470 -32.87679 -27.02431 1.000 72.83763 28 THR C CA 1
ATOM 5348 C C . THR C 1 30 ? -52.19402 -33.12857 -25.58227 1.000 69.88587 28 THR C C 1
ATOM 5349 O O . THR C 1 30 ? -51.86188 -32.18188 -24.85867 1.000 77.26416 28 THR C O 1
ATOM 5353 N N . ASN C 1 31 ? -52.15815 -34.39054 -25.15687 1.000 67.18891 29 ASN C N 1
ATOM 5354 C CA . ASN C 1 31 ? -51.78755 -34.73487 -23.78887 1.000 68.47697 29 ASN C CA 1
ATOM 5355 C C . ASN C 1 31 ? -50.28842 -34.65122 -23.52488 1.000 65.56366 29 ASN C C 1
ATOM 5356 O O . ASN C 1 31 ? -49.85777 -34.96580 -22.40970 1.000 60.17672 29 ASN C O 1
ATOM 5361 N N . VAL C 1 32 ? -49.48867 -34.23705 -24.50198 1.000 68.22189 30 VAL C N 1
ATOM 5362 C CA . VAL C 1 32 ? -48.04036 -34.18809 -24.33272 1.000 58.99261 30 VAL C CA 1
ATOM 5363 C C . VAL C 1 32 ? -47.66603 -32.95092 -23.52772 1.000 53.87425 30 VAL C C 1
ATOM 5364 O O . VAL C 1 32 ? -48.15432 -31.84634 -23.79575 1.000 53.07464 30 VAL C O 1
ATOM 5368 N N . SER C 1 33 ? -46.79161 -33.13451 -22.54027 1.000 53.08099 31 SER C N 1
ATOM 5369 C CA . SER C 1 33 ? -46.34162 -32.05009 -21.67384 1.000 49.50180 31 SER C CA 1
ATOM 5370 C C . SER C 1 33 ? -45.04437 -31.47358 -22.23160 1.000 58.92329 31 SER C C 1
ATOM 5371 O O . SER C 1 33 ? -43.99687 -32.12818 -22.19586 1.000 57.28188 31 SER C O 1
ATOM 5374 N N . LEU C 1 34 ? -45.11257 -30.24698 -22.74640 1.000 55.47294 32 LEU C N 1
ATOM 5375 C CA . LEU C 1 34 ? -43.93812 -29.54386 -23.24180 1.000 52.30707 32 LEU C CA 1
ATOM 5376 C C . LEU C 1 34 ? -43.25194 -28.71641 -22.16165 1.000 54.50133 32 LEU C C 1
ATOM 5377 O O . LEU C 1 34 ? -42.43207 -27.84874 -22.48449 1.000 48.74736 32 LEU C O 1
ATOM 5382 N N . LYS C 1 35 ? -43.56699 -28.96336 -20.89356 1.000 57.26935 33 LYS C N 1
ATOM 5383 C CA . LYS C 1 35 ? -42.96610 -28.21054 -19.80419 1.000 53.45832 33 LYS C CA 1
ATOM 5384 C C . LYS C 1 35 ? -41.54072 -28.68610 -19.55012 1.000 50.28335 33 LYS C C 1
ATOM 5385 O O . LYS C 1 35 ? -41.21190 -29.86146 -19.73630 1.000 45.41529 33 LYS C O 1
ATOM 5391 N N . THR C 1 36 ? -40.69044 -27.75487 -19.11908 1.000 54.49856 34 THR C N 1
ATOM 5392 C CA . THR C 1 36 ? -39.27188 -28.03709 -18.94924 1.000 48.85730 34 THR C CA 1
ATOM 5393 C C . THR C 1 36 ? -38.67543 -27.00831 -17.99969 1.000 46.06404 34 THR C C 1
ATOM 5394 O O . THR C 1 36 ? -39.13430 -25.86066 -17.96963 1.000 51.35450 34 THR C O 1
ATOM 5398 N N . PRO C 1 37 ? -37.67667 -27.38632 -17.20447 1.000 39.39519 35 PRO C N 1
ATOM 5399 C CA . PRO C 1 37 ? -37.01939 -26.42980 -16.31038 1.000 38.61930 35 PRO C CA 1
ATOM 5400 C C . PRO C 1 37 ? -35.89537 -25.66946 -17.00317 1.000 44.63992 35 PRO C C 1
ATOM 5401 O O . PRO C 1 37 ? -35.36472 -26.08541 -18.03520 1.000 48.72431 35 PRO C O 1
ATOM 5405 N N . ILE C 1 38 ? -35.53369 -24.53186 -16.40534 1.000 46.13827 36 ILE C N 1
ATOM 5406 C CA . ILE C 1 38 ? -34.48737 -23.68048 -16.96619 1.000 46.91167 36 ILE C CA 1
ATOM 5407 C C . ILE C 1 38 ? -33.51711 -23.21583 -15.88593 1.000 50.58836 36 ILE C C 1
ATOM 5408 O O . ILE C 1 38 ? -32.62459 -22.40343 -16.15347 1.000 46.83314 36 ILE C O 1
ATOM 5413 N N . VAL C 1 39 ? -33.68087 -23.71388 -14.66133 1.000 46.87124 37 VAL C N 1
ATOM 5414 C CA . VAL C 1 39 ? -32.75717 -23.41428 -13.57409 1.000 41.44907 37 VAL C CA 1
ATOM 5415 C C . VAL C 1 39 ? -32.39048 -24.71106 -12.86808 1.000 49.35367 37 VAL C C 1
ATOM 5416 O O . VAL C 1 39 ? -33.16327 -25.67459 -12.85402 1.000 44.82279 37 VAL C O 1
ATOM 5420 N N . LYS C 1 40 ? -31.19802 -24.73011 -12.27804 1.000 51.35635 38 LYS C N 1
ATOM 5421 C CA . LYS C 1 40 ? -30.69692 -25.94748 -11.65868 1.000 49.25637 38 LYS C CA 1
ATOM 5422 C C . LYS C 1 40 ? -31.48957 -26.29246 -10.40411 1.000 51.09993 38 LYS C C 1
ATOM 5423 O O . LYS C 1 40 ? -32.01386 -25.41954 -9.70693 1.000 44.55979 38 LYS C O 1
ATOM 5429 N N . PHE C 1 41 ? -31.57220 -27.59101 -10.12587 1.000 60.53108 39 PHE C N 1
ATOM 5430 C CA . PHE C 1 41 ? -32.30027 -28.09820 -8.97462 1.000 62.84529 39 PHE C CA 1
ATOM 5431 C C . PHE C 1 41 ? -31.63952 -29.38581 -8.50762 1.000 73.65332 39 PHE C C 1
ATOM 5432 O O . PHE C 1 41 ? -31.05202 -30.12278 -9.30436 1.000 69.45473 39 PHE C O 1
ATOM 5440 N N . LYS C 1 42 ? -31.73676 -29.64671 -7.20725 1.000 80.19230 40 LYS C N 1
ATOM 5441 C CA . LYS C 1 42 ? -31.15848 -30.85496 -6.64661 1.000 73.56707 40 LYS C CA 1
ATOM 5442 C C . LYS C 1 42 ? -32.02944 -32.06510 -6.97590 1.000 80.41758 40 LYS C C 1
ATOM 5443 O O . LYS C 1 42 ? -33.16932 -31.94334 -7.43303 1.000 77.50868 40 LYS C O 1
ATOM 5449 N N . LYS C 1 43 ? -31.47090 -33.24957 -6.73787 1.000 88.82474 41 LYS C N 1
ATOM 5450 C CA . LYS C 1 43 ? -32.13802 -34.48746 -7.11882 1.000 86.10390 41 LYS C CA 1
ATOM 5451 C C . LYS C 1 43 ? -33.40791 -34.68468 -6.30001 1.000 83.31486 41 LYS C C 1
ATOM 5452 O O . LYS C 1 43 ? -33.37396 -34.67090 -5.06573 1.000 91.18536 41 LYS C O 1
ATOM 5458 N N . GLY C 1 44 ? -34.53221 -34.86305 -6.99354 1.000 77.08853 42 GLY C N 1
ATOM 5459 C CA . GLY C 1 44 ? -35.81663 -35.07407 -6.36853 1.000 82.80636 42 GLY C CA 1
ATOM 5460 C C . GLY C 1 44 ? -36.64456 -33.81791 -6.17816 1.000 87.36319 42 GLY C C 1
ATOM 5461 O O . GLY C 1 44 ? -37.87632 -33.90039 -6.13297 1.000 79.23410 42 GLY C O 1
ATOM 5462 N N . GLU C 1 45 ? -36.00039 -32.66002 -6.06924 1.000 89.97013 43 GLU C N 1
ATOM 5463 C CA . GLU C 1 45 ? -36.69539 -31.40146 -5.85309 1.000 87.12374 43 GLU C CA 1
ATOM 5464 C C . GLU C 1 45 ? -37.14269 -30.80001 -7.18348 1.000 83.93176 43 GLU C C 1
ATOM 5465 O O . GLU C 1 45 ? -36.63463 -31.14350 -8.25323 1.000 91.83980 43 GLU C O 1
ATOM 5471 N N . GLU C 1 46 ? -38.11707 -29.89666 -7.10320 1.000 82.26874 44 GLU C N 1
ATOM 5472 C CA . GLU C 1 46 ? -38.63433 -29.22369 -8.28322 1.000 82.91236 44 GLU C CA 1
ATOM 5473 C C . GLU C 1 46 ? -37.71913 -28.06780 -8.68282 1.000 78.83970 44 GLU C C 1
ATOM 5474 O O . GLU C 1 46 ? -36.72681 -27.75834 -8.01709 1.000 79.39100 44 GLU C O 1
ATOM 5480 N N . SER C 1 47 ? -38.06615 -27.41750 -9.78790 1.000 81.88572 45 SER C N 1
ATOM 5481 C CA . SER C 1 47 ? -37.30427 -26.30308 -10.32809 1.000 63.43399 45 SER C CA 1
ATOM 5482 C C . SER C 1 47 ? -37.96241 -24.97903 -9.96047 1.000 62.79518 45 SER C C 1
ATOM 5483 O O . SER C 1 47 ? -39.18023 -24.89826 -9.77967 1.000 60.91039 45 SER C O 1
ATOM 5486 N N . ALA C 1 48 ? -37.13796 -23.93375 -9.85403 1.000 57.08647 46 ALA C N 1
ATOM 5487 C CA . ALA C 1 48 ? -37.66039 -22.61959 -9.49290 1.000 54.31666 46 ALA C CA 1
ATOM 5488 C C . ALA C 1 48 ? -38.50096 -22.02831 -10.61814 1.000 56.40715 46 ALA C C 1
ATOM 5489 O O . ALA C 1 48 ? -39.56218 -21.44534 -10.36638 1.000 56.25201 46 ALA C O 1
ATOM 5491 N N . ILE C 1 49 ? -38.04664 -22.16595 -11.86138 1.000 56.46961 47 ILE C N 1
ATOM 5492 C CA . ILE C 1 49 ? -38.76198 -21.66481 -13.02975 1.000 48.08860 47 ILE C CA 1
ATOM 5493 C C . ILE C 1 49 ? -39.00492 -22.83772 -13.96802 1.000 54.23881 47 ILE C C 1
ATOM 5494 O O . ILE C 1 49 ? -38.05362 -23.50145 -14.39959 1.000 52.94462 47 ILE C O 1
ATOM 5499 N N . THR C 1 50 ? -40.27209 -23.09102 -14.28434 1.000 58.02778 48 THR C N 1
ATOM 5500 C CA . THR C 1 50 ? -40.66571 -24.17489 -15.18235 1.000 49.53334 48 THR C CA 1
ATOM 5501 C C . THR C 1 50 ? -41.44023 -23.57114 -16.34983 1.000 51.07105 48 THR C C 1
ATOM 5502 O O . THR C 1 50 ? -42.61118 -23.20517 -16.20574 1.000 52.74868 48 THR C O 1
ATOM 5506 N N . MET C 1 51 ? -40.77994 -23.46275 -17.49998 1.000 48.96020 49 MET C N 1
ATOM 5507 C CA . MET C 1 51 ? -41.44934 -23.01918 -18.71294 1.000 44.13459 49 MET C CA 1
ATOM 5508 C C . MET C 1 51 ? -42.50956 -24.03029 -19.13209 1.000 44.20850 49 MET C C 1
ATOM 5509 O O . MET C 1 51 ? -42.38614 -25.23321 -18.88612 1.000 39.96509 49 MET C O 1
ATOM 5514 N N . ASN C 1 52 ? -43.57190 -23.52647 -19.76297 1.000 41.95834 50 ASN C N 1
ATOM 5515 C CA . ASN C 1 52 ? -44.60627 -24.41220 -20.28453 1.000 46.22984 50 ASN C CA 1
ATOM 5516 C C . ASN C 1 52 ? -44.24162 -24.95632 -21.65800 1.000 47.78488 50 ASN C C 1
ATOM 5517 O O . ASN C 1 52 ? -44.71498 -26.03432 -22.04101 1.000 49.85587 50 ASN C O 1
ATOM 5522 N N . ILE C 1 53 ? -43.41600 -24.22721 -22.40261 1.000 44.17862 51 ILE C N 1
ATOM 5523 C CA . ILE C 1 53 ? -42.90373 -24.67728 -23.69506 1.000 44.30148 51 ILE C CA 1
ATOM 5524 C C . ILE C 1 53 ? -41.38943 -24.53459 -23.67591 1.000 42.66597 51 ILE C C 1
ATOM 5525 O O . ILE C 1 53 ? -40.84224 -23.70846 -22.93090 1.000 48.19017 51 ILE C O 1
ATOM 5530 N N . PRO C 1 54 ? -40.68146 -25.32780 -24.48156 1.000 42.81597 52 PRO C N 1
ATOM 5531 C CA . PRO C 1 54 ? -39.21678 -25.33984 -24.39495 1.000 45.75194 52 PRO C CA 1
ATOM 5532 C C . PRO C 1 54 ? -38.53118 -24.36132 -25.33411 1.000 40.54239 52 PRO C C 1
ATOM 5533 O O . PRO C 1 54 ? -37.44672 -24.65669 -25.84689 1.000 38.62347 52 PRO C O 1
ATOM 5537 N N . LEU C 1 55 ? -39.13171 -23.19715 -25.56916 1.000 35.34178 53 LEU C N 1
ATOM 5538 C CA . LEU C 1 55 ? -38.58209 -22.21291 -26.49427 1.000 40.07840 53 LEU C CA 1
ATOM 5539 C C . LEU C 1 55 ? -38.24544 -20.92543 -25.75676 1.000 39.65519 53 LEU C C 1
ATOM 5540 O O . LEU C 1 55 ? -39.04609 -20.43569 -24.95302 1.000 41.27075 53 LEU C O 1
ATOM 5545 N N . VAL C 1 56 ? -37.06011 -20.38387 -26.03377 1.000 35.01227 54 VAL C N 1
ATOM 5546 C CA . VAL C 1 56 ? -36.66819 -19.05668 -25.57897 1.000 39.32628 54 VAL C CA 1
ATOM 5547 C C . VAL C 1 56 ? -36.09820 -18.29357 -26.76640 1.000 36.39947 54 VAL C C 1
ATOM 5548 O O . VAL C 1 56 ? -35.55668 -18.88569 -27.70492 1.000 36.63908 54 VAL C O 1
ATOM 5552 N N . SER C 1 57 ? -36.23408 -16.97033 -26.72977 1.000 39.64441 55 SER C N 1
ATOM 5553 C CA . SER C 1 57 ? -35.74310 -16.12275 -27.80735 1.000 35.74259 55 SER C CA 1
ATOM 5554 C C . SER C 1 57 ? -34.32106 -15.65647 -27.51400 1.000 34.68083 55 SER C C 1
ATOM 5555 O O . SER C 1 57 ? -33.91000 -15.53732 -26.35661 1.000 38.16688 55 SER C O 1
ATOM 5558 N N . ALA C 1 58 ? -33.57569 -15.38190 -28.58095 1.000 29.17617 56 ALA C N 1
ATOM 5559 C CA . ALA C 1 58 ? -32.15337 -15.09686 -28.46692 1.000 30.73677 56 ALA C CA 1
ATOM 5560 C C . ALA C 1 58 ? -31.90164 -13.68305 -27.95419 1.000 35.05889 56 ALA C C 1
ATOM 5561 O O . ALA C 1 58 ? -32.66336 -12.75062 -28.22548 1.000 40.95751 56 ALA C O 1
ATOM 5563 N N . ILE C 1 59 ? -30.80691 -13.53473 -27.20870 1.000 22.76657 57 ILE C N 1
ATOM 5564 C CA . ILE C 1 59 ? -30.39020 -12.25179 -26.65416 1.000 29.56462 57 ILE C CA 1
ATOM 5565 C C . ILE C 1 59 ? -29.83754 -11.38778 -27.77855 1.000 30.84884 57 ILE C C 1
ATOM 5566 O O . ILE C 1 59 ? -28.62274 -11.17826 -27.87459 1.000 26.34278 57 ILE C O 1
ATOM 5571 N N . MET C 1 60 ? -30.71936 -10.88531 -28.64098 1.000 32.75901 58 MET C N 1
ATOM 5572 C CA . MET C 1 60 ? -30.29396 -10.22089 -29.86341 1.000 31.88196 58 MET C CA 1
ATOM 5573 C C . MET C 1 60 ? -31.12058 -8.96625 -30.10292 1.000 31.55769 58 MET C C 1
ATOM 5574 O O . MET C 1 60 ? -32.30154 -8.90101 -29.75068 1.000 30.43015 58 MET C O 1
ATOM 5579 N N . GLN C 1 61 ? -30.47637 -7.96712 -30.71502 1.000 30.25818 59 GLN C N 1
ATOM 5580 C CA . GLN C 1 61 ? -31.15890 -6.71678 -31.03036 1.000 30.96334 59 GLN C CA 1
ATOM 5581 C C . GLN C 1 61 ? -32.31218 -6.93378 -31.99708 1.000 35.08623 59 GLN C C 1
ATOM 5582 O O . GLN C 1 61 ? -33.32008 -6.22053 -31.93262 1.000 40.10993 59 GLN C O 1
ATOM 5588 N N . ALA C 1 62 ? -32.18155 -7.90216 -32.89818 1.000 34.08917 60 ALA C N 1
ATOM 5589 C CA . ALA C 1 62 ? -33.17320 -8.15830 -33.93016 1.000 34.54110 60 ALA C CA 1
ATOM 5590 C C . ALA C 1 62 ? -34.22530 -9.17331 -33.50405 1.000 31.92923 60 ALA C C 1
ATOM 5591 O O . ALA C 1 62 ? -35.03640 -9.59080 -34.33711 1.000 36.74254 60 ALA C O 1
ATOM 5593 N N . VAL C 1 63 ? -34.23503 -9.57879 -32.23447 1.000 31.82642 61 VAL C N 1
ATOM 5594 C CA . VAL C 1 63 ? -35.12691 -10.64310 -31.78749 1.000 34.66679 61 VAL C CA 1
ATOM 5595 C C . VAL C 1 63 ? -35.93501 -10.20856 -30.57180 1.000 34.42080 61 VAL C C 1
ATOM 5596 O O . VAL C 1 63 ? -37.14562 -9.97806 -30.66825 1.000 40.85201 61 VAL C O 1
ATOM 5600 N N . SER C 1 64 ? -35.27413 -10.09533 -29.42169 1.000 30.78990 62 SER C N 1
ATOM 5601 C CA . SER C 1 64 ? -35.95036 -10.04286 -28.12604 1.000 33.27982 62 SER C CA 1
ATOM 5602 C C . SER C 1 64 ? -36.06829 -8.60025 -27.64650 1.000 37.03939 62 SER C C 1
ATOM 5603 O O . SER C 1 64 ? -35.09850 -8.01524 -27.15976 1.000 36.51734 62 SER C O 1
ATOM 5606 N N . ASP C 1 65 ? -37.26874 -8.03450 -27.76542 1.000 36.57265 63 ASP C N 1
ATOM 5607 C CA . ASP C 1 65 ? -37.57703 -6.76852 -27.11212 1.000 35.77161 63 ASP C CA 1
ATOM 5608 C C . ASP C 1 65 ? -38.80098 -6.95285 -26.22340 1.000 35.21529 63 ASP C C 1
ATOM 5609 O O . ASP C 1 65 ? -39.15036 -8.08535 -25.87660 1.000 36.72878 63 ASP C O 1
ATOM 5614 N N . ASP C 1 66 ? -39.46150 -5.85527 -25.85108 1.000 39.36591 64 ASP C N 1
ATOM 5615 C CA . ASP C 1 66 ? -40.61032 -5.96195 -24.95659 1.000 41.31060 64 ASP C CA 1
ATOM 5616 C C . ASP C 1 66 ? -41.79025 -6.64606 -25.63914 1.000 39.69726 64 ASP C C 1
ATOM 5617 O O . ASP C 1 66 ? -42.50358 -7.43588 -25.00916 1.000 37.60517 64 ASP C O 1
ATOM 5622 N N . ASN C 1 67 ? -42.01105 -6.36278 -26.92526 1.000 41.15067 65 ASN C N 1
ATOM 5623 C CA . ASN C 1 67 ? -43.10841 -7.00826 -27.64050 1.000 43.70801 65 ASN C CA 1
ATOM 5624 C C . ASN C 1 67 ? -42.85165 -8.49992 -27.81455 1.000 43.24561 65 ASN C C 1
ATOM 5625 O O . ASN C 1 67 ? -43.75213 -9.32065 -27.60130 1.000 42.25511 65 ASN C O 1
ATOM 5630 N N . MET C 1 68 ? -41.62904 -8.86714 -28.20278 1.000 43.93453 66 MET C N 1
ATOM 5631 C CA . MET C 1 68 ? -41.27211 -10.27796 -28.30654 1.000 40.58372 66 MET C CA 1
ATOM 5632 C C . MET C 1 68 ? -41.38171 -10.97227 -26.95512 1.000 39.66992 66 MET C C 1
ATOM 5633 O O . MET C 1 68 ? -41.84226 -12.11688 -26.87093 1.000 42.17495 66 MET C O 1
ATOM 5638 N N . GLY C 1 69 ? -40.97174 -10.28926 -25.88460 1.000 40.60771 67 GLY C N 1
ATOM 5639 C CA . GLY C 1 69 ? -41.04263 -10.88869 -24.56217 1.000 44.33116 67 GLY C CA 1
ATOM 5640 C C . GLY C 1 69 ? -42.46470 -11.13190 -24.09784 1.000 42.46202 67 GLY C C 1
ATOM 5641 O O . GLY C 1 69 ? -42.74332 -12.12333 -23.41828 1.000 36.84032 67 GLY C O 1
ATOM 5642 N N . ILE C 1 70 ? -43.38188 -10.23193 -24.45341 1.000 46.05687 68 ILE C N 1
ATOM 5643 C CA . ILE C 1 70 ? -44.78022 -10.40320 -24.07264 1.000 47.76799 68 ILE C CA 1
ATOM 5644 C C . ILE C 1 70 ? -45.39759 -11.57299 -24.82827 1.000 48.76118 68 ILE C C 1
ATOM 5645 O O . ILE C 1 70 ? -46.01345 -12.46303 -24.23075 1.000 49.94047 68 ILE C O 1
ATOM 5650 N N . ALA C 1 71 ? -45.23088 -11.59350 -26.15350 1.000 46.90974 69 ALA C N 1
ATOM 5651 C CA . ALA C 1 71 ? -45.87637 -12.61695 -26.97015 1.000 44.88959 69 ALA C CA 1
ATOM 5652 C C . ALA C 1 71 ? -45.36431 -14.01034 -26.62965 1.000 48.86741 69 ALA C C 1
ATOM 5653 O O . ALA C 1 71 ? -46.15004 -14.96001 -26.52635 1.000 48.82522 69 ALA C O 1
ATOM 5655 N N . LEU C 1 72 ? -44.04928 -14.15443 -26.45143 1.000 47.91814 70 LEU C N 1
ATOM 5656 C CA . LEU C 1 72 ? -43.49401 -15.46415 -26.12945 1.000 46.95086 70 LEU C CA 1
ATOM 5657 C C . LEU C 1 72 ? -43.90058 -15.91682 -24.73203 1.000 43.07773 70 LEU C C 1
ATOM 5658 O O . LEU C 1 72 ? -43.99723 -17.12203 -24.47597 1.000 46.83737 70 LEU C O 1
ATOM 5663 N N . ALA C 1 73 ? -44.15440 -14.97238 -23.82318 1.000 42.50965 71 ALA C N 1
ATOM 5664 C CA . ALA C 1 73 ? -44.58333 -15.33763 -22.47839 1.000 42.00268 71 ALA C CA 1
ATOM 5665 C C . ALA C 1 73 ? -46.03080 -15.81073 -22.45427 1.000 50.66128 71 ALA C C 1
ATOM 5666 O O . ALA C 1 73 ? -46.37707 -16.69035 -21.65688 1.000 49.33592 71 ALA C O 1
ATOM 5668 N N . THR C 1 74 ? -46.88891 -15.24487 -23.30878 1.000 48.18532 72 THR C N 1
ATOM 5669 C CA . THR C 1 74 ? -48.26482 -15.72252 -23.39263 1.000 53.52885 72 THR C CA 1
ATOM 5670 C C . THR C 1 74 ? -48.33901 -17.15963 -23.88549 1.000 52.76613 72 THR C C 1
ATOM 5671 O O . THR C 1 74 ? -49.32349 -17.85127 -23.60311 1.000 60.00816 72 THR C O 1
ATOM 5675 N N . GLU C 1 75 ? -47.32649 -17.62135 -24.61556 1.000 45.60435 73 GLU C N 1
ATOM 5676 C CA . GLU C 1 75 ? -47.29491 -18.97865 -25.13818 1.000 50.90952 73 GLU C CA 1
ATOM 5677 C C . GLU C 1 75 ? -46.49740 -19.93644 -24.26413 1.000 47.58764 73 GLU C C 1
ATOM 5678 O O . GLU C 1 75 ? -46.32951 -21.09927 -24.64121 1.000 43.20594 73 GLU C O 1
ATOM 5684 N N . GLY C 1 76 ? -46.00569 -19.48362 -23.11210 1.000 47.25421 74 GLY C N 1
ATOM 5685 C CA . GLY C 1 76 ? -45.31700 -20.34842 -22.17740 1.000 47.97996 74 GLY C CA 1
ATOM 5686 C C . GLY C 1 76 ? -43.80725 -20.26460 -22.19726 1.000 47.64345 74 GLY C C 1
ATOM 5687 O O . GLY C 1 76 ? -43.15806 -20.95872 -21.40474 1.000 48.10956 74 GLY C O 1
ATOM 5688 N N . GLY C 1 77 ? -43.22640 -19.44283 -23.07270 1.000 46.83826 75 GLY C N 1
ATOM 5689 C CA . GLY C 1 77 ? -41.79142 -19.30694 -23.16914 1.000 43.12063 75 GLY C CA 1
ATOM 5690 C C . GLY C 1 77 ? -41.28251 -18.03397 -22.50713 1.000 43.37086 75 GLY C C 1
ATOM 5691 O O . GLY C 1 77 ? -42.03265 -17.22526 -21.96740 1.000 42.29795 75 GLY C O 1
ATOM 5692 N N . VAL C 1 78 ? -39.96353 -17.87156 -22.55934 1.000 41.88409 76 VAL C N 1
ATOM 5693 C CA . VAL C 1 78 ? -39.28412 -16.72113 -21.97873 1.000 33.60021 76 VAL C CA 1
ATOM 5694 C C . VAL C 1 78 ? -38.43065 -16.06928 -23.05501 1.000 41.74170 76 VAL C C 1
ATOM 5695 O O . VAL C 1 78 ? -37.76744 -16.75962 -23.83501 1.000 45.21917 76 VAL C O 1
ATOM 5699 N N . SER C 1 79 ? -38.45278 -14.74303 -23.10507 1.000 43.85831 77 SER C N 1
ATOM 5700 C CA . SER C 1 79 ? -37.53257 -13.99264 -23.94336 1.000 34.03266 77 SER C CA 1
ATOM 5701 C C . SER C 1 79 ? -36.42714 -13.39467 -23.08640 1.000 38.56773 77 SER C C 1
ATOM 5702 O O . SER C 1 79 ? -36.64617 -13.01663 -21.93331 1.000 39.91735 77 SER C O 1
ATOM 5705 N N . PHE C 1 80 ? -35.23432 -13.31454 -23.66198 1.000 43.29476 78 PHE C N 1
ATOM 5706 C CA . PHE C 1 80 ? -34.07378 -12.72508 -23.00189 1.000 35.45543 78 PHE C CA 1
ATOM 5707 C C . PHE C 1 80 ? -33.77460 -11.40051 -23.69499 1.000 36.30313 78 PHE C C 1
ATOM 5708 O O . PHE C 1 80 ? -33.19642 -11.37809 -24.78558 1.000 33.84987 78 PHE C O 1
ATOM 5716 N N . ILE C 1 81 ? -34.17972 -10.29898 -23.05586 1.000 34.99697 79 ILE C N 1
ATOM 5717 C CA . ILE C 1 81 ? -33.97445 -8.97678 -23.63335 1.000 34.60717 79 ILE C CA 1
ATOM 5718 C C . ILE C 1 81 ? -32.49252 -8.76007 -23.90874 1.000 30.43688 79 ILE C C 1
ATOM 5719 O O . ILE C 1 81 ? -31.62788 -9.12459 -23.10111 1.000 30.67750 79 ILE C O 1
ATOM 5724 N N . PHE C 1 82 ? -32.19263 -8.17370 -25.06500 1.000 29.38855 80 PHE C N 1
ATOM 5725 C CA . PHE C 1 82 ? -30.80729 -8.01414 -25.48359 1.000 32.04765 80 PHE C CA 1
ATOM 5726 C C . PHE C 1 82 ? -30.10227 -6.96267 -24.63710 1.000 32.53124 80 PHE C C 1
ATOM 5727 O O . PHE C 1 82 ? -30.68914 -5.94444 -24.26253 1.000 36.47720 80 PHE C O 1
ATOM 5735 N N . GLY C 1 83 ? -28.83391 -7.22233 -24.32467 1.000 29.97803 81 GLY C N 1
ATOM 5736 C CA . GLY C 1 83 ? -28.02699 -6.27382 -23.58540 1.000 30.85848 81 GLY C CA 1
ATOM 5737 C C . GLY C 1 83 ? -27.25408 -5.29847 -24.43405 1.000 36.38015 81 GLY C C 1
ATOM 5738 O O . GLY C 1 83 ? -26.59357 -4.40614 -23.89140 1.000 44.95840 81 GLY C O 1
ATOM 5739 N N . SER C 1 84 ? -27.32483 -5.43796 -25.75890 1.000 36.00375 82 SER C N 1
ATOM 5740 C CA . SER C 1 84 ? -26.64690 -4.52946 -26.67574 1.000 32.28085 82 SER C CA 1
ATOM 5741 C C . SER C 1 84 ? -27.34635 -3.17410 -26.71504 1.000 34.57918 82 SER C C 1
ATOM 5742 O O . SER C 1 84 ? -27.63364 -2.64639 -27.79462 1.000 30.90703 82 SER C O 1
ATOM 5745 N N . GLN C 1 85 ? -27.62365 -2.60853 -25.54355 1.000 39.52149 83 GLN C N 1
ATOM 5746 C CA . GLN C 1 85 ? -28.32157 -1.33566 -25.41439 1.000 37.12367 83 GLN C CA 1
ATOM 5747 C C . GLN C 1 85 ? -27.93822 -0.73319 -24.06882 1.000 42.63215 83 GLN C C 1
ATOM 5748 O O . GLN C 1 85 ? -27.23130 -1.35631 -23.27201 1.000 41.03197 83 GLN C O 1
ATOM 5754 N N . SER C 1 86 ? -28.40620 0.48897 -23.81737 1.000 42.23734 84 SER C N 1
ATOM 5755 C CA . SER C 1 86 ? -28.13116 1.12792 -22.53696 1.000 41.03747 84 SER C CA 1
ATOM 5756 C C . SER C 1 86 ? -28.76974 0.33220 -21.40509 1.000 40.01230 84 SER C C 1
ATOM 5757 O O . SER C 1 86 ? -29.75466 -0.38525 -21.59892 1.000 41.16508 84 SER C O 1
ATOM 5760 N N . ILE C 1 87 ? -28.18892 0.45716 -20.20945 1.000 43.10554 85 ILE C N 1
ATOM 5761 C CA . ILE C 1 87 ? -28.76295 -0.19936 -19.03906 1.000 43.53191 85 ILE C CA 1
ATOM 5762 C C . ILE C 1 87 ? -30.16369 0.32990 -18.76708 1.000 40.97251 85 ILE C C 1
ATOM 5763 O O . ILE C 1 87 ? -31.05099 -0.42198 -18.34494 1.000 42.01962 85 ILE C O 1
ATOM 5768 N N . GLU C 1 88 ? -30.39488 1.61939 -19.02302 1.000 45.32968 86 GLU C N 1
ATOM 5769 C CA . GLU C 1 88 ? -31.73107 2.17671 -18.84468 1.000 49.53022 86 GLU C CA 1
ATOM 5770 C C . GLU C 1 88 ? -32.70386 1.60913 -19.87028 1.000 48.11759 86 GLU C C 1
ATOM 5771 O O . GLU C 1 88 ? -33.85532 1.30307 -19.53869 1.000 51.78967 86 GLU C O 1
ATOM 5777 N N . SER C 1 89 ? -32.25625 1.45365 -21.11909 1.000 41.17215 87 SER C N 1
ATOM 5778 C CA . SER C 1 89 ? -33.14678 0.97076 -22.16956 1.000 45.17010 87 SER C CA 1
ATOM 5779 C C . SER C 1 89 ? -33.52320 -0.48931 -21.95098 1.000 40.20554 87 SER C C 1
ATOM 5780 O O . SER C 1 89 ? -34.67561 -0.87803 -22.17484 1.000 41.32482 87 SER C O 1
ATOM 5783 N N . GLU C 1 90 ? -32.56791 -1.31369 -21.51427 1.000 42.28632 88 GLU C N 1
ATOM 5784 C CA . GLU C 1 90 ? -32.87389 -2.71874 -21.26629 1.000 40.68613 88 GLU C CA 1
ATOM 5785 C C . GLU C 1 90 ? -33.76308 -2.88225 -20.03903 1.000 42.65054 88 GLU C C 1
ATOM 5786 O O . GLU C 1 90 ? -34.66781 -3.72548 -20.02908 1.000 43.16940 88 GLU C O 1
ATOM 5792 N N . ALA C 1 91 ? -33.52407 -2.08461 -18.99530 1.000 36.59944 89 ALA C N 1
ATOM 5793 C CA . ALA C 1 91 ? -34.38206 -2.13910 -17.81656 1.000 43.43607 89 ALA C CA 1
ATOM 5794 C C . ALA C 1 91 ? -35.80626 -1.70833 -18.14120 1.000 44.47750 89 ALA C C 1
ATOM 5795 O O . ALA C 1 91 ? -36.76183 -2.23436 -17.55944 1.000 47.38546 89 ALA C O 1
ATOM 5797 N N . ALA C 1 92 ? -35.97051 -0.76271 -19.06891 1.000 42.37773 90 ALA C N 1
ATOM 5798 C CA . ALA C 1 92 ? -37.31096 -0.33004 -19.44916 1.000 40.81167 90 ALA C CA 1
ATOM 5799 C C . ALA C 1 92 ? -38.04192 -1.41787 -20.22469 1.000 43.62044 90 ALA C C 1
ATOM 5800 O O . ALA C 1 92 ? -39.24833 -1.61388 -20.03872 1.000 48.28175 90 ALA C O 1
ATOM 5802 N N . MET C 1 93 ? -37.33161 -2.13292 -21.10161 1.000 40.18469 91 MET C N 1
ATOM 5803 C CA . MET C 1 93 ? -37.95436 -3.23935 -21.82175 1.000 42.18561 91 MET C CA 1
ATOM 5804 C C . MET C 1 93 ? -38.36749 -4.35329 -20.86915 1.000 43.89722 91 MET C C 1
ATOM 5805 O O . MET C 1 93 ? -39.46985 -4.90202 -20.98530 1.000 46.02903 91 MET C O 1
ATOM 5810 N N . VAL C 1 94 ? -37.49277 -4.70545 -19.92356 1.000 40.58847 92 VAL C N 1
ATOM 5811 C CA . VAL C 1 94 ? -37.84003 -5.71661 -18.92881 1.000 43.66514 92 VAL C CA 1
ATOM 5812 C C . VAL C 1 94 ? -39.03094 -5.25626 -18.09897 1.000 50.44681 92 VAL C C 1
ATOM 5813 O O . VAL C 1 94 ? -39.93117 -6.04448 -17.78422 1.000 55.78579 92 VAL C O 1
ATOM 5817 N N . SER C 1 95 ? -39.06497 -3.96882 -17.74757 1.000 45.48957 93 SER C N 1
ATOM 5818 C CA . SER C 1 95 ? -40.15520 -3.45553 -16.92683 1.000 48.44831 93 SER C CA 1
ATOM 5819 C C . SER C 1 95 ? -41.47527 -3.42747 -17.68789 1.000 51.52331 93 SER C C 1
ATOM 5820 O O . SER C 1 95 ? -42.53657 -3.63251 -17.08740 1.000 51.09727 93 SER C O 1
ATOM 5823 N N . ARG C 1 96 ? -41.43745 -3.17792 -18.99993 1.000 43.14115 94 ARG C N 1
ATOM 5824 C CA . ARG C 1 96 ? -42.67902 -3.13353 -19.76617 1.000 53.78177 94 ARG C CA 1
ATOM 5825 C C . ARG C 1 96 ? -43.30606 -4.51477 -19.90999 1.000 55.47129 94 ARG C C 1
ATOM 5826 O O . ARG C 1 96 ? -44.53522 -4.62904 -19.97958 1.000 64.17819 94 ARG C O 1
ATOM 5834 N N . VAL C 1 97 ? -42.49036 -5.56979 -19.95570 1.000 47.57769 95 VAL C N 1
ATOM 5835 C CA . VAL C 1 97 ? -43.04128 -6.92067 -20.00459 1.000 56.14302 95 VAL C CA 1
ATOM 5836 C C . VAL C 1 97 ? -43.67537 -7.28631 -18.66792 1.000 57.40423 95 VAL C C 1
ATOM 5837 O O . VAL C 1 97 ? -44.77000 -7.86087 -18.62086 1.000 59.91798 95 VAL C O 1
ATOM 5841 N N . LYS C 1 98 ? -43.00546 -6.95204 -17.56251 1.000 46.06688 96 LYS C N 1
ATOM 5842 C CA . LYS C 1 98 ? -43.52196 -7.30106 -16.24306 1.000 56.45086 96 LYS C CA 1
ATOM 5843 C C . LYS C 1 98 ? -44.81335 -6.55254 -15.93715 1.000 63.49866 96 LYS C C 1
ATOM 5844 O O . LYS C 1 98 ? -45.80482 -7.15395 -15.50919 1.000 73.88642 96 LYS C O 1
ATOM 5850 N N . ASN C 1 99 ? -44.82025 -5.23499 -16.14671 1.000 59.82099 97 ASN C N 1
ATOM 5851 C CA . ASN C 1 99 ? -45.97195 -4.39676 -15.83529 1.000 60.50665 97 ASN C CA 1
ATOM 5852 C C . ASN C 1 99 ? -46.96157 -4.29585 -16.98895 1.000 62.26326 97 ASN C C 1
ATOM 5853 O O . ASN C 1 99 ? -47.57910 -3.24044 -17.18182 1.000 60.86378 97 ASN C O 1
ATOM 5858 N N . HIS C 1 100 ? -47.12880 -5.36839 -17.76382 1.000 62.00684 98 HIS C N 1
ATOM 5859 C CA . HIS C 1 100 ? -48.05767 -5.37584 -18.88462 1.000 61.65534 98 HIS C CA 1
ATOM 5860 C C . HIS C 1 100 ? -49.41500 -5.97248 -18.53590 1.000 66.98719 98 HIS C C 1
ATOM 5861 O O . HIS C 1 100 ? -50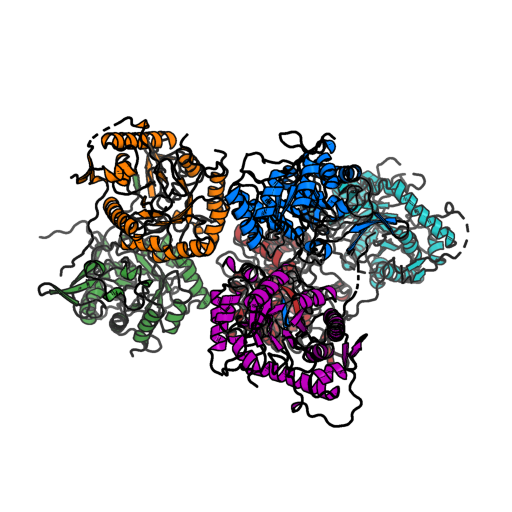.37414 -5.76465 -19.28926 1.000 73.80650 98 HIS C O 1
ATOM 5868 N N . LYS C 1 101 ? -49.51602 -6.69122 -17.41808 1.000 64.89273 99 LYS C N 1
ATOM 5869 C CA . LYS C 1 101 ? -50.73961 -7.38355 -17.01227 1.000 64.12374 99 LYS C CA 1
ATOM 5870 C C . LYS C 1 101 ? -51.14676 -8.42646 -18.04901 1.000 61.55227 99 LYS C C 1
ATOM 5871 O O . LYS C 1 101 ? -51.86837 -8.12365 -18.99853 1.000 79.29070 99 LYS C O 1
ATOM 5877 N N . LEU C 1 116 ? -49.97273 -22.66340 -21.92951 1.000 59.18388 114 LEU C N 1
ATOM 5878 C CA . LEU C 1 116 ? -50.61292 -21.37943 -21.66642 1.000 59.66134 114 LEU C CA 1
ATOM 5879 C C . LEU C 1 116 ? -49.59582 -20.33920 -21.19949 1.000 55.61562 114 LEU C C 1
ATOM 5880 O O . LEU C 1 116 ? -48.38961 -20.54570 -21.32392 1.000 50.66591 114 LEU C O 1
ATOM 5885 N N . GLU C 1 117 ? -50.08841 -19.22602 -20.66105 1.000 58.19233 115 GLU C N 1
ATOM 5886 C CA . GLU C 1 117 ? -49.20724 -18.13579 -20.26468 1.000 56.46791 115 GLU C CA 1
ATOM 5887 C C . GLU C 1 117 ? -48.30622 -18.55645 -19.10755 1.000 59.52572 115 GLU C C 1
ATOM 5888 O O . GLU C 1 117 ? -48.69954 -19.32871 -18.22806 1.000 53.75693 115 GLU C O 1
ATOM 5894 N N . LEU C 1 118 ? -47.07956 -18.04198 -19.12242 1.000 53.66774 116 LEU C N 1
ATOM 5895 C CA . LEU C 1 118 ? -46.08982 -18.30810 -18.08445 1.000 50.57062 116 LEU C CA 1
ATOM 5896 C C . LEU C 1 118 ? -45.95424 -17.05765 -17.22410 1.000 56.12570 116 LEU C C 1
ATOM 5897 O O . LEU C 1 118 ? -45.36324 -16.06211 -17.65614 1.000 54.76804 116 LEU C O 1
ATOM 5902 N N . LEU C 1 119 ? -46.50400 -17.10781 -16.01423 1.000 52.46297 117 LEU C N 1
ATOM 5903 C CA . LEU C 1 119 ? -46.47050 -15.98585 -15.09130 1.000 51.71391 117 LEU C CA 1
ATOM 5904 C C . LEU C 1 119 ? -45.70045 -16.37137 -13.83423 1.000 55.43201 117 LEU C C 1
ATOM 5905 O O . LEU C 1 119 ? -45.47492 -17.55192 -13.55550 1.000 57.57217 117 LEU C O 1
ATOM 5910 N N . ASP C 1 120 ? -45.29628 -15.35827 -13.07361 1.000 55.72895 118 ASP C N 1
ATOM 5911 C CA . ASP C 1 120 ? -44.53457 -15.56931 -11.85008 1.000 60.55001 118 ASP C CA 1
ATOM 5912 C C . ASP C 1 120 ? -45.49533 -15.58939 -10.65736 1.000 60.87469 118 ASP C C 1
ATOM 5913 O O . ASP C 1 120 ? -46.70131 -15.79090 -10.82381 1.000 58.76513 118 ASP C O 1
ATOM 5918 N N . SER C 1 121 ? -44.97597 -15.38641 -9.44168 1.000 55.80136 119 SER C N 1
ATOM 5919 C CA . SER C 1 121 ? -45.83946 -15.39716 -8.26282 1.000 62.36238 119 SER C CA 1
ATOM 5920 C C . SER C 1 121 ? -46.79556 -14.21125 -8.26253 1.000 57.23505 119 SER C C 1
ATOM 5921 O O . SER C 1 121 ? -47.94144 -14.33033 -7.81279 1.000 53.83907 119 SER C O 1
ATOM 5924 N N . SER C 1 122 ? -46.34599 -13.06217 -8.76100 1.000 64.31317 120 SER C N 1
ATOM 5925 C CA . SER C 1 122 ? -47.19271 -11.88163 -8.87272 1.000 62.53567 120 SER C CA 1
ATOM 5926 C C . SER C 1 122 ? -48.13513 -11.94502 -10.06896 1.000 65.45275 120 SER C C 1
ATOM 5927 O O . SER C 1 122 ? -48.83969 -10.96417 -10.33480 1.000 63.46436 120 SER C O 1
ATOM 5930 N N . LYS C 1 123 ? -48.15248 -13.07112 -10.78667 1.000 61.83098 121 LYS C N 1
ATOM 5931 C CA . LYS C 1 123 ? -48.99417 -13.25791 -11.97002 1.000 61.13397 121 LYS C CA 1
ATOM 5932 C C . LYS C 1 123 ? -48.67031 -12.23240 -13.05589 1.000 65.35889 121 LYS C C 1
ATOM 5933 O O . LYS C 1 123 ? -49.55613 -11.73003 -13.75054 1.000 67.06890 121 LYS C O 1
ATOM 5939 N N . ARG C 1 124 ? -47.38606 -11.92302 -13.20317 1.000 67.62384 122 ARG C N 1
ATOM 5940 C CA . ARG C 1 124 ? -46.87943 -11.10735 -14.29551 1.000 64.54526 122 ARG C CA 1
ATOM 5941 C C . ARG C 1 124 ? -46.03697 -11.97452 -15.22207 1.000 58.93659 122 ARG C C 1
ATOM 5942 O O . ARG C 1 124 ? -45.49346 -13.00466 -14.81436 1.000 58.95546 122 ARG C O 1
ATOM 5950 N N . TYR C 1 125 ? -45.93391 -11.54360 -16.47848 1.000 57.82420 123 TYR C N 1
ATOM 5951 C CA . TYR C 1 125 ? -45.20505 -12.31640 -17.47515 1.000 51.58990 123 TYR C CA 1
ATOM 5952 C C . TYR C 1 125 ? -43.76410 -12.54610 -17.03947 1.000 52.38804 123 TYR C C 1
ATOM 5953 O O . TYR C 1 125 ? -43.10012 -11.64447 -16.52022 1.000 50.88257 123 TYR C O 1
ATOM 5962 N N . VAL C 1 126 ? -43.28901 -13.77102 -17.24150 1.000 50.09142 124 VAL C N 1
ATOM 5963 C CA . VAL C 1 126 ? -41.90324 -14.11277 -16.94354 1.000 50.97008 124 VAL C CA 1
ATOM 5964 C C . VAL C 1 126 ? -41.02868 -13.66458 -18.10568 1.000 48.37208 124 VAL C C 1
ATOM 5965 O O . VAL C 1 126 ? -41.30334 -13.98925 -19.26746 1.000 46.69685 124 VAL C O 1
ATOM 5969 N N . VAL C 1 127 ? -39.97611 -12.90916 -17.79802 1.000 45.45300 125 VAL C N 1
ATOM 5970 C CA . VAL C 1 127 ? -39.07761 -12.38089 -18.81499 1.000 35.83023 125 VAL C CA 1
ATOM 5971 C C . VAL C 1 127 ? -37.63959 -12.56648 -18.35316 1.000 42.78958 125 VAL C C 1
ATOM 5972 O O . VAL C 1 127 ? -37.34528 -12.57894 -17.15401 1.000 36.54563 125 VAL C O 1
ATOM 5976 N N . GLY C 1 128 ? -36.73899 -12.73292 -19.32152 1.000 44.24783 126 GLY C N 1
ATOM 5977 C CA . GLY C 1 128 ? -35.32093 -12.80379 -19.05912 1.000 37.44891 126 GLY C CA 1
ATOM 5978 C C . GLY C 1 128 ? -34.58803 -11.60655 -19.64872 1.000 39.04291 126 GLY C C 1
ATOM 5979 O O . GLY C 1 128 ? -35.10951 -10.87352 -20.48495 1.000 38.12548 126 GLY C O 1
ATOM 5980 N N . ALA C 1 129 ? -33.35272 -11.42038 -19.18901 1.000 41.34753 127 ALA C N 1
ATOM 5981 C CA . ALA C 1 129 ? -32.51866 -10.32576 -19.65283 1.000 34.40561 127 ALA C CA 1
ATOM 5982 C C . ALA C 1 129 ? -31.08278 -10.80786 -19.79477 1.000 38.84532 127 ALA C C 1
ATOM 5983 O O . ALA C 1 129 ? -30.62740 -11.67756 -19.04766 1.000 39.56512 127 ALA C O 1
ATOM 5985 N N . GLY C 1 130 ? -30.37424 -10.23551 -20.76274 1.000 35.23753 128 GLY C N 1
ATOM 5986 C CA . GLY C 1 130 ? -28.98469 -10.57549 -21.01178 1.000 31.09133 128 GLY C CA 1
ATOM 5987 C C . GLY C 1 130 ? -28.04312 -9.58955 -20.34176 1.000 38.43042 128 GLY C C 1
ATOM 5988 O O . GLY C 1 130 ? -28.31913 -8.39161 -20.27967 1.000 31.89156 128 GLY C O 1
ATOM 5989 N N . ILE C 1 131 ? -26.92295 -10.10959 -19.84118 1.000 37.88871 129 ILE C N 1
ATOM 5990 C CA . ILE C 1 131 ? -25.89163 -9.28673 -19.22739 1.000 30.69698 129 ILE C CA 1
ATOM 5991 C C . ILE C 1 131 ? -24.55036 -9.63416 -19.85663 1.000 30.42514 129 ILE C C 1
ATOM 5992 O O . ILE C 1 131 ? -24.35516 -10.72029 -20.40550 1.000 39.95701 129 ILE C O 1
ATOM 5997 N N . ASN C 1 132 ? -23.62500 -8.68636 -19.78000 1.000 30.34674 130 ASN C N 1
ATOM 5998 C CA . ASN C 1 132 ? -22.26889 -8.86884 -20.27109 1.000 30.28330 130 ASN C CA 1
ATOM 5999 C C . ASN C 1 132 ? -21.29550 -8.90597 -19.10106 1.000 38.18079 130 ASN C C 1
ATOM 6000 O O . ASN C 1 132 ? -21.65484 -8.65155 -17.94863 1.000 39.81203 130 ASN C O 1
ATOM 6005 N N . THR C 1 133 ? -20.04058 -9.22834 -19.41491 1.000 38.88469 131 THR C N 1
ATOM 6006 C CA . THR C 1 133 ? -18.99154 -9.34579 -18.41027 1.000 38.17108 131 THR C CA 1
ATOM 6007 C C . THR C 1 133 ? -18.24775 -8.03596 -18.18015 1.000 39.26830 131 THR C C 1
ATOM 6008 O O . THR C 1 133 ? -17.08132 -8.05535 -17.76624 1.000 36.95131 131 THR C O 1
ATOM 6012 N N . ARG C 1 134 ? -18.89179 -6.89543 -18.43066 1.000 43.47366 132 ARG C N 1
ATOM 6013 C CA . ARG C 1 134 ? -18.24577 -5.59397 -18.29011 1.000 41.29804 132 ARG C CA 1
ATOM 6014 C C . ARG C 1 134 ? -18.93818 -4.71315 -17.25908 1.000 41.04768 132 ARG C C 1
ATOM 6015 O O . ARG C 1 134 ? -18.30458 -4.31775 -16.27453 1.000 45.47407 132 ARG C O 1
ATOM 6023 N N . ASP C 1 135 ? -20.21643 -4.38796 -17.45267 1.000 38.94557 133 ASP C N 1
ATOM 6024 C CA . ASP C 1 135 ? -20.93555 -3.45439 -16.59173 1.000 43.20113 133 ASP C CA 1
ATOM 6025 C C . ASP C 1 135 ? -21.95236 -4.16389 -15.70119 1.000 47.36748 133 ASP C C 1
ATOM 6026 O O . ASP C 1 135 ? -23.02313 -3.62681 -15.40684 1.000 50.26831 133 ASP C O 1
ATOM 6031 N N . TYR C 1 136 ? -21.62237 -5.37758 -15.25344 1.000 50.19655 134 TYR C N 1
ATOM 6032 C CA . TYR C 1 136 ? -22.57689 -6.15691 -14.47147 1.000 43.37786 134 TYR C CA 1
ATOM 6033 C C . TYR C 1 136 ? -22.83754 -5.53874 -13.10367 1.000 48.70537 134 TYR C C 1
ATOM 6034 O O . TYR C 1 136 ? -23.91208 -5.74693 -12.52878 1.000 56.23087 134 TYR C O 1
ATOM 6043 N N . GLU C 1 137 ? -21.88310 -4.77452 -12.56924 1.000 54.26007 135 GLU C N 1
ATOM 6044 C CA . GLU C 1 137 ? -22.08026 -4.14812 -11.26650 1.000 55.82704 135 GLU C CA 1
ATOM 6045 C C . GLU C 1 137 ? -23.13772 -3.05218 -11.29114 1.000 57.55720 135 GLU C C 1
ATOM 6046 O O . GLU C 1 137 ? -23.59641 -2.63724 -10.22135 1.000 52.39590 135 GLU C O 1
ATOM 6052 N N . GLU C 1 138 ? -23.53714 -2.58088 -12.47152 1.000 54.82925 136 GLU C N 1
ATOM 6053 C CA . GLU C 1 138 ? -24.65184 -1.65414 -12.60209 1.000 48.35230 136 GLU C CA 1
ATOM 6054 C C . GLU C 1 138 ? -25.82377 -2.22486 -13.38480 1.000 52.69491 136 GLU C C 1
ATOM 6055 O O . GLU C 1 138 ? -26.96726 -1.86163 -13.10303 1.000 51.73861 136 GLU C O 1
ATOM 6061 N N . ARG C 1 139 ? -25.57507 -3.11521 -14.34850 1.000 48.36369 137 ARG C N 1
ATOM 6062 C CA . ARG C 1 139 ? -26.66004 -3.65177 -15.16294 1.000 46.23645 137 ARG C CA 1
ATOM 6063 C C . ARG C 1 139 ? -27.47280 -4.69492 -14.40463 1.000 42.09964 137 ARG C C 1
ATOM 6064 O O . ARG C 1 139 ? -28.70163 -4.73363 -14.52963 1.000 41.87141 137 ARG C O 1
ATOM 6072 N N . VAL C 1 140 ? -26.80897 -5.54724 -13.61800 1.000 47.74722 138 VAL C N 1
ATOM 6073 C CA . VAL C 1 140 ? -27.53226 -6.57316 -12.86237 1.000 45.20473 138 VAL C CA 1
ATOM 6074 C C . VAL C 1 140 ? -28.49754 -5.96705 -11.84948 1.000 48.25132 138 VAL C C 1
ATOM 6075 O O . VAL C 1 140 ? -29.66420 -6.39217 -11.81367 1.000 45.19084 138 VAL C O 1
ATOM 6079 N N . PRO C 1 141 ? -28.10340 -4.99602 -11.01079 1.000 49.77769 139 PRO C N 1
ATOM 6080 C CA . PRO C 1 141 ? -29.09494 -4.41048 -10.09061 1.000 45.06599 139 PRO C CA 1
ATOM 6081 C C . PRO C 1 141 ? -30.24976 -3.72964 -10.80485 1.000 49.74038 139 PRO C C 1
ATOM 6082 O O . PRO C 1 141 ? -31.38716 -3.78068 -10.32086 1.000 51.35663 139 PRO C O 1
ATOM 6086 N N . ALA C 1 142 ? -29.99194 -3.09820 -11.95277 1.000 52.82533 140 ALA C N 1
ATOM 6087 C CA . ALA C 1 142 ? -31.05893 -2.40557 -12.66804 1.000 48.39389 140 ALA C CA 1
ATOM 6088 C C . ALA C 1 142 ? -32.06494 -3.38799 -13.25450 1.000 51.39928 140 ALA C C 1
ATOM 6089 O O . ALA C 1 142 ? -33.27083 -3.11457 -13.26917 1.000 58.98695 140 ALA C O 1
ATOM 6091 N N . LEU C 1 143 ? -31.59107 -4.53491 -13.74448 1.000 49.08000 141 LEU C N 1
ATOM 6092 C CA . LEU C 1 143 ? -32.49835 -5.53489 -14.29663 1.000 43.91348 141 LEU C CA 1
ATOM 6093 C C . LEU C 1 143 ? -33.23444 -6.28899 -13.19567 1.000 44.94683 141 LEU C C 1
ATOM 6094 O O . LEU C 1 143 ? -34.40961 -6.63644 -13.35734 1.000 45.37120 141 LEU C O 1
ATOM 6099 N N . VAL C 1 144 ? -32.56120 -6.55093 -12.07346 1.000 48.59418 142 VAL C N 1
ATOM 6100 C CA . VAL C 1 144 ? -33.22698 -7.18263 -10.93851 1.000 48.60734 142 VAL C CA 1
ATOM 6101 C C . VAL C 1 144 ? -34.29206 -6.25662 -10.36447 1.000 53.38625 142 VAL C C 1
ATOM 6102 O O . VAL C 1 144 ? -35.39460 -6.69656 -10.01424 1.000 46.68424 142 VAL C O 1
ATOM 6106 N N . GLU C 1 145 ? -33.98376 -4.96028 -10.26434 1.000 55.89241 143 GLU C N 1
ATOM 6107 C CA . GLU C 1 145 ? -34.97543 -3.99432 -9.80053 1.000 53.53292 143 GLU C CA 1
ATOM 6108 C C . GLU C 1 145 ? -36.16905 -3.93259 -10.74559 1.000 53.42506 143 GLU C C 1
ATOM 6109 O O . GLU C 1 145 ? -37.31866 -3.82667 -10.30129 1.000 52.75314 143 GLU C O 1
ATOM 6115 N N . ALA C 1 146 ? -35.91624 -4.00565 -12.05435 1.000 56.43844 144 ALA C N 1
ATOM 6116 C CA . ALA C 1 146 ? -36.98646 -3.97396 -13.04261 1.000 47.49871 144 ALA C CA 1
ATOM 6117 C C . ALA C 1 146 ? -37.87626 -5.20945 -12.99873 1.000 50.60118 144 ALA C C 1
ATOM 6118 O O . ALA C 1 146 ? -38.97014 -5.17880 -13.57147 1.000 61.23260 144 ALA C O 1
ATOM 6120 N N . GLY C 1 147 ? -37.44490 -6.28362 -12.34954 1.000 51.76573 145 GLY C N 1
ATOM 6121 C CA . GLY C 1 147 ? -38.24619 -7.47836 -12.22494 1.000 52.80636 145 GLY C CA 1
ATOM 6122 C C . GLY C 1 147 ? -37.85256 -8.63614 -13.11369 1.000 53.77906 145 GLY C C 1
ATOM 6123 O O . GLY C 1 147 ? -38.71100 -9.46751 -13.42876 1.000 48.41036 145 GLY C O 1
ATOM 6124 N N . ALA C 1 148 ? -36.59044 -8.72110 -13.52547 1.000 50.67741 146 ALA C N 1
ATOM 6125 C CA . ALA C 1 148 ? -36.15097 -9.82230 -14.37043 1.000 45.30309 146 ALA C CA 1
ATOM 6126 C C . ALA C 1 148 ? -36.18874 -11.13094 -13.59140 1.000 47.74575 146 ALA C C 1
ATOM 6127 O O . ALA C 1 148 ? -35.63295 -11.22892 -12.49294 1.000 40.95715 146 ALA C O 1
ATOM 6129 N N . ASP C 1 149 ? -36.85121 -12.13897 -14.16289 1.000 40.33532 147 ASP C N 1
ATOM 6130 C CA . ASP C 1 149 ? -36.98176 -13.42309 -13.48479 1.000 41.53593 147 ASP C CA 1
ATOM 6131 C C . ASP C 1 149 ? -35.73661 -14.28602 -13.64042 1.000 45.84659 147 ASP C C 1
ATOM 6132 O O . ASP C 1 149 ? -35.47188 -15.14042 -12.78765 1.000 46.51442 147 ASP C O 1
ATOM 6137 N N . ILE C 1 150 ? -34.96652 -14.08371 -14.70903 1.000 48.28724 148 ILE C N 1
ATOM 6138 C CA . ILE C 1 150 ? -33.76208 -14.86839 -14.94967 1.000 40.13220 148 ILE C CA 1
ATOM 6139 C C . ILE C 1 150 ? -32.83731 -14.04520 -15.83184 1.000 48.07491 148 ILE C C 1
ATOM 6140 O O . ILE C 1 150 ? -33.29015 -13.26966 -16.67768 1.000 44.97822 148 ILE C O 1
ATOM 6145 N N . LEU C 1 151 ? -31.53437 -14.20297 -15.62049 1.000 51.02850 149 LEU C N 1
ATOM 6146 C CA . LEU C 1 151 ? -30.52489 -13.50940 -16.40199 1.000 37.47975 149 LEU C CA 1
ATOM 6147 C C . LEU C 1 151 ? -29.68103 -14.51919 -17.16733 1.000 43.96522 149 LEU C C 1
ATOM 6148 O O . LEU C 1 151 ? -29.67542 -15.71544 -16.86421 1.000 45.45816 149 LEU C O 1
ATOM 6153 N N . CYS C 1 152 ? -28.96340 -14.02064 -18.17108 1.000 46.90344 150 CYS C N 1
ATOM 6154 C CA . CYS C 1 152 ? -28.08988 -14.86391 -18.97519 1.000 39.64064 150 CYS C CA 1
ATOM 6155 C C . CYS C 1 152 ? -26.90393 -14.04099 -19.45286 1.000 43.61657 150 CYS C C 1
ATOM 6156 O O . CYS C 1 152 ? -27.07881 -12.91504 -19.92736 1.000 41.25178 150 CYS C O 1
ATOM 6159 N N . ILE C 1 153 ? -25.70728 -14.60487 -19.32774 1.000 41.26616 151 ILE C N 1
ATOM 6160 C CA . ILE C 1 153 ? -24.48009 -13.93078 -19.73380 1.000 41.64022 151 ILE C CA 1
ATOM 6161 C C . ILE C 1 153 ? -24.25746 -14.16656 -21.22050 1.000 50.24446 151 ILE C C 1
ATOM 6162 O O . ILE C 1 153 ? -24.25229 -15.31291 -21.68435 1.000 47.76494 151 ILE C O 1
ATOM 6167 N N . ASP C 1 154 ? -24.07731 -13.08251 -21.96974 1.000 51.19172 152 ASP C N 1
ATOM 6168 C CA . ASP C 1 154 ? -23.80450 -13.14327 -23.40143 1.000 54.48235 152 ASP C CA 1
ATOM 6169 C C . ASP C 1 154 ? -22.34379 -12.77197 -23.61921 1.000 57.43044 152 ASP C C 1
ATOM 6170 O O . ASP C 1 154 ? -21.96038 -11.60905 -23.45192 1.000 64.08820 152 ASP C O 1
ATOM 6175 N N . SER C 1 155 ? -21.53300 -13.76037 -23.98444 1.000 52.90660 153 SER C N 1
ATOM 6176 C CA . SER C 1 155 ? -20.11179 -13.56858 -24.23150 1.000 60.36118 153 SER C CA 1
ATOM 6177 C C . SER C 1 155 ? -19.79544 -13.93195 -25.67327 1.000 64.69780 153 SER C C 1
ATOM 6178 O O . SER C 1 155 ? -20.21041 -14.99096 -26.15716 1.000 59.38252 153 SER C O 1
ATOM 6181 N N . SER C 1 156 ? -19.06206 -13.05241 -26.35427 1.000 61.35393 154 SER C N 1
ATOM 6182 C CA . SER C 1 156 ? -18.63342 -13.32182 -27.71878 1.000 64.67629 154 SER C CA 1
ATOM 6183 C C . SER C 1 156 ? -17.41799 -14.23645 -27.78855 1.000 61.73685 154 SER C C 1
ATOM 6184 O O . SER C 1 156 ? -17.13699 -14.77486 -28.86216 1.000 61.51878 154 SER C O 1
ATOM 6187 N N . GLU C 1 157 ? -16.70221 -14.43311 -26.67953 1.000 62.61898 155 GLU C N 1
ATOM 6188 C CA . GLU C 1 157 ? -15.46568 -15.20546 -26.66942 1.000 60.70623 155 GLU C CA 1
ATOM 6189 C C . GLU C 1 157 ? -15.62567 -16.61152 -26.10507 1.000 62.66464 155 GLU C C 1
ATOM 6190 O O . GLU C 1 157 ? -14.65848 -17.38019 -26.12515 1.000 60.29235 155 GLU C O 1
ATOM 6196 N N . GLY C 1 158 ? -16.80229 -16.96714 -25.60632 1.000 58.63762 156 GLY C N 1
ATOM 6197 C CA . GLY C 1 158 ? -16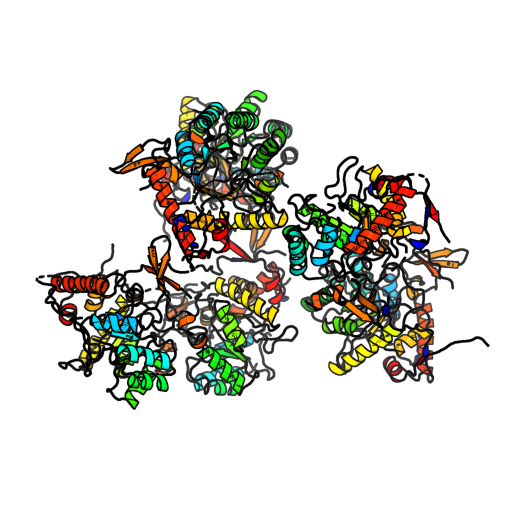.97639 -18.24579 -24.94797 1.000 57.15762 156 GLY C CA 1
ATOM 6198 C C . GLY C 1 158 ? -16.73961 -18.15209 -23.45484 1.000 51.29079 156 GLY C C 1
ATOM 6199 O O . GLY C 1 158 ? -16.56113 -17.07255 -22.88117 1.000 55.63946 156 GLY C O 1
ATOM 6200 N N . TYR C 1 159 ? -16.73764 -19.32029 -22.81317 1.000 51.17234 157 TYR C N 1
ATOM 6201 C CA . TYR C 1 159 ? -16.55885 -19.36955 -21.36711 1.000 52.05738 157 TYR C CA 1
ATOM 6202 C C . TYR C 1 159 ? -15.17160 -18.86387 -20.98943 1.000 54.09219 157 TYR C C 1
ATOM 6203 O O . TYR C 1 159 ? -14.16067 -19.29943 -21.54895 1.000 53.80148 157 TYR C O 1
ATOM 6212 N N . SER C 1 160 ? -15.13011 -17.92459 -20.04742 1.000 44.63371 158 SER C N 1
ATOM 6213 C CA . SER C 1 160 ? -13.88842 -17.26315 -19.67898 1.000 44.81877 158 SER C CA 1
ATOM 6214 C C . SER C 1 160 ? -13.91975 -16.92505 -18.19630 1.000 48.76146 158 SER C C 1
ATOM 6215 O O . SER C 1 160 ? -14.93320 -17.10290 -17.51539 1.000 44.40730 158 SER C O 1
ATOM 6218 N N . GLU C 1 161 ? -12.78312 -16.42723 -17.70187 1.000 47.19422 159 GLU C N 1
ATOM 6219 C CA . GLU C 1 161 ? -12.70177 -15.97535 -16.31809 1.000 44.09023 159 GLU C CA 1
ATOM 6220 C C . GLU C 1 161 ? -13.61957 -14.79347 -16.04755 1.000 44.13058 159 GLU C C 1
ATOM 6221 O O . GLU C 1 161 ? -13.99310 -14.56206 -14.89249 1.000 49.57218 159 GLU C O 1
ATOM 6227 N N . TRP C 1 162 ? -13.99147 -14.04332 -17.08460 1.000 41.16738 160 TRP C N 1
ATOM 6228 C CA . TRP C 1 162 ? -14.88690 -12.90947 -16.90206 1.000 40.59708 160 TRP C CA 1
ATOM 6229 C C . TRP C 1 162 ? -16.32954 -13.35449 -16.70608 1.000 38.52016 160 TRP C C 1
ATOM 6230 O O . TRP C 1 162 ? -17.10867 -12.64418 -16.06116 1.000 42.49588 160 TRP C O 1
ATOM 6241 N N . GLN C 1 163 ? -16.70320 -14.51732 -17.24782 1.000 43.40529 161 GLN C N 1
ATOM 6242 C CA . GLN C 1 163 ? -17.98688 -15.10978 -16.88883 1.000 44.09839 161 GLN C CA 1
ATOM 6243 C C . GLN C 1 163 ? -17.96560 -15.64723 -15.46480 1.000 40.87850 161 GLN C C 1
ATOM 6244 O O . GLN C 1 163 ? -18.98978 -15.61217 -14.77385 1.000 46.04940 161 GLN C O 1
ATOM 6250 N N . LYS C 1 164 ? -16.81383 -16.14988 -15.01341 1.000 37.80755 162 LYS C N 1
ATOM 6251 C CA . LYS C 1 164 ? -16.69533 -16.61542 -13.63608 1.000 46.08177 162 LYS C CA 1
ATOM 6252 C C . LYS C 1 164 ? -16.79725 -15.45481 -12.65428 1.000 50.26668 162 LYS C C 1
ATOM 6253 O O . LYS C 1 164 ? -17.49488 -15.55316 -11.63788 1.000 45.11282 162 LYS C O 1
ATOM 6259 N N . ARG C 1 165 ? -16.10911 -14.34610 -12.94363 1.000 52.59742 163 ARG C N 1
ATOM 6260 C CA . ARG C 1 165 ? -16.18921 -13.17242 -12.08064 1.000 48.48499 163 ARG C CA 1
ATOM 6261 C C . ARG C 1 165 ? -17.58392 -12.55946 -12.09032 1.000 49.55368 163 ARG C C 1
ATOM 6262 O O . ARG C 1 165 ? -18.00420 -11.96545 -11.09064 1.000 51.64646 163 ARG C O 1
ATOM 6270 N N . THR C 1 166 ? -18.31100 -12.68604 -13.20333 1.000 42.94903 164 THR C N 1
ATOM 6271 C CA . THR C 1 166 ? -19.69113 -12.21262 -13.23864 1.000 40.39253 164 THR C CA 1
ATOM 6272 C C . THR C 1 166 ? -20.59860 -13.10961 -12.40604 1.000 43.19045 164 THR C C 1
ATOM 6273 O O . THR C 1 166 ? -21.44764 -12.61747 -11.65373 1.000 41.23033 164 THR C O 1
ATOM 6277 N N . LEU C 1 167 ? -20.43257 -14.42953 -12.52467 1.000 43.22033 165 LEU C N 1
ATOM 6278 C CA . LEU C 1 167 ? -21.22552 -15.34777 -11.71496 1.000 42.76454 165 LEU C CA 1
ATOM 6279 C C . LEU C 1 167 ? -20.83699 -15.27938 -10.24345 1.000 51.92875 165 LEU C C 1
ATOM 6280 O O . LEU C 1 167 ? -21.66799 -15.55895 -9.37156 1.000 51.43861 165 LEU C O 1
ATOM 6285 N N . ASP C 1 168 ? -19.58738 -14.91489 -9.94629 1.000 49.66399 166 ASP C N 1
ATOM 6286 C CA . ASP C 1 168 ? -19.17692 -14.76737 -8.55358 1.000 53.48786 166 ASP C CA 1
ATOM 6287 C C . ASP C 1 168 ? -19.80062 -13.52818 -7.92334 1.000 55.85096 166 ASP C C 1
ATOM 6288 O O . ASP C 1 168 ? -20.15142 -13.53683 -6.73730 1.000 59.32673 166 ASP C O 1
ATOM 6293 N N . TYR C 1 169 ? -19.94652 -12.45343 -8.70129 1.000 53.21799 167 TYR C N 1
ATOM 6294 C CA . TYR C 1 169 ? -20.56532 -11.23876 -8.18090 1.000 49.29923 167 TYR C CA 1
ATOM 6295 C C . TYR C 1 169 ? -22.04114 -11.45693 -7.87073 1.000 54.47438 167 TYR C C 1
ATOM 6296 O O . TYR C 1 169 ? -22.53825 -10.99494 -6.83672 1.000 56.29956 167 TYR C O 1
ATOM 6305 N N . VAL C 1 170 ? -22.75710 -12.15611 -8.75422 1.000 52.46949 168 VAL C N 1
ATOM 6306 C CA . VAL C 1 170 ? -24.18224 -12.38587 -8.53927 1.000 48.64653 168 VAL C CA 1
ATOM 6307 C C . VAL C 1 170 ? -24.40598 -13.26734 -7.31686 1.000 58.86062 168 VAL C C 1
ATOM 6308 O O . VAL C 1 170 ? -25.29984 -13.00643 -6.50232 1.000 60.13078 168 VAL C O 1
ATOM 6312 N N . ARG C 1 171 ? -23.59863 -14.31976 -7.16275 1.000 58.98926 169 ARG C N 1
ATOM 6313 C CA . ARG C 1 171 ? -23.73898 -15.19586 -6.00541 1.000 57.30637 169 ARG C CA 1
ATOM 6314 C C . ARG C 1 171 ? -23.29946 -14.52161 -4.71337 1.000 58.28490 169 ARG C C 1
ATOM 6315 O O . ARG C 1 171 ? -23.64763 -15.00120 -3.62927 1.000 63.52967 169 ARG C O 1
ATOM 6323 N N . GLY C 1 172 ? -22.55000 -13.42684 -4.80119 1.000 57.46800 170 GLY C N 1
ATOM 6324 C CA . GLY C 1 172 ? -22.13520 -12.70474 -3.61665 1.000 55.08193 170 GLY C CA 1
ATOM 6325 C C . GLY C 1 172 ? -23.18149 -11.72556 -3.12731 1.000 56.56664 170 GLY C C 1
ATOM 6326 O O . GLY C 1 172 ? -23.47135 -11.66349 -1.92860 1.000 67.31952 170 GLY C O 1
ATOM 6327 N N . LYS C 1 173 ? -23.76465 -10.95835 -4.05041 1.000 52.46214 171 LYS C N 1
ATOM 6328 C CA . LYS C 1 173 ? -24.72610 -9.93357 -3.65913 1.000 59.24914 171 LYS C CA 1
ATOM 6329 C C . LYS C 1 173 ? -26.11678 -10.51464 -3.42628 1.000 59.43008 171 LYS C C 1
ATOM 6330 O O . LYS C 1 173 ? -26.80625 -10.11502 -2.48096 1.000 61.39566 171 LYS C O 1
ATOM 6336 N N . TYR C 1 174 ? -26.54434 -11.45883 -4.26436 1.000 56.38497 172 TYR C N 1
ATOM 6337 C CA . TYR C 1 174 ? -27.89600 -11.99460 -4.19222 1.000 58.55083 172 TYR C CA 1
ATOM 6338 C C . TYR C 1 174 ? -27.95151 -13.47171 -3.82960 1.000 57.33881 172 TYR C C 1
ATOM 6339 O O . TYR C 1 174 ? -29.05280 -14.00385 -3.64335 1.000 55.08370 172 TYR C O 1
ATOM 6348 N N . GLY C 1 175 ? -26.81376 -14.14560 -3.72181 1.000 58.70675 173 GLY C N 1
ATOM 6349 C CA . GLY C 1 175 ? -26.83544 -15.57291 -3.44562 1.000 61.11110 173 GLY C CA 1
ATOM 6350 C C . GLY C 1 175 ? -27.47185 -16.32409 -4.59930 1.000 69.20334 173 GLY C C 1
ATOM 6351 O O . GLY C 1 175 ? -26.99667 -16.27851 -5.74072 1.000 67.80221 173 GLY C O 1
ATOM 6352 N N . ASP C 1 176 ? -28.56761 -17.02561 -4.31304 1.000 63.50138 174 ASP C N 1
ATOM 6353 C CA . ASP C 1 176 ? -29.32752 -17.73901 -5.33085 1.000 59.74432 174 ASP C CA 1
ATOM 6354 C C . ASP C 1 176 ? -30.67548 -17.08648 -5.60759 1.000 55.95497 174 ASP C C 1
ATOM 6355 O O . ASP C 1 176 ? -31.51835 -17.68768 -6.28128 1.000 56.36143 174 ASP C O 1
ATOM 6360 N N . THR C 1 177 ? -30.89866 -15.87259 -5.09824 1.000 57.56623 175 THR C N 1
ATOM 6361 C CA . THR C 1 177 ? -32.15419 -15.17500 -5.35407 1.000 57.18361 175 THR C CA 1
ATOM 6362 C C . THR C 1 177 ? -32.28963 -14.80292 -6.82564 1.000 57.58465 175 THR C C 1
ATOM 6363 O O . THR C 1 177 ? -33.39184 -14.85078 -7.38672 1.000 55.38912 175 THR C O 1
ATOM 6367 N N . VAL C 1 178 ? -31.18150 -14.44887 -7.46945 1.000 56.73429 176 VAL C N 1
ATOM 6368 C CA . VAL C 1 178 ? -31.16437 -14.08341 -8.87990 1.000 53.91650 176 VAL C CA 1
ATOM 6369 C C . VAL C 1 178 ? -30.53913 -15.23127 -9.65956 1.000 54.82940 176 VAL C C 1
ATOM 6370 O O . VAL C 1 178 ? -29.38240 -15.60015 -9.41868 1.000 51.83721 176 VAL C O 1
ATOM 6374 N N . LYS C 1 179 ? -31.30494 -15.79432 -10.59034 1.000 58.39094 177 LYS C N 1
ATOM 6375 C CA . LYS C 1 179 ? -30.85226 -16.91459 -11.40293 1.000 52.70809 177 LYS C CA 1
ATOM 6376 C C . LYS C 1 179 ? -30.16514 -16.39789 -12.66138 1.000 53.53694 177 LYS C C 1
ATOM 6377 O O . LYS C 1 179 ? -30.70109 -15.52708 -13.35432 1.000 51.69908 177 LYS C O 1
ATOM 6383 N N . VAL C 1 180 ? -28.97818 -16.93116 -12.95071 1.000 49.77494 178 VAL C N 1
ATOM 6384 C CA . VAL C 1 180 ? -28.17430 -16.49274 -14.08782 1.000 45.46974 178 VAL C CA 1
ATOM 6385 C C . VAL C 1 180 ? -27.64340 -17.71804 -14.82174 1.000 52.42784 178 VAL C C 1
ATOM 6386 O O . VAL C 1 180 ? -27.15134 -18.66161 -14.19380 1.000 54.30165 178 VAL C O 1
ATOM 6390 N N . GLY C 1 181 ? -27.73929 -17.70259 -16.15257 1.000 45.32604 179 GLY C N 1
ATOM 6391 C CA . GLY C 1 181 ? -27.14622 -18.71948 -16.99056 1.000 43.82551 179 GLY C CA 1
ATOM 6392 C C . GLY C 1 181 ? -25.95409 -18.17658 -17.76860 1.000 41.99789 179 GLY C C 1
ATOM 6393 O O . GLY C 1 181 ? -25.74954 -16.97192 -17.88162 1.000 43.39659 179 GLY C O 1
ATOM 6394 N N . ALA C 1 182 ? -25.16035 -19.09881 -18.31364 1.000 33.97669 180 ALA C N 1
ATOM 6395 C CA . ALA C 1 182 ? -23.92683 -18.72591 -18.98862 1.000 41.02703 180 ALA C CA 1
ATOM 6396 C C . ALA C 1 182 ? -23.70789 -19.60488 -20.21330 1.000 44.31189 180 ALA C C 1
ATOM 6397 O O . ALA C 1 182 ? -24.41942 -20.58606 -20.44202 1.000 36.04595 180 ALA C O 1
ATOM 6399 N N . GLY C 1 183 ? -22.70299 -19.23984 -20.99601 1.000 45.57872 181 GLY C N 1
ATOM 6400 C CA . GLY C 1 183 ? -22.40760 -19.92050 -22.24025 1.000 43.51491 181 GLY C CA 1
ATOM 6401 C C . GLY C 1 183 ? -21.60945 -19.01559 -23.15549 1.000 50.15480 181 GLY C C 1
ATOM 6402 O O . GLY C 1 183 ? -21.24600 -17.89300 -22.79935 1.000 56.05410 181 GLY C O 1
ATOM 6403 N N . ASN C 1 184 ? -21.33684 -19.53238 -24.35121 1.000 38.35324 182 ASN C N 1
ATOM 6404 C CA . ASN C 1 184 ? -21.70770 -20.85879 -24.82987 1.000 46.95714 182 ASN C CA 1
ATOM 6405 C C . ASN C 1 184 ? -20.55607 -21.84498 -24.63752 1.000 44.85327 182 ASN C C 1
ATOM 6406 O O . ASN C 1 184 ? -19.39714 -21.44387 -24.53513 1.000 38.72996 182 ASN C O 1
ATOM 6411 N N . VAL C 1 185 ? -20.88098 -23.13827 -24.57890 1.000 44.13019 183 VAL C N 1
ATOM 6412 C CA . VAL C 1 185 ? -19.88801 -24.19358 -24.42941 1.000 45.09349 183 VAL C CA 1
ATOM 6413 C C . VAL C 1 185 ? -20.14883 -25.26373 -25.48078 1.000 43.14660 183 VAL C C 1
ATOM 6414 O O . VAL C 1 185 ? -21.23549 -25.35250 -26.05601 1.000 40.86027 183 VAL C O 1
ATOM 6418 N N . VAL C 1 186 ? -19.12591 -26.08264 -25.73150 1.000 46.21875 184 VAL C N 1
ATOM 6419 C CA . VAL C 1 186 ? -19.22490 -27.16383 -26.70812 1.000 46.35999 184 VAL C CA 1
ATOM 6420 C C . VAL C 1 186 ? -18.52509 -28.41310 -26.18615 1.000 53.42873 184 VAL C C 1
ATOM 6421 O O . VAL C 1 186 ? -18.36556 -29.39361 -26.92250 1.000 58.11348 184 VAL C O 1
ATOM 6425 N N . ASP C 1 187 ? -18.09963 -28.39668 -24.92102 1.000 59.73726 185 ASP C N 1
ATOM 6426 C CA . ASP C 1 187 ? -17.26282 -29.46700 -24.38933 1.000 59.82722 185 ASP C CA 1
ATOM 6427 C C . ASP C 1 187 ? -17.61772 -29.75329 -22.93559 1.000 55.19810 185 ASP C C 1
ATOM 6428 O O . ASP C 1 187 ? -18.45704 -29.08242 -22.32681 1.000 51.81386 185 ASP C O 1
ATOM 6433 N N . ARG C 1 188 ? -16.95023 -30.77092 -22.38403 1.000 54.76693 186 ARG C N 1
ATOM 6434 C CA . ARG C 1 188 ? -17.12990 -31.13227 -20.98189 1.000 47.19399 186 ARG C CA 1
ATOM 6435 C C . ARG C 1 188 ? -16.50335 -30.09219 -20.06264 1.000 52.53784 186 ARG C C 1
ATOM 6436 O O . ARG C 1 188 ? -17.12873 -29.64941 -19.09173 1.000 53.70840 186 ARG C O 1
ATOM 6444 N N . ASP C 1 189 ? -15.26254 -29.69225 -20.35634 1.000 51.21427 187 ASP C N 1
ATOM 6445 C CA . ASP C 1 189 ? -14.56998 -28.71823 -19.51790 1.000 47.17903 187 ASP C CA 1
ATOM 6446 C C . ASP C 1 189 ? -15.33368 -27.40173 -19.44366 1.000 51.50008 187 ASP C C 1
ATOM 6447 O O . ASP C 1 189 ? -15.41529 -26.78329 -18.37567 1.000 55.52932 187 ASP C O 1
ATOM 6452 N N . GLY C 1 190 ? -15.90328 -26.95904 -20.56634 1.000 49.44190 188 GLY C N 1
ATOM 6453 C CA . GLY C 1 190 ? -16.67293 -25.72596 -20.55376 1.000 49.55864 188 GLY C CA 1
ATOM 6454 C C . GLY C 1 190 ? -17.91336 -25.82003 -19.68658 1.000 46.03379 188 GLY C C 1
ATOM 6455 O O . GLY C 1 190 ? -18.24996 -24.87934 -18.96288 1.000 49.82558 188 GLY C O 1
ATOM 6456 N N . PHE C 1 191 ? -18.60903 -26.95686 -19.74492 1.000 38.95794 189 PHE C N 1
ATOM 6457 C CA . PHE C 1 191 ? -19.79479 -27.13950 -18.91497 1.000 46.76955 189 PHE C CA 1
ATOM 6458 C C . PHE C 1 191 ? -19.43436 -27.12925 -17.43501 1.000 48.70524 189 PHE C C 1
ATOM 6459 O O . PHE C 1 191 ? -20.07406 -26.44001 -16.63236 1.000 54.03027 189 PHE C O 1
ATOM 6467 N N . ARG C 1 192 ? -18.40691 -27.89259 -17.05518 1.000 50.06759 190 ARG C N 1
ATOM 6468 C CA . ARG C 1 192 ? -18.03028 -27.98020 -15.64871 1.000 46.36968 190 ARG C CA 1
ATOM 6469 C C . ARG C 1 192 ? -17.47975 -26.65986 -15.12723 1.000 53.76948 190 ARG C C 1
ATOM 6470 O O . ARG C 1 192 ? -17.61734 -26.36243 -13.93548 1.000 53.91240 190 ARG C O 1
ATOM 6478 N N . TYR C 1 193 ? -16.86032 -25.85859 -15.99666 1.000 49.75280 191 TYR C N 1
ATOM 6479 C CA . TYR C 1 193 ? -16.31547 -24.57525 -15.56475 1.000 50.68393 191 TYR C CA 1
ATOM 6480 C C . TYR C 1 193 ? -17.42551 -23.63744 -15.10734 1.000 54.49144 191 TYR C C 1
ATOM 6481 O O . TYR C 1 193 ? -17.33851 -23.02647 -14.03572 1.000 53.38106 191 TYR C O 1
ATOM 6490 N N . LEU C 1 194 ? -18.48313 -23.51288 -15.91161 1.000 50.94650 192 LEU C N 1
ATOM 6491 C CA . LEU C 1 194 ? -19.60789 -22.66980 -15.52503 1.000 52.75186 192 LEU C CA 1
ATOM 6492 C C . LEU C 1 194 ? -20.45412 -23.32718 -14.44204 1.000 58.37417 192 LEU C C 1
ATOM 6493 O O . LEU C 1 194 ? -21.07961 -22.62716 -13.63744 1.000 58.01815 192 LEU C O 1
ATOM 6498 N N . ALA C 1 195 ? -20.48566 -24.66177 -14.40172 1.000 57.20133 193 ALA C N 1
ATOM 6499 C CA . ALA C 1 195 ? -21.21373 -25.35178 -13.34132 1.000 53.05937 193 ALA C CA 1
ATOM 6500 C C . ALA C 1 195 ? -20.53543 -25.14915 -11.99180 1.000 53.93446 193 ALA C C 1
ATOM 6501 O O . ALA C 1 195 ? -21.19048 -24.79859 -11.00294 1.000 55.55462 193 ALA C O 1
ATOM 6503 N N . GLU C 1 196 ? -19.21776 -25.36302 -11.93121 1.000 49.79601 194 GLU C N 1
ATOM 6504 C CA . GLU C 1 196 ? -18.47159 -25.10897 -10.70422 1.000 57.05428 194 GLU C CA 1
ATOM 6505 C C . GLU C 1 196 ? -18.38441 -23.62701 -10.37502 1.000 57.01124 194 GLU C C 1
ATOM 6506 O O . GLU C 1 196 ? -17.89715 -23.27607 -9.29514 1.000 64.68673 194 GLU C O 1
ATOM 6512 N N . ALA C 1 197 ? -18.83398 -22.75820 -11.27765 1.000 56.42990 195 ALA C N 1
ATOM 6513 C CA . ALA C 1 197 ? -18.93778 -21.33091 -11.02263 1.000 54.31138 195 ALA C CA 1
ATOM 6514 C C . ALA C 1 197 ? -20.33286 -20.91483 -10.57702 1.000 54.53656 195 ALA C C 1
ATOM 6515 O O . ALA C 1 197 ? -20.53153 -19.75285 -10.21707 1.000 48.40105 195 ALA C O 1
ATOM 6517 N N . GLY C 1 198 ? -21.29956 -21.82779 -10.59049 1.000 47.41192 196 GLY C N 1
ATOM 6518 C CA . GLY C 1 198 ? -22.60769 -21.54078 -10.03927 1.000 50.56662 196 GLY C CA 1
ATOM 6519 C C . GLY C 1 198 ? -23.64619 -21.11832 -11.04757 1.000 50.73051 196 GLY C C 1
ATOM 6520 O O . GLY C 1 198 ? -24.58344 -20.39042 -10.69326 1.000 56.98231 196 GLY C O 1
ATOM 6521 N N . ALA C 1 199 ? -23.50942 -21.55213 -12.29598 1.000 49.79914 197 ALA C N 1
ATOM 6522 C CA . ALA C 1 199 ? -24.46097 -21.20780 -13.33841 1.000 52.20029 197 ALA C CA 1
ATOM 6523 C C . ALA C 1 199 ? -25.75176 -21.99695 -13.16605 1.000 52.76087 197 ALA C C 1
ATOM 6524 O O . ALA C 1 199 ? -25.73204 -23.18254 -12.82429 1.000 51.28718 197 ALA C O 1
ATOM 6526 N N . ASP C 1 200 ? -26.88030 -21.32558 -13.40500 1.000 54.55288 198 ASP C N 1
ATOM 6527 C CA . ASP C 1 200 ? -28.18352 -21.96383 -13.26224 1.000 54.09069 198 ASP C CA 1
ATOM 6528 C C . ASP C 1 200 ? -28.57395 -22.75782 -14.50273 1.000 51.72616 198 ASP C C 1
ATOM 6529 O O . ASP C 1 200 ? -29.31237 -23.74269 -14.39319 1.000 51.82821 198 ASP C O 1
ATOM 6534 N N . PHE C 1 201 ? -28.10871 -22.34551 -15.67978 1.000 47.43971 199 PHE C N 1
ATOM 6535 C CA . PHE C 1 201 ? -28.21855 -23.16791 -16.87555 1.000 40.03424 199 PHE C CA 1
ATOM 6536 C C . PHE C 1 201 ? -27.02470 -22.86737 -17.76894 1.000 39.94992 199 PHE C C 1
ATOM 6537 O O . PHE C 1 201 ? -26.39429 -21.81328 -17.65836 1.000 45.60873 199 PHE C O 1
ATOM 6545 N N . VAL C 1 202 ? -26.71234 -23.81178 -18.65284 1.000 39.46099 200 VAL C N 1
ATOM 6546 C CA . VAL C 1 202 ? -25.53862 -23.72995 -19.51453 1.000 40.10724 200 VAL C CA 1
ATOM 6547 C C . VAL C 1 202 ? -25.99200 -23.77959 -20.96760 1.000 42.13140 200 VAL C C 1
ATOM 6548 O O . VAL C 1 202 ? -26.80516 -24.63272 -21.34174 1.000 45.29109 200 VAL C O 1
ATOM 6552 N N . LYS C 1 203 ? -25.46557 -22.86603 -21.77960 1.000 39.85025 201 LYS C N 1
ATOM 6553 C CA . LYS C 1 203 ? -25.81144 -22.76068 -23.19010 1.000 40.81123 201 LYS C CA 1
ATOM 6554 C C . LYS C 1 203 ? -24.77358 -23.46975 -24.04955 1.000 44.97534 201 LYS C C 1
ATOM 6555 O O . LYS C 1 203 ? -23.56691 -23.33880 -23.82206 1.000 41.36629 201 LYS C O 1
ATOM 6561 N N . VAL C 1 204 ? -25.25221 -24.21030 -25.04626 1.000 46.06826 202 VAL C N 1
ATOM 6562 C CA . VAL C 1 204 ? -24.39832 -24.94604 -25.97127 1.000 42.15546 202 VAL C CA 1
ATOM 6563 C C . VAL C 1 204 ? -24.37866 -24.21159 -27.30412 1.000 43.40635 202 VAL C C 1
ATOM 6564 O O . VAL C 1 204 ? -25.43594 -23.93228 -27.88350 1.000 42.31105 202 VAL C O 1
ATOM 6568 N N . GLY C 1 205 ? -23.17967 -23.89745 -27.79117 1.000 42.90479 203 GLY C N 1
ATOM 6569 C CA . GLY C 1 205 ? -23.03419 -23.19097 -29.04958 1.000 40.99334 203 GLY C CA 1
ATOM 6570 C C . GLY C 1 205 ? -23.35672 -24.05726 -30.24902 1.000 44.33787 203 GLY C C 1
ATOM 6571 O O . GLY C 1 205 ? -22.46304 -24.43126 -31.01394 1.000 46.81867 203 GLY C O 1
ATOM 6572 N N . VAL C 1 206 ? -24.64006 -24.37422 -30.42489 1.000 41.62215 204 VAL C N 1
ATOM 6573 C CA . VAL C 1 206 ? -25.05468 -25.29715 -31.47643 1.000 47.12756 204 VAL C CA 1
ATOM 6574 C C . VAL C 1 206 ? -25.09575 -24.60416 -32.83351 1.000 47.09226 204 VAL C C 1
ATOM 6575 O O . VAL C 1 206 ? -24.74577 -25.20397 -33.85688 1.000 41.81686 204 VAL C O 1
ATOM 6579 N N . GLY C 1 207 ? -25.50976 -23.33464 -32.86140 1.000 36.09131 205 GLY C N 1
ATOM 6580 C CA . GLY C 1 207 ? -25.76277 -22.66862 -34.13159 1.000 40.21993 205 GLY C CA 1
ATOM 6581 C C . GLY C 1 207 ? -24.56065 -22.66893 -35.05663 1.000 49.57346 205 GLY C C 1
ATOM 6582 O O . GLY C 1 207 ? -24.67177 -22.99678 -36.24070 1.000 43.81993 205 GLY C O 1
ATOM 6583 N N . GLY C 1 208 ? -23.39531 -22.30509 -34.52974 1.000 51.42823 206 GLY C N 1
ATOM 6584 C CA . GLY C 1 208 ? -22.19170 -22.26846 -35.33565 1.000 43.61447 206 GLY C CA 1
ATOM 6585 C C . GLY C 1 208 ? -21.19418 -23.34306 -34.95966 1.000 45.89270 206 GLY C C 1
ATOM 6586 O O . GLY C 1 208 ? -20.08898 -23.39330 -35.50858 1.000 47.26738 206 GLY C O 1
ATOM 6587 N N . GLY C 1 209 ? -21.57668 -24.21369 -34.02744 1.000 40.47693 207 GLY C N 1
ATOM 6588 C CA . GLY C 1 209 ? -20.65711 -25.21880 -33.52962 1.000 50.65007 207 GLY C CA 1
ATOM 6589 C C . GLY C 1 209 ? -19.45729 -24.65297 -32.80913 1.000 46.34241 207 GLY C C 1
ATOM 6590 O O . GLY C 1 209 ? -18.43231 -25.33056 -32.69873 1.000 48.99627 207 GLY C O 1
ATOM 6591 N N . SER C 1 210 ? -19.55807 -23.42211 -32.31176 1.000 42.05791 208 SER C N 1
ATOM 6592 C CA . SER C 1 210 ? -18.44301 -22.73004 -31.68722 1.000 47.35009 208 SER C CA 1
ATOM 6593 C C . SER C 1 210 ? -18.91773 -22.05538 -30.41000 1.000 48.34977 208 SER C C 1
ATOM 6594 O O . SER C 1 210 ? -20.09540 -21.71617 -30.26694 1.000 48.39838 208 SER C O 1
ATOM 6597 N N . ILE C 1 211 ? -17.98184 -21.86395 -29.47777 1.000 47.16992 209 ILE C N 1
ATOM 6598 C CA . ILE C 1 211 ? -18.28493 -21.15725 -28.23962 1.000 53.56458 209 ILE C CA 1
ATOM 6599 C C . ILE C 1 211 ? -18.42446 -19.65896 -28.44021 1.000 48.04509 209 ILE C C 1
ATOM 6600 O O . ILE C 1 211 ? -18.88883 -18.96116 -27.53119 1.000 53.11282 209 ILE C O 1
ATOM 6605 N N . CYS C 1 212 ? -18.03585 -19.14808 -29.60395 1.000 53.32791 210 CYS C N 1
ATOM 6606 C CA . CYS C 1 212 ? -17.93605 -17.71831 -29.84214 1.000 58.66306 210 CYS C CA 1
ATOM 6607 C C . CYS C 1 212 ? -19.08957 -17.21749 -30.70038 1.000 57.38405 210 CYS C C 1
ATOM 6608 O O . CYS C 1 212 ? -19.68961 -17.96701 -31.47677 1.000 57.48371 210 CYS C O 1
ATOM 6611 N N . ILE C 1 213 ? -19.38727 -15.93016 -30.54119 1.000 61.24964 211 ILE C N 1
ATOM 6612 C CA . ILE C 1 213 ? -20.36703 -15.22501 -31.35682 1.000 61.23215 211 ILE C CA 1
ATOM 6613 C C . ILE C 1 213 ? -19.62303 -14.14340 -32.12916 1.000 59.30040 211 ILE C C 1
ATOM 6614 O O . ILE C 1 213 ? -19.48654 -13.00692 -31.65997 1.000 56.48621 211 ILE C O 1
ATOM 6619 N N . THR C 1 214 ? -19.10627 -14.50090 -33.29935 1.000 53.32193 212 THR C N 1
ATOM 6620 C CA . THR C 1 214 ? -18.29253 -13.61070 -34.10925 1.000 60.50812 212 THR C CA 1
ATOM 6621 C C . THR C 1 214 ? -19.18139 -12.90859 -35.13862 1.000 56.02304 212 THR C C 1
ATOM 6622 O O . THR C 1 214 ? -20.40981 -12.90215 -35.01173 1.000 63.12909 212 THR C O 1
ATOM 6626 N N . ARG C 1 215 ? -18.56915 -12.31854 -36.16690 1.000 58.80600 213 ARG C N 1
ATOM 6627 C CA . ARG C 1 215 ? -19.33626 -11.53525 -37.13017 1.000 60.77528 213 ARG C CA 1
ATOM 6628 C C . ARG C 1 215 ? -20.18583 -12.43546 -38.01933 1.000 62.56196 213 ARG C C 1
ATOM 6629 O O . ARG C 1 215 ? -21.41919 -12.35276 -38.00633 1.000 70.22397 213 ARG C O 1
ATOM 6637 N N . GLU C 1 216 ? -19.54521 -13.29969 -38.80384 1.000 59.62960 214 GLU C N 1
ATOM 6638 C CA . GLU C 1 216 ? -20.28923 -14.17624 -39.69773 1.000 67.36227 214 GLU C CA 1
ATOM 6639 C C . GLU C 1 216 ? -21.09948 -15.18580 -38.89272 1.000 53.25639 214 GLU C C 1
ATOM 6640 O O . GLU C 1 216 ? -20.68180 -15.63526 -37.82110 1.000 61.41172 214 GLU C O 1
ATOM 6646 N N . GLN C 1 217 ? -22.27896 -15.52047 -39.40353 1.000 50.92808 215 GLN C N 1
ATOM 6647 C CA . GLN C 1 217 ? -23.18047 -16.45474 -38.75047 1.000 54.28414 215 GLN C CA 1
ATOM 6648 C C . GLN C 1 217 ? -23.45791 -17.62453 -39.68413 1.000 49.95209 215 GLN C C 1
ATOM 6649 O O . GLN C 1 217 ? -23.40087 -17.48792 -40.90998 1.000 43.90191 215 GLN C O 1
ATOM 6655 N N . LYS C 1 218 ? -23.74466 -18.78237 -39.09571 1.000 51.72610 216 LYS C N 1
ATOM 6656 C CA . LYS C 1 218 ? -24.06028 -19.95606 -39.89212 1.000 50.14247 216 LYS C CA 1
ATOM 6657 C C . LYS C 1 218 ? -25.42456 -19.79280 -40.55985 1.000 46.26340 216 LYS C C 1
ATOM 6658 O O . LYS C 1 218 ? -26.17695 -18.85259 -40.28845 1.000 51.82483 216 LYS C O 1
ATOM 6664 N N . GLY C 1 219 ? -25.73701 -20.72443 -41.45538 1.000 48.68144 217 GLY C N 1
ATOM 6665 C CA . GLY C 1 219 ? -26.99327 -20.66079 -42.16970 1.000 45.54574 217 GLY C CA 1
ATOM 6666 C C . GLY C 1 219 ? -28.18283 -20.98174 -41.28651 1.000 47.99050 217 GLY C C 1
ATOM 6667 O O . GLY C 1 219 ? -28.06130 -21.54955 -40.19848 1.000 50.60717 217 GLY C O 1
ATOM 6668 N N . ILE C 1 220 ? -29.36135 -20.59809 -41.77424 1.000 44.92589 218 ILE C N 1
ATOM 6669 C CA . ILE C 1 220 ? -30.60368 -20.87226 -41.06070 1.000 47.17630 218 ILE C CA 1
ATOM 6670 C C . ILE C 1 220 ? -30.83750 -22.37662 -41.03745 1.000 51.01032 218 ILE C C 1
ATOM 6671 O O . ILE C 1 220 ? -30.97741 -23.01292 -42.08861 1.000 43.01252 218 ILE C O 1
ATOM 6676 N N . GLY C 1 221 ? -30.87159 -22.95089 -39.83728 1.000 50.83398 219 GLY C N 1
ATOM 6677 C CA . GLY C 1 221 ? -31.13302 -24.36930 -39.69242 1.000 46.40793 219 GLY C CA 1
ATOM 6678 C C . GLY C 1 221 ? -29.95335 -25.27281 -39.96993 1.000 44.17412 219 GLY C C 1
ATOM 6679 O O . GLY C 1 221 ? -30.14246 -26.38789 -40.46678 1.000 40.61441 219 GLY C O 1
ATOM 6680 N N . ARG C 1 222 ? -28.73588 -24.82624 -39.66783 1.000 40.16870 220 ARG C N 1
ATOM 6681 C CA . ARG C 1 222 ? -27.53146 -25.62861 -39.84580 1.000 42.44126 220 ARG C CA 1
ATOM 6682 C C . ARG C 1 222 ? -26.79113 -25.80555 -38.52403 1.000 37.34238 220 ARG C C 1
ATOM 6683 O O . ARG C 1 222 ? -25.55942 -25.78547 -38.47193 1.000 40.06947 220 ARG C O 1
ATOM 6691 N N . GLY C 1 223 ? -27.53844 -25.99055 -37.43857 1.000 37.93587 221 GLY C N 1
ATOM 6692 C CA . GLY C 1 223 ? -26.91547 -26.18264 -36.14394 1.000 44.87147 221 GLY C CA 1
ATOM 6693 C C . GLY C 1 223 ? -26.19728 -27.51535 -36.04344 1.000 47.56031 221 GLY C C 1
ATOM 6694 O O . GLY C 1 223 ? -26.55641 -28.49846 -36.69202 1.000 41.06001 221 GLY C O 1
ATOM 6695 N N . GLN C 1 224 ? -25.15815 -27.54048 -35.20882 1.000 50.33709 222 GLN C N 1
ATOM 6696 C CA . GLN C 1 224 ? -24.33981 -28.73002 -34.99546 1.000 52.57795 222 GLN C CA 1
ATOM 6697 C C . GLN C 1 224 ? -24.82374 -29.44951 -33.74161 1.000 53.21795 222 GLN C C 1
ATOM 6698 O O . GLN C 1 224 ? -24.66644 -28.94370 -32.62519 1.000 47.70183 222 GLN C O 1
ATOM 6704 N N . ALA C 1 225 ? -25.39953 -30.63753 -33.92781 1.000 44.88921 223 ALA C N 1
ATOM 6705 C CA . ALA C 1 225 ? -25.86014 -31.43501 -32.80017 1.000 44.83646 223 ALA C CA 1
ATOM 6706 C C . ALA C 1 225 ? -24.71793 -32.06907 -32.01965 1.000 45.98467 223 ALA C C 1
ATOM 6707 O O . ALA C 1 225 ? -24.94583 -32.53647 -30.89902 1.000 53.14929 223 ALA C O 1
ATOM 6709 N N . THR C 1 226 ? -23.50500 -32.09192 -32.57735 1.000 42.46418 224 THR C N 1
ATOM 6710 C CA . THR C 1 226 ? -22.38713 -32.75484 -31.91148 1.000 47.85875 224 THR C CA 1
ATOM 6711 C C . THR C 1 226 ? -22.08221 -32.10587 -30.56687 1.000 49.87132 224 THR C C 1
ATOM 6712 O O . THR C 1 226 ? -21.88660 -32.79702 -29.55987 1.000 44.85757 224 THR C O 1
ATOM 6716 N N . ALA C 1 227 ? -22.03806 -30.77161 -30.53270 1.000 49.32854 225 ALA C N 1
ATOM 6717 C CA . ALA C 1 227 ? -21.76914 -30.07471 -29.28029 1.000 43.11634 225 ALA C CA 1
ATOM 6718 C C . ALA C 1 227 ? -22.87537 -30.30749 -28.26135 1.000 46.95725 225 ALA C C 1
ATOM 6719 O O . ALA C 1 227 ? -22.60516 -30.37238 -27.05723 1.000 49.54021 225 ALA C O 1
ATOM 6721 N N . LEU C 1 228 ? -24.12217 -30.43765 -28.71931 1.000 47.34713 226 LEU C N 1
ATOM 6722 C CA . LEU C 1 228 ? -25.21993 -30.69878 -27.79484 1.000 41.45123 226 LEU C CA 1
ATOM 6723 C C . LEU C 1 228 ? -25.09511 -32.08100 -27.16713 1.000 41.00806 226 LEU C C 1
ATOM 6724 O O . LEU C 1 228 ? -25.35382 -32.25054 -25.97021 1.000 45.90530 226 LEU C O 1
ATOM 6729 N N . ILE C 1 229 ? -24.69389 -33.07901 -27.95735 1.000 44.43944 227 ILE C N 1
ATOM 6730 C CA . ILE C 1 229 ? -24.57074 -34.43748 -27.43785 1.000 39.63542 227 ILE C CA 1
ATOM 6731 C C . ILE C 1 229 ? -23.36693 -34.54964 -26.51023 1.000 42.35966 227 ILE C C 1
ATOM 6732 O O . ILE C 1 229 ? -23.42065 -35.23417 -25.48091 1.000 43.68316 227 ILE C O 1
ATOM 6737 N N . ASP C 1 230 ? -22.26355 -33.88058 -26.85543 1.000 42.21721 228 ASP C N 1
ATOM 6738 C CA . ASP C 1 230 ? -21.06506 -33.95468 -26.02541 1.000 43.13888 228 ASP C CA 1
ATOM 6739 C C . ASP C 1 230 ? -21.27450 -33.26406 -24.68369 1.000 43.64467 228 ASP C C 1
ATOM 6740 O O . ASP C 1 230 ? -20.77748 -33.73501 -23.65400 1.000 48.04208 228 ASP C O 1
ATOM 6745 N N . VAL C 1 231 ? -22.00615 -32.14906 -24.67283 1.000 41.13877 229 VAL C N 1
ATOM 6746 C CA . VAL C 1 231 ? -22.27003 -31.45736 -23.41545 1.000 47.66845 229 VAL C CA 1
ATOM 6747 C C . VAL C 1 231 ? -23.33825 -32.18795 -22.60705 1.000 41.01113 229 VAL C C 1
ATOM 6748 O O . VAL C 1 231 ? -23.28292 -32.20292 -21.37129 1.000 43.30589 229 VAL C O 1
ATOM 6752 N N . ALA C 1 232 ? -24.30967 -32.81513 -23.27715 1.000 47.50289 230 ALA C N 1
ATOM 6753 C CA . ALA C 1 232 ? -25.31460 -33.59682 -22.56222 1.000 44.17034 230 ALA C CA 1
ATOM 6754 C C . ALA C 1 232 ? -24.67405 -34.74866 -21.80031 1.000 40.96568 230 ALA C C 1
ATOM 6755 O O . ALA C 1 232 ? -25.10177 -35.08331 -20.68941 1.000 49.05218 230 ALA C O 1
ATOM 6757 N N . LYS C 1 233 ? -23.64319 -35.36532 -22.38138 1.000 43.01560 231 LYS C N 1
ATOM 6758 C CA . LYS C 1 233 ? -22.91884 -36.41847 -21.67878 1.000 49.48600 231 LYS C CA 1
ATOM 6759 C C . LYS C 1 233 ? -22.20049 -35.86784 -20.45219 1.000 50.27808 231 LYS C C 1
ATOM 6760 O O . LYS C 1 233 ? -22.13928 -36.53220 -19.41110 1.000 55.82946 231 LYS C O 1
ATOM 6766 N N . ALA C 1 234 ? -21.66240 -34.65015 -20.55009 1.000 39.89426 232 ALA C N 1
ATOM 6767 C CA . ALA C 1 234 ? -21.00804 -34.04045 -19.39742 1.000 43.36238 232 ALA C CA 1
ATOM 6768 C C . ALA C 1 234 ? -22.02286 -33.63485 -18.33647 1.000 51.74688 232 ALA C C 1
ATOM 6769 O O . ALA C 1 234 ? -21.73892 -33.71326 -17.13552 1.000 58.38287 232 ALA C O 1
ATOM 6771 N N . ARG C 1 235 ? -23.21064 -33.19644 -18.75936 1.000 48.62522 233 ARG C N 1
ATOM 6772 C CA . ARG C 1 235 ? -24.23554 -32.80426 -17.79815 1.000 46.79887 233 ARG C CA 1
ATOM 6773 C C . ARG C 1 235 ? -24.78081 -34.01314 -17.05080 1.000 50.99295 233 ARG C C 1
ATOM 6774 O O . ARG C 1 235 ? -25.00571 -33.94915 -15.83640 1.000 51.59191 233 ARG C O 1
ATOM 6782 N N . ASP C 1 236 ? -25.01209 -35.11942 -17.76156 1.000 54.96309 234 ASP C N 1
ATOM 6783 C CA . ASP C 1 236 ? -25.49668 -36.32834 -17.10613 1.000 54.04267 234 ASP C CA 1
ATOM 6784 C C . ASP C 1 236 ? -24.45973 -36.89607 -16.14677 1.000 62.41676 234 ASP C C 1
ATOM 6785 O O . ASP C 1 236 ? -24.82102 -37.45922 -15.10720 1.000 70.52073 234 ASP C O 1
ATOM 6790 N N . GLU C 1 237 ? -23.17287 -36.75430 -16.47228 1.000 64.34143 235 GLU C N 1
ATOM 6791 C CA . GLU C 1 237 ? -22.12860 -37.22129 -15.56704 1.000 59.44520 235 GLU C CA 1
ATOM 6792 C C . GLU C 1 237 ? -22.01294 -36.31254 -14.34822 1.000 63.51719 235 GLU C C 1
ATOM 6793 O O . GLU C 1 237 ? -21.75739 -36.78844 -13.23636 1.000 68.46277 235 GLU C O 1
ATOM 6799 N N . TYR C 1 238 ? -22.21129 -35.00315 -14.53367 1.000 61.76718 236 TYR C N 1
ATOM 6800 C CA . TYR C 1 238 ? -22.16732 -34.07882 -13.40557 1.000 63.29983 236 TYR C CA 1
ATOM 6801 C C . TYR C 1 238 ? -23.38283 -34.24778 -12.50554 1.000 61.56693 236 TYR C C 1
ATOM 6802 O O . TYR C 1 238 ? -23.29473 -34.01792 -11.29410 1.000 66.06048 236 TYR C O 1
ATOM 6811 N N . PHE C 1 239 ? -24.52034 -34.64593 -13.07790 1.000 59.34897 237 PHE C N 1
ATOM 6812 C CA . PHE C 1 239 ? -25.70253 -34.91648 -12.27026 1.000 64.54469 237 PHE C CA 1
ATOM 6813 C C . PHE C 1 239 ? -25.56679 -36.22366 -11.50208 1.000 64.52181 237 PHE C C 1
ATOM 6814 O O . PHE C 1 239 ? -26.18437 -36.38722 -10.44363 1.000 69.90236 237 PHE C O 1
ATOM 6822 N N . GLU C 1 240 ? -24.76344 -37.15986 -12.00948 1.000 70.07387 238 GLU C N 1
ATOM 6823 C CA . GLU C 1 240 ? -24.58727 -38.43143 -11.32082 1.000 69.49280 238 GLU C CA 1
ATOM 6824 C C . GLU C 1 240 ? -23.66650 -38.30571 -10.11378 1.000 68.91390 238 GLU C C 1
ATOM 6825 O O . GLU C 1 240 ? -23.75039 -39.12941 -9.19654 1.000 76.25426 238 GLU C O 1
ATOM 6831 N N . GLU C 1 241 ? -22.79871 -37.29356 -10.09023 1.000 68.60680 239 GLU C N 1
ATOM 6832 C CA . GLU C 1 241 ? -21.87310 -37.08498 -8.97988 1.000 63.68285 239 GLU C CA 1
ATOM 6833 C C . GLU C 1 241 ? -22.49341 -36.22287 -7.88341 1.000 64.33366 239 GLU C C 1
ATOM 6834 O O . GLU C 1 241 ? -22.59134 -36.64748 -6.72800 1.000 77.81332 239 GLU C O 1
ATOM 6840 N N . THR C 1 242 ? -22.91574 -35.00944 -8.23710 1.000 64.91088 240 THR C N 1
ATOM 6841 C CA . THR C 1 242 ? -23.35018 -34.02267 -7.25798 1.000 61.45452 240 THR C CA 1
ATOM 6842 C C . THR C 1 242 ? -24.84342 -34.06664 -6.96853 1.000 63.84305 240 THR C C 1
ATOM 6843 O O . THR C 1 242 ? -25.27852 -33.50438 -5.95705 1.000 61.24954 240 THR C O 1
ATOM 6847 N N . GLY C 1 243 ? -25.63573 -34.71025 -7.82133 1.000 61.59186 241 GLY C N 1
ATOM 6848 C CA . GLY C 1 243 ? -27.07280 -34.66550 -7.64909 1.000 66.18178 241 GLY C CA 1
ATOM 6849 C C . GLY C 1 243 ? -27.70239 -33.34691 -8.03095 1.000 68.15957 241 GLY C C 1
ATOM 6850 O O . GLY C 1 243 ? -28.84403 -33.08015 -7.64721 1.000 68.52552 241 GLY C O 1
ATOM 6851 N N . VAL C 1 244 ? -26.98441 -32.50763 -8.77222 1.000 66.20849 242 VAL C N 1
ATOM 6852 C CA . VAL C 1 244 ? -27.48765 -31.22276 -9.24369 1.000 67.26504 242 VAL C CA 1
ATOM 6853 C C . VAL C 1 244 ? -27.68129 -31.32251 -10.74976 1.000 66.83557 242 VAL C C 1
ATOM 6854 O O . VAL C 1 244 ? -26.74217 -31.65582 -11.48385 1.000 64.99776 242 VAL C O 1
ATOM 6858 N N . TYR C 1 245 ? -28.89749 -31.03576 -11.20843 1.000 66.19744 243 TYR C N 1
ATOM 6859 C CA . TYR C 1 245 ? -29.24990 -31.11233 -12.62163 1.000 57.74583 243 TYR C CA 1
ATOM 6860 C C . TYR C 1 245 ? -29.18113 -29.71026 -13.21571 1.000 54.15816 243 TYR C C 1
ATOM 6861 O O . TYR C 1 245 ? -30.00086 -28.84799 -12.88445 1.000 58.24414 243 TYR C O 1
ATOM 6870 N N . ILE C 1 246 ? -28.20897 -29.48667 -14.09241 1.000 49.20161 244 ILE C N 1
ATOM 6871 C CA . ILE C 1 246 ? -28.03323 -28.20115 -14.76016 1.000 47.60894 244 ILE C CA 1
ATOM 6872 C C . ILE C 1 246 ? -28.78631 -28.25389 -16.08681 1.000 46.00720 244 ILE C C 1
ATOM 6873 O O . ILE C 1 246 ? -28.41598 -29.05360 -16.95979 1.000 50.96465 244 ILE C O 1
ATOM 6878 N N . PRO C 1 247 ? -29.82910 -27.44711 -16.27720 1.000 39.98945 245 PRO C N 1
ATOM 6879 C CA . PRO C 1 247 ? -30.52562 -27.44318 -17.56889 1.000 37.17086 245 PRO C CA 1
ATOM 6880 C C . PRO C 1 247 ? -29.61562 -26.97241 -18.69480 1.000 41.36181 245 PRO C C 1
ATOM 6881 O O . PRO C 1 247 ? -28.83302 -26.03276 -18.53864 1.000 37.74325 245 PRO C O 1
ATOM 6885 N N . ILE C 1 248 ? -29.72915 -27.64199 -19.83911 1.000 45.44312 246 ILE C N 1
ATOM 6886 C CA . ILE C 1 248 ? -28.93164 -27.34653 -21.02434 1.000 41.72703 246 ILE C CA 1
ATOM 6887 C C . ILE C 1 248 ? -29.79096 -26.58554 -22.02234 1.000 41.88284 246 ILE C C 1
ATOM 6888 O O . ILE C 1 248 ? -30.96826 -26.91077 -22.22399 1.000 44.44311 246 ILE C O 1
ATOM 6893 N N . CYS C 1 249 ? -29.20636 -25.56563 -22.64551 1.000 43.15979 247 CYS C N 1
ATOM 6894 C CA . CYS C 1 249 ? -29.87142 -24.78757 -23.68027 1.000 44.52845 247 CYS C CA 1
ATOM 6895 C C . CYS C 1 249 ? -29.14602 -24.98467 -25.00334 1.000 40.78759 247 CYS C C 1
ATOM 6896 O O . CYS C 1 249 ? -27.93067 -24.77866 -25.08622 1.000 42.06865 247 CYS C O 1
ATOM 6899 N N . SER C 1 250 ? -29.88986 -25.39123 -26.02933 1.000 40.20934 248 SER C N 1
ATOM 6900 C CA . SER C 1 250 ? -29.36148 -25.50118 -27.38535 1.000 42.53428 248 SER C CA 1
ATOM 6901 C C . SER C 1 250 ? -29.53030 -24.14873 -28.06869 1.000 33.41207 248 SER C C 1
ATOM 6902 O O . SER C 1 250 ? -30.65555 -23.72673 -28.35461 1.000 33.95033 248 SER C O 1
ATOM 6905 N N . ASP C 1 251 ? -28.41455 -23.47055 -28.33209 1.000 37.20000 249 ASP C N 1
ATOM 6906 C CA . ASP C 1 251 ? -28.43441 -22.08827 -28.81110 1.000 37.11505 249 ASP C CA 1
ATOM 6907 C C . ASP C 1 251 ? -28.37239 -22.07416 -30.33498 1.000 33.61911 249 ASP C C 1
ATOM 6908 O O . ASP C 1 251 ? -27.31166 -22.28108 -30.92980 1.000 32.11935 249 ASP C O 1
ATOM 6913 N N . GLY C 1 252 ? -29.51703 -21.82317 -30.96546 1.000 36.25366 250 GLY C N 1
ATOM 6914 C CA . GLY C 1 252 ? -29.56200 -21.50543 -32.38082 1.000 33.60433 250 GLY C CA 1
ATOM 6915 C C . GLY C 1 252 ? -29.31437 -22.69219 -33.29698 1.000 37.69863 250 GLY C C 1
ATOM 6916 O O . GLY C 1 252 ? -29.04288 -23.81591 -32.87620 1.000 33.72103 250 GLY C O 1
ATOM 6917 N N . GLY C 1 253 ? -29.41372 -22.40946 -34.59572 1.000 37.58741 251 GLY C N 1
ATOM 6918 C CA . GLY C 1 253 ? -29.18988 -23.40463 -35.62320 1.000 39.67110 251 GLY C CA 1
ATOM 6919 C C . GLY C 1 253 ? -30.37004 -24.29824 -35.92111 1.000 40.38257 251 GLY C C 1
ATOM 6920 O O . GLY C 1 253 ? -30.20030 -25.31199 -36.60865 1.000 39.16487 251 GLY C O 1
ATOM 6921 N N . ILE C 1 254 ? -31.55977 -23.95636 -35.43190 1.000 37.60487 252 ILE C N 1
ATOM 6922 C CA . ILE C 1 254 ? -32.75055 -24.78237 -35.58484 1.000 38.82647 252 ILE C CA 1
ATOM 6923 C C . ILE C 1 254 ? -33.88301 -23.91197 -36.10987 1.000 33.36091 252 ILE C C 1
ATOM 6924 O O . ILE C 1 254 ? -34.09563 -22.79811 -35.61831 1.000 32.38768 252 ILE C O 1
ATOM 6929 N N . VAL C 1 255 ? -34.60527 -24.41971 -37.10712 1.000 39.42925 253 VAL C N 1
ATOM 6930 C CA . VAL C 1 255 ? -35.78558 -23.74554 -37.63260 1.000 37.11277 253 VAL C CA 1
ATOM 6931 C C . VAL C 1 255 ? -36.87729 -24.78203 -37.87499 1.000 40.09752 253 VAL C C 1
ATOM 6932 O O . VAL C 1 255 ? -38.07109 -24.48104 -37.76163 1.000 44.51956 253 VAL C O 1
ATOM 6936 N N A TYR C 1 256 ? -36.47932 -26.00868 -38.20741 0.539 40.29575 254 TYR C N 1
ATOM 6937 N N B TYR C 1 256 ? -36.47576 -26.01373 -38.17312 0.461 40.86177 254 TYR C N 1
ATOM 6938 C CA A TYR C 1 256 ? -37.44184 -27.06503 -38.47900 0.539 36.68129 254 TYR C CA 1
ATOM 6939 C CA B TYR C 1 256 ? -37.43401 -27.06507 -38.48759 0.461 37.03544 254 TYR C CA 1
ATOM 6940 C C A TYR C 1 256 ? -37.93615 -27.68533 -37.17802 0.539 36.17209 254 TYR C C 1
ATOM 6941 C C B TYR C 1 256 ? -37.91407 -27.74983 -37.20974 0.461 36.14098 254 TYR C C 1
ATOM 6942 O O A TYR C 1 256 ? -37.20547 -27.77746 -36.18855 0.539 37.14851 254 TYR C O 1
ATOM 6943 O O B TYR C 1 256 ? -37.14368 -27.95225 -36.26605 0.461 37.05285 254 TYR C O 1
ATOM 6960 N N . ASP C 1 257 ? -39.20260 -28.10293 -37.18690 1.000 37.66008 255 ASP C N 1
ATOM 6961 C CA . ASP C 1 257 ? -39.80446 -28.66676 -35.98173 1.000 37.77157 255 ASP C CA 1
ATOM 6962 C C . ASP C 1 257 ? -39.13326 -29.97205 -35.57298 1.000 35.65860 255 ASP C C 1
ATOM 6963 O O . ASP C 1 257 ? -38.97634 -30.24924 -34.37822 1.000 38.68110 255 ASP C O 1
ATOM 6968 N N . TYR C 1 258 ? -38.72796 -30.78615 -36.54959 1.000 35.73557 256 TYR C N 1
ATOM 6969 C CA . TYR C 1 258 ? -38.07764 -32.05168 -36.22818 1.000 35.81819 256 TYR C CA 1
ATOM 6970 C C . TYR C 1 258 ? -36.73534 -31.82890 -35.54606 1.000 36.92336 256 TYR C C 1
ATOM 6971 O O . TYR C 1 258 ? -36.32974 -32.63468 -34.70084 1.000 35.42129 256 TYR C O 1
ATOM 6980 N N . HIS C 1 259 ? -36.03842 -30.74326 -35.89194 1.000 36.31249 257 HIS C N 1
ATOM 6981 C CA . HIS C 1 259 ? -34.78890 -30.42231 -35.21243 1.000 32.25400 257 HIS C CA 1
ATOM 6982 C C . HIS C 1 259 ? -35.03160 -29.99922 -33.77014 1.000 32.64244 257 HIS C C 1
ATOM 6983 O O . HIS C 1 259 ? -34.15996 -30.19275 -32.91500 1.000 30.77989 257 HIS C O 1
ATOM 6990 N N . MET C 1 260 ? -36.19966 -29.42047 -33.48080 1.000 31.24130 258 MET C N 1
ATOM 6991 C CA . MET C 1 260 ? -36.54117 -29.10285 -32.09807 1.000 34.42737 258 MET C CA 1
ATOM 6992 C C . MET C 1 260 ? -36.72799 -30.37441 -31.28163 1.000 37.41022 258 MET C C 1
ATOM 6993 O O . MET C 1 260 ? -36.18222 -30.50392 -30.17929 1.000 35.65531 258 MET C O 1
ATOM 6998 N N . THR C 1 261 ? -37.50064 -31.32716 -31.81042 1.000 32.30631 259 THR C N 1
ATOM 6999 C CA . THR C 1 261 ? -37.68667 -32.59465 -31.11498 1.000 33.29754 259 THR C CA 1
ATOM 7000 C C . THR C 1 261 ? -36.38271 -33.37628 -31.02925 1.000 37.31412 259 THR C C 1
ATOM 7001 O O . THR C 1 261 ? -36.14307 -34.07168 -30.03578 1.000 40.13286 259 THR C O 1
ATOM 7005 N N . LEU C 1 262 ? -35.52933 -33.27160 -32.05064 1.000 32.81724 260 LEU C N 1
ATOM 7006 C CA . LEU C 1 262 ? -34.21934 -33.91271 -31.98949 1.000 31.25551 260 LEU C CA 1
ATOM 7007 C C . LEU C 1 262 ? -33.36489 -33.30371 -30.88693 1.000 32.88126 260 LEU C C 1
ATOM 7008 O O . LEU C 1 262 ? -32.73403 -34.02397 -30.10540 1.000 41.19287 260 LEU C O 1
ATOM 7013 N N . ALA C 1 263 ? -33.32846 -31.97142 -30.81324 1.000 33.87442 261 ALA C N 1
ATOM 7014 C CA . ALA C 1 263 ? -32.54340 -31.30690 -29.77803 1.000 36.44575 261 ALA C CA 1
ATOM 7015 C C . ALA C 1 263 ? -33.04417 -31.68025 -28.38899 1.000 38.97881 261 ALA C C 1
ATOM 7016 O O . ALA C 1 263 ? -32.25369 -32.02233 -27.50150 1.000 34.72716 261 ALA C O 1
ATOM 7018 N N . LEU C 1 264 ? -34.36266 -31.62592 -28.18392 1.000 34.30067 262 LEU C N 1
ATOM 7019 C CA . LEU C 1 264 ? -34.92397 -32.04699 -26.90595 1.000 36.60806 262 LEU C CA 1
ATOM 7020 C C . LEU C 1 264 ? -34.60045 -33.50375 -26.60483 1.000 42.76619 262 LEU C C 1
ATOM 7021 O O . LEU C 1 264 ? -34.40143 -33.86562 -25.43973 1.000 41.20499 262 LEU C O 1
ATOM 7026 N N . ALA C 1 265 ? -34.53225 -34.35021 -27.63596 1.000 39.48876 263 ALA C N 1
ATOM 7027 C CA . ALA C 1 265 ? -34.24605 -35.76365 -27.41172 1.000 38.19949 263 ALA C CA 1
ATOM 7028 C C . ALA C 1 265 ? -32.78667 -35.99485 -27.03981 1.000 40.28410 263 ALA C C 1
ATOM 7029 O O . ALA C 1 265 ? -32.48288 -36.90867 -26.26448 1.000 38.76031 263 ALA C O 1
ATOM 7031 N N . MET C 1 266 ? -31.87453 -35.18357 -27.57507 1.000 42.36002 264 MET C N 1
ATOM 7032 C CA . MET C 1 266 ? -30.44926 -35.36934 -27.33412 1.000 43.80014 264 MET C CA 1
ATOM 7033 C C . MET C 1 266 ? -29.99632 -34.85874 -25.97281 1.000 43.44771 264 MET C C 1
ATOM 7034 O O . MET C 1 266 ? -28.83565 -35.07495 -25.60669 1.000 40.53458 264 MET C O 1
ATOM 7039 N N . GLY C 1 267 ? -30.86865 -34.19430 -25.21951 1.000 34.13760 265 GLY C N 1
ATOM 7040 C CA . GLY C 1 267 ? -30.50541 -33.73898 -23.89307 1.000 42.00900 265 GLY C CA 1
ATOM 7041 C C . GLY C 1 267 ? -30.83102 -32.28455 -23.62459 1.000 43.86752 265 GLY C C 1
ATOM 7042 O O . GLY C 1 267 ? -30.79507 -31.84058 -22.47309 1.000 43.71543 265 GLY C O 1
ATOM 7043 N N . ALA C 1 268 ? -31.14632 -31.53058 -24.67440 1.000 38.13652 266 ALA C N 1
ATOM 7044 C CA . ALA C 1 268 ? -31.48003 -30.12428 -24.50187 1.000 36.14042 266 ALA C CA 1
ATOM 7045 C C . ALA C 1 268 ? -32.78466 -29.99033 -23.72815 1.000 37.03917 266 ALA C C 1
ATOM 7046 O O . ALA C 1 268 ? -33.79137 -30.61636 -24.06932 1.000 39.88976 266 ALA C O 1
ATOM 7048 N N .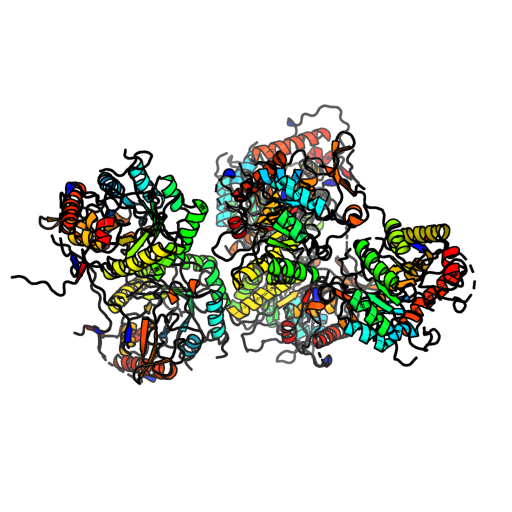 ASP C 1 269 ? -32.76203 -29.18051 -22.67230 1.000 41.91394 267 ASP C N 1
ATOM 7049 C CA . ASP C 1 269 ? -33.97066 -28.95807 -21.89163 1.000 39.05991 267 ASP C CA 1
ATOM 7050 C C . ASP C 1 269 ? -34.82548 -27.84861 -22.48490 1.000 34.96172 267 ASP C C 1
ATOM 7051 O O . ASP C 1 269 ? -36.05442 -27.88400 -22.35861 1.000 40.76994 267 ASP C O 1
ATOM 7056 N N . PHE C 1 270 ? -34.20096 -26.86889 -23.13211 1.000 34.98611 268 PHE C N 1
ATOM 7057 C CA . PHE C 1 270 ? -34.92586 -25.83216 -23.85183 1.000 39.83053 268 PHE C CA 1
ATOM 7058 C C . PHE C 1 270 ? -34.01259 -25.27896 -24.93453 1.000 42.96094 268 PHE C C 1
ATOM 7059 O O . PHE C 1 270 ? -32.78618 -25.37660 -24.84650 1.000 41.01507 268 PHE C O 1
ATOM 7067 N N . ILE C 1 271 ? -34.62897 -24.70688 -25.96492 1.000 43.70674 269 ILE C N 1
ATOM 7068 C CA . ILE C 1 271 ? -33.92772 -24.28016 -27.16894 1.000 43.12797 269 ILE C CA 1
ATOM 7069 C C . ILE C 1 271 ? -34.05674 -22.77150 -27.31483 1.000 37.63635 269 ILE C C 1
ATOM 7070 O O . ILE C 1 271 ? -35.14026 -22.20994 -27.11888 1.000 35.37149 269 ILE C O 1
ATOM 7075 N N . MET C 1 272 ? -32.95101 -22.11893 -27.66399 1.000 35.44667 270 MET C N 1
ATOM 7076 C CA . MET C 1 272 ? -32.93686 -20.69106 -27.94773 1.000 34.78502 270 MET C CA 1
ATOM 7077 C C . MET C 1 272 ? -32.79374 -20.47573 -29.44681 1.000 32.72495 270 MET C C 1
ATOM 7078 O O . MET C 1 272 ? -31.90514 -21.05420 -30.08150 1.000 25.91363 270 MET C O 1
ATOM 7083 N N . LEU C 1 273 ? -33.66440 -19.64053 -30.00443 1.000 29.26033 271 LEU C N 1
ATOM 7084 C CA . LEU C 1 273 ? -33.72299 -19.41257 -31.43859 1.000 30.84327 271 LEU C CA 1
ATOM 7085 C C . LEU C 1 273 ? -33.65258 -17.92151 -31.72309 1.000 28.51233 271 LEU C C 1
ATOM 7086 O O . LEU C 1 273 ? -34.28242 -17.11744 -31.03006 1.000 29.79441 271 LEU C O 1
ATOM 7091 N N . GLY C 1 274 ? -32.88159 -17.55859 -32.74363 1.000 31.32765 272 GLY C N 1
ATOM 7092 C CA . GLY C 1 274 ? -32.78788 -16.17385 -33.15647 1.000 26.94588 272 GLY C CA 1
ATOM 7093 C C . GLY C 1 274 ? -33.59333 -15.88600 -34.40579 1.000 29.30861 272 GLY C C 1
ATOM 7094 O O . GLY C 1 274 ? -34.61092 -15.18851 -34.35386 1.000 33.84542 272 GLY C O 1
ATOM 7095 N N . ARG C 1 275 ? -33.14963 -16.43279 -35.53915 1.000 28.91870 273 ARG C N 1
ATOM 7096 C CA . ARG C 1 275 ? -33.81651 -16.17102 -36.80829 1.000 30.19523 273 ARG C CA 1
ATOM 7097 C C . ARG C 1 275 ? -35.19856 -16.80575 -36.88555 1.000 32.90363 273 ARG C C 1
ATOM 7098 O O . ARG C 1 275 ? -36.01497 -16.37830 -37.70858 1.000 37.45215 273 ARG C O 1
ATOM 7106 N N . TYR C 1 276 ? -35.48143 -17.80808 -36.05042 1.000 34.99631 274 TYR C N 1
ATOM 7107 C CA . TYR C 1 276 ? -36.82687 -18.37121 -36.00656 1.000 32.22132 274 TYR C CA 1
ATOM 7108 C C . TYR C 1 276 ? -37.84049 -17.33162 -35.54319 1.000 37.07221 274 TYR C C 1
ATOM 7109 O O . TYR C 1 276 ? -38.95719 -17.26278 -36.07014 1.000 36.49045 274 TYR C O 1
ATOM 7118 N N . PHE C 1 277 ? -37.46694 -16.50825 -34.56321 1.000 36.58096 275 PHE C N 1
ATOM 7119 C CA . PHE C 1 277 ? -38.36708 -15.49465 -34.03037 1.000 34.54535 275 PHE C CA 1
ATOM 7120 C C . PHE C 1 277 ? -38.29769 -14.17089 -34.77971 1.000 36.80341 275 PHE C C 1
ATOM 7121 O O . PHE C 1 277 ? -39.26024 -13.39617 -34.72450 1.000 36.09451 275 PHE C O 1
ATOM 7129 N N . SER C 1 278 ? -37.19127 -13.89122 -35.47459 1.000 32.27085 276 SER C N 1
ATOM 7130 C CA . SER C 1 278 ? -37.07702 -12.64645 -36.22751 1.000 36.54123 276 SER C CA 1
ATOM 7131 C C . SER C 1 278 ? -38.07459 -12.56442 -37.37476 1.000 37.02222 276 SER C C 1
ATOM 7132 O O . SER C 1 278 ? -38.40074 -11.45815 -37.81745 1.000 35.51101 276 SER C O 1
ATOM 7135 N N . ARG C 1 279 ? -38.56407 -13.70453 -37.86407 1.000 30.40556 277 ARG C N 1
ATOM 7136 C CA . ARG C 1 279 ? -39.51712 -13.69969 -38.96550 1.000 33.88620 277 ARG C CA 1
ATOM 7137 C C . ARG C 1 279 ? -40.88564 -13.17929 -38.55018 1.000 38.21055 277 ARG C C 1
ATOM 7138 O O . ARG C 1 279 ? -41.68490 -12.81255 -39.41843 1.000 35.31070 277 ARG C O 1
ATOM 7146 N N . PHE C 1 280 ? -41.17251 -13.14062 -37.25329 1.000 33.10190 278 PHE C N 1
ATOM 7147 C CA . PHE C 1 280 ? -42.50939 -12.82287 -36.78334 1.000 31.99666 278 PHE C CA 1
ATOM 7148 C C . PHE C 1 280 ? -42.71933 -11.31431 -36.72180 1.000 38.70142 278 PHE C C 1
ATOM 7149 O O . PHE C 1 280 ? -41.77046 -10.52641 -36.69011 1.000 38.47737 278 PHE C O 1
ATOM 7157 N N . ASP C 1 281 ? -43.99434 -10.91692 -36.70638 1.000 39.61146 279 ASP C N 1
ATOM 7158 C CA . ASP C 1 281 ? -44.32025 -9.49759 -36.63505 1.000 42.10955 279 ASP C CA 1
ATOM 7159 C C . ASP C 1 281 ? -43.92318 -8.90300 -35.29121 1.000 41.85730 279 ASP C C 1
ATOM 7160 O O . ASP C 1 281 ? -43.67737 -7.69516 -35.19697 1.000 45.95147 279 ASP C O 1
ATOM 7165 N N . GLU C 1 282 ? -43.84752 -9.72986 -34.24724 1.000 39.80446 280 GLU C N 1
ATOM 7166 C CA . GLU C 1 282 ? -43.39266 -9.27394 -32.93991 1.000 40.24777 280 GLU C CA 1
ATOM 7167 C C . GLU C 1 282 ? -41.90562 -8.95213 -32.91056 1.000 38.06171 280 GLU C C 1
ATOM 7168 O O . GLU C 1 282 ? -41.41111 -8.48340 -31.87749 1.000 37.33821 280 GLU C O 1
ATOM 7174 N N . SER C 1 283 ? -41.18326 -9.18522 -34.00061 1.000 41.61366 281 SER C N 1
ATOM 7175 C CA . SER C 1 283 ? -39.77303 -8.84160 -34.04755 1.000 36.84865 281 SER C CA 1
ATOM 7176 C C . SER C 1 283 ? -39.60859 -7.33272 -34.22636 1.000 36.30234 281 SER C C 1
ATOM 7177 O O . SER C 1 283 ? -40.42040 -6.69298 -34.90388 1.000 35.25528 281 SER C O 1
ATOM 7180 N N . PRO C 1 284 ? -38.57691 -6.73293 -33.62636 1.000 29.77595 282 PRO C N 1
ATOM 7181 C CA . PRO C 1 284 ? -38.40106 -5.27793 -33.71830 1.000 34.03041 282 PRO C CA 1
ATOM 7182 C C . PRO C 1 284 ? -37.83310 -4.79349 -35.04208 1.000 34.05262 282 PRO C C 1
ATOM 7183 O O . PRO C 1 284 ? -37.66568 -3.58080 -35.21112 1.000 37.70657 282 PRO C O 1
ATOM 7187 N N . THR C 1 285 ? -37.53282 -5.68536 -35.98072 1.000 35.80771 283 THR C N 1
ATOM 7188 C CA . THR C 1 285 ? -36.94732 -5.25943 -37.24090 1.000 32.32469 283 THR C CA 1
ATOM 7189 C C . THR C 1 285 ? -38.02575 -4.78065 -38.20910 1.000 33.73474 283 THR C C 1
ATOM 7190 O O . THR C 1 285 ? -39.22086 -5.02826 -38.02797 1.000 26.98163 283 THR C O 1
ATOM 7194 N N . ASN C 1 286 ? -37.58117 -4.08276 -39.25090 1.000 36.41226 284 ASN C N 1
ATOM 7195 C CA . ASN C 1 286 ? -38.49005 -3.53032 -40.24459 1.000 37.24206 284 ASN C CA 1
ATOM 7196 C C . ASN C 1 286 ? -39.02118 -4.62348 -41.16066 1.000 38.80166 284 ASN C C 1
ATOM 7197 O O . ASN C 1 286 ? -38.29404 -5.54710 -41.53763 1.000 34.81978 284 ASN C O 1
ATOM 7202 N N . LYS C 1 287 ? -40.29790 -4.51046 -41.51907 1.000 39.78645 285 LYS C N 1
ATOM 7203 C CA . LYS C 1 287 ? -40.89641 -5.37726 -42.52261 1.000 38.96620 285 LYS C CA 1
ATOM 7204 C C . LYS C 1 287 ? -40.79123 -4.70935 -43.88657 1.000 34.79041 285 LYS C C 1
ATOM 7205 O O . LYS C 1 287 ? -40.98713 -3.49755 -44.01466 1.000 41.59518 285 LYS C O 1
ATOM 7211 N N . VAL C 1 288 ? -40.48122 -5.50621 -44.90442 1.000 31.21640 286 VAL C N 1
ATOM 7212 C CA . VAL C 1 288 ? -40.14440 -4.98980 -46.22514 1.000 30.73836 286 VAL C CA 1
ATOM 7213 C C . VAL C 1 288 ? -40.86783 -5.81069 -47.28475 1.000 38.51287 286 VAL C C 1
ATOM 7214 O O . VAL C 1 288 ? -40.93488 -7.04127 -47.19541 1.000 32.30650 286 VAL C O 1
ATOM 7218 N N . ASN C 1 289 ? -41.42233 -5.12237 -48.28290 1.000 31.23293 287 ASN C N 1
ATOM 7219 C CA . ASN C 1 289 ? -42.05585 -5.76935 -49.43054 1.000 28.27830 287 ASN C CA 1
ATOM 7220 C C . ASN C 1 289 ? -41.00184 -5.93538 -50.51868 1.000 31.71193 287 ASN C C 1
ATOM 7221 O O . ASN C 1 289 ? -40.66419 -4.98154 -51.22397 1.000 34.33401 287 ASN C O 1
ATOM 7226 N N . LEU C 1 290 ? -40.48217 -7.15329 -50.66002 1.000 32.15978 288 LEU C N 1
ATOM 7227 C CA . LEU C 1 290 ? -39.41391 -7.45344 -51.61214 1.000 31.49148 288 LEU C CA 1
ATOM 7228 C C . LEU C 1 290 ? -40.01958 -8.17486 -52.81251 1.000 35.48213 288 LEU C C 1
ATOM 7229 O O . LEU C 1 290 ? -40.19969 -9.39564 -52.79052 1.000 34.07204 288 LEU C O 1
ATOM 7234 N N . ASN C 1 291 ? -40.33276 -7.40937 -53.86086 1.000 30.56563 289 ASN C N 1
ATOM 7235 C CA . ASN C 1 291 ? -40.84564 -7.95082 -55.12097 1.000 28.22397 289 ASN C CA 1
ATOM 7236 C C . ASN C 1 291 ? -42.13095 -8.74918 -54.90401 1.000 35.85817 289 ASN C C 1
ATOM 7237 O O . ASN C 1 291 ? -42.34265 -9.80205 -55.51007 1.000 28.71456 289 ASN C O 1
ATOM 7242 N N . GLY C 1 292 ? -42.99792 -8.24483 -54.02718 1.000 35.07874 290 GLY C N 1
ATOM 7243 C CA . GLY C 1 292 ? -44.27076 -8.87196 -53.74581 1.000 29.84509 290 GLY C CA 1
ATOM 7244 C C . GLY C 1 292 ? -44.27902 -9.79511 -52.54632 1.000 32.40497 290 GLY C C 1
ATOM 7245 O O . GLY C 1 292 ? -45.35561 -10.26125 -52.15441 1.000 29.58256 290 GLY C O 1
ATOM 7246 N N . THR C 1 293 ? -43.12101 -10.07224 -51.95367 1.000 32.39317 291 THR C N 1
ATOM 7247 C CA . THR C 1 293 ? -43.01189 -10.96815 -50.81084 1.000 32.82319 291 THR C CA 1
ATOM 7248 C C . THR C 1 293 ? -42.51841 -10.18381 -49.60468 1.000 39.06476 291 THR C C 1
ATOM 7249 O O . THR C 1 293 ? -41.54287 -9.43190 -49.70528 1.000 41.32555 291 THR C O 1
ATOM 7253 N N . TYR C 1 294 ? -43.18904 -10.36193 -48.46938 1.000 33.88266 292 TYR C N 1
ATOM 7254 C CA . TYR C 1 294 ? -42.82583 -9.64412 -47.25615 1.000 36.65670 292 TYR C CA 1
ATOM 7255 C C . TYR C 1 294 ? -41.58207 -10.25886 -46.62671 1.000 35.46564 292 TYR C C 1
ATOM 7256 O O . TYR C 1 294 ? -41.52442 -11.46968 -46.39027 1.000 35.89445 292 TYR C O 1
ATOM 7265 N N . MET C 1 295 ? -40.58484 -9.41773 -46.36467 1.000 39.32887 293 MET C N 1
ATOM 7266 C CA . MET C 1 295 ? -39.33868 -9.83154 -45.74031 1.000 34.05690 293 MET C CA 1
ATOM 7267 C C . MET C 1 295 ? -39.05794 -8.93440 -44.54326 1.000 40.20332 293 MET C C 1
ATOM 7268 O O . MET C 1 295 ? -39.56290 -7.81231 -44.44870 1.000 40.73456 293 MET C O 1
ATOM 7273 N N . LYS C 1 296 ? -38.24113 -9.44017 -43.62465 1.000 35.54974 294 LYS C N 1
ATOM 7274 C CA . LYS C 1 296 ? -37.83676 -8.69132 -42.44471 1.000 37.08169 294 LYS C CA 1
ATOM 7275 C C . LYS C 1 296 ? -36.32265 -8.54537 -42.42511 1.000 32.98021 294 LYS C C 1
ATOM 7276 O O . LYS C 1 296 ? -35.59345 -9.50121 -42.70812 1.000 23.30753 294 LYS C O 1
ATOM 7282 N N . GLU C 1 297 ? -35.85703 -7.34147 -42.09904 1.000 38.17645 295 GLU C N 1
ATOM 7283 C CA . GLU C 1 297 ? -34.42831 -7.10159 -41.98192 1.000 32.07276 295 GLU C CA 1
ATOM 7284 C C . GLU C 1 297 ? -33.85332 -7.91253 -40.82470 1.000 31.90838 295 GLU C C 1
ATOM 7285 O O . GLU C 1 297 ? -34.55944 -8.30580 -39.89265 1.000 33.54373 295 GLU C O 1
ATOM 7291 N N . TYR C 1 298 ? -32.55056 -8.16985 -40.89395 1.000 29.02005 296 TYR C N 1
ATOM 7292 C CA . TYR C 1 298 ? -31.91482 -8.98257 -39.86933 1.000 30.04389 296 TYR C CA 1
ATOM 7293 C C . TYR C 1 298 ? -30.43143 -8.65876 -39.80610 1.000 25.60362 296 TYR C C 1
ATOM 7294 O O . TYR C 1 298 ? -29.81224 -8.30860 -40.81377 1.000 28.15508 296 TYR C O 1
ATOM 7303 N N . TRP C 1 299 ? -29.87586 -8.78589 -38.60399 1.000 25.48364 297 TRP C N 1
ATOM 7304 C CA . TRP C 1 299 ? -28.44560 -8.65152 -38.37970 1.000 29.42519 297 TRP C CA 1
ATOM 7305 C C . TRP C 1 299 ? -28.09973 -9.37945 -37.09100 1.000 30.08607 297 TRP C C 1
ATOM 7306 O O . TRP C 1 299 ? -28.90168 -9.42183 -36.15431 1.000 30.16698 297 TRP C O 1
ATOM 7317 N N . GLY C 1 300 ? -26.90242 -9.95747 -37.05717 1.000 28.22837 298 GLY C N 1
ATOM 7318 C CA . GLY C 1 300 ? -26.45459 -10.65526 -35.87352 1.000 27.66501 298 GLY C CA 1
ATOM 7319 C C . GLY C 1 300 ? -25.82615 -9.72724 -34.85176 1.000 28.69815 298 GLY C C 1
ATOM 7320 O O . GLY C 1 300 ? -25.58416 -8.54567 -35.09833 1.000 30.39306 298 GLY C O 1
ATOM 7321 N N . GLU C 1 301 ? -25.55519 -10.28802 -33.67179 1.000 24.60150 299 GLU C N 1
ATOM 7322 C CA . GLU C 1 301 ? -24.91001 -9.51899 -32.61650 1.000 24.92744 299 GLU C CA 1
ATOM 7323 C C . GLU C 1 301 ? -23.43505 -9.26254 -32.89221 1.000 29.55685 299 GLU C C 1
ATOM 7324 O O . GLU C 1 301 ? -22.82213 -8.45777 -32.18256 1.000 31.86013 299 GLU C O 1
ATOM 7330 N N . GLY C 1 302 ? -22.85519 -9.91663 -33.89531 1.000 33.35030 300 GLY C N 1
ATOM 7331 C CA . GLY C 1 302 ? -21.51144 -9.60599 -34.32965 1.000 31.84662 300 GLY C CA 1
ATOM 7332 C C . GLY C 1 302 ? -21.40096 -8.40048 -35.23272 1.000 32.02397 300 GLY C C 1
ATOM 7333 O O . GLY C 1 302 ? -20.28743 -8.00407 -35.58809 1.000 40.65960 300 GLY C O 1
ATOM 7334 N N . ALA C 1 303 ? -22.52936 -7.80747 -35.62050 1.000 27.89513 301 ALA C N 1
ATOM 7335 C CA . ALA C 1 303 ? -22.52894 -6.62995 -36.47313 1.000 33.03102 301 ALA C CA 1
ATOM 7336 C C . ALA C 1 303 ? -22.21160 -5.38215 -35.65691 1.000 37.21470 301 ALA C C 1
ATOM 7337 O O . ALA C 1 303 ? -22.44776 -5.32409 -34.44759 1.000 32.65444 301 ALA C O 1
ATOM 7339 N N . ASN C 1 304 ? -21.68336 -4.36554 -36.34582 1.000 38.91390 302 ASN C N 1
ATOM 7340 C CA . ASN C 1 304 ? -21.20596 -3.17032 -35.65773 1.000 40.97795 302 ASN C CA 1
ATOM 7341 C C . ASN C 1 304 ? -22.33511 -2.40815 -34.98085 1.000 36.12512 302 ASN C C 1
ATOM 7342 O O . ASN C 1 304 ? -22.11028 -1.76805 -33.94901 1.000 48.59687 302 ASN C O 1
ATOM 7347 N N . ARG C 1 305 ? -23.54909 -2.46621 -35.53060 1.000 31.66043 303 ARG C N 1
ATOM 7348 C CA . ARG C 1 305 ? -24.66504 -1.77299 -34.89689 1.000 36.35537 303 ARG C CA 1
ATOM 7349 C C . ARG C 1 305 ? -24.96674 -2.36566 -33.52665 1.000 33.41184 303 ARG C C 1
ATOM 7350 O O . ARG C 1 305 ? -25.31086 -1.63633 -32.58869 1.000 37.91164 303 ARG C O 1
ATOM 7358 N N . ALA C 1 306 ? -24.81504 -3.68355 -33.38384 1.000 28.72985 304 ALA C N 1
ATOM 7359 C CA . ALA C 1 306 ? -24.95215 -4.33522 -32.08624 1.000 35.97690 304 ALA C CA 1
ATOM 7360 C C . ALA C 1 306 ? -23.64415 -4.34061 -31.30314 1.000 35.58658 304 ALA C C 1
ATOM 7361 O O . ALA C 1 306 ? -23.65909 -4.16840 -30.07995 1.000 42.04575 304 ALA C O 1
ATOM 7363 N N . ARG C 1 307 ? -22.50903 -4.51675 -31.98685 1.000 34.87024 305 ARG C N 1
ATOM 7364 C CA . ARG C 1 307 ? -21.22037 -4.59188 -31.30331 1.000 40.86486 305 ARG C CA 1
ATOM 7365 C C . ARG C 1 307 ? -20.74398 -3.22205 -30.82995 1.000 44.21169 305 ARG C C 1
ATOM 7366 O O . ARG C 1 307 ? -20.15667 -3.10667 -29.74872 1.000 47.52778 305 ARG C O 1
ATOM 7374 N N . ASN C 1 308 ? -20.97262 -2.17896 -31.62411 1.000 39.46472 306 ASN C N 1
ATOM 7375 C CA . ASN C 1 308 ? -20.63924 -0.80820 -31.24173 1.000 38.61837 306 ASN C CA 1
ATOM 7376 C C . ASN C 1 308 ? -21.87321 -0.04348 -30.78668 1.000 46.31196 306 ASN C C 1
ATOM 7377 O O . ASN C 1 308 ? -22.04902 1.12882 -31.13133 1.000 45.60159 306 ASN C O 1
ATOM 7382 N N . TRP C 1 309 ? -22.74653 -0.69228 -30.01005 1.000 44.51152 307 TRP C N 1
ATOM 7383 C CA . TRP C 1 309 ? -23.99609 -0.06206 -29.59866 1.000 42.27870 307 TRP C CA 1
ATOM 7384 C C . TRP C 1 309 ? -23.76801 1.19670 -28.77342 1.000 47.21133 307 TRP C C 1
ATOM 7385 O O . TRP C 1 309 ? -24.65160 2.05937 -28.72592 1.000 58.76974 307 TRP C O 1
ATOM 7396 N N . GLN C 1 310 ? -22.60610 1.32614 -28.12835 1.000 41.45180 308 GLN C N 1
ATOM 7397 C CA . GLN C 1 310 ? -22.31316 2.51322 -27.33470 1.000 41.30389 308 GLN C CA 1
ATOM 7398 C C . GLN C 1 310 ? -22.19397 3.77571 -28.18042 1.000 47.99650 308 GLN C C 1
ATOM 7399 O O . GLN C 1 310 ? -22.17047 4.87477 -27.61653 1.000 53.47764 308 GLN C O 1
ATOM 7405 N N . ARG C 1 311 ? -22.11417 3.64962 -29.50566 1.000 51.89919 309 ARG C N 1
ATOM 7406 C CA . ARG C 1 311 ? -22.05178 4.79980 -30.39451 1.000 58.11314 309 ARG C CA 1
ATOM 7407 C C . ARG C 1 311 ? -23.40745 5.17529 -30.97777 1.000 58.29540 309 ARG C C 1
ATOM 7408 O O . ARG C 1 311 ? -23.51998 6.22928 -31.61416 1.000 56.74794 309 ARG C O 1
ATOM 7416 N N . TYR C 1 312 ? -24.42707 4.33738 -30.78994 1.000 62.66174 310 TYR C N 1
ATOM 7417 C CA . TYR C 1 312 ? -25.78937 4.64732 -31.20788 1.000 63.38143 310 TYR C CA 1
ATOM 7418 C C . TYR C 1 312 ? -26.71740 4.55988 -30.00259 1.000 67.94708 310 TYR C C 1
ATOM 7419 O O . TYR C 1 312 ? -27.74196 3.87089 -30.04287 1.000 72.29311 310 TYR C O 1
ATOM 7428 N N . ASP C 1 313 ? -26.36594 5.26420 -28.92546 1.000 71.90808 311 ASP C N 1
ATOM 7429 C CA . ASP C 1 313 ? -27.02911 5.04671 -27.64292 1.000 80.05877 311 ASP C CA 1
ATOM 7430 C C . ASP C 1 313 ? -28.45161 5.59322 -27.62675 1.000 81.45478 311 ASP C C 1
ATOM 7431 O O . ASP C 1 313 ? -29.31378 5.04229 -26.93392 1.000 81.06761 311 ASP C O 1
ATOM 7436 N N . LEU C 1 314 ? -28.71754 6.67096 -28.36392 1.000 79.84285 312 LEU C N 1
ATOM 7437 C CA . LEU C 1 314 ? -30.05595 7.24979 -28.38480 1.000 77.11496 312 LEU C CA 1
ATOM 7438 C C . LEU C 1 314 ? -30.71882 7.04973 -29.74116 1.000 66.90895 312 LEU C C 1
ATOM 7439 O O . LEU C 1 314 ? -31.23737 8.00120 -30.33413 1.000 67.20217 312 LEU C O 1
ATOM 7444 N N . GLY C 1 315 ? -30.70977 5.81652 -30.23457 1.000 69.86804 313 GLY C N 1
ATOM 7445 C CA . GLY C 1 315 ? -31.35158 5.50903 -31.50058 1.000 65.58541 313 GLY C CA 1
ATOM 7446 C C . GLY C 1 315 ? -30.59366 5.99118 -32.71785 1.000 64.22886 313 GLY C C 1
ATOM 7447 O O . GLY C 1 315 ? -31.21331 6.41241 -33.70045 1.000 60.39787 313 GLY C O 1
ATOM 7448 N N . GLY C 1 316 ? -29.26503 5.94404 -32.67790 1.000 64.82480 314 GLY C N 1
ATOM 7449 C CA . GLY C 1 316 ? -28.46846 6.34586 -33.81693 1.000 54.50688 314 GLY C CA 1
ATOM 7450 C C . GLY C 1 316 ? -28.41183 5.34938 -34.94806 1.000 57.95594 314 GLY C C 1
ATOM 7451 O O . GLY C 1 316 ? -27.81182 5.63636 -35.98757 1.000 55.35388 314 GLY C O 1
ATOM 7452 N N . ASP C 1 317 ? -29.03144 4.18144 -34.78323 1.000 57.82554 315 ASP C N 1
ATOM 7453 C CA . ASP C 1 317 ? -28.94487 3.12754 -35.78389 1.000 55.70031 315 ASP C CA 1
ATOM 7454 C C . ASP C 1 317 ? -29.95553 3.28051 -36.91395 1.000 56.37339 315 ASP C C 1
ATOM 7455 O O . ASP C 1 317 ? -29.80323 2.61742 -37.94563 1.000 54.93670 315 ASP C O 1
ATOM 7460 N N . LYS C 1 318 ? -30.97587 4.12603 -36.75754 1.000 58.93144 316 LYS C N 1
ATOM 7461 C CA . LYS C 1 318 ? -31.92857 4.33006 -37.84161 1.000 57.11409 316 LYS C CA 1
ATOM 7462 C C . LYS C 1 318 ? -31.38368 5.22367 -38.94800 1.000 45.50371 316 LYS C C 1
ATOM 7463 O O . LYS C 1 318 ? -31.98246 5.27313 -40.02812 1.000 48.90762 316 LYS C O 1
ATOM 7469 N N . LYS C 1 319 ? -30.26676 5.91897 -38.71468 1.000 48.52124 317 LYS C N 1
ATOM 7470 C CA . LYS C 1 319 ? -29.57965 6.63376 -39.78552 1.000 50.26214 317 LYS C CA 1
ATOM 7471 C C . LYS C 1 319 ? -28.72784 5.71897 -40.65451 1.000 44.36365 317 LYS C C 1
ATOM 7472 O O . LYS C 1 319 ? -28.20239 6.17833 -41.67357 1.000 38.89447 317 LYS C O 1
ATOM 7478 N N . LEU C 1 320 ? -28.57801 4.45002 -40.28260 1.000 41.92094 318 LEU C N 1
ATOM 7479 C CA . LEU C 1 320 ? -27.76298 3.53178 -41.06414 1.000 41.84714 318 LEU C CA 1
ATOM 7480 C C . LEU C 1 320 ? -28.48481 3.13294 -42.34413 1.000 42.02056 318 LEU C C 1
ATOM 7481 O O . LEU C 1 320 ? -29.71554 3.06278 -42.39358 1.000 45.96979 318 LEU C O 1
ATOM 7486 N N . SER C 1 321 ? -27.70421 2.86874 -43.38691 1.000 36.13746 319 SER C N 1
ATOM 7487 C CA . SER C 1 321 ? -28.26147 2.47163 -44.66961 1.000 47.38930 319 SER C CA 1
ATOM 7488 C C . SER C 1 321 ? -28.32879 0.94975 -44.77065 1.000 45.61386 319 SER C C 1
ATOM 7489 O O . SER C 1 321 ? -27.87636 0.21994 -43.88581 1.000 44.80818 319 SER C O 1
ATOM 7492 N N . PHE C 1 322 ? -28.91381 0.47465 -45.87348 1.000 42.41538 320 PHE C N 1
ATOM 7493 C CA . PHE C 1 322 ? -29.03276 -0.96306 -46.09378 1.000 45.07876 320 PHE C CA 1
ATOM 7494 C C . PHE C 1 322 ? -27.66385 -1.63151 -46.12071 1.000 49.51186 320 PHE C C 1
ATOM 7495 O O . PHE C 1 322 ? -27.48022 -2.71183 -45.54590 1.000 52.18269 320 PHE C O 1
ATOM 7503 N N . GLU C 1 323 ? -26.68873 -0.99933 -46.78150 1.000 51.74775 321 GLU C N 1
ATOM 7504 C CA . GLU C 1 323 ? -25.34784 -1.57189 -46.86410 1.000 55.94305 321 GLU C CA 1
ATOM 7505 C C . GLU C 1 323 ? -24.69194 -1.66275 -45.49598 1.000 54.91430 321 GLU C C 1
ATOM 7506 O O . GLU C 1 323 ? -23.86960 -2.55556 -45.26082 1.000 55.30363 321 GLU C O 1
ATOM 7512 N N . GLU C 1 324 ? -25.04239 -0.75387 -44.58604 1.000 47.38865 322 GLU C N 1
ATOM 7513 C CA . GLU C 1 324 ? -24.41060 -0.66670 -43.27572 1.000 44.40347 322 GLU C CA 1
ATOM 7514 C C . GLU C 1 324 ? -25.16619 -1.41161 -42.18782 1.000 33.74189 322 GLU C C 1
ATOM 7515 O O . GLU C 1 324 ? -24.53699 -1.93804 -41.26594 1.000 33.62235 322 GLU C O 1
ATOM 7521 N N . GLY C 1 325 ? -26.49230 -1.47441 -42.27137 1.000 38.00079 323 GLY C N 1
ATOM 7522 C CA . GLY C 1 325 ? -27.28377 -1.96404 -41.15946 1.000 37.42966 323 GLY C CA 1
ATOM 7523 C C . GLY C 1 325 ? -27.92607 -3.32135 -41.35109 1.000 38.37152 323 GLY C C 1
ATOM 7524 O O . GLY C 1 325 ? -28.10570 -4.06306 -40.38082 1.000 40.87046 323 GLY C O 1
ATOM 7525 N N . VAL C 1 326 ? -28.28204 -3.66171 -42.58552 1.000 41.64828 324 VAL C N 1
ATOM 7526 C CA . VAL C 1 326 ? -28.99467 -4.89947 -42.88240 1.000 34.93657 324 VAL C CA 1
ATOM 7527 C C . VAL C 1 326 ? -27.98307 -5.95574 -43.30434 1.000 34.03307 324 VAL C C 1
ATOM 7528 O O . VAL C 1 326 ? -27.30155 -5.80378 -44.32566 1.000 39.90783 324 VAL C O 1
ATOM 7532 N N . ASP C 1 327 ? -27.88297 -7.02697 -42.51765 1.000 36.51017 325 ASP C N 1
ATOM 7533 C CA . ASP C 1 327 ? -27.02842 -8.15530 -42.86642 1.000 34.90405 325 ASP C CA 1
ATOM 7534 C C . ASP C 1 327 ? -27.76248 -9.22442 -43.66060 1.000 34.26231 325 ASP C C 1
ATOM 7535 O O . ASP C 1 327 ? -27.14044 -9.91298 -44.47760 1.000 33.43120 325 ASP C O 1
ATOM 7540 N N . SER C 1 328 ? -29.06741 -9.37849 -43.44833 1.000 36.78954 326 SER C N 1
ATOM 7541 C CA . SER C 1 328 ? -29.79298 -10.47120 -44.07599 1.000 30.82342 326 SER C CA 1
ATOM 7542 C C . SER C 1 328 ? -31.27181 -10.12775 -44.17576 1.000 31.53261 326 SER C C 1
ATOM 7543 O O . SER C 1 328 ? -31.79377 -9.32432 -43.39814 1.000 28.33655 326 SER C O 1
ATOM 7546 N N . TYR C 1 329 ? -31.93302 -10.75003 -45.14903 1.000 30.17383 327 TYR C N 1
ATOM 7547 C CA . TYR C 1 329 ? -33.38208 -10.70372 -45.30209 1.000 29.05736 327 TYR C CA 1
ATOM 7548 C C . TYR C 1 329 ? -33.94730 -12.06313 -44.91475 1.000 28.86221 327 TYR C C 1
ATOM 7549 O O . TYR C 1 329 ? -33.61678 -13.07448 -45.54259 1.000 31.16752 327 TYR C O 1
ATOM 7558 N N . VAL C 1 330 ? -34.79022 -12.08940 -43.88799 1.000 28.21824 328 VAL C N 1
ATOM 7559 C CA . VAL C 1 330 ? -35.47010 -13.32277 -43.49983 1.000 28.24781 328 VAL C CA 1
ATOM 7560 C C . VAL C 1 330 ? -36.92431 -13.23258 -43.94896 1.000 30.43943 328 VAL C C 1
ATOM 7561 O O . VAL C 1 330 ? -37.50225 -12.13526 -43.96538 1.000 28.46354 328 VAL C O 1
ATOM 7565 N N . PRO C 1 331 ? -37.54874 -14.34400 -44.33500 1.000 31.21682 329 PRO C N 1
ATOM 7566 C CA . PRO C 1 331 ? -38.93463 -14.27904 -44.81829 1.000 36.01954 329 PRO C CA 1
ATOM 7567 C C . PRO C 1 331 ? -39.91211 -14.03209 -43.67718 1.000 34.91923 329 PRO C C 1
ATOM 7568 O O . PRO C 1 331 ? -39.82628 -14.65768 -42.61918 1.000 35.41581 329 PRO C O 1
ATOM 7572 N N . TYR C 1 332 ? -40.84627 -13.11204 -43.90385 1.000 30.42632 330 TYR C N 1
ATOM 7573 C CA . TYR C 1 332 ? -41.87471 -12.82133 -42.91289 1.000 34.84105 330 TYR C CA 1
ATOM 7574 C C . TYR C 1 332 ? -42.81002 -14.01597 -42.76241 1.000 36.82490 330 TYR C C 1
ATOM 7575 O O . TYR C 1 332 ? -43.33219 -14.53675 -43.75288 1.000 35.12254 330 TYR C O 1
ATOM 7584 N N . ALA C 1 333 ? -43.02011 -14.45181 -41.51829 1.000 35.34818 331 ALA C N 1
ATOM 7585 C CA . ALA C 1 333 ? -43.79460 -15.65517 -41.23381 1.000 37.17030 331 ALA C CA 1
ATOM 7586 C C . ALA C 1 333 ? -45.07651 -15.37606 -40.45825 1.000 38.53146 331 ALA C C 1
ATOM 7587 O O . ALA C 1 333 ? -45.71624 -16.32141 -39.98186 1.000 33.30909 331 ALA C O 1
ATOM 7589 N N . GLY C 1 334 ? -45.46854 -14.11382 -40.31361 1.000 39.27910 332 GLY C N 1
ATOM 7590 C CA . GLY C 1 334 ? -46.71339 -13.79174 -39.64493 1.000 35.15287 332 GLY C CA 1
ATOM 7591 C C . GLY C 1 334 ? -46.57963 -13.59126 -38.15014 1.000 38.92968 332 GLY C C 1
ATOM 7592 O O . GLY C 1 334 ? -45.62286 -12.96912 -37.67959 1.000 42.41296 332 GLY C O 1
ATOM 7593 N N . SER C 1 335 ? -47.53841 -14.11492 -37.39505 1.000 41.57145 333 SER C N 1
ATOM 7594 C CA . SER C 1 335 ? -47.57376 -13.94947 -35.95130 1.000 42.98016 333 SER C CA 1
ATOM 7595 C C . SER C 1 335 ? -46.73495 -15.01706 -35.25771 1.000 38.45128 333 SER C C 1
ATOM 7596 O O . SER C 1 335 ? -46.46837 -16.09042 -35.80337 1.000 38.50088 333 SER C O 1
ATOM 7599 N N . LEU C 1 336 ? -46.31742 -14.70286 -34.03065 1.000 35.55001 334 LEU C N 1
ATOM 7600 C CA . LEU C 1 336 ? -45.60123 -15.68357 -33.22316 1.000 38.25573 334 LEU C CA 1
ATOM 7601 C C . LEU C 1 336 ? -46.53232 -16.80584 -32.78367 1.000 42.33829 334 LEU C C 1
ATOM 7602 O O . LEU C 1 336 ? -46.19619 -17.98932 -32.90649 1.000 40.77894 334 LEU C O 1
ATOM 7607 N N . LYS C 1 337 ? -47.71496 -16.44711 -32.27578 1.000 44.27768 335 LYS C N 1
ATOM 7608 C CA . LYS C 1 337 ? -48.64431 -17.44506 -31.75460 1.000 47.38236 335 LYS C CA 1
ATOM 7609 C C . LYS C 1 337 ? -49.08895 -18.41740 -32.84046 1.000 46.47219 335 LYS C C 1
ATOM 7610 O O . LYS C 1 337 ? -49.22739 -19.61992 -32.58703 1.000 45.02124 335 LYS C O 1
ATOM 7616 N N . ASP C 1 338 ? -49.32076 -17.91680 -34.05623 1.000 43.78094 336 ASP C N 1
ATOM 7617 C CA . ASP C 1 338 ? -49.71749 -18.79810 -35.14954 1.000 38.59584 336 ASP C CA 1
ATOM 7618 C C . ASP C 1 338 ? -48.61968 -19.80197 -35.47518 1.000 39.41598 336 ASP C C 1
ATOM 7619 O O . ASP C 1 338 ? -48.89253 -20.99272 -35.66626 1.000 49.22130 336 ASP C O 1
ATOM 7624 N N . ASN C 1 339 ? -47.36917 -19.34284 -35.52990 1.000 39.80464 337 ASN C N 1
ATOM 7625 C CA . ASN C 1 339 ? -46.27574 -20.21028 -35.95277 1.000 39.77484 337 ASN C CA 1
ATOM 7626 C C . ASN C 1 339 ? -45.83192 -21.15673 -34.84494 1.000 40.15983 337 ASN C C 1
ATOM 7627 O O . ASN C 1 339 ? -45.54514 -22.32919 -35.11065 1.000 44.41937 337 ASN C O 1
ATOM 7632 N N . VAL C 1 340 ? -45.75579 -20.67209 -33.60342 1.000 43.38402 338 VAL C N 1
ATOM 7633 C CA . VAL C 1 340 ? -45.30256 -21.53995 -32.52179 1.000 43.22166 338 VAL C CA 1
ATOM 7634 C C . VAL C 1 340 ? -46.33200 -22.62746 -32.24012 1.000 40.97214 338 VAL C C 1
ATOM 7635 O O . VAL C 1 340 ? -45.97128 -23.74541 -31.85400 1.000 44.51093 338 VAL C O 1
ATOM 7639 N N . ALA C 1 341 ? -47.61980 -22.33535 -32.44235 1.000 42.56768 339 ALA C N 1
ATOM 7640 C CA . ALA C 1 341 ? -48.63815 -23.36746 -32.28445 1.000 41.10112 339 ALA C CA 1
ATOM 7641 C C . ALA C 1 341 ? -48.49225 -24.44332 -33.35106 1.000 39.75218 339 ALA C C 1
ATOM 7642 O O . ALA C 1 341 ? -48.69943 -25.63055 -33.07661 1.000 44.33115 339 ALA C O 1
ATOM 7644 N N . ILE C 1 342 ? -48.13023 -24.04663 -34.57219 1.000 40.53305 340 ILE C N 1
ATOM 7645 C CA . ILE C 1 342 ? -47.89765 -25.02226 -35.63102 1.000 43.27992 340 ILE C CA 1
ATOM 7646 C C . ILE C 1 342 ? -46.64142 -25.83468 -35.34037 1.000 42.43380 340 ILE C C 1
ATOM 7647 O O . ILE C 1 342 ? -46.62129 -27.05762 -35.52360 1.000 44.42134 340 ILE C O 1
ATOM 7652 N N . SER C 1 343 ? -45.58124 -25.17485 -34.86708 1.000 39.50031 341 SER C N 1
ATOM 7653 C CA . SER C 1 343 ? -44.33092 -25.87565 -34.58748 1.000 39.32891 341 SER C CA 1
ATOM 7654 C C . SER C 1 343 ? -44.49506 -26.86736 -33.44289 1.000 42.13650 341 SER C C 1
ATOM 7655 O O . SER C 1 343 ? -44.07835 -28.02665 -33.54767 1.000 50.95033 341 SER C O 1
ATOM 7658 N N . LEU C 1 344 ? -45.10333 -26.43020 -32.33919 1.000 45.80417 342 LEU C N 1
ATOM 7659 C CA . LEU C 1 344 ? -45.20865 -27.29531 -31.16966 1.000 45.96395 342 LEU C CA 1
ATOM 7660 C C . LEU C 1 344 ? -46.23122 -28.40658 -31.37240 1.000 47.13334 342 LEU C C 1
ATOM 7661 O O . LEU C 1 344 ? -46.12194 -29.46496 -30.74236 1.000 44.84322 342 LEU C O 1
ATOM 7666 N N . SER C 1 345 ? -47.22715 -28.19261 -32.23721 1.000 50.00065 343 SER C N 1
ATOM 7667 C CA . SER C 1 345 ? -48.19458 -29.25112 -32.50923 1.000 43.52011 343 SER C CA 1
ATOM 7668 C C . SER C 1 345 ? -47.52880 -30.45581 -33.15815 1.000 44.86807 343 SER C C 1
ATOM 7669 O O . SER C 1 345 ? -47.94740 -31.59608 -32.92723 1.000 48.69510 343 SER C O 1
ATOM 7672 N N . LYS C 1 346 ? -46.49183 -30.22603 -33.96436 1.000 46.34062 344 LYS C N 1
ATOM 7673 C CA . LYS C 1 346 ? -45.74347 -31.31557 -34.57719 1.000 49.56941 344 LYS C CA 1
ATOM 7674 C C . LYS C 1 346 ? -44.64089 -31.84101 -33.67045 1.000 49.91754 344 LYS C C 1
ATOM 7675 O O . LYS C 1 346 ? -44.26169 -33.01255 -33.78452 1.000 53.34585 344 LYS C O 1
ATOM 7681 N N . VAL C 1 347 ? -44.11716 -31.00062 -32.77447 1.000 44.50576 345 VAL C N 1
ATOM 7682 C CA . VAL C 1 347 ? -43.20914 -31.49075 -31.74121 1.000 45.18407 345 VAL C CA 1
ATOM 7683 C C . VAL C 1 347 ? -43.94103 -32.45316 -30.81449 1.000 43.66137 345 VAL C C 1
ATOM 7684 O O . VAL C 1 347 ? -43.39983 -33.49258 -30.41710 1.000 42.52041 345 VAL C O 1
ATOM 7688 N N . ARG C 1 348 ? -45.18896 -32.12995 -30.46616 1.000 42.53002 346 ARG C N 1
ATOM 7689 C CA . ARG C 1 348 ? -45.97637 -33.03133 -29.63342 1.000 50.21638 346 ARG C CA 1
ATOM 7690 C C . ARG C 1 348 ? -46.35846 -34.30055 -30.38415 1.000 46.64674 346 ARG C C 1
ATOM 7691 O O . ARG C 1 348 ? -46.46749 -35.36945 -29.77301 1.000 49.36341 346 ARG C O 1
ATOM 7699 N N . SER C 1 349 ? -46.55796 -34.20771 -31.70139 1.000 50.40982 347 SER C N 1
ATOM 7700 C CA . SER C 1 349 ? -46.88703 -35.38858 -32.49441 1.000 51.99196 347 SER C CA 1
ATOM 7701 C C . SER C 1 349 ? -45.66981 -36.28197 -32.70386 1.000 52.60145 347 SER C C 1
ATOM 7702 O O . SER C 1 349 ? -45.79902 -37.51061 -32.73747 1.000 59.29708 347 SER C O 1
ATOM 7705 N N . THR C 1 350 ? -44.48365 -35.68570 -32.85171 1.000 52.21649 348 THR C N 1
ATOM 7706 C CA . THR C 1 350 ? -43.26666 -36.48382 -32.97155 1.000 50.90473 348 THR C CA 1
ATOM 7707 C C . THR C 1 350 ? -42.96858 -37.22386 -31.67365 1.000 48.50993 348 THR C C 1
ATOM 7708 O O . THR C 1 350 ? -42.47264 -38.35633 -31.69706 1.000 51.43280 348 THR C O 1
ATOM 7712 N N . MET C 1 351 ? -43.26785 -36.60021 -30.53058 1.000 50.14854 349 MET C N 1
ATOM 7713 C CA . MET C 1 351 ? -43.06847 -37.26729 -29.24829 1.000 54.60943 349 MET C CA 1
ATOM 7714 C C . MET C 1 351 ? -43.99879 -38.46266 -29.08523 1.000 56.58383 349 MET C C 1
ATOM 7715 O O . MET C 1 351 ? -43.65993 -39.41748 -28.37620 1.000 57.61371 349 MET C O 1
ATOM 7720 N N . CYS C 1 352 ? -45.16865 -38.42997 -29.72843 1.000 60.68697 350 CYS C N 1
ATOM 7721 C CA . CYS C 1 352 ? -46.07644 -39.57069 -29.67010 1.000 52.16386 350 CYS C CA 1
ATOM 7722 C C . CYS C 1 352 ? -45.49349 -40.78085 -30.38866 1.000 53.76711 350 CYS C C 1
ATOM 7723 O O . CYS C 1 352 ? -45.62086 -41.91405 -29.90969 1.000 62.24453 350 CYS C O 1
ATOM 7726 N N . ASN C 1 353 ? -44.85086 -40.56257 -31.53927 1.000 54.78828 351 ASN C N 1
ATOM 7727 C CA . ASN C 1 353 ? -44.25041 -41.67345 -32.27182 1.000 58.53951 351 ASN C CA 1
ATOM 7728 C C . ASN C 1 353 ? -43.09000 -42.29413 -31.50526 1.000 55.69725 351 ASN C C 1
ATOM 7729 O O . ASN C 1 353 ? -42.78989 -43.47983 -31.69031 1.000 47.32525 351 ASN C O 1
ATOM 7734 N N . CYS C 1 354 ? -42.42918 -41.51627 -30.64909 1.000 50.79876 352 CYS C N 1
ATOM 7735 C CA . CYS C 1 354 ? -41.36311 -42.02823 -29.80024 1.000 51.93392 352 CYS C CA 1
ATOM 7736 C C . CYS C 1 354 ? -41.88125 -42.64906 -28.51064 1.000 49.62956 352 CYS C C 1
ATOM 7737 O O . CYS C 1 354 ? -41.09405 -43.24866 -27.77061 1.000 50.58581 352 CYS C O 1
ATOM 7740 N N . GLY C 1 355 ? -43.17331 -42.51912 -28.22655 1.000 56.31610 353 GLY C N 1
ATOM 7741 C CA . GLY C 1 355 ? -43.74053 -43.08459 -27.01758 1.000 52.12750 353 GLY C CA 1
ATOM 7742 C C . GLY C 1 355 ? -43.47411 -42.28082 -25.76491 1.000 61.20796 353 GLY C C 1
ATOM 7743 O O . GLY C 1 355 ? -43.29646 -42.86131 -24.68621 1.000 66.31812 353 GLY C O 1
ATOM 7744 N N . ALA C 1 356 ? -43.44638 -40.95383 -25.87245 1.000 59.69867 354 ALA C N 1
ATOM 7745 C CA . ALA C 1 356 ? -43.13728 -40.08206 -24.74721 1.000 63.75680 354 ALA C CA 1
ATOM 7746 C C . ALA C 1 356 ? -44.22620 -39.03110 -24.59960 1.000 63.92776 354 ALA C C 1
ATOM 7747 O O . ALA C 1 356 ? -44.62611 -38.40367 -25.58568 1.000 53.21517 354 ALA C O 1
ATOM 7749 N N . LEU C 1 357 ? -44.69998 -38.84020 -23.36772 1.000 65.37325 355 LEU C N 1
ATOM 7750 C CA . LEU C 1 357 ? -45.70141 -37.82643 -23.06742 1.000 61.14386 355 LEU C CA 1
ATOM 7751 C C . LEU C 1 357 ? -45.10346 -36.55054 -22.49000 1.000 56.20528 355 LEU C C 1
ATOM 7752 O O . LEU C 1 357 ? -45.81929 -35.55118 -22.36690 1.000 54.68329 355 LEU C O 1
ATOM 7757 N N . ASN C 1 358 ? -43.82102 -36.55906 -22.13368 1.000 50.96485 356 ASN C N 1
ATOM 7758 C CA . ASN C 1 358 ? -43.14448 -35.37787 -21.62152 1.000 51.56738 356 ASN C CA 1
ATOM 7759 C C . ASN C 1 358 ? -41.70928 -35.37257 -22.12941 1.000 55.85781 356 ASN C C 1
ATOM 7760 O O . ASN C 1 358 ? -41.24029 -36.33424 -22.74452 1.000 57.17914 356 ASN C O 1
ATOM 7765 N N . ILE C 1 359 ? -41.01301 -34.27004 -21.86947 1.000 46.07693 357 ILE C N 1
ATOM 7766 C CA . ILE C 1 359 ? -39.63159 -34.09232 -22.31544 1.000 48.05252 357 ILE C CA 1
ATOM 7767 C C . ILE C 1 359 ? -38.69812 -35.07519 -21.60972 1.000 52.34906 357 ILE C C 1
ATOM 7768 O O . ILE C 1 359 ? -37.86137 -35.69534 -22.28320 1.000 53.76454 357 ILE C O 1
ATOM 7773 N N . PRO C 1 360 ? -38.77815 -35.25900 -20.28128 1.000 49.49313 358 PRO C N 1
ATOM 7774 C CA . PRO C 1 360 ? -37.90069 -36.26410 -19.65217 1.000 50.17958 358 PRO C CA 1
ATOM 7775 C C . PRO C 1 360 ? -38.07544 -37.66754 -20.20999 1.000 53.90569 358 PRO C C 1
ATOM 7776 O O . PRO C 1 360 ? -37.08766 -38.40291 -20.33365 1.000 54.68035 358 PRO C O 1
ATOM 7780 N N . GLU C 1 361 ? -39.30484 -38.06468 -20.55185 1.000 49.78386 359 GLU C N 1
ATOM 7781 C CA . GLU C 1 361 ? -39.51057 -39.38633 -21.13732 1.000 55.64061 359 GLU C CA 1
ATOM 7782 C C . GLU C 1 361 ? -38.88223 -39.49380 -22.51986 1.000 50.19247 359 GLU C C 1
ATOM 7783 O O . GLU C 1 361 ? -38.41274 -40.57217 -22.90194 1.000 51.21006 359 GLU C O 1
ATOM 7789 N N . LEU C 1 362 ? -38.87073 -38.39756 -23.28198 1.000 52.59201 360 LEU C N 1
ATOM 7790 C CA . LEU C 1 362 ? -38.23102 -38.41164 -24.59362 1.000 53.54483 360 LEU C CA 1
ATOM 7791 C C . LEU C 1 362 ? -36.74181 -38.70074 -24.46557 1.000 51.15733 360 LEU C C 1
ATOM 7792 O O . LEU C 1 362 ? -36.19217 -39.53023 -25.19745 1.000 50.43965 360 LEU C O 1
ATOM 7797 N N . GLN C 1 363 ? -36.07332 -38.02832 -23.52744 1.000 48.72728 361 GLN C N 1
ATOM 7798 C CA . GLN C 1 363 ? -34.63023 -38.17387 -23.38879 1.000 48.93172 361 GLN C CA 1
ATOM 7799 C C . GLN C 1 363 ? -34.22746 -39.57523 -22.95019 1.000 50.30596 361 GLN C C 1
ATOM 7800 O O . GLN C 1 363 ? -33.06572 -39.95831 -23.12652 1.000 53.88473 361 GLN C O 1
ATOM 7806 N N . GLN C 1 364 ? -35.15820 -40.35391 -22.40016 1.000 51.99448 362 GLN C N 1
ATOM 7807 C CA . GLN C 1 364 ? -34.85569 -41.70650 -21.95308 1.000 60.64799 362 GLN C CA 1
ATOM 7808 C C . GLN C 1 364 ? -35.33156 -42.78711 -22.91615 1.000 57.94324 362 GLN C C 1
ATOM 7809 O O . GLN C 1 364 ? -34.77367 -43.88988 -22.90527 1.000 56.08527 362 GLN C O 1
ATOM 7815 N N . LYS C 1 365 ? -36.33073 -42.50199 -23.75220 1.000 49.93737 363 LYS C N 1
ATOM 7816 C CA . LYS C 1 365 ? -36.86708 -43.49143 -24.67811 1.000 46.24932 363 LYS C CA 1
ATOM 7817 C C . LYS C 1 365 ? -36.41839 -43.28489 -26.11985 1.000 46.12163 363 LYS C C 1
ATOM 7818 O O . LYS C 1 365 ? -36.62260 -44.18266 -26.94422 1.000 45.40206 363 LYS C O 1
ATOM 7824 N N . ALA C 1 366 ? -35.81801 -42.14054 -26.44322 1.000 52.17564 364 ALA C N 1
ATOM 7825 C CA . ALA C 1 366 ? -35.52814 -41.80444 -27.83088 1.000 45.82995 364 ALA C CA 1
ATOM 7826 C C . ALA C 1 366 ? -34.48753 -42.75081 -28.41442 1.000 46.18257 364 ALA C C 1
ATOM 7827 O O . ALA C 1 366 ? -33.38587 -42.89139 -27.87244 1.000 48.00723 364 ALA C O 1
ATOM 7829 N N . LYS C 1 367 ? -34.83706 -43.39246 -29.52642 1.000 44.48386 365 LYS C N 1
ATOM 7830 C CA . LYS C 1 367 ? -33.90243 -44.20694 -30.30088 1.000 46.95146 365 LYS C CA 1
ATOM 7831 C C . LYS C 1 367 ? -33.37553 -43.31915 -31.42330 1.000 44.69765 365 LYS C C 1
ATOM 7832 O O . LYS C 1 367 ? -33.95579 -43.24048 -32.50658 1.000 48.15023 365 LYS C O 1
ATOM 7838 N N . ILE C 1 368 ? -32.27020 -42.63515 -31.15143 1.000 37.29508 366 ILE C N 1
ATOM 7839 C CA . ILE C 1 368 ? -31.67170 -41.71198 -32.10750 1.000 44.57390 366 ILE C CA 1
ATOM 7840 C C . ILE C 1 368 ? -30.65204 -42.47118 -32.94417 1.000 42.83141 366 ILE C C 1
ATOM 7841 O O . ILE C 1 368 ? -29.71843 -43.07588 -32.40535 1.000 44.24504 366 ILE C O 1
ATOM 7846 N N . THR C 1 369 ? -30.83038 -42.43935 -34.26120 1.000 40.42332 367 THR C N 1
ATOM 7847 C CA . THR C 1 369 ? -29.93195 -43.09848 -35.19371 1.000 46.34678 367 THR C CA 1
ATOM 7848 C C . THR C 1 369 ? -29.36459 -42.08064 -36.17432 1.000 44.66609 367 THR C C 1
ATOM 7849 O O . THR C 1 369 ? -29.90963 -40.98867 -36.35809 1.000 45.23106 367 THR C O 1
ATOM 7853 N N . LEU C 1 370 ? -28.25562 -42.45495 -36.80542 1.000 45.12787 368 LEU C N 1
ATOM 7854 C CA . LEU C 1 370 ? -27.60248 -41.60759 -37.79176 1.000 41.60376 368 LEU C CA 1
ATOM 7855 C C . LEU C 1 370 ? -28.08920 -41.97692 -39.18481 1.000 43.37399 368 LEU C C 1
ATOM 7856 O O . LEU C 1 370 ? -28.08245 -43.15384 -39.55974 1.000 51.72541 368 LEU C O 1
ATOM 7861 N N . VAL C 1 371 ? -28.50105 -40.97026 -39.94746 1.000 43.46841 369 VAL C N 1
ATOM 7862 C CA . VAL C 1 371 ? -28.91193 -41.15647 -41.33271 1.000 45.60015 369 VAL C CA 1
ATOM 7863 C C . VAL C 1 371 ? -27.68497 -40.94514 -42.20710 1.000 48.83930 369 VAL C C 1
ATOM 7864 O O . VAL C 1 371 ? -27.22872 -39.81276 -42.38436 1.000 52.49194 369 VAL C O 1
ATOM 7868 N N . SER C 1 372 ? -27.14792 -42.03591 -42.75662 1.000 58.42860 370 SER C N 1
ATOM 7869 C CA . SER C 1 372 ? -25.96500 -41.91783 -43.59878 1.000 54.09807 370 SER C CA 1
ATOM 7870 C C . SER C 1 372 ? -26.26159 -41.16544 -44.88832 1.000 56.50634 370 SER C C 1
ATOM 7871 O O . SER C 1 372 ? -25.34806 -40.56358 -45.46382 1.000 64.84613 370 SER C O 1
ATOM 7874 N N . SER C 1 373 ? -27.51661 -41.16544 -45.33627 1.000 54.20888 371 SER C N 1
ATOM 7875 C CA . SER C 1 373 ? -27.90816 -40.51666 -46.58083 1.000 50.68033 371 SER C CA 1
ATOM 7876 C C . SER C 1 373 ? -29.42459 -40.53901 -46.69670 1.000 48.70224 371 SER C C 1
ATOM 7877 O O . SER C 1 373 ? -30.10023 -41.38803 -46.10691 1.000 54.85824 371 SER C O 1
ATOM 7880 N N . THR C 1 374 ? -29.94633 -39.59041 -47.47359 1.000 47.43139 372 THR C N 1
ATOM 7881 C CA . THR C 1 374 ? -31.35117 -39.54599 -47.85401 1.000 53.49896 372 THR C CA 1
ATOM 7882 C C . THR C 1 374 ? -31.42972 -39.43809 -49.36887 1.000 54.61454 372 THR C C 1
ATOM 7883 O O . THR C 1 374 ? -30.54230 -38.86374 -50.00665 1.000 49.90176 372 THR C O 1
ATOM 7887 N N . SER C 1 375 ? -32.49214 -39.99904 -49.94292 1.000 60.44678 373 SER C N 1
ATOM 7888 C CA . SER C 1 375 ? -32.63866 -40.01150 -51.38984 1.000 65.83968 373 SER C CA 1
ATOM 7889 C C . SER C 1 375 ? -34.10628 -39.90601 -51.76674 1.000 66.40098 373 SER C C 1
ATOM 7890 O O . SER C 1 375 ? -34.98923 -40.33376 -51.01959 1.000 63.18599 373 SER C O 1
ATOM 7893 N N . ILE C 1 376 ? -34.34664 -39.35411 -52.94492 1.000 63.97314 374 ILE C N 1
ATOM 7894 C CA . ILE C 1 376 ? -35.68099 -39.22931 -53.51100 1.000 66.71580 374 ILE C CA 1
ATOM 7895 C C . ILE C 1 376 ? -35.98829 -40.47166 -54.33745 1.000 66.92499 374 ILE C C 1
ATOM 7896 O O . ILE C 1 376 ? -35.10583 -41.03449 -54.99799 1.000 67.50175 374 ILE C O 1
ATOM 7901 N N . VAL C 1 377 ? -37.24367 -40.90691 -54.29705 1.000 59.51132 375 VAL C N 1
ATOM 7902 C CA . VAL C 1 377 ? -37.67566 -42.07357 -55.05325 1.000 62.48684 375 VAL C CA 1
ATOM 7903 C C . VAL C 1 377 ? -38.77046 -41.71342 -56.06048 1.000 62.63372 375 VAL C C 1
ATOM 7904 O O . VAL C 1 377 ? -39.43928 -40.68529 -55.93724 1.000 65.92642 375 VAL C O 1
ATOM 7906 N N . MET D 1 2 ? 26.69061 2.50285 21.53219 1.000 67.60358 0 MET D N 1
ATOM 7907 C CA . MET D 1 2 ? 26.41309 2.04674 22.88826 1.000 64.54013 0 MET D CA 1
ATOM 7908 C C . MET D 1 2 ? 24.98074 1.54189 23.01025 1.000 73.93740 0 MET D C 1
ATOM 7909 O O . MET D 1 2 ? 24.03765 2.33208 23.07182 1.000 85.82485 0 MET D O 1
ATOM 7911 N N . ALA D 1 3 ? 24.83568 0.21647 23.03745 1.000 72.86646 1 ALA D N 1
ATOM 7912 C CA . ALA D 1 3 ? 23.54621 -0.44863 23.21757 1.000 69.22046 1 ALA D CA 1
ATOM 7913 C C . ALA D 1 3 ? 22.55237 -0.02880 22.13128 1.000 73.40463 1 ALA D C 1
ATOM 7914 O O . ALA D 1 3 ? 21.50679 0.56650 22.39872 1.000 86.31186 1 ALA D O 1
ATOM 7916 N N . PHE D 1 4 ? 22.90687 -0.34407 20.88663 1.000 61.19075 2 PHE D N 1
ATOM 7917 C CA . PHE D 1 4 ? 21.97677 -0.19054 19.77835 1.000 69.57663 2 PHE D CA 1
ATOM 7918 C C . PHE D 1 4 ? 20.99144 -1.35278 19.77744 1.000 59.93458 2 PHE D C 1
ATOM 7919 O O . PHE D 1 4 ? 21.38619 -2.51694 19.91863 1.000 52.58133 2 PHE D O 1
ATOM 7927 N N . TYR D 1 5 ? 19.70827 -1.03557 19.62083 1.000 58.45302 3 TYR D N 1
ATOM 7928 C CA . TYR D 1 5 ? 18.63607 -2.02033 19.68729 1.000 58.58759 3 TYR D CA 1
ATOM 7929 C C . TYR D 1 5 ? 17.90825 -2.08720 18.35269 1.000 58.41943 3 TYR D C 1
ATOM 7930 O O . TYR D 1 5 ? 17.61707 -1.05478 17.73881 1.000 59.85677 3 TYR D O 1
ATOM 7939 N N . PHE D 1 6 ? 17.60971 -3.30487 17.91572 1.000 62.31878 4 PHE D N 1
ATOM 7940 C CA . PHE D 1 6 ? 16.84330 -3.51542 16.69304 1.000 56.26089 4 PHE D CA 1
ATOM 7941 C C . PHE D 1 6 ? 15.36250 -3.71052 17.00243 1.000 58.89047 4 PHE D C 1
ATOM 7942 O O . PHE D 1 6 ? 14.98704 -4.61654 17.74629 1.000 64.49513 4 PHE D O 1
ATOM 7950 N N . PRO D 1 9 ? 8.88331 -0.74776 14.89926 1.000 69.42770 7 PRO D N 1
ATOM 7951 C CA . PRO D 1 9 ? 8.01039 0.43236 14.87595 1.000 76.91269 7 PRO D CA 1
ATOM 7952 C C . PRO D 1 9 ? 6.55594 0.04389 14.63927 1.000 71.08026 7 PRO D C 1
ATOM 7953 O O . PRO D 1 9 ? 6.22729 -0.48762 13.57662 1.000 73.34690 7 PRO D O 1
ATOM 7957 N N . SER D 1 10 ? 5.69439 0.30812 15.61856 1.000 70.31459 8 SER D N 1
ATOM 7958 C CA . SER D 1 10 ? 4.30276 -0.11320 15.57175 1.000 60.87718 8 SER D CA 1
ATOM 7959 C C . SER D 1 10 ? 3.37463 1.08713 15.69625 1.000 60.63009 8 SER D C 1
ATOM 7960 O O . SER D 1 10 ? 3.70389 2.08826 16.34059 1.000 62.37670 8 SER D O 1
ATOM 7963 N N . ARG D 1 11 ? 2.20659 0.96866 15.07060 1.000 56.89724 9 ARG D N 1
ATOM 7964 C CA . ARG D 1 11 ? 1.17295 1.98898 15.10716 1.000 58.87021 9 ARG D CA 1
ATOM 7965 C C . ARG D 1 11 ? -0.11882 1.37311 15.62546 1.000 50.34550 9 ARG D C 1
ATOM 7966 O O . ARG D 1 11 ? -0.37549 0.18077 15.43705 1.000 43.33246 9 ARG D O 1
ATOM 7974 N N . THR D 1 12 ? -0.92743 2.19372 16.28632 1.000 52.70075 10 THR D N 1
ATOM 7975 C CA . THR D 1 12 ? -2.16598 1.72954 16.89042 1.000 48.17295 10 THR D CA 1
ATOM 7976 C C . THR D 1 12 ? -3.34098 1.91524 15.93326 1.000 43.09133 10 THR D C 1
ATOM 7977 O O . THR D 1 12 ? -3.22674 2.53934 14.87545 1.000 43.04534 10 THR D O 1
ATOM 7981 N N . PHE D 1 13 ? -4.49106 1.35768 16.32412 1.000 37.80918 11 PHE D N 1
ATOM 7982 C CA . PHE D 1 13 ? -5.71413 1.54761 15.55160 1.000 34.05687 11 PHE D CA 1
ATOM 7983 C C . PHE D 1 13 ? -6.14413 3.00729 15.49372 1.000 40.82563 11 PHE D C 1
ATOM 7984 O O . PHE D 1 13 ? -6.84897 3.39737 14.55690 1.000 43.06053 11 PHE D O 1
ATOM 7992 N N . SER D 1 14 ? -5.73836 3.81956 16.47159 1.000 41.80125 12 SER D N 1
ATOM 7993 C CA . SER D 1 14 ? -6.11099 5.22927 16.48783 1.000 45.78546 12 SER D CA 1
ATOM 7994 C C . SER D 1 14 ? -5.49038 6.01050 15.33806 1.000 40.56864 12 SER D C 1
ATOM 7995 O O . SER D 1 14 ? -5.98305 7.09274 15.00416 1.000 34.26251 12 SER D O 1
ATOM 7998 N N . GLU D 1 15 ? -4.42855 5.48965 14.72756 1.000 41.82103 13 GLU D N 1
ATOM 7999 C CA . GLU D 1 15 ? -3.68474 6.19797 13.69676 1.000 44.40573 13 GLU D CA 1
ATOM 8000 C C . GLU D 1 15 ? -4.12359 5.82948 12.28393 1.000 43.43191 13 GLU D C 1
ATOM 8001 O O . GLU D 1 15 ? -3.48621 6.26199 11.31847 1.000 44.24464 13 GLU D O 1
ATOM 8007 N N . PHE D 1 16 ? -5.19053 5.04735 12.13700 1.000 39.51687 14 PHE D N 1
ATOM 8008 C CA . PHE D 1 16 ? -5.66707 4.61667 10.83163 1.000 36.96102 14 PHE D CA 1
ATOM 8009 C C . PHE D 1 16 ? -7.08741 5.11149 10.59182 1.000 38.44807 14 PHE D C 1
ATOM 8010 O O . PHE D 1 16 ? -7.87460 5.27666 11.52912 1.000 32.26127 14 PHE D O 1
ATOM 8018 N N . LEU D 1 17 ? -7.40582 5.34391 9.31887 1.000 40.97401 15 LEU D N 1
ATOM 8019 C CA . LEU D 1 17 ? -8.72116 5.81242 8.90836 1.000 43.65359 15 LEU D CA 1
ATOM 8020 C C . LEU D 1 17 ? -9.15982 5.06420 7.65834 1.000 39.77779 15 LEU D C 1
ATOM 8021 O O . LEU D 1 17 ? -8.34896 4.80244 6.76558 1.000 38.09796 15 LEU D O 1
ATOM 8026 N N . LEU D 1 18 ? -10.44589 4.72515 7.60044 1.000 39.83730 16 LEU D N 1
ATOM 8027 C CA . LEU D 1 18 ? -11.03101 4.05878 6.44101 1.000 43.27359 16 LEU D CA 1
ATOM 8028 C C . LEU D 1 18 ? -11.50153 5.11856 5.45048 1.000 46.23296 16 LEU D C 1
ATOM 8029 O O . LEU D 1 18 ? -12.43040 5.88042 5.73945 1.000 43.32610 16 LEU D O 1
ATOM 8034 N N . VAL D 1 19 ? -10.86434 5.16644 4.28461 1.000 45.64201 17 VAL D N 1
ATOM 8035 C CA . VAL D 1 19 ? -11.23530 6.11896 3.24124 1.000 45.30833 17 VAL D CA 1
ATOM 8036 C C . VAL D 1 19 ? -12.49049 5.61495 2.54042 1.000 46.21497 17 VAL D C 1
ATOM 8037 O O . VAL D 1 19 ? -12.50592 4.48300 2.03599 1.000 52.36989 17 VAL D O 1
ATOM 8041 N N . PRO D 1 20 ? -13.55583 6.40593 2.48552 1.000 52.57834 18 PRO D N 1
ATOM 8042 C CA . PRO D 1 20 ? -14.77405 5.96394 1.80435 1.000 54.39466 18 PRO D CA 1
ATOM 8043 C C . PRO D 1 20 ? -14.63481 6.04402 0.29107 1.000 59.61613 18 PRO D C 1
ATOM 8044 O O . PRO D 1 20 ? -13.80519 6.77475 -0.25367 1.000 62.70948 18 PRO D O 1
ATOM 8048 N N . GLY D 1 21 ? -15.47426 5.26748 -0.38522 1.000 60.40071 19 GLY D N 1
ATOM 8049 C CA . GLY D 1 21 ? -15.48132 5.23720 -1.83604 1.000 75.70910 19 GLY D CA 1
ATOM 8050 C C . GLY D 1 21 ? -16.46192 6.21554 -2.45381 1.000 76.70469 19 GLY D C 1
ATOM 8051 O O . GLY D 1 21 ? -16.59627 7.35035 -1.99471 1.000 70.74714 19 GLY D O 1
ATOM 8052 N N . VAL D 1 28 ? -27.51861 -0.37277 2.73828 1.000 73.75231 26 VAL D N 1
ATOM 8053 C CA . VAL D 1 28 ? -28.34327 -0.65133 3.90691 1.000 78.17101 26 VAL D CA 1
ATOM 8054 C C . VAL D 1 28 ? -27.54967 -1.46897 4.91890 1.000 72.99663 26 VAL D C 1
ATOM 8055 O O . VAL D 1 28 ? -27.13163 -2.58924 4.62328 1.000 72.09532 26 VAL D O 1
ATOM 8059 N N . PRO D 1 29 ? -27.33435 -0.90385 6.10975 1.000 69.57668 27 PRO D N 1
ATOM 8060 C CA . PRO D 1 29 ? -26.58911 -1.64130 7.14377 1.000 61.97948 27 PRO D CA 1
ATOM 8061 C C . PRO D 1 29 ? -27.22226 -2.96914 7.52280 1.000 66.58355 27 PRO D C 1
ATOM 8062 O O . PRO D 1 29 ? -26.50784 -3.87873 7.96302 1.000 70.19773 27 PRO D O 1
ATOM 8066 N N . THR D 1 30 ? -28.54158 -3.11276 7.36809 1.000 69.38197 28 THR D N 1
ATOM 8067 C CA . THR D 1 30 ? -29.17584 -4.39739 7.64663 1.000 70.18762 28 THR D CA 1
ATOM 8068 C C . THR D 1 30 ? -28.75121 -5.45824 6.63978 1.000 71.06039 28 THR D C 1
ATOM 8069 O O . THR D 1 30 ? -28.66261 -6.64130 6.98715 1.000 71.11651 28 THR D O 1
ATOM 8072 N N . ASN D 1 31 ? -28.48626 -5.05619 5.39415 1.000 72.05257 29 ASN D N 1
ATOM 8073 C CA . ASN D 1 31 ? -28.01749 -5.99329 4.38069 1.000 69.13220 29 ASN D CA 1
ATOM 8074 C C . ASN D 1 31 ? -26.60887 -6.49987 4.66248 1.000 74.48217 29 ASN D C 1
ATOM 8075 O O . ASN D 1 31 ? -26.22154 -7.54315 4.12516 1.000 75.77455 29 ASN D O 1
ATOM 8080 N N . VAL D 1 32 ? -25.83837 -5.78889 5.48641 1.000 69.53507 30 VAL D N 1
ATOM 8081 C CA . VAL D 1 32 ? -24.46280 -6.18334 5.76477 1.000 61.02528 30 VAL D CA 1
ATOM 8082 C C . VAL D 1 32 ? -24.45344 -7.49107 6.54312 1.000 59.42621 30 VAL D C 1
ATOM 8083 O O . VAL D 1 32 ? -25.19672 -7.65950 7.51888 1.000 54.58686 30 VAL D O 1
ATOM 8087 N N . SER D 1 33 ? -23.60826 -8.42394 6.11421 1.000 56.91905 31 SER D N 1
ATOM 8088 C CA . SER D 1 33 ? -23.46241 -9.71728 6.76821 1.000 63.37929 31 SER D CA 1
ATOM 8089 C C . SER D 1 33 ? -22.17958 -9.72062 7.59010 1.000 61.13845 31 SER D C 1
ATOM 8090 O O . SER D 1 33 ? -21.08384 -9.56603 7.03950 1.000 61.10058 31 SER D O 1
ATOM 8093 N N . LEU D 1 34 ? -22.31808 -9.89420 8.90375 1.000 61.02346 32 LEU D N 1
ATOM 8094 C CA . LEU D 1 34 ? -21.17779 -10.00676 9.80095 1.000 60.49551 32 LEU D CA 1
ATOM 8095 C C . LEU D 1 34 ? -20.75847 -11.45320 10.03276 1.000 62.66899 32 LEU D C 1
ATOM 8096 O O . LEU D 1 34 ? -20.11067 -11.74828 11.04372 1.000 57.36911 32 LEU D O 1
ATOM 8101 N N . LYS D 1 35 ? -21.11520 -12.35731 9.12487 1.000 62.32792 33 LYS D N 1
ATOM 8102 C CA . LYS D 1 35 ? -20.71998 -13.75154 9.24974 1.000 60.76581 33 LYS D CA 1
ATOM 8103 C C . LYS D 1 35 ? -19.26979 -13.93085 8.82143 1.000 60.63605 33 LYS D C 1
ATOM 8104 O O . LYS D 1 35 ? -18.81002 -13.31792 7.85325 1.000 58.15713 33 LYS D O 1
ATOM 8110 N N . THR D 1 36 ? -18.55009 -14.77582 9.55532 1.000 60.27270 34 THR D N 1
ATOM 8111 C CA . THR D 1 36 ? -17.11774 -14.95026 9.37198 1.000 57.94137 34 THR D CA 1
ATOM 8112 C C . THR D 1 36 ? -16.73364 -16.34681 9.83320 1.000 55.21512 34 THR D C 1
ATOM 8113 O O . THR D 1 36 ? -17.36891 -16.89201 10.74391 1.000 59.82020 34 THR D O 1
ATOM 8117 N N . PRO D 1 37 ? -15.72230 -16.95642 9.22013 1.000 49.82324 35 PRO D N 1
ATOM 8118 C CA . PRO D 1 37 ? -15.29388 -18.29609 9.62816 1.000 50.60447 35 PRO D CA 1
ATOM 8119 C C . PRO D 1 37 ? -14.30664 -18.27455 10.78876 1.000 51.79607 35 PRO D C 1
ATOM 8120 O O . PRO D 1 37 ? -13.64425 -17.27383 11.06853 1.000 54.78765 35 PRO D O 1
ATOM 8124 N N . ILE D 1 38 ? -14.22008 -19.41954 11.46361 1.000 59.95298 36 ILE D N 1
ATOM 8125 C CA . ILE D 1 38 ? -13.26133 -19.63092 12.53755 1.000 59.41275 36 ILE D CA 1
ATOM 8126 C C . ILE D 1 38 ? -12.18386 -20.63043 12.13830 1.000 63.50472 36 ILE D C 1
ATOM 8127 O O . ILE D 1 38 ? -11.00658 -20.43572 12.44815 1.000 62.35908 36 ILE D O 1
ATOM 8132 N N . VAL D 1 39 ? -12.56809 -21.70595 11.45990 1.000 63.60391 37 VAL D N 1
ATOM 8133 C CA . VAL D 1 39 ? -11.68004 -22.82530 11.20918 1.000 60.14589 37 VAL D CA 1
ATOM 8134 C C . VAL D 1 39 ? -11.09631 -22.71237 9.80799 1.000 56.59062 37 VAL D C 1
ATOM 8135 O O . VAL D 1 39 ? -11.60922 -22.00075 8.93981 1.000 61.06782 37 VAL D O 1
ATOM 8139 N N . LYS D 1 40 ? -10.00202 -23.43482 9.58629 1.000 59.43665 38 LYS D N 1
ATOM 8140 C CA . LYS D 1 40 ? -9.33726 -23.43648 8.29469 1.000 61.13930 38 LYS D CA 1
ATOM 8141 C C . LYS D 1 40 ? -10.20294 -24.12717 7.24458 1.000 68.91255 38 LYS D C 1
ATOM 8142 O O . LYS D 1 40 ? -11.05667 -24.96494 7.55108 1.000 64.14191 38 LYS D O 1
ATOM 8148 N N . PHE D 1 41 ? -9.96988 -23.76129 5.98711 1.000 69.41177 39 PHE D N 1
ATOM 8149 C CA . PHE D 1 41 ? -10.66879 -24.37946 4.87027 1.000 73.12726 39 PHE D CA 1
ATOM 8150 C C . PHE D 1 41 ? -9.85737 -24.15903 3.60415 1.000 75.65365 39 PHE D C 1
ATOM 8151 O O . PHE D 1 41 ? -9.05056 -23.22979 3.51359 1.000 71.93230 39 PHE D O 1
ATOM 8159 N N . LYS D 1 42 ? -10.07905 -25.03446 2.63113 1.000 83.30516 40 LYS D N 1
ATOM 8160 C CA . LYS D 1 42 ? -9.41819 -24.93377 1.34153 1.000 79.01243 40 LYS D CA 1
ATOM 8161 C C . LYS D 1 42 ? -10.22705 -24.04592 0.40041 1.000 78.93934 40 LYS D C 1
ATOM 8162 O O . LYS D 1 42 ? -11.42212 -23.81367 0.59817 1.000 81.84883 40 LYS D O 1
ATOM 8168 N N . LYS D 1 43 ? -9.54955 -23.53879 -0.62981 1.000 74.72388 41 LYS D N 1
ATOM 8169 C CA . LYS D 1 43 ? -10.15992 -22.59605 -1.56008 1.000 75.35519 41 LYS D CA 1
ATOM 8170 C C . LYS D 1 43 ? -11.34943 -23.21757 -2.28091 1.000 82.11071 41 LYS D C 1
ATOM 8171 O O . LYS D 1 43 ? -11.17929 -24.09704 -3.13137 1.000 82.09504 41 LYS D O 1
ATOM 8177 N N . GLY D 1 44 ? -12.55622 -22.76922 -1.94470 1.000 79.30639 42 GLY D N 1
ATOM 8178 C CA . GLY D 1 44 ? -13.74968 -23.26119 -2.60259 1.000 86.85561 42 GLY D CA 1
ATOM 8179 C C . GLY D 1 44 ? -14.79473 -23.80321 -1.65020 1.000 87.47031 42 GLY D C 1
ATOM 8180 O O . GLY D 1 44 ? -15.98960 -23.54160 -1.81748 1.000 88.80994 42 GLY D O 1
ATOM 8181 N N . GLU D 1 45 ? -14.35779 -24.55643 -0.64481 1.000 87.63044 43 GLU D N 1
ATOM 8182 C CA . GLU D 1 45 ? -15.27475 -25.19020 0.28799 1.000 86.47753 43 GLU D CA 1
ATOM 8183 C C . GLU D 1 45 ? -15.74116 -24.19683 1.35125 1.000 86.98309 43 GLU D C 1
ATOM 8184 O O . GLU D 1 45 ? -15.26044 -23.06380 1.44324 1.000 85.26126 43 GLU D O 1
ATOM 8190 N N . GLU D 1 46 ? -16.69439 -24.64125 2.16517 1.000 83.66418 44 GLU D N 1
ATOM 8191 C CA . GLU D 1 46 ? -17.20256 -23.84398 3.26956 1.000 85.61007 44 GLU D CA 1
ATOM 8192 C C . GLU D 1 46 ? -16.44316 -24.15694 4.55770 1.000 80.82052 44 GLU D C 1
ATOM 8193 O O . GLU D 1 46 ? -15.69620 -25.13307 4.65438 1.000 82.13470 44 GLU D O 1
ATOM 8199 N N . SER D 1 47 ? -16.65005 -23.30722 5.56007 1.000 72.24517 45 SER D N 1
ATOM 8200 C CA . SER D 1 47 ? -16.00310 -23.45826 6.85501 1.000 59.62731 45 SER D CA 1
ATOM 8201 C C . SER D 1 47 ? -16.84554 -24.33682 7.76915 1.000 63.48335 45 SER D C 1
ATOM 8202 O O . SER D 1 47 ? -18.07750 -24.25793 7.76444 1.000 68.78181 45 SER D O 1
ATOM 8205 N N . ALA D 1 48 ? -16.16771 -25.17302 8.56001 1.000 59.69486 46 ALA D N 1
ATOM 8206 C CA . ALA D 1 48 ? -16.87581 -26.08488 9.45298 1.000 61.03356 46 ALA D CA 1
ATOM 8207 C C . ALA D 1 48 ? -17.66640 -25.32441 10.51030 1.000 64.30579 46 ALA D C 1
ATOM 8208 O O . ALA D 1 48 ? -18.78490 -25.71791 10.86176 1.000 61.76811 46 ALA D O 1
ATOM 8210 N N . ILE D 1 49 ? -17.10337 -24.23550 11.02995 1.000 68.36548 47 ILE D N 1
ATOM 8211 C CA . ILE D 1 49 ? -17.76153 -23.39959 12.02850 1.000 65.14483 47 ILE D CA 1
ATOM 8212 C C . ILE D 1 49 ? -17.74836 -21.96404 11.52262 1.000 59.76719 47 ILE D C 1
ATOM 8213 O O . ILE D 1 49 ? -16.67495 -21.39118 11.29979 1.000 58.97852 47 ILE D O 1
ATOM 8218 N N . THR D 1 50 ? -18.93308 -21.38515 11.34383 1.000 59.51899 48 THR D N 1
ATOM 8219 C CA . THR D 1 50 ? -19.08319 -20.02892 10.83416 1.000 55.40026 48 THR D CA 1
ATOM 8220 C C . THR D 1 50 ? -19.85257 -19.19181 11.84401 1.000 60.25784 48 THR D C 1
ATOM 8221 O O . THR D 1 50 ? -20.93190 -19.58990 12.29452 1.000 56.29177 48 THR D O 1
ATOM 8225 N N . MET D 1 51 ? -19.29459 -18.03707 12.19280 1.000 61.99364 49 MET D N 1
ATOM 8226 C CA . MET D 1 51 ? -19.91817 -17.13679 13.14589 1.000 52.36898 49 MET D CA 1
ATOM 8227 C C . MET D 1 51 ? -21.04944 -16.35195 12.49356 1.000 54.84712 49 MET D C 1
ATOM 8228 O O . MET D 1 51 ? -21.11314 -16.19717 11.27260 1.000 59.77771 49 MET D O 1
ATOM 8233 N N . ASN D 1 52 ? -21.95044 -15.84991 13.33414 1.000 57.89375 50 ASN D N 1
ATOM 8234 C CA . ASN D 1 52 ? -22.93627 -14.87367 12.89392 1.000 61.12980 50 ASN D CA 1
ATOM 8235 C C . ASN D 1 52 ? -22.46534 -13.44830 13.13718 1.000 61.17306 50 ASN D C 1
ATOM 8236 O O . ASN D 1 52 ? -22.83454 -12.54005 12.38188 1.000 63.89197 50 ASN D O 1
ATOM 8241 N N . ILE D 1 53 ? -21.66231 -13.24060 14.17789 1.000 57.50692 51 ILE D N 1
ATOM 8242 C CA . ILE D 1 53 ? -21.00360 -11.96594 14.45464 1.000 54.52751 51 ILE D CA 1
ATOM 8243 C C . ILE D 1 53 ? -19.52757 -12.26120 14.70421 1.000 57.52829 51 ILE D C 1
ATOM 8244 O O . ILE D 1 53 ? -19.19067 -13.37365 15.13352 1.000 60.48124 51 ILE D O 1
ATOM 8249 N N . PRO D 1 54 ? -18.59869 -11.30821 14.43548 1.000 50.35826 52 PRO D N 1
ATOM 8250 C CA . PRO D 1 54 ? -17.16083 -11.59669 14.49209 1.000 51.37216 52 PRO D CA 1
ATOM 8251 C C . PRO D 1 54 ? -16.50481 -11.26947 15.83253 1.000 43.50191 52 PRO D C 1
ATOM 8252 O O . PRO D 1 54 ? -15.41927 -10.68252 15.88473 1.000 48.75760 52 PRO D O 1
ATOM 8256 N N . LEU D 1 55 ? -17.16247 -11.65116 16.93151 1.000 44.98056 53 LEU D N 1
ATOM 8257 C CA . LEU D 1 55 ? -16.69345 -11.34203 18.27289 1.000 48.31022 53 LEU D CA 1
ATOM 8258 C C . LEU D 1 55 ? -16.58430 -12.61765 19.09059 1.000 47.45677 53 LEU D C 1
ATOM 8259 O O . LEU D 1 55 ? -17.50510 -13.43862 19.09117 1.000 49.35002 53 LEU D O 1
ATOM 8264 N N . VAL D 1 56 ? -15.45875 -12.77711 19.78684 1.000 42.64394 54 VAL D N 1
ATOM 8265 C CA . VAL D 1 56 ? -15.29477 -13.81047 20.80053 1.000 44.57737 54 VAL D CA 1
ATOM 8266 C C . VAL D 1 56 ? -14.80442 -13.14679 22.07754 1.000 43.00506 54 VAL D C 1
ATOM 8267 O O . VAL D 1 56 ? -14.17877 -12.08260 22.04677 1.000 43.23159 54 VAL D O 1
ATOM 8271 N N . SER D 1 57 ? -15.10357 -13.77526 23.20794 1.000 46.53720 55 SER D N 1
ATOM 8272 C CA . SER D 1 57 ? -14.57881 -13.32745 24.48813 1.000 48.43546 55 SER D CA 1
ATOM 8273 C C . SER D 1 57 ? -13.26018 -14.03211 24.78083 1.000 47.47977 55 SER D C 1
ATOM 8274 O O . SER D 1 57 ? -13.01442 -15.15053 24.31921 1.000 45.66080 55 SER D O 1
ATOM 8277 N N . ALA D 1 58 ? -12.41279 -13.36504 25.55929 1.000 44.78663 56 ALA D N 1
ATOM 8278 C CA . ALA D 1 58 ? -11.06328 -13.85271 25.78810 1.000 43.52465 56 ALA D CA 1
ATOM 8279 C C . ALA D 1 58 ? -11.06966 -15.06687 26.71553 1.000 42.29048 56 ALA D C 1
ATOM 8280 O O . ALA D 1 58 ? -12.07393 -15.40578 27.34747 1.000 49.39904 56 ALA D O 1
ATOM 8282 N N . ILE D 1 59 ? -9.91679 -15.72974 26.78513 1.000 43.49750 57 ILE D N 1
ATOM 8283 C CA . ILE D 1 59 ? -9.73474 -16.89351 27.64490 1.000 45.47832 57 ILE D CA 1
ATOM 8284 C C . ILE D 1 59 ? -9.25130 -16.41224 29.00550 1.000 40.65763 57 ILE D C 1
ATOM 8285 O O . ILE D 1 59 ? -8.09124 -16.62568 29.37646 1.000 50.45973 57 ILE D O 1
ATOM 8290 N N . MET D 1 60 ? -10.13092 -15.74935 29.75436 1.000 39.65960 58 MET D N 1
ATOM 8291 C CA . MET D 1 60 ? -9.74298 -15.10624 31.00069 1.000 46.15891 58 MET D CA 1
ATOM 8292 C C . MET D 1 60 ? -10.75984 -15.41708 32.08950 1.000 41.00265 58 MET D C 1
ATOM 8293 O O . MET D 1 60 ? -11.95315 -15.57970 31.82042 1.000 50.78792 58 MET D O 1
ATOM 8298 N N . GLN D 1 61 ? -10.26422 -15.49806 33.32929 1.000 39.59834 59 GLN D N 1
ATOM 8299 C CA . GLN D 1 61 ? -11.13003 -15.76822 34.47355 1.000 40.42338 59 GLN D CA 1
ATOM 8300 C C . GLN D 1 61 ? -12.23947 -14.73624 34.60284 1.000 45.04502 59 GLN D C 1
ATOM 8301 O O . GLN D 1 61 ? -13.34880 -15.06634 35.03734 1.000 48.09794 59 GLN D O 1
ATOM 8307 N N . ALA D 1 62 ? -11.96183 -13.48922 34.23501 1.000 46.46437 60 ALA D N 1
ATOM 8308 C CA . ALA D 1 62 ? -12.85125 -12.37332 34.51006 1.000 43.26942 60 ALA D CA 1
ATOM 8309 C C . ALA D 1 62 ? -13.76173 -12.02555 33.33975 1.000 45.89150 60 ALA D C 1
ATOM 8310 O O . ALA D 1 62 ? -14.42420 -10.98413 33.37958 1.000 46.30255 60 ALA D O 1
ATOM 8312 N N . VAL D 1 63 ? -13.81508 -12.85786 32.29842 1.000 47.31101 61 VAL D N 1
ATOM 8313 C CA . VAL D 1 63 ? -14.60567 -12.50115 31.12406 1.000 50.14315 61 VAL D CA 1
ATOM 8314 C C . VAL D 1 63 ? -15.50004 -13.64691 30.65831 1.000 57.36235 61 VAL D C 1
ATOM 8315 O O . VAL D 1 63 ? -16.61353 -13.40883 30.18062 1.000 59.96565 61 VAL D O 1
ATOM 8319 N N . SER D 1 64 ? -15.04046 -14.89768 30.79248 1.000 52.52937 62 SER D N 1
ATOM 8320 C CA . SER D 1 64 ? -15.67746 -16.03165 30.10902 1.000 55.47135 62 SER D CA 1
ATOM 8321 C C . SER D 1 64 ? -16.03258 -17.13952 31.10106 1.000 59.52633 62 SER D C 1
ATOM 8322 O O . SER D 1 64 ? -15.28308 -18.10351 31.26831 1.000 53.96842 62 SER D O 1
ATOM 8325 N N . ASP D 1 65 ? -17.19361 -17.01404 31.73373 1.000 60.30945 63 ASP D N 1
ATOM 8326 C CA . ASP D 1 65 ? -17.76226 -18.08720 32.53077 1.000 54.82533 63 ASP D CA 1
ATOM 8327 C C . ASP D 1 65 ? -18.79187 -18.83939 31.68358 1.000 61.26074 63 ASP D C 1
ATOM 8328 O O . ASP D 1 65 ? -18.76075 -18.78067 30.44930 1.000 65.23151 63 ASP D O 1
ATOM 8333 N N . ASP D 1 66 ? -19.71547 -19.54495 32.33700 1.000 64.13822 64 ASP D N 1
ATOM 8334 C CA . ASP D 1 66 ? -20.79084 -20.19519 31.59806 1.000 63.22908 64 ASP D CA 1
ATOM 8335 C C . ASP D 1 66 ? -21.90392 -19.21920 31.23593 1.000 64.09820 64 ASP D C 1
ATOM 8336 O O . ASP D 1 66 ? -22.59715 -19.42292 30.23298 1.000 54.32095 64 ASP D O 1
ATOM 8341 N N . ASN D 1 67 ? -22.08704 -18.15842 32.02664 1.000 69.83381 65 ASN D N 1
ATOM 8342 C CA . ASN D 1 67 ? -23.08497 -17.14997 31.68360 1.000 68.11834 65 ASN D CA 1
ATOM 8343 C C . ASN D 1 67 ? -22.67465 -16.37105 30.44022 1.000 64.11600 65 ASN D C 1
ATOM 8344 O O . ASN D 1 67 ? -23.51381 -16.07296 29.58222 1.000 66.61511 65 ASN D O 1
ATOM 8349 N N . MET D 1 68 ? -21.38815 -16.03219 30.32665 1.000 60.67552 66 MET D N 1
ATOM 8350 C CA . MET D 1 68 ? -20.90778 -15.32912 29.14130 1.000 64.80056 66 MET D CA 1
ATOM 8351 C C . MET D 1 68 ? -21.01357 -16.20603 27.90020 1.000 61.45060 66 MET D C 1
ATOM 8352 O O . MET D 1 68 ? -21.29920 -15.70915 26.80404 1.000 61.23743 66 MET D O 1
ATOM 8357 N N . GLY D 1 69 ? -20.78849 -17.51266 28.05385 1.000 65.63771 67 GLY D N 1
ATOM 8358 C CA . GLY D 1 69 ? -20.88494 -18.40901 26.91334 1.000 58.92817 67 GLY D CA 1
ATOM 8359 C C . GLY D 1 69 ? -22.28048 -18.45690 26.32366 1.000 63.12397 67 GLY D C 1
ATOM 8360 O O . GLY D 1 69 ? -22.44845 -18.45737 25.10193 1.000 53.62224 67 GLY D O 1
ATOM 8361 N N . ILE D 1 70 ? -23.30001 -18.49066 27.18350 1.000 65.08908 68 ILE D N 1
ATOM 8362 C CA . ILE D 1 70 ? -24.68019 -18.50463 26.70804 1.000 63.87810 68 ILE D CA 1
ATOM 8363 C C . ILE D 1 70 ? -25.03794 -17.16823 26.06947 1.000 64.30666 68 ILE D C 1
ATOM 8364 O O . ILE D 1 70 ? -25.60995 -17.11858 24.97442 1.000 62.68787 68 ILE D O 1
ATOM 8369 N N . ALA D 1 71 ? -24.69860 -16.06545 26.74213 1.000 61.92571 69 ALA D N 1
ATOM 8370 C CA . ALA D 1 71 ? -25.09767 -14.74434 26.26481 1.000 62.84602 69 ALA D CA 1
ATOM 8371 C C . ALA D 1 71 ? -24.46876 -14.42777 24.91361 1.000 63.41844 69 ALA D C 1
ATOM 8372 O O . ALA D 1 71 ? -25.14781 -13.95254 23.99583 1.000 64.33876 69 ALA D O 1
ATOM 8374 N N . LEU D 1 72 ? -23.16551 -14.68010 24.77291 1.000 64.04600 70 LEU D N 1
ATOM 8375 C CA . LEU D 1 72 ? -22.50195 -14.43133 23.49921 1.000 58.41448 70 LEU D CA 1
ATOM 8376 C C . LEU D 1 72 ? -22.97062 -15.39072 22.41350 1.000 60.42290 70 LEU D C 1
ATOM 8377 O O . LEU D 1 72 ? -22.82396 -15.08331 21.22596 1.000 58.09332 70 LEU D O 1
ATOM 8382 N N . ALA D 1 73 ? -23.54050 -16.53688 22.79231 1.000 64.66097 71 ALA D N 1
ATOM 8383 C CA . ALA D 1 73 ? -24.05230 -17.47793 21.80401 1.000 55.79576 71 ALA D CA 1
ATOM 8384 C C . ALA D 1 73 ? -25.39144 -17.03585 21.22952 1.000 64.87891 71 ALA D C 1
ATOM 8385 O O . ALA D 1 73 ? -25.67921 -17.31948 20.06154 1.000 68.74650 71 ALA D O 1
ATOM 8387 N N . THR D 1 74 ? -26.21987 -16.34980 22.02315 1.000 67.34243 72 THR D N 1
ATOM 8388 C CA . THR D 1 74 ? -27.49888 -15.86780 21.50754 1.000 72.16637 72 THR D CA 1
ATOM 8389 C C . THR D 1 74 ? -27.29411 -14.79252 20.44859 1.000 65.74784 72 THR D C 1
ATOM 8390 O O . THR D 1 74 ? -28.06296 -14.70860 19.48289 1.000 66.38338 72 THR D O 1
ATOM 8394 N N . GLU D 1 75 ? -26.26219 -13.96509 20.61144 1.000 61.59330 73 GLU D N 1
ATOM 8395 C CA . GLU D 1 75 ? -25.99175 -12.86945 19.69168 1.000 65.38759 73 GLU D CA 1
ATOM 8396 C C . GLU D 1 75 ? -25.17503 -13.29259 18.47831 1.000 65.06686 73 GLU D C 1
ATOM 8397 O O . GLU D 1 75 ? -25.03862 -12.50069 17.54064 1.000 58.17495 73 GLU D O 1
ATOM 8403 N N . GLY D 1 76 ? -24.63220 -14.50767 18.47091 1.000 64.65982 74 GLY D N 1
ATOM 8404 C CA . GLY D 1 76 ? -23.92606 -15.02884 17.31979 1.000 65.02459 74 GLY D CA 1
ATOM 8405 C C . GLY D 1 76 ? -22.43951 -15.25640 17.49296 1.000 65.28514 74 GLY D C 1
ATOM 8406 O O . GLY D 1 76 ? -21.76023 -15.54917 16.50186 1.000 67.12023 74 GLY D O 1
ATOM 8407 N N . GLY D 1 77 ? -21.90851 -15.13169 18.70923 1.000 60.08707 75 GLY D N 1
ATOM 8408 C CA . GLY D 1 77 ? -20.50289 -15.33552 18.96918 1.000 52.79226 75 GLY D CA 1
ATOM 8409 C C . GLY D 1 77 ? -20.25708 -16.57686 19.81396 1.000 59.06336 75 GLY D C 1
ATOM 8410 O O . GLY D 1 77 ? -21.17755 -17.24287 20.28505 1.000 57.62212 75 GLY D O 1
ATOM 8411 N N . VAL D 1 78 ? -18.97513 -16.87969 19.99632 1.000 49.96829 76 VAL D N 1
ATOM 8412 C CA . VAL D 1 78 ? -18.53939 -18.01869 20.79262 1.000 56.41193 76 VAL D CA 1
ATOM 8413 C C . VAL D 1 78 ? -17.59857 -17.52014 21.87964 1.000 48.44648 76 VAL D C 1
ATOM 8414 O O . VAL D 1 78 ? -16.73682 -16.67076 21.62974 1.000 46.46301 76 VAL D O 1
ATOM 8418 N N . SER D 1 79 ? -17.78211 -18.03544 23.09057 1.000 57.25136 77 SER D N 1
ATOM 8419 C CA . SER D 1 79 ? -16.93100 -17.70866 24.22429 1.000 47.08762 77 SER D CA 1
ATOM 8420 C C . SER D 1 79 ? -15.96271 -18.85535 24.47731 1.000 50.82261 77 SER D C 1
ATOM 8421 O O . SER D 1 79 ? -16.36889 -20.02152 24.51281 1.000 58.89074 77 SER D O 1
ATOM 8424 N N . PHE D 1 80 ? -14.68753 -18.52222 24.64848 1.000 50.42365 78 PHE D N 1
ATOM 8425 C CA . PHE D 1 80 ? -13.66378 -19.50575 24.98102 1.000 45.62428 78 PHE D CA 1
ATOM 8426 C C . PHE D 1 80 ? -13.53795 -19.56687 26.49914 1.000 47.91050 78 PHE D C 1
ATOM 8427 O O . PHE D 1 80 ? -13.00670 -18.64163 27.12221 1.000 47.07557 78 PHE D O 1
ATOM 8435 N N . ILE D 1 81 ? -14.04203 -20.65215 27.09422 1.000 48.95477 79 ILE D N 1
ATOM 8436 C CA . ILE D 1 81 ? -13.99981 -20.79636 28.54414 1.000 56.50027 79 ILE D CA 1
ATOM 8437 C C . ILE D 1 81 ? -12.55291 -20.79227 29.01685 1.000 52.79309 79 ILE D C 1
ATOM 8438 O O . ILE D 1 81 ? -11.67813 -21.42926 28.41505 1.000 52.79093 79 ILE D O 1
ATOM 8443 N N . PHE D 1 82 ? -12.29294 -20.06256 30.09943 1.000 45.08370 80 PHE D N 1
ATOM 8444 C CA . PHE D 1 82 ? -10.92746 -19.90862 30.58157 1.000 53.47796 80 PHE D CA 1
ATOM 8445 C C . PHE D 1 82 ? -10.39484 -21.22464 31.13652 1.000 55.39950 80 PHE D C 1
ATOM 8446 O O . PHE D 1 82 ? -11.10204 -21.95997 31.83148 1.000 60.16254 80 PHE D O 1
ATOM 8454 N N . GLY D 1 83 ? -9.13831 -21.52023 30.81548 1.000 51.29299 81 GLY D N 1
ATOM 8455 C CA . GLY D 1 83 ? -8.46595 -22.72860 31.23862 1.000 48.35050 81 GLY D CA 1
ATOM 8456 C C . GLY D 1 83 ? -7.68228 -22.61541 32.52676 1.000 48.65563 81 GLY D C 1
ATOM 8457 O O . GLY D 1 83 ? -7.00381 -23.57441 32.90961 1.000 53.09896 81 GLY D O 1
ATOM 8458 N N . SER D 1 84 ? -7.74735 -21.47523 33.20795 1.000 48.76426 82 SER D N 1
ATOM 8459 C CA . SER D 1 84 ? -7.08961 -21.30209 34.50364 1.000 53.59167 82 SER D CA 1
ATOM 8460 C C . SER D 1 84 ? -7.97970 -21.78566 35.64541 1.000 52.05313 82 SER D C 1
ATOM 8461 O O . SER D 1 84 ? -8.21877 -21.08726 36.62902 1.000 45.89146 82 SER D O 1
ATOM 8464 N N . GLN D 1 85 ? -8.48124 -23.00913 35.50006 1.000 61.34812 83 GLN D N 1
ATOM 8465 C CA . GLN D 1 85 ? -9.31879 -23.64975 36.50180 1.000 56.41492 83 GLN D CA 1
ATOM 8466 C C . GLN D 1 85 ? -9.10741 -25.15402 36.38835 1.000 58.09837 83 GLN D C 1
ATOM 8467 O O . GLN D 1 85 ? -8.39959 -25.63188 35.49697 1.000 56.81409 83 GLN D O 1
ATOM 8473 N N . SER D 1 86 ? -9.71684 -25.90510 37.30383 1.000 57.67881 84 SER D N 1
ATOM 8474 C CA . SER D 1 86 ? -9.58483 -27.35523 37.26313 1.000 55.55089 84 SER D CA 1
ATOM 8475 C C . SER D 1 86 ? -10.23286 -27.90884 35.99972 1.000 53.28079 84 SER D C 1
ATOM 8476 O O . SER D 1 86 ? -11.13374 -27.29980 35.41658 1.000 54.73917 84 SER D O 1
ATOM 8479 N N . ILE D 1 87 ? -9.75851 -29.08140 35.57421 1.000 52.12171 85 ILE D N 1
ATOM 8480 C CA . ILE D 1 87 ? -10.26773 -29.68384 34.34631 1.000 56.94305 85 ILE D CA 1
ATOM 8481 C C . ILE D 1 87 ? -11.74454 -30.02911 34.48300 1.000 59.37044 85 ILE D C 1
ATOM 8482 O O . ILE D 1 87 ? -12.49475 -29.97994 33.50029 1.000 55.11592 85 ILE D O 1
ATOM 8487 N N . GLU D 1 88 ? -12.19419 -30.35984 35.69656 1.000 59.60414 86 GLU D N 1
ATOM 8488 C CA . GLU D 1 88 ? -13.61345 -30.62568 35.91033 1.000 67.17905 86 GLU D CA 1
ATOM 8489 C C . GLU D 1 88 ? -14.42804 -29.33790 35.95799 1.000 58.77904 86 GLU D C 1
ATOM 8490 O O . GLU D 1 88 ? -15.57653 -29.31376 35.50109 1.000 57.12769 86 GLU D O 1
ATOM 8496 N N . SER D 1 89 ? -13.85816 -28.26409 36.51216 1.000 53.22805 87 SER D N 1
ATOM 8497 C CA . SER D 1 89 ? -14.58179 -26.99783 36.58595 1.000 59.16680 87 SER D CA 1
ATOM 8498 C C . SER D 1 89 ? -14.82663 -26.42712 35.19573 1.000 62.15970 87 SER D C 1
ATOM 8499 O O . SER D 1 89 ? -15.93420 -25.97277 34.88515 1.000 59.87558 87 SER D O 1
ATOM 8502 N N . GLU D 1 90 ? -13.79741 -26.43681 34.34531 1.000 67.88482 88 GLU D N 1
ATOM 8503 C CA . GLU D 1 90 ? -13.96304 -25.94135 32.98406 1.000 57.78304 88 GLU D CA 1
ATOM 8504 C C . GLU D 1 90 ? -14.90493 -26.83294 32.18603 1.000 60.08930 88 GLU D C 1
ATOM 8505 O O . GLU D 1 90 ? -15.74541 -26.33469 31.42820 1.000 60.43917 88 GLU D O 1
ATOM 8511 N N . ALA D 1 91 ? -14.78160 -28.15365 32.34579 1.000 54.20857 89 ALA D N 1
ATOM 8512 C CA . ALA D 1 91 ? -15.67495 -29.06954 31.64474 1.000 56.48010 89 ALA D CA 1
ATOM 8513 C C . ALA D 1 91 ? -17.12322 -28.84705 32.05715 1.000 63.41521 89 ALA D C 1
ATOM 8514 O O . ALA D 1 91 ? -18.03188 -28.91779 31.22196 1.000 69.13610 89 ALA D O 1
ATOM 8516 N N . ALA D 1 92 ? -17.35781 -28.57161 33.34244 1.000 57.23906 90 ALA D N 1
ATOM 8517 C CA . ALA D 1 92 ? -18.71075 -28.27333 33.79739 1.000 59.11565 90 ALA D CA 1
ATOM 8518 C C . ALA D 1 92 ? -19.21694 -26.95363 33.22799 1.000 64.68924 90 ALA D C 1
ATOM 8519 O O . ALA D 1 92 ? -20.41745 -26.81367 32.96776 1.000 71.03841 90 ALA D O 1
ATOM 8521 N N . MET D 1 93 ? -18.32689 -25.97829 33.02942 1.000 63.91291 91 MET D N 1
ATOM 8522 C CA . MET D 1 93 ? -18.73413 -24.72845 32.39483 1.000 64.90089 91 MET D CA 1
ATOM 8523 C C . MET D 1 93 ? -19.06063 -24.94560 30.92285 1.000 62.76465 91 MET D C 1
ATOM 8524 O O . MET D 1 93 ? -20.07828 -24.45219 30.42274 1.000 66.39607 91 MET D O 1
ATOM 8529 N N . VAL D 1 94 ? -18.20387 -25.68214 30.21077 1.000 61.22841 92 VAL D N 1
ATOM 8530 C CA . VAL D 1 94 ? -18.49244 -26.01910 28.82018 1.000 63.96142 92 VAL D CA 1
ATOM 8531 C C . VAL D 1 94 ? -19.75489 -26.86372 28.72854 1.000 73.86302 92 VAL D C 1
ATOM 8532 O O . VAL D 1 94 ? -20.51197 -26.76444 27.75454 1.000 76.55207 92 VAL D O 1
ATOM 8536 N N . SER D 1 95 ? -20.01482 -27.69138 29.74331 1.000 74.48034 93 SER D N 1
ATOM 8537 C CA . SER D 1 95 ? -21.20296 -28.53806 29.72224 1.000 78.00981 93 SER D CA 1
ATOM 8538 C C . SER D 1 95 ? -22.47576 -27.71752 29.89465 1.000 76.55219 93 SER D C 1
ATOM 8539 O O . SER D 1 95 ? -23.48776 -27.99156 29.23925 1.000 76.60699 93 SER D O 1
ATOM 8542 N N . ARG D 1 96 ? -22.44717 -26.70644 30.76807 1.000 77.82427 94 ARG D N 1
ATOM 8543 C CA . ARG D 1 96 ? -23.65462 -25.92619 31.02480 1.000 76.33742 94 ARG D CA 1
ATOM 8544 C C . ARG D 1 96 ? -24.07351 -25.12622 29.79726 1.000 73.55481 94 ARG D C 1
ATOM 8545 O O . ARG D 1 96 ? -25.26687 -25.04030 29.48445 1.000 77.08060 94 ARG D O 1
ATOM 8553 N N . VAL D 1 97 ? -23.11082 -24.52862 29.09274 1.000 74.70914 95 VAL D N 1
ATOM 8554 C CA . VAL D 1 97 ? -23.44325 -23.77844 27.88616 1.000 72.47723 95 VAL D CA 1
ATOM 8555 C C . VAL D 1 97 ? -23.95387 -24.71653 26.80042 1.000 77.98300 95 VAL D C 1
ATOM 8556 O O . VAL D 1 97 ? -24.90478 -24.39427 26.07787 1.000 81.58537 95 VAL D O 1
ATOM 8560 N N . LYS D 1 98 ? -23.34118 -25.89202 26.67331 1.000 74.45969 96 LYS D N 1
ATOM 8561 C CA . LYS D 1 98 ? -23.75670 -26.87472 25.68152 1.000 75.89784 96 LYS D CA 1
ATOM 8562 C C . LYS D 1 98 ? -24.98770 -27.66762 26.10245 1.000 79.21181 96 LYS D C 1
ATOM 8563 O O . LYS D 1 98 ? -25.41146 -28.55773 25.35843 1.000 82.27633 96 LYS D O 1
ATOM 8569 N N . ASN D 1 99 ? -25.56359 -27.38113 27.27079 1.000 78.16163 97 ASN D N 1
ATOM 8570 C CA . ASN D 1 99 ? -26.81436 -27.99540 27.69040 1.000 80.12309 97 ASN D CA 1
ATOM 8571 C C . ASN D 1 99 ? -27.93671 -26.99057 27.90040 1.000 79.55447 97 ASN D C 1
ATOM 8572 O O . ASN D 1 99 ? -29.09254 -27.40425 28.04892 1.000 80.34667 97 ASN D O 1
ATOM 8577 N N . HIS D 1 100 ? -27.63422 -25.69482 27.91912 1.000 83.60018 98 HIS D N 1
ATOM 8578 C CA . HIS D 1 100 ? -28.66917 -24.67471 28.00768 1.000 79.41756 98 HIS D CA 1
ATOM 8579 C C . HIS D 1 100 ? -29.47869 -24.65107 26.71602 1.000 82.62119 98 HIS D C 1
ATOM 8580 O O . HIS D 1 100 ? -28.91342 -24.62702 25.61808 1.000 82.47715 98 HIS D O 1
ATOM 8587 N N . LYS D 1 101 ? -30.80369 -24.66837 26.85075 1.000 80.23952 99 LYS D N 1
ATOM 8588 C CA . LYS D 1 101 ? -31.68345 -24.72685 25.68949 1.000 86.45533 99 LYS D CA 1
ATOM 8589 C C . LYS D 1 101 ? -31.50175 -23.49889 24.80321 1.000 87.92758 99 LYS D C 1
ATOM 8590 O O . LYS D 1 101 ? -31.27282 -22.38836 25.29040 1.000 96.30115 99 LYS D O 1
ATOM 8596 N N . SER D 1 102 ? -31.59133 -23.71113 23.49122 1.000 89.30399 100 SER D N 1
ATOM 8597 C CA . SER D 1 102 ? -31.50400 -22.63055 22.51170 1.000 87.36886 100 SER D CA 1
ATOM 8598 C C . SER D 1 102 ? -32.53564 -21.53895 22.78207 1.000 85.45649 100 SER D C 1
ATOM 8599 O O . SER D 1 102 ? -33.56484 -21.46452 22.11003 1.000 82.64888 100 SER D O 1
ATOM 8602 N N . LYS D 1 115 ? -32.56575 -15.11875 17.09724 1.000 76.71451 113 LYS D N 1
ATOM 8603 C CA . LYS D 1 115 ? -32.55119 -14.48155 15.78492 1.000 83.49018 113 LYS D CA 1
ATOM 8604 C C . LYS D 1 115 ? -31.19081 -14.62782 15.10508 1.000 83.79252 113 LYS D C 1
ATOM 8605 O O . LYS D 1 115 ? -31.10512 -14.72923 13.88096 1.000 85.12800 113 LYS D O 1
ATOM 8611 N N . LEU D 1 116 ? -30.12659 -14.63511 15.91271 1.000 80.56918 114 LEU D N 1
ATOM 8612 C CA . LEU D 1 116 ? -28.76218 -14.77052 15.41456 1.000 77.25000 114 LEU D CA 1
ATOM 8613 C C . LEU D 1 116 ? -27.97307 -15.80199 16.21233 1.000 73.18637 114 LEU D C 1
ATOM 8614 O O . LEU D 1 116 ? -26.73915 -15.79940 16.16728 1.000 76.34378 114 LEU D O 1
ATOM 8619 N N . GLU D 1 117 ? -28.66170 -16.67938 16.93858 1.000 74.81694 115 GLU D N 1
ATOM 8620 C CA . GLU D 1 117 ? -27.99004 -17.63102 17.81220 1.000 72.01312 115 GLU D CA 1
ATOM 8621 C C . GLU D 1 117 ? -27.11057 -18.58360 17.01157 1.000 72.09315 115 GLU D C 1
ATOM 8622 O O . GLU D 1 117 ? -27.49053 -19.05579 15.93706 1.000 74.14666 115 GLU D O 1
ATOM 8628 N N . LEU D 1 118 ? -25.92090 -18.85594 17.54316 1.000 73.68477 116 LEU D N 1
ATOM 8629 C CA . LEU D 1 118 ? -24.96769 -19.76572 16.91708 1.000 68.91575 116 LEU D CA 1
ATOM 8630 C C . LEU D 1 118 ? -25.15672 -21.15137 17.52465 1.000 73.59090 116 LEU D C 1
ATOM 8631 O O . LEU D 1 118 ? -24.78327 -21.38914 18.67874 1.000 74.24966 116 LEU D O 1
ATOM 8636 N N . LEU D 1 119 ? -25.74089 -22.06287 16.75098 1.000 78.92931 117 LEU D N 1
ATOM 8637 C CA . LEU D 1 119 ? -26.06850 -23.39908 17.22049 1.000 71.00523 117 LEU D CA 1
ATOM 8638 C C . LEU D 1 119 ? -25.34348 -24.44566 16.38540 1.000 66.12097 117 LEU D C 1
ATOM 8639 O O . LEU D 1 119 ? -24.98485 -24.20352 15.22913 1.000 65.75678 117 LEU D O 1
ATOM 8644 N N . ASP D 1 120 ? -25.12825 -25.61380 16.98529 1.000 73.35491 118 ASP D N 1
ATOM 8645 C CA . ASP D 1 120 ? -24.53182 -26.74164 16.28676 1.000 78.50179 118 ASP D CA 1
ATOM 8646 C C . ASP D 1 120 ? -25.63465 -27.55597 15.61044 1.000 78.27174 118 ASP D C 1
ATOM 8647 O O . ASP D 1 120 ? -26.79366 -27.13752 15.54473 1.000 76.51785 118 ASP D O 1
ATOM 8652 N N . SER D 1 121 ? -25.28232 -28.73756 15.09786 1.000 83.76097 119 SER D N 1
ATOM 8653 C CA . SER D 1 121 ? -26.28507 -29.59540 14.47324 1.000 77.09185 119 SER D CA 1
ATOM 8654 C C . SER D 1 121 ? -27.32014 -30.07619 15.48213 1.000 81.87610 119 SER D C 1
ATOM 8655 O O . SER D 1 121 ? -28.49355 -30.24755 15.13066 1.000 84.90799 119 SER D O 1
ATOM 8658 N N . SER D 1 122 ? -26.91147 -30.28916 16.73389 1.000 80.48599 120 SER D N 1
ATOM 8659 C CA . SER D 1 122 ? -27.82000 -30.68524 17.80383 1.000 84.57933 120 SER D CA 1
ATOM 8660 C C . SER D 1 122 ? -28.67195 -29.52899 18.30919 1.000 82.76428 120 SER D C 1
ATOM 8661 O O . SER D 1 122 ? -29.41720 -29.70696 19.28039 1.000 77.76342 120 SER D O 1
ATOM 8664 N N . LYS D 1 123 ? -28.57198 -28.35966 17.67164 1.000 85.06540 121 LYS D N 1
ATOM 8665 C CA . LYS D 1 123 ? -29.30053 -27.15457 18.06860 1.000 78.62759 121 LYS D CA 1
ATOM 8666 C C . LYS D 1 123 ? -28.96004 -26.73301 19.49465 1.000 76.87516 121 LYS D C 1
ATOM 8667 O O . LYS D 1 123 ? -29.80548 -26.19733 20.21585 1.000 80.89110 121 LYS D O 1
ATOM 8673 N N . ARG D 1 124 ? -27.72031 -26.97566 19.90673 1.000 80.80860 122 ARG D N 1
ATOM 8674 C CA . ARG D 1 124 ? -27.19778 -26.51687 21.18400 1.000 74.76965 122 ARG D CA 1
ATOM 8675 C C . ARG D 1 124 ? -26.25452 -25.33986 20.96215 1.000 77.34902 122 ARG D C 1
ATOM 8676 O O . ARG D 1 124 ? -25.69257 -25.16092 19.87908 1.000 73.67448 122 ARG D O 1
ATOM 8684 N N . TYR D 1 125 ? -26.08929 -24.53252 22.00842 1.000 86.21419 123 TYR D N 1
ATOM 8685 C CA . TYR D 1 125 ? -25.24030 -23.35007 21.91778 1.000 78.63889 123 TYR D CA 1
ATOM 8686 C C . TYR D 1 125 ? -23.79769 -23.73874 21.61842 1.000 77.11241 123 TYR D C 1
ATOM 8687 O O . TYR D 1 125 ? -23.22957 -24.61847 22.27079 1.000 77.71278 123 TYR D O 1
ATOM 8696 N N . VAL D 1 126 ? -23.20655 -23.07783 20.62802 1.000 79.42971 124 VAL D N 1
ATOM 8697 C CA . VAL D 1 126 ? -21.80383 -23.29634 20.29257 1.000 71.76073 124 VAL D CA 1
ATOM 8698 C C . VAL D 1 126 ? -20.93517 -22.53709 21.28606 1.000 69.77554 124 VAL D C 1
ATOM 8699 O O . VAL D 1 126 ? -21.14511 -21.34225 21.52764 1.000 60.67362 124 VAL D O 1
ATOM 8703 N N . VAL D 1 127 ? -19.95747 -23.23227 21.87151 1.000 67.58363 125 VAL D N 1
ATOM 8704 C CA . VAL D 1 127 ? -19.06516 -22.64716 22.86297 1.000 66.10428 125 VAL D CA 1
ATOM 8705 C C . VAL D 1 127 ? -17.65478 -23.17651 22.63368 1.000 68.06935 125 VAL D C 1
ATOM 8706 O O . VAL D 1 127 ? -17.45048 -24.24379 22.05060 1.000 67.58163 125 VAL D O 1
ATOM 8710 N N . GLY D 1 128 ? -16.67040 -22.39711 23.09163 1.000 66.05616 126 GLY D N 1
ATOM 8711 C CA . GLY D 1 128 ? -15.27738 -22.76357 22.98906 1.000 52.20833 126 GLY D CA 1
ATOM 8712 C C . GLY D 1 128 ? -14.64677 -22.89335 24.36779 1.000 50.56430 126 GLY D C 1
ATOM 8713 O O . GLY D 1 128 ? -15.21728 -22.47885 25.38295 1.000 53.71403 126 GLY D O 1
ATOM 8714 N N . ALA D 1 129 ? -13.45251 -23.47995 24.39113 1.000 49.58755 127 ALA D N 1
ATOM 8715 C CA . ALA D 1 129 ? -12.73871 -23.68945 25.64076 1.000 49.40727 127 ALA D CA 1
ATOM 8716 C C . ALA D 1 129 ? -11.24289 -23.57075 25.39587 1.000 48.14147 127 ALA D C 1
ATOM 8717 O O . ALA D 1 129 ? -10.74253 -23.92997 24.32768 1.000 51.37890 127 ALA D O 1
ATOM 8719 N N . GLY D 1 130 ? -10.53398 -23.06435 26.39766 1.000 46.39552 128 GLY D N 1
ATOM 8720 C CA . GLY D 1 130 ? -9.09865 -22.89143 26.31660 1.000 44.59306 128 GLY D CA 1
ATOM 8721 C C . GLY D 1 130 ? -8.34276 -24.05324 26.93403 1.000 45.26738 128 GLY D C 1
ATOM 8722 O O . GLY D 1 130 ? -8.78773 -24.66170 27.90333 1.000 46.87682 128 GLY D O 1
ATOM 8723 N N . ILE D 1 131 ? -7.18314 -24.35591 26.35427 1.000 47.33782 129 ILE D N 1
ATOM 8724 C CA . ILE D 1 131 ? -6.29994 -25.39918 26.85297 1.000 47.96052 129 ILE D CA 1
ATOM 8725 C C . ILE D 1 131 ? -4.89456 -24.82380 26.96656 1.000 43.95963 129 ILE D C 1
ATOM 8726 O O . ILE D 1 131 ? -4.58856 -23.75821 26.43257 1.000 46.50412 129 ILE D O 1
ATOM 8731 N N . ASN D 1 132 ? -4.03865 -25.54807 27.67950 1.000 49.88232 130 ASN D N 1
ATOM 8732 C CA . ASN D 1 132 ? -2.64942 -25.16764 27.86760 1.000 41.97779 130 ASN D CA 1
ATOM 8733 C C . ASN D 1 132 ? -1.74697 -26.30557 27.41112 1.000 45.45368 130 ASN D C 1
ATOM 8734 O O . ASN D 1 132 ? -2.18911 -27.43726 27.19994 1.000 44.98275 130 ASN D O 1
ATOM 8739 N N . THR D 1 133 ? -0.45930 -25.98936 27.25992 1.000 42.98082 131 THR D N 1
ATOM 8740 C CA . THR D 1 133 ? 0.55216 -26.94088 26.80849 1.000 45.49354 131 THR D CA 1
ATOM 8741 C C . THR D 1 133 ? 1.10220 -27.80597 27.95027 1.000 50.69303 131 THR D C 1
ATOM 8742 O O . THR D 1 133 ? 2.27787 -28.18204 27.92040 1.000 45.58151 131 THR D O 1
ATOM 8746 N N . ARG D 1 134 ? 0.27731 -28.12974 28.95025 1.000 52.12766 132 ARG D N 1
ATOM 8747 C CA . ARG D 1 134 ? 0.76018 -28.87085 30.10622 1.000 46.20057 132 ARG D CA 1
ATOM 8748 C C . ARG D 1 134 ? -0.06105 -30.12498 30.39074 1.000 46.98950 132 ARG D C 1
ATOM 8749 O O . ARG D 1 134 ? 0.48777 -31.22993 30.46545 1.000 53.43067 132 ARG D O 1
ATOM 8757 N N . ASP D 1 135 ? -1.37451 -29.96430 30.56396 1.000 47.76857 133 ASP D N 1
ATOM 8758 C CA . ASP D 1 135 ? -2.26695 -31.06062 30.92033 1.000 53.09103 133 ASP D CA 1
ATOM 8759 C C . ASP D 1 135 ? -3.20117 -31.44415 29.77371 1.000 54.48095 133 ASP D C 1
ATOM 8760 O O . ASP D 1 135 ? -4.28543 -31.98270 30.00663 1.000 54.16253 133 ASP D O 1
ATOM 8765 N N . TYR D 1 136 ? -2.78468 -31.18944 28.52920 1.000 56.64951 134 TYR D N 1
ATOM 8766 C CA . TYR D 1 136 ? -3.67387 -31.40269 27.38926 1.000 55.25120 134 TYR D CA 1
ATOM 8767 C C . TYR D 1 136 ? -4.04311 -32.87074 27.20828 1.000 60.45924 134 TYR D C 1
ATOM 8768 O O . TYR D 1 136 ? -5.13811 -33.17512 26.72033 1.000 65.03637 134 TYR D O 1
ATOM 8777 N N . GLU D 1 137 ? -3.15740 -33.79357 27.59160 1.000 59.52596 135 GLU D N 1
ATOM 8778 C CA . GLU D 1 137 ? -3.46602 -35.21307 27.44239 1.000 64.04703 135 GLU D CA 1
ATOM 8779 C C . GLU D 1 137 ? -4.64268 -35.65051 28.30589 1.000 66.72481 135 GLU D C 1
ATOM 8780 O O . GLU D 1 137 ? -5.29622 -36.64713 27.98085 1.000 68.11564 135 GLU D O 1
ATOM 8786 N N . GLU D 1 138 ? -4.93535 -34.92712 29.38791 1.000 62.41897 136 GLU D N 1
ATOM 8787 C CA . GLU D 1 138 ? -6.09438 -35.21829 30.21809 1.000 65.40527 136 GLU D CA 1
ATOM 8788 C C . GLU D 1 138 ? -7.16703 -34.14183 30.15314 1.000 65.19068 136 GLU D C 1
ATOM 8789 O O . GLU D 1 138 ? -8.30577 -34.40706 30.54820 1.000 67.20493 136 GLU D O 1
ATOM 8795 N N . ARG D 1 139 ? -6.83889 -32.94726 29.65748 1.000 66.02529 137 ARG D N 1
ATOM 8796 C CA . ARG D 1 139 ? -7.79037 -31.84389 29.61172 1.000 64.96591 137 ARG D CA 1
ATOM 8797 C C . ARG D 1 139 ? -8.53340 -31.76893 28.28400 1.000 61.79986 137 ARG D C 1
ATOM 8798 O O . ARG D 1 139 ? -9.72132 -31.43101 28.26103 1.000 61.13057 137 ARG D O 1
ATOM 8806 N N . VAL D 1 140 ? -7.85392 -32.06465 27.17275 1.000 55.06066 138 VAL D N 1
ATOM 8807 C CA . VAL D 1 140 ? -8.53257 -32.07535 25.87492 1.000 60.11850 138 VAL D CA 1
ATOM 8808 C C . VAL D 1 140 ? -9.64242 -33.11453 25.82671 1.000 66.54858 138 VAL D C 1
ATOM 8809 O O . VAL D 1 140 ? -10.74009 -32.78702 25.35073 1.000 67.66935 138 VAL D O 1
ATOM 8813 N N . PRO D 1 141 ? -9.45750 -34.36088 26.28969 1.000 62.10169 139 PRO D N 1
ATOM 8814 C CA . PRO D 1 141 ? -10.59728 -35.29875 26.26820 1.000 68.51366 139 PRO D CA 1
ATOM 8815 C C . PRO D 1 141 ? -11.80280 -34.80478 27.05024 1.000 73.88760 139 PRO D C 1
ATOM 8816 O O . PRO D 1 141 ? -12.93164 -34.89272 26.55416 1.000 70.36706 139 PRO D O 1
ATOM 8820 N N . ALA D 1 142 ? -11.59248 -34.26475 28.25489 1.000 69.49105 140 ALA D N 1
ATOM 8821 C CA . ALA D 1 142 ? -12.71601 -33.83421 29.08329 1.000 69.94824 140 ALA D CA 1
ATOM 8822 C C . ALA D 1 142 ? -13.50105 -32.69859 28.43773 1.000 70.89776 140 ALA D C 1
ATOM 8823 O O . ALA D 1 142 ? -14.71644 -32.59296 28.64027 1.000 68.39718 140 ALA D O 1
ATOM 8825 N N . LEU D 1 143 ? -12.83239 -31.84153 27.66304 1.000 66.30263 141 LEU D N 1
ATOM 8826 C CA . LEU D 1 143 ? -13.52906 -30.73992 27.00683 1.000 67.54724 141 LEU D CA 1
ATOM 8827 C C . LEU D 1 143 ? -14.30307 -31.21544 25.78341 1.000 61.94950 141 LEU D C 1
ATOM 8828 O O . LEU D 1 143 ? -15.44911 -30.80210 25.57347 1.000 62.89037 141 LEU D O 1
ATOM 8833 N N . VAL D 1 144 ? -13.69415 -32.07619 24.96440 1.000 68.81910 142 VAL D N 1
ATOM 8834 C CA . VAL D 1 144 ? -14.41773 -32.66833 23.84275 1.000 65.33055 142 VAL D CA 1
ATOM 8835 C C . VAL D 1 144 ? -15.55391 -33.54202 24.35449 1.000 67.38774 142 VAL D C 1
ATOM 8836 O O . VAL D 1 144 ? -16.65576 -33.55155 23.79153 1.000 69.13948 142 VAL D O 1
ATOM 8840 N N . GLU D 1 145 ? -15.30374 -34.28240 25.43787 1.000 72.49549 143 GLU D N 1
ATOM 8841 C CA . GLU D 1 145 ? -16.33754 -35.11901 26.03785 1.000 71.99505 143 GLU D CA 1
ATOM 8842 C C . GLU D 1 145 ? -17.49724 -34.28270 26.56263 1.000 72.66571 143 GLU D C 1
ATOM 8843 O O . GLU D 1 145 ? -18.63225 -34.76769 26.63200 1.000 75.68131 143 GLU D O 1
ATOM 8849 N N . ALA D 1 146 ? -17.23447 -33.02965 26.93273 1.000 73.44800 144 ALA D N 1
ATOM 8850 C CA . ALA D 1 146 ? -18.27100 -32.12111 27.40115 1.000 74.64861 144 ALA D CA 1
ATOM 8851 C C . ALA D 1 146 ? -18.97129 -31.38001 26.27039 1.000 70.17839 144 ALA D C 1
ATOM 8852 O O . ALA D 1 146 ? -19.97613 -30.70683 26.52308 1.000 71.07532 144 ALA D O 1
ATOM 8854 N N . GLY D 1 147 ? -18.46962 -31.47772 25.04557 1.000 68.96710 145 GLY D N 1
ATOM 8855 C CA . GLY D 1 147 ? -19.10812 -30.87172 23.90156 1.000 68.79275 145 GLY D CA 1
ATOM 8856 C C . GLY D 1 147 ? -18.51670 -29.56633 23.41759 1.000 75.35657 145 GLY D C 1
ATOM 8857 O O . GLY D 1 147 ? -19.23490 -28.78122 22.78850 1.000 71.52916 145 GLY D O 1
ATOM 8858 N N . ALA D 1 148 ? -17.23891 -29.30702 23.68394 1.000 66.17237 146 ALA D N 1
ATOM 8859 C CA . ALA D 1 148 ? -16.60581 -28.08405 23.20656 1.000 66.43797 146 ALA D CA 1
ATOM 8860 C C . ALA D 1 148 ? -16.42314 -28.15408 21.69503 1.000 73.39343 146 ALA D C 1
ATOM 8861 O O . ALA D 1 148 ? -15.79784 -29.08719 21.18000 1.000 73.34343 146 ALA D O 1
ATOM 8863 N N . ASP D 1 149 ? -16.97278 -27.16778 20.98365 1.000 70.06755 147 ASP D N 1
ATOM 8864 C CA . ASP D 1 149 ? -16.87257 -27.15963 19.52768 1.000 66.39787 147 ASP D CA 1
ATOM 8865 C C . ASP D 1 149 ? -15.46098 -26.80651 19.07827 1.000 66.01523 147 ASP D C 1
ATOM 8866 O O . ASP D 1 149 ? -14.84542 -27.53638 18.29217 1.000 68.55076 147 ASP D O 1
ATOM 8871 N N . ILE D 1 150 ? -14.93284 -25.68944 19.56886 1.000 62.53110 148 ILE D N 1
ATOM 8872 C CA . ILE D 1 150 ? -13.61799 -25.19547 19.18643 1.000 59.13281 148 ILE D CA 1
ATOM 8873 C C . ILE D 1 150 ? -12.76159 -25.07850 20.43959 1.000 58.08538 148 ILE D C 1
ATOM 8874 O O . ILE D 1 150 ? -13.26425 -24.75338 21.52109 1.000 53.83685 148 ILE D O 1
ATOM 8879 N N . LEU D 1 151 ? -11.47285 -25.36854 20.29715 1.000 48.89090 149 LEU D N 1
ATOM 8880 C CA . LEU D 1 151 ? -10.50772 -25.19410 21.36824 1.000 47.29873 149 LEU D CA 1
ATOM 8881 C C . LEU D 1 151 ? -9.46346 -24.17095 20.94295 1.000 54.56828 149 LEU D C 1
ATOM 8882 O O . LEU D 1 151 ? -9.30256 -23.87343 19.75653 1.000 57.41689 149 LEU D O 1
ATOM 8887 N N . CYS D 1 152 ? -8.75874 -23.62051 21.92835 1.000 55.74699 150 CYS D N 1
ATOM 8888 C CA . CYS D 1 152 ? -7.71122 -22.64711 21.65108 1.000 51.30282 150 CYS D CA 1
ATOM 8889 C C . CYS D 1 152 ? -6.64764 -22.73231 22.73298 1.000 45.53741 150 CYS D C 1
ATOM 8890 O O . CYS D 1 152 ? -6.97049 -22.76090 23.92378 1.000 42.00912 150 CYS D O 1
ATOM 8893 N N . ILE D 1 153 ? -5.38767 -22.76556 22.31299 1.000 43.92300 151 ILE D N 1
ATOM 8894 C CA . ILE D 1 153 ? -4.26800 -22.88796 23.23937 1.000 46.11576 151 ILE D CA 1
ATOM 8895 C C . ILE D 1 153 ? -3.95811 -21.51290 23.81856 1.000 58.36191 151 ILE D C 1
ATOM 8896 O O . ILE D 1 153 ? -3.70448 -20.55753 23.07754 1.000 55.18054 151 ILE D O 1
ATOM 8901 N N . ASP D 1 154 ? -3.98266 -21.41003 25.14498 1.000 63.28644 152 ASP D N 1
ATOM 8902 C CA . ASP D 1 154 ? -3.68822 -20.16487 25.85150 1.000 63.24361 152 ASP D CA 1
ATOM 8903 C C . ASP D 1 154 ? -2.23684 -20.23008 26.31554 1.000 68.13976 152 ASP D C 1
ATOM 8904 O O . ASP D 1 154 ? -1.92511 -20.85708 27.33161 1.000 66.45021 152 ASP D O 1
ATOM 8909 N N . SER D 1 155 ? -1.35005 -19.58076 25.56792 1.000 67.49695 153 SER D N 1
ATOM 8910 C CA . SER D 1 155 ? 0.07670 -19.61511 25.84688 1.000 64.62658 153 SER D CA 1
ATOM 8911 C C . SER D 1 155 ? 0.53848 -18.30378 26.47000 1.000 71.77607 153 SER D C 1
ATOM 8912 O O . SER D 1 155 ? 0.03020 -17.22562 26.15096 1.000 62.07543 153 SER D O 1
ATOM 8915 N N . SER D 1 156 ? 1.51874 -18.41238 27.36714 1.000 69.69915 154 SER D N 1
ATOM 8916 C CA . SER D 1 156 ? 2.10067 -17.25475 28.03060 1.000 64.90103 154 SER D CA 1
ATOM 8917 C C . SER D 1 156 ? 3.40658 -16.79103 27.40008 1.000 66.35506 154 SER D C 1
ATOM 8918 O O . SER D 1 156 ? 3.76824 -15.61993 27.55704 1.000 61.26686 154 SER D O 1
ATOM 8921 N N . GLU D 1 157 ? 4.11537 -17.67172 26.69338 1.000 66.81030 155 GLU D N 1
ATOM 8922 C CA . GLU D 1 157 ? 5.38938 -17.33680 26.07211 1.000 62.08086 155 GLU D CA 1
ATOM 8923 C C . GLU D 1 157 ? 5.27263 -17.04173 24.58296 1.000 61.81750 155 GLU D C 1
ATOM 8924 O O . GLU D 1 157 ? 6.27275 -16.66416 23.96379 1.000 59.88451 155 GLU D O 1
ATOM 8930 N N . GLY D 1 158 ? 4.09516 -17.20701 23.99760 1.000 61.65139 156 GLY D N 1
ATOM 8931 C CA . GLY D 1 158 ? 3.92813 -17.08960 22.56539 1.000 62.90359 156 GLY D CA 1
ATOM 8932 C C . GLY D 1 158 ? 3.96356 -18.43680 21.87270 1.000 58.09720 156 GLY D C 1
ATOM 8933 O O . GLY D 1 158 ? 3.75420 -19.49249 22.47516 1.000 55.84207 156 GLY D O 1
ATOM 8934 N N . TYR D 1 159 ? 4.23599 -18.39112 20.57105 1.000 54.13404 157 TYR D N 1
ATOM 8935 C CA . TYR D 1 159 ? 4.34633 -19.62206 19.80068 1.000 57.44840 157 TYR D CA 1
ATOM 8936 C C . TYR D 1 159 ? 5.64685 -20.33485 20.15579 1.000 55.46724 157 TYR D C 1
ATOM 8937 O O . TYR D 1 159 ? 6.72239 -19.72780 20.15584 1.000 56.08732 157 TYR D O 1
A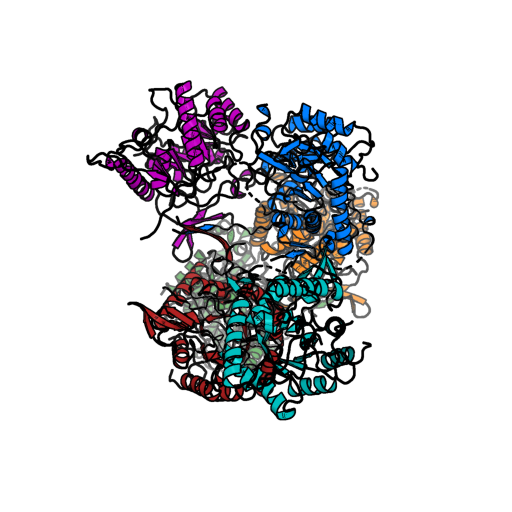TOM 8946 N N . SER D 1 160 ? 5.54506 -21.62102 20.48280 1.000 51.46334 158 SER D N 1
ATOM 8947 C CA . SER D 1 160 ? 6.69476 -22.38547 20.94293 1.000 52.43884 158 SER D CA 1
ATOM 8948 C C . SER D 1 160 ? 6.52051 -23.84242 20.53501 1.000 52.54401 158 SER D C 1
ATOM 8949 O O . SER D 1 160 ? 5.52442 -24.22100 19.91141 1.000 48.70309 158 SER D O 1
ATOM 8952 N N . GLU D 1 161 ? 7.51126 -24.66409 20.89384 1.000 47.99354 159 GLU D N 1
ATOM 8953 C CA . GLU D 1 161 ? 7.43205 -26.08989 20.59294 1.000 51.02155 159 GLU D CA 1
ATOM 8954 C C . GLU D 1 161 ? 6.28834 -26.74887 21.35183 1.000 52.25616 159 GLU D C 1
ATOM 8955 O O . GLU D 1 161 ? 5.55543 -27.57341 20.79291 1.000 55.28057 159 GLU D O 1
ATOM 8961 N N . TRP D 1 162 ? 6.11573 -26.38943 22.62661 1.000 52.30437 160 TRP D N 1
ATOM 8962 C CA . TRP D 1 162 ? 5.05995 -26.97639 23.44546 1.000 49.69446 160 TRP D CA 1
ATOM 8963 C C . TRP D 1 162 ? 3.67115 -26.70991 22.87985 1.000 45.51470 160 TRP D C 1
ATOM 8964 O O . TRP D 1 162 ? 2.74932 -27.49256 23.13498 1.000 50.87303 160 TRP D O 1
ATOM 8975 N N . GLN D 1 163 ? 3.50154 -25.63031 22.11412 1.000 44.73241 161 GLN D N 1
ATOM 8976 C CA . GLN D 1 163 ? 2.25649 -25.41915 21.38748 1.000 46.84223 161 GLN D CA 1
ATOM 8977 C C . GLN D 1 163 ? 2.15155 -26.33664 20.17803 1.000 53.47368 161 GLN D C 1
ATOM 8978 O O . GLN D 1 163 ? 1.04533 -26.74768 19.81237 1.000 52.07882 161 GLN D O 1
ATOM 8984 N N . LYS D 1 164 ? 3.28390 -26.66459 19.54929 1.000 50.13011 162 LYS D N 1
ATOM 8985 C CA . LYS D 1 164 ? 3.26499 -27.59386 18.42421 1.000 53.06558 162 LYS D CA 1
ATOM 8986 C C . LYS D 1 164 ? 2.94589 -29.01074 18.88340 1.000 58.59046 162 LYS D C 1
ATOM 8987 O O . LYS D 1 164 ? 2.13631 -29.70376 18.25582 1.000 60.91781 162 LYS D O 1
ATOM 8993 N N . ARG D 1 165 ? 3.57127 -29.45998 19.97578 1.000 53.76407 163 ARG D N 1
ATOM 8994 C CA . ARG D 1 165 ? 3.30407 -30.80588 20.47280 1.000 56.14218 163 ARG D CA 1
ATOM 8995 C C . ARG D 1 165 ? 1.87493 -30.93766 20.98103 1.000 51.71340 163 ARG D C 1
ATOM 8996 O O . ARG D 1 165 ? 1.27257 -32.01067 20.86279 1.000 57.63804 163 ARG D O 1
ATOM 9004 N N . THR D 1 166 ? 1.31819 -29.86454 21.54630 1.000 54.78528 164 THR D N 1
ATOM 9005 C CA . THR D 1 166 ? -0.09661 -29.87141 21.90021 1.000 55.22128 164 THR D CA 1
ATOM 9006 C C . THR D 1 166 ? -0.96344 -30.03327 20.65825 1.000 52.00025 164 THR D C 1
ATOM 9007 O O . THR D 1 166 ? -1.95906 -30.76681 20.67594 1.000 57.62580 164 THR D O 1
ATOM 9011 N N . LEU D 1 167 ? -0.59294 -29.36120 19.56499 1.000 49.62564 165 LEU D N 1
ATOM 9012 C CA . LEU D 1 167 ? -1.32680 -29.51874 18.31387 1.000 54.00641 165 LEU D CA 1
ATOM 9013 C C . LEU D 1 167 ? -1.12151 -30.90822 17.72254 1.000 62.61346 165 LEU D C 1
ATOM 9014 O O . LEU D 1 167 ? -2.05997 -31.49954 17.17561 1.000 62.99665 165 LEU D O 1
ATOM 9019 N N . ASP D 1 168 ? 0.09903 -31.44474 17.81828 1.000 59.28946 166 ASP D N 1
ATOM 9020 C CA . ASP D 1 168 ? 0.35132 -32.79507 17.32480 1.000 54.73666 166 ASP D CA 1
ATOM 9021 C C . ASP D 1 168 ? -0.46139 -33.82984 18.09058 1.000 58.71780 166 ASP D C 1
ATOM 9022 O O . ASP D 1 168 ? -0.81937 -34.87457 17.53474 1.000 64.01999 166 ASP D O 1
ATOM 9027 N N . TYR D 1 169 ? -0.76358 -33.55808 19.36099 1.000 57.73009 167 TYR D N 1
ATOM 9028 C CA . TYR D 1 169 ? -1.54449 -34.49768 20.15770 1.000 54.99452 167 TYR D CA 1
ATOM 9029 C C . TYR D 1 169 ? -2.97788 -34.59663 19.64937 1.000 62.44690 167 TYR D C 1
ATOM 9030 O O . TYR D 1 169 ? -3.48406 -35.69737 19.40131 1.000 63.69356 167 TYR D O 1
ATOM 9039 N N . VAL D 1 170 ? -3.64994 -33.45356 19.49192 1.000 64.55418 168 VAL D N 1
ATOM 9040 C CA . VAL D 1 170 ? -5.05046 -33.46459 19.07573 1.000 66.36889 168 VAL D CA 1
ATOM 9041 C C . VAL D 1 170 ? -5.18825 -34.03807 17.67102 1.000 63.21171 168 VAL D C 1
ATOM 9042 O O . VAL D 1 170 ? -6.10772 -34.81710 17.39002 1.000 68.59890 168 VAL D O 1
ATOM 9046 N N . ARG D 1 171 ? -4.27239 -33.67492 16.76979 1.000 62.26242 169 ARG D N 1
ATOM 9047 C CA . ARG D 1 171 ? -4.33790 -34.19630 15.40861 1.000 63.64737 169 ARG D CA 1
ATOM 9048 C C . ARG D 1 171 ? -4.01808 -35.68539 15.35581 1.000 69.93727 169 ARG D C 1
ATOM 9049 O O . ARG D 1 171 ? -4.48575 -36.38571 14.45074 1.000 69.97564 169 ARG D O 1
ATOM 9057 N N . GLY D 1 172 ? -3.22930 -36.18796 16.30808 1.000 67.02797 170 GLY D N 1
ATOM 9058 C CA . GLY D 1 172 ? -2.92531 -37.60714 16.33038 1.000 66.45698 170 GLY D CA 1
ATOM 9059 C C . GLY D 1 172 ? -4.01780 -38.45413 16.94451 1.000 70.94201 170 GLY D C 1
ATOM 9060 O O . GLY D 1 172 ? -4.15686 -39.63206 16.59960 1.000 75.82085 170 GLY D O 1
ATOM 9061 N N . LYS D 1 173 ? -4.80705 -37.87861 17.84995 1.000 64.07513 171 LYS D N 1
ATOM 9062 C CA . LYS D 1 173 ? -5.86405 -38.60274 18.54539 1.000 68.04471 171 LYS D CA 1
ATOM 9063 C C . LYS D 1 173 ? -7.24426 -38.36057 17.95051 1.000 73.57291 171 LYS D C 1
ATOM 9064 O O . LYS D 1 173 ? -8.03796 -39.30034 17.84020 1.000 80.10808 171 LYS D O 1
ATOM 9070 N N . TYR D 1 174 ? -7.54699 -37.12608 17.55252 1.000 64.68445 172 TYR D N 1
ATOM 9071 C CA . TYR D 1 174 ? -8.84910 -36.78282 16.99978 1.000 65.66837 172 TYR D CA 1
ATOM 9072 C C . TYR D 1 174 ? -8.80549 -36.47015 15.51171 1.000 65.82241 172 TYR D C 1
ATOM 9073 O O . TYR D 1 174 ? -9.84549 -36.13243 14.93602 1.000 66.64902 172 TYR D O 1
ATOM 9082 N N . GLY D 1 175 ? -7.64470 -36.57460 14.87640 1.000 65.23927 173 GLY D N 1
ATOM 9083 C CA . GLY D 1 175 ? -7.54472 -36.21913 13.47018 1.000 65.43443 173 GLY D CA 1
ATOM 9084 C C . GLY D 1 175 ? -7.86384 -34.74965 13.27627 1.000 69.18110 173 GLY D C 1
ATOM 9085 O O . GLY D 1 175 ? -7.23141 -33.86730 13.86906 1.000 66.95762 173 GLY D O 1
ATOM 9086 N N . ASP D 1 176 ? -8.86261 -34.47076 12.43896 1.000 66.34773 174 ASP D N 1
ATOM 9087 C CA . ASP D 1 176 ? -9.36146 -33.11742 12.23202 1.000 67.05912 174 ASP D CA 1
ATOM 9088 C C . ASP D 1 176 ? -10.78621 -32.95019 12.75026 1.000 67.49825 174 ASP D C 1
ATOM 9089 O O . ASP D 1 176 ? -11.47079 -31.99095 12.38020 1.000 67.04264 174 ASP D O 1
ATOM 9094 N N . THR D 1 177 ? -11.24532 -33.87109 13.60177 1.000 68.47631 175 THR D N 1
ATOM 9095 C CA . THR D 1 177 ? -12.59696 -33.77545 14.14424 1.000 66.88917 175 THR D CA 1
ATOM 9096 C C . THR D 1 177 ? -12.71022 -32.63184 15.14477 1.000 69.42852 175 THR D C 1
ATOM 9097 O O . THR D 1 177 ? -13.71613 -31.91254 15.16394 1.000 73.91300 175 THR D O 1
ATOM 9101 N N . VAL D 1 178 ? -11.69016 -32.44722 15.97877 1.000 67.38237 176 VAL D N 1
ATOM 9102 C CA . VAL D 1 178 ? -11.66075 -31.38591 16.97867 1.000 66.52667 176 VAL D CA 1
ATOM 9103 C C . VAL D 1 178 ? -10.84230 -30.22573 16.43204 1.000 65.44120 176 VAL D C 1
ATOM 9104 O O . VAL D 1 178 ? -9.72061 -30.42015 15.94539 1.000 61.95834 176 VAL D O 1
ATOM 9108 N N . LYS D 1 179 ? -11.39844 -29.02022 16.51499 1.000 66.13141 177 LYS D N 1
ATOM 9109 C CA . LYS D 1 179 ? -10.76828 -27.82382 15.97442 1.000 62.77937 177 LYS D CA 1
ATOM 9110 C C . LYS D 1 179 ? -10.08622 -27.04380 17.09110 1.000 61.49550 177 LYS D C 1
ATOM 9111 O O . LYS D 1 179 ? -10.70708 -26.74409 18.11701 1.000 59.42251 177 LYS D O 1
ATOM 9117 N N . VAL D 1 180 ? -8.80913 -26.71911 16.88606 1.000 58.74133 178 VAL D N 1
ATOM 9118 C CA . VAL D 1 180 ? -7.97553 -26.07739 17.89707 1.000 56.58310 178 VAL D CA 1
ATOM 9119 C C . VAL D 1 180 ? -7.25635 -24.89073 17.27052 1.000 53.27797 178 VAL D C 1
ATOM 9120 O O . VAL D 1 180 ? -6.65553 -25.01647 16.19713 1.000 51.27114 178 VAL D O 1
ATOM 9124 N N . GLY D 1 181 ? -7.31017 -23.74270 17.94616 1.000 52.87865 179 GLY D N 1
ATOM 9125 C CA . GLY D 1 181 ? -6.57831 -22.56838 17.52833 1.000 49.22821 179 GLY D CA 1
ATOM 9126 C C . GLY D 1 181 ? -5.37852 -22.30515 18.41443 1.000 39.39455 179 GLY D C 1
ATOM 9127 O O . GLY D 1 181 ? -5.27698 -22.81637 19.53436 1.000 45.16855 179 GLY D O 1
ATOM 9128 N N . ALA D 1 182 ? -4.46336 -21.48481 17.91611 1.000 38.89752 180 ALA D N 1
ATOM 9129 C CA . ALA D 1 182 ? -3.17737 -21.27735 18.56205 1.000 49.82406 180 ALA D CA 1
ATOM 9130 C C . ALA D 1 182 ? -2.78246 -19.80977 18.46689 1.000 44.49058 180 ALA D C 1
ATOM 9131 O O . ALA D 1 182 ? -3.32992 -19.04171 17.67332 1.000 51.81247 180 ALA D O 1
ATOM 9133 N N . GLY D 1 183 ? -1.81396 -19.43693 19.28946 1.000 43.89236 181 GLY D N 1
ATOM 9134 C CA . GLY D 1 183 ? -1.33982 -18.07004 19.36055 1.000 44.06365 181 GLY D CA 1
ATOM 9135 C C . GLY D 1 183 ? -0.55007 -17.86957 20.63665 1.000 42.87198 181 GLY D C 1
ATOM 9136 O O . GLY D 1 183 ? -0.41458 -18.77652 21.46022 1.000 47.54500 181 GLY D O 1
ATOM 9137 N N . ASN D 1 184 ? -0.03009 -16.65432 20.78932 1.000 36.92194 182 ASN D N 1
ATOM 9138 C CA . ASN D 1 184 ? -0.15742 -15.52660 19.87462 1.000 39.78765 182 ASN D CA 1
ATOM 9139 C C . ASN D 1 184 ? 1.04228 -15.41552 18.94129 1.000 42.52104 182 ASN D C 1
ATOM 9140 O O . ASN D 1 184 ? 2.14033 -15.86377 19.27260 1.000 39.33120 182 ASN D O 1
ATOM 9145 N N . VAL D 1 185 ? 0.82312 -14.80938 17.77236 1.000 43.29843 183 VAL D N 1
ATOM 9146 C CA . VAL D 1 185 ? 1.88575 -14.51410 16.82219 1.000 41.44280 183 VAL D CA 1
ATOM 9147 C C . VAL D 1 185 ? 1.82708 -13.03092 16.48295 1.000 40.88228 183 VAL D C 1
ATOM 9148 O O . VAL D 1 185 ? 0.80735 -12.36482 16.67372 1.000 40.36675 183 VAL D O 1
ATOM 9152 N N . VAL D 1 186 ? 2.94831 -12.51230 15.98176 1.000 44.92161 184 VAL D N 1
ATOM 9153 C CA . VAL D 1 186 ? 3.03057 -11.11358 15.57083 1.000 38.77924 184 VAL D CA 1
ATOM 9154 C C . VAL D 1 186 ? 3.72388 -11.01519 14.21832 1.000 45.22625 184 VAL D C 1
ATOM 9155 O O . VAL D 1 186 ? 3.66569 -9.97341 13.55537 1.000 46.09525 184 VAL D O 1
ATOM 9159 N N . ASP D 1 187 ? 4.37738 -12.09646 13.79678 1.000 54.95214 185 ASP D N 1
ATOM 9160 C CA . ASP D 1 187 ? 5.26680 -12.07333 12.64479 1.000 49.97020 185 ASP D CA 1
ATOM 9161 C C . ASP D 1 187 ? 4.89995 -13.17476 11.65855 1.000 51.78786 185 ASP D C 1
ATOM 9162 O O . ASP D 1 187 ? 4.03985 -14.02123 11.91767 1.000 50.77893 185 ASP D O 1
ATOM 9167 N N . ARG D 1 188 ? 5.58187 -13.14796 10.50953 1.000 57.21306 186 ARG D N 1
ATOM 9168 C CA . ARG D 1 188 ? 5.36844 -14.16140 9.48089 1.000 51.82999 186 ARG D CA 1
ATOM 9169 C C . ARG D 1 188 ? 5.84417 -15.53223 9.94437 1.000 47.46234 186 ARG D C 1
ATOM 9170 O O . ARG D 1 188 ? 5.17335 -16.54265 9.70246 1.000 47.50476 186 ARG D O 1
ATOM 9178 N N . ASP D 1 189 ? 7.00155 -15.58705 10.60847 1.000 51.91046 187 ASP D N 1
ATOM 9179 C CA . ASP D 1 189 ? 7.52625 -16.86521 11.07869 1.000 45.53143 187 ASP D CA 1
ATOM 9180 C C . ASP D 1 189 ? 6.61082 -17.48903 12.12388 1.000 44.90762 187 ASP D C 1
ATOM 9181 O O . ASP D 1 189 ? 6.45601 -18.71483 12.17156 1.000 48.34475 187 ASP D O 1
ATOM 9186 N N . GLY D 1 190 ? 5.99445 -16.66193 12.96984 1.000 52.55052 188 GLY D N 1
ATOM 9187 C CA . GLY D 1 190 ? 5.08116 -17.19128 13.96876 1.000 45.05390 188 GLY D CA 1
ATOM 9188 C C . GLY D 1 190 ? 3.83636 -17.80333 13.35591 1.000 43.48165 188 GLY D C 1
ATOM 9189 O O . GLY D 1 190 ? 3.37815 -18.86410 13.78967 1.000 48.99078 188 GLY D O 1
ATOM 9190 N N . PHE D 1 191 ? 3.27269 -17.14650 12.33939 1.000 47.62610 189 PHE D N 1
ATOM 9191 C CA . PHE D 1 191 ? 2.09041 -17.68391 11.67354 1.000 46.43487 189 PHE D CA 1
ATOM 9192 C C . PHE D 1 191 ? 2.40866 -18.99747 10.97071 1.000 49.17634 189 PHE D C 1
ATOM 9193 O O . PHE D 1 191 ? 1.71157 -20.00087 11.15978 1.000 52.44248 189 PHE D O 1
ATOM 9201 N N . ARG D 1 192 ? 3.46656 -19.00850 10.15418 1.000 52.01745 190 ARG D N 1
ATOM 9202 C CA . ARG D 1 192 ? 3.79912 -20.20170 9.38198 1.000 51.15090 190 ARG D CA 1
ATOM 9203 C C . ARG D 1 192 ? 4.15624 -21.37705 10.27992 1.000 51.91666 190 ARG D C 1
ATOM 9204 O O . ARG D 1 192 ? 3.88477 -22.53008 9.92702 1.000 53.79719 190 ARG D O 1
ATOM 9212 N N . TYR D 1 193 ? 4.76495 -21.11067 11.43636 1.000 47.77328 191 TYR D N 1
ATOM 9213 C CA . TYR D 1 193 ? 5.09430 -22.19002 12.35991 1.000 49.23172 191 TYR D CA 1
ATOM 9214 C C . TYR D 1 193 ? 3.83325 -22.87391 12.87190 1.000 50.01736 191 TYR D C 1
ATOM 9215 O O . TYR D 1 193 ? 3.74651 -24.10587 12.89496 1.000 54.62534 191 TYR D O 1
ATOM 9224 N N . LEU D 1 194 ? 2.84133 -22.08919 13.29436 1.000 51.68167 192 LEU D N 1
ATOM 9225 C CA . LEU D 1 194 ? 1.60562 -22.69173 13.77822 1.000 50.23476 192 LEU D CA 1
ATOM 9226 C C . LEU D 1 194 ? 0.73860 -23.17485 12.62561 1.000 55.53255 192 LEU D C 1
ATOM 9227 O O . LEU D 1 194 ? -0.08693 -24.07788 12.80650 1.000 54.81560 192 LEU D O 1
ATOM 9232 N N . ALA D 1 195 ? 0.91164 -22.58721 11.44009 1.000 56.16462 193 ALA D N 1
ATOM 9233 C CA . ALA D 1 195 ? 0.17541 -23.04116 10.26577 1.000 61.76656 193 ALA D CA 1
ATOM 9234 C C . ALA D 1 195 ? 0.60202 -24.44856 9.86532 1.000 63.53542 193 ALA D C 1
ATOM 9235 O O . ALA D 1 195 ? -0.23350 -25.35264 9.74110 1.000 55.70891 193 ALA D O 1
ATOM 9237 N N . GLU D 1 196 ? 1.90669 -24.65400 9.66940 1.000 62.97321 194 GLU D N 1
ATOM 9238 C CA . GLU D 1 196 ? 2.41743 -25.97701 9.33231 1.000 63.39734 194 GLU D CA 1
ATOM 9239 C C . GLU D 1 196 ? 2.17911 -26.98787 10.44573 1.000 60.75931 194 GLU D C 1
ATOM 9240 O O . GLU D 1 196 ? 2.17072 -28.19444 10.17969 1.000 65.08973 194 GLU D O 1
ATOM 9246 N N . ALA D 1 197 ? 1.98407 -26.52712 11.68106 1.000 60.90799 195 ALA D N 1
ATOM 9247 C CA . ALA D 1 197 ? 1.70087 -27.41346 12.80241 1.000 59.25314 195 ALA D CA 1
ATOM 9248 C C . ALA D 1 197 ? 0.23976 -27.83811 12.86919 1.000 52.55832 195 ALA D C 1
ATOM 9249 O O . ALA D 1 197 ? -0.12298 -28.60800 13.76529 1.000 47.79785 195 ALA D O 1
ATOM 9251 N N . GLY D 1 198 ? -0.60196 -27.35453 11.95906 1.000 56.05171 196 GLY D N 1
ATOM 9252 C CA . GLY D 1 198 ? -1.97587 -27.80546 11.88975 1.000 53.47107 196 GLY D CA 1
ATOM 9253 C C . GLY D 1 198 ? -2.96324 -27.03640 12.73491 1.000 53.32002 196 GLY D C 1
ATOM 9254 O O . GLY D 1 198 ? -3.98614 -27.60296 13.13901 1.000 53.09032 196 GLY D O 1
ATOM 9255 N N . ALA D 1 199 ? -2.69411 -25.76372 13.01880 1.000 55.92956 197 ALA D N 1
ATOM 9256 C CA . ALA D 1 199 ? -3.62654 -24.93608 13.77145 1.000 48.43722 197 ALA D CA 1
ATOM 9257 C C . ALA D 1 199 ? -4.82117 -24.55686 12.90609 1.000 52.99528 197 ALA D C 1
ATOM 9258 O O . ALA D 1 199 ? -4.67742 -24.26937 11.71439 1.000 57.12839 197 ALA D O 1
ATOM 9260 N N . ASP D 1 200 ? -6.00775 -24.55019 13.51644 1.000 45.44989 198 ASP D N 1
ATOM 9261 C CA . ASP D 1 200 ? -7.22081 -24.24370 12.76497 1.000 51.05778 198 ASP D CA 1
ATOM 9262 C C . ASP D 1 200 ? -7.40640 -22.74240 12.58168 1.000 51.57505 198 ASP D C 1
ATOM 9263 O O . ASP D 1 200 ? -7.89217 -22.30019 11.53484 1.000 60.03841 198 ASP D O 1
ATOM 9268 N N . PHE D 1 201 ? -7.03533 -21.94637 13.58169 1.000 47.63635 199 PHE D N 1
ATOM 9269 C CA . PHE D 1 201 ? -6.93035 -20.50635 13.41013 1.000 40.00691 199 PHE D CA 1
ATOM 9270 C C . PHE D 1 201 ? -5.71502 -20.01025 14.17703 1.000 43.24329 199 PHE D C 1
ATOM 9271 O O . PHE D 1 201 ? -5.21898 -20.66926 15.09386 1.000 48.62815 199 PHE D O 1
ATOM 9279 N N . VAL D 1 202 ? -5.23781 -18.83450 13.78234 1.000 40.79583 200 VAL D N 1
ATOM 9280 C CA . VAL D 1 202 ? -4.04729 -18.22201 14.35582 1.000 39.76689 200 VAL D CA 1
ATOM 9281 C C . VAL D 1 202 ? -4.45744 -16.92293 15.03506 1.000 41.83043 200 VAL D C 1
ATOM 9282 O O . VAL D 1 202 ? -5.20291 -16.12210 14.45842 1.000 40.79563 200 VAL D O 1
ATOM 9286 N N . LYS D 1 203 ? -3.97779 -16.72222 16.25863 1.000 37.03954 201 LYS D N 1
ATOM 9287 C CA . LYS D 1 203 ? -4.32496 -15.56534 17.06838 1.000 40.41535 201 LYS D CA 1
ATOM 9288 C C . LYS D 1 203 ? -3.15318 -14.59212 17.09796 1.000 41.80635 201 LYS D C 1
ATOM 9289 O O . LYS D 1 203 ? -2.00051 -14.99959 17.27283 1.000 41.00634 201 LYS D O 1
ATOM 9295 N N . VAL D 1 204 ? -3.45132 -13.30649 16.92290 1.000 41.10108 202 VAL D N 1
ATOM 9296 C CA . VAL D 1 204 ? -2.43913 -12.26376 16.78872 1.000 45.51340 202 VAL D CA 1
ATOM 9297 C C . VAL D 1 204 ? -2.44331 -11.40654 18.04701 1.000 41.67665 202 VAL D C 1
ATOM 9298 O O . VAL D 1 204 ? -3.50378 -10.95310 18.49444 1.000 37.39663 202 VAL D O 1
ATOM 9302 N N . GLY D 1 205 ? -1.25741 -11.17684 18.60854 1.000 40.44783 203 GLY D N 1
ATOM 9303 C CA . GLY D 1 205 ? -1.12068 -10.36633 19.80361 1.000 38.90530 203 GLY D CA 1
ATOM 9304 C C . GLY D 1 205 ? -1.27005 -8.88275 19.53852 1.000 42.57284 203 GLY D C 1
ATOM 9305 O O . GLY D 1 205 ? -0.28315 -8.14127 19.52841 1.000 44.82369 203 GLY D O 1
ATOM 9306 N N . VAL D 1 206 ? -2.50890 -8.43789 19.32983 1.000 43.60919 204 VAL D N 1
ATOM 9307 C CA . VAL D 1 206 ? -2.75856 -7.03969 18.99699 1.000 43.39139 204 VAL D CA 1
ATOM 9308 C C . VAL D 1 206 ? -2.82577 -6.18006 20.25561 1.000 49.24892 204 VAL D C 1
ATOM 9309 O O . VAL D 1 206 ? -2.36218 -5.03330 20.26086 1.000 42.16819 204 VAL D O 1
ATOM 9313 N N . GLY D 1 207 ? -3.38113 -6.72160 21.34286 1.000 47.96248 205 GLY D N 1
ATOM 9314 C CA . GLY D 1 207 ? -3.60203 -5.91233 22.53349 1.000 49.42334 205 GLY D CA 1
ATOM 9315 C C . GLY D 1 207 ? -2.31649 -5.36780 23.12669 1.000 51.59644 205 GLY D C 1
ATOM 9316 O O . GLY D 1 207 ? -2.21102 -4.17561 23.42836 1.000 50.37621 205 GLY D O 1
ATOM 9317 N N . GLY D 1 208 ? -1.32155 -6.23353 23.30134 1.000 51.60809 206 GLY D N 1
ATOM 9318 C CA . GLY D 1 208 ? -0.04636 -5.81500 23.84852 1.000 58.38963 206 GLY D CA 1
ATOM 9319 C C . GLY D 1 208 ? 1.03881 -5.61102 22.80943 1.000 50.02211 206 GLY D C 1
ATOM 9320 O O . GLY D 1 208 ? 2.12693 -5.12612 23.13361 1.000 43.66813 206 GLY D O 1
ATOM 9321 N N . GLY D 1 209 ? 0.76182 -5.97183 21.55845 1.000 51.43828 207 GLY D N 1
ATOM 9322 C CA . GLY D 1 209 ? 1.76744 -5.84591 20.51634 1.000 55.35097 207 GLY D CA 1
ATOM 9323 C C . GLY D 1 209 ? 2.97457 -6.73033 20.72622 1.000 56.08078 207 GLY D C 1
ATOM 9324 O O . GLY D 1 209 ? 4.05681 -6.42975 20.21080 1.000 52.18077 207 GLY D O 1
ATOM 9325 N N . SER D 1 210 ? 2.81968 -7.81963 21.47441 1.000 46.65061 208 SER D N 1
ATOM 9326 C CA . SER D 1 210 ? 3.92801 -8.70682 21.78191 1.000 54.91990 208 SER D CA 1
ATOM 9327 C C . SER D 1 210 ? 3.45217 -10.14821 21.66111 1.000 53.30391 208 SER D C 1
ATOM 9328 O O . SER D 1 210 ? 2.26641 -10.42127 21.44552 1.000 52.90872 208 SER D O 1
ATOM 9331 N N . ILE D 1 211 ? 4.39598 -11.07954 21.80976 1.000 54.81823 209 ILE D N 1
ATOM 9332 C CA . ILE D 1 211 ? 4.08167 -12.49825 21.69077 1.000 53.79661 209 ILE D CA 1
ATOM 9333 C C . ILE D 1 211 ? 3.57787 -13.08643 23.00644 1.000 59.17863 209 ILE D C 1
ATOM 9334 O O . ILE D 1 211 ? 2.91011 -14.12741 22.99172 1.000 54.54933 209 ILE D O 1
ATOM 9339 N N . CYS D 1 212 ? 3.85243 -12.43684 24.13745 1.000 60.81120 210 CYS D N 1
ATOM 9340 C CA . CYS D 1 212 ? 3.60554 -13.00246 25.45566 1.000 54.11583 210 CYS D CA 1
ATOM 9341 C C . CYS D 1 212 ? 2.36880 -12.38537 26.10906 1.000 51.20087 210 CYS D C 1
ATOM 9342 O O . CYS D 1 212 ? 1.76799 -11.43797 25.60704 1.000 52.07188 210 CYS D O 1
ATOM 9345 N N . ILE D 1 213 ? 1.99451 -12.96211 27.25060 1.000 58.32128 211 ILE D N 1
ATOM 9346 C CA . ILE D 1 213 ? 0.84159 -12.52986 28.03933 1.000 57.49431 211 ILE D CA 1
ATOM 9347 C C . ILE D 1 213 ? 1.32181 -12.49530 29.48762 1.000 54.95630 211 ILE D C 1
ATOM 9348 O O . ILE D 1 213 ? 1.17800 -13.47205 30.23117 1.000 66.53613 211 ILE D O 1
ATOM 9353 N N . THR D 1 214 ? 1.90286 -11.37285 29.88920 1.000 50.84304 212 THR D N 1
ATOM 9354 C CA . THR D 1 214 ? 2.58343 -11.26820 31.17042 1.000 68.02762 212 THR D CA 1
ATOM 9355 C C . THR D 1 214 ? 1.68636 -10.55171 32.18057 1.000 75.52009 212 THR D C 1
ATOM 9356 O O . THR D 1 214 ? 0.46424 -10.48379 32.00827 1.000 72.17167 212 THR D O 1
ATOM 9360 N N . ARG D 1 215 ? 2.29346 -9.99576 33.22876 1.000 76.39524 213 ARG D N 1
ATOM 9361 C CA . ARG D 1 215 ? 1.52710 -9.39153 34.31347 1.000 79.89886 213 ARG D CA 1
ATOM 9362 C C . ARG D 1 215 ? 0.95349 -8.03920 33.90545 1.000 80.93169 213 ARG D C 1
ATOM 9363 O O . ARG D 1 215 ? -0.26396 -7.82496 33.95135 1.000 83.87359 213 ARG D O 1
ATOM 9371 N N . GLU D 1 216 ? 1.81786 -7.11159 33.50360 1.000 84.07279 214 GLU D N 1
ATOM 9372 C CA . GLU D 1 216 ? 1.38451 -5.75897 33.16891 1.000 83.55846 214 GLU D CA 1
ATOM 9373 C C . GLU D 1 216 ? 0.66723 -5.76838 31.82419 1.000 70.65161 214 GLU D C 1
ATOM 9374 O O . GLU D 1 216 ? 1.28589 -6.00401 30.78145 1.000 67.70189 214 GLU D O 1
ATOM 9380 N N . GLN D 1 217 ? -0.63741 -5.51778 31.84691 1.000 67.82958 215 GLN D N 1
ATOM 9381 C CA . GLN D 1 217 ? -1.43906 -5.42797 30.63712 1.000 58.25150 215 GLN D CA 1
ATOM 9382 C C . GLN D 1 217 ? -1.47485 -3.98559 30.13982 1.000 55.35585 215 GLN D C 1
ATOM 9383 O O . GLN D 1 217 ? -1.28002 -3.03493 30.90090 1.000 53.97078 215 GLN D O 1
ATOM 9389 N N . LYS D 1 218 ? -1.72534 -3.83045 28.84297 1.000 53.16463 216 LYS D N 1
ATOM 9390 C CA . LYS D 1 218 ? -1.74231 -2.50864 28.23121 1.000 53.40515 216 LYS D CA 1
ATOM 9391 C C . LYS D 1 218 ? -3.06415 -1.80586 28.53908 1.000 55.69956 216 LYS D C 1
ATOM 9392 O O . LYS D 1 218 ? -3.88327 -2.27864 29.33190 1.000 65.11973 216 LYS D O 1
ATOM 9398 N N . GLY D 1 219 ? -3.28107 -0.64953 27.90848 1.000 51.57299 217 GLY D N 1
ATOM 9399 C CA . GLY D 1 219 ? -4.47274 0.12786 28.15867 1.000 56.17780 217 GLY D CA 1
ATOM 9400 C C . GLY D 1 219 ? -5.66502 -0.32498 27.33746 1.000 57.78231 217 GLY D C 1
ATOM 9401 O O . GLY D 1 219 ? -5.52585 -0.93834 26.28062 1.000 61.31270 217 GLY D O 1
ATOM 9402 N N . ILE D 1 220 ? -6.85341 -0.00575 27.84682 1.000 59.57727 218 ILE D N 1
ATOM 9403 C CA . ILE D 1 220 ? -8.09180 -0.39544 27.18242 1.000 54.72594 218 ILE D CA 1
ATOM 9404 C C . ILE D 1 220 ? -8.21924 0.38252 25.87702 1.000 54.19556 218 ILE D C 1
ATOM 9405 O O . ILE D 1 220 ? -8.16362 1.61797 25.85924 1.000 58.17990 218 ILE D O 1
ATOM 9410 N N . GLY D 1 221 ? -8.36254 -0.34290 24.77076 1.000 55.02988 219 GLY D N 1
ATOM 9411 C CA . GLY D 1 221 ? -8.45187 0.27664 23.46566 1.000 54.95901 219 GLY D CA 1
ATOM 9412 C C . GLY D 1 221 ? -7.13739 0.72615 22.87114 1.000 52.08082 219 GLY D C 1
ATOM 9413 O O . GLY D 1 221 ? -7.14767 1.48507 21.89528 1.000 61.09921 219 GLY D O 1
ATOM 9414 N N . ARG D 1 222 ? -6.00509 0.28564 23.42041 1.000 52.14183 220 ARG D N 1
ATOM 9415 C CA . ARG D 1 222 ? -4.70592 0.69951 22.90246 1.000 57.13479 220 ARG D CA 1
ATOM 9416 C C . ARG D 1 222 ? -3.99811 -0.46125 22.21221 1.000 52.53874 220 ARG D C 1
ATOM 9417 O O . ARG D 1 222 ? -2.83317 -0.75076 22.50547 1.000 59.53693 220 ARG D O 1
ATOM 9425 N N . GLY D 1 223 ? -4.69213 -1.12393 21.28569 1.000 53.75563 221 GLY D N 1
ATOM 9426 C CA . GLY D 1 223 ? -4.10095 -2.23195 20.56813 1.000 47.53297 221 GLY D CA 1
ATOM 9427 C C . GLY D 1 223 ? -3.22105 -1.78592 19.41537 1.000 49.49516 221 GLY D C 1
ATOM 9428 O O . GLY D 1 223 ? -3.37011 -0.69876 18.85698 1.000 45.85372 221 GLY D O 1
ATOM 9429 N N . GLN D 1 224 ? -2.28305 -2.65970 19.05467 1.000 47.47572 222 GLN D N 1
ATOM 9430 C CA . GLN D 1 224 ? -1.32432 -2.39897 17.98820 1.000 46.61234 222 GLN D CA 1
ATOM 9431 C C . GLN D 1 224 ? -1.79075 -3.10347 16.72021 1.000 51.53004 222 GLN D C 1
ATOM 9432 O O . GLN D 1 224 ? -1.87156 -4.33668 16.68452 1.000 44.58878 222 GLN D O 1
ATOM 9438 N N . ALA D 1 225 ? -2.09305 -2.32213 15.68375 1.000 43.25881 223 ALA D N 1
ATOM 9439 C CA . ALA D 1 225 ? -2.55061 -2.88412 14.42053 1.000 41.64106 223 ALA D CA 1
ATOM 9440 C C . ALA D 1 225 ? -1.41214 -3.38217 13.54029 1.000 40.96409 223 ALA D C 1
ATOM 9441 O O . ALA D 1 225 ? -1.67692 -4.07122 12.54924 1.000 39.49547 223 ALA D O 1
ATOM 9443 N N . THR D 1 226 ? -0.16097 -3.05861 13.87713 1.000 45.06932 224 THR D N 1
ATOM 9444 C CA . THR D 1 226 ? 0.96193 -3.45454 13.03189 1.000 43.44065 224 THR D CA 1
ATOM 9445 C C . THR D 1 226 ? 1.10863 -4.97032 12.97491 1.000 40.87693 224 THR D C 1
ATOM 9446 O O . THR D 1 226 ? 1.38556 -5.53456 11.90971 1.000 40.45618 224 THR D O 1
ATOM 9450 N N . ALA D 1 227 ? 0.92258 -5.64840 14.11029 1.000 40.53982 225 ALA D N 1
ATOM 9451 C CA . ALA D 1 227 ? 1.02060 -7.10424 14.12231 1.000 43.25199 225 ALA D CA 1
ATOM 9452 C C . ALA D 1 227 ? -0.10100 -7.75021 13.32036 1.000 41.92107 225 ALA D C 1
ATOM 9453 O O . ALA D 1 227 ? 0.08545 -8.83523 12.75890 1.000 35.97461 225 ALA D O 1
ATOM 9455 N N . LEU D 1 228 ? -1.26573 -7.10376 13.25279 1.000 43.73521 226 LEU D N 1
ATOM 9456 C CA . LEU D 1 228 ? -2.37677 -7.66649 12.49383 1.000 40.13160 226 LEU D CA 1
ATOM 9457 C C . LEU D 1 228 ? -2.13517 -7.55022 10.99372 1.000 43.43395 226 LEU D C 1
ATOM 9458 O O . LEU D 1 228 ? -2.49494 -8.45298 10.22897 1.000 41.27654 226 LEU D O 1
ATOM 9463 N N . ILE D 1 229 ? -1.52104 -6.44915 10.55651 1.000 41.68154 227 ILE D N 1
ATOM 9464 C CA . ILE D 1 229 ? -1.24911 -6.25872 9.13525 1.000 43.50504 227 ILE D CA 1
ATOM 9465 C C . ILE D 1 229 ? -0.16964 -7.22387 8.66123 1.000 44.86684 227 ILE D C 1
ATOM 9466 O O . ILE D 1 229 ? -0.27831 -7.81793 7.58132 1.000 45.77592 227 ILE D O 1
ATOM 9471 N N . ASP D 1 230 ? 0.88440 -7.40065 9.46118 1.000 39.08574 228 ASP D N 1
ATOM 9472 C CA . ASP D 1 230 ? 2.00511 -8.23474 9.03990 1.000 42.77389 228 ASP D CA 1
ATOM 9473 C C . ASP D 1 230 ? 1.60795 -9.70311 8.95347 1.000 46.17878 228 ASP D C 1
ATOM 9474 O O . ASP D 1 230 ? 2.04261 -10.41557 8.04080 1.000 48.81075 228 ASP D O 1
ATOM 9479 N N . VAL D 1 231 ? 0.78539 -10.17581 9.89233 1.000 40.90225 229 VAL D N 1
ATOM 9480 C CA . VAL D 1 231 ? 0.36290 -11.57181 9.85520 1.000 44.27392 229 VAL D CA 1
ATOM 9481 C C . VAL D 1 231 ? -0.65069 -11.79956 8.73963 1.000 36.06390 229 VAL D C 1
ATOM 9482 O O . VAL D 1 231 ? -0.65857 -12.86358 8.10884 1.000 41.41974 229 VAL D O 1
ATOM 9486 N N . ALA D 1 232 ? -1.51113 -10.81463 8.46645 1.000 45.76713 230 ALA D N 1
ATOM 9487 C CA . ALA D 1 232 ? -2.44511 -10.94503 7.35200 1.000 45.54702 230 ALA D CA 1
ATOM 9488 C C . ALA D 1 232 ? -1.70325 -11.03063 6.02498 1.000 48.74730 230 ALA D C 1
ATOM 9489 O O . ALA D 1 232 ? -2.13066 -11.74449 5.10965 1.000 50.24089 230 ALA D O 1
ATOM 9491 N N . LYS D 1 233 ? -0.58608 -10.30939 5.90384 1.000 47.34344 231 LYS D N 1
ATOM 9492 C CA . LYS D 1 233 ? 0.25370 -10.43981 4.71834 1.000 48.79192 231 LYS D CA 1
ATOM 9493 C C . LYS D 1 233 ? 0.82517 -11.84718 4.60851 1.000 53.13907 231 LYS D C 1
ATOM 9494 O O . LYS D 1 233 ? 0.91568 -12.40691 3.50927 1.000 56.36194 231 LYS D O 1
ATOM 9500 N N . ALA D 1 234 ? 1.20635 -12.43911 5.74206 1.000 44.38108 232 ALA D N 1
ATOM 9501 C CA . ALA D 1 234 ? 1.73365 -13.79750 5.73902 1.000 54.08347 232 ALA D CA 1
ATOM 9502 C C . ALA D 1 234 ? 0.63323 -14.83750 5.57697 1.000 55.61926 232 ALA D C 1
ATOM 9503 O O . ALA D 1 234 ? 0.88499 -15.91918 5.03385 1.000 53.69842 232 ALA D O 1
ATOM 9505 N N . ARG D 1 235 ? -0.58163 -14.53647 6.04152 1.000 49.60523 233 ARG D N 1
ATOM 9506 C CA . ARG D 1 235 ? -1.68975 -15.46765 5.85863 1.000 53.08336 233 ARG D CA 1
ATOM 9507 C C . ARG D 1 235 ? -2.12791 -15.51617 4.40131 1.000 59.73895 233 ARG D C 1
ATOM 9508 O O . ARG D 1 235 ? -2.50088 -16.58031 3.89358 1.000 59.31053 233 ARG D O 1
ATOM 9516 N N . ASP D 1 236 ? -2.09445 -14.37242 3.71456 1.000 53.92746 234 ASP D N 1
ATOM 9517 C CA . ASP D 1 236 ? -2.47336 -14.34701 2.30738 1.000 53.76685 234 ASP D CA 1
ATOM 9518 C C . ASP D 1 236 ? -1.41885 -15.00980 1.43029 1.000 61.31830 234 ASP D C 1
ATOM 9519 O O . ASP D 1 236 ? -1.76056 -15.63026 0.41680 1.000 61.44369 234 ASP D O 1
ATOM 9524 N N . GLU D 1 237 ? -0.14032 -14.89094 1.79809 1.000 68.39963 235 GLU D N 1
ATOM 9525 C CA . GLU D 1 237 ? 0.90697 -15.61415 1.08254 1.000 67.95594 235 GLU D CA 1
ATOM 9526 C C . GLU D 1 237 ? 0.74672 -17.11792 1.26159 1.000 64.80523 235 GLU D C 1
ATOM 9527 O O . GLU D 1 237 ? 0.80083 -17.88152 0.29059 1.000 67.81302 235 GLU D O 1
ATOM 9533 N N . TYR D 1 238 ? 0.54862 -17.56017 2.50656 1.000 69.58857 236 TYR D N 1
ATOM 9534 C CA . TYR D 1 238 ? 0.34345 -18.97974 2.77464 1.000 70.32018 236 TYR D CA 1
ATOM 9535 C C . TYR D 1 238 ? -0.90298 -19.50621 2.07591 1.000 66.10295 236 TYR D C 1
ATOM 9536 O O . TYR D 1 238 ? -0.95070 -20.68087 1.69246 1.000 65.82695 236 TYR D O 1
ATOM 9545 N N . PHE D 1 239 ? -1.91644 -18.65606 1.89682 1.000 61.22845 237 PHE D N 1
ATOM 9546 C CA . PHE D 1 239 ? -3.12665 -19.08862 1.20729 1.000 66.50515 237 PHE D CA 1
ATOM 9547 C C . PHE D 1 239 ? -2.88883 -19.23145 -0.29017 1.000 67.21112 237 PHE D C 1
ATOM 9548 O O . PHE D 1 239 ? -3.41457 -20.15437 -0.92189 1.000 65.62792 237 PHE D O 1
ATOM 9556 N N . GLU D 1 240 ? -2.10042 -18.32947 -0.87750 1.000 65.75881 238 GLU D N 1
ATOM 9557 C CA . GLU D 1 240 ? -1.84042 -18.40119 -2.30988 1.000 74.06054 238 GLU D CA 1
ATOM 9558 C C . GLU D 1 240 ? -0.86564 -19.51401 -2.67037 1.000 70.06705 238 GLU D C 1
ATOM 9559 O O . GLU D 1 240 ? -0.80885 -19.91522 -3.83753 1.000 76.86815 238 GLU D O 1
ATOM 9565 N N . GLU D 1 241 ? -0.10525 -20.02435 -1.70207 1.000 65.34442 239 GLU D N 1
ATOM 9566 C CA . GLU D 1 241 ? 0.85924 -21.08357 -1.96364 1.000 68.99604 239 GLU D CA 1
ATOM 9567 C C . GLU D 1 241 ? 0.33366 -22.47522 -1.64061 1.000 73.93958 239 GLU D C 1
ATOM 9568 O O . GLU D 1 241 ? 0.84247 -23.45416 -2.19707 1.000 84.69741 239 GLU D O 1
ATOM 9574 N N . THR D 1 242 ? -0.66717 -22.58997 -0.76499 1.000 76.20187 240 THR D N 1
ATOM 9575 C CA . THR D 1 242 ? -1.24483 -23.87947 -0.41510 1.000 70.97412 240 THR D CA 1
ATOM 9576 C C . THR D 1 242 ? -2.73635 -23.98555 -0.69057 1.000 68.54502 240 THR D C 1
ATOM 9577 O O . THR D 1 242 ? -3.24893 -25.10722 -0.76914 1.000 68.12492 240 THR D O 1
ATOM 9581 N N . GLY D 1 243 ? -3.44234 -22.86842 -0.84014 1.000 70.73988 241 GLY D N 1
ATOM 9582 C CA . GLY D 1 243 ? -4.87846 -22.92190 -1.02954 1.000 67.10269 241 GLY D CA 1
ATOM 9583 C C . GLY D 1 243 ? -5.65017 -23.26486 0.22284 1.000 71.55994 241 GLY D C 1
ATOM 9584 O O . GLY D 1 243 ? -6.76537 -23.78391 0.13040 1.000 74.01399 241 GLY D O 1
ATOM 9585 N N . VAL D 1 244 ? -5.08279 -22.99348 1.39590 1.000 72.89832 242 VAL D N 1
ATOM 9586 C CA . VAL D 1 244 ? -5.70755 -23.29955 2.67880 1.000 70.29054 242 VAL D CA 1
ATOM 9587 C C . VAL D 1 244 ? -5.81852 -21.99367 3.45397 1.000 67.14507 242 VAL D C 1
ATOM 9588 O O . VAL D 1 244 ? -4.79979 -21.40019 3.83146 1.000 65.38946 242 VAL D O 1
ATOM 9592 N N . TYR D 1 245 ? -7.04844 -21.54362 3.69107 1.000 64.87235 243 TYR D N 1
ATOM 9593 C CA . TYR D 1 245 ? -7.29747 -20.28232 4.37847 1.000 60.43173 243 TYR D CA 1
ATOM 9594 C C . TYR D 1 245 ? -7.31462 -20.52214 5.88206 1.000 58.25924 243 TYR D C 1
ATOM 9595 O O . TYR D 1 245 ? -8.13356 -21.30082 6.37977 1.000 62.17856 243 TYR D O 1
ATOM 9604 N N . ILE D 1 246 ? -6.42170 -19.85176 6.60135 1.000 43.66877 244 ILE D N 1
ATOM 9605 C CA . ILE D 1 246 ? -6.35625 -19.94289 8.05425 1.000 46.40681 244 ILE D CA 1
ATOM 9606 C C . ILE D 1 246 ? -6.92002 -18.64402 8.62570 1.000 50.53799 244 ILE D C 1
ATOM 9607 O O . ILE D 1 246 ? -6.29946 -17.58158 8.47273 1.000 53.55368 244 ILE D O 1
ATOM 9612 N N . PRO D 1 247 ? -8.08567 -18.67363 9.27040 1.000 48.64021 245 PRO D N 1
ATOM 9613 C CA . PRO D 1 247 ? -8.66042 -17.43837 9.81499 1.000 49.54543 245 PRO D CA 1
ATOM 9614 C C . PRO D 1 247 ? -7.75397 -16.80192 10.85839 1.000 40.99246 245 PRO D C 1
ATOM 9615 O O . PRO D 1 247 ? -7.08182 -17.48797 11.63092 1.000 40.36702 245 PRO D O 1
ATOM 9619 N N . ILE D 1 248 ? -7.74541 -15.47175 10.86944 1.000 43.93961 246 ILE D N 1
ATOM 9620 C CA . ILE D 1 248 ? -6.89535 -14.67952 11.74866 1.000 43.42422 246 ILE D CA 1
ATOM 9621 C C . ILE D 1 248 ? -7.76065 -14.03470 12.82119 1.000 48.39679 246 ILE D C 1
ATOM 9622 O O . ILE D 1 248 ? -8.84298 -13.51135 12.53025 1.000 47.72729 246 ILE D O 1
ATOM 9627 N N . CYS D 1 249 ? -7.28162 -14.07372 14.06184 1.000 44.19986 247 CYS D N 1
ATOM 9628 C CA . CYS D 1 249 ? -7.97831 -13.49208 15.20088 1.000 47.25127 247 CYS D CA 1
ATOM 9629 C C . CYS D 1 249 ? -7.17398 -12.32453 15.75850 1.000 45.59143 247 CYS D C 1
ATOM 9630 O O . CYS D 1 249 ? -5.99029 -12.47752 16.07870 1.000 51.84474 247 CYS D O 1
ATOM 9633 N N . SER D 1 250 ? -7.81694 -11.16287 15.86822 1.000 47.19946 248 SER D N 1
ATOM 9634 C CA . SER D 1 250 ? -7.22367 -9.99091 16.50698 1.000 42.24350 248 SER D CA 1
ATOM 9635 C C . SER D 1 250 ? -7.53389 -10.05245 17.99834 1.000 42.06023 248 SER D C 1
ATOM 9636 O O . SER D 1 250 ? -8.68451 -9.86699 18.40793 1.000 41.90923 248 SER D O 1
ATOM 9639 N N . ASP D 1 251 ? -6.50979 -10.30347 18.81039 1.000 40.18594 249 ASP D N 1
ATOM 9640 C CA . ASP D 1 251 ? -6.68559 -10.59917 20.23135 1.000 41.94981 249 ASP D CA 1
ATOM 9641 C C . ASP D 1 251 ? -6.43820 -9.33787 21.05440 1.000 45.76652 249 ASP D C 1
ATOM 9642 O O . ASP D 1 251 ? -5.29225 -8.99296 21.35440 1.000 45.64105 249 ASP D O 1
ATOM 9647 N N . GLY D 1 252 ? -7.52252 -8.65462 21.42498 1.000 46.42901 250 GLY D N 1
ATOM 9648 C CA . GLY D 1 252 ? -7.46215 -7.60034 22.41814 1.000 41.31381 250 GLY D CA 1
ATOM 9649 C C . GLY D 1 252 ? -7.14788 -6.22855 21.85779 1.000 43.46648 250 GLY D C 1
ATOM 9650 O O . GLY D 1 252 ? -6.92270 -6.02552 20.66098 1.000 40.47989 250 GLY D O 1
ATOM 9651 N N . GLY D 1 253 ? -7.14025 -5.25881 22.77143 1.000 44.96405 251 GLY D N 1
ATOM 9652 C CA . GLY D 1 253 ? -6.79894 -3.89220 22.43410 1.000 45.54730 251 GLY D CA 1
ATOM 9653 C C . GLY D 1 253 ? -7.87850 -3.10955 21.72652 1.000 48.18872 251 GLY D C 1
ATOM 9654 O O . GLY D 1 253 ? -7.58097 -2.06809 21.13320 1.000 49.73274 251 GLY D O 1
ATOM 9655 N N . ILE D 1 254 ? -9.12700 -3.56966 21.77125 1.000 47.35897 252 ILE D N 1
ATOM 9656 C CA . ILE D 1 254 ? -10.21722 -2.94669 21.02858 1.000 38.51026 252 ILE D CA 1
ATOM 9657 C C . ILE D 1 254 ? -11.44378 -2.85916 21.92603 1.000 41.54547 252 ILE D C 1
ATOM 9658 O O . ILE D 1 254 ? -11.82767 -3.84682 22.56101 1.000 38.47513 252 ILE D O 1
ATOM 9663 N N . VAL D 1 255 ? -12.05443 -1.67588 21.98170 1.000 40.07805 253 VAL D N 1
ATOM 9664 C CA . VAL D 1 255 ? -13.35011 -1.48845 22.62797 1.000 48.58806 253 VAL D CA 1
ATOM 9665 C C . VAL D 1 255 ? -14.18661 -0.55419 21.76422 1.000 45.62409 253 VAL D C 1
ATOM 9666 O O . VAL D 1 255 ? -15.41878 -0.53082 21.86086 1.000 49.10516 253 VAL D O 1
ATOM 9670 N N . TYR D 1 256 ? -13.51495 0.21874 20.91538 1.000 47.81504 254 TYR D N 1
ATOM 9671 C CA . TYR D 1 256 ? -14.18113 1.14106 20.00809 1.000 43.00014 254 TYR D CA 1
ATOM 9672 C C . TYR D 1 256 ? -14.68534 0.39041 18.78159 1.000 40.84592 254 TYR D C 1
ATOM 9673 O O . TYR D 1 256 ? -13.98497 -0.46255 18.22885 1.000 41.05226 254 TYR D O 1
ATOM 9682 N N . ASP D 1 257 ? -15.91217 0.71003 18.35805 1.000 43.33163 255 ASP D N 1
ATOM 9683 C CA . ASP D 1 257 ? -16.50030 0.01476 17.21642 1.000 46.32412 255 ASP D CA 1
ATOM 9684 C C . ASP D 1 257 ? -15.72100 0.27187 15.93255 1.000 46.48821 255 ASP D C 1
ATOM 9685 O O . ASP D 1 257 ? -15.66671 -0.59925 15.05620 1.000 42.69227 255 ASP D O 1
ATOM 9690 N N . TYR D 1 258 ? -15.11846 1.45659 15.79786 1.000 40.28476 256 TYR D N 1
ATOM 9691 C CA . TYR D 1 258 ? -14.34048 1.75425 14.60021 1.000 40.75243 256 TYR D CA 1
ATOM 9692 C C . TYR D 1 258 ? -13.07670 0.90759 14.53288 1.000 35.69814 256 TYR D C 1
ATOM 9693 O O . TYR D 1 258 ? -12.62449 0.55594 13.43733 1.000 36.13038 256 TYR D O 1
ATOM 9702 N N . HIS D 1 259 ? -12.49845 0.56725 15.68707 1.000 38.22470 257 HIS D N 1
ATOM 9703 C CA . HIS D 1 259 ? -11.34265 -0.32109 15.69804 1.000 36.23588 257 HIS D CA 1
ATOM 9704 C C . HIS D 1 259 ? -11.73310 -1.74557 15.32735 1.000 36.62195 257 HIS D C 1
ATOM 9705 O O . HIS D 1 259 ? -10.90220 -2.49858 14.80707 1.000 39.62534 257 HIS D O 1
ATOM 9712 N N . MET D 1 260 ? -12.98369 -2.13283 15.58891 1.000 33.95590 258 MET D N 1
ATOM 9713 C CA . MET D 1 260 ? -13.47175 -3.42517 15.12042 1.000 37.12728 258 MET D CA 1
ATOM 9714 C C . MET D 1 260 ? -13.50177 -3.47210 13.59903 1.000 43.76847 258 MET D C 1
ATOM 9715 O O . MET D 1 260 ? -13.04261 -4.44220 12.98443 1.000 43.32311 258 MET D O 1
ATOM 9720 N N . THR D 1 261 ? -14.04516 -2.42479 12.97352 1.000 40.88867 259 THR D N 1
ATOM 9721 C CA . THR D 1 261 ? -14.11826 -2.38664 11.51736 1.000 41.76605 259 THR D CA 1
ATOM 9722 C C . THR D 1 261 ? -12.73058 -2.27806 10.89643 1.000 43.82418 259 THR D C 1
ATOM 9723 O O . THR D 1 261 ? -12.47608 -2.85320 9.83182 1.000 37.03144 259 THR D O 1
ATOM 9727 N N . LEU D 1 262 ? -11.82013 -1.54671 11.54648 1.000 40.41611 260 LEU D N 1
ATOM 9728 C CA . LEU D 1 262 ? -10.45375 -1.45137 11.04186 1.000 36.10926 260 LEU D CA 1
ATOM 9729 C C . LEU D 1 262 ? -9.73414 -2.78972 11.14156 1.000 37.32124 260 LEU D C 1
ATOM 9730 O O . LEU D 1 262 ? -9.01172 -3.18238 10.21786 1.000 34.31139 260 LEU D O 1
ATOM 9735 N N . ALA D 1 263 ? -9.91869 -3.50402 12.25436 1.000 36.69267 261 ALA D N 1
ATOM 9736 C CA . ALA D 1 263 ? -9.30199 -4.81854 12.39510 1.000 34.81806 261 ALA D CA 1
ATOM 9737 C C . ALA D 1 263 ? -9.85830 -5.79679 11.36940 1.000 36.76088 261 ALA D C 1
ATOM 9738 O O . ALA D 1 263 ? -9.10126 -6.54584 10.74056 1.000 35.28259 261 ALA D O 1
ATOM 9740 N N . LEU D 1 264 ? -11.18108 -5.79941 11.18261 1.000 39.13315 262 LEU D N 1
ATOM 9741 C CA . LEU D 1 264 ? -11.78420 -6.65534 10.16644 1.000 39.75160 262 LEU D CA 1
ATOM 9742 C C . LEU D 1 264 ? -11.27052 -6.30560 8.77564 1.000 44.22739 262 LEU D C 1
ATOM 9743 O O . LEU D 1 264 ? -11.02597 -7.19639 7.95405 1.000 49.88387 262 LEU D O 1
ATOM 9748 N N . ALA D 1 265 ? -11.09107 -5.01237 8.49603 1.000 40.35450 263 ALA D N 1
ATOM 9749 C CA . ALA D 1 265 ? -10.61127 -4.60128 7.18100 1.000 43.64315 263 ALA D CA 1
ATOM 9750 C C . ALA D 1 265 ? -9.13564 -4.92674 6.98759 1.000 44.82614 263 ALA D C 1
ATOM 9751 O O . ALA D 1 265 ? -8.69756 -5.15397 5.85426 1.000 45.83640 263 ALA D O 1
ATOM 9753 N N . MET D 1 266 ? -8.35737 -4.95376 8.06862 1.000 43.83997 264 MET D N 1
ATOM 9754 C CA . MET D 1 266 ? -6.92802 -5.22355 7.97538 1.000 38.63475 264 MET D CA 1
ATOM 9755 C C . MET D 1 266 ? -6.60686 -6.70120 7.80765 1.000 43.69586 264 MET D C 1
ATOM 9756 O O . MET D 1 266 ? -5.43087 -7.04501 7.64580 1.000 41.23306 264 MET D O 1
ATOM 9761 N N . GLY D 1 267 ? -7.60751 -7.57685 7.84196 1.000 41.67500 265 GLY D N 1
ATOM 9762 C CA . GLY D 1 267 ? -7.36913 -8.98833 7.62093 1.000 47.41921 265 GLY D CA 1
ATOM 9763 C C . GLY D 1 267 ? -7.96289 -9.89069 8.68132 1.000 43.41488 265 GLY D C 1
ATOM 9764 O O . GLY D 1 267 ? -8.21040 -11.07259 8.42449 1.000 47.84149 265 GLY D O 1
ATOM 9765 N N . ALA D 1 268 ? -8.19099 -9.35170 9.87717 1.000 41.18331 266 ALA D N 1
ATOM 9766 C CA . ALA D 1 268 ? -8.75346 -10.15145 10.95683 1.000 40.83899 266 ALA D CA 1
ATOM 9767 C C . ALA D 1 268 ? -10.16052 -10.60801 10.59944 1.000 45.60965 266 ALA D C 1
ATOM 9768 O O . ALA D 1 268 ? -11.00402 -9.80557 10.19009 1.000 51.55614 266 ALA D O 1
ATOM 9770 N N . ASP D 1 269 ? -10.40777 -11.90677 10.74866 1.000 42.44489 267 ASP D N 1
ATOM 9771 C CA . ASP D 1 269 ? -11.71680 -12.47148 10.45335 1.000 41.98201 267 ASP D CA 1
ATOM 9772 C C . ASP D 1 269 ? -12.66158 -12.40053 11.64329 1.000 43.23988 267 ASP D C 1
ATOM 9773 O O . ASP D 1 269 ? -13.87060 -12.22172 11.45578 1.000 42.63861 267 ASP D O 1
ATOM 9778 N N . PHE D 1 270 ? -12.13794 -12.53721 12.85946 1.000 45.14927 268 PHE D N 1
ATOM 9779 C CA . PHE D 1 270 ? -12.91221 -12.29554 14.06744 1.000 42.89286 268 PHE D CA 1
ATOM 9780 C C . PHE D 1 270 ? -11.98080 -11.71381 15.12021 1.000 43.64063 268 PHE D C 1
ATOM 9781 O O . PHE D 1 270 ? -10.75532 -11.76701 14.98955 1.000 42.40466 268 PHE D O 1
ATOM 9789 N N . ILE D 1 271 ? -12.57520 -11.14277 16.16369 1.000 45.88701 269 ILE D N 1
ATOM 9790 C CA . ILE D 1 271 ? -11.84542 -10.34998 17.14442 1.000 40.02975 269 ILE D CA 1
ATOM 9791 C C . ILE D 1 271 ? -12.06019 -10.93783 18.53131 1.000 41.98936 269 ILE D C 1
ATOM 9792 O O . ILE D 1 271 ? -13.18382 -11.30065 18.89691 1.000 48.03117 269 ILE D O 1
ATOM 9797 N N . MET D 1 272 ? -10.97727 -11.02802 19.30076 1.000 38.11514 270 MET D N 1
ATOM 9798 C CA . MET D 1 272 ? -11.01718 -11.51360 20.67420 1.000 36.56085 270 MET D CA 1
ATOM 9799 C C . MET D 1 272 ? -10.89015 -10.32654 21.61917 1.000 41.64802 270 MET D C 1
ATOM 9800 O O . MET D 1 272 ? -9.92588 -9.55855 21.53151 1.000 37.65663 270 MET D O 1
ATOM 9805 N N . LEU D 1 273 ? -11.86256 -10.17696 22.51442 1.000 39.66755 271 LEU D N 1
ATOM 9806 C CA . LEU D 1 273 ? -11.91906 -9.04193 23.42176 1.000 35.99242 271 LEU D CA 1
ATOM 9807 C C . LEU D 1 273 ? -12.07952 -9.52740 24.85304 1.000 43.72254 271 LEU D C 1
ATOM 9808 O O . LEU D 1 273 ? -12.84656 -10.45685 25.12317 1.000 40.64214 271 LEU D O 1
ATOM 9813 N N . GLY D 1 274 ? -11.35076 -8.89057 25.76493 1.000 34.19303 272 GLY D N 1
ATOM 9814 C CA . GLY D 1 274 ? -11.44790 -9.21166 27.17321 1.000 37.94528 272 GLY D CA 1
ATOM 9815 C C . GLY D 1 274 ? -12.16560 -8.13924 27.96539 1.000 38.97922 272 GLY D C 1
ATOM 9816 O O . GLY D 1 274 ? -13.26916 -8.36593 28.47035 1.000 47.33132 272 GLY D O 1
ATOM 9817 N N . ARG D 1 275 ? -11.55422 -6.95724 28.07324 1.000 38.22298 273 ARG D N 1
ATOM 9818 C CA . ARG D 1 275 ? -12.15462 -5.88378 28.85729 1.000 39.15648 273 ARG D CA 1
ATOM 9819 C C . ARG D 1 275 ? -13.46804 -5.39385 28.26157 1.000 46.45058 273 ARG D C 1
ATOM 9820 O O . ARG D 1 275 ? -14.29686 -4.84058 28.99217 1.000 47.61045 273 ARG D O 1
ATOM 9828 N N . TYR D 1 276 ? -13.67687 -5.58343 26.95615 1.000 46.72870 274 TYR D N 1
ATOM 9829 C CA . TYR D 1 276 ? -14.94524 -5.19732 26.34504 1.000 45.14118 274 TYR D CA 1
ATOM 9830 C C . TYR D 1 276 ? -16.10731 -5.97648 26.94864 1.000 47.93220 274 TYR D C 1
ATOM 9831 O O . TYR D 1 276 ? -17.17228 -5.40795 27.21901 1.000 49.09752 274 TYR D O 1
ATOM 9840 N N . PHE D 1 277 ? -15.92149 -7.27931 27.16835 1.000 47.19220 275 PHE D N 1
ATOM 9841 C CA . PHE D 1 277 ? -16.97378 -8.12335 27.71812 1.000 47.37882 275 PHE D CA 1
ATOM 9842 C C . PHE D 1 277 ? -17.00447 -8.13923 29.23971 1.000 50.89577 275 PHE D C 1
ATOM 9843 O O . PHE D 1 277 ? -18.06509 -8.40332 29.81637 1.000 57.89724 275 PHE D O 1
ATOM 9851 N N . SER D 1 278 ? -15.87906 -7.86201 29.90249 1.000 49.50262 276 SER D N 1
ATOM 9852 C CA . SER D 1 278 ? -15.84757 -7.84295 31.36096 1.000 55.40680 276 SER D CA 1
ATOM 9853 C C . SER D 1 278 ? -16.69156 -6.72208 31.95510 1.000 54.47248 276 SER D C 1
ATOM 9854 O O . SER D 1 278 ? -16.91536 -6.71765 33.17045 1.000 45.71418 276 SER D O 1
ATOM 9857 N N . ARG D 1 279 ? -17.16269 -5.78318 31.13529 1.000 54.95945 277 ARG D N 1
ATOM 9858 C CA . ARG D 1 279 ? -17.98102 -4.66958 31.59399 1.000 49.34343 277 ARG D CA 1
ATOM 9859 C C . ARG D 1 279 ? -19.46413 -5.00233 31.67296 1.000 49.76688 277 ARG D C 1
ATOM 9860 O O . ARG D 1 279 ? -20.23762 -4.18685 32.18694 1.000 53.88934 277 ARG D O 1
ATOM 9868 N N . PHE D 1 280 ? -19.87984 -6.15998 31.17426 1.000 54.10815 278 PHE D N 1
ATOM 9869 C CA . PHE D 1 280 ? -21.28936 -6.50068 31.06216 1.000 53.03897 278 PHE D CA 1
ATOM 9870 C C . PHE D 1 280 ? -21.74923 -7.31951 32.26341 1.000 52.50657 278 PHE D C 1
ATOM 9871 O O . PHE D 1 280 ? -20.94301 -7.86665 33.01922 1.000 53.32684 278 PHE D O 1
ATOM 9879 N N . ASP D 1 281 ? -23.07356 -7.38996 32.43116 1.000 53.20465 279 ASP D N 1
ATOM 9880 C CA . ASP D 1 281 ? -23.64570 -8.10415 33.56994 1.000 56.70412 279 ASP D CA 1
ATOM 9881 C C . ASP D 1 281 ? -23.23743 -9.57171 33.57219 1.000 53.60289 279 ASP D C 1
ATOM 9882 O O . ASP D 1 281 ? -23.03675 -10.16578 34.63821 1.000 54.06008 279 ASP D O 1
ATOM 9887 N N . GLU D 1 282 ? -23.10096 -10.17170 32.38870 1.000 55.72678 280 GLU D N 1
ATOM 9888 C CA . GLU D 1 282 ? -22.73102 -11.57838 32.27841 1.000 55.59837 280 GLU D CA 1
ATOM 9889 C C . GLU D 1 282 ? -21.27072 -11.83977 32.62627 1.000 52.34039 280 GLU D C 1
ATOM 9890 O O . GLU D 1 282 ? -20.83571 -12.99442 32.55428 1.000 53.29730 280 GLU D O 1
ATOM 9896 N N . SER D 1 283 ? -20.51229 -10.80989 32.99368 1.000 58.27137 281 SER D N 1
ATOM 9897 C CA . SER D 1 283 ? -19.14393 -11.00622 33.43594 1.000 55.30106 281 SER D CA 1
ATOM 9898 C C . SER D 1 283 ? -19.11859 -11.70921 34.79211 1.000 48.73454 281 SER D C 1
ATOM 9899 O O . SER D 1 283 ? -19.98873 -11.48048 35.63677 1.000 46.21774 281 SER D O 1
ATOM 9902 N N . PRO D 1 284 ? -18.12551 -12.57320 35.02333 1.000 50.81850 282 PRO D N 1
ATOM 9903 C CA . PRO D 1 284 ? -18.05501 -13.29948 36.30264 1.000 45.06349 282 PRO D CA 1
ATOM 9904 C C . PRO D 1 284 ? -17.64421 -12.43614 37.48333 1.000 44.80253 282 PRO D C 1
ATOM 9905 O O . PRO D 1 284 ? -17.73347 -12.90503 38.62497 1.000 53.01735 282 PRO D O 1
ATOM 9909 N N . THR D 1 285 ? -17.20183 -11.20308 37.25449 1.000 51.84949 283 THR D N 1
ATOM 9910 C CA . THR D 1 285 ? -16.68312 -10.37724 38.33202 1.000 51.74917 283 THR D CA 1
ATOM 9911 C C . THR D 1 285 ? -17.82009 -9.71890 39.11088 1.000 54.64845 283 THR D C 1
ATOM 9912 O O . THR D 1 285 ? -18.99043 -9.75855 38.72131 1.000 55.89456 283 THR D O 1
ATOM 9916 N N . ASN D 1 286 ? -17.45493 -9.10178 40.23039 1.000 54.54025 284 ASN D N 1
ATOM 9917 C CA . ASN D 1 286 ? -18.42660 -8.45155 41.09530 1.000 50.47190 284 ASN D CA 1
ATOM 9918 C C . ASN D 1 286 ? -18.72105 -7.03526 40.61560 1.000 55.94534 284 ASN D C 1
ATOM 9919 O O . ASN D 1 286 ? -17.84674 -6.33665 40.09426 1.000 56.96081 284 ASN D O 1
ATOM 9924 N N . LYS D 1 287 ? -19.97201 -6.61771 40.79685 1.000 61.61798 285 LYS D N 1
ATOM 9925 C CA . LYS D 1 287 ? -20.38284 -5.24772 40.52453 1.000 52.21941 285 LYS D CA 1
ATOM 9926 C C . LYS D 1 287 ? -20.25844 -4.42316 41.79789 1.000 52.25493 285 LYS D C 1
ATOM 9927 O O . LYS D 1 287 ? -20.78149 -4.80987 42.84797 1.000 63.08900 285 LYS D O 1
ATOM 9933 N N . VAL D 1 288 ? -19.56582 -3.29115 41.70277 1.000 49.32439 286 VAL D N 1
ATOM 9934 C CA . VAL D 1 288 ? -19.34785 -2.41727 42.84485 1.000 47.13058 286 VAL D CA 1
ATOM 9935 C C . VAL D 1 288 ? -19.86914 -1.02655 42.51019 1.000 52.58916 286 VAL D C 1
ATOM 9936 O O . VAL D 1 288 ? -20.00846 -0.64801 41.34465 1.000 51.34895 286 VAL D O 1
ATOM 9940 N N . ASN D 1 289 ? -20.16779 -0.26465 43.56101 1.000 53.51945 287 ASN D N 1
ATOM 9941 C CA . ASN D 1 289 ? -20.60067 1.12288 43.43640 1.000 56.38611 287 ASN D CA 1
ATOM 9942 C C . ASN D 1 289 ? -19.43847 2.02517 43.83456 1.000 61.63111 287 ASN D C 1
ATOM 9943 O O . ASN D 1 289 ? -19.12997 2.16313 45.02286 1.000 59.60818 287 ASN D O 1
ATOM 9948 N N . LEU D 1 290 ? -18.79797 2.63932 42.83878 1.000 62.93031 288 LEU D N 1
ATOM 9949 C CA . LEU D 1 290 ? -17.65838 3.52665 43.06479 1.000 55.48399 288 LEU D CA 1
ATOM 9950 C C . LEU D 1 290 ? -18.14889 4.97112 43.00492 1.000 57.00879 288 LEU D C 1
ATOM 9951 O O . LEU D 1 290 ? -18.08911 5.63699 41.97033 1.000 59.51409 288 LEU D O 1
ATOM 9956 N N . ASN D 1 291 ? -18.64909 5.44985 44.14625 1.000 63.13768 289 ASN D N 1
ATOM 9957 C CA . ASN D 1 291 ? -19.08288 6.83543 44.32408 1.000 51.79411 289 ASN D CA 1
ATOM 9958 C C . ASN D 1 291 ? -20.16444 7.21245 43.30805 1.000 50.14577 289 ASN D C 1
ATOM 9959 O O . ASN D 1 291 ? -19.97824 8.07178 42.44338 1.000 57.58939 289 ASN D O 1
ATOM 9964 N N . GLY D 1 292 ? -21.30918 6.54266 43.42716 1.000 50.54102 290 GLY D N 1
ATOM 9965 C CA . GLY D 1 292 ? -22.44729 6.81211 42.57448 1.000 51.49271 290 GLY D CA 1
ATOM 9966 C C . GLY D 1 292 ? -22.36229 6.25406 41.17066 1.000 52.83849 290 GLY D C 1
ATOM 9967 O O . GLY D 1 292 ? -23.33094 6.38920 40.41210 1.000 52.83263 290 GLY D O 1
ATOM 9968 N N . THR D 1 293 ? -21.24531 5.63680 40.79418 1.000 50.28564 291 THR D N 1
ATOM 9969 C CA . THR D 1 293 ? -21.07369 5.05327 39.46940 1.000 50.77927 291 THR D CA 1
ATOM 9970 C C . THR D 1 293 ? -20.79522 3.56633 39.62577 1.000 47.64909 291 THR D C 1
ATOM 9971 O O . THR D 1 293 ? -19.85635 3.17878 40.32938 1.000 53.12892 291 THR D O 1
ATOM 9975 N N . TYR D 1 294 ? -21.60816 2.73912 38.97501 1.000 46.92612 292 TYR D N 1
ATOM 9976 C CA . TYR D 1 294 ? -21.42181 1.29777 39.05722 1.000 48.87203 292 TYR D CA 1
ATOM 9977 C C . TYR D 1 294 ? -20.21398 0.87306 38.23142 1.000 49.57019 292 TYR D C 1
ATOM 9978 O O . TYR D 1 294 ? -20.06738 1.27006 37.07102 1.000 46.84135 292 TYR D O 1
ATOM 9987 N N . MET D 1 295 ? -19.34359 0.07014 38.84065 1.000 53.62898 293 MET D N 1
ATOM 9988 C CA . MET D 1 295 ? -18.11416 -0.39099 38.21487 1.000 50.03983 293 MET D CA 1
ATOM 9989 C C . MET D 1 295 ? -18.01397 -1.90451 38.33994 1.000 53.56008 293 MET D C 1
ATOM 9990 O O . MET D 1 295 ? -18.71171 -2.53191 39.14135 1.000 56.08619 293 MET D O 1
ATOM 9995 N N . LYS D 1 296 ? -17.12845 -2.48699 37.53683 1.000 51.46629 294 LYS D N 1
ATOM 9996 C CA . LYS D 1 296 ? -16.88207 -3.92131 37.54834 1.000 53.77844 294 LYS D CA 1
ATOM 9997 C C . LYS D 1 296 ? -15.42075 -4.18883 37.87784 1.000 54.28425 294 LYS D C 1
ATOM 9998 O O . LYS D 1 296 ? -14.52310 -3.53403 37.33803 1.000 44.41698 294 LYS D O 1
ATOM 10004 N N . GLU D 1 297 ? -15.18926 -5.14749 38.77113 1.000 54.74122 295 GLU D N 1
ATOM 10005 C CA . GLU D 1 297 ? -13.83286 -5.56020 39.09059 1.000 51.02836 295 GLU D CA 1
ATOM 10006 C C . GLU D 1 297 ? -13.20809 -6.27590 37.89641 1.000 44.41207 295 GLU D C 1
ATOM 10007 O O . GLU D 1 297 ? -13.89925 -6.73892 36.98483 1.000 53.05768 295 GLU D O 1
ATOM 10013 N N . TYR D 1 298 ? -11.88015 -6.36324 37.90503 1.000 39.72475 296 TYR D N 1
ATOM 10014 C CA . TYR D 1 298 ? -11.18023 -6.92486 36.75915 1.000 44.45615 296 TYR D CA 1
ATOM 10015 C C . TYR D 1 298 ? -9.76848 -7.32670 37.15873 1.000 43.58645 296 TYR D C 1
ATOM 10016 O O . TYR D 1 298 ? -9.16220 -6.72375 38.04805 1.000 44.94218 296 TYR D O 1
ATOM 10025 N N . TRP D 1 299 ? -9.25936 -8.35579 36.48472 1.000 41.96611 297 TRP D N 1
ATOM 10026 C CA . TRP D 1 299 ? -7.88158 -8.79874 36.63887 1.000 41.06776 297 TRP D CA 1
ATOM 10027 C C . TRP D 1 299 ? -7.50968 -9.62380 35.41717 1.000 40.22680 297 TRP D C 1
ATOM 10028 O O . TRP D 1 299 ? -8.34349 -10.34662 34.86543 1.000 39.84428 297 TRP D O 1
ATOM 10039 N N . GLY D 1 300 ? -6.24882 -9.50501 34.99910 1.000 40.00755 298 GLY D N 1
ATOM 10040 C CA . GLY D 1 300 ? -5.77645 -10.22539 33.83639 1.000 34.49511 298 GLY D CA 1
ATOM 10041 C C . GLY D 1 300 ? -5.24290 -11.60589 34.17512 1.000 35.42107 298 GLY D C 1
ATOM 10042 O O . GLY D 1 300 ? -5.04644 -11.95792 35.33677 1.000 35.14797 298 GLY D O 1
ATOM 10043 N N . GLU D 1 301 ? -5.00508 -12.39387 33.12277 1.000 33.46318 299 GLU D N 1
ATOM 10044 C CA . GLU D 1 301 ? -4.46725 -13.73734 33.30567 1.000 38.20928 299 GLU D CA 1
ATOM 10045 C C . GLU D 1 301 ? -3.04085 -13.72526 33.83940 1.000 40.47684 299 GLU D C 1
ATOM 10046 O O . GLU D 1 301 ? -2.56829 -14.75693 34.32732 1.000 42.98561 299 GLU D O 1
ATOM 10052 N N . GLY D 1 302 ? -2.34724 -12.58992 33.75813 1.000 38.48675 300 GLY D N 1
ATOM 10053 C CA . GLY D 1 302 ? -1.03777 -12.46804 34.37019 1.000 44.65155 300 GLY D CA 1
ATOM 10054 C C . GLY D 1 302 ? -1.06455 -12.32333 35.87651 1.000 44.16276 300 GLY D C 1
ATOM 10055 O O . GLY D 1 302 ? -0.00975 -12.44014 36.51012 1.000 45.00739 300 GLY D O 1
ATOM 10056 N N . ALA D 1 303 ? -2.23426 -12.06997 36.45854 1.000 39.00582 301 ALA D N 1
ATOM 10057 C CA . ALA D 1 303 ? -2.35091 -11.98126 37.90559 1.000 44.68648 301 ALA D CA 1
ATOM 10058 C C . ALA D 1 303 ? -2.13797 -13.34897 38.54279 1.000 45.09771 301 ALA D C 1
ATOM 10059 O O . ALA D 1 303 ? -2.38454 -14.39150 37.93002 1.000 43.57553 301 ALA D O 1
ATOM 10061 N N . ASN D 1 304 ? -1.67537 -13.33483 39.79511 1.000 47.45638 302 ASN D N 1
ATOM 10062 C CA . ASN D 1 304 ? -1.36223 -14.58426 40.48021 1.000 50.13886 302 ASN D CA 1
ATOM 10063 C C . ASN D 1 304 ? -2.60143 -15.44117 40.69853 1.000 53.80311 302 ASN D C 1
ATOM 10064 O O . ASN D 1 304 ? -2.49491 -16.67025 40.76271 1.000 60.96360 302 ASN D O 1
ATOM 10069 N N . ARG D 1 305 ? -3.77932 -14.82373 40.80792 1.000 52.12279 303 ARG D N 1
ATOM 10070 C CA . ARG D 1 305 ? -5.00027 -15.60172 40.98112 1.000 54.38715 303 ARG D CA 1
ATOM 10071 C C . ARG D 1 305 ? -5.33553 -16.43612 39.75280 1.000 49.89559 303 ARG D C 1
ATOM 10072 O O . ARG D 1 305 ? -6.08395 -17.41284 39.86739 1.000 55.95036 303 ARG D O 1
ATOM 10080 N N . ALA D 1 306 ? -4.79822 -16.08043 38.58740 1.000 43.73589 304 ALA D N 1
ATOM 10081 C CA . ALA D 1 306 ? -5.00020 -16.87215 37.38114 1.000 49.13645 304 ALA D CA 1
ATOM 10082 C C . ALA D 1 306 ? -3.85559 -17.84817 37.13611 1.000 54.42778 304 ALA D C 1
ATOM 10083 O O . ALA D 1 306 ? -4.09782 -19.01465 36.80824 1.000 53.67379 304 ALA D O 1
ATOM 10085 N N . ARG D 1 307 ? -2.60898 -17.39699 37.29489 1.000 48.13710 305 ARG D N 1
ATOM 10086 C CA . ARG D 1 307 ? -1.46227 -18.26172 37.04492 1.000 56.98388 305 ARG D CA 1
ATOM 10087 C C . ARG D 1 307 ? -1.21566 -19.26002 38.16851 1.000 57.87449 305 ARG D C 1
ATOM 10088 O O . ARG D 1 307 ? -0.61145 -20.30968 37.92239 1.000 61.70489 305 ARG D O 1
ATOM 10096 N N . ASN D 1 308 ? -1.65983 -18.96229 39.38696 1.000 52.68153 306 ASN D N 1
ATOM 10097 C CA . ASN D 1 308 ? -1.54727 -19.87713 40.51773 1.000 53.95502 306 ASN D CA 1
ATOM 10098 C C . ASN D 1 308 ? -2.90894 -20.44710 40.90250 1.000 56.41679 306 ASN D C 1
ATOM 10099 O O . ASN D 1 308 ? -3.21831 -20.61222 42.08389 1.000 58.44707 306 ASN D O 1
ATOM 10104 N N . TRP D 1 309 ? -3.73998 -20.75535 39.90291 1.000 56.26090 307 TRP D N 1
ATOM 10105 C CA . TRP D 1 309 ? -5.06515 -21.29731 40.17994 1.000 57.56103 307 TRP D CA 1
ATOM 10106 C C . TRP D 1 309 ? -5.00626 -22.66669 40.84419 1.000 54.73045 307 TRP D C 1
ATOM 10107 O O . TRP D 1 309 ? -5.99272 -23.08452 41.45940 1.000 58.75556 307 TRP D O 1
ATOM 10118 N N . GLN D 1 310 ? -3.87799 -23.37140 40.73812 1.000 49.90267 308 GLN D N 1
ATOM 10119 C CA . GLN D 1 310 ? -3.76068 -24.68526 41.35908 1.000 55.86850 308 GLN D CA 1
ATOM 10120 C C . GLN D 1 310 ? -3.56804 -24.59301 42.86725 1.000 57.55366 308 GLN D C 1
ATOM 10121 O O . GLN D 1 310 ? -3.99242 -25.49687 43.59580 1.000 57.31353 308 GLN D O 1
ATOM 10127 N N . ARG D 1 311 ? -2.93806 -23.51988 43.35269 1.000 60.81992 309 ARG D N 1
ATOM 10128 C CA . ARG D 1 311 ? -2.77281 -23.35022 44.79248 1.000 60.91691 309 ARG D CA 1
ATOM 10129 C C . ARG D 1 311 ? -4.09705 -23.05008 45.48070 1.000 76.05725 309 ARG D C 1
ATOM 10130 O O . ARG D 1 311 ? -4.27253 -23.38431 46.65814 1.000 74.06721 309 ARG D O 1
ATOM 10138 N N . TYR D 1 312 ? -5.02997 -22.42321 44.77276 1.000 71.16248 310 TYR D N 1
ATOM 10139 C CA . TYR D 1 312 ? -6.29786 -22.01252 45.36097 1.000 70.69310 310 TYR D CA 1
ATOM 10140 C C . TYR D 1 312 ? -7.36462 -23.08797 45.17913 1.000 77.51376 310 TYR D C 1
ATOM 10141 O O . TYR D 1 312 ? -8.34064 -22.89288 44.45475 1.000 77.32593 310 TYR D O 1
ATOM 10150 N N . GLY D 1 325 ? -6.16821 -9.15557 44.77597 1.000 52.63154 323 GLY D N 1
ATOM 10151 C CA . GLY D 1 325 ? -7.45644 -9.58311 44.26235 1.000 52.35119 323 GLY D CA 1
ATOM 10152 C C . GLY D 1 325 ? -7.88368 -8.86347 42.99644 1.000 59.12419 323 GLY D C 1
ATOM 10153 O O . GLY D 1 325 ? -8.01123 -9.47703 41.93611 1.000 53.91795 323 GLY D O 1
ATOM 10154 N N . VAL D 1 326 ? -8.10253 -7.55661 43.10718 1.000 65.49376 324 VAL D N 1
ATOM 10155 C CA . VAL D 1 326 ? -8.57394 -6.73627 41.99722 1.000 61.23789 324 VAL D CA 1
ATOM 10156 C C . VAL D 1 326 ? -7.38680 -5.99081 41.40306 1.000 52.75040 324 VAL D C 1
ATOM 10157 O O . VAL D 1 326 ? -6.66937 -5.27689 42.11519 1.000 57.90361 324 VAL D O 1
ATOM 10161 N N . ASP D 1 327 ? -7.18019 -6.15573 40.09734 1.000 50.98046 325 ASP D N 1
ATOM 10162 C CA . ASP D 1 327 ? -6.15203 -5.40710 39.38695 1.000 48.74505 325 ASP D CA 1
ATOM 10163 C C . ASP D 1 327 ? -6.67003 -4.09679 38.81455 1.000 56.27712 325 ASP D C 1
ATOM 10164 O O . ASP D 1 327 ? -5.89717 -3.14015 38.68271 1.000 49.45485 325 ASP D O 1
ATOM 10169 N N . SER D 1 328 ? -7.95569 -4.02711 38.47467 1.000 54.21037 326 SER D N 1
ATOM 10170 C CA . SER D 1 328 ? -8.48931 -2.84584 37.81391 1.000 49.81103 326 SER D CA 1
ATOM 10171 C C . SER D 1 328 ? -9.99652 -2.77648 38.01267 1.000 48.38995 326 SER D C 1
ATOM 10172 O O . SER D 1 328 ? -10.65704 -3.79424 38.23658 1.000 50.52352 326 SER D O 1
ATOM 10175 N N . TYR D 1 329 ? -10.52558 -1.55697 37.93026 1.000 42.47137 327 TYR D N 1
ATOM 10176 C CA . TYR D 1 329 ? -11.96182 -1.29695 37.91645 1.000 46.24786 327 TYR D CA 1
ATOM 10177 C C . TYR D 1 329 ? -12.33790 -0.84664 36.50939 1.000 46.22502 327 TYR D C 1
ATOM 10178 O O . TYR D 1 329 ? -11.92988 0.23369 36.06918 1.000 48.63215 327 TYR D O 1
ATOM 10187 N N . VAL D 1 330 ? -13.10707 -1.67071 35.80499 1.000 46.05140 328 VAL D N 1
ATOM 10188 C CA . VAL D 1 330 ? -13.56853 -1.32538 34.46226 1.000 46.08631 328 VAL D CA 1
ATOM 10189 C C . VAL D 1 330 ? -14.98906 -0.78043 34.56309 1.000 49.55267 328 VAL D C 1
ATOM 10190 O O . VAL D 1 330 ? -15.74424 -1.18499 35.46021 1.000 48.54136 328 VAL D O 1
ATOM 10194 N N . PRO D 1 331 ? -15.39285 0.13992 33.68602 1.000 51.38023 329 PRO D N 1
ATOM 10195 C CA . PRO D 1 331 ? -16.72417 0.74830 33.81916 1.000 52.01827 329 PRO D CA 1
ATOM 10196 C C . PRO D 1 331 ? -17.82250 -0.24437 33.46845 1.000 54.34848 329 PRO D C 1
ATOM 10197 O O . PRO D 1 331 ? -17.76271 -0.92023 32.43999 1.000 51.38400 329 PRO D O 1
ATOM 10201 N N . TYR D 1 332 ? -18.82827 -0.32687 34.33544 1.000 51.08099 330 TYR D N 1
ATOM 10202 C CA . TYR D 1 332 ? -19.96411 -1.20254 34.08366 1.000 53.24141 330 TYR D CA 1
ATOM 10203 C C . TYR D 1 332 ? -20.81940 -0.64110 32.95435 1.000 52.57850 330 TYR D C 1
ATOM 10204 O O . TYR D 1 332 ? -21.17751 0.54207 32.96002 1.000 57.60987 330 TYR D O 1
ATOM 10213 N N . ALA D 1 333 ? -21.14462 -1.49565 31.98116 1.000 49.22670 331 ALA D N 1
ATOM 10214 C CA . ALA D 1 333 ? -21.84208 -1.07156 30.77576 1.000 48.60015 331 ALA D CA 1
ATOM 10215 C C . ALA D 1 333 ? -23.21357 -1.70819 30.59014 1.000 57.45608 331 ALA D C 1
ATOM 10216 O O . ALA D 1 333 ? -23.88037 -1.41291 29.59408 1.000 59.04944 331 ALA D O 1
ATOM 10218 N N . GLY D 1 334 ? -23.65765 -2.56846 31.49999 1.000 56.51996 332 GLY D N 1
ATOM 10219 C CA . GLY D 1 334 ? -24.96848 -3.17434 31.35963 1.000 57.47365 332 GLY D CA 1
ATOM 10220 C C . GLY D 1 334 ? -24.95614 -4.62442 30.90776 1.000 59.47810 332 GLY D C 1
ATOM 10221 O O . GLY D 1 334 ? -24.25779 -5.44612 31.49588 1.000 59.34726 332 GLY D O 1
ATOM 10222 N N . SER D 1 335 ? -25.73450 -4.94768 29.87472 1.000 60.56659 333 SER D N 1
ATOM 10223 C CA . SER D 1 335 ? -25.84210 -6.31184 29.38081 1.000 58.59093 333 SER D CA 1
ATOM 10224 C C . SER D 1 335 ? -25.06238 -6.46963 28.08201 1.000 55.83882 333 SER D C 1
ATOM 10225 O O . SER D 1 335 ? -24.68881 -5.49173 27.42909 1.000 59.39578 333 SER D O 1
ATOM 10228 N N . LEU D 1 336 ? -24.81899 -7.72776 27.71468 1.000 55.72157 334 LEU D N 1
ATOM 10229 C CA . LEU D 1 336 ? -24.08806 -8.00617 26.48582 1.000 50.36164 334 LEU D CA 1
ATOM 10230 C C . LEU D 1 336 ? -24.94023 -7.70284 25.25822 1.000 60.92459 334 LEU D C 1
ATOM 10231 O O . LEU D 1 336 ? -24.46805 -7.07280 24.30428 1.000 60.72628 334 LEU D O 1
ATOM 10236 N N . LYS D 1 337 ? -26.20701 -8.12882 25.27225 1.000 64.06028 335 LYS D N 1
ATOM 10237 C CA . LYS D 1 337 ? -27.06464 -7.95313 24.10256 1.000 60.93243 335 LYS D CA 1
ATOM 10238 C C . LYS D 1 337 ? -27.22373 -6.48212 23.73780 1.000 59.45055 335 LYS D C 1
ATOM 10239 O O . LYS D 1 337 ? -27.17793 -6.11990 22.55604 1.000 55.73512 335 LYS D O 1
ATOM 10245 N N . ASP D 1 338 ? -27.41115 -5.61893 24.73850 1.000 62.29256 336 ASP D N 1
ATOM 10246 C CA . ASP D 1 338 ? -27.64627 -4.20546 24.45938 1.000 61.06885 336 ASP D CA 1
ATOM 10247 C C . ASP D 1 338 ? -26.41476 -3.53807 23.85951 1.000 60.07287 336 ASP D C 1
ATOM 10248 O O . ASP D 1 338 ? -26.52898 -2.76130 22.90421 1.000 61.30889 336 ASP D O 1
ATOM 10253 N N . ASN D 1 339 ? -25.22939 -3.82923 24.39966 1.000 61.82946 337 ASN D N 1
ATOM 10254 C CA . ASN D 1 339 ? -24.02407 -3.14009 23.94944 1.000 59.77429 337 ASN D CA 1
ATOM 10255 C C . ASN D 1 339 ? -23.46760 -3.74176 22.66360 1.000 54.56721 337 ASN D C 1
ATOM 10256 O O . ASN D 1 339 ? -22.98112 -3.00745 21.79601 1.000 53.77015 337 ASN D O 1
ATOM 10261 N N . VAL D 1 340 ? -23.52027 -5.06884 22.52434 1.000 56.58825 338 VAL D N 1
ATOM 10262 C CA . VAL D 1 340 ? -23.01045 -5.70460 21.31210 1.000 54.30472 338 VAL D CA 1
ATOM 10263 C C . VAL D 1 340 ? -23.85385 -5.30754 20.10680 1.000 51.14809 338 VAL D C 1
ATOM 10264 O O . VAL D 1 340 ? -23.32869 -5.09466 19.00695 1.000 47.90324 338 VAL D O 1
ATOM 10268 N N . ALA D 1 341 ? -25.17068 -5.18618 20.29437 1.000 53.70622 339 ALA D N 1
ATOM 10269 C CA . ALA D 1 341 ? -26.02503 -4.70859 19.21281 1.000 49.61991 339 ALA D CA 1
ATOM 10270 C C . ALA D 1 341 ? -25.68873 -3.27401 18.82919 1.000 51.87163 339 ALA D C 1
ATOM 10271 O O . ALA D 1 341 ? -25.82221 -2.89769 17.65961 1.000 55.81702 339 ALA D O 1
ATOM 10273 N N . ILE D 1 342 ? -25.25002 -2.46303 19.79398 1.000 51.07628 340 ILE D N 1
ATOM 10274 C CA . ILE D 1 342 ? -24.84742 -1.09203 19.49303 1.000 51.87699 340 ILE D CA 1
ATOM 10275 C C . ILE D 1 342 ? -23.55226 -1.08170 18.68992 1.000 50.02476 340 ILE D C 1
ATOM 10276 O O . ILE D 1 342 ? -23.43250 -0.37515 17.68179 1.000 45.85196 340 ILE D O 1
ATOM 10281 N N . SER D 1 343 ? -22.56533 -1.87047 19.12291 1.000 50.62658 341 SER D N 1
ATOM 10282 C CA . SER D 1 343 ? -21.27781 -1.89657 18.43591 1.000 45.07091 341 SER D CA 1
ATOM 10283 C C . SER D 1 343 ? -21.41842 -2.41723 17.01166 1.000 48.14081 341 SER D C 1
ATOM 10284 O O . SER D 1 343 ? -20.84433 -1.84947 16.07530 1.000 47.17922 341 SER D O 1
ATOM 10287 N N . LEU D 1 344 ? -22.18279 -3.49521 16.82664 1.000 45.48028 342 LEU D N 1
ATOM 10288 C CA . LEU D 1 344 ? -22.29486 -4.09632 15.50270 1.000 49.24967 342 LEU D CA 1
ATOM 10289 C C . LEU D 1 344 ? -23.16180 -3.26118 14.56946 1.000 45.63109 342 LEU D C 1
ATOM 10290 O O . LEU D 1 344 ? -22.94136 -3.27091 13.35345 1.000 43.58484 342 LEU D O 1
ATOM 10295 N N . SER D 1 345 ? -24.14749 -2.53795 15.10815 1.000 44.40009 343 SER D N 1
ATOM 10296 C CA . SER D 1 345 ? -24.94624 -1.65545 14.26364 1.000 45.29542 343 SER D CA 1
ATOM 10297 C C . SER D 1 345 ? -24.09789 -0.53771 13.67539 1.000 49.55965 343 SER D C 1
ATOM 10298 O O . SER D 1 345 ? -24.34360 -0.10002 12.54536 1.000 54.81166 343 SER D O 1
ATOM 10301 N N . LYS D 1 346 ? -23.09805 -0.06474 14.42240 1.000 42.95237 344 LYS D N 1
ATOM 10302 C CA . LYS D 1 346 ? -22.16619 0.91653 13.88182 1.000 41.97436 344 LYS D CA 1
ATOM 10303 C C . LYS D 1 346 ? -21.13038 0.27172 12.97157 1.000 44.77955 344 LYS D C 1
ATOM 10304 O O . LYS D 1 346 ? -20.66236 0.91294 12.02415 1.000 49.53484 344 LYS D O 1
ATOM 10310 N N . VAL D 1 347 ? -20.76449 -0.98451 13.23492 1.000 45.39649 345 VAL D N 1
ATOM 10311 C CA . VAL D 1 347 ? -19.84924 -1.69232 12.34381 1.000 49.08243 345 VAL D CA 1
ATOM 10312 C C . VAL D 1 347 ? -20.49708 -1.90337 10.98034 1.000 41.72440 345 VAL D C 1
ATOM 10313 O O . VAL D 1 347 ? -19.87511 -1.67017 9.93776 1.000 44.50961 345 VAL D O 1
ATOM 10317 N N . ARG D 1 348 ? -21.76010 -2.34117 10.96736 1.000 49.44025 346 ARG D N 1
ATOM 10318 C CA . ARG D 1 348 ? -22.47931 -2.47941 9.70394 1.000 52.09941 346 ARG D CA 1
ATOM 10319 C C . ARG D 1 348 ? -22.63003 -1.13206 9.00894 1.000 50.36356 346 ARG D C 1
ATOM 10320 O O . ARG D 1 348 ? -22.51127 -1.04020 7.78144 1.000 52.89796 346 ARG D O 1
ATOM 10328 N N . SER D 1 349 ? -22.89264 -0.07384 9.77958 1.000 48.62078 347 SER D N 1
ATOM 10329 C CA . SER D 1 349 ? -23.01894 1.25615 9.19303 1.000 51.50618 347 SER D CA 1
ATOM 10330 C C . SER D 1 349 ? -21.68764 1.73951 8.63157 1.000 53.74645 347 SER D C 1
ATOM 10331 O O . SER D 1 349 ? -21.65238 2.41430 7.59593 1.000 54.30595 347 SER D O 1
ATOM 10334 N N . THR D 1 350 ? -20.58179 1.40398 9.29996 1.000 51.43628 348 THR D N 1
ATOM 10335 C CA . THR D 1 350 ? -19.26828 1.77860 8.78671 1.000 52.26501 348 THR D CA 1
ATOM 10336 C C . THR D 1 350 ? -18.92208 0.98619 7.53114 1.000 57.90061 348 THR D C 1
ATOM 10337 O O . THR D 1 350 ? -18.29861 1.51947 6.60533 1.000 56.01878 348 THR D O 1
ATOM 10341 N N . MET D 1 351 ? -19.32775 -0.28588 7.47534 1.000 58.16419 349 MET D N 1
ATOM 10342 C CA . MET D 1 351 ? -19.03150 -1.10245 6.30251 1.000 56.19950 349 MET D CA 1
ATOM 10343 C C . MET D 1 351 ? -19.82459 -0.64811 5.08404 1.000 53.07882 349 MET D C 1
ATOM 10344 O O . MET D 1 351 ? -19.38892 -0.86707 3.94821 1.000 58.95810 349 MET D O 1
ATOM 10349 N N . CYS D 1 352 ? -20.98265 -0.01776 5.29295 1.000 55.77571 350 CYS D N 1
ATOM 10350 C CA . CYS D 1 352 ? -21.72513 0.53876 4.16655 1.000 57.69179 350 CYS D CA 1
ATOM 10351 C C . CYS D 1 352 ? -21.00588 1.74321 3.57401 1.000 52.89287 350 CYS D C 1
ATOM 10352 O O . CYS D 1 352 ? -20.98152 1.91859 2.35013 1.000 58.71102 350 CYS D O 1
ATOM 10355 N N . ASN D 1 353 ? -20.41021 2.58137 4.42561 1.000 50.34069 351 ASN D N 1
ATOM 10356 C CA . ASN D 1 353 ? -19.70621 3.76344 3.94395 1.000 56.97657 351 ASN D CA 1
ATOM 10357 C C . ASN D 1 353 ? -18.47178 3.40635 3.12720 1.000 53.18051 351 ASN D C 1
ATOM 10358 O O . ASN D 1 353 ? -17.98141 4.24810 2.36722 1.000 55.57106 351 ASN D O 1
ATOM 10363 N N . CYS D 1 354 ? -17.96168 2.18223 3.26601 1.000 53.37765 352 CYS D N 1
ATOM 10364 C CA . CYS D 1 354 ? -16.84670 1.71347 2.45551 1.000 53.58513 352 CYS D CA 1
ATOM 10365 C C . CYS D 1 354 ? -17.29204 1.03585 1.16857 1.000 55.01735 352 CYS D C 1
ATOM 10366 O O . CYS D 1 354 ? -16.49545 0.93675 0.22964 1.000 59.08838 352 CYS D O 1
ATOM 10369 N N . GLY D 1 355 ? -18.53489 0.57032 1.10024 1.000 58.25652 353 GLY D N 1
ATOM 10370 C CA . GLY D 1 355 ? -19.01146 -0.14089 -0.06790 1.000 56.25199 353 GLY D CA 1
ATOM 10371 C C . GLY D 1 355 ? -18.92608 -1.64380 0.03269 1.000 53.87577 353 GLY D C 1
ATOM 10372 O O . GLY D 1 355 ? -18.85870 -2.32023 -1.00102 1.000 58.59422 353 GLY D O 1
ATOM 10373 N N . ALA D 1 356 ? -18.92810 -2.18926 1.24344 1.000 53.05584 354 ALA D N 1
ATOM 10374 C CA . ALA D 1 356 ? -18.79282 -3.61830 1.47039 1.000 63.58751 354 ALA D CA 1
ATOM 10375 C C . ALA D 1 356 ? -20.03246 -4.14347 2.17721 1.000 60.24942 354 ALA D C 1
ATOM 10376 O O . ALA D 1 356 ? -20.53121 -3.52321 3.12225 1.000 50.80425 354 ALA D O 1
ATOM 10378 N N . LEU D 1 357 ? -20.52792 -5.28697 1.70782 1.000 56.07352 355 LEU D N 1
ATOM 10379 C CA . LEU D 1 357 ? -21.70994 -5.91604 2.27652 1.000 48.57911 355 LEU D CA 1
ATOM 10380 C C . LEU D 1 357 ? -21.38867 -7.12460 3.14541 1.000 53.20079 355 LEU D C 1
ATOM 10381 O O . LEU D 1 357 ? -22.29616 -7.66049 3.79000 1.000 50.74091 355 LEU D O 1
ATOM 10386 N N . ASN D 1 358 ? -20.13339 -7.56632 3.17694 1.000 50.83815 356 ASN D N 1
ATOM 10387 C CA . ASN D 1 358 ? -19.71788 -8.64703 4.05936 1.000 56.40261 356 ASN D CA 1
ATOM 10388 C C . ASN D 1 358 ? -18.24525 -8.46263 4.39330 1.000 51.10860 356 ASN D C 1
ATOM 10389 O O . ASN D 1 358 ? -17.54563 -7.65105 3.78221 1.000 53.26072 356 ASN D O 1
ATOM 10394 N N . ILE D 1 359 ? -17.78122 -9.23145 5.38415 1.000 55.04122 357 ILE D N 1
ATOM 10395 C CA . ILE D 1 359 ? -16.39730 -9.08623 5.84805 1.000 46.49340 357 ILE D CA 1
ATOM 10396 C C . ILE D 1 359 ? -15.38971 -9.39164 4.74916 1.000 46.72809 357 ILE D C 1
ATOM 10397 O O . ILE D 1 359 ? -14.41539 -8.63600 4.61094 1.000 48.92239 357 ILE D O 1
ATOM 10402 N N . PRO D 1 360 ? -15.53089 -10.46001 3.94655 1.000 51.16686 358 PRO D N 1
ATOM 10403 C CA . PRO D 1 360 ? -14.58789 -10.64907 2.82757 1.000 49.84699 358 PRO D CA 1
ATOM 10404 C C . PRO D 1 360 ? -14.48851 -9.45465 1.89028 1.000 48.07663 358 PRO D C 1
ATOM 10405 O O . PRO D 1 360 ? -13.38123 -9.09997 1.46654 1.000 51.06093 358 PRO D O 1
ATOM 10409 N N . GLU D 1 361 ? -15.61574 -8.82163 1.55444 1.000 45.23779 359 GLU D N 1
ATOM 10410 C CA . GLU D 1 361 ? -15.57548 -7.66630 0.66290 1.000 52.17726 359 GLU D CA 1
ATOM 10411 C C . GLU D 1 361 ? -14.87273 -6.47772 1.30725 1.000 60.01544 359 GLU D C 1
ATOM 10412 O O . GLU D 1 361 ? -14.22320 -5.69081 0.60805 1.000 54.66612 359 GLU D O 1
ATOM 10418 N N . LEU D 1 362 ? -14.99238 -6.32635 2.62872 1.000 57.08673 360 LEU D N 1
ATOM 10419 C CA . LEU D 1 362 ? -14.30059 -5.23638 3.30868 1.000 49.00063 360 LEU D CA 1
ATOM 10420 C C . LEU D 1 362 ? -12.79041 -5.41331 3.23366 1.000 47.63614 360 LEU D C 1
ATOM 10421 O O . LEU D 1 362 ? -12.05182 -4.43511 3.07615 1.000 52.34219 360 LEU D O 1
ATOM 10426 N N . GLN D 1 363 ? -12.31329 -6.65428 3.33155 1.000 46.97149 361 GLN D N 1
ATOM 10427 C CA . GLN D 1 363 ? -10.88110 -6.91525 3.26611 1.000 54.83272 361 GLN D CA 1
ATOM 10428 C C . GLN D 1 363 ? -10.29990 -6.67088 1.88005 1.000 57.94840 361 GLN D C 1
ATOM 10429 O O . GLN D 1 363 ? -9.07405 -6.59059 1.74772 1.000 62.12581 361 GLN D O 1
ATOM 10435 N N . GLN D 1 364 ? -11.14037 -6.54395 0.85358 1.000 58.72307 362 GLN D N 1
ATOM 10436 C CA . GLN D 1 364 ? -10.67813 -6.33243 -0.51145 1.000 64.07410 362 GLN D CA 1
ATOM 10437 C C . GLN D 1 364 ? -10.91926 -4.92549 -1.03359 1.000 55.86755 362 GLN D C 1
ATOM 10438 O O . GLN D 1 364 ? -10.14877 -4.45582 -1.87277 1.000 59.24301 362 GLN D O 1
ATOM 10444 N N . LYS D 1 365 ? -11.96125 -4.24040 -0.56141 1.000 56.52924 363 LYS D N 1
ATOM 10445 C CA . LYS D 1 365 ? -12.31724 -2.93269 -1.09478 1.000 60.75603 363 LYS D CA 1
ATOM 10446 C C . LYS D 1 365 ? -11.91329 -1.76814 -0.20063 1.000 59.75857 363 LYS D C 1
ATOM 10447 O O . LYS D 1 365 ? -11.81242 -0.64031 -0.69666 1.000 57.35628 363 LYS D O 1
ATOM 10453 N N . ALA D 1 366 ? -11.67587 -2.00452 1.08743 1.000 52.63552 364 ALA D N 1
ATOM 10454 C CA . ALA D 1 366 ? -11.39947 -0.90932 2.00667 1.000 45.25914 364 ALA D CA 1
ATOM 10455 C C . ALA D 1 366 ? -10.06540 -0.24927 1.68416 1.000 45.03357 364 ALA D C 1
ATOM 10456 O O . ALA D 1 366 ? -9.06062 -0.92788 1.44997 1.000 41.98742 364 ALA D O 1
ATOM 10458 N N . LYS D 1 367 ? -10.06510 1.08281 1.66943 1.000 43.00612 365 LYS D N 1
ATOM 10459 C CA . LYS D 1 367 ? -8.85787 1.88200 1.49116 1.000 41.73726 365 LYS D CA 1
ATOM 10460 C C . LYS D 1 367 ? -8.43315 2.39309 2.86205 1.000 39.95969 365 LYS D C 1
ATOM 10461 O O . LYS D 1 367 ? -9.06245 3.30118 3.41444 1.000 41.68292 365 LYS D O 1
ATOM 10467 N N . ILE D 1 368 ? -7.37380 1.80953 3.41058 1.000 36.75895 366 ILE D N 1
ATOM 10468 C CA . ILE D 1 368 ? -6.88962 2.14875 4.74321 1.000 34.26758 366 ILE D CA 1
ATOM 10469 C C . ILE D 1 368 ? -5.70521 3.09381 4.59852 1.000 39.44285 366 ILE D C 1
ATOM 10470 O O . ILE D 1 368 ? -4.72666 2.77544 3.91162 1.000 47.77865 366 ILE D O 1
ATOM 10475 N N . THR D 1 369 ? -5.79319 4.25537 5.24216 1.000 36.37303 367 THR D N 1
ATOM 10476 C CA . THR D 1 369 ? -4.74496 5.26233 5.19941 1.000 40.59803 367 THR D CA 1
ATOM 10477 C C . THR D 1 369 ? -4.26783 5.58091 6.61029 1.000 43.37734 367 THR D C 1
ATOM 10478 O O . THR D 1 369 ? -4.95395 5.31008 7.60025 1.000 43.96693 367 THR D O 1
ATOM 10482 N N . LEU D 1 370 ? -3.07514 6.16435 6.68743 1.000 38.34392 368 LEU D N 1
ATOM 10483 C CA . LEU D 1 370 ? -2.48634 6.56700 7.95590 1.000 38.96942 368 LEU D CA 1
ATOM 10484 C C . LEU D 1 370 ? -2.87773 8.00308 8.27513 1.000 43.58047 368 LEU D C 1
ATOM 10485 O O . LEU D 1 370 ? -2.76320 8.89002 7.42283 1.000 42.39235 368 LEU D O 1
ATOM 10490 N N . VAL D 1 371 ? -3.34301 8.22492 9.49973 1.000 43.82194 369 VAL D N 1
ATOM 10491 C CA . VAL D 1 371 ? -3.66421 9.56244 9.98113 1.000 50.21178 369 VAL D CA 1
ATOM 10492 C C . VAL D 1 371 ? -2.42887 10.10667 10.68777 1.000 50.95806 369 VAL D C 1
ATOM 10493 O O . VAL D 1 371 ? -2.03855 9.61113 11.74866 1.000 51.85714 369 VAL D O 1
ATOM 10497 N N . SER D 1 372 ? -1.80170 11.11954 10.08545 1.000 53.11760 370 SER D N 1
ATOM 10498 C CA . SER D 1 372 ? -0.63125 11.73557 10.70024 1.000 55.46495 370 SER D CA 1
ATOM 10499 C C . SER D 1 372 ? -0.98414 12.36309 12.04179 1.000 57.93762 370 SER D C 1
ATOM 10500 O O . SER D 1 372 ? -0.21648 12.25953 13.00615 1.000 55.88013 370 SER D O 1
ATOM 10503 N N . SER D 1 373 ? -2.14492 13.00763 12.12395 1.000 55.42683 371 SER D N 1
ATOM 10504 C CA . SER D 1 373 ? -2.62416 13.59850 13.36542 1.000 58.26940 371 SER D CA 1
ATOM 10505 C C . SER D 1 373 ? -4.09509 13.94182 13.19557 1.000 51.09016 371 SER D C 1
ATOM 10506 O O . SER D 1 373 ? -4.60588 14.02660 12.07487 1.000 48.41364 371 SER D O 1
ATOM 10509 N N . THR D 1 374 ? -4.76941 14.13128 14.32570 1.000 50.88841 372 THR D N 1
ATOM 10510 C CA . THR D 1 374 ? -6.13129 14.64398 14.35849 1.000 57.11556 372 THR D CA 1
ATOM 10511 C C . THR D 1 374 ? -6.14283 15.91476 15.19373 1.000 57.53922 372 THR D C 1
ATOM 10512 O O . THR D 1 374 ? -5.59107 15.93775 16.29896 1.000 59.96839 372 THR D O 1
ATOM 10516 N N . SER D 1 375 ? -6.75953 16.96818 14.66532 1.000 55.37092 373 SER D N 1
ATOM 10517 C CA . SER D 1 375 ? -6.89287 18.22914 15.37741 1.000 55.31367 373 SER D CA 1
ATOM 10518 C C . SER D 1 375 ? -8.36597 18.52749 15.62096 1.000 52.83074 373 SER D C 1
ATOM 10519 O O . SER D 1 375 ? -9.24102 18.07149 14.87840 1.000 52.11245 373 SER D O 1
ATOM 10522 N N . ILE D 1 376 ? -8.63237 19.29466 16.67441 1.000 50.45232 374 ILE D N 1
ATOM 10523 C CA . ILE D 1 376 ? -9.98425 19.69169 17.05010 1.000 56.67208 374 ILE D CA 1
ATOM 10524 C C . ILE D 1 376 ? -10.16821 21.16262 16.70283 1.000 59.76054 374 ILE D C 1
ATOM 10525 O O . ILE D 1 376 ? -9.31915 21.99866 17.03670 1.000 57.46542 374 ILE D O 1
ATOM 10530 N N . VAL D 1 377 ? -11.26864 21.47391 16.02428 1.000 54.42658 375 VAL D N 1
ATOM 10531 C CA . VAL D 1 377 ? -11.56048 22.84270 15.62016 1.000 57.58503 375 VAL D CA 1
ATOM 10532 C C . VAL D 1 377 ? -12.37324 23.54632 16.70032 1.000 58.38023 375 VAL D C 1
ATOM 10533 O O . VAL D 1 377 ? -13.24734 22.94334 17.32355 1.000 68.04596 375 VAL D O 1
ATOM 10537 N N . ALA E 1 1 ? -16.82926 7.25343 30.89079 1.000 54.40529 -1 ALA F N 1
ATOM 10538 C CA . ALA E 1 1 ? -16.35434 5.87610 30.95884 1.000 57.79272 -1 ALA F CA 1
ATOM 10539 C C . ALA E 1 1 ? -14.90323 5.82340 31.42549 1.000 59.83986 -1 ALA F C 1
ATOM 10540 O O . ALA E 1 1 ? -13.98131 5.79450 30.60981 1.000 60.48345 -1 ALA F O 1
ATOM 10542 N N . MET E 1 2 ? -14.70508 5.80779 32.74028 1.000 60.10457 0 MET F N 1
ATOM 10543 C CA . MET E 1 2 ? -13.37482 5.80887 33.33342 1.000 59.89942 0 MET F CA 1
ATOM 10544 C C . MET E 1 2 ? -13.02081 4.41767 33.83856 1.000 54.66083 0 MET F C 1
ATOM 10545 O O . MET E 1 2 ? -13.83626 3.76106 34.49477 1.000 46.02443 0 MET F O 1
ATOM 10550 N N . ALA E 1 3 ? -11.80434 3.97849 33.53255 1.000 56.64901 1 ALA F N 1
ATOM 10551 C CA . ALA E 1 3 ? -11.24825 2.74142 34.05703 1.000 47.22507 1 ALA F CA 1
ATOM 10552 C C . ALA E 1 3 ? -10.07192 3.06906 34.96584 1.000 42.02634 1 ALA F C 1
ATOM 10553 O O . ALA E 1 3 ? -9.24453 3.92557 34.63859 1.000 42.22227 1 ALA F O 1
ATOM 10555 N N . PHE E 1 4 ? -10.00388 2.39268 36.10849 1.000 40.91874 2 PHE F N 1
ATOM 10556 C CA . PHE E 1 4 ? -8.96128 2.62379 37.09745 1.000 39.81060 2 PHE F CA 1
ATOM 10557 C C . PHE E 1 4 ? -8.04864 1.40924 37.18945 1.000 44.18666 2 PHE F C 1
ATOM 10558 O O . PHE E 1 4 ? -8.51019 0.26813 37.10264 1.000 46.09180 2 PHE F O 1
ATOM 10566 N N . TYR E 1 5 ? -6.75197 1.66265 37.36317 1.000 42.85583 3 TYR F N 1
ATOM 10567 C CA . TYR E 1 5 ? -5.75000 0.61452 37.49260 1.000 47.73795 3 TYR F CA 1
ATOM 10568 C C . TYR E 1 5 ? -4.96143 0.83248 38.77538 1.000 48.77685 3 TYR F C 1
ATOM 10569 O O . TYR E 1 5 ? -4.75776 1.96893 39.21169 1.000 51.89607 3 TYR F O 1
ATOM 10578 N N . PHE E 1 6 ? -4.51352 -0.26774 39.37940 1.000 47.10256 4 PHE F N 1
ATOM 10579 C CA . PHE E 1 6 ? -3.84230 -0.21727 40.67437 1.000 55.62400 4 PHE F CA 1
ATOM 10580 C C . PHE E 1 6 ? -2.51238 -0.96511 40.60742 1.000 61.03595 4 PHE F C 1
ATOM 10581 O O . PHE E 1 6 ? -2.26109 -1.90183 41.36408 1.000 73.56256 4 PHE F O 1
ATOM 10589 N N . GLU E 1 7 ? -1.64585 -0.54153 39.69445 1.000 65.54625 5 GLU F N 1
ATOM 10590 C CA . GLU E 1 7 ? -0.29440 -1.07779 39.66862 1.000 75.09362 5 GLU F CA 1
ATOM 10591 C C . GLU E 1 7 ? 0.50332 -0.52550 40.84576 1.000 73.53256 5 GLU F C 1
ATOM 10592 O O . GLU E 1 7 ? 0.27157 0.59389 41.31238 1.000 64.34263 5 GLU F O 1
ATOM 10598 N N . GLU E 1 8 ? 1.44218 -1.33114 41.33603 1.000 74.55818 6 GLU F N 1
ATOM 10599 C CA . GLU E 1 8 ? 2.17731 -0.90401 42.51656 1.000 75.91132 6 GLU F CA 1
ATOM 10600 C C . GLU E 1 8 ? 3.41301 -0.09650 42.12971 1.000 75.95529 6 GLU F C 1
ATOM 10601 O O . GLU E 1 8 ? 3.99398 -0.31028 41.05988 1.000 61.76288 6 GLU F O 1
ATOM 10607 N N . PRO E 1 9 ? 3.81764 0.84492 42.98229 1.000 74.94758 7 PRO F N 1
ATOM 10608 C CA . PRO E 1 9 ? 5.01930 1.63761 42.69072 1.000 67.85319 7 PRO F CA 1
ATOM 10609 C C . PRO E 1 9 ? 6.26029 0.75808 42.63038 1.000 58.67578 7 PRO F C 1
ATOM 10610 O O . PRO E 1 9 ? 6.53441 -0.02480 43.54228 1.000 60.16250 7 PRO F O 1
ATOM 10614 N N . SER E 1 10 ? 7.01075 0.89264 41.54003 1.000 49.17450 8 SER F N 1
ATOM 10615 C CA . SER E 1 10 ? 8.25178 0.15922 41.34086 1.000 49.17992 8 SER F CA 1
ATOM 10616 C C . SER E 1 10 ? 9.33017 1.13323 40.89296 1.000 48.56780 8 SER F C 1
ATOM 10617 O O . SER E 1 10 ? 9.09049 1.96920 40.01596 1.000 47.89564 8 SER F O 1
ATOM 10620 N N . ARG E 1 11 ? 10.51230 1.02580 41.49381 1.000 44.55559 9 ARG F N 1
ATOM 10621 C CA . ARG E 1 11 ? 11.61713 1.93096 41.21730 1.000 41.14366 9 ARG F CA 1
ATOM 10622 C C . ARG E 1 11 ? 12.82524 1.14808 40.71997 1.000 35.65126 9 ARG F C 1
ATOM 10623 O O . ARG E 1 11 ? 12.97760 -0.04224 41.00963 1.000 37.36767 9 ARG F O 1
ATOM 10631 N N . THR E 1 12 ? 13.68711 1.82852 39.97162 1.000 34.12680 10 THR F N 1
ATOM 10632 C CA . THR E 1 12 ? 14.89570 1.21331 39.44752 1.000 34.18995 10 THR F CA 1
ATOM 10633 C C . THR E 1 12 ? 16.07925 1.48375 40.37332 1.000 36.40436 10 THR F C 1
ATOM 10634 O O . THR E 1 12 ? 15.98837 2.24571 41.33817 1.000 36.29996 10 THR F O 1
ATOM 10638 N N . PHE E 1 13 ? 17.20953 0.84256 40.06055 1.000 30.35866 11 PHE F N 1
ATOM 10639 C CA . PHE E 1 13 ? 18.42463 1.04836 40.84387 1.000 29.04724 11 PHE F CA 1
ATOM 10640 C C . PHE E 1 13 ? 18.88005 2.50141 40.81333 1.000 35.66217 11 PHE F C 1
ATOM 10641 O O . PHE E 1 13 ? 19.46309 2.98934 41.78837 1.000 37.86352 11 PHE F O 1
ATOM 10649 N N . SER E 1 14 ? 18.62240 3.20711 39.71067 1.000 37.17053 12 SER F N 1
ATOM 10650 C CA . SER E 1 14 ? 19.10097 4.57432 39.54530 1.000 42.93822 12 SER F CA 1
ATOM 10651 C C . SER E 1 14 ? 18.42655 5.56304 40.48684 1.000 39.56465 12 SER F C 1
ATOM 10652 O O . SER E 1 14 ? 18.91146 6.69178 40.61871 1.000 33.80451 12 SER F O 1
ATOM 10655 N N . GLU E 1 15 ? 17.33151 5.17624 41.13589 1.000 40.26189 13 GLU F N 1
ATOM 10656 C CA . GLU E 1 15 ? 16.59404 6.06276 42.02392 1.000 43.28264 13 GLU F CA 1
ATOM 10657 C C . GLU E 1 15 ? 17.05832 5.96923 43.47277 1.000 44.30395 13 GLU F C 1
ATOM 10658 O O . GLU E 1 15 ? 16.38870 6.50832 44.35927 1.000 42.80130 13 GLU F O 1
ATOM 10664 N N . PHE E 1 16 ? 18.18081 5.30239 43.73385 1.000 41.76425 14 PHE F N 1
ATOM 10665 C CA . PHE E 1 16 ? 18.67797 5.11646 45.08755 1.000 35.34034 14 PHE F CA 1
ATOM 10666 C C . PHE E 1 16 ? 20.15192 5.48974 45.15531 1.000 37.78912 14 PHE F C 1
ATOM 10667 O O . PHE E 1 16 ? 20.85061 5.54348 44.13996 1.000 36.04945 14 PHE F O 1
ATOM 10675 N N . LEU E 1 17 ? 20.61703 5.74421 46.37826 1.000 36.27607 15 LEU F N 1
ATOM 10676 C CA . LEU E 1 17 ? 21.98695 6.16539 46.63056 1.000 38.94800 15 LEU F CA 1
ATOM 10677 C C . LEU E 1 17 ? 22.50700 5.50025 47.89365 1.000 36.82864 15 LEU F C 1
ATOM 10678 O O . LEU E 1 17 ? 21.79242 5.40562 48.89636 1.000 39.61822 15 LEU F O 1
ATOM 10683 N N . LEU E 1 18 ? 23.75738 5.05074 47.84066 1.000 34.95622 16 LEU F N 1
ATOM 10684 C CA . LEU E 1 18 ? 24.43493 4.46961 48.99656 1.000 45.29155 16 LEU F CA 1
ATOM 10685 C C . LEU E 1 18 ? 25.27916 5.56857 49.63367 1.000 45.61649 16 LEU F C 1
ATOM 10686 O O . LEU E 1 18 ? 26.37003 5.88642 49.15291 1.000 46.42925 16 LEU F O 1
ATOM 10691 N N . VAL E 1 19 ? 24.76600 6.15022 50.70973 1.000 46.89516 17 VAL F N 1
ATOM 10692 C CA . VAL E 1 19 ? 25.45117 7.25350 51.38790 1.000 41.92745 17 VAL F CA 1
ATOM 10693 C C . VAL E 1 19 ? 26.59571 6.68798 52.22362 1.000 46.30915 17 VAL F C 1
ATOM 10694 O O . VAL E 1 19 ? 26.37282 5.76012 53.01814 1.000 51.96879 17 VAL F O 1
ATOM 10698 N N . PRO E 1 20 ? 27.81013 7.20575 52.07834 1.000 51.45677 18 PRO F N 1
ATOM 10699 C CA . PRO E 1 20 ? 28.91447 6.76103 52.93100 1.000 51.33560 18 PRO F CA 1
ATOM 10700 C C . PRO E 1 20 ? 28.82481 7.37517 54.32009 1.000 57.46783 18 PRO F C 1
ATOM 10701 O O . PRO E 1 20 ? 28.23946 8.43995 54.52750 1.000 57.00629 18 PRO F O 1
ATOM 10705 N N . GLY E 1 21 ? 29.42845 6.67709 55.27664 1.000 63.35667 19 GLY F N 1
ATOM 10706 C CA . GLY E 1 21 ? 29.42667 7.11660 56.65970 1.000 64.25110 19 GLY F CA 1
ATOM 10707 C C . GLY E 1 21 ? 30.65168 7.92522 57.03888 1.000 63.75271 19 GLY F C 1
ATOM 10708 O O . GLY E 1 21 ? 31.39645 8.38735 56.17310 1.000 68.60686 19 GLY F O 1
ATOM 10709 N N . VAL E 1 28 ? 41.20065 0.02563 54.14824 1.000 70.48646 26 VAL F N 1
ATOM 10710 C CA . VAL E 1 28 ? 41.77629 -0.11360 52.81621 1.000 79.00250 26 VAL F CA 1
ATOM 10711 C C . VAL E 1 28 ? 40.98356 -1.13872 52.00679 1.000 74.80630 26 VAL F C 1
ATOM 10712 O O . VAL E 1 28 ? 40.68263 -2.22465 52.50454 1.000 75.33281 26 VAL F O 1
ATOM 10716 N N . PRO E 1 29 ? 40.63507 -0.77639 50.76800 1.000 73.25702 27 PRO F N 1
ATOM 10717 C CA . PRO E 1 29 ? 39.81303 -1.66895 49.92977 1.000 68.93413 27 PRO F CA 1
ATOM 10718 C C . PRO E 1 29 ? 40.31435 -3.10313 49.83258 1.000 64.57212 27 PRO F C 1
ATOM 10719 O O . PRO E 1 29 ? 39.49953 -4.01601 49.64391 1.000 62.49227 27 PRO F O 1
ATOM 10723 N N . THR E 1 30 ? 41.62454 -3.33646 49.94771 1.000 59.11426 28 THR F N 1
ATOM 10724 C CA . THR E 1 30 ? 42.14325 -4.69112 49.78001 1.000 71.25074 28 THR F CA 1
ATOM 10725 C C . THR E 1 30 ? 41.67733 -5.62322 50.89297 1.000 77.93865 28 THR F C 1
ATOM 10726 O O . THR E 1 30 ? 41.52787 -6.82922 50.66422 1.000 79.36209 28 THR F O 1
ATOM 10730 N N . ASN E 1 31 ? 41.43955 -5.09408 52.09243 1.000 73.24953 29 ASN F N 1
ATOM 10731 C CA . ASN E 1 31 ? 40.96850 -5.90156 53.21196 1.000 75.58523 29 ASN F CA 1
ATOM 10732 C C . ASN E 1 31 ? 39.46853 -6.16965 53.16458 1.000 64.59624 29 ASN F C 1
ATOM 10733 O O . ASN E 1 31 ? 38.91804 -6.69496 54.13856 1.000 64.29128 29 ASN F O 1
ATOM 10738 N N . VAL E 1 32 ? 38.80168 -5.82765 52.06761 1.000 58.76653 30 VAL F N 1
ATOM 10739 C CA . VAL E 1 32 ? 37.36920 -6.05214 51.92327 1.000 44.77272 30 VAL F CA 1
ATOM 10740 C C . VAL E 1 32 ? 37.14473 -7.41191 51.27737 1.000 47.86384 30 VAL F C 1
ATOM 10741 O O . VAL E 1 32 ? 37.70285 -7.70607 50.21312 1.000 47.51556 30 VAL F O 1
ATOM 10745 N N . SER E 1 33 ? 36.32687 -8.24108 51.91972 1.000 47.13837 31 SER F N 1
ATOM 10746 C CA . SER E 1 33 ? 36.01308 -9.57726 51.43195 1.000 43.36445 31 SER F CA 1
ATOM 10747 C C . SER E 1 33 ? 34.71637 -9.54350 50.63498 1.000 41.24003 31 SER F C 1
ATOM 10748 O O . SER E 1 33 ? 33.72071 -8.96666 51.08448 1.000 42.12128 31 SER F O 1
ATOM 10751 N N . LEU E 1 34 ? 34.73071 -10.16502 49.45647 1.000 37.54917 32 LEU F N 1
ATOM 10752 C CA . LEU E 1 34 ? 33.55101 -10.25087 48.60616 1.000 37.31875 32 LEU F CA 1
ATOM 10753 C C . LEU E 1 34 ? 32.96285 -11.65667 48.55998 1.000 39.09142 32 LEU F C 1
ATOM 10754 O O . LEU E 1 34 ? 32.13887 -11.94426 47.68398 1.000 29.68686 32 LEU F O 1
ATOM 10759 N N . LYS E 1 35 ? 33.36792 -12.53763 49.47402 1.000 32.08760 33 LYS F N 1
ATOM 10760 C CA . LYS E 1 35 ? 32.75905 -13.85729 49.56449 1.000 30.18683 33 LYS F CA 1
ATOM 10761 C C . LYS E 1 35 ? 31.28334 -13.73718 49.93121 1.000 30.31074 33 LYS F C 1
ATOM 10762 O O . LYS E 1 35 ? 30.87268 -12.83148 50.66138 1.000 26.42302 33 LYS F O 1
ATOM 10768 N N . THR E 1 36 ? 30.47693 -14.66433 49.41712 1.000 26.03361 34 THR F N 1
ATOM 10769 C CA . THR E 1 36 ? 29.03857 -14.61044 49.64162 1.000 24.91021 34 THR F CA 1
ATOM 10770 C C . THR E 1 36 ? 28.46955 -16.01303 49.48986 1.000 27.21325 34 THR F C 1
ATOM 10771 O O . THR E 1 36 ? 29.01494 -16.81683 48.72412 1.000 25.33901 34 THR F O 1
ATOM 10775 N N . PRO E 1 37 ? 27.40945 -16.34935 50.22207 1.000 29.95828 35 PRO F N 1
ATOM 10776 C CA . PRO E 1 37 ? 26.81196 -17.68248 50.09504 1.000 27.05309 35 PRO F CA 1
ATOM 10777 C C . PRO E 1 37 ? 25.80847 -17.74028 48.95575 1.000 28.41603 35 PRO F C 1
ATOM 10778 O O . PRO E 1 37 ? 25.17369 -16.74320 48.60028 1.000 25.56423 35 PRO F O 1
ATOM 10782 N N . ILE E 1 38 ? 25.66564 -18.93034 48.36939 1.000 24.24557 36 ILE F N 1
ATOM 10783 C CA . ILE E 1 38 ? 24.71491 -19.12088 47.28184 1.000 28.30613 36 ILE F CA 1
ATOM 10784 C C . ILE E 1 38 ? 23.76284 -20.27817 47.53682 1.000 24.53351 36 ILE F C 1
ATOM 10785 O O . ILE E 1 38 ? 22.84550 -20.50302 46.74150 1.000 31.43558 36 ILE F O 1
ATOM 10790 N N . VAL E 1 39 ? 23.93551 -21.01984 48.62647 1.000 24.30221 37 VAL F N 1
ATOM 10791 C CA . VAL E 1 39 ? 22.97297 -22.04219 49.02007 1.000 35.68044 37 VAL F CA 1
ATOM 10792 C C . VAL E 1 39 ? 22.53635 -21.78916 50.45430 1.000 24.83352 37 VAL F C 1
ATOM 10793 O O . VAL E 1 39 ? 23.30284 -21.28465 51.28151 1.000 25.08086 37 VAL F O 1
ATOM 10797 N N . LYS E 1 40 ? 21.29225 -22.16132 50.74243 1.000 24.79593 38 LYS F N 1
ATOM 10798 C CA . LYS E 1 40 ? 20.69947 -21.88815 52.04342 1.000 24.94744 38 LYS F CA 1
ATOM 10799 C C . LYS E 1 40 ? 21.49369 -22.56132 53.15789 1.000 26.05339 38 LYS F C 1
ATOM 10800 O O . LYS E 1 40 ? 22.05052 -23.65048 52.99197 1.000 26.91204 38 LYS F O 1
ATOM 10806 N N . PHE E 1 41 ? 21.55122 -21.88699 54.30215 1.000 26.13750 39 PHE F N 1
ATOM 10807 C CA . PHE E 1 41 ? 22.25003 -22.38865 55.47153 1.000 27.24324 39 PHE F CA 1
ATOM 10808 C C . PHE E 1 41 ? 21.46740 -21.99734 56.71348 1.000 30.54564 39 PHE F C 1
ATOM 10809 O O . PHE E 1 41 ? 20.79692 -20.96199 56.74283 1.000 26.59702 39 PHE F O 1
ATOM 10817 N N . LYS E 1 42 ? 21.55732 -22.83870 57.73904 1.000 31.00256 40 LYS F N 1
ATOM 10818 C CA . LYS E 1 42 ? 20.88698 -22.54971 58.99314 1.000 30.40556 40 LYS F CA 1
ATOM 10819 C C . LYS E 1 42 ? 21.63678 -21.45809 59.75304 1.000 31.39442 40 LYS F C 1
ATOM 10820 O O . LYS E 1 42 ? 22.77349 -21.09923 59.43181 1.000 29.23320 40 LYS F O 1
ATOM 10826 N N . LYS E 1 43 ? 20.97125 -20.92292 60.77176 1.000 37.42686 41 LYS F N 1
ATOM 10827 C CA . LYS E 1 43 ? 21.52667 -19.83215 61.56163 1.000 35.05776 41 LYS F CA 1
ATOM 10828 C C . LYS E 1 43 ? 22.82641 -20.26437 62.22943 1.000 38.14361 41 LYS F C 1
ATOM 10829 O O . LYS E 1 43 ? 22.84351 -21.20806 63.02635 1.000 40.07561 41 LYS F O 1
ATOM 10835 N N . GLY E 1 44 ? 23.91869 -19.57983 61.88960 1.000 30.23736 42 GLY F N 1
ATOM 10836 C CA . GLY E 1 44 ? 25.22001 -19.86703 62.44621 1.000 32.79591 42 GLY F CA 1
ATOM 10837 C C . GLY E 1 44 ? 26.05027 -20.86529 61.66558 1.000 44.73707 42 GLY F C 1
ATOM 10838 O O . GLY E 1 44 ? 27.26690 -20.93416 61.87396 1.000 43.34263 42 GLY F O 1
ATOM 10839 N N . GLU E 1 45 ? 25.43556 -21.63941 60.77602 1.000 43.50321 43 GLU F N 1
ATOM 10840 C CA . GLU E 1 45 ? 26.16688 -22.62470 59.99741 1.000 38.43277 43 GLU F CA 1
ATOM 10841 C C . GLU E 1 45 ? 26.93544 -21.94733 58.86529 1.000 34.48047 43 GLU F C 1
ATOM 10842 O O . GLU E 1 45 ? 26.85445 -20.73410 58.65474 1.000 42.21986 43 GLU F O 1
ATOM 10848 N N . GLU E 1 46 ? 27.69455 -22.74877 58.12504 1.000 39.31741 44 GLU F N 1
ATOM 10849 C CA . GLU E 1 46 ? 28.43722 -22.28733 56.96265 1.000 40.52659 44 GLU F CA 1
ATOM 10850 C C . GLU E 1 46 ? 27.78049 -22.82795 55.69998 1.000 35.97121 44 GLU F C 1
ATOM 10851 O O . GLU E 1 46 ? 27.29311 -23.96265 55.68010 1.000 34.50630 44 GLU F O 1
ATOM 10857 N N . SER E 1 47 ? 27.76722 -22.01160 54.65054 1.000 29.94807 45 SER F N 1
ATOM 10858 C CA . SER E 1 47 ? 27.08546 -22.38684 53.42027 1.000 29.10841 45 SER F CA 1
ATOM 10859 C C . SER E 1 47 ? 27.84668 -23.48770 52.69152 1.000 32.05687 45 SER F C 1
ATOM 10860 O O . SER E 1 47 ? 29.08060 -23.51536 52.68718 1.000 39.25445 45 SER F O 1
ATOM 10863 N N . ALA E 1 48 ? 27.09578 -24.39662 52.06204 1.000 29.60486 46 ALA F N 1
ATOM 10864 C CA . ALA E 1 48 ? 27.71337 -25.51210 51.35149 1.000 30.76531 46 ALA F CA 1
ATOM 10865 C C . ALA E 1 48 ? 28.54164 -25.04472 50.16005 1.000 30.61890 46 ALA F C 1
ATOM 10866 O O . ALA E 1 48 ? 29.54555 -25.68140 49.82020 1.000 32.95773 46 ALA F O 1
ATOM 10868 N N . ILE E 1 49 ? 28.14132 -23.95293 49.51127 1.000 29.35732 47 ILE F N 1
ATOM 10869 C CA . ILE E 1 49 ? 28.87674 -23.38153 48.38731 1.000 29.05518 47 ILE F CA 1
ATOM 10870 C C . ILE E 1 49 ? 29.01890 -21.88590 48.63115 1.000 32.95327 47 ILE F C 1
ATOM 10871 O O . ILE E 1 49 ? 28.01476 -21.18177 48.79310 1.000 29.43718 47 ILE F O 1
ATOM 10876 N N . THR E 1 50 ? 30.25870 -21.40137 48.65200 1.000 34.46852 48 THR F N 1
ATOM 10877 C CA . THR E 1 50 ? 30.54968 -19.99180 48.88444 1.000 32.16717 48 THR F CA 1
ATOM 10878 C C . THR E 1 50 ? 31.42238 -19.48002 47.74965 1.000 30.08702 48 THR F C 1
ATOM 10879 O O . THR E 1 50 ? 32.55033 -19.95176 47.57234 1.000 30.92384 48 THR F O 1
ATOM 10883 N N . MET E 1 51 ? 30.90275 -18.52423 46.98405 1.000 29.84833 49 MET F N 1
ATOM 10884 C CA . MET E 1 51 ? 31.68536 -17.89516 45.93149 1.000 29.87582 49 MET F CA 1
ATOM 10885 C C . MET E 1 51 ? 32.59359 -16.82301 46.51577 1.000 28.64426 49 MET F C 1
ATOM 10886 O O . MET E 1 51 ? 32.31115 -16.24436 47.56748 1.000 32.80295 49 MET F O 1
ATOM 10891 N N . ASN E 1 52 ? 33.69207 -16.55380 45.81304 1.000 32.63498 50 ASN F N 1
ATOM 10892 C CA . ASN E 1 52 ? 34.63389 -15.53912 46.26315 1.000 34.69994 50 ASN F CA 1
ATOM 10893 C C . ASN E 1 52 ? 34.23449 -14.13404 45.83388 1.000 31.41261 50 ASN F C 1
ATOM 10894 O O . ASN E 1 52 ? 34.65373 -13.16389 46.47447 1.000 34.78381 50 ASN F O 1
ATOM 10899 N N . ILE E 1 53 ? 33.45092 -14.00001 44.76772 1.000 32.41668 51 ILE F N 1
ATOM 10900 C CA . ILE E 1 53 ? 32.92702 -12.70324 44.34196 1.000 36.38943 51 ILE F CA 1
ATOM 10901 C C . ILE E 1 53 ? 31.42587 -12.85168 44.11553 1.000 31.24479 51 ILE F C 1
ATOM 10902 O O . ILE E 1 53 ? 30.95861 -13.94609 43.76765 1.000 31.59287 51 ILE F O 1
ATOM 10907 N N . PRO E 1 54 ? 30.63061 -11.79752 44.31136 1.000 30.13913 52 PRO F N 1
ATOM 10908 C CA . PRO E 1 54 ? 29.17234 -11.95251 44.21840 1.000 29.07728 52 PRO F CA 1
ATOM 10909 C C . PRO E 1 54 ? 28.63008 -11.79711 42.80515 1.000 29.50545 52 PRO F C 1
ATOM 10910 O O . PRO E 1 54 ? 27.55356 -11.22268 42.61328 1.000 26.87513 52 PRO F O 1
ATOM 10914 N N . LEU E 1 55 ? 29.35098 -12.30715 41.81113 1.000 24.61880 53 LEU F N 1
ATOM 10915 C CA . LEU E 1 55 ? 28.94736 -12.19642 40.41698 1.000 30.77508 53 LEU F CA 1
ATOM 10916 C C . LEU E 1 55 ? 28.64569 -13.57328 39.84153 1.000 26.43167 53 LEU F C 1
ATOM 10917 O O . LEU E 1 55 ? 29.39596 -14.52869 40.06384 1.000 28.05202 53 LEU F O 1
ATOM 10922 N N . VAL E 1 56 ? 27.53722 -13.66976 39.10829 1.000 23.81513 54 VAL F N 1
ATOM 10923 C CA . VAL E 1 56 ? 27.20420 -14.85996 38.33613 1.000 23.24162 54 VAL F CA 1
ATOM 10924 C C . VAL E 1 56 ? 26.70075 -14.41595 36.96849 1.000 22.31338 54 VAL F C 1
ATOM 10925 O O . VAL E 1 56 ? 26.06949 -13.36391 36.82907 1.000 21.58427 54 VAL F O 1
ATOM 10929 N N . SER E 1 57 ? 26.99937 -15.21723 35.94974 1.000 23.57026 55 SER F N 1
ATOM 10930 C CA . SER E 1 57 ? 26.58471 -14.90207 34.59065 1.000 25.82628 55 SER F CA 1
ATOM 10931 C C . SER E 1 57 ? 25.19273 -15.46098 34.32049 1.000 26.83151 55 SER F C 1
ATOM 10932 O O . SER E 1 57 ? 24.77423 -16.45649 34.91754 1.000 25.88353 55 SER F O 1
ATOM 10935 N N . ALA E 1 58 ? 24.47899 -14.80774 33.40729 1.000 26.78496 56 ALA F N 1
ATOM 10936 C CA . ALA E 1 58 ? 23.07949 -15.12294 33.16032 1.000 24.86787 56 ALA F CA 1
ATOM 10937 C C . ALA E 1 58 ? 22.92915 -16.42346 32.38005 1.000 24.14423 56 ALA F C 1
ATOM 10938 O O . ALA E 1 58 ? 23.80334 -16.81381 31.60185 1.000 30.07929 56 ALA F O 1
ATOM 10940 N N . ILE E 1 59 ? 21.79408 -17.08975 32.59298 1.000 22.50151 57 ILE F N 1
ATOM 10941 C CA . ILE E 1 59 ? 21.47482 -18.34464 31.92038 1.000 25.50974 57 ILE F CA 1
ATOM 10942 C C . ILE E 1 59 ? 21.00663 -18.03884 30.50396 1.000 25.38703 57 ILE F C 1
ATOM 10943 O O . ILE E 1 59 ? 19.81667 -18.16209 30.19110 1.000 29.23824 57 ILE F O 1
ATOM 10948 N N . MET E 1 60 ? 21.93292 -17.62962 29.63886 1.000 24.52636 58 MET F N 1
ATOM 10949 C CA . MET E 1 60 ? 21.57786 -17.14576 28.31358 1.000 26.23552 58 MET F CA 1
ATOM 10950 C C . MET E 1 60 ? 22.54446 -17.69396 27.27463 1.000 30.73320 58 MET F C 1
ATOM 10951 O O . MET E 1 60 ? 23.73107 -17.89373 27.54963 1.000 30.20121 58 MET F O 1
ATOM 10956 N N . GLN E 1 61 ? 22.01363 -17.93712 26.07047 1.000 31.08070 59 GLN F N 1
ATOM 10957 C CA . GLN E 1 61 ? 22.84728 -18.38458 24.95918 1.000 27.02381 59 GLN F CA 1
ATOM 10958 C C . GLN E 1 61 ? 23.93664 -17.37521 24.63715 1.000 27.14720 59 GLN F C 1
ATOM 10959 O O . GLN E 1 61 ? 25.03339 -17.75770 24.21443 1.000 31.45842 59 GLN F O 1
ATOM 10965 N N . ALA E 1 62 ? 23.65547 -16.09014 24.82787 1.000 26.20576 60 ALA F N 1
ATOM 10966 C CA . ALA E 1 62 ? 24.57375 -15.02338 24.46616 1.000 29.01354 60 ALA F CA 1
ATOM 10967 C C . ALA E 1 62 ? 25.54432 -14.67254 25.58333 1.000 27.84161 60 ALA F C 1
ATOM 10968 O O . ALA E 1 62 ? 26.29577 -13.70097 25.44976 1.000 26.28771 60 ALA F O 1
ATOM 10970 N N . VAL E 1 63 ? 25.55153 -15.43541 26.67567 1.000 33.64110 61 VAL F N 1
ATOM 10971 C CA . VAL E 1 63 ? 26.33525 -15.06555 27.84894 1.000 35.60928 61 VAL F CA 1
ATOM 10972 C C . VAL E 1 63 ? 27.18853 -16.22904 28.33783 1.000 30.22895 61 VAL F C 1
ATOM 10973 O O . VAL E 1 63 ? 28.42186 -16.16855 28.28725 1.000 27.19689 61 VAL F O 1
ATOM 10977 N N . SER E 1 64 ? 26.54184 -17.29043 28.81984 1.000 29.46928 62 SER F N 1
ATOM 10978 C CA . SER E 1 64 ? 27.19970 -18.32827 29.61430 1.000 37.75405 62 SER F CA 1
ATOM 10979 C C . SER E 1 64 ? 27.37395 -19.59994 28.79044 1.000 41.90079 62 SER F C 1
ATOM 10980 O O . SER E 1 64 ? 26.43798 -20.39174 28.64947 1.000 38.67654 62 SER F O 1
ATOM 10983 N N . ASP E 1 65 ? 28.57699 -19.80217 28.26816 1.000 36.14956 63 ASP F N 1
ATOM 10984 C CA . ASP E 1 65 ? 28.98534 -21.07757 27.69766 1.000 34.89062 63 ASP F CA 1
ATOM 10985 C C . ASP E 1 65 ? 30.16501 -21.60801 28.51272 1.000 37.02591 63 ASP F C 1
ATOM 10986 O O . ASP E 1 65 ? 30.48480 -21.08777 29.58571 1.000 41.09293 63 ASP F O 1
ATOM 10991 N N . ASP E 1 66 ? 30.81578 -22.65472 28.00003 1.000 39.16034 64 ASP F N 1
ATOM 10992 C CA . ASP E 1 66 ? 31.95276 -23.21706 28.72129 1.000 41.81588 64 ASP F CA 1
ATOM 10993 C C . ASP E 1 66 ? 33.12028 -22.23865 28.78260 1.000 41.32219 64 ASP F C 1
ATOM 10994 O O . ASP E 1 66 ? 33.88357 -22.25085 29.75494 1.000 40.31768 64 ASP F O 1
ATOM 10999 N N . ASN E 1 67 ? 33.27317 -21.38295 27.76792 1.000 41.42869 65 ASN F N 1
ATOM 11000 C CA . ASN E 1 67 ? 34.31309 -20.35949 27.82261 1.000 43.48231 65 ASN F CA 1
ATOM 11001 C C . ASN E 1 67 ? 34.01782 -19.33419 28.90930 1.000 44.16936 65 ASN F C 1
ATOM 11002 O O . ASN E 1 67 ? 34.92217 -18.92283 29.64590 1.000 46.03301 65 ASN F O 1
ATOM 11007 N N . MET E 1 68 ? 32.75678 -18.90985 29.02257 1.000 44.22046 66 MET F N 1
ATOM 11008 C CA . MET E 1 68 ? 32.38311 -17.96152 30.06539 1.000 38.91897 66 MET F CA 1
ATOM 11009 C C . MET E 1 68 ? 32.48303 -18.58492 31.45122 1.000 39.49035 66 MET F C 1
ATOM 11010 O O . MET E 1 68 ? 32.82623 -17.89370 32.41747 1.000 36.82532 66 MET F O 1
ATOM 11015 N N . GLY E 1 69 ? 32.19697 -19.88285 31.56782 1.000 39.32569 67 GLY F N 1
ATOM 11016 C CA . GLY E 1 69 ? 32.27847 -20.53310 32.86572 1.000 37.92003 67 GLY F CA 1
ATOM 11017 C C . GLY E 1 69 ? 33.70046 -20.63853 33.38008 1.000 37.68906 67 GLY F C 1
ATOM 11018 O O . GLY E 1 69 ? 33.96571 -20.37883 34.55706 1.000 45.70030 67 GLY F O 1
ATOM 11019 N N . ILE E 1 70 ? 34.63380 -21.01857 32.50639 1.000 43.70742 68 ILE F N 1
ATOM 11020 C CA . ILE E 1 70 ? 36.03166 -21.13735 32.90997 1.000 47.92320 68 ILE F CA 1
ATOM 11021 C C . ILE E 1 70 ? 36.58576 -19.78050 33.32659 1.000 42.56872 68 ILE F C 1
ATOM 11022 O O . ILE E 1 70 ? 37.29479 -19.66409 34.33419 1.000 45.32528 68 ILE F O 1
ATOM 11027 N N . ALA E 1 71 ? 36.26066 -18.73129 32.56803 1.000 37.71663 69 ALA F N 1
ATOM 11028 C CA . ALA E 1 71 ? 36.81983 -17.41320 32.85089 1.000 36.87230 69 ALA F CA 1
ATOM 11029 C C . ALA E 1 71 ? 36.22882 -16.81267 34.12093 1.000 40.85552 69 ALA F C 1
ATOM 11030 O O . ALA E 1 71 ? 36.95028 -16.20015 34.91619 1.000 41.51189 69 ALA F O 1
ATOM 11032 N N . LEU E 1 72 ? 34.91928 -16.96895 34.32917 1.000 33.74487 70 LEU F N 1
ATOM 11033 C CA . LEU E 1 72 ? 34.29675 -16.37876 35.50963 1.000 41.48695 70 LEU F CA 1
ATOM 11034 C C . LEU E 1 72 ? 34.66657 -17.13475 36.77985 1.000 42.05941 70 LEU F C 1
ATOM 11035 O O . LEU E 1 72 ? 34.81646 -16.51993 37.84221 1.000 32.88851 70 LEU F O 1
ATOM 11040 N N . ALA E 1 73 ? 34.81860 -18.45899 36.69587 1.000 41.53568 71 ALA F N 1
ATOM 11041 C CA . ALA E 1 73 ? 35.23738 -19.22095 37.86696 1.000 42.61785 71 ALA F CA 1
ATOM 11042 C C . ALA E 1 73 ? 36.65107 -18.85138 38.29225 1.000 42.46575 71 ALA F C 1
ATOM 11043 O O . ALA E 1 73 ? 36.96333 -18.86882 39.48859 1.000 36.17466 71 ALA F O 1
ATOM 11045 N N . THR E 1 74 ? 37.51350 -18.50312 37.33207 1.000 46.76351 72 THR F N 1
ATOM 11046 C CA . THR E 1 74 ? 38.87726 -18.10166 37.65625 1.000 47.80785 72 THR F CA 1
ATOM 11047 C C . THR E 1 74 ? 38.92027 -16.78507 38.42303 1.000 46.26023 72 THR F C 1
ATOM 11048 O O . THR E 1 74 ? 39.91139 -16.51281 39.10969 1.000 51.08128 72 THR F O 1
ATOM 11052 N N . GLU E 1 75 ? 37.86394 -15.97646 38.34257 1.000 43.57382 73 GLU F N 1
ATOM 11053 C CA . GLU E 1 75 ? 37.80642 -14.70991 39.05502 1.000 43.64751 73 GLU F CA 1
ATOM 11054 C C . GLU E 1 75 ? 36.99869 -14.78130 40.34376 1.000 40.26079 73 GLU F C 1
ATOM 11055 O O . GLU E 1 75 ? 36.93552 -13.78242 41.06748 1.000 44.91604 73 GLU F O 1
ATOM 11061 N N . GLY E 1 76 ? 36.38107 -15.92067 40.64607 1.000 43.79513 74 GLY F N 1
ATOM 11062 C CA . GLY E 1 76 ? 35.64260 -16.09179 41.88811 1.000 42.66894 74 GLY F CA 1
ATOM 11063 C C . GLY E 1 76 ? 34.14383 -16.29597 41.74725 1.000 34.46903 74 GLY F C 1
ATOM 11064 O O . GLY E 1 76 ? 33.47708 -16.50972 42.76815 1.000 39.51854 74 GLY F O 1
ATOM 11065 N N . GLY E 1 77 ? 33.56191 -16.24305 40.55044 1.000 29.53763 75 GLY F N 1
ATOM 11066 C CA . GLY E 1 77 ? 32.13918 -16.39728 40.37448 1.000 29.78115 75 GLY F CA 1
ATOM 11067 C C . GLY E 1 77 ? 31.75875 -17.73900 39.77639 1.000 33.90968 75 GLY F C 1
ATOM 11068 O O . GLY E 1 77 ? 32.57858 -18.64527 39.61879 1.000 31.91182 75 GLY F O 1
ATOM 11069 N N . VAL E 1 78 ? 30.47627 -17.85277 39.43790 1.000 30.04901 76 VAL F N 1
ATOM 11070 C CA . VAL E 1 78 ? 29.91351 -19.06277 38.85177 1.000 28.12828 76 VAL F CA 1
ATOM 11071 C C . VAL E 1 78 ? 29.09208 -18.67109 37.63320 1.000 28.51489 76 VAL F C 1
ATOM 11072 O O . VAL E 1 78 ? 28.32457 -17.70405 37.67563 1.000 27.98147 76 VAL F O 1
ATOM 11076 N N . SER E 1 79 ? 29.25908 -19.41316 36.54436 1.000 26.59230 77 SER F N 1
ATOM 11077 C CA . SER E 1 79 ? 28.42881 -19.24680 35.36149 1.000 26.11480 77 SER F CA 1
ATOM 11078 C C . SER E 1 79 ? 27.35944 -20.32796 35.33972 1.000 26.03885 77 SER F C 1
ATOM 11079 O O . SER E 1 79 ? 27.64785 -21.50231 35.59502 1.000 27.02778 77 SER F O 1
ATOM 11082 N N . PHE E 1 80 ? 26.12938 -19.92766 35.04659 1.000 25.57840 78 PHE F N 1
ATOM 11083 C CA . PHE E 1 80 ? 25.02069 -20.86052 34.87731 1.000 28.89259 78 PHE F CA 1
ATOM 11084 C C . PHE E 1 80 ? 24.85879 -21.10426 33.38102 1.000 32.02447 78 PHE F C 1
ATOM 11085 O O . PHE E 1 80 ? 24.27778 -20.28262 32.66678 1.000 28.18165 78 PHE F O 1
ATOM 11093 N N . ILE E 1 81 ? 25.39542 -22.23436 32.91012 1.000 26.98024 79 ILE F N 1
ATOM 11094 C CA . ILE E 1 81 ? 25.33036 -22.56861 31.49255 1.000 27.79500 79 ILE F CA 1
ATOM 11095 C C . ILE E 1 81 ? 23.87769 -22.60251 31.03579 1.000 31.59580 79 ILE F C 1
ATOM 11096 O O . ILE E 1 81 ? 22.99820 -23.13714 31.72527 1.000 34.07346 79 ILE F O 1
ATOM 11101 N N . PHE E 1 82 ? 23.61825 -22.01066 29.87026 1.000 27.15666 80 PHE F N 1
ATOM 11102 C CA . PHE E 1 82 ? 22.25087 -21.86581 29.39254 1.000 29.40116 80 PHE F CA 1
ATOM 11103 C C . PHE E 1 82 ? 21.64822 -23.22165 29.04583 1.000 27.86965 80 PHE F C 1
ATOM 11104 O O . PHE E 1 82 ? 22.33347 -24.13383 28.57541 1.000 33.40189 80 PHE F O 1
ATOM 11112 N N . GLY E 1 83 ? 20.34829 -23.34614 29.28904 1.000 27.98632 81 GLY F N 1
ATOM 11113 C CA . GLY E 1 83 ? 19.62551 -24.57372 29.05259 1.000 34.75540 81 GLY F CA 1
ATOM 11114 C C . GLY E 1 83 ? 18.77034 -24.57844 27.81289 1.000 34.83112 81 GLY F C 1
ATOM 11115 O O . GLY E 1 83 ? 18.06388 -25.56125 27.56855 1.000 34.52204 81 GLY F O 1
ATOM 11116 N N . SER E 1 84 ? 18.80335 -23.50585 27.02159 1.000 33.72178 82 SER F N 1
ATOM 11117 C CA . SER E 1 84 ? 18.06842 -23.44529 25.76056 1.000 35.93849 82 SER F CA 1
ATOM 11118 C C . SER E 1 84 ? 18.86805 -24.13983 24.65425 1.000 40.09738 82 SER F C 1
ATOM 11119 O O . SER E 1 84 ? 19.19975 -23.57021 23.61473 1.000 36.05453 82 SER F O 1
ATOM 11122 N N . GLN E 1 85 ? 19.17852 -25.40608 24.91390 1.000 35.02636 83 GLN F N 1
ATOM 11123 C CA . GLN E 1 85 ? 19.91512 -26.25577 23.98857 1.000 37.14179 83 GLN F CA 1
ATOM 11124 C C . GLN E 1 85 ? 19.60709 -27.70335 24.34512 1.000 34.73077 83 GLN F C 1
ATOM 11125 O O . GLN E 1 85 ? 18.81651 -27.98510 25.25043 1.000 35.94758 83 GLN F O 1
ATOM 11131 N N . SER E 1 86 ? 20.24267 -28.62451 23.62835 1.000 38.90883 84 SER F N 1
ATOM 11132 C CA . SER E 1 86 ? 20.01836 -30.03514 23.89595 1.000 41.45429 84 SER F CA 1
ATOM 11133 C C . SER E 1 86 ? 20.60986 -30.41710 25.25044 1.000 39.32118 84 SER F C 1
ATOM 11134 O O . SER E 1 86 ? 21.52681 -29.77134 25.76661 1.000 38.12216 84 SER F O 1
ATOM 11137 N N . ILE E 1 87 ? 20.05750 -31.48273 25.83245 1.000 38.67052 85 ILE F N 1
ATOM 11138 C CA . ILE E 1 87 ? 20.55429 -31.97100 27.11506 1.000 38.64372 85 ILE F CA 1
ATOM 11139 C C . ILE E 1 87 ? 22.00001 -32.43147 26.98398 1.000 46.34163 85 ILE F C 1
ATOM 11140 O O . ILE E 1 87 ? 22.83297 -32.17429 27.86230 1.000 42.82455 85 ILE F O 1
ATOM 11145 N N . GLU E 1 88 ? 22.32310 -33.11074 25.88057 1.000 48.76371 86 GLU F N 1
ATOM 11146 C CA . GLU E 1 88 ? 23.69254 -33.56594 25.66582 1.000 45.24554 86 GLU F CA 1
ATOM 11147 C C . GLU E 1 88 ? 24.64704 -32.38933 25.50544 1.000 44.12724 86 GLU F C 1
ATOM 11148 O O . GLU E 1 88 ? 25.78421 -32.43390 25.98852 1.000 51.68333 86 GLU F O 1
ATOM 11154 N N . SER E 1 89 ? 24.20283 -31.32428 24.83388 1.000 40.97196 87 SER F N 1
ATOM 11155 C CA . SER E 1 89 ? 25.06234 -30.15737 24.66138 1.000 43.30368 87 SER F CA 1
ATOM 11156 C C . SER E 1 89 ? 25.27814 -29.42839 25.98218 1.000 41.69013 87 SER F C 1
ATOM 11157 O O . SER E 1 89 ? 26.37127 -28.90989 26.23784 1.000 41.64233 87 SER F O 1
ATOM 11160 N N . GLU E 1 90 ? 24.24810 -29.37051 26.83072 1.000 43.96212 88 GLU F N 1
ATOM 11161 C CA . GLU E 1 90 ? 24.41464 -28.77381 28.15248 1.000 38.00830 88 GLU F CA 1
ATOM 11162 C C . GLU E 1 90 ? 25.42459 -29.55825 28.97854 1.000 42.08935 88 GLU F C 1
ATOM 11163 O O . GLU E 1 90 ? 26.38291 -28.98964 29.51459 1.000 46.54862 88 GLU F O 1
ATOM 11169 N N . ALA E 1 91 ? 25.22196 -30.87419 29.09093 1.000 40.72370 89 ALA F N 1
ATOM 11170 C CA . ALA E 1 91 ? 26.13840 -31.70750 29.86225 1.000 44.83349 89 ALA F CA 1
ATOM 11171 C C . ALA E 1 91 ? 27.55329 -31.64815 29.30455 1.000 42.64454 89 ALA F C 1
ATOM 11172 O O . ALA E 1 91 ? 28.52449 -31.71163 30.06702 1.000 46.58311 89 ALA F O 1
ATOM 11174 N N . ALA E 1 92 ? 27.69016 -31.52481 27.98289 1.000 41.41873 90 ALA F N 1
ATOM 11175 C CA . ALA E 1 92 ? 29.01393 -31.39960 27.38333 1.000 45.98775 90 ALA F CA 1
ATOM 11176 C C . ALA E 1 92 ? 29.66608 -30.07870 27.77232 1.000 44.55768 90 ALA F C 1
ATOM 11177 O O . ALA E 1 92 ? 30.84263 -30.04511 28.15103 1.000 42.03471 90 ALA F O 1
ATOM 11179 N N . MET E 1 93 ? 28.91349 -28.97757 27.68489 1.000 50.12921 91 MET F N 1
ATOM 11180 C CA . MET E 1 93 ? 29.44137 -27.67770 28.09135 1.000 44.90009 91 MET F CA 1
ATOM 11181 C C . MET E 1 93 ? 29.87050 -27.69241 29.55167 1.000 38.65771 91 MET F C 1
ATOM 11182 O O . MET E 1 93 ? 30.94574 -27.19182 29.90025 1.000 44.75949 91 MET F O 1
ATOM 11187 N N . VAL E 1 94 ? 29.03470 -28.26100 30.42290 1.000 36.82073 92 VAL F N 1
ATOM 11188 C CA . VAL E 1 94 ? 29.37399 -28.33501 31.84104 1.000 43.58024 92 VAL F CA 1
ATOM 11189 C C . VAL E 1 94 ? 30.61559 -29.19217 32.04611 1.000 43.08239 92 VAL F C 1
ATOM 11190 O O . VAL E 1 94 ? 31.50561 -28.84569 32.83292 1.000 44.71016 92 VAL F O 1
ATOM 11194 N N . SER E 1 95 ? 30.70186 -30.31777 31.33292 1.000 41.28317 93 SER F N 1
ATOM 11195 C CA . SER E 1 95 ? 31.86334 -31.18978 31.46563 1.000 48.16218 93 SER F CA 1
ATOM 11196 C C . SER E 1 95 ? 33.13736 -30.50855 30.98239 1.000 44.41284 93 SER F C 1
ATOM 11197 O O . SER E 1 95 ? 34.22189 -30.78614 31.50666 1.000 46.50870 93 SER F O 1
ATOM 11200 N N . ARG E 1 96 ? 33.03007 -29.61573 29.99461 1.000 42.65664 94 ARG F N 1
ATOM 11201 C CA . ARG E 1 96 ? 34.20866 -28.89599 29.52395 1.000 43.94793 94 ARG F CA 1
ATOM 11202 C C . ARG E 1 96 ? 34.73962 -27.93571 30.58143 1.000 51.23956 94 ARG F C 1
ATOM 11203 O O . ARG E 1 96 ? 35.95231 -27.70620 30.65353 1.000 54.82913 94 ARG F O 1
ATOM 11211 N N . VAL E 1 97 ? 33.85745 -27.37589 31.41248 1.000 47.46802 95 VAL F N 1
ATOM 11212 C CA . VAL E 1 97 ? 34.30609 -26.47994 32.47399 1.000 48.26584 95 VAL F CA 1
ATOM 11213 C C . VAL E 1 97 ? 34.99509 -27.26531 33.58328 1.000 53.44204 95 VAL F C 1
ATOM 11214 O O . VAL E 1 97 ? 36.03007 -26.84132 34.11194 1.000 60.23750 95 VAL F O 1
ATOM 11218 N N . LYS E 1 98 ? 34.43687 -28.42151 33.95188 1.000 49.47483 96 LYS F N 1
ATOM 11219 C CA . LYS E 1 98 ? 34.97563 -29.18169 35.07598 1.000 53.29787 96 LYS F CA 1
ATOM 11220 C C . LYS E 1 98 ? 36.35258 -29.75145 34.75757 1.000 56.56547 96 LYS F C 1
ATOM 11221 O O . LYS E 1 98 ? 37.25942 -29.70197 35.59667 1.000 64.05429 96 LYS F O 1
ATOM 11227 N N . ASN E 1 99 ? 36.52889 -30.29619 33.55548 1.000 54.60233 97 ASN F N 1
ATOM 11228 C CA . ASN E 1 99 ? 37.78690 -30.93703 33.17144 1.000 55.62222 97 ASN F CA 1
ATOM 11229 C C . ASN E 1 99 ? 38.69964 -29.94323 32.45016 1.000 57.53861 97 ASN F C 1
ATOM 11230 O O . ASN E 1 99 ? 39.02027 -30.08452 31.27083 1.000 70.31846 97 ASN F O 1
ATOM 11235 N N . HIS E 1 100 ? 39.12288 -28.92024 33.19019 1.000 60.04809 98 HIS F N 1
ATOM 11236 C CA . HIS E 1 100 ? 39.98963 -27.88831 32.64247 1.000 64.37628 98 HIS F CA 1
ATOM 11237 C C . HIS E 1 100 ? 41.07440 -27.54306 33.65275 1.000 78.90237 98 HIS F C 1
ATOM 11238 O O . HIS E 1 100 ? 40.90129 -27.72400 34.86138 1.000 77.57561 98 HIS F O 1
ATOM 11245 N N . LYS E 1 101 ? 42.19776 -27.04491 33.13951 1.000 79.14844 99 LYS F N 1
ATOM 11246 C CA . LYS E 1 101 ? 43.32003 -26.67177 33.99006 1.000 81.13479 99 LYS F CA 1
ATOM 11247 C C . LYS E 1 101 ? 42.96130 -25.47591 34.86469 1.000 91.65191 99 LYS F C 1
ATOM 11248 O O . LYS E 1 101 ? 42.34760 -24.50900 34.40393 1.000 92.01520 99 LYS F O 1
ATOM 11254 N N . SER E 1 102 ? 43.35188 -25.54504 36.13410 1.000 94.70187 100 SER F N 1
ATOM 11255 C CA . SER E 1 102 ? 43.10207 -24.45685 37.07261 1.000 77.52035 100 SER F CA 1
ATOM 11256 C C . SER E 1 102 ? 44.39274 -24.01029 37.75324 1.000 76.30585 100 SER F C 1
ATOM 11257 O O . SER E 1 102 ? 45.16837 -23.23704 37.19010 1.000 78.00587 100 SER F O 1
ATOM 11260 N N . ASN E 1 114 ? 44.24926 -15.63871 38.95067 1.000 54.34146 112 ASN F N 1
ATOM 11261 C CA . ASN E 1 114 ? 43.57473 -16.85774 39.38396 1.000 66.05326 112 ASN F CA 1
ATOM 11262 C C . ASN E 1 114 ? 43.80832 -17.11327 40.87459 1.000 70.48112 112 ASN F C 1
ATOM 11263 O O . ASN E 1 114 ? 43.88201 -18.25941 41.31952 1.000 67.42886 112 ASN F O 1
ATOM 11268 N N . LYS E 1 115 ? 43.91759 -16.02628 41.64225 1.000 64.89742 113 LYS F N 1
ATOM 11269 C CA . LYS E 1 115 ? 44.07875 -16.13565 43.08881 1.000 69.22261 113 LYS F CA 1
ATOM 11270 C C . LYS E 1 115 ? 42.75180 -16.43022 43.77990 1.000 68.37637 113 LYS F C 1
ATOM 11271 O O . LYS E 1 115 ? 42.69771 -17.24532 44.70833 1.000 60.77923 113 LYS F O 1
ATOM 11277 N N . LEU E 1 116 ? 41.67566 -15.77875 43.34158 1.000 66.55807 114 LEU F N 1
ATOM 11278 C CA . LEU E 1 116 ? 40.34551 -15.99352 43.88984 1.000 50.88807 114 LEU F CA 1
ATOM 11279 C C . LEU E 1 116 ? 39.56668 -17.06458 43.13577 1.000 47.67503 114 LEU F C 1
ATOM 11280 O O . LEU E 1 116 ? 38.33288 -17.08344 43.20794 1.000 40.63566 114 LEU F O 1
ATOM 11285 N N . GLU E 1 117 ? 40.25644 -17.95031 42.41842 1.000 48.03165 115 GLU F N 1
ATOM 11286 C CA . GLU E 1 117 ? 39.57670 -18.96591 41.62563 1.000 46.60660 115 GLU F CA 1
ATOM 11287 C C . GLU E 1 117 ? 38.71753 -19.85750 42.51345 1.000 40.64292 115 GLU F C 1
ATOM 11288 O O . GLU E 1 117 ? 39.11081 -20.22644 43.62376 1.000 50.06992 115 GLU F O 1
ATOM 11294 N N . LEU E 1 118 ? 37.53032 -20.19385 42.01835 1.000 40.16101 116 LEU F N 1
ATOM 11295 C CA . LEU E 1 118 ? 36.56478 -20.99315 42.76049 1.000 45.90526 116 LEU F CA 1
ATOM 11296 C C . LEU E 1 118 ? 36.65390 -22.44130 42.29473 1.000 46.58964 116 LEU F C 1
ATOM 11297 O O . LEU E 1 118 ? 36.39604 -22.73917 41.12299 1.000 48.81155 116 LEU F O 1
ATOM 11302 N N . LEU E 1 119 ? 37.01667 -23.33363 43.21243 1.000 50.40413 117 LEU F N 1
ATOM 11303 C CA . LEU E 1 119 ? 37.21071 -24.74403 42.91698 1.000 45.79482 117 LEU F CA 1
ATOM 11304 C C . LEU E 1 119 ? 36.33953 -25.57650 43.84821 1.000 47.55769 117 LEU F C 1
ATOM 11305 O O . LEU E 1 119 ? 35.83309 -25.08896 44.86219 1.000 45.86127 117 LEU F O 1
ATOM 11310 N N . ASP E 1 120 ? 36.16133 -26.84896 43.49248 1.000 54.45201 118 ASP F N 1
ATOM 11311 C CA . ASP E 1 120 ? 35.35623 -27.77594 44.27095 1.000 55.20829 118 ASP F CA 1
ATOM 11312 C C . ASP E 1 120 ? 36.26430 -28.71459 45.07229 1.000 60.37194 118 ASP F C 1
ATOM 11313 O O . ASP E 1 120 ? 37.43020 -28.39266 45.34501 1.000 61.92761 118 ASP F O 1
ATOM 11318 N N . SER E 1 121 ? 35.72667 -29.87881 45.44188 1.000 60.90235 119 SER F N 1
ATOM 11319 C CA . SER E 1 121 ? 36.49549 -30.85145 46.21157 1.000 59.94610 119 SER F CA 1
ATOM 11320 C C . SER E 1 121 ? 37.54496 -31.54856 45.35556 1.000 65.89438 119 SER F C 1
ATOM 11321 O O . SER E 1 121 ? 38.61121 -31.91643 45.86146 1.000 70.02942 119 SER F O 1
ATOM 11324 N N . SER E 1 122 ? 37.26453 -31.74184 44.06678 1.000 59.84415 120 SER F N 1
ATOM 11325 C CA . SER E 1 122 ? 38.18390 -32.40078 43.14865 1.000 63.87526 120 SER F CA 1
ATOM 11326 C C . SER E 1 122 ? 39.02307 -31.40536 42.35440 1.000 67.71150 120 SER F C 1
ATOM 11327 O O . SER E 1 122 ? 39.46145 -31.71587 41.24115 1.000 73.88223 120 SER F O 1
ATOM 11330 N N . LYS E 1 123 ? 39.24931 -30.21115 42.90648 1.000 63.41784 121 LYS F N 1
ATOM 11331 C CA . LYS E 1 123 ? 40.08257 -29.17457 42.29644 1.000 64.53349 121 LYS F CA 1
ATOM 11332 C C . LYS E 1 123 ? 39.56839 -28.73841 40.92742 1.000 58.84901 121 LYS F C 1
ATOM 11333 O O . LYS E 1 123 ? 40.32340 -28.17164 40.13065 1.000 55.53441 121 LYS F O 1
ATOM 11339 N N . ARG E 1 124 ? 38.29622 -28.98938 40.63584 1.000 55.19133 122 ARG F N 1
ATOM 11340 C CA . ARG E 1 124 ? 37.69619 -28.62239 39.36308 1.000 49.57164 122 ARG F CA 1
ATOM 11341 C C . ARG E 1 124 ? 36.91995 -27.31847 39.50112 1.000 52.98512 122 ARG F C 1
ATOM 11342 O O . ARG E 1 124 ? 36.44577 -26.96625 40.58436 1.000 54.54019 122 ARG F O 1
ATOM 11350 N N . TYR E 1 125 ? 36.79691 -26.60450 38.38465 1.000 55.87012 123 TYR F N 1
ATOM 11351 C CA . TYR E 1 125 ? 36.10766 -25.32118 38.38090 1.000 41.06590 123 TYR F CA 1
ATOM 11352 C C . TYR E 1 125 ? 34.64105 -25.49095 38.75556 1.000 39.06403 123 TYR F C 1
ATOM 11353 O O . TYR E 1 125 ? 33.95100 -26.37120 38.23443 1.000 42.16943 123 TYR F O 1
ATOM 11362 N N . VAL E 1 126 ? 34.16682 -24.64081 39.66604 1.000 43.34685 124 VAL F N 1
ATOM 11363 C CA . VAL E 1 126 ? 32.75666 -24.64312 40.03467 1.000 38.59646 124 VAL F CA 1
ATOM 11364 C C . VAL E 1 126 ? 31.94471 -24.01754 38.90981 1.000 42.09116 124 VAL F C 1
ATOM 11365 O O . VAL E 1 126 ? 32.26796 -22.92675 38.42105 1.000 41.62457 124 VAL F O 1
ATOM 11369 N N . VAL E 1 127 ? 30.88287 -24.70382 38.49177 1.000 31.80324 125 VAL F N 1
ATOM 11370 C CA . VAL E 1 127 ? 30.03382 -24.22324 37.41026 1.000 37.52150 125 VAL F CA 1
ATOM 11371 C C . VAL E 1 127 ? 28.58540 -24.58092 37.71624 1.000 35.00723 125 VAL F C 1
ATOM 11372 O O . VAL E 1 127 ? 28.29396 -25.60844 38.33621 1.000 36.82942 125 VAL F O 1
ATOM 11376 N N . GLY E 1 128 ? 27.67386 -23.70329 37.29378 1.000 31.52162 126 GLY F N 1
ATOM 11377 C CA . GLY E 1 128 ? 26.25308 -23.93558 37.40338 1.000 27.74619 126 GLY F CA 1
ATOM 11378 C C . GLY E 1 128 ? 25.63753 -24.23628 36.04416 1.000 29.30093 126 GLY F C 1
ATOM 11379 O O . GLY E 1 128 ? 26.25579 -24.06783 34.99440 1.000 34.38525 126 GLY F O 1
ATOM 11380 N N . ALA E 1 129 ? 24.38826 -24.69264 36.08410 1.000 31.34370 127 ALA F N 1
ATOM 11381 C CA . ALA E 1 129 ? 23.67486 -25.05055 34.86748 1.000 32.36547 127 ALA F CA 1
ATOM 11382 C C . ALA E 1 129 ? 22.19879 -24.72811 35.03536 1.000 28.76219 127 ALA F C 1
ATOM 11383 O O . ALA E 1 129 ? 21.62673 -24.94737 36.10639 1.000 29.38884 127 ALA F O 1
ATOM 11385 N N . GLY E 1 130 ? 21.59065 -24.21046 33.97206 1.000 26.47967 128 GLY F N 1
ATOM 11386 C CA . GLY E 1 130 ? 20.17563 -23.90866 33.98562 1.000 25.75271 128 GLY F CA 1
ATOM 11387 C C . GLY E 1 130 ? 19.32370 -25.09414 33.56473 1.000 29.46896 128 GLY F C 1
ATOM 11388 O O . GLY E 1 130 ? 19.73127 -25.92385 32.75443 1.000 28.01647 128 GLY F O 1
ATOM 11389 N N . ILE E 1 131 ? 18.12287 -25.16688 34.14114 1.000 27.27443 129 ILE F N 1
ATOM 11390 C CA . ILE E 1 131 ? 17.14440 -26.19091 33.80459 1.000 27.44726 129 ILE F CA 1
ATOM 11391 C C . ILE E 1 131 ? 15.80171 -25.51491 33.56780 1.000 26.79286 129 ILE F C 1
ATOM 11392 O O . ILE E 1 131 ? 15.53657 -24.41565 34.05783 1.000 26.02000 129 ILE F O 1
ATOM 11397 N N . ASN E 1 132 ? 14.95114 -26.18832 32.80295 1.000 28.08771 130 ASN F N 1
ATOM 11398 C CA . ASN E 1 132 ? 13.59583 -25.72676 32.54351 1.000 32.18905 130 ASN F CA 1
ATOM 11399 C C . ASN E 1 132 ? 12.59887 -26.59073 33.30645 1.000 35.32620 130 ASN F C 1
ATOM 11400 O O . ASN E 1 132 ? 12.95307 -27.60368 33.91619 1.000 36.27703 130 ASN F O 1
ATOM 11405 N N . THR E 1 133 ? 11.33185 -26.17700 33.26455 1.000 29.10707 131 THR F N 1
ATOM 11406 C CA . THR E 1 133 ? 10.26241 -26.85810 33.98379 1.000 38.63991 131 THR F CA 1
ATOM 11407 C C . THR E 1 133 ? 9.58658 -27.94031 33.15077 1.000 38.14073 131 THR F C 1
ATOM 11408 O O . THR E 1 133 ? 8.46657 -28.35175 33.47828 1.000 32.27807 131 THR F O 1
ATOM 11412 N N . ARG E 1 134 ? 10.24054 -28.41073 32.08808 1.000 36.25579 132 ARG F N 1
ATOM 11413 C CA . ARG E 1 134 ? 9.65300 -29.38110 31.16973 1.000 33.11668 132 ARG F CA 1
ATOM 11414 C C . ARG E 1 134 ? 10.41345 -30.70167 31.21053 1.000 34.48784 132 ARG F C 1
ATOM 11415 O O . ARG E 1 134 ? 9.92237 -31.67787 31.78107 1.000 40.90822 132 ARG F O 1
ATOM 11423 N N . ASP E 1 135 ? 11.60180 -30.76590 30.61240 1.000 34.53651 133 ASP F N 1
ATOM 11424 C CA . ASP E 1 135 ? 12.35010 -32.02029 30.51611 1.000 43.06423 133 ASP F CA 1
ATOM 11425 C C . ASP E 1 135 ? 13.32799 -32.21796 31.66821 1.000 41.46704 133 ASP F C 1
ATOM 11426 O O . ASP E 1 135 ? 14.42423 -32.75193 31.47106 1.000 43.09236 133 ASP F O 1
ATOM 11431 N N . TYR E 1 136 ? 12.95992 -31.80895 32.88457 1.000 34.60705 134 TYR F N 1
ATOM 11432 C CA . TYR E 1 136 ? 13.89076 -31.89854 34.00540 1.000 39.34458 134 TYR F CA 1
ATOM 11433 C C . TYR E 1 136 ? 14.18210 -33.34260 34.39635 1.000 43.82007 134 TYR F C 1
ATOM 11434 O O . TYR E 1 136 ? 15.24478 -33.62255 34.96212 1.000 43.35461 134 TYR F O 1
ATOM 11443 N N . GLU E 1 137 ? 13.26365 -34.26919 34.10689 1.000 37.67702 135 GLU F N 1
ATOM 11444 C CA . GLU E 1 137 ? 13.49404 -35.66625 34.46306 1.000 47.51776 135 GLU F CA 1
ATOM 11445 C C . GLU E 1 137 ? 14.70064 -36.24437 33.73562 1.000 48.54359 135 GLU F C 1
ATOM 11446 O O . GLU E 1 137 ? 15.39076 -37.11575 34.27667 1.000 45.92831 135 GLU F O 1
ATOM 11452 N N . GLU E 1 138 ? 14.97256 -35.77770 32.51848 1.000 47.13842 136 GLU F N 1
ATOM 11453 C CA . GLU E 1 138 ? 16.14258 -36.21793 31.77087 1.000 47.57661 136 GLU F CA 1
ATOM 11454 C C . GLU E 1 138 ? 17.32011 -35.26346 31.88784 1.000 44.97414 136 GLU F C 1
ATOM 11455 O O . GLU E 1 138 ? 18.47041 -35.71263 31.87616 1.000 53.05462 136 GLU F O 1
ATOM 11461 N N . ARG E 1 139 ? 17.06300 -33.96019 32.00478 1.000 44.21895 137 ARG F N 1
ATOM 11462 C CA . ARG E 1 139 ? 18.14872 -32.98736 31.97969 1.000 38.75509 137 ARG F CA 1
ATOM 11463 C C . ARG E 1 139 ? 18.91217 -32.95284 33.29904 1.000 39.99056 137 ARG F C 1
ATOM 11464 O O . ARG E 1 139 ? 20.14007 -32.81289 33.30009 1.000 39.93637 137 ARG F O 1
ATOM 11472 N N . VAL E 1 140 ? 18.20903 -33.08349 34.42796 1.000 39.77766 138 VAL F N 1
ATOM 11473 C CA . VAL E 1 140 ? 18.87825 -33.01203 35.73013 1.000 42.88240 138 VAL F CA 1
ATOM 11474 C C . VAL E 1 140 ? 19.88101 -34.14411 35.92994 1.000 40.64818 138 VAL F C 1
ATOM 11475 O O . VAL E 1 140 ? 21.02013 -33.86255 36.33794 1.000 37.07170 138 VAL F O 1
ATOM 11479 N N . PRO E 1 141 ? 19.54447 -35.42018 35.68336 1.000 44.99232 139 PRO F N 1
ATOM 11480 C CA . PRO E 1 141 ? 20.56598 -36.47029 35.85535 1.000 44.56014 139 PRO F CA 1
ATOM 11481 C C . PRO E 1 141 ? 21.78751 -36.27574 34.97377 1.000 45.45151 139 PRO F C 1
ATOM 11482 O O . PRO E 1 141 ? 22.91186 -36.54249 35.41600 1.000 46.72868 139 PRO F O 1
ATOM 11486 N N . ALA E 1 142 ? 21.60103 -35.80902 33.73674 1.000 41.27568 140 ALA F N 1
ATOM 11487 C CA . ALA E 1 142 ? 22.74190 -35.59209 32.85250 1.000 42.56435 140 ALA F CA 1
ATOM 11488 C C . ALA E 1 142 ? 23.63129 -34.46137 33.35720 1.000 45.57704 140 ALA F C 1
ATOM 11489 O O . ALA E 1 142 ? 24.86002 -34.53279 33.23814 1.000 49.87386 140 ALA F O 1
ATOM 11491 N N . LEU E 1 143 ? 23.03323 -33.40766 33.91984 1.000 38.11342 141 LEU F N 1
ATOM 11492 C CA . LEU E 1 143 ? 23.83483 -32.30583 34.44364 1.000 36.72190 141 LEU F CA 1
ATOM 11493 C C . LEU E 1 143 ? 24.56773 -32.71503 35.71346 1.000 37.25350 141 LEU F C 1
ATOM 11494 O O . LEU E 1 143 ? 25.72344 -32.32789 35.92199 1.000 37.34105 141 LEU F O 1
ATOM 11499 N N . VAL E 1 144 ? 23.91042 -33.49165 36.57637 1.000 37.73779 142 VAL F N 1
ATOM 11500 C CA . VAL E 1 144 ? 24.57997 -34.00232 37.76720 1.000 41.59098 142 VAL F CA 1
ATOM 11501 C C . VAL E 1 144 ? 25.69210 -34.96601 37.37571 1.000 42.83514 142 VAL F C 1
ATOM 11502 O O . VAL E 1 144 ? 26.80039 -34.91296 37.92271 1.000 41.52593 142 VAL F O 1
ATOM 11506 N N . GLU E 1 145 ? 25.41668 -35.85652 36.41906 1.000 45.44276 143 GLU F N 1
ATOM 11507 C CA . GLU E 1 145 ? 26.44775 -36.76266 35.92411 1.000 45.31932 143 GLU F CA 1
ATOM 11508 C C . GLU E 1 145 ? 27.62484 -35.98973 35.34226 1.000 48.80612 143 GLU F C 1
ATOM 11509 O O . GLU E 1 145 ? 28.78131 -36.40480 35.48268 1.000 58.74567 143 GLU F O 1
ATOM 11515 N N . ALA E 1 146 ? 27.35083 -34.85322 34.69742 1.000 43.50443 144 ALA F N 1
ATOM 11516 C CA . ALA E 1 146 ? 28.40767 -34.01624 34.14261 1.000 45.76444 144 ALA F CA 1
ATOM 11517 C C . ALA E 1 146 ? 29.18493 -33.25693 35.20934 1.000 41.55017 144 ALA F C 1
ATOM 11518 O O . ALA E 1 146 ? 30.24226 -32.69873 34.89758 1.000 41.79858 144 ALA F O 1
ATOM 11520 N N . GLY E 1 147 ? 28.69373 -33.21400 36.44182 1.000 40.64887 145 GLY F N 1
ATOM 11521 C CA . GLY E 1 147 ? 29.39837 -32.56153 37.52281 1.000 40.82941 145 GLY F CA 1
ATOM 11522 C C . GLY E 1 147 ? 28.98652 -31.13623 37.82172 1.000 44.76915 145 GLY F C 1
ATOM 11523 O O . GLY E 1 147 ? 29.78137 -30.39916 38.41641 1.000 37.17435 145 GLY F O 1
ATOM 11524 N N . ALA E 1 148 ? 27.78184 -30.72405 37.43157 1.000 42.15859 146 ALA F N 1
ATOM 11525 C CA . ALA E 1 148 ? 27.31891 -29.37860 37.74294 1.000 41.55545 146 ALA F CA 1
ATOM 11526 C C . ALA E 1 148 ? 27.20119 -29.20126 39.25047 1.000 42.87494 146 ALA F C 1
ATOM 11527 O O . ALA E 1 148 ? 26.54097 -29.99071 39.93221 1.000 40.46203 146 ALA F O 1
ATOM 11529 N N . ASP E 1 149 ? 27.85161 -28.15866 39.77091 1.000 39.97109 147 ASP F N 1
ATOM 11530 C CA . ASP E 1 149 ? 27.87219 -27.93891 41.21177 1.000 34.19802 147 ASP F CA 1
ATOM 11531 C C . ASP E 1 149 ? 26.54255 -27.41137 41.73330 1.000 36.15615 147 ASP F C 1
ATOM 11532 O O . ASP E 1 149 ? 26.19915 -27.65526 42.89513 1.000 36.92679 147 ASP F O 1
ATOM 11537 N N . ILE E 1 150 ? 25.78506 -26.69379 40.90491 1.000 33.05498 148 ILE F N 1
ATOM 11538 C CA . ILE E 1 150 ? 24.51409 -26.12720 41.33378 1.000 34.50428 148 ILE F CA 1
ATOM 11539 C C . ILE E 1 150 ? 23.63571 -25.95844 40.10481 1.000 30.99859 148 ILE F C 1
ATOM 11540 O O . ILE E 1 150 ? 24.12915 -25.74256 38.99487 1.000 32.62380 148 ILE F O 1
ATOM 11545 N N . LEU E 1 151 ? 22.32931 -26.08953 40.30029 1.000 27.24008 149 LEU F N 1
ATOM 11546 C CA . LEU E 1 151 ? 21.35859 -25.89841 39.23694 1.000 32.15442 149 LEU F CA 1
ATOM 11547 C C . LEU E 1 151 ? 20.51657 -24.66347 39.52626 1.000 34.00703 149 LEU F C 1
ATOM 11548 O O . LEU E 1 151 ? 20.47639 -24.16042 40.65234 1.000 28.26630 149 LEU F O 1
ATOM 11553 N N . CYS E 1 152 ? 19.84513 -24.16991 38.48882 1.000 32.03717 150 CYS F N 1
ATOM 11554 C CA . CYS E 1 152 ? 18.96497 -23.01700 38.64133 1.000 24.19274 150 CYS F CA 1
ATOM 11555 C C . CYS E 1 152 ? 17.83520 -23.12690 37.63240 1.000 25.04012 150 CYS F C 1
ATOM 11556 O O . CYS E 1 152 ? 18.08503 -23.20642 36.42567 1.000 28.20917 150 CYS F O 1
ATOM 11559 N N . ILE E 1 153 ? 16.60061 -23.12870 38.12889 1.000 25.45028 151 ILE F N 1
ATOM 11560 C CA . ILE E 1 153 ? 15.42395 -23.19720 37.26795 1.000 33.55620 151 ILE F CA 1
ATOM 11561 C C . ILE E 1 153 ? 15.27608 -21.85131 36.56404 1.000 30.86758 151 ILE F C 1
ATOM 11562 O O . ILE E 1 153 ? 14.90355 -20.85235 37.18521 1.000 40.77428 151 ILE F O 1
ATOM 11567 N N . ASP E 1 154 ? 15.57478 -21.82195 35.26732 1.000 35.29668 152 ASP F N 1
ATOM 11568 C CA . ASP E 1 154 ? 15.50846 -20.59895 34.46802 1.000 40.15281 152 ASP F CA 1
ATOM 11569 C C . ASP E 1 154 ? 14.06116 -20.38160 34.04569 1.000 39.00389 152 ASP F C 1
ATOM 11570 O O . ASP E 1 154 ? 13.59975 -20.90072 33.02810 1.000 48.24639 152 ASP F O 1
ATOM 11575 N N . SER E 1 155 ? 13.33449 -19.59824 34.83801 1.000 43.47797 153 SER F N 1
ATOM 11576 C CA . SER E 1 155 ? 11.92358 -19.33821 34.58658 1.000 48.12466 153 SER F CA 1
ATOM 11577 C C . SER E 1 155 ? 11.63018 -17.88866 34.96218 1.000 46.76809 153 SER F C 1
ATOM 11578 O O . SER E 1 155 ? 12.53367 -17.12125 35.30959 1.000 33.80409 153 SER F O 1
ATOM 11581 N N . SER E 1 156 ? 10.35725 -17.51001 34.88973 1.000 51.36778 154 SER F N 1
ATOM 11582 C CA . SER E 1 156 ? 9.91222 -16.15925 35.21027 1.000 47.96153 154 SER F CA 1
ATOM 11583 C C . SER E 1 156 ? 8.95763 -16.20431 36.40482 1.000 51.12825 154 SER F C 1
ATOM 11584 O O . SER E 1 156 ? 8.79449 -17.23724 37.06257 1.000 56.85737 154 SER F O 1
ATOM 11587 N N . GLU E 1 157 ? 8.31479 -15.06585 36.67492 1.000 52.26889 155 GLU F N 1
ATOM 11588 C CA . GLU E 1 157 ? 7.48089 -14.93669 37.86550 1.000 51.35626 155 GLU F CA 1
ATOM 11589 C C . GLU E 1 157 ? 6.14005 -15.64495 37.71997 1.000 52.28197 155 GLU F C 1
ATOM 11590 O O . GLU E 1 157 ? 5.56619 -16.08300 38.72345 1.000 50.24195 155 GLU F O 1
ATOM 11596 N N . GLY E 1 158 ? 5.62912 -15.77244 36.49587 1.000 54.49601 156 GLY F N 1
ATOM 11597 C CA . GLY E 1 158 ? 4.32703 -16.37895 36.29191 1.000 58.53381 156 GLY F CA 1
ATOM 11598 C C . GLY E 1 158 ? 4.31071 -17.89132 36.24987 1.000 57.88292 156 GLY F C 1
ATOM 11599 O O . GLY E 1 158 ? 3.22784 -18.48233 36.28308 1.000 55.37423 156 GLY F O 1
ATOM 11600 N N . TYR E 1 159 ? 5.47638 -18.53022 36.17899 1.000 57.61625 157 TYR F N 1
ATOM 11601 C CA . TYR E 1 159 ? 5.58055 -19.98539 36.08942 1.000 60.26043 157 TYR F CA 1
ATOM 11602 C C . TYR E 1 159 ? 5.91729 -20.61875 37.43373 1.000 57.70981 157 TYR F C 1
ATOM 11603 O O . TYR E 1 159 ? 6.65163 -21.60979 37.48945 1.000 58.87304 157 TYR F O 1
ATOM 11612 N N . SER E 1 160 ? 5.38414 -20.07296 38.53032 1.000 55.84504 158 SER F N 1
ATOM 11613 C CA . SER E 1 160 ? 5.78450 -20.53160 39.85694 1.000 42.28608 158 SER F CA 1
ATOM 11614 C C . SER E 1 160 ? 5.38300 -21.98165 40.09576 1.000 45.86703 158 SER F C 1
ATOM 11615 O O . SER E 1 160 ? 6.15959 -22.75977 40.66279 1.000 38.92301 158 SER F O 1
ATOM 11618 N N . GLU E 1 161 ? 4.17637 -22.36567 39.66787 1.000 46.66080 159 GLU F N 1
ATOM 11619 C CA . GLU E 1 161 ? 3.67727 -23.70600 39.96632 1.000 44.01963 159 GLU F CA 1
ATOM 11620 C C . GLU E 1 161 ? 4.55598 -24.78025 39.34171 1.000 50.95711 159 GLU F C 1
ATOM 11621 O O . GLU E 1 161 ? 4.86018 -25.79527 39.98092 1.000 47.28555 159 GLU F O 1
ATOM 11627 N N . TRP E 1 162 ? 4.97353 -24.57732 38.09472 1.000 49.23904 160 TRP F N 1
ATOM 11628 C CA . TRP E 1 162 ? 5.85889 -25.52911 37.44044 1.000 48.38953 160 TRP F CA 1
ATOM 11629 C C . TRP E 1 162 ? 7.29698 -25.42131 37.92982 1.000 40.05796 160 TRP F C 1
ATOM 11630 O O . TRP E 1 162 ? 8.08654 -26.33992 37.68614 1.000 46.03575 160 TRP F O 1
ATOM 11641 N N . GLN E 1 163 ? 7.64929 -24.33453 38.62306 1.000 35.39153 161 GLN F N 1
ATOM 11642 C CA . GLN E 1 163 ? 8.94814 -24.27117 39.28499 1.000 36.52664 161 GLN F CA 1
ATOM 11643 C C . GLN E 1 163 ? 8.98417 -25.17133 40.51320 1.000 36.07991 161 GLN F C 1
ATOM 11644 O O . GLN E 1 163 ? 9.98219 -25.86034 40.75440 1.000 39.91036 161 GLN F O 1
ATOM 11650 N N . LYS E 1 164 ? 7.90935 -25.16918 41.30796 1.000 37.30216 162 LYS F N 1
ATOM 11651 C CA . LYS E 1 164 ? 7.86801 -26.01206 42.49945 1.000 44.91644 162 LYS F CA 1
ATOM 11652 C C . LYS E 1 164 ? 7.93045 -27.48864 42.13454 1.000 36.48712 162 LYS F C 1
ATOM 11653 O O . LYS E 1 164 ? 8.63973 -28.26564 42.78446 1.000 41.93714 162 LYS F O 1
ATOM 11659 N N . ARG E 1 165 ? 7.19415 -27.89637 41.09732 1.000 38.60584 163 ARG F N 1
ATOM 11660 C CA . ARG E 1 165 ? 7.20321 -29.30030 40.69975 1.000 41.54842 163 ARG F CA 1
ATOM 11661 C C . ARG E 1 165 ? 8.56505 -29.72369 40.16764 1.000 37.04275 163 ARG F C 1
ATOM 11662 O O . ARG E 1 165 ? 8.91961 -30.90506 40.24957 1.000 46.52455 163 ARG F O 1
ATOM 11670 N N . THR E 1 166 ? 9.34221 -28.78267 39.62844 1.000 32.41534 164 THR F N 1
ATOM 11671 C CA . THR E 1 166 ? 10.73115 -29.08713 39.30383 1.000 40.84695 164 THR F CA 1
ATOM 11672 C C . THR E 1 166 ? 11.55771 -29.24529 40.57345 1.000 40.33961 164 THR F C 1
ATOM 11673 O O . THR E 1 166 ? 12.36250 -30.17760 40.68638 1.000 40.30817 164 THR F O 1
ATOM 11677 N N . LEU E 1 167 ? 11.36288 -28.34833 41.54428 1.000 34.26882 165 LEU F N 1
ATOM 11678 C CA . LEU E 1 167 ? 12.04359 -28.48420 42.82778 1.000 32.77532 165 LEU F CA 1
ATOM 11679 C C . LEU E 1 167 ? 11.61557 -29.75676 43.54688 1.000 32.92184 165 LEU F C 1
ATOM 11680 O O . LEU E 1 167 ? 12.43415 -30.41449 44.19990 1.000 39.73106 165 LEU F O 1
ATOM 11685 N N . ASP E 1 168 ? 10.33374 -30.11811 43.44087 1.000 31.99797 166 ASP F N 1
ATOM 11686 C CA . ASP E 1 168 ? 9.85016 -31.33339 44.08888 1.000 38.18011 166 ASP F CA 1
ATOM 11687 C C . ASP E 1 168 ? 10.51020 -32.57377 43.50146 1.000 36.96191 166 ASP F C 1
ATOM 11688 O O . ASP E 1 168 ? 10.79806 -33.53408 44.22551 1.000 42.27290 166 ASP F O 1
ATOM 11693 N N . TYR E 1 169 ? 10.75395 -32.57447 42.18888 1.000 33.89247 167 TYR F N 1
ATOM 11694 C CA . TYR E 1 169 ? 11.44383 -33.70032 41.56809 1.000 35.29139 167 TYR F CA 1
ATOM 11695 C C . TYR E 1 169 ? 12.87424 -33.81994 42.07709 1.000 35.11775 167 TYR F C 1
ATOM 11696 O O . TYR E 1 169 ? 13.35153 -34.92598 42.35630 1.000 37.83234 167 TYR F O 1
ATOM 11705 N N . VAL E 1 170 ? 13.57640 -32.69158 42.19687 1.000 36.00225 168 VAL F N 1
ATOM 11706 C CA . VAL E 1 170 ? 14.96071 -32.72399 42.65699 1.000 39.36033 168 VAL F CA 1
ATOM 11707 C C . VAL E 1 170 ? 15.03357 -33.19597 44.10362 1.000 42.53790 168 VAL F C 1
ATOM 11708 O O . VAL E 1 170 ? 15.92092 -33.97426 44.47382 1.000 47.21622 168 VAL F O 1
ATOM 11712 N N . ARG E 1 171 ? 14.10073 -32.74139 44.94246 1.000 37.42318 169 ARG F N 1
ATOM 11713 C CA . ARG E 1 171 ? 14.12478 -33.12682 46.34913 1.000 39.28954 169 ARG F CA 1
ATOM 11714 C C . ARG E 1 171 ? 13.68938 -34.57450 46.53470 1.000 38.97415 169 ARG F C 1
ATOM 11715 O O . ARG E 1 171 ? 14.29266 -35.31311 47.32154 1.000 40.89877 169 ARG F O 1
ATOM 11723 N N . GLY E 1 172 ? 12.64799 -35.00030 45.81637 1.000 39.80131 170 GLY F N 1
ATOM 11724 C CA . GLY E 1 172 ? 12.16162 -36.36300 45.94353 1.000 38.98319 170 GLY F CA 1
ATOM 11725 C C . GLY E 1 172 ? 13.12764 -37.41740 45.44627 1.000 40.45694 170 GLY F C 1
ATOM 11726 O O . GLY E 1 172 ? 13.03460 -38.57495 45.86786 1.000 42.39329 170 GLY F O 1
ATOM 11727 N N . LYS E 1 173 ? 14.05228 -37.04747 44.56212 1.000 39.74446 171 LYS F N 1
ATOM 11728 C CA . LYS E 1 173 ? 15.02596 -37.98921 44.02486 1.000 41.24054 171 LYS F CA 1
ATOM 11729 C C . LYS E 1 173 ? 16.41603 -37.82030 44.61999 1.000 44.71933 171 LYS F C 1
ATOM 11730 O O . LYS E 1 173 ? 17.06997 -38.81748 44.93675 1.000 42.71959 171 LYS F O 1
ATOM 11736 N N . TYR E 1 174 ? 16.88610 -36.58486 44.78367 1.000 48.47787 172 TYR F N 1
ATOM 11737 C CA . TYR E 1 174 ? 18.24290 -36.32967 45.24557 1.000 44.14759 172 TYR F CA 1
ATOM 11738 C C . TYR E 1 174 ? 18.31276 -35.82939 46.68016 1.000 38.68128 172 TYR F C 1
ATOM 11739 O O . TYR E 1 174 ? 19.41869 -35.66111 47.20588 1.000 43.65864 172 TYR F O 1
ATOM 11748 N N . GLY E 1 175 ? 17.17883 -35.59579 47.32688 1.000 37.95640 173 GLY F N 1
ATOM 11749 C CA . GLY E 1 175 ? 17.21162 -35.03187 48.66588 1.000 38.61047 173 GLY F CA 1
ATOM 11750 C C . GLY E 1 175 ? 17.81094 -33.64114 48.62200 1.000 43.85581 173 GLY F C 1
ATOM 11751 O O . GLY E 1 175 ? 17.33758 -32.75930 47.89608 1.000 44.68135 173 GLY F O 1
ATOM 11752 N N . ASP E 1 176 ? 18.87738 -33.43148 49.39160 1.000 43.33675 174 ASP F N 1
ATOM 11753 C CA . ASP E 1 176 ? 19.60334 -32.16856 49.38734 1.000 41.37032 174 ASP F CA 1
ATOM 11754 C C . ASP E 1 176 ? 21.01228 -32.30458 48.82450 1.000 44.97671 174 ASP F C 1
ATOM 11755 O O . ASP E 1 176 ? 21.80371 -31.36137 48.92723 1.000 43.97013 174 ASP F O 1
ATOM 11760 N N . THR E 1 177 ? 21.34592 -33.45172 48.22888 1.000 40.78849 175 THR F N 1
ATOM 11761 C CA . THR E 1 177 ? 22.67079 -33.62209 47.64442 1.000 46.48769 175 THR F CA 1
ATOM 11762 C C . THR E 1 177 ? 22.85630 -32.79836 46.37771 1.000 45.16292 175 THR F C 1
ATOM 11763 O O . THR E 1 177 ? 23.99691 -32.48971 46.01678 1.000 42.53456 175 THR F O 1
ATOM 11767 N N . VAL E 1 178 ? 21.77113 -32.44021 45.69746 1.000 38.28993 176 VAL F N 1
ATOM 11768 C CA . VAL E 1 178 ? 21.82254 -31.61729 44.49515 1.000 36.58803 176 VAL F CA 1
ATOM 11769 C C . VAL E 1 178 ? 21.29092 -30.23736 44.85003 1.000 39.78322 176 VAL F C 1
ATOM 11770 O O . VAL E 1 178 ? 20.13237 -30.09533 45.26217 1.000 35.66099 176 VAL F O 1
ATOM 11774 N N . LYS E 1 179 ? 22.13702 -29.22385 44.69518 1.000 35.96895 177 LYS F N 1
ATOM 11775 C CA . LYS E 1 179 ? 21.75955 -27.85007 44.98957 1.000 39.43072 177 LYS F CA 1
ATOM 11776 C C . LYS E 1 179 ? 21.10861 -27.22714 43.76133 1.000 31.93245 177 LYS F C 1
ATOM 11777 O O . LYS E 1 179 ? 21.66800 -27.27969 42.66080 1.000 29.86026 177 LYS F O 1
ATOM 11783 N N . VAL E 1 180 ? 19.92628 -26.64430 43.94948 1.000 29.86863 178 VAL F N 1
ATOM 11784 C CA . VAL E 1 180 ? 19.15453 -26.08238 42.84645 1.000 31.88126 178 VAL F CA 1
ATOM 11785 C C . VAL E 1 180 ? 18.49853 -24.78657 43.30283 1.000 28.79157 178 VAL F C 1
ATOM 11786 O O . VAL E 1 180 ? 17.82284 -24.75257 44.33639 1.000 30.86464 178 VAL F O 1
ATOM 11790 N N . GLY E 1 181 ? 18.70376 -23.71747 42.53414 1.000 31.56207 179 GLY F N 1
ATOM 11791 C CA . GLY E 1 181 ? 18.01020 -22.46963 42.75332 1.000 28.65814 179 GLY F CA 1
ATOM 11792 C C . GLY E 1 181 ? 16.78729 -22.34847 41.85614 1.000 28.53943 179 GLY F C 1
ATOM 11793 O O . GLY E 1 181 ? 16.60263 -23.09695 40.90184 1.000 31.78314 179 GLY F O 1
ATOM 11794 N N . ALA E 1 182 ? 15.94168 -21.37571 42.18461 1.000 23.95826 180 ALA F N 1
ATOM 11795 C CA . ALA E 1 182 ? 14.70271 -21.17182 41.45175 1.000 23.19419 180 ALA F CA 1
ATOM 11796 C C . ALA E 1 182 ? 14.44161 -19.68187 41.29568 1.000 28.63395 180 ALA F C 1
ATOM 11797 O O . ALA E 1 182 ? 14.94741 -18.85519 42.05905 1.000 28.61365 180 ALA F O 1
ATOM 11799 N N . GLY E 1 183 ? 13.64157 -19.35347 40.29442 1.000 28.76242 181 GLY F N 1
ATOM 11800 C CA . GLY E 1 183 ? 13.31190 -17.97362 40.00698 1.000 31.38302 181 GLY F CA 1
ATOM 11801 C C . GLY E 1 183 ? 12.73645 -17.84771 38.61307 1.000 38.12759 181 GLY F C 1
ATOM 11802 O O . GLY E 1 183 ? 12.65947 -18.81509 37.85536 1.000 40.92591 181 GLY F O 1
ATOM 11803 N N . ASN E 1 184 ? 12.33583 -16.62143 38.28725 1.000 39.63928 182 ASN F N 1
ATOM 11804 C CA . ASN E 1 184 ? 12.43702 -15.45323 39.15421 1.000 33.72108 182 ASN F CA 1
ATOM 11805 C C . ASN E 1 184 ? 11.12570 -15.16853 39.88271 1.000 36.77792 182 ASN F C 1
ATOM 11806 O O . ASN E 1 184 ? 10.07209 -15.68409 39.51342 1.000 37.20624 182 ASN F O 1
ATOM 11811 N N . VAL E 1 185 ? 11.20830 -14.34552 40.92894 1.000 27.34284 183 VAL F N 1
ATOM 11812 C CA . VAL E 1 185 ? 10.05151 -13.89141 41.69142 1.000 29.44964 183 VAL F CA 1
ATOM 11813 C C . VAL E 1 185 ? 10.27129 -12.42798 42.05526 1.000 22.42585 183 VAL F C 1
ATOM 11814 O O . VAL E 1 185 ? 11.37463 -11.89343 41.93216 1.000 22.56264 183 VAL F O 1
ATOM 11818 N N . VAL E 1 186 ? 9.20056 -11.77733 42.51246 1.000 23.74092 184 VAL F N 1
ATOM 11819 C CA . VAL E 1 186 ? 9.23500 -10.33641 42.74206 1.000 33.56165 184 VAL F CA 1
ATOM 11820 C C . VAL E 1 186 ? 8.59469 -9.96338 44.07493 1.000 31.80470 184 VAL F C 1
ATOM 11821 O O . VAL E 1 186 ? 8.77327 -8.84069 44.56099 1.000 31.19657 184 VAL F O 1
ATOM 11825 N N . ASP E 1 187 ? 7.84791 -10.88551 44.67994 1.000 31.15918 185 ASP F N 1
ATOM 11826 C CA . ASP E 1 187 ? 7.06529 -10.56396 45.86673 1.000 33.05635 185 ASP F CA 1
ATOM 11827 C C . ASP E 1 187 ? 7.25615 -11.62063 46.94856 1.000 23.49603 185 ASP F C 1
ATOM 11828 O O . ASP E 1 187 ? 7.85583 -12.67641 46.72792 1.000 21.44529 185 ASP F O 1
ATOM 11833 N N . ARG E 1 188 ? 6.72738 -11.30799 48.13647 1.000 31.88366 186 ARG F N 1
ATOM 11834 C CA . ARG E 1 188 ? 6.80735 -12.22565 49.27057 1.000 31.83951 186 ARG F CA 1
ATOM 11835 C C . ARG E 1 188 ? 6.13629 -13.55535 48.95411 1.000 31.63719 186 ARG F C 1
ATOM 11836 O O . ARG E 1 188 ? 6.70472 -14.62572 49.20083 1.000 29.56681 186 ARG F O 1
ATOM 11844 N N . ASP E 1 189 ? 4.91374 -13.50205 48.41787 1.000 32.72477 187 ASP F N 1
ATOM 11845 C CA . ASP E 1 189 ? 4.19662 -14.71826 48.04809 1.000 33.84208 187 ASP F CA 1
ATOM 11846 C C . ASP E 1 189 ? 5.02484 -15.58610 47.10869 1.000 37.06419 187 ASP F C 1
ATOM 11847 O O . ASP E 1 189 ? 5.05287 -16.81497 47.24469 1.000 36.72893 187 ASP F O 1
ATOM 11852 N N . GLY E 1 190 ? 5.71526 -14.96280 46.15341 1.000 32.77750 188 GLY F N 1
ATOM 11853 C CA . GLY E 1 190 ? 6.55824 -15.72881 45.25195 1.000 31.14593 188 GLY F CA 1
ATOM 11854 C C . GLY E 1 190 ? 7.77336 -16.31466 45.94439 1.000 29.79431 188 GLY F C 1
ATOM 11855 O O . GLY E 1 190 ? 8.16774 -17.45109 45.66831 1.000 27.71410 188 GLY F O 1
ATOM 11856 N N . PHE E 1 191 ? 8.38250 -15.55083 46.85438 1.000 34.98101 189 PHE F N 1
ATOM 11857 C CA . PHE E 1 191 ? 9.56430 -16.03923 47.55744 1.000 29.08841 189 PHE F CA 1
ATOM 11858 C C . PHE E 1 191 ? 9.22570 -17.23271 48.44149 1.000 24.52411 189 PHE F C 1
ATOM 11859 O O . PHE E 1 191 ? 9.93234 -18.24698 48.42712 1.000 26.71963 189 PHE F O 1
ATOM 11867 N N . ARG E 1 192 ? 8.15107 -17.12462 49.22800 1.000 31.56240 190 ARG F N 1
ATOM 11868 C CA . ARG E 1 192 ? 7.80789 -18.18980 50.16698 1.000 27.02556 190 ARG F CA 1
ATOM 11869 C C . ARG E 1 192 ? 7.44100 -19.47548 49.44017 1.000 26.36272 190 ARG F C 1
ATOM 11870 O O . ARG E 1 192 ? 7.76751 -20.57497 49.90322 1.000 24.89495 190 ARG F O 1
ATOM 11878 N N . TYR E 1 193 ? 6.75703 -19.35681 48.30119 1.000 32.97600 191 TYR F N 1
ATOM 11879 C CA . TYR E 1 193 ? 6.33319 -20.54137 47.56329 1.000 35.80783 191 TYR F CA 1
ATOM 11880 C C . TYR E 1 193 ? 7.53026 -21.36501 47.10448 1.000 31.98981 191 TYR F C 1
ATOM 11881 O O . TYR E 1 193 ? 7.51849 -22.59808 47.20007 1.000 35.19499 191 TYR F O 1
ATOM 11890 N N . LEU E 1 194 ? 8.57961 -20.70091 46.61545 1.000 29.38936 192 LEU F N 1
ATOM 11891 C CA . LEU E 1 194 ? 9.79105 -21.41160 46.22404 1.000 29.05707 192 LEU F CA 1
ATOM 11892 C C . LEU E 1 194 ? 10.62565 -21.82513 47.42931 1.000 32.80837 192 LEU F C 1
ATOM 11893 O O . LEU E 1 194 ? 11.32137 -22.84587 47.37412 1.000 32.37991 192 LEU F O 1
ATOM 11898 N N . ALA E 1 195 ? 10.56965 -21.05180 48.51625 1.000 24.03434 193 ALA F N 1
ATOM 11899 C CA . ALA E 1 195 ? 11.35116 -21.37231 49.70665 1.000 30.49512 193 ALA F CA 1
ATOM 11900 C C . ALA E 1 195 ? 10.88639 -22.67884 50.33772 1.000 36.15176 193 ALA F C 1
ATOM 11901 O O . ALA E 1 195 ? 11.70496 -23.53564 50.69325 1.000 33.96046 193 ALA F O 1
ATOM 11903 N N . GLU E 1 196 ? 9.57129 -22.84761 50.48756 1.000 31.44907 194 GLU F N 1
ATOM 11904 C CA . GLU E 1 196 ? 9.03105 -24.05387 51.09912 1.000 36.74277 194 GLU F CA 1
ATOM 11905 C C . GLU E 1 196 ? 9.12453 -25.27117 50.18870 1.000 44.27745 194 GLU F C 1
ATOM 11906 O O . GLU E 1 196 ? 8.89796 -26.39212 50.65809 1.000 36.07248 194 GLU F O 1
ATOM 11912 N N . ALA E 1 197 ? 9.44715 -25.08577 48.91034 1.000 37.10647 195 ALA F N 1
ATOM 11913 C CA . ALA E 1 197 ? 9.70253 -26.21051 48.02296 1.000 28.03468 195 ALA F CA 1
ATOM 11914 C C . ALA E 1 197 ? 11.14265 -26.69705 48.09477 1.000 31.72941 195 ALA F C 1
ATOM 11915 O O . ALA E 1 197 ? 11.46391 -27.72669 47.49170 1.000 45.18876 195 ALA F O 1
ATOM 11917 N N . GLY E 1 198 ? 12.00736 -25.99020 48.81328 1.000 29.80676 196 GLY F N 1
ATOM 11918 C CA . GLY E 1 198 ? 13.37641 -26.41389 49.00241 1.000 31.05356 196 GLY F CA 1
ATOM 11919 C C . GLY E 1 198 ? 14.41261 -25.69280 48.17094 1.000 32.20076 196 GLY F C 1
ATOM 11920 O O . GLY E 1 198 ? 15.52798 -26.20801 48.03296 1.000 36.17649 196 GLY F O 1
ATOM 11921 N N . ALA E 1 199 ? 14.08631 -24.52588 47.61751 1.000 27.42806 197 ALA F N 1
ATOM 11922 C CA . ALA E 1 199 ? 15.04118 -23.78715 46.80074 1.000 28.11978 197 ALA F CA 1
ATOM 11923 C C . ALA E 1 199 ? 16.25044 -23.37424 47.62943 1.000 23.91241 197 ALA F C 1
ATOM 11924 O O . ALA E 1 199 ? 16.11011 -22.80174 48.71391 1.000 23.80136 197 ALA F O 1
ATOM 11926 N N . ASP E 1 200 ? 17.44585 -23.66802 47.11096 1.000 24.07092 198 ASP F N 1
ATOM 11927 C CA . ASP E 1 200 ? 18.66731 -23.32237 47.83118 1.000 29.97574 198 ASP F CA 1
ATOM 11928 C C . ASP E 1 200 ? 18.96036 -21.82987 47.76217 1.000 24.94248 198 ASP F C 1
ATOM 11929 O O . ASP E 1 200 ? 19.58081 -21.27943 48.67844 1.000 25.53040 198 ASP F O 1
ATOM 11934 N N . PHE E 1 201 ? 18.53889 -21.16596 46.68891 1.000 27.09374 199 PHE F N 1
ATOM 11935 C CA . PHE E 1 201 ? 18.57592 -19.71362 46.62152 1.000 27.22712 199 PHE F CA 1
ATOM 11936 C C . PHE E 1 201 ? 17.42497 -19.24820 45.74444 1.000 22.92798 199 PHE F C 1
ATOM 11937 O O . PHE E 1 201 ? 16.88941 -20.00790 44.93276 1.000 23.38350 199 PHE F O 1
ATOM 11945 N N . VAL E 1 202 ? 17.04649 -17.98681 45.92076 1.000 20.50956 200 VAL F N 1
ATOM 11946 C CA . VAL E 1 202 ? 15.91176 -17.39720 45.22266 1.000 20.92092 200 VAL F CA 1
ATOM 11947 C C . VAL E 1 202 ? 16.42185 -16.27566 44.32790 1.000 19.53943 200 VAL F C 1
ATOM 11948 O O . VAL E 1 202 ? 17.14552 -15.38571 44.78951 1.000 19.36684 200 VAL F O 1
ATOM 11952 N N . LYS E 1 203 ? 16.04996 -16.32635 43.05123 1.000 25.78349 201 LYS F N 1
ATOM 11953 C CA . LYS E 1 203 ? 16.45775 -15.33623 42.06363 1.000 22.35820 201 LYS F CA 1
ATOM 11954 C C . LYS E 1 203 ? 15.34535 -14.30952 41.89277 1.000 22.14819 201 LYS F C 1
ATOM 11955 O O . LYS E 1 203 ? 14.17252 -14.67468 41.76140 1.000 20.07600 201 LYS F O 1
ATOM 11961 N N . VAL E 1 204 ? 15.71486 -13.03026 41.89552 1.000 18.40656 202 VAL F N 1
ATOM 11962 C CA . VAL E 1 204 ? 14.76080 -11.92771 41.87421 1.000 19.99709 202 VAL F CA 1
ATOM 11963 C C . VAL E 1 204 ? 14.93957 -11.15039 40.57991 1.000 23.91465 202 VAL F C 1
ATOM 11964 O O . VAL E 1 204 ? 16.04700 -10.69859 40.26811 1.000 25.74465 202 VAL F O 1
ATOM 11968 N N . GLY E 1 205 ? 13.84799 -10.98752 39.83786 1.000 27.72598 203 GLY F N 1
ATOM 11969 C CA . GLY E 1 205 ? 13.86238 -10.23839 38.59982 1.000 26.43804 203 GLY F CA 1
ATOM 11970 C C . GLY E 1 205 ? 12.48000 -10.15738 37.98978 1.000 39.34243 203 GLY F C 1
ATOM 11971 O O . GLY E 1 205 ? 11.67731 -11.08212 38.14143 1.000 43.71989 203 GLY F O 1
ATOM 11972 N N . VAL E 1 206 ? 12.18004 -9.04849 37.30859 1.000 43.82301 204 VAL F N 1
ATOM 11973 C CA . VAL E 1 206 ? 10.88290 -8.89532 36.65958 1.000 39.98822 204 VAL F CA 1
ATOM 11974 C C . VAL E 1 206 ? 10.74281 -9.75802 35.41740 1.000 46.70101 204 VAL F C 1
ATOM 11975 O O . VAL E 1 206 ? 9.62049 -9.96145 34.94054 1.000 48.05861 204 VAL F O 1
ATOM 11979 N N . GLY E 1 207 ? 11.84732 -10.27584 34.88046 1.000 34.61825 205 GLY F N 1
ATOM 11980 C CA . GLY E 1 207 ? 11.77524 -11.17323 33.74215 1.000 34.25942 205 GLY F CA 1
ATOM 11981 C C . GLY E 1 207 ? 12.32028 -12.56299 34.01596 1.000 47.03496 205 GLY F C 1
ATOM 11982 O O . GLY E 1 207 ? 11.95507 -13.19390 35.01258 1.000 48.05518 205 GLY F O 1
ATOM 11983 N N . GLY E 1 208 ? 13.19048 -13.04872 33.14539 1.000 44.45151 206 GLY F N 1
ATOM 11984 C CA . GLY E 1 208 ? 13.76645 -14.37001 33.29278 1.000 43.80324 206 GLY F CA 1
ATOM 11985 C C . GLY E 1 208 ? 13.12325 -15.37644 32.35703 1.000 46.94701 206 GLY F C 1
ATOM 11986 O O . GLY E 1 208 ? 11.97415 -15.22487 31.92626 1.000 52.52001 206 GLY F O 1
ATOM 11987 N N . GLY E 1 209 ? 13.88025 -16.42207 32.02444 1.000 51.53428 207 GLY F N 1
ATOM 11988 C CA . GLY E 1 209 ? 13.35434 -17.45001 31.14729 1.000 50.12098 207 GLY F CA 1
ATOM 11989 C C . GLY E 1 209 ? 13.17916 -16.95054 29.72432 1.000 47.33519 207 GLY F C 1
ATOM 11990 O O . GLY E 1 209 ? 13.85229 -16.02110 29.27084 1.000 41.70127 207 GLY F O 1
ATOM 11991 N N . SER E 1 210 ? 12.24107 -17.57778 29.01417 1.000 46.07801 208 SER F N 1
ATOM 11992 C CA . SER E 1 210 ? 11.98688 -17.29744 27.60782 1.000 47.32175 208 SER F CA 1
ATOM 11993 C C . SER E 1 210 ? 10.79965 -16.36235 27.40281 1.000 48.05735 208 SER F C 1
ATOM 11994 O O . SER E 1 210 ? 10.27744 -16.26845 26.28597 1.000 45.09809 208 SER F O 1
ATOM 11997 N N . ILE E 1 211 ? 10.35553 -15.67955 28.45755 1.000 51.14494 209 ILE F N 1
ATOM 11998 C CA . ILE E 1 211 ? 9.19941 -14.79473 28.36995 1.000 53.74118 209 ILE F CA 1
ATOM 11999 C C . ILE E 1 211 ? 9.64406 -13.47078 27.76189 1.000 45.78024 209 ILE F C 1
ATOM 12000 O O . ILE E 1 211 ? 10.84335 -13.20045 27.65976 1.000 41.45877 209 ILE F O 1
ATOM 12005 N N . CYS E 1 212 ? 8.69435 -12.64695 27.32838 1.000 50.62588 210 CYS F N 1
ATOM 12006 C CA . CYS E 1 212 ? 9.03341 -11.34168 26.77556 1.000 61.09737 210 CYS F CA 1
ATOM 12007 C C . CYS E 1 212 ? 9.27926 -10.32719 27.88577 1.000 64.77501 210 CYS F C 1
ATOM 12008 O O . CYS E 1 212 ? 8.74771 -10.44213 28.99447 1.000 60.55965 210 CYS F O 1
ATOM 12011 N N . ILE E 1 213 ? 10.09668 -9.32030 27.57027 1.000 67.87035 211 ILE F N 1
ATOM 12012 C CA . ILE E 1 213 ? 10.35078 -8.19517 28.46015 1.000 71.78108 211 ILE F CA 1
ATOM 12013 C C . ILE E 1 213 ? 10.38118 -6.91934 27.63059 1.000 71.26892 211 ILE F C 1
ATOM 12014 O O . ILE E 1 213 ? 10.62548 -6.94006 26.42246 1.000 70.69921 211 ILE F O 1
ATOM 12019 N N . THR E 1 214 ? 10.13028 -5.79844 28.29921 1.000 78.73513 212 THR F N 1
ATOM 12020 C CA . THR E 1 214 ? 10.12750 -4.49965 27.63387 1.000 87.48396 212 THR F CA 1
ATOM 12021 C C . THR E 1 214 ? 11.31850 -3.65440 28.07927 1.000 81.78275 212 THR F C 1
ATOM 12022 O O . THR E 1 214 ? 12.10326 -3.18264 27.25508 1.000 62.81374 212 THR F O 1
ATOM 12026 N N . GLY E 1 223 ? 11.64764 -1.91660 37.93803 1.000 44.05034 221 GLY F N 1
ATOM 12027 C CA . GLY E 1 223 ? 11.25585 -2.21399 39.30278 1.000 38.82411 221 GLY F CA 1
ATOM 12028 C C . GLY E 1 223 ? 12.15835 -3.23041 39.96947 1.000 38.70695 221 GLY F C 1
ATOM 12029 O O . GLY E 1 223 ? 11.77222 -3.86750 40.95051 1.000 43.91066 221 GLY F O 1
ATOM 12030 N N . GLN E 1 224 ? 13.37061 -3.38020 39.42984 1.000 31.83368 222 GLN F N 1
ATOM 12031 C CA . GLN E 1 224 ? 14.31485 -4.34245 39.98698 1.000 38.58898 222 GLN F CA 1
ATOM 12032 C C . GLN E 1 224 ? 14.70184 -3.98692 41.41639 1.000 35.82179 222 GLN F C 1
ATOM 12033 O O . GLN E 1 224 ? 14.91040 -4.88256 42.24312 1.000 32.65443 222 GLN F O 1
ATOM 12039 N N . ALA E 1 225 ? 14.80170 -2.69322 41.72864 1.000 38.81274 223 ALA F N 1
ATOM 12040 C CA . ALA E 1 225 ? 15.08446 -2.28867 43.10165 1.000 37.46918 223 ALA F CA 1
ATOM 12041 C C . ALA E 1 225 ? 13.91252 -2.61966 44.01608 1.000 34.60308 223 ALA F C 1
ATOM 12042 O O . ALA E 1 225 ? 14.09651 -3.19723 45.09400 1.000 34.04495 223 ALA F O 1
ATOM 12044 N N . THR E 1 226 ? 12.69439 -2.26871 43.59490 1.000 31.43957 224 THR F N 1
ATOM 12045 C CA . THR E 1 226 ? 11.51580 -2.58079 44.39719 1.000 38.10142 224 THR F CA 1
ATOM 12046 C C . THR E 1 226 ? 11.33222 -4.08692 44.54438 1.000 31.08790 224 THR F C 1
ATOM 12047 O O . THR E 1 226 ? 10.98706 -4.57395 45.62689 1.000 31.67324 224 THR F O 1
ATOM 12051 N N . ALA E 1 227 ? 11.56702 -4.84259 43.46818 1.000 30.06486 225 ALA F N 1
ATOM 12052 C CA . ALA E 1 227 ? 11.47146 -6.29643 43.55407 1.000 28.69955 225 ALA F CA 1
ATOM 12053 C C . ALA E 1 227 ? 12.51758 -6.86193 44.50648 1.000 26.87034 225 ALA F C 1
ATOM 12054 O O . ALA E 1 227 ? 12.22457 -7.76613 45.29758 1.000 21.60704 225 ALA F O 1
ATOM 12056 N N . LEU E 1 228 ? 13.74469 -6.34029 44.44657 1.000 23.25104 226 LEU F N 1
ATOM 12057 C CA . LEU E 1 228 ? 14.78617 -6.79928 45.35846 1.000 20.15572 226 LEU F CA 1
ATOM 12058 C C . LEU E 1 228 ? 14.46331 -6.41820 46.79709 1.000 30.95620 226 LEU F C 1
ATOM 12059 O O . LEU E 1 228 ? 14.66296 -7.21956 47.71707 1.000 25.38144 226 LEU F O 1
ATOM 12064 N N . ILE E 1 229 ? 13.95917 -5.20078 47.00929 1.000 28.32667 227 ILE F N 1
ATOM 12065 C CA . ILE E 1 229 ? 13.59736 -4.76799 48.35592 1.000 20.87696 227 ILE F CA 1
ATOM 12066 C C . ILE E 1 229 ? 12.44968 -5.61036 48.89767 1.000 28.49789 227 ILE F C 1
ATOM 12067 O O . ILE E 1 229 ? 12.46307 -6.02887 50.06258 1.000 22.75749 227 ILE F O 1
ATOM 12072 N N . ASP E 1 230 ? 11.44560 -5.88462 48.06012 1.000 27.03647 228 ASP F N 1
ATOM 12073 C CA . ASP E 1 230 ? 10.28205 -6.63709 48.52158 1.000 28.77984 228 ASP F CA 1
ATOM 12074 C C . ASP E 1 230 ? 10.65417 -8.06632 48.90209 1.000 28.52267 228 ASP F C 1
ATOM 12075 O O . ASP E 1 230 ? 10.12637 -8.61045 49.87925 1.000 32.97511 228 ASP F O 1
ATOM 12080 N N . VAL E 1 231 ? 11.56098 -8.68943 48.14687 1.000 27.45387 229 VAL F N 1
ATOM 12081 C CA . VAL E 1 231 ? 11.93779 -10.07064 48.43431 1.000 26.61272 229 VAL F CA 1
ATOM 12082 C C . VAL E 1 231 ? 12.95666 -10.14266 49.57109 1.000 21.86397 229 VAL F C 1
ATOM 12083 O O . VAL E 1 231 ? 12.93463 -11.09010 50.36539 1.000 25.33659 229 VAL F O 1
ATOM 12087 N N . ALA E 1 232 ? 13.84809 -9.15200 49.68465 1.000 21.84796 230 ALA F N 1
ATOM 12088 C CA . ALA E 1 232 ? 14.81293 -9.14276 50.78315 1.000 22.69459 230 ALA F CA 1
ATOM 12089 C C . ALA E 1 232 ? 14.11980 -9.10109 52.13851 1.000 25.47050 230 ALA F C 1
ATOM 12090 O O . ALA E 1 232 ? 14.59326 -9.71707 53.10006 1.000 22.95142 230 ALA F O 1
ATOM 12092 N N . LYS E 1 233 ? 12.99888 -8.38764 52.23149 1.000 25.24582 231 LYS F N 1
ATOM 12093 C CA . LYS E 1 233 ? 12.25580 -8.31050 53.48106 1.000 24.04922 231 LYS F CA 1
ATOM 12094 C C . LYS E 1 233 ? 11.53571 -9.61985 53.78458 1.000 25.40524 231 LYS F C 1
ATOM 12095 O O . LYS E 1 233 ? 11.45870 -10.03285 54.94859 1.000 28.73538 231 LYS F O 1
ATOM 12101 N N . ALA E 1 234 ? 11.00619 -10.28711 52.75338 1.000 29.31331 232 ALA F N 1
ATOM 12102 C CA . ALA E 1 234 ? 10.37414 -11.58804 52.96204 1.000 27.26997 232 ALA F CA 1
ATOM 12103 C C . ALA E 1 234 ? 11.40215 -12.63877 53.35228 1.000 26.05516 232 ALA F C 1
ATOM 12104 O O . ALA E 1 234 ? 11.11811 -13.52417 54.16782 1.000 29.85953 232 ALA F O 1
ATOM 12106 N N . ARG E 1 235 ? 12.60037 -12.55628 52.77123 1.000 23.25476 233 ARG F N 1
ATOM 12107 C CA . ARG E 1 235 ? 13.67552 -13.46634 53.14430 1.000 25.62803 233 ARG F CA 1
ATOM 12108 C C . ARG E 1 235 ? 14.09052 -13.25600 54.59427 1.000 25.28541 233 ARG F C 1
ATOM 12109 O O . ARG E 1 235 ? 14.33499 -14.22384 55.32304 1.000 25.87955 233 ARG F O 1
ATOM 12117 N N . ASP E 1 236 ? 14.16743 -11.99703 55.03380 1.000 26.50248 234 ASP F N 1
ATOM 12118 C CA . ASP E 1 236 ? 14.58489 -11.72142 56.40402 1.000 24.64869 234 ASP F CA 1
ATOM 12119 C C . ASP E 1 236 ? 13.51716 -12.15071 57.40330 1.000 26.21023 234 ASP F C 1
ATOM 12120 O O . ASP E 1 236 ? 13.84280 -12.64260 58.48959 1.000 28.61911 234 ASP F O 1
ATOM 12125 N N . GLU E 1 237 ? 12.23701 -11.98723 57.05424 1.000 26.56252 235 GLU F N 1
ATOM 12126 C CA . GLU E 1 237 ? 11.17831 -12.52279 57.90505 1.000 31.87712 235 GLU F CA 1
ATOM 12127 C C . GLU E 1 237 ? 11.21918 -14.04486 57.92766 1.000 28.67595 235 GLU F C 1
ATOM 12128 O O . GLU E 1 237 ? 11.07265 -14.66178 58.98995 1.000 31.63105 235 GLU F O 1
ATOM 12134 N N . TYR E 1 238 ? 11.43226 -14.66328 56.76392 1.000 26.13748 236 TYR F N 1
ATOM 12135 C CA . TYR E 1 238 ? 11.56182 -16.11355 56.69577 1.000 25.31955 236 TYR F CA 1
ATOM 12136 C C . TYR E 1 238 ? 12.74541 -16.60310 57.51767 1.000 24.95684 236 TYR F C 1
ATOM 12137 O O . TYR E 1 238 ? 12.71514 -17.71995 58.04654 1.000 28.70525 236 TYR F O 1
ATOM 12146 N N . PHE E 1 239 ? 13.78535 -15.77524 57.65157 1.000 27.17027 237 PHE F N 1
ATOM 12147 C CA . PHE E 1 239 ? 14.94447 -16.15152 58.45409 1.000 25.14417 237 PHE F CA 1
ATOM 12148 C C . PHE E 1 239 ? 14.63310 -16.10706 59.94530 1.000 26.22368 237 PHE F C 1
ATOM 12149 O O . PHE E 1 239 ? 15.17530 -16.91056 60.71294 1.000 28.54298 237 PHE F O 1
ATOM 12157 N N . GLU E 1 240 ? 13.77371 -15.17660 60.37389 1.000 28.39536 238 GLU F N 1
ATOM 12158 C CA . GLU E 1 240 ? 13.33077 -15.16212 61.76511 1.000 28.00559 238 GLU F CA 1
ATOM 12159 C C . GLU E 1 240 ? 12.35237 -16.29321 62.03531 1.000 28.69189 238 GLU F C 1
ATOM 12160 O O . GLU E 1 240 ? 12.34753 -16.87654 63.12584 1.000 35.85895 238 GLU F O 1
ATOM 12166 N N . GLU E 1 241 ? 11.50699 -16.60172 61.05243 1.000 27.82550 239 GLU F N 1
ATOM 12167 C CA . GLU E 1 241 ? 10.45861 -17.59520 61.24156 1.000 28.62865 239 GLU F CA 1
ATOM 12168 C C . GLU E 1 241 ? 11.03292 -19.00379 61.31896 1.000 28.95449 239 GLU F C 1
ATOM 12169 O O . GLU E 1 241 ? 10.62457 -19.79986 62.17288 1.000 31.75252 239 GLU F O 1
ATOM 12175 N N . THR E 1 242 ? 11.99405 -19.32430 60.44988 1.000 28.11207 240 THR F N 1
ATOM 12176 C CA . THR E 1 242 ? 12.49443 -20.68442 60.32152 1.000 28.50157 240 THR F CA 1
ATOM 12177 C C . THR E 1 242 ? 13.93310 -20.86855 60.77787 1.000 28.61869 240 THR F C 1
ATOM 12178 O O . THR E 1 242 ? 14.33236 -22.00498 61.04953 1.000 29.40608 240 THR F O 1
ATOM 12182 N N . GLY E 1 243 ? 14.71646 -19.79734 60.86562 1.000 28.05297 241 GLY F N 1
ATOM 12183 C CA . GLY E 1 243 ? 16.13643 -19.92355 61.10700 1.000 28.17832 241 GLY F CA 1
ATOM 12184 C C . GLY E 1 243 ? 16.96074 -20.26435 59.88435 1.000 27.50627 241 GLY F C 1
ATOM 12185 O O . GLY E 1 243 ? 18.17925 -20.44429 60.01010 1.000 27.79186 241 GLY F O 1
ATOM 12186 N N . VAL E 1 244 ? 16.34164 -20.35708 58.71044 1.000 26.78129 242 VAL F N 1
ATOM 12187 C CA . VAL E 1 244 ? 17.02822 -20.69199 57.46768 1.000 26.25727 242 VAL F CA 1
ATOM 12188 C C . VAL E 1 244 ? 17.24939 -19.40864 56.67934 1.000 25.12364 242 VAL F C 1
ATOM 12189 O O . VAL E 1 244 ? 16.29623 -18.67584 56.38932 1.000 24.55007 242 VAL F O 1
ATOM 12193 N N . TYR E 1 245 ? 18.50185 -19.13227 56.33159 1.000 24.92778 243 TYR F N 1
ATOM 12194 C CA . TYR E 1 245 ? 18.84846 -17.98799 55.49931 1.000 24.00419 243 TYR F CA 1
ATOM 12195 C C . TYR E 1 245 ? 18.94498 -18.45704 54.05331 1.000 23.54298 243 TYR F C 1
ATOM 12196 O O . TYR E 1 245 ? 19.74933 -19.33985 53.73721 1.000 23.97982 243 TYR F O 1
ATOM 12205 N N . ILE E 1 246 ? 18.12562 -17.87527 53.18456 1.000 22.77917 244 ILE F N 1
ATOM 12206 C CA . ILE E 1 246 ? 18.06658 -18.25068 51.77741 1.000 22.37655 244 ILE F CA 1
ATOM 12207 C C . ILE E 1 246 ? 18.72383 -17.13644 50.96544 1.000 21.69789 244 ILE F C 1
ATOM 12208 O O . ILE E 1 246 ? 18.20539 -16.01083 50.92703 1.000 21.18834 244 ILE F O 1
ATOM 12213 N N . PRO E 1 247 ? 19.85547 -17.39502 50.31013 1.000 23.77943 245 PRO F N 1
ATOM 12214 C CA . PRO E 1 247 ? 20.50507 -16.34697 49.51591 1.000 21.39872 245 PRO F CA 1
ATOM 12215 C C . PRO E 1 247 ? 19.61011 -15.85767 48.38807 1.000 21.02437 245 PRO F C 1
ATOM 12216 O O . PRO E 1 247 ? 18.82523 -16.61256 47.80955 1.000 22.49343 245 PRO F O 1
ATOM 12220 N N . ILE E 1 248 ? 19.73871 -14.57071 48.08140 1.000 23.72352 246 ILE F N 1
ATOM 12221 C CA . ILE E 1 248 ? 18.95267 -13.91454 47.04529 1.000 20.16536 246 ILE F CA 1
ATOM 12222 C C . ILE E 1 248 ? 19.88703 -13.50815 45.91801 1.000 21.61339 246 ILE F C 1
ATOM 12223 O O . ILE E 1 248 ? 20.95262 -12.92898 46.16310 1.000 24.30982 246 ILE F O 1
ATOM 12228 N N . CYS E 1 249 ? 19.48947 -13.81153 44.68743 1.000 21.19945 247 CYS F N 1
ATOM 12229 C CA . CYS E 1 249 ? 20.21584 -13.39507 43.49699 1.000 19.21850 247 CYS F CA 1
ATOM 12230 C C . CYS E 1 249 ? 19.41718 -12.30917 42.79141 1.000 18.79900 247 CYS F C 1
ATOM 12231 O O . CYS E 1 249 ? 18.28996 -12.55400 42.34732 1.000 18.60604 247 CYS F O 1
ATOM 12234 N N . SER E 1 250 ? 19.99772 -11.11517 42.69417 1.000 20.54621 248 SER F N 1
ATOM 12235 C CA . SER E 1 250 ? 19.39034 -10.02291 41.94072 1.000 22.83809 248 SER F CA 1
ATOM 12236 C C . SER E 1 250 ? 19.69558 -10.22769 40.46121 1.000 18.59587 248 SER F C 1
ATOM 12237 O O . SER E 1 250 ? 20.85134 -10.12212 40.03846 1.000 18.87950 248 SER F O 1
ATOM 12240 N N . ASP E 1 251 ? 18.66239 -10.51635 39.67226 1.000 18.52193 249 ASP F N 1
ATOM 12241 C CA . ASP E 1 251 ? 18.81652 -10.88660 38.26800 1.000 24.26398 249 ASP F CA 1
ATOM 12242 C C . ASP E 1 251 ? 18.48619 -9.68932 37.38152 1.000 23.37201 249 ASP F C 1
ATOM 12243 O O . ASP E 1 251 ? 17.32467 -9.27839 37.28853 1.000 19.95515 249 ASP F O 1
ATOM 12248 N N . GLY E 1 252 ? 19.50321 -9.14554 36.72294 1.000 27.12032 250 GLY F N 1
ATOM 12249 C CA . GLY E 1 252 ? 19.31765 -8.10148 35.73758 1.000 23.00825 250 GLY F CA 1
ATOM 12250 C C . GLY E 1 252 ? 19.11598 -6.72713 36.35286 1.000 26.02806 250 GLY F C 1
ATOM 12251 O O . GLY E 1 252 ? 18.75661 -6.57237 37.51936 1.000 25.53479 250 GLY F O 1
ATOM 12252 N N . GLY E 1 253 ? 19.35724 -5.70596 35.53251 1.000 27.35232 251 GLY F N 1
ATOM 12253 C CA . GLY E 1 253 ? 19.15741 -4.32916 35.93310 1.000 34.47211 251 GLY F CA 1
ATOM 12254 C C . GLY E 1 253 ? 20.41010 -3.57395 36.31988 1.000 33.82138 251 GLY F C 1
ATOM 12255 O O . GLY E 1 253 ? 20.31784 -2.38093 36.63542 1.000 36.49058 251 GLY F O 1
ATOM 12256 N N . ILE E 1 254 ? 21.57063 -4.22194 36.30775 1.000 36.48459 252 ILE F N 1
ATOM 12257 C CA . ILE E 1 254 ? 22.82945 -3.57763 36.66341 1.000 32.41098 252 ILE F CA 1
ATOM 12258 C C . ILE E 1 254 ? 23.38826 -2.91889 35.40804 1.000 39.44972 252 ILE F C 1
ATOM 12259 O O . ILE E 1 254 ? 23.80466 -3.60290 34.46951 1.000 37.87365 252 ILE F O 1
ATOM 12264 N N . VAL E 1 255 ? 23.39513 -1.58966 35.38997 1.000 36.66825 253 VAL F N 1
ATOM 12265 C CA . VAL E 1 255 ? 23.92771 -0.82817 34.26939 1.000 44.94677 253 VAL F CA 1
ATOM 12266 C C . VAL E 1 255 ? 25.32638 -0.30201 34.56422 1.000 45.13340 253 VAL F C 1
ATOM 12267 O O . VAL E 1 255 ? 26.21480 -0.38654 33.71573 1.000 45.66916 253 VAL F O 1
ATOM 12271 N N . TYR E 1 256 ? 25.53748 0.23661 35.76185 1.000 44.80495 254 TYR F N 1
ATOM 12272 C CA . TYR E 1 256 ? 26.82496 0.77342 36.16983 1.000 44.34756 254 TYR F CA 1
ATOM 12273 C C . TYR E 1 256 ? 27.37462 -0.03204 37.34093 1.000 40.36213 254 TYR F C 1
ATOM 12274 O O . TYR E 1 256 ? 26.65299 -0.78776 37.99782 1.000 38.01269 254 TYR F O 1
ATOM 12283 N N . ASP E 1 257 ? 28.67417 0.13812 37.59643 1.000 42.59732 255 ASP F N 1
ATOM 12284 C CA . ASP E 1 257 ? 29.32853 -0.65227 38.63385 1.000 36.43610 255 ASP F CA 1
ATOM 12285 C C . ASP E 1 257 ? 28.84846 -0.27714 40.03013 1.000 39.45596 255 ASP F C 1
ATOM 12286 O O . ASP E 1 257 ? 28.85372 -1.12613 40.92914 1.000 36.25409 255 ASP F O 1
ATOM 12291 N N . TYR E 1 258 ? 28.43080 0.97389 40.24080 1.000 31.49005 256 TYR F N 1
ATOM 12292 C CA . TYR E 1 258 ? 27.91446 1.33374 41.55620 1.000 39.08098 256 TYR F CA 1
ATOM 12293 C C . TYR E 1 258 ? 26.52879 0.75389 41.81370 1.000 38.30476 256 TYR F C 1
ATOM 12294 O O . TYR E 1 258 ? 26.06179 0.79737 42.95715 1.000 33.77953 256 TYR F O 1
ATOM 12303 N N . HIS E 1 259 ? 25.86891 0.20795 40.78709 1.000 32.39361 257 HIS F N 1
ATOM 12304 C CA . HIS E 1 259 ? 24.63853 -0.54302 41.01243 1.000 31.54467 257 HIS F CA 1
ATOM 12305 C C . HIS E 1 259 ? 24.91682 -1.88739 41.67455 1.000 33.36850 257 HIS F C 1
ATOM 12306 O O . HIS E 1 259 ? 24.04376 -2.42810 42.36348 1.000 27.09684 257 HIS F O 1
ATOM 12313 N N . MET E 1 260 ? 26.11348 -2.44576 41.47242 1.000 30.11105 258 MET F N 1
ATOM 12314 C CA . MET E 1 260 ? 26.46625 -3.70388 42.12393 1.000 31.75098 258 MET F CA 1
ATOM 12315 C C . MET E 1 260 ? 26.49053 -3.54177 43.63806 1.000 31.27514 258 MET F C 1
ATOM 12316 O O . MET E 1 260 ? 25.81393 -4.27592 44.36752 1.000 25.18688 258 MET F O 1
ATOM 12321 N N . THR E 1 261 ? 27.28110 -2.58097 44.12718 1.000 27.59436 259 THR F N 1
ATOM 12322 C CA . THR E 1 261 ? 27.33544 -2.31415 45.56066 1.000 27.76166 259 THR F CA 1
ATOM 12323 C C . THR E 1 261 ? 25.95448 -1.97970 46.10531 1.000 23.95984 259 THR F C 1
ATOM 12324 O O . THR E 1 261 ? 25.61619 -2.34569 47.23742 1.000 23.61861 259 THR F O 1
ATOM 12328 N N . LEU E 1 262 ? 25.14171 -1.28758 45.30690 1.000 24.10438 260 LEU F N 1
ATOM 12329 C CA . LEU E 1 262 ? 23.79343 -0.93869 45.73533 1.000 23.60475 260 LEU F CA 1
ATOM 12330 C C . LEU E 1 262 ? 22.93068 -2.18508 45.88834 1.000 28.53155 260 LEU F C 1
ATOM 12331 O O . LEU E 1 262 ? 22.30003 -2.39026 46.93188 1.000 27.84106 260 LEU F O 1
ATOM 12336 N N . ALA E 1 263 ? 22.90396 -3.03687 44.85814 1.000 29.46110 261 ALA F N 1
ATOM 12337 C CA . ALA E 1 263 ? 22.08681 -4.24528 44.90790 1.000 24.89644 261 ALA F CA 1
ATOM 12338 C C . ALA E 1 263 ? 22.44303 -5.10722 46.11227 1.000 21.99654 261 ALA F C 1
ATOM 12339 O O . ALA E 1 263 ? 21.55361 -5.61360 46.80583 1.000 27.43654 261 ALA F O 1
ATOM 12341 N N . LEU E 1 264 ? 23.73913 -5.27534 46.38522 1.000 21.06082 262 LEU F N 1
ATOM 12342 C CA . LEU E 1 264 ? 24.15378 -6.00299 47.58144 1.000 21.36424 262 LEU F CA 1
ATOM 12343 C C . LEU E 1 264 ? 23.61945 -5.33952 48.84522 1.000 22.10600 262 LEU F C 1
ATOM 12344 O O . LEU E 1 264 ? 23.08586 -6.01637 49.73068 1.000 23.81637 262 LEU F O 1
ATOM 12349 N N . ALA E 1 265 ? 23.74052 -4.01239 48.94012 1.000 27.46823 263 ALA F N 1
ATOM 12350 C CA . ALA E 1 265 ? 23.29788 -3.29285 50.13038 1.000 31.16293 263 ALA F CA 1
ATOM 12351 C C . ALA E 1 265 ? 21.79782 -3.41081 50.37305 1.000 31.41673 263 ALA F C 1
ATOM 12352 O O . ALA E 1 265 ? 21.35833 -3.26587 51.51873 1.000 24.70688 263 ALA F O 1
ATOM 12354 N N . MET E 1 266 ? 21.00262 -3.65739 49.33052 1.000 27.06815 264 MET F N 1
ATOM 12355 C CA . MET E 1 266 ? 19.56132 -3.79011 49.49995 1.000 22.54882 264 MET F CA 1
ATOM 12356 C C . MET E 1 266 ? 19.15023 -5.16826 49.99321 1.000 24.42964 264 MET F C 1
ATOM 12357 O O . MET E 1 266 ? 18.00932 -5.33342 50.43921 1.000 25.60932 264 MET F O 1
ATOM 12362 N N . GLY E 1 267 ? 20.03953 -6.15419 49.91938 1.000 21.38512 265 GLY F N 1
ATOM 12363 C CA . GLY E 1 267 ? 19.73553 -7.47469 50.43060 1.000 23.70955 265 GLY F CA 1
ATOM 12364 C C . GLY E 1 267 ? 20.10678 -8.60226 49.49030 1.000 24.57186 265 GLY F C 1
ATOM 12365 O O . GLY E 1 267 ? 19.91066 -9.77600 49.81679 1.000 26.71462 265 GLY F O 1
ATOM 12366 N N . ALA E 1 268 ? 20.63389 -8.26255 48.31583 1.000 23.12017 266 ALA F N 1
ATOM 12367 C CA . ALA E 1 268 ? 21.08754 -9.27293 47.37103 1.000 25.63835 266 ALA F CA 1
ATOM 12368 C C . ALA E 1 268 ? 22.39428 -9.88619 47.85457 1.000 22.53602 266 ALA F C 1
ATOM 12369 O O . ALA E 1 268 ? 23.32595 -9.16885 48.23022 1.000 24.11896 266 ALA F O 1
ATOM 12371 N N . ASP E 1 269 ? 22.46085 -11.21402 47.84812 1.000 20.24305 267 ASP F N 1
ATOM 12372 C CA . ASP E 1 269 ? 23.68177 -11.90548 48.23873 1.000 25.20463 267 ASP F CA 1
ATOM 12373 C C . ASP E 1 269 ? 24.63959 -12.08898 47.07072 1.000 20.99466 267 ASP F C 1
ATOM 12374 O O . ASP E 1 269 ? 25.85657 -12.14851 47.27815 1.000 21.65073 267 ASP F O 1
ATOM 12379 N N . PHE E 1 270 ? 24.11711 -12.17498 45.85094 1.000 20.55968 268 PHE F N 1
ATOM 12380 C CA . PHE E 1 270 ? 24.94127 -12.15458 44.65309 1.000 20.71942 268 PHE F CA 1
ATOM 12381 C C . PHE E 1 270 ? 24.08808 -11.64217 43.50132 1.000 21.19444 268 PHE F C 1
ATOM 12382 O O . PHE E 1 270 ? 22.86825 -11.49756 43.61927 1.000 20.27524 268 PHE F O 1
ATOM 12390 N N . ILE E 1 271 ? 24.74840 -11.34861 42.38479 1.000 20.33440 269 ILE F N 1
ATOM 12391 C CA . ILE E 1 271 ? 24.14434 -10.60704 41.28616 1.000 19.99314 269 ILE F CA 1
ATOM 12392 C C . ILE E 1 271 ? 24.32094 -11.39381 39.99622 1.000 21.16750 269 ILE F C 1
ATOM 12393 O O . ILE E 1 271 ? 25.42804 -11.84969 39.68893 1.000 22.76408 269 ILE F O 1
ATOM 12398 N N . MET E 1 272 ? 23.23444 -11.54672 39.24263 1.000 19.96477 270 MET F N 1
ATOM 12399 C CA . MET E 1 272 ? 23.27169 -12.17166 37.92755 1.000 20.13924 270 MET F CA 1
ATOM 12400 C C . MET E 1 272 ? 23.19802 -11.09109 36.85788 1.000 20.12711 270 MET F C 1
ATOM 12401 O O . MET E 1 272 ? 22.29075 -10.25275 36.87662 1.000 20.06820 270 MET F O 1
ATOM 12406 N N . LEU E 1 273 ? 24.15428 -11.11025 35.93352 1.000 20.41516 271 LEU F N 1
ATOM 12407 C CA . LEU E 1 273 ? 24.24029 -10.11301 34.87766 1.000 21.35172 271 LEU F CA 1
ATOM 12408 C C . LEU E 1 273 ? 24.33545 -10.80753 33.52810 1.000 23.21824 271 LEU F C 1
ATOM 12409 O O . LEU E 1 273 ? 24.98831 -11.84816 33.39894 1.000 21.50615 271 LEU F O 1
ATOM 12414 N N . GLY E 1 274 ? 23.68031 -10.22586 32.52622 1.000 24.48848 272 GLY F N 1
ATOM 12415 C CA . GLY E 1 274 ? 23.69754 -10.77733 31.18607 1.000 24.81163 272 GLY F CA 1
ATOM 12416 C C . GLY E 1 274 ? 24.44213 -9.89986 30.20340 1.000 25.74408 272 GLY F C 1
ATOM 12417 O O . GLY E 1 274 ? 25.47770 -10.30177 29.66461 1.000 28.31251 272 GLY F O 1
ATOM 12418 N N . ARG E 1 275 ? 23.92164 -8.69324 29.96704 1.000 27.16216 273 ARG F N 1
ATOM 12419 C CA . ARG E 1 275 ? 24.57300 -7.76130 29.05164 1.000 27.20128 273 ARG F CA 1
ATOM 12420 C C . ARG E 1 275 ? 25.98614 -7.41783 29.50154 1.000 26.62541 273 ARG F C 1
ATOM 12421 O O . ARG E 1 275 ? 26.87164 -7.21952 28.66312 1.000 27.41192 273 ARG F O 1
ATOM 12429 N N . TYR E 1 276 ? 26.21620 -7.34957 30.81367 1.000 28.79219 274 TYR F N 1
ATOM 12430 C CA . TYR E 1 276 ? 27.54595 -7.03395 31.32605 1.000 26.25296 274 TYR F CA 1
ATOM 12431 C C . TYR E 1 276 ? 28.58192 -8.04576 30.84813 1.000 33.49341 274 TYR F C 1
ATOM 12432 O O . TYR E 1 276 ? 29.71867 -7.67730 30.52902 1.000 27.48339 274 TYR F O 1
ATOM 12441 N N . PHE E 1 277 ? 28.20714 -9.32489 30.78343 1.000 28.91949 275 PHE F N 1
ATOM 12442 C CA . PHE E 1 277 ? 29.14967 -10.37590 30.42106 1.000 33.13058 275 PHE F CA 1
ATOM 12443 C C . PHE E 1 277 ? 29.23782 -10.62628 28.92089 1.000 34.10085 275 PHE F C 1
ATOM 12444 O O . PHE E 1 277 ? 30.26040 -11.14307 28.45563 1.000 38.83845 275 PHE F O 1
ATOM 12452 N N . SER E 1 278 ? 28.20207 -10.28146 28.15283 1.000 26.04912 276 SER F N 1
ATOM 12453 C CA . SER E 1 278 ? 28.26914 -10.46723 26.70781 1.000 36.02022 276 SER F CA 1
ATOM 12454 C C . SER E 1 278 ? 29.27464 -9.53351 26.05033 1.000 32.97404 276 SER F C 1
ATOM 12455 O O . SER E 1 278 ? 29.69323 -9.79268 24.91785 1.000 29.73556 276 SER F O 1
ATOM 12458 N N . ARG E 1 279 ? 29.67446 -8.46246 26.73653 1.000 31.29558 277 ARG F N 1
ATOM 12459 C CA . ARG E 1 279 ? 30.61042 -7.49170 26.18529 1.000 32.32504 277 ARG F CA 1
ATOM 12460 C C . ARG E 1 279 ? 32.03844 -8.01652 26.10047 1.000 37.97839 277 ARG F C 1
ATOM 12461 O O . ARG E 1 279 ? 32.89348 -7.33536 25.52390 1.000 35.40818 277 ARG F O 1
ATOM 12469 N N . PHE E 1 280 ? 32.31321 -9.20204 26.63517 1.000 39.06457 278 PHE F N 1
ATOM 12470 C CA . PHE E 1 280 ? 33.67406 -9.68466 26.81857 1.000 40.93791 278 PHE F CA 1
ATOM 12471 C C . PHE E 1 280 ? 34.10046 -10.61883 25.68800 1.000 37.37991 278 PHE F C 1
ATOM 12472 O O . PHE E 1 280 ? 33.29472 -11.06983 24.87037 1.000 36.39924 278 PHE F O 1
ATOM 12480 N N . ASP E 1 281 ? 35.40623 -10.90129 25.65666 1.000 36.92625 279 ASP F N 1
ATOM 12481 C CA . ASP E 1 281 ? 35.95100 -11.84825 24.68810 1.000 36.17864 279 ASP F CA 1
ATOM 12482 C C . ASP E 1 281 ? 35.36582 -13.23949 24.89415 1.000 40.79276 279 ASP F C 1
ATOM 12483 O O . ASP E 1 281 ? 34.95305 -13.90320 23.93584 1.000 40.13892 279 ASP F O 1
ATOM 12488 N N . GLU E 1 282 ? 35.31851 -13.69658 26.14575 1.000 42.73813 280 GLU F N 1
ATOM 12489 C CA . GLU E 1 282 ? 34.81916 -15.02911 26.46287 1.000 40.62552 280 GLU F CA 1
ATOM 12490 C C . GLU E 1 282 ? 33.33203 -15.19506 26.17816 1.000 40.32880 280 GLU F C 1
ATOM 12491 O O . GLU E 1 282 ? 32.81265 -16.30450 26.34442 1.000 38.22444 280 GLU F O 1
ATOM 12497 N N . SER E 1 283 ? 32.63979 -14.13820 25.76529 1.000 36.93180 281 SER F N 1
ATOM 12498 C CA . SER E 1 283 ? 31.24435 -14.27174 25.38131 1.000 34.25436 281 SER F CA 1
ATOM 12499 C C . SER E 1 283 ? 31.13661 -15.06555 24.08043 1.000 32.33213 281 SER F C 1
ATOM 12500 O O . SER E 1 283 ? 31.95745 -14.89007 23.17462 1.000 38.04781 281 SER F O 1
ATOM 12503 N N . PRO E 1 284 ? 30.14357 -15.94703 23.95753 1.000 32.13863 282 PRO F N 1
ATOM 12504 C CA . PRO E 1 284 ? 30.01509 -16.77575 22.75343 1.000 34.73352 282 PRO F CA 1
ATOM 12505 C C . PRO E 1 284 ? 29.41287 -16.06553 21.55088 1.000 39.65644 282 PRO F C 1
ATOM 12506 O O . PRO E 1 284 ? 29.08258 -16.73388 20.56764 1.000 47.58556 282 PRO F O 1
ATOM 12510 N N . THR E 1 285 ? 29.26205 -14.74729 21.59195 1.000 38.63300 283 THR F N 1
ATOM 12511 C CA . THR E 1 285 ? 28.63518 -13.99747 20.51522 1.000 35.29767 283 THR F CA 1
ATOM 12512 C C . THR E 1 285 ? 29.68307 -13.42133 19.57092 1.000 35.07309 283 THR F C 1
ATOM 12513 O O . THR E 1 285 ? 30.86142 -13.29077 19.91107 1.000 32.33417 283 THR F O 1
ATOM 12517 N N . ASN E 1 286 ? 29.22946 -13.06988 18.37109 1.000 31.62602 284 ASN F N 1
ATOM 12518 C CA . ASN E 1 286 ? 30.11304 -12.52982 17.34963 1.000 34.95879 284 ASN F CA 1
ATOM 12519 C C . ASN E 1 286 ? 30.49727 -11.09142 17.66812 1.000 32.73465 284 ASN F C 1
ATOM 12520 O O . ASN E 1 286 ? 29.70946 -10.32262 18.22605 1.000 30.42448 284 ASN F O 1
ATOM 12525 N N . LYS E 1 287 ? 31.72474 -10.73376 17.30484 1.000 43.51385 285 LYS F N 1
ATOM 12526 C CA . LYS E 1 287 ? 32.21413 -9.36890 17.42864 1.000 34.81699 285 LYS F CA 1
ATOM 12527 C C . LYS E 1 287 ? 32.12930 -8.69328 16.06754 1.000 34.69721 285 LYS F C 1
ATOM 12528 O O . LYS E 1 287 ? 32.62220 -9.23219 15.07129 1.000 46.04450 285 LYS F O 1
ATOM 12534 N N . VAL E 1 288 ? 31.48767 -7.52746 16.02373 1.000 36.83527 286 VAL F N 1
ATOM 12535 C CA . VAL E 1 288 ? 31.28775 -6.79756 14.78062 1.000 35.59007 286 VAL F CA 1
ATOM 12536 C C . VAL E 1 288 ? 31.86153 -5.39622 14.93393 1.000 44.88693 286 VAL F C 1
ATOM 12537 O O . VAL E 1 288 ? 32.08740 -4.90400 16.04229 1.000 40.48929 286 VAL F O 1
ATOM 12541 N N . ASN E 1 289 ? 32.09858 -4.75423 13.79241 1.000 47.06382 287 ASN F N 1
ATOM 12542 C CA . ASN E 1 289 ? 32.55150 -3.36863 13.73306 1.000 46.04732 287 ASN F CA 1
ATOM 12543 C C . ASN E 1 289 ? 31.37056 -2.51506 13.28710 1.000 42.47749 287 ASN F C 1
ATOM 12544 O O . ASN E 1 289 ? 30.94095 -2.59513 12.13118 1.000 47.61956 287 ASN F O 1
ATOM 12549 N N . LEU E 1 290 ? 30.85088 -1.70156 14.19984 1.000 44.04541 288 LEU F N 1
ATOM 12550 C CA . LEU E 1 290 ? 29.67288 -0.87431 13.95124 1.000 42.43811 288 LEU F CA 1
ATOM 12551 C C . LEU E 1 290 ? 30.11390 0.58762 13.94223 1.000 44.06289 288 LEU F C 1
ATOM 12552 O O . LEU E 1 290 ? 30.17864 1.23908 14.98672 1.000 43.05365 288 LEU F O 1
ATOM 12557 N N . ASN E 1 291 ? 30.42046 1.09420 12.74665 1.000 46.44798 289 ASN F N 1
ATOM 12558 C CA . ASN E 1 291 ? 30.78375 2.49721 12.54602 1.000 43.86151 289 ASN F CA 1
ATOM 12559 C C . ASN E 1 291 ? 32.02471 2.86767 13.35903 1.000 43.48642 289 ASN F C 1
ATOM 12560 O O . ASN E 1 291 ? 32.03556 3.83997 14.11637 1.000 47.48029 289 ASN F O 1
ATOM 12565 N N . GLY E 1 292 ? 33.08144 2.07071 13.19809 1.000 43.06783 290 GLY F N 1
ATOM 12566 C CA . GLY E 1 292 ? 34.34261 2.30964 13.85982 1.000 43.64900 290 GLY F CA 1
ATOM 12567 C C . GLY E 1 292 ? 34.46164 1.73085 15.25449 1.000 48.92047 290 GLY F C 1
ATOM 12568 O O . GLY E 1 292 ? 35.58464 1.53786 15.73417 1.000 45.01980 290 GLY F O 1
ATOM 12569 N N . THR E 1 293 ? 33.34495 1.44653 15.91917 1.000 46.86710 291 THR F N 1
ATOM 12570 C CA . THR E 1 293 ? 33.35263 0.92937 17.28185 1.000 43.95527 291 THR F CA 1
ATOM 12571 C C . THR E 1 293 ? 33.04632 -0.56327 17.25807 1.000 43.37115 291 THR F C 1
ATOM 12572 O O . THR E 1 293 ? 32.01063 -0.98072 16.72804 1.000 36.14438 291 THR F O 1
ATOM 12576 N N . TYR E 1 294 ? 33.94471 -1.35993 17.83183 1.000 42.37134 292 TYR F N 1
ATOM 12577 C CA . TYR E 1 294 ? 33.72016 -2.79540 17.92789 1.000 40.97971 292 TYR F CA 1
ATOM 12578 C C . TYR E 1 294 ? 32.56001 -3.08389 18.87312 1.000 39.20823 292 TYR F C 1
ATOM 12579 O O . TYR E 1 294 ? 32.50021 -2.54797 19.98379 1.000 38.43248 292 TYR F O 1
ATOM 12588 N N . MET E 1 295 ? 31.63294 -3.92712 18.42608 1.000 38.61279 293 MET F N 1
ATOM 12589 C CA . MET E 1 295 ? 30.45547 -4.29127 19.19884 1.000 31.57314 293 MET F CA 1
ATOM 12590 C C . MET E 1 295 ? 30.35340 -5.80882 19.27697 1.000 37.60779 293 MET F C 1
ATOM 12591 O O . MET E 1 295 ? 31.08301 -6.54143 18.60369 1.000 35.19908 293 MET F O 1
ATOM 12596 N N . LYS E 1 296 ? 29.43135 -6.27895 20.11266 1.000 38.77596 294 LYS F N 1
ATOM 12597 C CA . LYS E 1 296 ? 29.15431 -7.70017 20.25716 1.000 36.56280 294 LYS F CA 1
ATOM 12598 C C . LYS E 1 296 ? 27.65983 -7.93942 20.11367 1.000 33.67268 294 LYS F C 1
ATOM 12599 O O . LYS E 1 296 ? 26.84739 -7.19736 20.67413 1.000 26.81570 294 LYS F O 1
ATOM 12605 N N . GLU E 1 297 ? 27.30412 -8.97248 19.35331 1.000 27.93028 295 GLU F N 1
ATOM 12606 C CA . GLU E 1 297 ? 25.90031 -9.30374 19.15982 1.000 34.81175 295 GLU F CA 1
ATOM 12607 C C . GLU E 1 297 ? 25.26969 -9.73363 20.47905 1.000 35.30393 295 GLU F C 1
ATOM 12608 O O . GLU E 1 297 ? 25.93341 -10.27858 21.36450 1.000 39.01128 295 GLU F O 1
ATOM 12614 N N . TYR E 1 298 ? 23.97139 -9.47640 20.61007 1.000 32.34611 296 TYR F N 1
ATOM 12615 C CA . TYR E 1 298 ? 23.26504 -9.78811 21.84188 1.000 28.56692 296 TYR F CA 1
ATOM 12616 C C . TYR E 1 298 ? 21.81065 -10.09393 21.52593 1.000 30.01032 296 TYR F C 1
ATOM 12617 O O . TYR E 1 298 ? 21.22093 -9.48716 20.62823 1.000 33.67413 296 TYR F O 1
ATOM 12626 N N . TRP E 1 299 ? 21.24258 -11.03882 22.26949 1.000 25.51583 297 TRP F N 1
ATOM 12627 C CA . TRP E 1 299 ? 19.82830 -11.35677 22.15388 1.000 29.03594 297 TRP F CA 1
ATOM 12628 C C . TRP E 1 299 ? 19.37047 -11.98500 23.45916 1.000 24.93310 297 TRP F C 1
ATOM 12629 O O . TRP E 1 299 ? 20.16681 -12.58196 24.18749 1.000 26.53782 297 TRP F O 1
ATOM 12640 N N . GLY E 1 300 ? 18.07966 -11.83500 23.74926 1.000 25.44341 298 GLY F N 1
ATOM 12641 C CA . GLY E 1 300 ? 17.51277 -12.40727 24.95042 1.000 26.46822 298 GLY F CA 1
ATOM 12642 C C . GLY E 1 300 ? 16.97239 -13.80869 24.73175 1.000 31.67491 298 GLY F C 1
ATOM 12643 O O . GLY E 1 300 ? 16.81464 -14.27836 23.60598 1.000 28.46128 298 GLY F O 1
ATOM 12644 N N . GLU E 1 301 ? 16.68738 -14.48369 25.84653 1.000 29.79820 299 GLU F N 1
ATOM 12645 C CA . GLU E 1 301 ? 16.11502 -15.82142 25.78025 1.000 26.92054 299 GLU F CA 1
ATOM 12646 C C . GLU E 1 301 ? 14.68390 -15.82231 25.26065 1.000 33.79684 299 GLU F C 1
ATOM 12647 O O . GLU E 1 301 ? 14.16827 -16.89258 24.92081 1.000 34.46098 299 GLU F O 1
ATOM 12653 N N . GLY E 1 302 ? 14.03409 -14.66040 25.19086 1.000 27.42069 300 GLY F N 1
ATOM 12654 C CA . GLY E 1 302 ? 12.72573 -14.56762 24.57311 1.000 34.00309 300 GLY F CA 1
ATOM 12655 C C . GLY E 1 302 ? 12.73369 -14.56184 23.06002 1.000 31.90779 300 GLY F C 1
ATOM 12656 O O . GLY E 1 302 ? 11.66593 -14.65459 22.44651 1.000 30.39778 300 GLY F O 1
ATOM 12657 N N . ALA E 1 303 ? 13.90857 -14.44879 22.44615 1.000 25.00408 301 ALA F N 1
ATOM 12658 C CA . ALA E 1 303 ? 14.01011 -14.50910 20.99766 1.000 31.36370 301 ALA F CA 1
ATOM 12659 C C . ALA E 1 303 ? 13.71047 -15.92056 20.49924 1.000 34.25107 301 ALA F C 1
ATOM 12660 O O . ALA E 1 303 ? 13.80955 -16.90581 21.23623 1.000 33.97885 301 ALA F O 1
ATOM 12662 N N . ASN E 1 304 ? 13.34090 -16.00701 19.21926 1.000 40.93580 302 ASN F N 1
ATOM 12663 C CA . ASN E 1 304 ? 12.96895 -17.29417 18.63982 1.000 36.51793 302 ASN F CA 1
ATOM 12664 C C . ASN E 1 304 ? 14.13848 -18.27232 18.65649 1.000 38.28122 302 ASN F C 1
ATOM 12665 O O . ASN E 1 304 ? 13.94658 -19.47583 18.86801 1.000 36.44763 302 ASN F O 1
ATOM 12670 N N . ARG E 1 305 ? 15.36031 -17.77294 18.44885 1.000 34.91840 303 ARG F N 1
ATOM 12671 C CA . ARG E 1 305 ? 16.53223 -18.64144 18.40876 1.000 33.23576 303 ARG F CA 1
ATOM 12672 C C . ARG E 1 305 ? 16.82027 -19.30012 19.75109 1.000 37.79688 303 ARG F C 1
ATOM 12673 O O . ARG E 1 305 ? 17.46643 -20.35291 19.78360 1.000 39.73677 303 ARG F O 1
ATOM 12681 N N . ALA E 1 306 ? 16.36451 -18.70774 20.85344 1.000 31.12047 304 ALA F N 1
ATOM 12682 C CA . ALA E 1 306 ? 16.54978 -19.27933 22.18073 1.000 31.65484 304 ALA F CA 1
ATOM 12683 C C . ALA E 1 306 ? 15.28030 -19.93120 22.71324 1.000 37.59871 304 ALA F C 1
ATOM 12684 O O . ALA E 1 306 ? 15.33129 -21.04491 23.24364 1.000 39.52740 304 ALA F O 1
ATOM 12686 N N . ARG E 1 307 ? 14.13688 -19.25386 22.58108 1.000 38.07047 305 ARG F N 1
ATOM 12687 C CA . ARG E 1 307 ? 12.87861 -19.82654 23.04838 1.000 38.11569 305 ARG F CA 1
ATOM 12688 C C . ARG E 1 307 ? 12.53845 -21.09982 22.28457 1.000 40.56731 305 ARG F C 1
ATOM 12689 O O . ARG E 1 307 ? 11.98950 -22.04991 22.85505 1.000 38.88859 305 ARG F O 1
ATOM 12697 N N . ASN E 1 308 ? 12.86484 -21.14116 20.99465 1.000 42.21771 306 ASN F N 1
ATOM 12698 C CA . ASN E 1 308 ? 12.59359 -22.31655 20.17903 1.000 37.55977 306 ASN F CA 1
ATOM 12699 C C . ASN E 1 308 ? 13.88763 -22.89535 19.62512 1.000 39.81416 306 ASN F C 1
ATOM 12700 O O . ASN E 1 308 ? 14.04379 -23.04297 18.40858 1.000 43.91562 306 ASN F O 1
ATOM 12705 N N . TRP E 1 309 ? 14.81938 -23.22648 20.52175 1.000 39.73638 307 TRP F N 1
ATOM 12706 C CA . TRP E 1 309 ? 16.09672 -23.79679 20.11319 1.000 46.06922 307 TRP F CA 1
ATOM 12707 C C . TRP E 1 309 ? 15.93584 -25.14322 19.42293 1.000 41.88543 307 TRP F C 1
ATOM 12708 O O . TRP E 1 309 ? 16.82655 -25.54952 18.66912 1.000 47.25197 307 TRP F O 1
ATOM 12719 N N . GLN E 1 310 ? 14.82613 -25.84496 19.66785 1.000 41.54718 308 GLN F N 1
ATOM 12720 C CA . GLN E 1 310 ? 14.61642 -27.14408 19.03911 1.000 46.07674 308 GLN F CA 1
ATOM 12721 C C . GLN E 1 310 ? 14.51715 -27.02567 17.52563 1.000 50.65947 308 GLN F C 1
ATOM 12722 O O . GLN E 1 310 ? 14.85847 -27.97167 16.80603 1.000 49.69806 308 GLN F O 1
ATOM 12728 N N . ARG E 1 311 ? 14.05379 -25.87838 17.02274 1.000 49.29477 309 ARG F N 1
ATOM 12729 C CA . ARG E 1 311 ? 13.92287 -25.70081 15.58034 1.000 47.09385 309 ARG F CA 1
ATOM 12730 C C . ARG E 1 311 ? 15.26757 -25.63385 14.87572 1.000 41.31806 309 ARG F C 1
ATOM 12731 O O . ARG E 1 311 ? 15.31413 -25.77095 13.64953 1.000 44.39075 309 ARG F O 1
ATOM 12739 N N . TYR E 1 312 ? 16.35629 -25.42273 15.61491 1.000 45.08925 310 TYR F N 1
ATOM 12740 C CA . TYR E 1 312 ? 17.67318 -25.23518 15.02012 1.000 58.90582 310 TYR F CA 1
ATOM 12741 C C . TYR E 1 312 ? 18.69831 -26.25321 15.49743 1.000 70.71653 310 TYR F C 1
ATOM 12742 O O . TYR E 1 312 ? 19.85081 -26.19998 15.04748 1.000 77.98888 310 TYR F O 1
ATOM 12751 N N . ASP E 1 313 ? 18.31362 -27.16598 16.39470 1.000 70.90505 311 ASP F N 1
ATOM 12752 C CA . ASP E 1 313 ? 19.14990 -28.29618 16.81107 1.000 77.23861 311 ASP F CA 1
ATOM 12753 C C . ASP E 1 313 ? 18.38499 -29.22673 17.75304 1.000 70.23719 311 ASP F C 1
ATOM 12754 O O . ASP E 1 313 ? 18.88212 -29.59638 18.82069 1.000 77.28209 311 ASP F O 1
ATOM 12759 N N . GLY E 1 325 ? 19.00377 -12.92325 13.84444 1.000 43.06142 323 GLY F N 1
ATOM 12760 C CA . GLY E 1 325 ? 18.67539 -13.31205 15.20380 1.000 43.94730 323 GLY F CA 1
ATOM 12761 C C . GLY E 1 325 ? 19.25712 -12.38112 16.25018 1.000 51.19408 323 GLY F C 1
ATOM 12762 O O . GLY E 1 325 ? 19.22917 -12.67650 17.44475 1.000 51.16461 323 GLY F O 1
ATOM 12763 N N . VAL E 1 326 ? 19.77931 -11.24596 15.79733 1.000 51.75699 324 VAL F N 1
ATOM 12764 C CA . VAL E 1 326 ? 20.42352 -10.27419 16.67366 1.000 41.81661 324 VAL F CA 1
ATOM 12765 C C . VAL E 1 326 ? 19.36106 -9.29829 17.16822 1.000 40.20391 324 VAL F C 1
ATOM 12766 O O . VAL E 1 326 ? 18.79454 -8.53233 16.38479 1.000 50.23751 324 VAL F O 1
ATOM 12770 N N . ASP E 1 327 ? 19.08882 -9.32439 18.47422 1.000 41.04876 325 ASP F N 1
ATOM 12771 C CA . ASP E 1 327 ? 18.15339 -8.36769 19.05450 1.000 38.56003 325 ASP F CA 1
ATOM 12772 C C . ASP E 1 327 ? 18.80974 -7.02369 19.33353 1.000 43.58785 325 ASP F C 1
ATOM 12773 O O . ASP E 1 327 ? 18.15481 -5.98199 19.21745 1.000 49.61108 325 ASP F O 1
ATOM 12778 N N . SER E 1 328 ? 20.08810 -7.02367 19.69552 1.000 39.69758 326 SER F N 1
ATOM 12779 C CA . SER E 1 328 ? 20.74891 -5.81101 20.15289 1.000 40.35992 326 SER F CA 1
ATOM 12780 C C . SER E 1 328 ? 22.24744 -5.95293 19.93268 1.000 38.23829 326 SER F C 1
ATOM 12781 O O . SER E 1 328 ? 22.75384 -7.03644 19.63281 1.000 38.46352 326 SER F O 1
ATOM 12784 N N . TYR E 1 329 ? 22.95085 -4.83298 20.08298 1.000 36.89017 327 TYR F N 1
ATOM 12785 C CA . TYR E 1 329 ? 24.40590 -4.79535 20.03181 1.000 40.98382 327 TYR F CA 1
ATOM 12786 C C . TYR E 1 329 ? 24.91770 -4.13243 21.30059 1.000 40.52815 327 TYR F C 1
ATOM 12787 O O . TYR E 1 329 ? 24.40535 -3.08436 21.70370 1.000 43.71530 327 TYR F O 1
ATOM 12796 N N . VAL E 1 330 ? 25.91727 -4.74272 21.92890 1.000 36.58486 328 VAL F N 1
ATOM 12797 C CA . VAL E 1 330 ? 26.51398 -4.19190 23.14362 1.000 31.13729 328 VAL F CA 1
ATOM 12798 C C . VAL E 1 330 ? 27.94967 -3.77509 22.84170 1.000 33.12709 328 VAL F C 1
ATOM 12799 O O . VAL E 1 330 ? 28.60467 -4.38773 21.98515 1.000 31.90584 328 VAL F O 1
ATOM 12803 N N . PRO E 1 331 ? 28.47560 -2.74064 23.49874 1.000 39.31913 329 PRO F N 1
ATOM 12804 C CA . PRO E 1 331 ? 29.84670 -2.30213 23.20157 1.000 37.74273 329 PRO F CA 1
ATOM 12805 C C . PRO E 1 331 ? 30.86749 -3.32278 23.68332 1.000 33.41025 329 PRO F C 1
ATOM 12806 O O . PRO E 1 331 ? 30.82657 -3.77025 24.83131 1.000 42.84647 329 PRO F O 1
ATOM 12810 N N . TYR E 1 332 ? 31.78320 -3.69150 22.79097 1.000 37.64617 330 TYR F N 1
ATOM 12811 C CA . TYR E 1 332 ? 32.83385 -4.63955 23.13769 1.000 31.30123 330 TYR F CA 1
ATOM 12812 C C . TYR E 1 332 ? 33.73490 -4.05405 24.21738 1.000 30.10673 330 TYR F C 1
ATOM 12813 O O . TYR E 1 332 ? 34.35087 -3.00156 24.02134 1.000 31.28936 330 TYR F O 1
ATOM 12822 N N . ALA E 1 333 ? 33.80452 -4.73528 25.36294 1.000 37.00729 331 ALA F N 1
ATOM 12823 C CA . ALA E 1 333 ? 34.54692 -4.23233 26.51133 1.000 32.83793 331 ALA F CA 1
ATOM 12824 C C . ALA E 1 333 ? 35.93551 -4.83858 26.66179 1.000 36.30343 331 ALA F C 1
ATOM 12825 O O . ALA E 1 333 ? 36.74839 -4.29209 27.41122 1.000 38.88937 331 ALA F O 1
ATOM 12827 N N . GLY E 1 334 ? 36.22940 -5.94617 25.98841 1.000 39.61837 332 GLY F N 1
ATOM 12828 C CA . GLY E 1 334 ? 37.53903 -6.55785 26.10885 1.000 38.39269 332 GLY F CA 1
ATOM 12829 C C . GLY E 1 334 ? 37.58867 -7.79586 26.98482 1.000 39.49025 332 GLY F C 1
ATOM 12830 O O . GLY E 1 334 ? 36.77188 -8.70367 26.82941 1.000 35.44558 332 GLY F O 1
ATOM 12831 N N . SER E 1 335 ? 38.54900 -7.83993 27.90739 1.000 37.93881 333 SER F N 1
ATOM 12832 C CA . SER E 1 335 ? 38.77906 -9.01736 28.73643 1.000 41.57055 333 SER F CA 1
ATOM 12833 C C . SER E 1 335 ? 37.88720 -8.99195 29.97266 1.000 41.65770 333 SER F C 1
ATOM 12834 O O . SER E 1 335 ? 37.70621 -7.94520 30.60277 1.000 43.46731 333 SER F O 1
ATOM 12837 N N . LEU E 1 336 ? 37.33049 -10.15668 30.31214 1.000 43.32126 334 LEU F N 1
ATOM 12838 C CA . LEU E 1 336 ? 36.53953 -10.26991 31.53178 1.000 39.80218 334 LEU F CA 1
ATOM 12839 C C . LEU E 1 336 ? 37.38842 -9.98141 32.76345 1.000 40.34480 334 LEU F C 1
ATOM 12840 O O . LEU E 1 336 ? 36.93558 -9.30970 33.69968 1.000 38.44607 334 LEU F O 1
ATOM 12845 N N . LYS E 1 337 ? 38.62607 -10.47980 32.77650 1.000 41.03095 335 LYS F N 1
ATOM 12846 C CA . LYS E 1 337 ? 39.49244 -10.30003 33.93659 1.000 45.23633 335 LYS F CA 1
ATOM 12847 C C . LYS E 1 337 ? 39.75460 -8.82455 34.21078 1.000 47.91096 335 LYS F C 1
ATOM 12848 O O . LYS E 1 337 ? 39.75488 -8.39049 35.36917 1.000 41.35277 335 LYS F O 1
ATOM 12854 N N . ASP E 1 338 ? 39.96277 -8.03390 33.15637 1.000 44.35507 336 ASP F N 1
ATOM 12855 C CA . ASP E 1 338 ? 40.28033 -6.62260 33.34582 1.000 43.90774 336 ASP F CA 1
ATOM 12856 C C . ASP E 1 338 ? 39.05012 -5.82328 33.75810 1.000 45.16851 336 ASP F C 1
ATOM 12857 O O . ASP E 1 338 ? 39.15139 -4.89212 34.56557 1.000 44.80196 336 ASP F O 1
ATOM 12862 N N . ASN E 1 339 ? 37.87982 -6.17040 33.21937 1.000 41.79463 337 ASN F N 1
ATOM 12863 C CA . ASN E 1 339 ? 36.66855 -5.42617 33.54739 1.000 38.69738 337 ASN F CA 1
ATOM 12864 C C . ASN E 1 339 ? 36.13827 -5.78793 34.92998 1.000 41.08993 337 ASN F C 1
ATOM 12865 O O . ASN E 1 339 ? 35.69048 -4.90710 35.67324 1.000 36.95325 337 ASN F O 1
ATOM 12870 N N . VAL E 1 340 ? 36.17416 -7.07407 35.28850 1.000 36.61761 338 VAL F N 1
ATOM 12871 C CA . VAL E 1 340 ? 35.67100 -7.49618 36.59363 1.000 35.19299 338 VAL F CA 1
ATOM 12872 C C . VAL E 1 340 ? 36.51501 -6.89338 37.70955 1.000 29.02904 338 VAL F C 1
ATOM 12873 O O . VAL E 1 340 ? 35.98922 -6.46869 38.74573 1.000 30.99587 338 VAL F O 1
ATOM 12877 N N . ALA E 1 341 ? 37.83385 -6.82995 37.51027 1.000 36.02191 339 ALA F N 1
ATOM 12878 C CA . ALA E 1 341 ? 38.70245 -6.21269 38.50742 1.000 34.59760 339 ALA F CA 1
ATOM 12879 C C . ALA E 1 341 ? 38.36613 -4.73870 38.69498 1.000 36.35088 339 ALA F C 1
ATOM 12880 O O . ALA E 1 341 ? 38.34481 -4.23925 39.82583 1.000 32.08963 339 ALA F O 1
ATOM 12882 N N . ILE E 1 342 ? 38.09915 -4.02693 37.59652 1.000 37.59965 340 ILE F N 1
ATOM 12883 C CA . ILE E 1 342 ? 37.68740 -2.62811 37.69248 1.000 42.09248 340 ILE F CA 1
ATOM 12884 C C . ILE E 1 342 ? 36.35112 -2.51514 38.41646 1.000 38.65357 340 ILE F C 1
ATOM 12885 O O . ILE E 1 342 ? 36.15504 -1.62882 39.25788 1.000 44.95867 340 ILE F O 1
ATOM 12890 N N . SER E 1 343 ? 35.41598 -3.41699 38.11112 1.000 35.35825 341 SER F N 1
ATOM 12891 C CA . SER E 1 343 ? 34.10493 -3.37446 38.75090 1.000 37.58913 341 SER F CA 1
ATOM 12892 C C . SER E 1 343 ? 34.20315 -3.70530 40.23549 1.000 37.05671 341 SER F C 1
ATOM 12893 O O . SER E 1 343 ? 33.66721 -2.97832 41.08010 1.000 37.22046 341 SER F O 1
ATOM 12896 N N . LEU E 1 344 ? 34.88510 -4.80254 40.57385 1.000 29.76575 342 LEU F N 1
ATOM 12897 C CA . LEU E 1 344 ? 34.96969 -5.21245 41.97198 1.000 40.18306 342 LEU F CA 1
ATOM 12898 C C . LEU E 1 344 ? 35.79336 -4.23653 42.80027 1.000 39.44942 342 LEU F C 1
ATOM 12899 O O . LEU E 1 344 ? 35.54866 -4.09125 44.00315 1.000 37.16546 342 LEU F O 1
ATOM 12904 N N . SER E 1 345 ? 36.77129 -3.56737 42.18469 1.000 39.00934 343 SER F N 1
ATOM 12905 C CA . SER E 1 345 ? 37.53013 -2.55215 42.90683 1.000 35.51813 343 SER F CA 1
ATOM 12906 C C . SER E 1 345 ? 36.62843 -1.40639 43.34423 1.000 35.36317 343 SER F C 1
ATOM 12907 O O . SER E 1 345 ? 36.74763 -0.90749 44.46957 1.000 35.13767 343 SER F O 1
ATOM 12910 N N . LYS E 1 346 ? 35.71710 -0.97767 42.46627 1.000 35.24224 344 LYS F N 1
ATOM 12911 C CA . LYS E 1 346 ? 34.74821 0.04589 42.84434 1.000 37.09106 344 LYS F CA 1
ATOM 12912 C C . LYS E 1 346 ? 33.87249 -0.42494 43.99700 1.000 36.18954 344 LYS F C 1
ATOM 12913 O O . LYS E 1 346 ? 33.52142 0.36426 44.88202 1.000 38.40345 344 LYS F O 1
ATOM 12919 N N . VAL E 1 347 ? 33.51372 -1.71067 44.00500 1.000 37.72028 345 VAL F N 1
ATOM 12920 C CA . VAL E 1 347 ? 32.64381 -2.23820 45.05223 1.000 37.36668 345 VAL F CA 1
ATOM 12921 C C . VAL E 1 347 ? 33.37500 -2.27144 46.38955 1.000 35.90424 345 VAL F C 1
ATOM 12922 O O . VAL E 1 347 ? 32.84588 -1.82452 47.41414 1.000 39.77592 345 VAL F O 1
ATOM 12926 N N . ARG E 1 348 ? 34.60111 -2.80323 46.40161 1.000 33.37771 346 ARG F N 1
ATOM 12927 C CA . ARG E 1 348 ? 35.36889 -2.85640 47.64262 1.000 40.65323 346 ARG F CA 1
ATOM 12928 C C . ARG E 1 348 ? 35.62926 -1.45905 48.19113 1.000 45.31511 346 ARG F C 1
ATOM 12929 O O . ARG E 1 348 ? 35.57167 -1.23997 49.40702 1.000 47.02528 346 ARG F O 1
ATOM 12937 N N . SER E 1 349 ? 35.91467 -0.49920 47.30827 1.000 41.37405 347 SER F N 1
ATOM 12938 C CA . SER E 1 349 ? 36.16864 0.86602 47.75635 1.000 35.39897 347 SER F CA 1
ATOM 12939 C C . SER E 1 349 ? 34.91012 1.50572 48.33161 1.000 35.83212 347 SER F C 1
ATOM 12940 O O . SER E 1 349 ? 34.97131 2.19329 49.35772 1.000 39.66150 347 SER F O 1
ATOM 12943 N N . THR E 1 350 ? 33.75970 1.29051 47.68825 1.000 33.13415 348 THR F N 1
ATOM 12944 C CA . THR E 1 350 ? 32.51466 1.85597 48.19868 1.000 32.76168 348 THR F CA 1
ATOM 12945 C C . THR E 1 350 ? 32.14831 1.25245 49.54837 1.000 42.77091 348 THR F C 1
ATOM 12946 O O . THR E 1 350 ? 31.70941 1.96827 50.45653 1.000 46.08582 348 THR F O 1
ATOM 12950 N N . MET E 1 351 ? 32.32254 -0.06317 49.69849 1.000 39.21050 349 MET F N 1
ATOM 12951 C CA . MET E 1 351 ? 32.05853 -0.70196 50.98305 1.000 47.98586 349 MET F CA 1
ATOM 12952 C C . MET E 1 351 ? 33.00559 -0.19748 52.06158 1.000 46.30698 349 MET F C 1
ATOM 12953 O O . MET E 1 351 ? 32.62013 -0.10739 53.23291 1.000 48.96283 349 MET F O 1
ATOM 12958 N N . CYS E 1 352 ? 34.24399 0.13517 51.68842 1.000 45.47103 350 CYS F N 1
ATOM 12959 C CA . CYS E 1 352 ? 35.19965 0.64210 52.66692 1.000 44.15146 350 CYS F CA 1
ATOM 12960 C C . CYS E 1 352 ? 34.75879 1.99418 53.21413 1.000 48.29889 350 CYS F C 1
ATOM 12961 O O . CYS E 1 352 ? 34.91973 2.26920 54.40927 1.000 48.40257 350 CYS F O 1
ATOM 12964 N N . ASN E 1 353 ? 34.19550 2.84951 52.35572 1.000 45.47013 351 ASN F N 1
ATOM 12965 C CA . ASN E 1 353 ? 33.66019 4.12265 52.82656 1.000 50.86203 351 ASN F CA 1
ATOM 12966 C C . ASN E 1 353 ? 32.42236 3.92501 53.69068 1.000 53.79413 351 ASN F C 1
ATOM 12967 O O . ASN E 1 353 ? 32.16173 4.73124 54.59113 1.000 58.94453 351 ASN F O 1
ATOM 12972 N N . CYS E 1 354 ? 31.65272 2.86906 53.43570 1.000 50.58722 352 CYS F N 1
ATOM 12973 C CA . CYS E 1 354 ? 30.48056 2.54977 54.23896 1.000 49.64094 352 CYS F CA 1
ATOM 12974 C C . CYS E 1 354 ? 30.83043 1.81447 55.52549 1.000 41.32551 352 CYS F C 1
ATOM 12975 O O . CYS E 1 354 ? 29.92031 1.36743 56.23148 1.000 43.49859 352 CYS F O 1
ATOM 12978 N N . GLY E 1 355 ? 32.11698 1.67852 55.83949 1.000 41.82599 353 GLY F N 1
ATOM 12979 C CA . GLY E 1 355 ? 32.53130 1.03454 57.07151 1.000 43.73990 353 GLY F CA 1
ATOM 12980 C C . GLY E 1 355 ? 32.30009 -0.45809 57.11216 1.000 51.01145 353 GLY F C 1
ATOM 12981 O O . GLY E 1 355 ? 32.08391 -1.01501 58.19304 1.000 51.07315 353 GLY F O 1
ATOM 12982 N N . ALA E 1 356 ? 32.34761 -1.12644 55.96348 1.000 45.66876 354 ALA F N 1
ATOM 12983 C CA . ALA E 1 356 ? 32.06633 -2.55132 55.86973 1.000 47.94226 354 ALA F CA 1
ATOM 12984 C C . ALA E 1 356 ? 33.23089 -3.26303 55.19906 1.000 48.29353 354 ALA F C 1
ATOM 12985 O O . ALA E 1 356 ? 33.71550 -2.81931 54.15270 1.000 47.74654 354 ALA F O 1
ATOM 12987 N N . LEU E 1 357 ? 33.67370 -4.36679 55.80138 1.000 45.32500 355 LEU F N 1
ATOM 12988 C CA . LEU E 1 357 ? 34.73159 -5.18944 55.23262 1.000 47.42680 355 LEU F CA 1
ATOM 12989 C C . LEU E 1 357 ? 34.20825 -6.44133 54.54205 1.000 42.51484 355 LEU F C 1
ATOM 12990 O O . LEU E 1 357 ? 34.99218 -7.14790 53.89967 1.000 42.30292 355 LEU F O 1
ATOM 12995 N N . ASN E 1 358 ? 32.91507 -6.73230 54.65760 1.000 38.97244 356 ASN F N 1
ATOM 12996 C CA . ASN E 1 358 ? 32.31579 -7.86483 53.96864 1.000 36.78361 356 ASN F CA 1
ATOM 12997 C C . ASN E 1 358 ? 30.88326 -7.50848 53.60109 1.000 34.05355 356 ASN F C 1
ATOM 12998 O O . ASN E 1 358 ? 30.32825 -6.51053 54.06817 1.000 37.68784 356 ASN F O 1
ATOM 13003 N N . ILE E 1 359 ? 30.28983 -8.33952 52.75069 1.000 34.38164 357 ILE F N 1
ATOM 13004 C CA . ILE E 1 359 ? 28.94963 -8.09181 52.22186 1.000 36.86988 357 ILE F CA 1
ATOM 13005 C C . ILE E 1 359 ? 27.90808 -8.13925 53.33834 1.000 31.45145 357 ILE F C 1
ATOM 13006 O O . ILE E 1 359 ? 27.04099 -7.25406 53.38621 1.000 30.09772 357 ILE F O 1
ATOM 13011 N N . PRO E 1 360 ? 27.92761 -9.12653 54.24874 1.000 32.04029 358 PRO F N 1
ATOM 13012 C CA . PRO E 1 360 ? 26.97960 -9.06345 55.37593 1.000 32.41231 358 PRO F CA 1
ATOM 13013 C C . PRO E 1 360 ? 27.11962 -7.80073 56.20799 1.000 32.39074 358 PRO F C 1
ATOM 13014 O O . PRO E 1 360 ? 26.11092 -7.26312 56.68207 1.000 30.38629 358 PRO F O 1
ATOM 13018 N N . GLU E 1 361 ? 28.34581 -7.30594 56.39865 1.000 31.93051 359 GLU F N 1
ATOM 13019 C CA . GLU E 1 361 ? 28.51691 -6.03747 57.09850 1.000 35.38675 359 GLU F CA 1
ATOM 13020 C C . GLU E 1 361 ? 27.97748 -4.87023 56.28349 1.000 36.99473 359 GLU F C 1
ATOM 13021 O O . GLU E 1 361 ? 27.47862 -3.89649 56.85787 1.000 42.20612 359 GLU F O 1
ATOM 13027 N N . LEU E 1 362 ? 28.07154 -4.94334 54.95382 1.000 31.51611 360 LEU F N 1
ATOM 13028 C CA . LEU E 1 362 ? 27.52405 -3.88093 54.11624 1.000 32.85239 360 LEU F CA 1
ATOM 13029 C C . LEU E 1 362 ? 26.01367 -3.78427 54.27844 1.000 29.90998 360 LEU F C 1
ATOM 13030 O O . LEU E 1 362 ? 25.46992 -2.69703 54.49841 1.000 31.95839 360 LEU F O 1
ATOM 13035 N N . GLN E 1 363 ? 25.32052 -4.92173 54.19350 1.000 28.39692 361 GLN F N 1
ATOM 13036 C CA . GLN E 1 363 ? 23.86456 -4.92522 54.27244 1.000 27.93671 361 GLN F CA 1
ATOM 13037 C C . GLN E 1 363 ? 23.35209 -4.45250 55.62654 1.000 33.71172 361 GLN F C 1
ATOM 13038 O O . GLN E 1 363 ? 22.18250 -4.06965 55.73498 1.000 34.73919 361 GLN F O 1
ATOM 13044 N N . GLN E 1 364 ? 24.19805 -4.45936 56.65481 1.000 32.41906 362 GLN F N 1
ATOM 13045 C CA . GLN E 1 364 ? 23.77799 -4.07708 57.99595 1.000 35.45218 362 GLN F CA 1
ATOM 13046 C C . GLN E 1 364 ? 23.99571 -2.59408 58.27418 1.000 39.32837 362 GLN F C 1
ATOM 13047 O O . GLN E 1 364 ? 23.18647 -1.97092 58.96987 1.000 43.21208 362 GLN F O 1
ATOM 13053 N N . LYS E 1 365 ? 25.06530 -2.01187 57.73339 1.000 38.44539 363 LYS F N 1
ATOM 13054 C CA . LYS E 1 365 ? 25.42605 -0.62644 58.00281 1.000 34.81772 363 LYS F CA 1
ATOM 13055 C C . LYS E 1 365 ? 25.12002 0.31089 56.84260 1.000 39.46158 363 LYS F C 1
ATOM 13056 O O . LYS E 1 365 ? 25.41871 1.50575 56.93633 1.000 43.45084 363 LYS F O 1
ATOM 13062 N N . ALA E 1 366 ? 24.53409 -0.19047 55.75783 1.000 40.55073 364 ALA F N 1
ATOM 13063 C CA . ALA E 1 366 ? 24.31616 0.63442 54.57715 1.000 37.29468 364 ALA F CA 1
ATOM 13064 C C . ALA E 1 366 ? 23.16064 1.60325 54.79331 1.000 38.08457 364 ALA F C 1
ATOM 13065 O O . ALA E 1 366 ? 22.06810 1.20434 55.20973 1.000 39.32287 364 ALA F O 1
ATOM 13067 N N . LYS E 1 367 ? 23.40637 2.87851 54.50568 1.000 39.82806 365 LYS F N 1
ATOM 13068 C CA . LYS E 1 367 ? 22.36282 3.89296 54.45971 1.000 39.66470 365 LYS F CA 1
ATOM 13069 C C . LYS E 1 367 ? 21.95279 4.05820 53.00039 1.000 38.80134 365 LYS F C 1
ATOM 13070 O O . LYS E 1 367 ? 22.75806 4.49403 52.16993 1.000 38.98116 365 LYS F O 1
ATOM 13076 N N . ILE E 1 368 ? 20.71054 3.70630 52.68495 1.000 32.56287 366 ILE F N 1
ATOM 13077 C CA . ILE E 1 368 ? 20.18904 3.80266 51.32628 1.000 35.56648 366 ILE F CA 1
ATOM 13078 C C . ILE E 1 368 ? 19.09168 4.85622 51.32430 1.000 32.83314 366 ILE F C 1
ATOM 13079 O O . ILE E 1 368 ? 18.04263 4.67504 51.95430 1.000 44.12515 366 ILE F O 1
ATOM 13084 N N . THR E 1 369 ? 19.33227 5.95434 50.61748 1.000 40.23556 367 THR F N 1
ATOM 13085 C CA . THR E 1 369 ? 18.37757 7.04149 50.46874 1.000 35.89568 367 THR F CA 1
ATOM 13086 C C . THR E 1 369 ? 17.84493 7.07400 49.04061 1.000 39.21157 367 THR F C 1
ATOM 13087 O O . THR E 1 369 ? 18.40054 6.45784 48.12630 1.000 40.71597 367 THR F O 1
ATOM 13091 N N . LEU E 1 370 ? 16.75071 7.81187 48.86112 1.000 45.15839 368 LEU F N 1
ATOM 13092 C CA . LEU E 1 370 ? 16.11542 7.98128 47.55829 1.000 43.73081 368 LEU F CA 1
ATOM 13093 C C . LEU E 1 370 ? 16.75008 9.16353 46.83492 1.000 49.47669 368 LEU F C 1
ATOM 13094 O O . LEU E 1 370 ? 16.51584 10.32076 47.19907 1.000 58.31377 368 LEU F O 1
ATOM 13099 N N . VAL E 1 371 ? 17.55802 8.87406 45.81736 1.000 54.21086 369 VAL F N 1
ATOM 13100 C CA . VAL E 1 371 ? 18.00350 9.90054 44.88399 1.000 62.85386 369 VAL F CA 1
ATOM 13101 C C . VAL E 1 371 ? 16.85030 10.23886 43.95074 1.000 69.35652 369 VAL F C 1
ATOM 13102 O O . VAL E 1 371 ? 16.12013 9.35042 43.49483 1.000 76.96656 369 VAL F O 1
ATOM 13106 N N . SER E 1 372 ? 16.66476 11.52981 43.67687 1.000 73.84456 370 SER F N 1
ATOM 13107 C CA . SER E 1 372 ? 15.53008 11.95499 42.87343 1.000 86.41032 370 SER F CA 1
ATOM 13108 C C . SER E 1 372 ? 15.86681 12.99609 41.80970 1.000 91.69144 370 SER F C 1
ATOM 13109 O O . SER E 1 372 ? 14.94262 13.48620 41.15186 1.000 99.04316 370 SER F O 1
ATOM 13112 N N . SER E 1 373 ? 17.14010 13.35000 41.61619 1.000 94.19376 371 SER F N 1
ATOM 13113 C CA . SER E 1 373 ? 17.53359 14.22739 40.51379 1.000 105.87483 371 SER F CA 1
ATOM 13114 C C . SER E 1 373 ? 19.00844 14.01908 40.21566 1.000 103.11655 371 SER F C 1
ATOM 13115 O O . SER E 1 373 ? 19.84271 14.17776 41.11426 1.000 92.98163 371 SER F O 1
ATOM 13118 N N . THR E 1 374 ? 19.31519 13.67173 38.96171 1.000 105.74399 372 THR F N 1
ATOM 13119 C CA . THR E 1 374 ? 20.67666 13.51088 38.43888 1.000 99.13727 372 THR F CA 1
ATOM 13120 C C . THR E 1 374 ? 21.72939 13.19834 39.50018 1.000 99.95133 372 THR F C 1
ATOM 13121 O O . THR E 1 374 ? 21.66332 12.14993 40.14285 1.000 106.66933 372 THR F O 1
ATOM 13125 N N . MET F 1 2 ? 27.64996 22.83389 21.18266 1.000 72.59244 0 MET E N 1
ATOM 13126 C CA . MET F 1 2 ? 28.65203 23.28878 20.22625 1.000 75.70140 0 MET E CA 1
ATOM 13127 C C . MET F 1 2 ? 27.99697 23.97345 19.02888 1.000 65.42042 0 MET E C 1
ATOM 13128 O O . MET F 1 2 ? 28.66467 24.29917 18.04809 1.000 68.63894 0 MET E O 1
ATOM 13130 N N . ALA F 1 3 ? 26.68523 24.18674 19.11610 1.000 62.60539 1 ALA E N 1
ATOM 13131 C CA . ALA F 1 3 ? 25.92942 24.86690 18.07414 1.000 59.81108 1 ALA E CA 1
ATOM 13132 C C . ALA F 1 3 ? 24.83572 25.70264 18.72103 1.000 56.93426 1 ALA E C 1
ATOM 13133 O O . ALA F 1 3 ? 24.19279 25.26072 19.67725 1.000 58.90721 1 ALA E O 1
ATOM 13135 N N . PHE F 1 4 ? 24.62860 26.90999 18.19703 1.000 59.26211 2 PHE E N 1
ATOM 13136 C CA . PHE F 1 4 ? 23.68784 27.85617 18.78037 1.000 69.71492 2 PHE E CA 1
ATOM 13137 C C . PHE F 1 4 ? 22.83983 28.48455 17.68467 1.000 58.27889 2 PHE E C 1
ATOM 13138 O O . PHE F 1 4 ? 23.34143 28.78371 16.59861 1.000 59.17544 2 PHE E O 1
ATOM 13146 N N . TYR F 1 5 ? 21.55836 28.68609 17.97934 1.000 52.33621 3 TYR E N 1
ATOM 13147 C CA . TYR F 1 5 ? 20.59854 29.26563 17.05148 1.000 51.57736 3 TYR E CA 1
ATOM 13148 C C . TYR F 1 5 ? 19.99515 30.52854 17.65271 1.000 59.92906 3 TYR E C 1
ATOM 13149 O O . TYR F 1 5 ? 20.10963 30.79078 18.85233 1.000 65.14903 3 TYR E O 1
ATOM 13158 N N . PHE F 1 6 ? 19.33939 31.31285 16.80137 1.000 54.72452 4 PHE E N 1
ATOM 13159 C CA . PHE F 1 6 ? 18.66220 32.52614 17.24696 1.000 57.69888 4 PHE E CA 1
ATOM 13160 C C . PHE F 1 6 ? 17.25594 32.60595 16.66091 1.000 65.50944 4 PHE E C 1
ATOM 13161 O O . PHE F 1 6 ? 16.83492 33.65547 16.17237 1.000 72.77101 4 PHE E O 1
ATOM 13169 N N . PRO F 1 9 ? 11.71875 33.72455 19.60622 1.000 74.90931 7 PRO E N 1
ATOM 13170 C CA . PRO F 1 9 ? 10.58261 33.26522 20.41195 1.000 80.74165 7 PRO E CA 1
ATOM 13171 C C . PRO F 1 9 ? 9.24756 33.77778 19.88052 1.000 81.31223 7 PRO E C 1
ATOM 13172 O O . PRO F 1 9 ? 9.15655 34.92524 19.44190 1.000 75.80843 7 PRO E O 1
ATOM 13176 N N . SER F 1 10 ? 8.22155 32.93139 19.92411 1.000 73.64067 8 SER E N 1
ATOM 13177 C CA . SER F 1 10 ? 6.91248 33.28532 19.39976 1.000 56.27948 8 SER E CA 1
ATOM 13178 C C . SER F 1 10 ? 5.83138 32.75836 20.33067 1.000 47.02701 8 SER E C 1
ATOM 13179 O O . SER F 1 10 ? 6.05418 31.83751 21.12024 1.000 44.77463 8 SER E O 1
ATOM 13182 N N . ARG F 1 11 ? 4.64925 33.36044 20.22649 1.000 41.04387 9 ARG E N 1
ATOM 13183 C CA . ARG F 1 11 ? 3.49490 32.96726 21.01727 1.000 37.17180 9 ARG E CA 1
ATOM 13184 C C . ARG F 1 11 ? 2.27554 32.85439 20.11299 1.000 40.66847 9 ARG E C 1
ATOM 13185 O O . ARG F 1 11 ? 2.20368 33.47678 19.05023 1.000 39.85633 9 ARG E O 1
ATOM 13193 N N . THR F 1 12 ? 1.31226 32.05018 20.54937 1.000 37.05218 10 THR E N 1
ATOM 13194 C CA . THR F 1 12 ? 0.07527 31.83995 19.81276 1.000 37.50935 10 THR E CA 1
ATOM 13195 C C . THR F 1 12 ? -1.04133 32.70548 20.38943 1.000 32.14031 10 THR E C 1
ATOM 13196 O O . THR F 1 12 ? -0.92723 33.27362 21.47811 1.000 38.08054 10 THR E O 1
ATOM 13200 N N . PHE F 1 13 ? -2.14026 32.79780 19.63500 1.000 27.53099 11 PHE E N 1
ATOM 13201 C CA . PHE F 1 13 ? -3.29196 33.57183 20.08666 1.000 29.92673 11 PHE E CA 1
ATOM 13202 C C . PHE F 1 13 ? -3.91908 32.99430 21.34722 1.000 34.83596 11 PHE E C 1
ATOM 13203 O O . PHE F 1 13 ? -4.61456 33.71849 22.06802 1.000 34.03407 11 PHE E O 1
ATOM 13211 N N . SER F 1 14 ? -3.68975 31.71051 21.62715 1.000 38.84966 12 SER E N 1
ATOM 13212 C CA . SER F 1 14 ? -4.21507 31.07651 22.82830 1.000 33.23852 12 SER E CA 1
ATOM 13213 C C . SER F 1 14 ? -3.59315 31.62198 24.10773 1.000 34.01266 12 SER E C 1
ATOM 13214 O O . SER F 1 14 ? -4.15034 31.39660 25.18708 1.000 32.67017 12 SER E O 1
ATOM 13217 N N . GLU F 1 15 ? -2.46558 32.32646 24.01897 1.000 31.72728 13 GLU E N 1
ATOM 13218 C CA . GLU F 1 15 ? -1.77017 32.83510 25.19385 1.000 38.29399 13 GLU E CA 1
ATOM 13219 C C . GLU F 1 15 ? -2.17098 34.25622 25.56002 1.000 35.10355 13 GLU E C 1
ATOM 13220 O O . GLU F 1 15 ? -1.69117 34.77493 26.57238 1.000 34.63002 13 GLU E O 1
ATOM 13226 N N . PHE F 1 16 ? -3.02563 34.89750 24.77229 1.000 34.76913 14 PHE E N 1
ATOM 13227 C CA . PHE F 1 16 ? -3.40794 36.27912 25.00730 1.000 29.18426 14 PHE E CA 1
ATOM 13228 C C . PHE F 1 16 ? -4.86717 36.36513 25.43260 1.000 31.22313 14 PHE E C 1
ATOM 13229 O O . PHE F 1 16 ? -5.65961 35.44411 25.21754 1.000 31.74823 14 PHE E O 1
ATOM 13237 N N . LEU F 1 17 ? -5.20998 37.49654 26.04428 1.000 33.71264 15 LEU E N 1
ATOM 13238 C CA . LEU F 1 17 ? -6.54385 37.71885 26.58091 1.000 36.63799 15 LEU E CA 1
ATOM 13239 C C . LEU F 1 17 ? -6.81805 39.21458 26.61869 1.000 34.25946 15 LEU E C 1
ATOM 13240 O O . LEU F 1 17 ? -5.91363 40.01014 26.88841 1.000 30.62011 15 LEU E O 1
ATOM 13245 N N . LEU F 1 18 ? -8.06664 39.58709 26.34760 1.000 32.04117 16 LEU E N 1
ATOM 13246 C CA . LEU F 1 18 ? -8.50197 40.97572 26.42473 1.000 31.26028 16 LEU E CA 1
ATOM 13247 C C . LEU F 1 18 ? -9.08571 41.24220 27.80694 1.000 31.48601 16 LEU E C 1
ATOM 13248 O O . LEU F 1 18 ? -10.02498 40.56009 28.23119 1.000 31.60321 16 LEU E O 1
ATOM 13253 N N . VAL F 1 19 ? -8.52665 42.22034 28.50574 1.000 32.16865 17 VAL E N 1
ATOM 13254 C CA . VAL F 1 19 ? -9.06082 42.62378 29.80812 1.000 33.19957 17 VAL E CA 1
ATOM 13255 C C . VAL F 1 19 ? -10.29427 43.49375 29.58105 1.000 34.28946 17 VAL E C 1
ATOM 13256 O O . VAL F 1 19 ? -10.22096 44.46574 28.81295 1.000 38.26370 17 VAL E O 1
ATOM 13260 N N . PRO F 1 20 ? -11.42623 43.18571 30.21176 1.000 34.94426 18 PRO E N 1
ATOM 13261 C CA . PRO F 1 20 ? -12.64812 43.95532 29.95127 1.000 36.13490 18 PRO E CA 1
ATOM 13262 C C . PRO F 1 20 ? -12.54206 45.38750 30.45280 1.000 37.53850 18 PRO E C 1
ATOM 13263 O O . PRO F 1 20 ? -11.87174 45.67831 31.44694 1.000 37.92202 18 PRO E O 1
ATOM 13267 N N . GLY F 1 21 ? -13.22942 46.28531 29.74556 1.000 39.98529 19 GLY E N 1
ATOM 13268 C CA . GLY F 1 21 ? -13.16091 47.69351 30.06840 1.000 48.11159 19 GLY E CA 1
ATOM 13269 C C . GLY F 1 21 ? -13.86287 48.03099 31.36885 1.000 52.53647 19 GLY E C 1
ATOM 13270 O O . GLY F 1 21 ? -14.65559 47.25823 31.90865 1.000 53.92378 19 GLY E O 1
ATOM 13271 N N . TYR F 1 22 ? -13.55799 49.22584 31.87976 1.000 55.43468 20 TYR E N 1
ATOM 13272 C CA . TYR F 1 22 ? -14.09367 49.64217 33.16957 1.000 53.77286 20 TYR E CA 1
ATOM 13273 C C . TYR F 1 22 ? -15.54156 50.09676 33.07309 1.000 59.60541 20 TYR E C 1
ATOM 13274 O O . TYR F 1 22 ? -16.20251 50.24511 34.10756 1.000 64.96714 20 TYR E O 1
ATOM 13283 N N . SER F 1 23 ? -16.04233 50.31663 31.86065 1.000 54.74808 21 SER E N 1
ATOM 13284 C CA . SER F 1 23 ? -17.34443 50.94138 31.68517 1.000 69.57901 21 SER E CA 1
ATOM 13285 C C . SER F 1 23 ? -18.45869 50.06108 32.23102 1.000 72.14450 21 SER E C 1
ATOM 13286 O O . SER F 1 23 ? -18.45839 48.84005 32.05215 1.000 63.22147 21 SER E O 1
ATOM 13289 N N . SER F 1 24 ? -19.41018 50.69458 32.91227 1.000 67.06722 22 SER E N 1
ATOM 13290 C CA . SER F 1 24 ? -20.62184 50.02265 33.34972 1.000 71.66994 22 SER E CA 1
ATOM 13291 C C . SER F 1 24 ? -21.78960 50.25885 32.40476 1.000 78.76614 22 SER E C 1
ATOM 13292 O O . SER F 1 24 ? -22.84202 49.63529 32.57753 1.000 84.05061 22 SER E O 1
ATOM 13295 N N . ALA F 1 25 ? -21.62828 51.14025 31.42033 1.000 78.43717 23 ALA E N 1
ATOM 13296 C CA . ALA F 1 25 ? -22.69298 51.40976 30.46611 1.000 83.64128 23 ALA E CA 1
ATOM 13297 C C . ALA F 1 25 ? -22.93440 50.19454 29.58102 1.000 81.30905 23 ALA E C 1
ATOM 13298 O O . ALA F 1 25 ? -21.99447 49.51681 29.15524 1.000 76.74481 23 ALA E O 1
ATOM 13300 N N . GLU F 1 26 ? -24.20661 49.92071 29.30819 1.000 80.40341 24 GLU E N 1
ATOM 13301 C CA . GLU F 1 26 ? -24.56646 48.76051 28.50743 1.000 79.86136 24 GLU E CA 1
ATOM 13302 C C . GLU F 1 26 ? -24.22329 48.99885 27.04251 1.000 76.73481 24 GLU E C 1
ATOM 13303 O O . GLU F 1 26 ? -24.49413 50.06779 26.48764 1.000 73.97972 24 GLU E O 1
ATOM 13309 N N . CYS F 1 27 ? -23.62029 47.99230 26.41855 1.000 71.20118 25 CYS E N 1
ATOM 13310 C CA . CYS F 1 27 ? -23.20461 48.05381 25.02478 1.000 67.39295 25 CYS E CA 1
ATOM 13311 C C . CYS F 1 27 ? -24.00492 47.04008 24.21975 1.000 63.31638 25 CYS E C 1
ATOM 13312 O O . CYS F 1 27 ? -24.07966 45.86427 24.59301 1.000 56.23099 25 CYS E O 1
ATOM 13315 N N . VAL F 1 28 ? -24.60344 47.49750 23.12588 1.000 61.32392 26 VAL E N 1
ATOM 13316 C CA . VAL F 1 28 ? -25.41371 46.64753 22.25971 1.000 55.76583 26 VAL E CA 1
ATOM 13317 C C . VAL F 1 28 ? -24.50895 46.10137 21.15836 1.000 53.89896 26 VAL E C 1
ATOM 13318 O O . VAL F 1 28 ? -23.97612 46.89405 20.36522 1.000 51.25874 26 VAL E O 1
ATOM 13322 N N . PRO F 1 29 ? -24.30884 44.78315 21.07308 1.000 57.47560 27 PRO E N 1
ATOM 13323 C CA . PRO F 1 29 ? -23.39891 44.24489 20.04699 1.000 46.53883 27 PRO E CA 1
ATOM 13324 C C . PRO F 1 29 ? -23.82738 44.55034 18.62189 1.000 47.80697 27 PRO E C 1
ATOM 13325 O O . PRO F 1 29 ? -22.97163 44.60721 17.72990 1.000 47.48418 27 PRO E O 1
ATOM 13329 N N . THR F 1 30 ? -25.12427 44.74987 18.37541 1.000 53.96641 28 THR E N 1
ATOM 13330 C CA . THR F 1 30 ? -25.58386 45.04250 17.02260 1.000 52.59248 28 THR E CA 1
ATOM 13331 C C . THR F 1 30 ? -25.12593 46.41023 16.53518 1.000 49.40204 28 THR E C 1
ATOM 13332 O O . THR F 1 30 ? -25.05269 46.62699 15.32118 1.000 57.91954 28 THR E O 1
ATOM 13335 N N . ASN F 1 31 ? -24.81808 47.33299 17.44463 1.000 49.80264 29 ASN E N 1
ATOM 13336 C CA . ASN F 1 31 ? -24.32292 48.64856 17.06040 1.000 55.05383 29 ASN E CA 1
ATOM 13337 C C . ASN F 1 31 ? -22.82737 48.65854 16.77738 1.000 48.63170 29 ASN E C 1
ATOM 13338 O O . ASN F 1 31 ? -22.28654 49.71525 16.43232 1.000 45.93914 29 ASN E O 1
ATOM 13343 N N . VAL F 1 32 ? -22.15187 47.52252 16.91458 1.000 46.69815 30 VAL E N 1
ATOM 13344 C CA . VAL F 1 32 ? -20.71795 47.44468 16.65824 1.000 43.82445 30 VAL E CA 1
ATOM 13345 C C . VAL F 1 32 ? -20.49227 47.37684 15.15346 1.000 43.53374 30 VAL E C 1
ATOM 13346 O O . VAL F 1 32 ? -21.03906 46.50315 14.47134 1.000 47.52631 30 VAL E O 1
ATOM 13350 N N . SER F 1 33 ? -19.68485 48.29711 14.63521 1.000 42.63822 31 SER E N 1
ATOM 13351 C CA . SER F 1 33 ? -19.37526 48.34281 13.21312 1.000 39.20784 31 SER E CA 1
ATOM 13352 C C . SER F 1 33 ? -18.08869 47.57419 12.94234 1.000 33.50044 31 SER E C 1
ATOM 13353 O O . SER F 1 33 ? -17.06149 47.82750 13.57913 1.000 38.65046 31 SER E O 1
ATOM 13356 N N . LEU F 1 34 ? -18.14948 46.63414 11.99978 1.000 37.06695 32 LEU E N 1
ATOM 13357 C CA . LEU F 1 34 ? -16.99781 45.82424 11.62815 1.000 38.08648 32 LEU E CA 1
ATOM 13358 C C . LEU F 1 34 ? -16.36943 46.26708 10.31083 1.000 37.40427 32 LEU E C 1
ATOM 13359 O O . LEU F 1 34 ? -15.69744 45.46579 9.65311 1.000 41.79811 32 LEU E O 1
ATOM 13364 N N . LYS F 1 35 ? -16.57125 47.52008 9.91232 1.000 35.12611 33 LYS E N 1
ATOM 13365 C CA . LYS F 1 35 ? -15.95268 48.02137 8.69343 1.000 35.84913 33 LYS E CA 1
ATOM 13366 C C . LYS F 1 35 ? -14.46192 48.25940 8.91272 1.000 32.32068 33 LYS E C 1
ATOM 13367 O O . LYS F 1 35 ? -14.01924 48.59312 10.01462 1.000 33.76059 33 LYS E O 1
ATOM 13373 N N . THR F 1 36 ? -13.68122 48.08288 7.84739 1.000 37.93968 34 THR E N 1
ATOM 13374 C CA . THR F 1 36 ? -12.23108 48.17511 7.95511 1.000 33.53456 34 THR E CA 1
ATOM 13375 C C . THR F 1 36 ? -11.65770 48.54115 6.59448 1.000 32.37906 34 THR E C 1
ATOM 13376 O O . THR F 1 36 ? -12.25661 48.20498 5.56667 1.000 34.05544 34 THR E O 1
ATOM 13380 N N . PRO F 1 37 ? -10.52731 49.24423 6.54989 1.000 38.42669 35 PRO E N 1
ATOM 13381 C CA . PRO F 1 37 ? -9.87464 49.51890 5.26677 1.000 36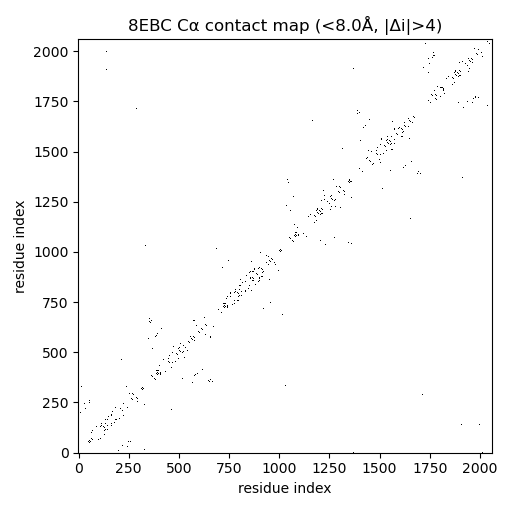.02290 35 PRO E CA 1
ATOM 13382 C C . PRO F 1 37 ? -9.03321 48.33840 4.80872 1.000 35.00912 35 PRO E C 1
ATOM 13383 O O . PRO F 1 37 ? -8.57239 47.51877 5.60526 1.000 35.29007 35 PRO E O 1
ATOM 13387 N N . ILE F 1 38 ? -8.83489 48.26100 3.49192 1.000 38.60615 36 ILE E N 1
ATOM 13388 C CA . ILE F 1 38 ? -8.08588 47.14425 2.92449 1.000 44.37012 36 ILE E CA 1
ATOM 13389 C C . ILE F 1 38 ? -6.97574 47.65440 2.01107 1.000 38.68307 36 ILE E C 1
ATOM 13390 O O . ILE F 1 38 ? -6.09048 46.89071 1.61115 1.000 39.18352 36 ILE E O 1
ATOM 13395 N N . VAL F 1 39 ? -6.99591 48.94857 1.68592 1.000 34.87562 37 VAL E N 1
ATOM 13396 C CA . VAL F 1 39 ? -5.94201 49.55803 0.88390 1.000 42.17424 37 VAL E CA 1
ATOM 13397 C C . VAL F 1 39 ? -5.40607 50.77696 1.62224 1.000 40.12909 37 VAL E C 1
ATOM 13398 O O . VAL F 1 39 ? -6.08333 51.36765 2.46542 1.000 39.31722 37 VAL E O 1
ATOM 13402 N N . LYS F 1 40 ? -4.17667 51.15983 1.28135 1.000 40.98870 38 LYS E N 1
ATOM 13403 C CA . LYS F 1 40 ? -3.50462 52.23045 2.00414 1.000 38.69776 38 LYS E CA 1
ATOM 13404 C C . LYS F 1 40 ? -4.15676 53.57911 1.72379 1.000 41.21505 38 LYS E C 1
ATOM 13405 O O . LYS F 1 40 ? -4.71593 53.81715 0.65020 1.000 47.09781 38 LYS E O 1
ATOM 13411 N N . PHE F 1 41 ? -4.08140 54.46589 2.71502 1.000 40.20440 39 PHE E N 1
ATOM 13412 C CA . PHE F 1 41 ? -4.66053 55.79683 2.61157 1.000 44.77279 39 PHE E CA 1
ATOM 13413 C C . PHE F 1 41 ? -3.81571 56.76882 3.42216 1.000 41.14139 39 PHE E C 1
ATOM 13414 O O . PHE F 1 41 ? -3.07605 56.37475 4.32775 1.000 42.76709 39 PHE E O 1
ATOM 13422 N N . LYS F 1 42 ? -3.93430 58.04970 3.08381 1.000 49.94172 40 LYS E N 1
ATOM 13423 C CA . LYS F 1 42 ? -3.19434 59.09055 3.77894 1.000 55.93352 40 LYS E CA 1
ATOM 13424 C C . LYS F 1 42 ? -3.91282 59.48606 5.06784 1.000 55.12609 40 LYS E C 1
ATOM 13425 O O . LYS F 1 42 ? -5.08031 59.15322 5.29091 1.000 56.05374 40 LYS E O 1
ATOM 13431 N N . LYS F 1 43 ? -3.19301 60.20524 5.92674 1.000 54.88898 41 LYS E N 1
ATOM 13432 C CA . LYS F 1 43 ? -3.71020 60.53272 7.24991 1.000 61.08278 41 LYS E CA 1
ATOM 13433 C C . LYS F 1 43 ? -4.95249 61.40768 7.13740 1.000 60.85127 41 LYS E C 1
ATOM 13434 O O . LYS F 1 43 ? -4.91064 62.49132 6.54582 1.000 52.78120 41 LYS E O 1
ATOM 13440 N N . GLY F 1 44 ? -6.06199 60.92734 7.69980 1.000 56.88771 42 GLY E N 1
ATOM 13441 C CA . GLY F 1 44 ? -7.30221 61.67021 7.72273 1.000 61.91425 42 GLY E CA 1
ATOM 13442 C C . GLY F 1 44 ? -8.23474 61.41804 6.55741 1.000 59.69840 42 GLY E C 1
ATOM 13443 O O . GLY F 1 44 ? -9.37597 61.89747 6.58617 1.000 51.53844 42 GLY E O 1
ATOM 13444 N N . GLU F 1 45 ? -7.79633 60.68547 5.53938 1.000 57.68552 43 GLU E N 1
ATOM 13445 C CA . GLU F 1 45 ? -8.60388 60.42818 4.35666 1.000 60.75805 43 GLU E CA 1
ATOM 13446 C C . GLU F 1 45 ? -9.25442 59.05142 4.44024 1.000 57.72992 43 GLU E C 1
ATOM 13447 O O . GLU F 1 45 ? -8.91921 58.22268 5.28858 1.000 61.61994 43 GLU E O 1
ATOM 13453 N N . GLU F 1 46 ? -10.19719 58.81432 3.53471 1.000 51.06536 44 GLU E N 1
ATOM 13454 C CA . GLU F 1 46 ? -10.94276 57.56489 3.50719 1.000 56.74579 44 GLU E CA 1
ATOM 13455 C C . GLU F 1 46 ? -10.29455 56.58282 2.53901 1.000 56.73277 44 GLU E C 1
ATOM 13456 O O . GLU F 1 46 ? -9.81542 56.96878 1.46841 1.000 51.64278 44 GLU E O 1
ATOM 13462 N N . SER F 1 47 ? -10.27545 55.31100 2.93027 1.000 58.95757 45 SER E N 1
ATOM 13463 C CA . SER F 1 47 ? -9.68884 54.27163 2.09914 1.000 47.74583 45 SER E CA 1
ATOM 13464 C C . SER F 1 47 ? -10.47593 54.10075 0.80486 1.000 48.83442 45 SER E C 1
ATOM 13465 O O . SER F 1 47 ? -11.68583 54.33761 0.74847 1.000 48.55895 45 SER E O 1
ATOM 13468 N N . ALA F 1 48 ? -9.76737 53.68122 -0.24764 1.000 43.00467 46 ALA E N 1
ATOM 13469 C CA . ALA F 1 48 ? -10.41302 53.47885 -1.53995 1.000 37.54051 46 ALA E CA 1
ATOM 13470 C C . ALA F 1 48 ? -11.35110 52.27898 -1.52056 1.000 41.74712 46 ALA E C 1
ATOM 13471 O O . ALA F 1 48 ? -12.33850 52.25487 -2.26421 1.000 41.41542 46 ALA E O 1
ATOM 13473 N N . ILE F 1 49 ? -11.06189 51.27742 -0.69220 1.000 39.95224 47 ILE E N 1
ATOM 13474 C CA . ILE F 1 49 ? -11.91081 50.10115 -0.54672 1.000 39.78788 47 ILE E CA 1
ATOM 13475 C C . ILE F 1 49 ? -12.11567 49.83923 0.93781 1.000 39.37123 47 ILE E C 1
ATOM 13476 O O . ILE F 1 49 ? -11.14329 49.72465 1.69216 1.000 38.18609 47 ILE E O 1
ATOM 13481 N N . THR F 1 50 ? -13.37636 49.74001 1.35361 1.000 39.67906 48 THR E N 1
ATOM 13482 C CA . THR F 1 50 ? -13.72915 49.47172 2.74242 1.000 39.65969 48 THR E CA 1
ATOM 13483 C C . THR F 1 50 ? -14.66136 48.27114 2.78702 1.000 42.90219 48 THR E C 1
ATOM 13484 O O . THR F 1 50 ? -15.76066 48.31538 2.22478 1.000 40.65143 48 THR E O 1
ATOM 13488 N N . MET F 1 51 ? -14.22232 47.20374 3.44783 1.000 38.73337 49 MET E N 1
ATOM 13489 C CA . MET F 1 51 ? -15.05722 46.02561 3.62066 1.000 40.20678 49 MET E CA 1
ATOM 13490 C C . MET F 1 51 ? -16.07072 46.24330 4.73659 1.000 36.50646 49 MET E C 1
ATOM 13491 O O . MET F 1 51 ? -15.85557 47.03753 5.65575 1.000 37.06079 49 MET E O 1
ATOM 13496 N N . ASN F 1 52 ? -17.19087 45.52556 4.64592 1.000 32.37352 50 ASN E N 1
ATOM 13497 C CA . ASN F 1 52 ? -18.18864 45.56934 5.70638 1.000 34.52739 50 ASN E CA 1
ATOM 13498 C C . ASN F 1 52 ? -17.86471 44.61430 6.84682 1.000 41.60962 50 ASN E C 1
ATOM 13499 O O . ASN F 1 52 ? -18.34979 44.81834 7.96485 1.000 42.46173 50 ASN E O 1
ATOM 13504 N N . ILE F 1 53 ? -17.06901 43.58066 6.58934 1.000 38.46991 51 ILE E N 1
ATOM 13505 C CA . ILE F 1 53 ? -16.58918 42.67922 7.63519 1.000 32.29161 51 ILE E CA 1
ATOM 13506 C C . ILE F 1 53 ? -15.09264 42.48161 7.43463 1.000 29.27775 51 ILE E C 1
ATOM 13507 O O . ILE F 1 53 ? -14.57487 42.65023 6.31953 1.000 32.90207 51 ILE E O 1
ATOM 13512 N N . PRO F 1 54 ? -14.35817 42.14031 8.50384 1.000 33.29224 52 PRO E N 1
ATOM 13513 C CA . PRO F 1 54 ? -12.89687 42.03804 8.38278 1.000 29.74990 52 PRO E CA 1
ATOM 13514 C C . PRO F 1 54 ? -12.39784 40.65824 7.97835 1.000 32.17747 52 PRO E C 1
ATOM 13515 O O . PRO F 1 54 ? -11.34025 40.22630 8.44783 1.000 38.23642 52 PRO E O 1
ATOM 13519 N N . LEU F 1 55 ? -13.12523 39.96118 7.10897 1.000 31.02275 53 LEU E N 1
ATOM 13520 C CA . LEU F 1 55 ? -12.77669 38.60320 6.71089 1.000 34.19056 53 LEU E CA 1
ATOM 13521 C C . LEU F 1 55 ? -12.53163 38.54145 5.21042 1.000 29.36225 53 LEU E C 1
ATOM 13522 O O . LEU F 1 55 ? -13.33558 39.05299 4.42443 1.000 25.78655 53 LEU E O 1
ATOM 13527 N N . VAL F 1 56 ? -11.42545 37.91186 4.81864 1.000 26.35677 54 VAL E N 1
ATOM 13528 C CA . VAL F 1 56 ? -11.16943 37.56785 3.42710 1.000 31.42054 54 VAL E CA 1
ATOM 13529 C C . VAL F 1 56 ? -10.80395 36.09378 3.35689 1.000 28.09009 54 VAL E C 1
ATOM 13530 O O . VAL F 1 56 ? -10.31574 35.50868 4.32810 1.000 31.53914 54 VAL E O 1
ATOM 13534 N N . SER F 1 57 ? -11.05400 35.48991 2.20153 1.000 25.87378 55 SER E N 1
ATOM 13535 C CA . SER F 1 57 ? -10.71904 34.09157 1.98260 1.000 24.35473 55 SER E CA 1
ATOM 13536 C C . SER F 1 57 ? -9.34075 33.97357 1.34219 1.000 29.92650 55 SER E C 1
ATOM 13537 O O . SER F 1 57 ? -8.89897 34.85782 0.60326 1.000 28.88637 55 SER E O 1
ATOM 13540 N N . ALA F 1 58 ? -8.66845 32.86052 1.62514 1.000 25.80989 56 ALA E N 1
ATOM 13541 C CA . ALA F 1 58 ? -7.28346 32.69168 1.21375 1.000 24.30159 56 ALA E CA 1
ATOM 13542 C C . ALA F 1 58 ? -7.17628 32.44329 -0.28952 1.000 28.12471 56 ALA E C 1
ATOM 13543 O O . ALA F 1 58 ? -8.13447 32.04307 -0.95639 1.000 33.87464 56 ALA E O 1
ATOM 13545 N N . ILE F 1 59 ? -5.97709 32.68751 -0.81852 1.000 22.96138 57 ILE E N 1
ATOM 13546 C CA . ILE F 1 59 ? -5.69113 32.51559 -2.23916 1.000 31.71238 57 ILE E CA 1
ATOM 13547 C C . ILE F 1 59 ? -5.35105 31.05403 -2.49237 1.000 26.83956 57 ILE E C 1
ATOM 13548 O O . ILE F 1 59 ? -4.19782 30.71169 -2.77933 1.000 30.36706 57 ILE E O 1
ATOM 13553 N N . MET F 1 60 ? -6.34871 30.18076 -2.38015 1.000 27.35523 58 MET E N 1
ATOM 13554 C CA . MET F 1 60 ? -6.12301 28.74496 -2.40627 1.000 30.12373 58 MET E CA 1
ATOM 13555 C C . MET F 1 60 ? -7.13721 28.06341 -3.31192 1.000 28.08644 58 MET E C 1
ATOM 13556 O O . MET F 1 60 ? -8.28808 28.49522 -3.42019 1.000 34.16351 58 MET E O 1
ATOM 13561 N N . GLN F 1 61 ? -6.69019 26.98306 -3.96044 1.000 34.93702 59 GLN E N 1
ATOM 13562 C CA . GLN F 1 61 ? -7.57189 26.21385 -4.83331 1.000 33.87985 59 GLN E CA 1
ATOM 13563 C C . GLN F 1 61 ? -8.75699 25.63603 -4.07366 1.000 29.90420 59 GLN E C 1
ATOM 13564 O O . GLN F 1 61 ? -9.85082 25.50656 -4.63411 1.000 34.97205 59 GLN E O 1
ATOM 13570 N N . ALA F 1 62 ? -8.56173 25.27898 -2.80872 1.000 35.73009 60 ALA E N 1
ATOM 13571 C CA . ALA F 1 62 ? -9.58438 24.61278 -2.01808 1.000 34.92437 60 ALA E CA 1
ATOM 13572 C C . ALA F 1 62 ? -10.46664 25.58265 -1.24382 1.000 37.68534 60 ALA E C 1
ATOM 13573 O O . ALA F 1 62 ? -11.21784 25.14687 -0.36497 1.000 36.59058 60 ALA E O 1
ATOM 13575 N N . VAL F 1 63 ? -10.39650 26.88047 -1.54028 1.000 33.18592 61 VAL E N 1
ATOM 13576 C CA . VAL F 1 63 ? -11.12608 27.86825 -0.75263 1.000 34.99783 61 VAL E CA 1
ATOM 13577 C C . VAL F 1 63 ? -11.86813 28.85554 -1.64578 1.000 33.19560 61 VAL E C 1
ATOM 13578 O O . VAL F 1 63 ? -13.09925 28.94950 -1.59190 1.000 28.07715 61 VAL E O 1
ATOM 13582 N N . SER F 1 64 ? -11.13227 29.60051 -2.46624 1.000 26.10528 62 SER E N 1
ATOM 13583 C CA . SER F 1 64 ? -11.65236 30.80328 -3.11763 1.000 34.26687 62 SER E CA 1
ATOM 13584 C C . SER F 1 64 ? -11.90515 30.54420 -4.60076 1.000 34.36920 62 SER E C 1
ATOM 13585 O O . SER F 1 64 ? -11.05852 30.83210 -5.44795 1.000 32.67508 62 SER E O 1
ATOM 13588 N N . ASP F 1 65 ? -13.08784 30.02632 -4.91263 1.000 33.85284 63 ASP E N 1
ATOM 13589 C CA . ASP F 1 65 ? -13.55337 29.95182 -6.28570 1.000 38.68527 63 ASP E CA 1
ATOM 13590 C C . ASP F 1 65 ? -14.61234 31.03361 -6.50372 1.000 41.35666 63 ASP E C 1
ATOM 13591 O O . ASP F 1 65 ? -14.79950 31.92494 -5.66911 1.000 38.48150 63 ASP E O 1
ATOM 13596 N N . ASP F 1 66 ? -15.31600 30.96363 -7.63654 1.000 40.97205 64 ASP E N 1
ATOM 13597 C CA . ASP F 1 66 ? -16.32290 31.97746 -7.93797 1.000 37.28673 64 ASP E CA 1
ATOM 13598 C C . ASP F 1 66 ? -17.49574 31.90869 -6.96594 1.000 39.70751 64 ASP E C 1
ATOM 13599 O O . ASP F 1 66 ? -18.02471 32.94706 -6.55127 1.000 34.83857 64 ASP E O 1
ATOM 13604 N N . ASN F 1 67 ? -17.91628 30.69705 -6.59092 1.000 43.54312 65 ASN E N 1
ATOM 13605 C CA . ASN F 1 67 ? -19.03164 30.55683 -5.65876 1.000 39.70095 65 ASN E CA 1
ATOM 13606 C C . ASN F 1 67 ? -18.68054 31.12693 -4.29124 1.000 40.17340 65 ASN E C 1
ATOM 13607 O O . ASN F 1 67 ? -19.50284 31.80306 -3.66109 1.000 40.53095 65 ASN E O 1
ATOM 13612 N N . MET F 1 68 ? -17.46175 30.86182 -3.81566 1.000 38.35060 66 MET E N 1
ATOM 13613 C CA . MET F 1 68 ? -17.01180 31.44736 -2.55744 1.000 37.17820 66 MET E CA 1
ATOM 13614 C C . MET F 1 68 ? -16.95684 32.96691 -2.64993 1.000 37.24546 66 MET E C 1
ATOM 13615 O O . MET F 1 68 ? -17.27437 33.66930 -1.68130 1.000 32.38717 66 MET E O 1
ATOM 13620 N N . GLY F 1 69 ? -16.57077 33.49114 -3.81709 1.000 37.97180 67 GLY E N 1
ATOM 13621 C CA . GLY F 1 69 ? -16.49495 34.93148 -3.99444 1.000 38.01202 67 GLY E CA 1
ATOM 13622 C C . GLY F 1 69 ? -17.83460 35.63262 -3.89125 1.000 37.06285 67 GLY E C 1
ATOM 13623 O O . GLY F 1 69 ? -17.91131 36.75291 -3.37958 1.000 43.12010 67 GLY E O 1
ATOM 13624 N N . ILE F 1 70 ? -18.90300 34.99530 -4.37194 1.000 40.96003 68 ILE E N 1
ATOM 13625 C CA . ILE F 1 70 ? -20.22897 35.60266 -4.30081 1.000 40.06555 68 ILE E CA 1
ATOM 13626 C C . ILE F 1 70 ? -20.79291 35.49984 -2.88929 1.000 36.34723 68 ILE E C 1
ATOM 13627 O O . ILE F 1 70 ? -21.44930 36.42607 -2.40182 1.000 36.67119 68 ILE E O 1
ATOM 13632 N N . ALA F 1 71 ? -20.54170 34.37974 -2.20836 1.000 39.16244 69 ALA E N 1
ATOM 13633 C CA . ALA F 1 71 ? -21.06143 34.20343 -0.85651 1.000 34.41471 69 ALA E CA 1
ATOM 13634 C C . ALA F 1 71 ? -20.39569 35.15856 0.12612 1.000 41.39470 69 ALA E C 1
ATOM 13635 O O . ALA F 1 71 ? -21.07245 35.76651 0.96407 1.000 46.46006 69 ALA E O 1
ATOM 13637 N N . LEU F 1 72 ? -19.07060 35.30232 0.04247 1.000 41.63183 70 LEU E N 1
ATOM 13638 C CA . LEU F 1 72 ? -18.36593 36.17180 0.97820 1.000 35.27798 70 LEU E CA 1
ATOM 13639 C C . LEU F 1 72 ? -18.65701 37.64177 0.70907 1.000 33.57287 70 LEU E C 1
ATOM 13640 O O . LEU F 1 72 ? -18.70638 38.44276 1.64914 1.000 38.99540 70 LEU E O 1
ATOM 13645 N N . ALA F 1 73 ? -18.85142 38.01566 -0.55818 1.000 34.66185 71 ALA E N 1
ATOM 13646 C CA . ALA F 1 73 ? -19.20984 39.39468 -0.87093 1.000 40.23869 71 ALA E CA 1
ATOM 13647 C C . ALA F 1 73 ? -20.61044 39.73364 -0.37855 1.000 36.48705 71 ALA E C 1
ATOM 13648 O O . ALA F 1 73 ? -20.87034 40.87959 0.00529 1.000 39.84999 71 ALA E O 1
ATOM 13650 N N . THR F 1 74 ? -21.52124 38.75663 -0.38431 1.000 36.86557 72 THR E N 1
ATOM 13651 C CA . THR F 1 74 ? -22.86096 38.98632 0.14511 1.000 43.81518 72 THR E CA 1
ATOM 13652 C C . THR F 1 74 ? -22.81909 39.32904 1.62858 1.000 42.86413 72 THR E C 1
ATOM 13653 O O . THR F 1 74 ? -23.66007 40.09490 2.11505 1.000 47.20425 72 THR E O 1
ATOM 13657 N N . GLU F 1 75 ? -21.84203 38.79274 2.35549 1.000 33.02717 73 GLU E N 1
ATOM 13658 C CA . GLU F 1 75 ? -21.69140 39.06016 3.77827 1.000 34.18252 73 GLU E CA 1
ATOM 13659 C C . GLU F 1 75 ? -20.78615 40.25002 4.06939 1.000 32.99406 73 GLU E C 1
ATOM 13660 O O . GLU F 1 75 ? -20.55863 40.56121 5.24211 1.000 41.83217 73 GLU E O 1
ATOM 13666 N N . GLY F 1 76 ? -20.26848 40.92056 3.04176 1.000 33.41713 74 GLY E N 1
ATOM 13667 C CA . GLY F 1 76 ? -19.46601 42.11120 3.22516 1.000 33.56082 74 GLY E CA 1
ATOM 13668 C C . GLY F 1 76 ? -17.97005 41.91197 3.12801 1.000 38.22792 74 GLY E C 1
ATOM 13669 O O . GLY F 1 76 ? -17.22256 42.87933 3.32010 1.000 37.83564 74 GLY E O 1
ATOM 13670 N N . GLY F 1 77 ? -17.50763 40.69579 2.83797 1.000 34.90590 75 GLY E N 1
ATOM 13671 C CA . GLY F 1 77 ? -16.09606 40.41182 2.71926 1.000 28.72911 75 GLY E CA 1
ATOM 13672 C C . GLY F 1 77 ? -15.62967 40.37534 1.27459 1.000 28.95795 75 GLY E C 1
ATOM 13673 O O . GLY F 1 77 ? -16.36540 40.68941 0.33683 1.000 30.58866 75 GLY E O 1
ATOM 13674 N N . VAL F 1 78 ? -14.36985 39.98040 1.10438 1.000 27.90378 76 VAL E N 1
ATOM 13675 C CA . VAL F 1 78 ? -13.73679 39.87565 -0.20486 1.000 28.02020 76 VAL E CA 1
ATOM 13676 C C . VAL F 1 78 ? -13.07747 38.50959 -0.31045 1.000 27.83208 76 VAL E C 1
ATOM 13677 O O . VAL F 1 78 ? -12.39371 38.07364 0.62056 1.000 26.65697 76 VAL E O 1
ATOM 13681 N N . SER F 1 79 ? -13.28181 37.83545 -1.43523 1.000 29.06182 77 SER E N 1
ATOM 13682 C CA . SER F 1 79 ? -12.56168 36.60906 -1.73893 1.000 29.60447 77 SER E CA 1
ATOM 13683 C C . SER F 1 79 ? -11.46140 36.89943 -2.74869 1.000 29.01416 77 SER E C 1
ATOM 13684 O O . SER F 1 79 ? -11.66971 37.63955 -3.71410 1.000 34.51438 77 SER E O 1
ATOM 13687 N N . PHE F 1 80 ? -10.28831 36.31956 -2.51646 1.000 34.69971 78 PHE E N 1
ATOM 13688 C CA . PHE F 1 80 ? -9.15921 36.42942 -3.43672 1.000 34.24735 78 PHE E CA 1
ATOM 13689 C C . PHE F 1 80 ? -9.09921 35.14044 -4.24838 1.000 33.36617 78 PHE E C 1
ATOM 13690 O O . PHE F 1 80 ? -8.59921 34.11874 -3.77105 1.000 29.09179 78 PHE E O 1
ATOM 13698 N N . ILE F 1 81 ? -9.62292 35.19337 -5.47753 1.000 30.06802 79 ILE E N 1
ATOM 13699 C CA . ILE F 1 81 ? -9.61668 34.03215 -6.36166 1.000 34.47579 79 ILE E CA 1
ATOM 13700 C C . ILE F 1 81 ? -8.19424 33.51750 -6.51262 1.000 36.76716 79 ILE E C 1
ATOM 13701 O O . ILE F 1 81 ? -7.25586 34.29853 -6.70274 1.000 30.96916 79 ILE E O 1
ATOM 13706 N N . PHE F 1 82 ? -8.02858 32.19924 -6.42137 1.000 36.97954 80 PHE E N 1
ATOM 13707 C CA . PHE F 1 82 ? -6.69489 31.61677 -6.42489 1.000 28.98539 80 PHE E CA 1
ATOM 13708 C C . PHE F 1 82 ? -6.04696 31.75545 -7.79730 1.000 30.80195 80 PHE E C 1
ATOM 13709 O O . PHE F 1 82 ? -6.71481 31.74398 -8.83279 1.000 26.31526 80 PHE E O 1
ATOM 13717 N N . GLY F 1 83 ? -4.72685 31.90197 -7.79262 1.000 33.21772 81 GLY E N 1
ATOM 13718 C CA . GLY F 1 83 ? -3.99278 32.15206 -9.01616 1.000 26.36549 81 GLY E CA 1
ATOM 13719 C C . GLY F 1 83 ? -3.13850 30.98384 -9.45561 1.000 32.12258 81 GLY E C 1
ATOM 13720 O O . GLY F 1 83 ? -2.36087 31.10474 -10.40963 1.000 39.57614 81 GLY E O 1
ATOM 13721 N N . SER F 1 84 ? -3.25855 29.84718 -8.76987 1.000 33.28270 82 SER E N 1
ATOM 13722 C CA . SER F 1 84 ? -2.57123 28.62372 -9.18401 1.000 34.45957 82 SER E CA 1
ATOM 13723 C C . SER F 1 84 ? -3.43616 27.91471 -10.22881 1.000 33.70616 82 SER E C 1
ATOM 13724 O O . SER F 1 84 ? -3.98158 26.82765 -10.02277 1.000 36.64247 82 SER E O 1
ATOM 13727 N N . GLN F 1 85 ? -3.55909 28.57593 -11.37610 1.000 40.01093 83 GLN E N 1
ATOM 13728 C CA . GLN F 1 85 ? -4.39904 28.13219 -12.48229 1.000 37.80106 83 GLN E CA 1
ATOM 13729 C C . GLN F 1 85 ? -4.06938 29.00710 -13.68270 1.000 41.73438 83 GLN E C 1
ATOM 13730 O O . GLN F 1 85 ? -3.29829 29.96526 -13.58021 1.000 43.06626 83 GLN E O 1
ATOM 13736 N N . SER F 1 86 ? -4.67010 28.67349 -14.82077 1.000 42.20659 84 SER E N 1
ATOM 13737 C CA . SER F 1 86 ? -4.43656 29.44404 -16.03238 1.000 46.32427 84 SER E CA 1
ATOM 13738 C C . SER F 1 86 ? -4.98534 30.85894 -15.88463 1.000 46.15391 84 SER E C 1
ATOM 13739 O O . SER F 1 86 ? -5.94220 31.10707 -15.14562 1.000 47.91670 84 SER E O 1
ATOM 13742 N N . ILE F 1 87 ? -4.35728 31.79502 -16.60078 1.000 51.52860 85 ILE E N 1
ATOM 13743 C CA . ILE F 1 87 ? -4.79775 33.18630 -16.56804 1.000 47.43758 85 ILE E CA 1
ATOM 13744 C C . ILE F 1 87 ? -6.22428 33.31354 -17.08172 1.000 44.71900 85 ILE E C 1
ATOM 13745 O O . ILE F 1 87 ? -6.99004 34.16545 -16.61375 1.000 49.03553 85 ILE E O 1
ATOM 13750 N N . GLU F 1 88 ? -6.61092 32.46706 -18.03700 1.000 43.63376 86 GLU E N 1
ATOM 13751 C CA . GLU F 1 88 ? -7.95648 32.54662 -18.59519 1.000 49.40744 86 GLU E CA 1
ATOM 13752 C C . GLU F 1 88 ? -8.99997 32.05406 -17.60022 1.000 46.75535 86 GLU E C 1
ATOM 13753 O O . GLU F 1 88 ? -10.06003 32.67278 -17.44781 1.000 44.12125 86 GLU E O 1
ATOM 13759 N N . SER F 1 89 ? -8.71917 30.94451 -16.91194 1.000 46.62361 87 SER E N 1
ATOM 13760 C CA . SER F 1 89 ? -9.68147 30.41463 -15.95249 1.000 43.15939 87 SER E CA 1
ATOM 13761 C C . SER F 1 89 ? -9.82930 31.32948 -14.74519 1.000 43.02623 87 SER E C 1
ATOM 13762 O O . SER F 1 89 ? -10.90022 31.37174 -14.12869 1.000 49.35757 87 SER E O 1
ATOM 13765 N N . GLU F 1 90 ? -8.77512 32.06924 -14.39591 1.000 41.94801 88 GLU E N 1
ATOM 13766 C CA . GLU F 1 90 ? -8.87123 32.99508 -13.27352 1.000 42.05703 88 GLU E CA 1
ATOM 13767 C C . GLU F 1 90 ? -9.69680 34.22100 -13.64050 1.000 43.39491 88 GLU E C 1
ATOM 13768 O O . GLU F 1 90 ? -10.52263 34.68091 -12.84342 1.000 43.67983 88 GLU E O 1
ATOM 13774 N N . ALA F 1 91 ? -9.48657 34.76659 -14.84103 1.000 41.05742 89 ALA E N 1
ATOM 13775 C CA . ALA F 1 91 ? -10.28811 35.90263 -15.28075 1.000 42.96301 89 ALA E CA 1
ATOM 13776 C C . ALA F 1 91 ? -11.74809 35.51432 -15.47184 1.000 45.72922 89 ALA E C 1
ATOM 13777 O O . ALA F 1 91 ? -12.64072 36.34758 -15.27743 1.000 46.01255 89 ALA E O 1
ATOM 13779 N N . ALA F 1 92 ? -12.01008 34.26037 -15.84835 1.000 43.95527 90 ALA E N 1
ATOM 13780 C CA . ALA F 1 92 ? -13.38833 33.80049 -15.97515 1.000 43.64734 90 ALA E CA 1
ATOM 13781 C C . ALA F 1 92 ? -14.06789 33.71951 -14.61440 1.000 39.95324 90 ALA E C 1
ATOM 13782 O O . ALA F 1 92 ? -15.24197 34.08296 -14.47745 1.000 44.17830 90 ALA E O 1
ATOM 13784 N N . MET F 1 93 ? -13.34711 33.24773 -13.59529 1.000 36.66755 91 MET E N 1
ATOM 13785 C CA . MET F 1 93 ? -13.91893 33.20678 -12.25397 1.000 44.76065 91 MET E CA 1
ATOM 13786 C C . MET F 1 93 ? -14.10428 34.60862 -11.68822 1.000 44.49524 91 MET E C 1
ATOM 13787 O O . MET F 1 93 ? -15.09096 34.87576 -10.99270 1.000 50.88015 91 MET E O 1
ATOM 13792 N N . VAL F 1 94 ? -13.16737 35.51599 -11.97157 1.000 39.80076 92 VAL E N 1
ATOM 13793 C CA . VAL F 1 94 ? -13.31955 36.90078 -11.53221 1.000 39.53739 92 VAL E CA 1
ATOM 13794 C C . VAL F 1 94 ? -14.52877 37.53770 -12.20591 1.000 47.70563 92 VAL E C 1
ATOM 13795 O O . VAL F 1 94 ? -15.35470 38.18843 -11.55460 1.000 46.39670 92 VAL E O 1
ATOM 13799 N N . SER F 1 95 ? -14.65760 37.34787 -13.52219 1.000 46.63711 93 SER E N 1
ATOM 13800 C CA . SER F 1 95 ? -15.78965 37.92133 -14.24290 1.000 48.94778 93 SER E CA 1
ATOM 13801 C C . SER F 1 95 ? -17.11240 37.30341 -13.80836 1.000 51.32216 93 SER E C 1
ATOM 13802 O O . SER F 1 95 ? -18.14178 37.98822 -13.81029 1.000 58.64925 93 SER E O 1
ATOM 13805 N N . ARG F 1 96 ? -17.11073 36.02146 -13.43397 1.000 40.75778 94 ARG E N 1
ATOM 13806 C CA . ARG F 1 96 ? -18.35535 35.38044 -13.02234 1.000 43.32873 94 ARG E CA 1
ATOM 13807 C C . ARG F 1 96 ? -18.88012 35.95262 -11.71230 1.000 47.81782 94 ARG E C 1
ATOM 13808 O O . ARG F 1 96 ? -20.09632 35.98022 -11.49498 1.000 53.02037 94 ARG E O 1
ATOM 13816 N N . VAL F 1 97 ? -17.99085 36.41230 -10.83263 1.000 45.95338 95 VAL E N 1
ATOM 13817 C CA . VAL F 1 97 ? -18.44098 37.04835 -9.59956 1.000 49.05299 95 VAL E CA 1
ATOM 13818 C C . VAL F 1 97 ? -18.90927 38.47181 -9.87055 1.000 51.44920 95 VAL E C 1
ATOM 13819 O O . VAL F 1 97 ? -19.94284 38.90662 -9.34983 1.000 56.30417 95 VAL E O 1
ATOM 13823 N N . LYS F 1 98 ? -18.16180 39.21524 -10.68973 1.000 46.02425 96 LYS E N 1
ATOM 13824 C CA . LYS F 1 98 ? -18.53190 40.59383 -10.99373 1.000 49.93836 96 LYS E CA 1
ATOM 13825 C C . LYS F 1 98 ? -19.87223 40.65671 -11.71558 1.000 57.48547 96 LYS E C 1
ATOM 13826 O O . LYS F 1 98 ? -20.74261 41.46372 -11.36801 1.000 57.28282 96 LYS E O 1
ATOM 13832 N N . ASN F 1 99 ? -20.05781 39.80563 -12.72422 1.000 56.17297 97 ASN E N 1
ATOM 13833 C CA . ASN F 1 99 ? -21.27843 39.82295 -13.51846 1.000 52.48331 97 ASN E CA 1
ATOM 13834 C C . ASN F 1 99 ? -22.43495 39.08539 -12.85762 1.000 55.97336 97 ASN E C 1
ATOM 13835 O O . ASN F 1 99 ? -23.55477 39.13745 -13.37722 1.000 54.01968 97 ASN E O 1
ATOM 13840 N N . HIS F 1 100 ? -22.19968 38.40239 -11.73998 1.000 58.25732 98 HIS E N 1
ATOM 13841 C CA . HIS F 1 100 ? -23.29780 37.84245 -10.96325 1.000 55.39572 98 HIS E CA 1
ATOM 13842 C C . HIS F 1 100 ? -24.03620 38.97633 -10.26251 1.000 66.62889 98 HIS E C 1
ATOM 13843 O O . HIS F 1 100 ? -23.42891 39.75461 -9.51862 1.000 71.04689 98 HIS E O 1
ATOM 13850 N N . LYS F 1 101 ? -25.34048 39.07386 -10.50453 1.000 60.24861 99 LYS E N 1
ATOM 13851 C CA . LYS F 1 101 ? -26.10842 40.21847 -10.03641 1.000 62.10037 99 LYS E CA 1
ATOM 13852 C C . LYS F 1 101 ? -26.19039 40.24710 -8.51404 1.000 70.50582 99 LYS E C 1
ATOM 13853 O O . LYS F 1 101 ? -26.25630 39.20962 -7.84905 1.000 76.02833 99 LYS E O 1
ATOM 13859 N N . SER F 1 102 ? -26.18576 41.45921 -7.96732 1.000 72.20541 100 SER E N 1
ATOM 13860 C CA . SER F 1 102 ? -26.25746 41.66487 -6.52534 1.000 69.61755 100 SER E CA 1
ATOM 13861 C C . SER F 1 102 ? -27.69742 41.59928 -6.02509 1.000 70.26612 100 SER E C 1
ATOM 13862 O O . SER F 1 102 ? -28.05607 42.25588 -5.04659 1.000 66.98141 100 SER E O 1
ATOM 13865 N N . LEU F 1 116 ? -23.79875 44.03090 5.31754 1.000 35.97607 114 LEU E N 1
ATOM 13866 C CA . LEU F 1 116 ? -24.54247 43.77935 4.08852 1.000 41.33188 114 LEU E CA 1
ATOM 13867 C C . LEU F 1 116 ? -23.60880 43.59449 2.89404 1.000 48.60826 114 LEU E C 1
ATOM 13868 O O . LEU F 1 116 ? -22.39557 43.46667 3.05805 1.000 41.20789 114 LEU E O 1
ATOM 13873 N N . GLU F 1 117 ? -24.19019 43.58465 1.69530 1.000 50.71636 115 GLU E N 1
ATOM 13874 C CA . GLU F 1 117 ? -23.42473 43.32420 0.48308 1.000 44.37054 115 GLU E CA 1
ATOM 13875 C C . GLU F 1 117 ? -22.32363 44.35815 0.28961 1.000 45.99074 115 GLU E C 1
ATOM 13876 O O . GLU F 1 117 ? -22.51041 45.55097 0.54717 1.000 44.88508 115 GLU E O 1
ATOM 13882 N N . LEU F 1 118 ? -21.16690 43.88698 -0.17024 1.000 44.94002 116 LEU E N 1
ATOM 13883 C CA . LEU F 1 118 ? -20.04260 44.74777 -0.51581 1.000 41.72991 116 LEU E CA 1
ATOM 13884 C C . LEU F 1 118 ? -20.01291 44.89412 -2.03131 1.000 44.47997 116 LEU E C 1
ATOM 13885 O O . LEU F 1 118 ? -19.68116 43.94420 -2.74919 1.000 43.80192 116 LEU E O 1
ATOM 13890 N N . LEU F 1 119 ? -20.36254 46.08166 -2.51245 1.000 46.26599 117 LEU E N 1
ATOM 13891 C CA . LEU F 1 119 ? -20.47564 46.35317 -3.93417 1.000 39.17789 117 LEU E CA 1
ATOM 13892 C C . LEU F 1 119 ? -19.53611 47.48651 -4.32161 1.000 46.61332 117 LEU E C 1
ATOM 13893 O O . LEU F 1 119 ? -19.06768 48.25247 -3.47442 1.000 52.77917 117 LEU E O 1
ATOM 13898 N N . ASP F 1 120 ? -19.26098 47.58140 -5.61677 1.000 52.36036 118 ASP E N 1
ATOM 13899 C CA . ASP F 1 120 ? -18.42469 48.63739 -6.15963 1.000 53.00453 118 ASP E CA 1
ATOM 13900 C C . ASP F 1 120 ? -19.31142 49.79286 -6.63386 1.000 56.41217 118 ASP E C 1
ATOM 13901 O O . ASP F 1 120 ? -20.43597 49.96973 -6.15159 1.000 56.80789 118 ASP E O 1
ATOM 13906 N N . SER F 1 121 ? -18.80916 50.58712 -7.58037 1.000 55.58907 119 SER E N 1
ATOM 13907 C CA . SER F 1 121 ? -19.58719 51.70781 -8.09635 1.000 55.93313 119 SER E CA 1
ATOM 13908 C C . SER F 1 121 ? -20.75089 51.22329 -8.95256 1.000 61.53568 119 SER E C 1
ATOM 13909 O O . SER F 1 121 ? -21.83971 51.80785 -8.91793 1.000 61.62539 119 SER E O 1
ATOM 13912 N N . SER F 1 122 ? -20.54400 50.15292 -9.71956 1.000 61.11747 120 SER E N 1
ATOM 13913 C CA . SER F 1 122 ? -21.55797 49.61518 -10.61491 1.000 63.50478 120 SER E CA 1
ATOM 13914 C C . SER F 1 122 ? -22.49414 48.62942 -9.92364 1.000 60.66021 120 SER E C 1
ATOM 13915 O O . SER F 1 122 ? -23.17172 47.85271 -10.60704 1.000 58.80454 120 SER E O 1
ATOM 13918 N N . LYS F 1 123 ? -22.54328 48.64431 -8.59026 1.000 61.35834 121 LYS E N 1
ATOM 13919 C CA . LYS F 1 123 ? -23.38272 47.75115 -7.79122 1.000 61.24913 121 LYS E CA 1
ATOM 13920 C C . LYS F 1 123 ? -23.05960 46.27780 -8.03216 1.000 58.70720 121 LYS E C 1
ATOM 13921 O O . LYS F 1 123 ? -23.88795 45.40421 -7.75545 1.000 56.37226 121 LYS E O 1
ATOM 13927 N N . ARG F 1 124 ? -21.86951 45.98477 -8.54764 1.000 60.82109 122 ARG E N 1
ATOM 13928 C CA . ARG F 1 124 ? -21.40251 44.61703 -8.70987 1.000 55.90814 122 ARG E CA 1
ATOM 13929 C C . ARG F 1 124 ? -20.59696 44.19054 -7.48649 1.000 56.62695 122 ARG E C 1
ATOM 13930 O O . ARG F 1 124 ? -20.05289 45.01771 -6.75224 1.000 55.65808 122 ARG E O 1
ATOM 13938 N N . TYR F 1 125 ? -20.52128 42.87817 -7.27820 1.000 58.02929 123 TYR E N 1
ATOM 13939 C CA . TYR F 1 125 ? -19.79805 42.34869 -6.13014 1.000 48.40610 123 TYR E CA 1
ATOM 13940 C C . TYR F 1 125 ? -18.31987 42.71478 -6.20130 1.000 51.18808 123 TYR E C 1
ATOM 13941 O O . TYR F 1 125 ? -17.73679 42.84372 -7.28070 1.000 56.06646 123 TYR E O 1
ATOM 13950 N N . VAL F 1 126 ? -17.71501 42.88480 -5.03079 1.000 53.93340 124 VAL E N 1
ATOM 13951 C CA . VAL F 1 126 ? -16.28818 43.16431 -4.92370 1.000 49.89957 124 VAL E CA 1
ATOM 13952 C C . VAL F 1 126 ? -15.55454 41.83913 -4.77336 1.000 42.35422 124 VAL E C 1
ATOM 13953 O O . VAL F 1 126 ? -15.85118 41.05617 -3.86436 1.000 41.28845 124 VAL E O 1
ATOM 13957 N N . VAL F 1 127 ? -14.60084 41.58356 -5.66670 1.000 40.81527 125 VAL E N 1
ATOM 13958 C CA . VAL F 1 127 ? -13.84100 40.34126 -5.66191 1.000 41.35723 125 VAL E CA 1
ATOM 13959 C C . VAL F 1 127 ? -12.36274 40.66549 -5.82729 1.000 39.19427 125 VAL E C 1
ATOM 13960 O O . VAL F 1 127 ? -11.99021 41.67670 -6.43162 1.000 43.00102 125 VAL E O 1
ATOM 13964 N N . GLY F 1 128 ? -11.51626 39.80341 -5.26195 1.000 35.18344 126 GLY E N 1
ATOM 13965 C CA . GLY F 1 128 ? -10.08261 39.91733 -5.38842 1.000 32.98855 126 GLY E CA 1
ATOM 13966 C C . GLY F 1 128 ? -9.50369 38.78368 -6.22223 1.000 36.04961 126 GLY E C 1
ATOM 13967 O O . GLY F 1 128 ? -10.16446 37.79257 -6.52941 1.000 35.55772 126 GLY E O 1
ATOM 13968 N N . ALA F 1 129 ? -8.23445 38.95164 -6.58710 1.000 32.58697 127 ALA E N 1
ATOM 13969 C CA . ALA F 1 129 ? -7.54615 37.97024 -7.41464 1.000 31.21601 127 ALA E CA 1
ATOM 13970 C C . ALA F 1 129 ? -6.07527 37.92929 -7.03130 1.000 31.61640 127 ALA E C 1
ATOM 13971 O O . ALA F 1 129 ? -5.43468 38.97674 -6.90076 1.000 30.12451 127 ALA E O 1
ATOM 13973 N N . GLY F 1 130 ? -5.54528 36.72464 -6.85388 1.000 26.53429 128 GLY E N 1
ATOM 13974 C CA . GLY F 1 130 ? -4.14129 36.56163 -6.55451 1.000 28.60106 128 GLY E CA 1
ATOM 13975 C C . GLY F 1 130 ? -3.28901 36.53153 -7.81089 1.000 30.80193 128 GLY E C 1
ATOM 13976 O O . GLY F 1 130 ? -3.71439 36.07217 -8.86497 1.000 28.55894 128 GLY E O 1
ATOM 13977 N N . ILE F 1 131 ? -2.06244 37.03820 -7.68603 1.000 32.58415 129 ILE E N 1
ATOM 13978 C CA . ILE F 1 131 ? -1.10076 37.03834 -8.77991 1.000 26.74579 129 ILE E CA 1
ATOM 13979 C C . ILE F 1 131 ? 0.22490 36.50435 -8.25851 1.000 25.24950 129 ILE E C 1
ATOM 13980 O O . ILE F 1 131 ? 0.48100 36.47809 -7.05284 1.000 33.22691 129 ILE E O 1
ATOM 13985 N N . ASN F 1 132 ? 1.07137 36.07760 -9.18596 1.000 25.18540 130 ASN E N 1
ATOM 13986 C CA . ASN F 1 132 ? 2.39785 35.57866 -8.85863 1.000 31.77486 130 ASN E CA 1
ATOM 13987 C C . ASN F 1 132 ? 3.45988 36.51291 -9.43296 1.000 31.44010 130 ASN E C 1
ATOM 13988 O O . ASN F 1 132 ? 3.15780 37.52014 -10.07976 1.000 30.67260 130 ASN E O 1
ATOM 13993 N N . THR F 1 133 ? 4.72313 36.16221 -9.19003 1.000 35.39413 131 THR E N 1
ATOM 13994 C CA . THR F 1 133 ? 5.86089 36.98452 -9.57825 1.000 33.60391 131 THR E CA 1
ATOM 13995 C C . THR F 1 133 ? 6.50564 36.52221 -10.88142 1.000 29.79501 131 THR E C 1
ATOM 13996 O O . THR F 1 133 ? 7.67350 36.83921 -11.13210 1.000 25.90649 131 THR E O 1
ATOM 14000 N N . ARG F 1 134 ? 5.77238 35.78398 -11.71619 1.000 30.33921 132 ARG E N 1
ATOM 14001 C CA . ARG F 1 134 ? 6.31354 35.27047 -12.97121 1.000 30.99822 132 ARG E CA 1
ATOM 14002 C C . ARG F 1 134 ? 5.56742 35.81078 -14.18388 1.000 35.39326 132 ARG E C 1
ATOM 14003 O O . ARG F 1 134 ? 6.16580 36.51800 -15.00082 1.000 39.40291 132 ARG E O 1
ATOM 14011 N N . ASP F 1 135 ? 4.27759 35.50191 -14.33142 1.000 35.50759 133 ASP E N 1
ATOM 14012 C CA . ASP F 1 135 ? 3.50433 35.89675 -15.50335 1.000 42.45512 133 ASP E CA 1
ATOM 14013 C C . ASP F 1 135 ? 2.65480 37.14115 -15.25584 1.000 39.99867 133 ASP E C 1
ATOM 14014 O O . ASP F 1 135 ? 1.61295 37.31659 -15.89689 1.000 36.29130 133 ASP E O 1
ATOM 14019 N N . TYR F 1 136 ? 3.08523 38.01450 -14.34062 1.000 39.91627 134 TYR E N 1
ATOM 14020 C CA . TYR F 1 136 ? 2.29822 39.20186 -14.01882 1.000 39.91309 134 TYR E CA 1
ATOM 14021 C C . TYR F 1 136 ? 2.14819 40.12484 -15.22101 1.000 40.19550 134 TYR E C 1
ATOM 14022 O O . TYR F 1 136 ? 1.15705 40.85742 -15.32053 1.000 37.92249 134 TYR E O 1
ATOM 14031 N N . GLU F 1 137 ? 3.11400 40.10169 -16.14293 1.000 47.38878 135 GLU E N 1
ATOM 14032 C CA . GLU F 1 137 ? 3.06177 40.99374 -17.29673 1.000 47.26977 135 GLU E CA 1
ATOM 14033 C C . GLU F 1 137 ? 1.84999 40.70572 -18.17508 1.000 44.33481 135 GLU E C 1
ATOM 14034 O O . GLU F 1 137 ? 1.35047 41.60751 -18.85828 1.000 39.83079 135 GLU E O 1
ATOM 14040 N N . GLU F 1 138 ? 1.35774 39.46549 -18.16422 1.000 42.37959 136 GLU E N 1
ATOM 14041 C CA . GLU F 1 138 ? 0.17062 39.09836 -18.91846 1.000 44.83561 136 GLU E CA 1
ATOM 14042 C C . GLU F 1 138 ? -1.00604 38.68739 -18.03999 1.000 45.14997 136 GLU E C 1
ATOM 14043 O O . GLU F 1 138 ? -2.13385 38.62944 -18.54112 1.000 43.61474 136 GLU E O 1
ATOM 14049 N N . ARG F 1 139 ? -0.78335 38.41352 -16.75282 1.000 40.06209 137 ARG E N 1
ATOM 14050 C CA . ARG F 1 139 ? -1.86925 38.03557 -15.86162 1.000 40.10694 137 ARG E CA 1
ATOM 14051 C C . ARG F 1 139 ? -2.52495 39.24863 -15.20551 1.000 39.56134 137 ARG E C 1
ATOM 14052 O O . ARG F 1 139 ? -3.75245 39.27160 -15.03677 1.000 38.47763 137 ARG E O 1
ATOM 14060 N N . VAL F 1 140 ? -1.73860 40.26358 -14.83858 1.000 32.33316 138 VAL E N 1
ATOM 14061 C CA . VAL F 1 140 ? -2.31492 41.46737 -14.23526 1.000 34.84039 138 VAL E CA 1
ATOM 14062 C C . VAL F 1 140 ? -3.26154 42.18689 -15.19415 1.000 42.19537 138 VAL E C 1
ATOM 14063 O O . VAL F 1 140 ? -4.38807 42.51043 -14.78546 1.000 43.78398 138 VAL E O 1
ATOM 14067 N N . PRO F 1 141 ? -2.90245 42.43374 -16.46287 1.000 43.37520 139 PRO E N 1
ATOM 14068 C CA . PRO F 1 141 ? -3.88158 43.07646 -17.35521 1.000 38.15062 139 PRO E CA 1
ATOM 14069 C C . PRO F 1 141 ? -5.14889 42.26463 -17.55016 1.000 43.13657 139 PRO E C 1
ATOM 14070 O O . PRO F 1 141 ? -6.24506 42.83696 -17.58372 1.000 43.48069 139 PRO E O 1
ATOM 14074 N N . ALA F 1 142 ? -5.03083 40.94148 -17.67190 1.000 42.07718 140 ALA E N 1
ATOM 14075 C CA . ALA F 1 142 ? -6.21307 40.10985 -17.86706 1.000 43.35836 140 ALA E CA 1
ATOM 14076 C C . ALA F 1 142 ? -7.14402 40.17424 -16.66177 1.000 48.96229 140 ALA E C 1
ATOM 14077 O O . ALA F 1 142 ? -8.37058 40.20102 -16.81636 1.000 49.65887 140 ALA E O 1
ATOM 14079 N N . LEU F 1 143 ? -6.58103 40.20908 -15.45187 1.000 42.86822 141 LEU E N 1
ATOM 14080 C CA . LEU F 1 143 ? -7.41535 40.24466 -14.25477 1.000 37.42370 141 LEU E CA 1
ATOM 14081 C C . LEU F 1 143 ? -8.06622 41.61023 -14.06787 1.000 42.68802 141 LEU E C 1
ATOM 14082 O O . LEU F 1 143 ? -9.21503 41.69792 -13.61843 1.000 45.62899 141 LEU E O 1
ATOM 14087 N N . VAL F 1 144 ? -7.35023 42.68697 -14.40015 1.000 42.64781 142 VAL E N 1
ATOM 14088 C CA . VAL F 1 144 ? -7.94750 44.01769 -14.33284 1.000 46.87668 142 VAL E CA 1
ATOM 14089 C C . VAL F 1 144 ? -9.01637 44.17503 -15.40794 1.000 46.62062 142 VAL E C 1
ATOM 14090 O O . VAL F 1 144 ? -10.08054 44.75752 -15.16474 1.000 44.58061 142 VAL E O 1
ATOM 14094 N N . GLU F 1 145 ? -8.75530 43.65519 -16.61120 1.000 46.79304 143 GLU E N 1
ATOM 14095 C CA . GLU F 1 145 ? -9.77838 43.65061 -17.65174 1.000 44.53378 143 GLU E CA 1
ATOM 14096 C C . GLU F 1 145 ? -10.97633 42.80153 -17.24848 1.000 49.24348 143 GLU E C 1
ATOM 14097 O O . GLU F 1 145 ? -12.09861 43.05587 -17.70059 1.000 51.42438 143 GLU E O 1
ATOM 14103 N N . ALA F 1 146 ? -10.76085 41.79251 -16.40183 1.000 43.91289 144 ALA E N 1
ATOM 14104 C CA . ALA F 1 146 ? -11.86098 40.98838 -15.88714 1.000 46.79837 144 ALA E CA 1
ATOM 14105 C C . ALA F 1 146 ? -12.67624 41.71809 -14.82868 1.000 45.46144 144 ALA E C 1
ATOM 14106 O O . ALA F 1 146 ? -13.76291 41.24672 -14.47574 1.000 40.36762 144 ALA E O 1
ATOM 14108 N N . GLY F 1 147 ? -12.18495 42.84053 -14.31722 1.000 37.27260 145 GLY E N 1
ATOM 14109 C CA . GLY F 1 147 ? -12.90913 43.61769 -13.33688 1.000 44.94146 145 GLY E CA 1
ATOM 14110 C C . GLY F 1 147 ? -12.52496 43.38439 -11.89282 1.000 49.42283 145 GLY E C 1
ATOM 14111 O O . GLY F 1 147 ? -13.32706 43.69595 -11.00534 1.000 45.71840 145 GLY E O 1
ATOM 14112 N N . ALA F 1 148 ? -11.33578 42.84938 -11.62807 1.000 49.69606 146 ALA E N 1
ATOM 14113 C CA . ALA F 1 148 ? -10.90522 42.62780 -10.25518 1.000 43.78846 146 ALA E CA 1
ATOM 14114 C C . ALA F 1 148 ? -10.69748 43.95716 -9.54085 1.000 42.23401 146 ALA E C 1
ATOM 14115 O O . ALA F 1 148 ? -10.11009 44.89365 -10.09027 1.000 44.18810 146 ALA E O 1
ATOM 14117 N N . ASP F 1 149 ? -11.18558 44.03484 -8.30450 1.000 41.20105 147 ASP E N 1
ATOM 14118 C CA . ASP F 1 149 ? -11.12502 45.27345 -7.53991 1.000 46.27463 147 ASP E CA 1
ATOM 14119 C C . ASP F 1 149 ? -9.82515 45.42703 -6.76521 1.000 43.01784 147 ASP E C 1
ATOM 14120 O O . ASP F 1 149 ? -9.36753 46.55673 -6.55602 1.000 39.26179 147 ASP E O 1
ATOM 14125 N N . ILE F 1 150 ? -9.21836 44.32462 -6.33766 1.000 38.03658 148 ILE E N 1
ATOM 14126 C CA . ILE F 1 150 ? -7.93640 44.37406 -5.64549 1.000 36.37038 148 ILE E CA 1
ATOM 14127 C C . ILE F 1 150 ? -7.16712 43.10110 -5.96622 1.000 40.17733 148 ILE E C 1
ATOM 14128 O O . ILE F 1 150 ? -7.74988 42.01994 -6.09241 1.000 34.16101 148 ILE E O 1
ATOM 14133 N N . LEU F 1 151 ? -5.85551 43.23885 -6.11781 1.000 37.67835 149 LEU E N 1
ATOM 14134 C CA . LEU F 1 151 ? -4.96760 42.11630 -6.36891 1.000 29.46724 149 LEU E CA 1
ATOM 14135 C C . LEU F 1 151 ? -4.11930 41.83961 -5.13510 1.000 30.73528 149 LEU E C 1
ATOM 14136 O O . LEU F 1 151 ? -4.07368 42.62934 -4.18821 1.000 38.82291 149 LEU E O 1
ATOM 14141 N N . CYS F 1 152 ? -3.44298 40.69350 -5.15548 1.000 29.58212 150 CYS E N 1
ATOM 14142 C CA . CYS F 1 152 ? -2.57185 40.30951 -4.05312 1.000 27.15000 150 CYS E CA 1
ATOM 14143 C C . CYS F 1 152 ? -1.51673 39.34883 -4.57524 1.000 28.59628 150 CYS E C 1
ATOM 14144 O O . CYS F 1 152 ? -1.85048 38.35776 -5.23047 1.000 26.46643 150 CYS E O 1
ATOM 14147 N N . ILE F 1 153 ? -0.25363 39.64386 -4.28662 1.000 29.40097 151 ILE E N 1
ATOM 14148 C CA . ILE F 1 153 ? 0.84822 38.78619 -4.70835 1.000 32.63339 151 ILE E CA 1
ATOM 14149 C C . ILE F 1 153 ? 0.89937 37.57213 -3.78887 1.000 38.16306 151 ILE E C 1
ATOM 14150 O O . ILE F 1 153 ? 1.13222 37.70333 -2.58256 1.000 41.95876 151 ILE E O 1
ATOM 14155 N N . ASP F 1 154 ? 0.67698 36.38855 -4.35623 1.000 33.56592 152 ASP E N 1
ATOM 14156 C CA . ASP F 1 154 ? 0.74992 35.12981 -3.61726 1.000 42.57326 152 ASP E CA 1
ATOM 14157 C C . ASP F 1 154 ? 2.14560 34.55163 -3.82109 1.000 43.50419 152 ASP E C 1
ATOM 14158 O O . ASP F 1 154 ? 2.42847 33.92618 -4.84607 1.000 47.28389 152 ASP E O 1
ATOM 14163 N N . SER F 1 155 ? 3.01812 34.76476 -2.84086 1.000 47.50978 153 SER E N 1
ATOM 14164 C CA . SER F 1 155 ? 4.40569 34.33273 -2.91166 1.000 56.04167 153 SER E CA 1
ATOM 14165 C C . SER F 1 155 ? 4.64511 33.16067 -1.97148 1.000 56.02752 153 SER E C 1
ATOM 14166 O O . SER F 1 155 ? 4.09128 33.11046 -0.86801 1.000 59.71610 153 SER E O 1
ATOM 14169 N N . SER F 1 156 ? 5.47796 32.22195 -2.41705 1.000 52.31066 154 SER E N 1
ATOM 14170 C CA . SER F 1 156 ? 5.84362 31.06202 -1.61935 1.000 55.79304 154 SER E CA 1
ATOM 14171 C C . SER F 1 156 ? 7.14917 31.24725 -0.85915 1.000 51.07373 154 SER E C 1
ATOM 14172 O O . SER F 1 156 ? 7.48380 30.39826 -0.02925 1.000 50.92288 154 SER E O 1
ATOM 14175 N N . GLU F 1 157 ? 7.88021 32.33550 -1.10800 1.000 52.46470 155 GLU E N 1
ATOM 14176 C CA . GLU F 1 157 ? 9.18095 32.56646 -0.49591 1.000 48.68707 155 GLU E CA 1
ATOM 14177 C C . GLU F 1 157 ? 9.20468 33.75192 0.45856 1.000 47.38874 155 GLU E C 1
ATOM 14178 O O . GLU F 1 157 ? 10.23891 33.99440 1.09233 1.000 48.37803 155 GLU E O 1
ATOM 14184 N N . GLY F 1 158 ? 8.11733 34.50098 0.57377 1.000 46.73186 156 GLY E N 1
ATOM 14185 C CA . GLY F 1 158 ? 8.13935 35.72341 1.34871 1.000 48.33325 156 GLY E CA 1
ATOM 14186 C C . GLY F 1 158 ? 8.52672 36.91926 0.50304 1.000 47.33294 156 GLY E C 1
ATOM 14187 O O . GLY F 1 158 ? 8.65494 36.84575 -0.72368 1.000 48.41838 156 GLY E O 1
ATOM 14188 N N . TYR F 1 159 ? 8.72006 38.04864 1.18360 1.000 46.19332 157 TYR E N 1
ATOM 14189 C CA . TYR F 1 159 ? 9.06742 39.28198 0.49009 1.000 37.77769 157 TYR E CA 1
ATOM 14190 C C . TYR F 1 159 ? 10.41457 39.13481 -0.20916 1.000 40.47544 157 TYR E C 1
ATOM 14191 O O . TYR F 1 159 ? 11.40775 38.72859 0.40038 1.000 38.88938 157 TYR E O 1
ATOM 14200 N N . SER F 1 160 ? 10.43996 39.44894 -1.50177 1.000 35.83203 158 SER E N 1
ATOM 14201 C CA . SER F 1 160 ? 11.62765 39.25940 -2.32207 1.000 36.03855 158 SER E CA 1
ATOM 14202 C C . SER F 1 160 ? 11.67788 40.37154 -3.35907 1.000 34.18194 158 SER E C 1
ATOM 14203 O O . SER F 1 160 ? 10.76406 41.19463 -3.45688 1.000 30.52410 158 SER E O 1
ATOM 14206 N N . GLU F 1 161 ? 12.75714 40.39090 -4.14631 1.000 35.81490 159 GLU E N 1
ATOM 14207 C CA . GLU F 1 161 ? 12.85620 41.37651 -5.21783 1.000 38.11027 159 GLU E CA 1
ATOM 14208 C C . GLU F 1 161 ? 11.86488 41.09835 -6.34051 1.000 35.74174 159 GLU E C 1
ATOM 14209 O O . GLU F 1 161 ? 11.57296 41.99938 -7.13375 1.000 34.51019 159 GLU E O 1
ATOM 14215 N N . TRP F 1 162 ? 11.33150 39.87816 -6.41531 1.000 31.11566 160 TRP E N 1
ATOM 14216 C CA . TRP F 1 162 ? 10.35338 39.55895 -7.44572 1.000 33.68085 160 TRP E CA 1
ATOM 14217 C C . TRP F 1 162 ? 8.96297 40.05677 -7.07669 1.000 32.45848 160 TRP E C 1
ATOM 14218 O O . TRP F 1 162 ? 8.16319 40.36393 -7.96764 1.000 31.57812 160 TRP E O 1
ATOM 14229 N N . GLN F 1 163 ? 8.65894 40.14562 -5.77969 1.000 39.73440 161 GLN E N 1
ATOM 14230 C CA . GLN F 1 163 ? 7.46659 40.86999 -5.35394 1.000 33.48719 161 GLN E CA 1
ATOM 14231 C C . GLN F 1 163 ? 7.60364 42.35728 -5.64530 1.000 34.16061 161 GLN E C 1
ATOM 14232 O O . GLN F 1 163 ? 6.62881 43.01546 -6.02654 1.000 39.51987 161 GLN E O 1
ATOM 14238 N N . LYS F 1 164 ? 8.80799 42.90195 -5.46256 1.000 32.14474 162 LYS E N 1
ATOM 14239 C CA . LYS F 1 164 ? 9.05023 44.31160 -5.74927 1.000 35.21787 162 LYS E CA 1
ATOM 14240 C C . LYS F 1 164 ? 8.89689 44.60355 -7.23657 1.000 43.77080 162 LYS E C 1
ATOM 14241 O O . LYS F 1 164 ? 8.24223 45.57909 -7.62407 1.000 45.51618 162 LYS E O 1
ATOM 14247 N N . ARG F 1 165 ? 9.50165 43.76775 -8.08570 1.000 39.45922 163 ARG E N 1
ATOM 14248 C CA . ARG F 1 165 ? 9.40676 43.97722 -9.52650 1.000 38.52051 163 ARG E CA 1
ATOM 14249 C C . ARG F 1 165 ? 7.96563 43.86858 -10.00910 1.000 39.75431 163 ARG E C 1
ATOM 14250 O O . ARG F 1 165 ? 7.55911 44.58214 -10.93367 1.000 44.93976 163 ARG E O 1
ATOM 14258 N N . THR F 1 166 ? 7.17748 42.98008 -9.39834 1.000 29.57384 164 THR E N 1
ATOM 14259 C CA . THR F 1 166 ? 5.75577 42.92205 -9.72000 1.000 37.22229 164 THR E CA 1
ATOM 14260 C C . THR F 1 166 ? 5.04482 44.19654 -9.27971 1.000 34.72996 164 THR E C 1
ATOM 14261 O O . THR F 1 166 ? 4.20951 44.73480 -10.01593 1.000 33.84782 164 THR E O 1
ATOM 14265 N N . LEU F 1 167 ? 5.37073 44.69879 -8.08545 1.000 34.60667 165 LEU E N 1
ATOM 14266 C CA . LEU F 1 167 ? 4.79289 45.95869 -7.62822 1.000 40.05211 165 LEU E CA 1
ATOM 14267 C C . LEU F 1 167 ? 5.27444 47.12836 -8.47750 1.000 44.03839 165 LEU E C 1
ATOM 14268 O O . LEU F 1 167 ? 4.50240 48.05012 -8.76734 1.000 45.97592 165 LEU E O 1
ATOM 14273 N N . ASP F 1 168 ? 6.54731 47.11226 -8.88398 1.000 45.69207 166 ASP E N 1
ATOM 14274 C CA . ASP F 1 168 ? 7.05212 48.16494 -9.76041 1.000 45.16307 166 ASP E CA 1
ATOM 14275 C C . ASP F 1 168 ? 6.36060 48.14364 -11.11667 1.000 47.68322 166 ASP E C 1
ATOM 14276 O O . ASP F 1 168 ? 6.13617 49.20142 -11.71603 1.000 45.20940 166 ASP E O 1
ATOM 14281 N N . TYR F 1 169 ? 6.01188 46.95531 -11.61215 1.000 40.46312 167 TYR E N 1
ATOM 14282 C CA . TYR F 1 169 ? 5.33227 46.85776 -12.89986 1.000 42.74966 167 TYR E CA 1
ATOM 14283 C C . TYR F 1 169 ? 3.93170 47.45400 -12.83168 1.000 44.24610 167 TYR E C 1
ATOM 14284 O O . TYR F 1 169 ? 3.52349 48.20815 -13.72288 1.000 50.09298 167 TYR E O 1
ATOM 14293 N N . VAL F 1 170 ? 3.17587 47.11621 -11.78414 1.000 40.86159 168 VAL E N 1
ATOM 14294 C CA . VAL F 1 170 ? 1.81189 47.62331 -11.65360 1.000 47.07921 168 VAL E CA 1
ATOM 14295 C C . VAL F 1 170 ? 1.81487 49.14151 -11.53071 1.000 49.51309 168 VAL E C 1
ATOM 14296 O O . VAL F 1 170 ? 1.01317 49.83338 -12.17093 1.000 52.24281 168 VAL E O 1
ATOM 14300 N N . ARG F 1 171 ? 2.72339 49.68434 -10.71746 1.000 50.76509 169 ARG E N 1
ATOM 14301 C CA . ARG F 1 171 ? 2.79178 51.13170 -10.54345 1.000 47.73995 169 ARG E CA 1
ATOM 14302 C C . ARG F 1 171 ? 3.25222 51.82461 -11.82084 1.000 53.20814 169 ARG E C 1
ATOM 14303 O O . ARG F 1 171 ? 2.78672 52.92474 -12.13954 1.000 49.77451 169 ARG E O 1
ATOM 14311 N N . GLY F 1 172 ? 4.16370 51.19798 -12.56699 1.000 52.46517 170 GLY E N 1
ATOM 14312 C CA . GLY F 1 172 ? 4.66222 51.80490 -13.78800 1.000 53.63050 170 GLY E CA 1
ATOM 14313 C C . GLY F 1 172 ? 3.66084 51.83146 -14.92353 1.000 61.38897 170 GLY E C 1
ATOM 14314 O O . GLY F 1 172 ? 3.80871 52.64025 -15.84604 1.000 65.27416 170 GLY E O 1
ATOM 14315 N N . LYS F 1 173 ? 2.64615 50.96975 -14.87959 1.000 56.82593 171 LYS E N 1
ATOM 14316 C CA . LYS F 1 173 ? 1.64469 50.88687 -15.93470 1.000 45.19680 171 LYS E CA 1
ATOM 14317 C C . LYS F 1 173 ? 0.30888 51.49258 -15.53405 1.000 52.32254 171 LYS E C 1
ATOM 14318 O O . LYS F 1 173 ? -0.25768 52.29414 -16.28419 1.000 54.11774 171 LYS E O 1
ATOM 14324 N N . TYR F 1 174 ? -0.21389 51.12583 -14.36605 1.000 47.80141 172 TYR E N 1
ATOM 14325 C CA . TYR F 1 174 ? -1.51617 51.59079 -13.91139 1.000 46.28412 172 TYR E CA 1
ATOM 14326 C C . TYR F 1 174 ? -1.42564 52.68558 -12.85910 1.000 48.83490 172 TYR E C 1
ATOM 14327 O O . TYR F 1 174 ? -2.46320 53.20321 -12.43404 1.000 49.19202 172 TYR E O 1
ATOM 14336 N N . GLY F 1 175 ? -0.22187 53.05476 -12.43346 1.000 48.37748 173 GLY E N 1
ATOM 14337 C CA . GLY F 1 175 ? -0.08240 54.05367 -11.39548 1.000 49.68298 173 GLY E CA 1
ATOM 14338 C C . GLY F 1 175 ? -0.61763 53.54466 -10.07556 1.000 54.78593 173 GLY E C 1
ATOM 14339 O O . GLY F 1 175 ? -0.09523 52.57452 -9.51997 1.000 52.08711 173 GLY E O 1
ATOM 14340 N N . ASP F 1 176 ? -1.67283 54.18204 -9.57175 1.000 51.01138 174 ASP E N 1
ATOM 14341 C CA . ASP F 1 176 ? -2.31812 53.76679 -8.33325 1.000 49.82696 174 ASP E CA 1
ATOM 14342 C C . ASP F 1 176 ? -3.76264 53.33694 -8.55010 1.000 50.42740 174 ASP E C 1
ATOM 14343 O O . ASP F 1 176 ? -4.48896 53.12603 -7.57136 1.000 56.11902 174 ASP E O 1
ATOM 14348 N N . THR F 1 177 ? -4.19782 53.20112 -9.80549 1.000 50.65328 175 THR E N 1
ATOM 14349 C CA . THR F 1 177 ? -5.58303 52.82810 -10.07474 1.000 50.85654 175 THR E CA 1
ATOM 14350 C C . THR F 1 177 ? -5.86420 51.39129 -9.65261 1.000 50.90342 175 THR E C 1
ATOM 14351 O O . THR F 1 177 ? -6.93643 51.09665 -9.11139 1.000 51.80111 175 THR E O 1
ATOM 14355 N N . VAL F 1 178 ? -4.92128 50.48655 -9.89161 1.000 48.85125 176 VAL E N 1
ATOM 14356 C CA . VAL F 1 178 ? -5.05477 49.09612 -9.47419 1.000 47.38383 176 VAL E CA 1
ATOM 14357 C C . VAL F 1 178 ? -4.41460 48.93788 -8.10253 1.000 43.58408 176 VAL E C 1
ATOM 14358 O O . VAL F 1 178 ? -3.29164 49.40281 -7.87304 1.000 45.21998 176 VAL E O 1
ATOM 14362 N N . LYS F 1 179 ? -5.12643 48.28504 -7.18869 1.000 45.91002 177 LYS E N 1
ATOM 14363 C CA . LYS F 1 179 ? -4.64705 48.07049 -5.82994 1.000 41.77357 177 LYS E CA 1
ATOM 14364 C C . LYS F 1 179 ? -4.14545 46.64028 -5.67755 1.000 39.76106 177 LYS E C 1
ATOM 14365 O O . LYS F 1 179 ? -4.86469 45.68640 -5.99459 1.000 41.47566 177 LYS E O 1
ATOM 14371 N N . VAL F 1 180 ? -2.91104 46.49702 -5.19630 1.000 34.97818 178 VAL E N 1
ATOM 14372 C CA . VAL F 1 180 ? -2.25234 45.20188 -5.06963 1.000 37.70621 178 VAL E CA 1
ATOM 14373 C C . VAL F 1 180 ? -1.63843 45.09506 -3.68045 1.000 33.10893 178 VAL E C 1
ATOM 14374 O O . VAL F 1 180 ? -0.92353 46.00271 -3.24155 1.000 38.70404 178 VAL E O 1
ATOM 14378 N N . GLY F 1 181 ? -1.91144 43.98387 -2.99382 1.000 37.26975 179 GLY E N 1
ATOM 14379 C CA . GLY F 1 181 ? -1.26848 43.67736 -1.73600 1.000 32.16533 179 GLY E CA 1
ATOM 14380 C C . GLY F 1 181 ? -0.14632 42.66481 -1.91495 1.000 27.54146 179 GLY E C 1
ATOM 14381 O O . GLY F 1 181 ? 0.00798 42.04585 -2.96318 1.000 31.15153 179 GLY E O 1
ATOM 14382 N N . ALA F 1 182 ? 0.64544 42.50154 -0.85690 1.000 25.25463 180 ALA E N 1
ATOM 14383 C CA . ALA F 1 182 ? 1.81086 41.63337 -0.93774 1.000 31.29540 180 ALA E CA 1
ATOM 14384 C C . ALA F 1 182 ? 2.12385 41.04219 0.42881 1.000 29.53267 180 ALA E C 1
ATOM 14385 O O . ALA F 1 182 ? 1.71308 41.56415 1.46859 1.000 30.24820 180 ALA E O 1
ATOM 14387 N N . GLY F 1 183 ? 2.87084 39.94618 0.40442 1.000 33.42761 181 GLY E N 1
ATOM 14388 C CA . GLY F 1 183 ? 3.25820 39.25246 1.61530 1.000 34.82024 181 GLY E CA 1
ATOM 14389 C C . GLY F 1 183 ? 3.94918 37.95353 1.26314 1.000 32.16742 181 GLY E C 1
ATOM 14390 O O . GLY F 1 183 ? 4.14311 37.62526 0.08937 1.000 43.27636 181 GLY E O 1
ATOM 14391 N N . ASN F 1 184 ? 4.31145 37.20926 2.30525 1.000 33.59228 182 ASN E N 1
ATOM 14392 C CA . ASN F 1 184 ? 4.07847 37.52642 3.70843 1.000 34.84861 182 ASN E CA 1
ATOM 14393 C C . ASN F 1 184 ? 5.34108 38.05672 4.37774 1.000 33.56071 182 ASN E C 1
ATOM 14394 O O . ASN F 1 184 ? 6.44903 37.85803 3.87951 1.000 32.27773 182 ASN E O 1
ATOM 14399 N N . VAL F 1 185 ? 5.16183 38.73963 5.51069 1.000 31.96580 183 VAL E N 1
ATOM 14400 C CA . VAL F 1 185 ? 6.26413 39.25771 6.31064 1.000 32.97504 183 VAL E CA 1
ATOM 14401 C C . VAL F 1 185 ? 5.98888 38.94089 7.77466 1.000 31.67633 183 VAL E C 1
ATOM 14402 O O . VAL F 1 185 ? 4.86974 38.59659 8.16022 1.000 30.59672 183 VAL E O 1
ATOM 14406 N N . VAL F 1 186 ? 7.03156 39.06303 8.59727 1.000 34.82196 184 VAL E N 1
ATOM 14407 C CA . VAL F 1 186 ? 6.91687 38.75945 10.02074 1.000 32.68878 184 VAL E CA 1
ATOM 14408 C C . VAL F 1 186 ? 7.62898 39.81330 10.86063 1.000 33.37808 184 VAL E C 1
ATOM 14409 O O . VAL F 1 186 ? 7.43914 39.87429 12.08094 1.000 32.30167 184 VAL E O 1
ATOM 14413 N N . ASP F 1 187 ? 8.45417 40.64693 10.22527 1.000 31.55193 185 ASP E N 1
ATOM 14414 C CA . ASP F 1 187 ? 9.28664 41.59655 10.95243 1.000 30.82161 185 ASP E CA 1
ATOM 14415 C C . ASP F 1 187 ? 9.22617 42.96342 10.27866 1.000 37.97446 185 ASP E C 1
ATOM 14416 O O . ASP F 1 187 ? 8.54667 43.15662 9.26493 1.000 29.20596 185 ASP E O 1
ATOM 14421 N N . ARG F 1 188 ? 9.96391 43.91609 10.85727 1.000 33.83208 186 ARG E N 1
ATOM 14422 C CA . ARG F 1 188 ? 9.93672 45.29409 10.37587 1.000 34.34465 186 ARG E CA 1
ATOM 14423 C C . ARG F 1 188 ? 10.59236 45.42545 9.00601 1.000 35.06223 186 ARG E C 1
ATOM 14424 O O . ARG F 1 188 ? 10.10631 46.17555 8.15079 1.000 32.08831 186 ARG E O 1
ATOM 14432 N N . ASP F 1 189 ? 11.70244 44.71616 8.78266 1.000 35.19501 187 ASP E N 1
ATOM 14433 C CA . ASP F 1 189 ? 12.36357 44.76795 7.48163 1.000 31.70960 187 ASP E CA 1
ATOM 14434 C C . ASP F 1 189 ? 11.41766 44.33526 6.36798 1.000 35.31961 187 ASP E C 1
ATOM 14435 O O . ASP F 1 189 ? 11.35599 44.97557 5.31169 1.000 35.51368 187 ASP E O 1
ATOM 14440 N N . GLY F 1 190 ? 10.66337 43.25768 6.59087 1.000 30.71553 188 GLY E N 1
ATOM 14441 C CA . GLY F 1 190 ? 9.72747 42.80318 5.57666 1.000 35.11358 188 GLY E CA 1
ATOM 14442 C C . GLY F 1 190 ? 8.63102 43.81220 5.29252 1.000 38.48400 188 GLY E C 1
ATOM 14443 O O . GLY F 1 190 ? 8.27086 44.04154 4.13515 1.000 38.28994 188 GLY E O 1
ATOM 14444 N N . PHE F 1 191 ? 8.08383 44.42878 6.34254 1.000 38.23302 189 PHE E N 1
ATOM 14445 C CA . PHE F 1 191 ? 7.00463 45.39183 6.14758 1.000 37.56420 189 PHE E CA 1
ATOM 14446 C C . PHE F 1 191 ? 7.49379 46.62389 5.39754 1.000 36.35466 189 PHE E C 1
ATOM 14447 O O . PHE F 1 191 ? 6.89979 47.02291 4.38926 1.000 36.50426 189 PHE E O 1
ATOM 14455 N N . ARG F 1 192 ? 8.57464 47.24474 5.88096 1.000 38.76276 190 ARG E N 1
ATOM 14456 C CA . ARG F 1 192 ? 9.07317 48.46419 5.25163 1.000 33.05665 190 ARG E CA 1
ATOM 14457 C C . ARG F 1 192 ? 9.49105 48.22344 3.80850 1.000 37.24876 190 ARG E C 1
ATOM 14458 O O . ARG F 1 192 ? 9.33860 49.11220 2.96333 1.000 36.98228 190 ARG E O 1
ATOM 14466 N N . TYR F 1 193 ? 10.01321 47.03355 3.50618 1.000 36.82929 191 TYR E N 1
ATOM 14467 C CA . TYR F 1 193 ? 10.40711 46.72397 2.13598 1.000 31.44710 191 TYR E CA 1
ATOM 14468 C C . TYR F 1 193 ? 9.20507 46.76817 1.19940 1.000 33.01402 191 TYR E C 1
ATOM 14469 O O . TYR F 1 193 ? 9.22148 47.46918 0.18090 1.000 32.09870 191 TYR E O 1
ATOM 14478 N N . LEU F 1 194 ? 8.14302 46.03158 1.53661 1.000 31.62474 192 LEU E N 1
ATOM 14479 C CA . LEU F 1 194 ? 6.94955 46.03071 0.69686 1.000 31.90669 192 LEU E CA 1
ATOM 14480 C C . LEU F 1 194 ? 6.19824 47.35312 0.78079 1.000 38.18293 192 LEU E C 1
ATOM 14481 O O . LEU F 1 194 ? 5.52491 47.74147 -0.18090 1.000 35.20461 192 LEU E O 1
ATOM 14486 N N . ALA F 1 195 ? 6.29364 48.05301 1.91427 1.000 42.36716 193 ALA E N 1
ATOM 14487 C CA . ALA F 1 195 ? 5.64824 49.35665 2.03329 1.000 41.52719 193 ALA E CA 1
ATOM 14488 C C . ALA F 1 195 ? 6.32747 50.38385 1.13710 1.000 35.69694 193 ALA E C 1
ATOM 14489 O O . ALA F 1 195 ? 5.65783 51.14396 0.42760 1.000 42.33583 193 ALA E O 1
ATOM 14491 N N . GLU F 1 196 ? 7.66178 50.41869 1.15287 1.000 31.92753 194 GLU E N 1
ATOM 14492 C CA . GLU F 1 196 ? 8.39767 51.33404 0.29002 1.000 42.96166 194 GLU E CA 1
ATOM 14493 C C . GLU F 1 196 ? 8.36590 50.91223 -1.17242 1.000 39.08859 194 GLU E C 1
ATOM 14494 O O . GLU F 1 196 ? 8.77398 51.69773 -2.03476 1.000 45.14885 194 GLU E O 1
ATOM 14500 N N . ALA F 1 197 ? 7.89541 49.70216 -1.46993 1.000 38.24380 195 ALA E N 1
ATOM 14501 C CA . ALA F 1 197 ? 7.72087 49.25065 -2.84227 1.000 31.92103 195 ALA E CA 1
ATOM 14502 C C . ALA F 1 197 ? 6.35447 49.60529 -3.41463 1.000 38.49895 195 ALA E C 1
ATOM 14503 O O . ALA F 1 197 ? 6.12776 49.39168 -4.61080 1.000 40.08486 195 ALA E O 1
ATOM 14505 N N . GLY F 1 198 ? 5.44636 50.12985 -2.59886 1.000 35.85640 196 GLY E N 1
ATOM 14506 C CA . GLY F 1 198 ? 4.15299 50.57485 -3.07087 1.000 36.06529 196 GLY E CA 1
ATOM 14507 C C . GLY F 1 198 ? 2.98811 49.64192 -2.81769 1.000 41.24484 196 GLY E C 1
ATOM 14508 O O . GLY F 1 198 ? 1.94574 49.80343 -3.46268 1.000 47.16827 196 GLY E O 1
ATOM 14509 N N . ALA F 1 199 ? 3.12237 48.68331 -1.90450 1.000 33.82892 197 ALA E N 1
ATOM 14510 C CA . ALA F 1 199 ? 2.04113 47.74097 -1.64922 1.000 38.10559 197 ALA E CA 1
ATOM 14511 C C . ALA F 1 199 ? 0.88286 48.42677 -0.93406 1.000 35.16445 197 ALA E C 1
ATOM 14512 O O . ALA F 1 199 ? 1.08289 49.24174 -0.02937 1.000 30.63911 197 ALA E O 1
ATOM 14514 N N . ASP F 1 200 ? -0.34040 48.08479 -1.34463 1.000 35.79464 198 ASP E N 1
ATOM 14515 C CA . ASP F 1 200 ? -1.53198 48.70436 -0.77686 1.000 41.47892 198 ASP E CA 1
ATOM 14516 C C . ASP F 1 200 ? -1.95342 48.07611 0.54460 1.000 39.73270 198 ASP E C 1
ATOM 14517 O O . ASP F 1 200 ? -2.64262 48.73225 1.33325 1.000 38.49522 198 ASP E O 1
ATOM 14522 N N . PHE F 1 201 ? -1.57015 46.82703 0.79639 1.000 34.67057 199 PHE E N 1
ATOM 14523 C CA . PHE F 1 201 ? -1.71118 46.22892 2.11598 1.000 33.34193 199 PHE E CA 1
ATOM 14524 C C . PHE F 1 201 ? -0.67518 45.12390 2.24525 1.000 31.61432 199 PHE E C 1
ATOM 14525 O O . PHE F 1 201 ? -0.29803 44.49324 1.25499 1.000 43.98261 199 PHE E O 1
ATOM 14533 N N . VAL F 1 202 ? -0.21906 44.89903 3.47406 1.000 32.99172 200 VAL E N 1
ATOM 14534 C CA . VAL F 1 202 ? 0.83811 43.93752 3.76336 1.000 33.00519 200 VAL E CA 1
ATOM 14535 C C . VAL F 1 202 ? 0.23603 42.75119 4.50335 1.000 34.53979 200 VAL E C 1
ATOM 14536 O O . VAL F 1 202 ? -0.52736 42.92721 5.46113 1.000 30.55921 200 VAL E O 1
ATOM 14540 N N . LYS F 1 203 ? 0.58421 41.54676 4.05925 1.000 34.28568 201 LYS E N 1
ATOM 14541 C CA . LYS F 1 203 ? 0.08291 40.30784 4.63655 1.000 28.42773 201 LYS E CA 1
ATOM 14542 C C . LYS F 1 203 ? 1.12549 39.73663 5.59035 1.000 32.87573 201 LYS E C 1
ATOM 14543 O O . LYS F 1 203 ? 2.31465 39.68822 5.25930 1.000 33.38323 201 LYS E O 1
ATOM 14549 N N . VAL F 1 204 ? 0.68039 39.31034 6.77031 1.000 28.86542 202 VAL E N 1
ATOM 14550 C CA . VAL F 1 204 ? 1.56057 38.80346 7.81840 1.000 31.92398 202 VAL E CA 1
ATOM 14551 C C . VAL F 1 204 ? 1.38260 37.29522 7.92124 1.000 34.04468 202 VAL E C 1
ATOM 14552 O O . VAL F 1 204 ? 0.25489 36.80388 8.05563 1.000 25.96256 202 VAL E O 1
ATOM 14556 N N . GLY F 1 205 ? 2.49583 36.56465 7.86485 1.000 36.78671 203 GLY E N 1
ATOM 14557 C CA . GLY F 1 205 ? 2.47095 35.11800 7.96534 1.000 31.87972 203 GLY E CA 1
ATOM 14558 C C . GLY F 1 205 ? 2.17574 34.63428 9.36855 1.000 33.71121 203 GLY E C 1
ATOM 14559 O O . GLY F 1 205 ? 3.08441 34.23203 10.10201 1.000 27.76553 203 GLY E O 1
ATOM 14560 N N . VAL F 1 206 ? 0.90237 34.66565 9.75219 1.000 38.63733 204 VAL E N 1
ATOM 14561 C CA . VAL F 1 206 ? 0.53133 34.32294 11.11966 1.000 35.22831 204 VAL E CA 1
ATOM 14562 C C . VAL F 1 206 ? 0.32840 32.81977 11.26987 1.000 42.23524 204 VAL E C 1
ATOM 14563 O O . VAL F 1 206 ? 0.69454 32.23315 12.29711 1.000 39.95814 204 VAL E O 1
ATOM 14567 N N . GLY F 1 207 ? -0.23349 32.17296 10.24369 1.000 32.78371 205 GLY E N 1
ATOM 14568 C CA . GLY F 1 207 ? -0.60543 30.77082 10.36878 1.000 28.04342 205 GLY E CA 1
ATOM 14569 C C . GLY F 1 207 ? 0.56082 29.86604 10.71580 1.000 35.81430 205 GLY E C 1
ATOM 14570 O O . GLY F 1 207 ? 0.43444 28.97168 11.55556 1.000 44.19602 205 GLY E O 1
ATOM 14571 N N . GLY F 1 208 ? 1.70921 30.08642 10.08296 1.000 40.65186 206 GLY E N 1
ATOM 14572 C CA . GLY F 1 208 ? 2.88185 29.28509 10.36621 1.000 38.37170 206 GLY E CA 1
ATOM 14573 C C . GLY F 1 208 ? 4.00105 30.06521 11.02362 1.000 38.71632 206 GLY E C 1
ATOM 14574 O O . GLY F 1 208 ? 5.05086 29.50056 11.34610 1.000 36.51469 206 GLY E O 1
ATOM 14575 N N . GLY F 1 209 ? 3.78906 31.36340 11.23263 1.000 40.12922 207 GLY E N 1
ATOM 14576 C CA . GLY F 1 209 ? 4.83136 32.20226 11.78837 1.000 38.55029 207 GLY E CA 1
ATOM 14577 C C . GLY F 1 209 ? 6.03765 32.37201 10.89674 1.000 43.01263 207 GLY E C 1
ATOM 14578 O O . GLY F 1 209 ? 7.10043 32.77658 11.37504 1.000 47.72745 207 GLY E O 1
ATOM 14579 N N . SER F 1 210 ? 5.90417 32.06978 9.60992 1.000 41.22701 208 SER E N 1
ATOM 14580 C CA . SER F 1 210 ? 6.99457 32.13868 8.65161 1.000 41.04160 208 SER E CA 1
ATOM 14581 C C . SER F 1 210 ? 6.59802 33.05468 7.50084 1.000 43.03947 208 SER E C 1
ATOM 14582 O O . SER F 1 210 ? 5.43683 33.44874 7.36095 1.000 40.68029 208 SER E O 1
ATOM 14585 N N . ILE F 1 211 ? 7.58575 33.40649 6.67562 1.000 40.24050 209 ILE E N 1
ATOM 14586 C CA . ILE F 1 211 ? 7.31353 34.22439 5.49896 1.000 42.07458 209 ILE E CA 1
ATOM 14587 C C . ILE F 1 211 ? 6.96971 33.38204 4.27644 1.000 45.88195 209 ILE E C 1
ATOM 14588 O O . ILE F 1 211 ? 6.38090 33.90732 3.32029 1.000 49.47231 209 ILE E O 1
ATOM 14593 N N . CYS F 1 212 ? 7.30459 32.09646 4.28226 1.000 43.99415 210 CYS E N 1
ATOM 14594 C CA . CYS F 1 212 ? 7.09930 31.23260 3.13104 1.000 49.33534 210 CYS E CA 1
ATOM 14595 C C . CYS F 1 212 ? 5.86075 30.36838 3.32310 1.000 45.54945 210 CYS E C 1
ATOM 14596 O O . CYS F 1 212 ? 5.37057 30.16976 4.43758 1.000 51.21642 210 CYS E O 1
ATOM 14599 N N . ILE F 1 213 ? 5.35413 29.86437 2.20534 1.000 53.29986 211 ILE E N 1
ATOM 14600 C CA . ILE F 1 213 ? 4.18210 29.00072 2.17171 1.000 55.27965 211 ILE E CA 1
ATOM 14601 C C . ILE F 1 213 ? 4.63398 27.70701 1.50571 1.000 44.49109 211 ILE E C 1
ATOM 14602 O O . ILE F 1 213 ? 4.69196 27.61578 0.27303 1.000 44.47798 211 ILE E O 1
ATOM 14607 N N . THR F 1 214 ? 4.99034 26.71497 2.31787 1.000 45.36198 212 THR E N 1
ATOM 14608 C CA . THR F 1 214 ? 5.51200 25.44117 1.84548 1.000 54.37096 212 THR E CA 1
ATOM 14609 C C . THR F 1 214 ? 4.58547 24.31087 2.27844 1.000 55.78401 212 THR E C 1
ATOM 14610 O O . THR F 1 214 ? 3.73683 24.47790 3.15466 1.000 55.50535 212 THR E O 1
ATOM 14614 N N . ARG F 1 215 ? 4.79101 23.13642 1.66988 1.000 52.22505 213 ARG E N 1
ATOM 14615 C CA . ARG F 1 215 ? 3.79029 22.06939 1.69576 1.000 60.60433 213 ARG E CA 1
ATOM 14616 C C . ARG F 1 215 ? 3.31621 21.71606 3.10436 1.000 63.67254 213 ARG E C 1
ATOM 14617 O O . ARG F 1 215 ? 2.14665 21.35938 3.28966 1.000 67.17433 213 ARG E O 1
ATOM 14625 N N . GLU F 1 216 ? 4.18737 21.81622 4.10710 1.000 61.34565 214 GLU E N 1
ATOM 14626 C CA . GLU F 1 216 ? 3.85018 21.38720 5.46496 1.000 63.81848 214 GLU E CA 1
ATOM 14627 C C . GLU F 1 216 ? 3.21446 22.55929 6.20443 1.000 49.60516 214 GLU E C 1
ATOM 14628 O O . GLU F 1 216 ? 3.90069 23.49571 6.62150 1.000 58.47486 214 GLU E O 1
ATOM 14634 N N . GLN F 1 217 ? 1.89561 22.49844 6.37294 1.000 42.25912 215 GLN E N 1
ATOM 14635 C CA . GLN F 1 217 ? 1.10857 23.57624 6.95297 1.000 41.34345 215 GLN E CA 1
ATOM 14636 C C . GLN F 1 217 ? 0.88940 23.34345 8.44403 1.000 36.85429 215 GLN E C 1
ATOM 14637 O O . GLN F 1 217 ? 0.85885 22.20453 8.91655 1.000 40.82588 215 GLN E O 1
ATOM 14643 N N . LYS F 1 218 ? 0.73114 24.43906 9.18237 1.000 44.61289 216 LYS E N 1
ATOM 14644 C CA . LYS F 1 218 ? 0.50715 24.35628 10.61682 1.000 39.32453 216 LYS E CA 1
ATOM 14645 C C . LYS F 1 218 ? -0.93384 23.94767 10.91560 1.000 41.47345 216 LYS E C 1
ATOM 14646 O O . LYS F 1 218 ? -1.81731 23.99424 10.05512 1.000 43.77553 216 LYS E O 1
ATOM 14652 N N . GLY F 1 219 ? -1.16359 23.54499 12.16447 1.000 49.61234 217 GLY E N 1
ATOM 14653 C CA . GLY F 1 219 ? -2.46202 23.03454 12.55014 1.000 46.05506 217 GLY E CA 1
ATOM 14654 C C . GLY F 1 219 ? -3.54931 24.09091 12.50791 1.000 41.78794 217 GLY E C 1
ATOM 14655 O O . GLY F 1 219 ? -3.29615 25.29497 12.44484 1.000 46.44123 217 GLY E O 1
ATOM 14656 N N . ILE F 1 220 ? -4.79425 23.61240 12.54150 1.000 45.53721 218 ILE E N 1
ATOM 14657 C CA . ILE F 1 220 ? -5.95089 24.50011 12.50904 1.000 41.72707 218 ILE E CA 1
ATOM 14658 C C . ILE F 1 220 ? -6.00212 25.31584 13.79281 1.000 40.53970 218 ILE E C 1
ATOM 14659 O O . ILE F 1 220 ? -5.89189 24.77107 14.89947 1.000 38.13289 218 ILE E O 1
ATOM 14664 N N . GLY F 1 221 ? -6.16373 26.62951 13.64875 1.000 39.06750 219 GLY E N 1
ATOM 14665 C CA . GLY F 1 221 ? -6.29516 27.50463 14.79859 1.000 40.50939 219 GLY E CA 1
ATOM 14666 C C . GLY F 1 221 ? -5.07137 27.57944 15.68278 1.000 42.77785 219 GLY E C 1
ATOM 14667 O O . GLY F 1 221 ? -5.20513 27.75114 16.89866 1.000 43.65487 219 GLY E O 1
ATOM 14668 N N . ARG F 1 222 ? -3.87811 27.45559 15.10623 1.000 41.80143 220 ARG E N 1
ATOM 14669 C CA . ARG F 1 222 ? -2.62377 27.48513 15.85003 1.000 33.34279 220 ARG E CA 1
ATOM 14670 C C . ARG F 1 222 ? -1.68877 28.54146 15.27837 1.000 31.88877 220 ARG E C 1
ATOM 14671 O O . ARG F 1 222 ? -0.48336 28.32019 15.12872 1.000 40.90151 220 ARG E O 1
ATOM 14679 N N . GLY F 1 223 ? -2.23536 29.71269 14.94940 1.000 27.91024 221 GLY E N 1
ATOM 14680 C CA . GLY F 1 223 ? -1.42559 30.77596 14.39883 1.000 33.60305 221 GLY E CA 1
ATOM 14681 C C . GLY F 1 223 ? -0.58751 31.48450 15.44820 1.000 41.38177 221 GLY E C 1
ATOM 14682 O O . GLY F 1 223 ? -0.87514 31.45714 16.64448 1.000 37.91678 221 GLY E O 1
ATOM 14683 N N A GLN F 1 224 ? 0.47395 32.13005 14.97053 0.444 35.93276 222 GLN E N 1
ATOM 14684 N N B GLN F 1 224 ? 0.47521 32.13602 14.98429 0.556 36.76987 222 GLN E N 1
ATOM 14685 C CA A GLN F 1 224 ? 1.39505 32.88099 15.81382 0.444 39.02982 222 GLN E CA 1
ATOM 14686 C CA B GLN F 1 224 ? 1.39311 32.85712 15.85722 0.556 38.87833 222 GLN E CA 1
ATOM 14687 C C A GLN F 1 224 ? 1.02107 34.35709 15.77666 0.444 36.02873 222 GLN E C 1
ATOM 14688 C C B GLN F 1 224 ? 1.08271 34.34798 15.79768 0.556 36.27848 222 GLN E C 1
ATOM 14689 O O A GLN F 1 224 ? 1.02890 34.97717 14.70745 0.444 33.95357 222 GLN E O 1
ATOM 14690 O O B GLN F 1 224 ? 1.18795 34.96756 14.73320 0.556 33.93782 222 GLN E O 1
ATOM 14701 N N . ALA F 1 225 ? 0.70334 34.91722 16.94342 1.000 34.70399 223 ALA E N 1
ATOM 14702 C CA . ALA F 1 225 ? 0.36957 36.33196 17.03887 1.000 33.44077 223 ALA E CA 1
ATOM 14703 C C . ALA F 1 225 ? 1.59573 37.22970 17.13194 1.000 29.70488 223 ALA E C 1
ATOM 14704 O O . ALA F 1 225 ? 1.46900 38.44180 16.92668 1.000 30.74961 223 ALA E O 1
ATOM 14706 N N . THR F 1 226 ? 2.77057 36.66892 17.43089 1.000 26.06709 224 THR E N 1
ATOM 14707 C CA . THR F 1 226 ? 3.96908 37.48899 17.58466 1.000 34.75591 224 THR E CA 1
ATOM 14708 C C . THR F 1 226 ? 4.32548 38.20064 16.28526 1.000 32.13205 224 THR E C 1
ATOM 14709 O O . THR F 1 226 ? 4.71569 39.37430 16.29914 1.000 34.31211 224 THR E O 1
ATOM 14713 N N . ALA F 1 227 ? 4.20086 37.50631 15.15104 1.000 29.13207 225 ALA E N 1
ATOM 14714 C CA . ALA F 1 227 ? 4.46536 38.14407 13.86570 1.000 32.70092 225 ALA E CA 1
ATOM 14715 C C . ALA F 1 227 ? 3.50007 39.29129 13.60321 1.000 34.41324 225 ALA E C 1
ATOM 14716 O O . ALA F 1 227 ? 3.87607 40.28888 12.97842 1.000 31.32195 225 ALA E O 1
ATOM 14718 N N . LEU F 1 228 ? 2.25788 39.17285 14.07560 1.000 36.91428 226 LEU E N 1
ATOM 14719 C CA . LEU F 1 228 ? 1.28880 40.24399 13.87700 1.000 29.16698 226 LEU E CA 1
ATOM 14720 C C . LEU F 1 228 ? 1.61189 41.45029 14.74976 1.000 32.69756 226 LEU E C 1
ATOM 14721 O O . LEU F 1 228 ? 1.46856 42.59701 14.30974 1.000 35.65853 226 LEU E O 1
ATOM 14726 N N . ILE F 1 229 ? 2.05240 41.21294 15.98743 1.000 32.71612 227 ILE E N 1
ATOM 14727 C CA . ILE F 1 229 ? 2.38069 42.31767 16.88419 1.000 32.36796 227 ILE E CA 1
ATOM 14728 C C . ILE F 1 229 ? 3.61996 43.05670 16.39329 1.000 34.28754 227 ILE E C 1
ATOM 14729 O O . ILE F 1 229 ? 3.71577 44.28458 16.51356 1.000 30.46162 227 ILE E O 1
ATOM 14734 N N . ASP F 1 230 ? 4.58364 42.32618 15.82521 1.000 32.21185 228 ASP E N 1
ATOM 14735 C CA . ASP F 1 230 ? 5.80828 42.96178 15.34847 1.000 31.00466 228 ASP E CA 1
ATOM 14736 C C . ASP F 1 230 ? 5.54760 43.82732 14.12188 1.000 31.07395 228 ASP E C 1
ATOM 14737 O O . ASP F 1 230 ? 6.12083 44.91475 13.99170 1.000 40.29864 228 ASP E O 1
ATOM 14742 N N . VAL F 1 231 ? 4.69300 43.36259 13.20793 1.000 33.96760 229 VAL E N 1
ATOM 14743 C CA . VAL F 1 231 ? 4.40712 44.14657 12.01071 1.000 32.29785 229 VAL E CA 1
ATOM 14744 C C . VAL F 1 231 ? 3.50427 45.32472 12.34591 1.000 32.32702 229 VAL E C 1
ATOM 14745 O O . VAL F 1 231 ? 3.63833 46.40646 11.75982 1.000 40.20980 229 VAL E O 1
ATOM 14749 N N . ALA F 1 232 ? 2.57932 45.14467 13.29185 1.000 30.65295 230 ALA E N 1
ATOM 14750 C CA . ALA F 1 232 ? 1.73950 46.25660 13.72440 1.000 36.18367 230 ALA E CA 1
ATOM 14751 C C . ALA F 1 232 ? 2.57601 47.36008 14.35821 1.000 38.38731 230 ALA E C 1
ATOM 14752 O O . ALA F 1 232 ? 2.27331 48.54885 14.20132 1.000 37.04648 230 ALA E O 1
ATOM 14754 N N . LYS F 1 233 ? 3.63542 46.98447 15.07778 1.000 37.30850 231 LYS E N 1
ATOM 14755 C CA . LYS F 1 233 ? 4.52924 47.98090 15.65693 1.000 41.39141 231 LYS E CA 1
ATOM 14756 C C . LYS F 1 233 ? 5.28177 48.73925 14.57058 1.000 42.30221 231 LYS E C 1
ATOM 14757 O O . LYS F 1 233 ? 5.49745 49.95173 14.68542 1.000 37.01204 231 LYS E O 1
ATOM 14763 N N . ALA F 1 234 ? 5.68531 48.04240 13.50552 1.000 38.79100 232 ALA E N 1
ATOM 14764 C CA . ALA F 1 234 ? 6.36970 48.71001 12.40502 1.000 32.92196 232 ALA E CA 1
ATOM 14765 C C . ALA F 1 234 ? 5.40465 49.52907 11.55945 1.000 37.66023 232 ALA E C 1
ATOM 14766 O O . ALA F 1 234 ? 5.78685 50.57613 11.02583 1.000 41.31586 232 ALA E O 1
ATOM 14768 N N . ARG F 1 235 ? 4.15660 49.07373 11.42732 1.000 43.46611 233 ARG E N 1
ATOM 14769 C CA . ARG F 1 235 ? 3.17666 49.81604 10.64101 1.000 41.11005 233 ARG E CA 1
ATOM 14770 C C . ARG F 1 235 ? 2.81037 51.13022 11.31675 1.000 38.98213 233 ARG E C 1
ATOM 14771 O O . ARG F 1 235 ? 2.66255 52.15819 10.64609 1.000 37.07169 233 ARG E O 1
ATOM 14779 N N . ASP F 1 236 ? 2.64777 51.11511 12.64142 1.000 39.54309 234 ASP E N 1
ATOM 14780 C CA . ASP F 1 236 ? 2.36611 52.35271 13.36079 1.000 42.70241 234 ASP E CA 1
ATOM 14781 C C . ASP F 1 236 ? 3.57757 53.27553 13.36040 1.000 41.93048 234 ASP E C 1
ATOM 14782 O O . ASP F 1 236 ? 3.43304 54.49826 13.24771 1.000 39.86975 234 ASP E O 1
ATOM 14787 N N . GLU F 1 237 ? 4.77998 52.70880 13.48887 1.000 46.15862 235 GLU E N 1
ATOM 14788 C CA . GLU F 1 237 ? 5.99049 53.51650 13.38550 1.000 44.56313 235 GLU E CA 1
ATOM 14789 C C . GLU F 1 237 ? 6.13818 54.10114 11.98625 1.000 47.81229 235 GLU E C 1
ATOM 14790 O O . GLU F 1 237 ? 6.53804 55.26057 11.82740 1.000 52.17184 235 GLU E O 1
ATOM 14796 N N . TYR F 1 238 ? 5.81888 53.31022 10.95809 1.000 41.46987 236 TYR E N 1
ATOM 14797 C CA . TYR F 1 238 ? 5.87066 53.80874 9.58687 1.000 42.45166 236 TYR E CA 1
ATOM 14798 C C . TYR F 1 238 ? 4.78899 54.85268 9.34212 1.000 40.91094 236 TYR E C 1
ATOM 14799 O O . TYR F 1 238 ? 5.02657 55.85418 8.65693 1.000 46.30518 236 TYR E O 1
ATOM 14808 N N . PHE F 1 239 ? 3.59544 54.63554 9.89892 1.000 42.09667 237 PHE E N 1
ATOM 14809 C CA . PHE F 1 239 ? 2.51354 55.60396 9.75864 1.000 44.86697 237 PHE E CA 1
ATOM 14810 C C . PHE F 1 239 ? 2.84649 56.92686 10.43979 1.000 54.33111 237 PHE E C 1
ATOM 14811 O O . PHE F 1 239 ? 2.32698 57.97541 10.04078 1.000 50.80631 237 PHE E O 1
ATOM 14819 N N . GLU F 1 240 ? 3.71411 56.90503 11.45336 1.000 54.52160 238 GLU E N 1
ATOM 14820 C CA . GLU F 1 240 ? 4.08806 58.13210 12.14405 1.000 49.93543 238 GLU E CA 1
ATOM 14821 C C . GLU F 1 240 ? 5.16461 58.91759 11.40586 1.000 51.81514 238 GLU E C 1
ATOM 14822 O O . GLU F 1 240 ? 5.32228 60.11653 11.66084 1.000 62.99738 238 GLU E O 1
ATOM 14828 N N . GLU F 1 241 ? 5.90303 58.27581 10.50114 1.000 49.07668 239 GLU E N 1
ATOM 14829 C CA . GLU F 1 241 ? 6.92303 58.95600 9.71266 1.000 50.20135 239 GLU E CA 1
ATOM 14830 C C . GLU F 1 241 ? 6.34539 59.57298 8.44376 1.000 55.29073 239 GLU E C 1
ATOM 14831 O O . GLU F 1 241 ? 6.60959 60.74027 8.13920 1.000 65.73576 239 GLU E O 1
ATOM 14837 N N . THR F 1 242 ? 5.55771 58.80016 7.69701 1.000 46.65306 240 THR E N 1
ATOM 14838 C CA . THR F 1 242 ? 5.09852 59.19747 6.37406 1.000 48.60416 240 THR E CA 1
ATOM 14839 C C . THR F 1 242 ? 3.65954 59.69445 6.34903 1.000 49.32424 240 THR E C 1
ATOM 14840 O O . THR F 1 242 ? 3.24665 60.28738 5.34692 1.000 53.72697 240 THR E O 1
ATOM 14844 N N . GLY F 1 243 ? 2.88915 59.47181 7.41033 1.000 49.11394 241 GLY E N 1
ATOM 14845 C CA . GLY F 1 243 ? 1.48147 59.80772 7.36231 1.000 43.62264 241 GLY E CA 1
ATOM 14846 C C . GLY F 1 243 ? 0.66165 58.90336 6.47354 1.000 50.59845 241 GLY E C 1
ATOM 14847 O O . GLY F 1 243 ? -0.44495 59.27599 6.07516 1.000 55.41478 241 GLY E O 1
ATOM 14848 N N . VAL F 1 244 ? 1.17964 57.72256 6.14433 1.000 47.48400 242 VAL E N 1
ATOM 14849 C CA . VAL F 1 244 ? 0.48761 56.74323 5.31489 1.000 48.98448 242 VAL E CA 1
ATOM 14850 C C . VAL F 1 244 ? 0.16824 55.52906 6.17399 1.000 42.57004 242 VAL E C 1
ATOM 14851 O O . VAL F 1 244 ? 1.06165 54.95927 6.81256 1.000 41.01210 242 VAL E O 1
ATOM 14855 N N . TYR F 1 245 ? -1.10224 55.13781 6.19311 1.000 43.29456 243 TYR E N 1
ATOM 14856 C CA . TYR F 1 245 ? -1.55541 53.97592 6.94512 1.000 41.61184 243 TYR E CA 1
ATOM 14857 C C . TYR F 1 245 ? -1.65537 52.78537 5.99936 1.000 39.47370 243 TYR E C 1
ATOM 14858 O O . TYR F 1 245 ? -2.42232 52.81988 5.03116 1.000 40.58738 243 TYR E O 1
ATOM 14867 N N . ILE F 1 246 ? -0.88178 51.74404 6.27718 1.000 32.18280 244 ILE E N 1
ATOM 14868 C CA . ILE F 1 246 ? -0.88734 50.51546 5.48807 1.000 29.38319 244 ILE E CA 1
ATOM 14869 C C . ILE F 1 246 ? -1.75757 49.49617 6.21619 1.000 32.13344 244 ILE E C 1
ATOM 14870 O O . ILE F 1 246 ? -1.41331 49.10098 7.33991 1.000 39.29737 244 ILE E O 1
ATOM 14875 N N . PRO F 1 247 ? -2.87721 49.06158 5.64002 1.000 29.51401 245 PRO E N 1
ATOM 14876 C CA . PRO F 1 247 ? -3.67365 48.01222 6.28684 1.000 31.13171 245 PRO E CA 1
ATOM 14877 C C . PRO F 1 247 ? -2.90352 46.70192 6.37007 1.000 38.56341 245 PRO E C 1
ATOM 14878 O O . PRO F 1 247 ? -2.23221 46.29023 5.42137 1.000 34.50924 245 PRO E O 1
ATOM 14882 N N . ILE F 1 248 ? -3.00902 46.04723 7.52327 1.000 36.88068 246 ILE E N 1
ATOM 14883 C CA . ILE F 1 248 ? -2.31904 44.79102 7.79361 1.000 33.56768 246 ILE E CA 1
ATOM 14884 C C . ILE F 1 248 ? -3.31708 43.64826 7.70103 1.000 34.56773 246 ILE E C 1
ATOM 14885 O O . ILE F 1 248 ? -4.44524 43.74971 8.20072 1.000 36.68758 246 ILE E O 1
ATOM 14890 N N . CYS F 1 249 ? -2.90449 42.55744 7.06076 1.000 33.22318 247 CYS E N 1
ATOM 14891 C CA . CYS F 1 249 ? -3.72360 41.36051 6.92318 1.000 29.00020 247 CYS E CA 1
ATOM 14892 C C . CYS F 1 249 ? -3.10671 40.23614 7.74511 1.000 32.61638 247 CYS E C 1
ATOM 14893 O O . CYS F 1 249 ? -1.93700 39.88908 7.54789 1.000 35.77377 247 CYS E O 1
ATOM 14896 N N . SER F 1 250 ? -3.89103 39.67371 8.66336 1.000 34.45297 248 SER E N 1
ATOM 14897 C CA . SER F 1 250 ? -3.46880 38.52396 9.45852 1.000 33.31931 248 SER E CA 1
ATOM 14898 C C . SER F 1 250 ? -3.82826 37.25715 8.68918 1.000 27.74015 248 SER E C 1
ATOM 14899 O O . SER F 1 250 ? -5.00826 36.91683 8.55683 1.000 29.07388 248 SER E O 1
ATOM 14902 N N . ASP F 1 251 ? -2.81346 36.55504 8.18900 1.000 32.23086 249 ASP E N 1
ATOM 14903 C CA . ASP F 1 251 ? -3.00505 35.45959 7.23885 1.000 32.94107 249 ASP E CA 1
ATOM 14904 C C . ASP F 1 251 ? -2.88706 34.11768 7.95668 1.000 27.99568 249 ASP E C 1
ATOM 14905 O O . ASP F 1 251 ? -1.78466 33.66539 8.27630 1.000 25.55055 249 ASP E O 1
ATOM 14910 N N . GLY F 1 252 ? -4.02952 33.47871 8.19876 1.000 27.37159 250 GLY E N 1
ATOM 14911 C CA . GLY F 1 252 ? -4.06719 32.09379 8.61572 1.000 22.81875 250 GLY E CA 1
ATOM 14912 C C . GLY F 1 252 ? -3.95897 31.88971 10.11677 1.000 31.05292 250 GLY E C 1
ATOM 14913 O O . GLY F 1 252 ? -3.66136 32.80010 10.89375 1.000 28.50286 250 GLY E O 1
ATOM 14914 N N . GLY F 1 253 ? -4.21946 30.64668 10.52256 1.000 30.70904 251 GLY E N 1
ATOM 14915 C CA . GLY F 1 253 ? -4.05542 30.22226 11.89801 1.000 29.90359 251 GLY E CA 1
ATOM 14916 C C . GLY F 1 253 ? -5.19981 30.54390 12.83191 1.000 32.42008 251 GLY E C 1
ATOM 14917 O O . GLY F 1 253 ? -5.02863 30.42561 14.05089 1.000 32.81896 251 GLY E O 1
ATOM 14918 N N . ILE F 1 254 ? -6.36260 30.93426 12.31164 1.000 26.36818 252 ILE E N 1
ATOM 14919 C CA . ILE F 1 254 ? -7.47600 31.39374 13.13415 1.000 30.52406 252 ILE E CA 1
ATOM 14920 C C . ILE F 1 254 ? -8.74814 30.67754 12.69910 1.000 31.04715 252 ILE E C 1
ATOM 14921 O O . ILE F 1 254 ? -9.01894 30.55971 11.49879 1.000 30.38208 252 ILE E O 1
ATOM 14926 N N . VAL F 1 255 ? -9.52210 30.19667 13.67579 1.000 34.57037 253 VAL E N 1
ATOM 14927 C CA . VAL F 1 255 ? -10.86766 29.67753 13.44109 1.000 33.61136 253 VAL E CA 1
ATOM 14928 C C . VAL F 1 255 ? -11.79178 30.17581 14.54799 1.000 33.04895 253 VAL E C 1
ATOM 14929 O O . VAL F 1 255 ? -12.97733 30.43732 14.31343 1.000 35.56997 253 VAL E O 1
ATOM 14933 N N A TYR F 1 256 ? -11.26170 30.30018 15.76189 0.538 36.12711 254 TYR E N 1
ATOM 14934 N N B TYR F 1 256 ? -11.24217 30.32883 15.75143 0.462 34.50757 254 TYR E N 1
ATOM 14935 C CA A TYR F 1 256 ? -12.05943 30.75891 16.89069 0.538 33.49023 254 TYR E CA 1
ATOM 14936 C CA B TYR F 1 256 ? -12.01223 30.77901 16.90460 0.462 36.37602 254 TYR E CA 1
ATOM 14937 C C A TYR F 1 256 ? -12.32257 32.25536 16.78240 0.538 36.47552 254 TYR E C 1
ATOM 14938 C C B TYR F 1 256 ? -12.31310 32.27070 16.78648 0.462 37.47387 254 TYR E C 1
ATOM 14939 O O A TYR F 1 256 ? -11.45875 33.02474 16.35136 0.538 30.48560 254 TYR E O 1
ATOM 14940 O O B TYR F 1 256 ? -11.47226 33.05511 16.33766 0.462 29.35772 254 TYR E O 1
ATOM 14957 N N . ASP F 1 257 ? -13.53092 32.66125 17.17870 1.000 34.22389 255 ASP E N 1
ATOM 14958 C CA . ASP F 1 257 ? -13.91845 34.06669 17.08129 1.000 37.27726 255 ASP E CA 1
ATOM 14959 C C . ASP F 1 257 ? -13.06627 34.94707 17.98745 1.000 32.67488 255 ASP E C 1
ATOM 14960 O O . ASP F 1 257 ? -12.71780 36.07503 17.61825 1.000 31.92166 255 ASP E O 1
ATOM 14965 N N . TYR F 1 258 ? -12.72241 34.45241 19.17925 1.000 22.76013 256 TYR E N 1
ATOM 14966 C CA . TYR F 1 258 ? -11.91862 35.25179 20.09693 1.000 28.64223 256 TYR E CA 1
ATOM 14967 C C . TYR F 1 258 ? -10.53473 35.52438 19.52613 1.000 27.61095 256 TYR E C 1
ATOM 14968 O O . TYR F 1 258 ? -9.94893 36.57986 19.79391 1.000 30.37692 256 TYR E O 1
ATOM 14977 N N . HIS F 1 259 ? -10.00110 34.59404 18.73148 1.000 32.02085 257 HIS E N 1
ATOM 14978 C CA . HIS F 1 259 ? -8.73002 34.84182 18.06155 1.000 30.16075 257 HIS E CA 1
ATOM 14979 C C . HIS F 1 259 ? -8.87521 35.88338 16.96017 1.000 24.72936 257 HIS E C 1
ATOM 14980 O O . HIS F 1 259 ? -7.91644 36.60497 16.66311 1.000 23.21722 257 HIS E O 1
ATOM 14987 N N . MET F 1 260 ? -10.05806 35.97673 16.34571 1.000 23.87256 258 MET E N 1
ATOM 14988 C CA . MET F 1 260 ? -10.30899 37.05185 15.39148 1.000 27.88309 258 MET E CA 1
ATOM 14989 C C . MET F 1 260 ? -10.30646 38.40742 16.08484 1.000 29.73732 258 MET E C 1
ATOM 14990 O O . MET F 1 260 ? -9.71769 39.36976 15.57913 1.000 27.02385 258 MET E O 1
ATOM 14995 N N . THR F 1 261 ? -10.96249 38.50139 17.24415 1.000 26.85222 259 THR E N 1
ATOM 14996 C CA . THR F 1 261 ? -10.98969 39.76070 17.97974 1.000 23.87026 259 THR E CA 1
ATOM 14997 C C . THR F 1 261 ? -9.60034 40.13414 18.48038 1.000 25.21092 259 THR E C 1
ATOM 14998 O O . THR F 1 261 ? -9.21696 41.30938 18.44600 1.000 23.64709 259 THR E O 1
ATOM 15002 N N . LEU F 1 262 ? -8.83286 39.14756 18.94996 1.000 29.54507 260 LEU E N 1
ATOM 15003 C CA . LEU F 1 262 ? -7.46358 39.41305 19.37969 1.000 28.72605 260 LEU E CA 1
ATOM 15004 C C . LEU F 1 262 ? -6.61705 39.91891 18.21970 1.000 31.57992 260 LEU E C 1
ATOM 15005 O O . LEU F 1 262 ? -5.87982 40.90233 18.35641 1.000 27.62870 260 LEU E O 1
ATOM 15010 N N . ALA F 1 263 ? -6.71526 39.25514 17.06465 1.000 28.08864 261 ALA E N 1
ATOM 15011 C CA . ALA F 1 263 ? -5.96112 39.68040 15.88981 1.000 27.07458 261 ALA E CA 1
ATOM 15012 C C . ALA F 1 263 ? -6.28478 41.12296 15.52388 1.000 28.24331 261 ALA E C 1
ATOM 15013 O O . ALA F 1 263 ? -5.38100 41.93496 15.29374 1.000 27.48802 261 ALA E O 1
ATOM 15015 N N . LEU F 1 264 ? -7.57582 41.46262 15.47692 1.000 27.61933 262 LEU E N 1
ATOM 15016 C CA . LEU F 1 264 ? -7.96912 42.83974 15.19582 1.000 28.43884 262 LEU E CA 1
ATOM 15017 C C . LEU F 1 264 ? -7.42785 43.79467 16.25265 1.000 32.57141 262 LEU E C 1
ATOM 15018 O O . LEU F 1 264 ? -6.92520 44.87587 15.92454 1.000 30.15813 262 LEU E O 1
ATOM 15023 N N . ALA F 1 265 ? -7.51187 43.40697 17.52804 1.000 29.51130 263 ALA E N 1
ATOM 15024 C CA . ALA F 1 265 ? -7.06006 44.28532 18.60140 1.000 28.18974 263 ALA E CA 1
ATOM 15025 C C . ALA F 1 265 ? -5.55247 44.49592 18.56785 1.000 29.36549 263 ALA E C 1
ATOM 15026 O O . ALA F 1 265 ? -5.06861 45.55843 18.97490 1.000 35.49082 263 ALA E O 1
ATOM 15028 N N . MET F 1 266 ? -4.79796 43.50732 18.09276 1.000 27.48426 264 MET E N 1
ATOM 15029 C CA . MET F 1 266 ? -3.34484 43.60562 18.05420 1.000 32.56664 264 MET E CA 1
ATOM 15030 C C . MET F 1 266 ? -2.83413 44.45665 16.90041 1.000 31.28440 264 MET E C 1
ATOM 15031 O O . MET F 1 266 ? -1.62092 44.67161 16.80361 1.000 31.09074 264 MET E O 1
ATOM 15036 N N . GLY F 1 267 ? -3.71506 44.94039 16.03096 1.000 26.52629 265 GLY E N 1
ATOM 15037 C CA . GLY F 1 267 ? -3.32709 45.79242 14.92218 1.000 32.99614 265 GLY E CA 1
ATOM 15038 C C . GLY F 1 267 ? -3.73157 45.28815 13.55391 1.000 36.96185 265 GLY E C 1
ATOM 15039 O O . GLY F 1 267 ? -3.57311 46.02809 12.57144 1.000 37.72853 265 GLY E O 1
ATOM 15040 N N . ALA F 1 268 ? -4.24288 44.06561 13.43222 1.000 29.50251 266 ALA E N 1
ATOM 15041 C CA . ALA F 1 268 ? -4.66503 43.56574 12.13141 1.000 31.64522 266 ALA E CA 1
ATOM 15042 C C . ALA F 1 268 ? -5.92743 44.28614 11.67767 1.000 31.92754 266 ALA E C 1
ATOM 15043 O O . ALA F 1 268 ? -6.87684 44.44846 12.45044 1.000 35.11841 266 ALA E O 1
ATOM 15045 N N . ASP F 1 269 ? -5.93450 44.72121 10.41986 1.000 29.37304 267 ASP E N 1
ATOM 15046 C CA . ASP F 1 269 ? -7.08841 45.41005 9.85976 1.000 29.52631 267 ASP E CA 1
ATOM 15047 C C . ASP F 1 269 ? -8.10366 44.45091 9.25638 1.000 31.13800 267 ASP E C 1
ATOM 15048 O O . ASP F 1 269 ? -9.30726 44.73234 9.29250 1.000 32.45201 267 ASP E O 1
ATOM 15053 N N . PHE F 1 270 ? -7.64887 43.32663 8.70738 1.000 29.22385 268 PHE E N 1
ATOM 15054 C CA . PHE F 1 270 ? -8.54422 42.26085 8.28245 1.000 27.24995 268 PHE E CA 1
ATOM 15055 C C . PHE F 1 270 ? -7.77700 40.94721 8.31535 1.000 30.31850 268 PHE E C 1
ATOM 15056 O O . PHE F 1 270 ? -6.54545 40.92651 8.38881 1.000 24.49275 268 PHE E O 1
ATOM 15064 N N . ILE F 1 271 ? -8.52336 39.84642 8.27146 1.000 29.99091 269 ILE E N 1
ATOM 15065 C CA . ILE F 1 271 ? -7.98718 38.51107 8.50746 1.000 31.02801 269 ILE E CA 1
ATOM 15066 C C . ILE F 1 271 ? -8.23348 37.65435 7.27476 1.000 27.38770 269 ILE E C 1
ATOM 15067 O O . ILE F 1 271 ? -9.35427 37.61499 6.75421 1.000 31.79734 269 ILE E O 1
ATOM 15072 N N . MET F 1 272 ? -7.19077 36.96888 6.81399 1.000 25.42971 270 MET E N 1
ATOM 15073 C CA . MET F 1 272 ? -7.30600 36.00453 5.72939 1.000 27.07561 270 MET E CA 1
ATOM 15074 C C . MET F 1 272 ? -7.38618 34.60355 6.31763 1.000 30.29281 270 MET E C 1
ATOM 15075 O O . MET F 1 272 ? -6.53825 34.21452 7.12782 1.000 28.23932 270 MET E O 1
ATOM 15080 N N . LEU F 1 273 ? -8.40957 33.85574 5.91843 1.000 23.26185 271 LEU E N 1
ATOM 15081 C CA . LEU F 1 273 ? -8.64309 32.51975 6.44111 1.000 23.25388 271 LEU E CA 1
ATOM 15082 C C . LEU F 1 273 ? -8.79663 31.54357 5.28711 1.000 24.13596 271 LEU E C 1
ATOM 15083 O O . LEU F 1 273 ? -9.48835 31.83062 4.30534 1.000 24.72467 271 LEU E O 1
ATOM 15088 N N . GLY F 1 274 ? -8.14440 30.39255 5.40997 1.000 24.38236 272 GLY E N 1
ATOM 15089 C CA . GLY F 1 274 ? -8.29422 29.33793 4.43060 1.000 25.32598 272 GLY E CA 1
ATOM 15090 C C . GLY F 1 274 ? -9.14865 28.19725 4.94068 1.000 25.56888 272 GLY E C 1
ATOM 15091 O O . GLY F 1 274 ? -10.25536 27.97102 4.44225 1.000 29.22574 272 GLY E O 1
ATOM 15092 N N . ARG F 1 275 ? -8.64796 27.47506 5.94708 1.000 28.35991 273 ARG E N 1
ATOM 15093 C CA . ARG F 1 275 ? -9.36514 26.31287 6.46005 1.000 31.23587 273 ARG E CA 1
ATOM 15094 C C . ARG F 1 275 ? -10.67545 26.68837 7.13697 1.000 25.41686 273 ARG E C 1
ATOM 15095 O O . ARG F 1 275 ? -11.55682 25.83262 7.26540 1.000 27.41905 273 ARG E O 1
ATOM 15103 N N . TYR F 1 276 ? -10.82655 27.94238 7.56646 1.000 28.45177 274 TYR E N 1
ATOM 15104 C CA . TYR F 1 276 ? -12.10078 28.37781 8.12691 1.000 29.29666 274 TYR E CA 1
ATOM 15105 C C . TYR F 1 276 ? -13.19808 28.36191 7.07047 1.000 30.90988 274 TYR E C 1
ATOM 15106 O O . TYR F 1 276 ? -14.34080 27.98829 7.36030 1.000 33.15114 274 TYR E O 1
ATOM 15115 N N . PHE F 1 277 ? -12.86769 28.75383 5.83829 1.000 29.04196 275 PHE E N 1
ATOM 15116 C CA . PHE F 1 277 ? -13.85128 28.84266 4.76713 1.000 28.67733 275 PHE E CA 1
ATOM 15117 C C . PHE F 1 277 ? -14.02124 27.54645 3.98711 1.000 31.26460 275 PHE E C 1
ATOM 15118 O O . PHE F 1 277 ? -15.06012 27.36436 3.34254 1.000 35.61980 275 PHE E O 1
ATOM 15126 N N . SER F 1 278 ? -13.03648 26.64641 4.02031 1.000 29.56233 276 SER E N 1
ATOM 15127 C CA . SER F 1 278 ? -13.14748 25.40225 3.26739 1.000 34.76426 276 SER E CA 1
ATOM 15128 C C . SER F 1 278 ? -14.19414 24.45457 3.84034 1.000 35.02696 276 SER E C 1
ATOM 15129 O O . SER F 1 278 ? -14.53858 23.46863 3.18002 1.000 35.40224 276 SER E O 1
ATOM 15132 N N . ARG F 1 279 ? -14.70608 24.72664 5.04049 1.000 33.47087 277 ARG E N 1
ATOM 15133 C CA . ARG F 1 279 ? -15.71906 23.88296 5.65909 1.000 35.65021 277 ARG E CA 1
ATOM 15134 C C . ARG F 1 279 ? -17.12151 24.14471 5.12851 1.000 39.22288 277 ARG E C 1
ATOM 15135 O O . ARG F 1 279 ? -18.02949 23.35533 5.41197 1.000 42.33974 277 ARG E O 1
ATOM 15143 N N . PHE F 1 280 ? -17.32010 25.21939 4.37509 1.000 34.91484 278 PHE E N 1
ATOM 15144 C CA . PHE F 1 280 ? -18.65379 25.68339 4.03001 1.000 35.74320 278 PHE E CA 1
ATOM 15145 C C . PHE F 1 280 ? -19.12368 25.08310 2.70754 1.000 48.39925 278 PHE E C 1
ATOM 15146 O O . PHE F 1 280 ? -18.33935 24.52936 1.93393 1.000 46.87270 278 PHE E O 1
ATOM 15154 N N . ASP F 1 281 ? -20.43491 25.19778 2.46288 1.000 51.55799 279 ASP E N 1
ATOM 15155 C CA . ASP F 1 281 ? -21.01837 24.66835 1.23177 1.000 47.56997 279 ASP E CA 1
ATOM 15156 C C . ASP F 1 281 ? -20.36259 25.27863 0.00156 1.000 47.42727 279 ASP E C 1
ATOM 15157 O O . ASP F 1 281 ? -20.11168 24.58282 -0.99001 1.000 45.76464 279 ASP E O 1
ATOM 15162 N N . GLU F 1 282 ? -20.07928 26.57956 0.04796 1.000 42.11025 280 GLU E N 1
ATOM 15163 C CA . GLU F 1 282 ? -19.53082 27.29725 -1.09440 1.000 44.69828 280 GLU E CA 1
ATOM 15164 C C . GLU F 1 282 ? -18.06257 26.98116 -1.34853 1.000 43.25162 280 GLU E C 1
ATOM 15165 O O . GLU F 1 282 ? -17.50205 27.49135 -2.32522 1.000 38.31763 280 GLU E O 1
ATOM 15171 N N . SER F 1 283 ? -17.43369 26.16631 -0.50610 1.000 41.03057 281 SER E N 1
ATOM 15172 C CA . SER F 1 283 ? -16.07208 25.72726 -0.76961 1.000 37.14024 281 SER E CA 1
ATOM 15173 C C . SER F 1 283 ? -16.04174 24.82442 -2.00162 1.000 36.24921 281 SER E C 1
ATOM 15174 O O . SER F 1 283 ? -16.93710 23.99402 -2.18679 1.000 37.27184 281 SER E O 1
ATOM 15177 N N . PRO F 1 284 ? -15.02581 24.95702 -2.85779 1.000 36.88705 282 PRO E N 1
ATOM 15178 C CA . PRO F 1 284 ? -14.98758 24.17876 -4.10334 1.000 39.14148 282 PRO E CA 1
ATOM 15179 C C . PRO F 1 284 ? -14.58395 22.72109 -3.93652 1.000 42.58486 282 PRO E C 1
ATOM 15180 O O . PRO F 1 284 ? -14.47373 22.01485 -4.94517 1.000 47.37432 282 PRO E O 1
ATOM 15184 N N . THR F 1 285 ? -14.36275 22.24297 -2.71667 1.000 45.08746 283 THR E N 1
ATOM 15185 C CA . THR F 1 285 ? -13.96350 20.85963 -2.51173 1.000 44.64447 283 THR E CA 1
ATOM 15186 C C . THR F 1 285 ? -15.18969 19.95392 -2.40594 1.000 48.99681 283 THR E C 1
ATOM 15187 O O . THR F 1 285 ? -16.33081 20.41042 -2.31182 1.000 51.82460 283 THR E O 1
ATOM 15191 N N . ASN F 1 286 ? -14.93706 18.64745 -2.42352 1.000 41.70428 284 ASN E N 1
ATOM 15192 C CA . ASN F 1 286 ? -16.00689 17.66268 -2.35482 1.000 46.81485 284 ASN E CA 1
ATOM 15193 C C . ASN F 1 286 ? -16.41180 17.40031 -0.91065 1.000 48.33712 284 ASN E C 1
ATOM 15194 O O . ASN F 1 286 ? -15.56459 17.31564 -0.01646 1.000 39.34559 284 ASN E O 1
ATOM 15199 N N . LYS F 1 287 ? -17.71871 17.27578 -0.68871 1.000 49.26118 285 LYS E N 1
ATOM 15200 C CA . LYS F 1 287 ? -18.24848 16.85603 0.60022 1.000 45.66297 285 LYS E CA 1
ATOM 15201 C C . LYS F 1 287 ? -18.28082 15.33423 0.64609 1.000 46.69088 285 LYS E C 1
ATOM 15202 O O . LYS F 1 287 ? -18.74995 14.68973 -0.29765 1.000 43.97143 285 LYS E O 1
ATOM 15208 N N . VAL F 1 288 ? -17.77788 14.76266 1.73785 1.000 50.13289 286 VAL E N 1
ATOM 15209 C CA . VAL F 1 288 ? -17.68480 13.31630 1.87680 1.000 44.31225 286 VAL E CA 1
ATOM 15210 C C . VAL F 1 288 ? -18.28482 12.90334 3.21388 1.000 45.79216 286 VAL E C 1
ATOM 15211 O O . VAL F 1 288 ? -18.29129 13.67054 4.18226 1.000 42.34208 286 VAL E O 1
ATOM 15215 N N . ASN F 1 289 ? -18.81228 11.68245 3.25326 1.000 50.64683 287 ASN E N 1
ATOM 15216 C CA . ASN F 1 289 ? -19.40184 11.11041 4.45797 1.000 51.53641 287 ASN E CA 1
ATOM 15217 C C . ASN F 1 289 ? -18.37281 10.18503 5.09661 1.000 53.36110 287 ASN E C 1
ATOM 15218 O O . ASN F 1 289 ? -18.02370 9.14624 4.52650 1.000 53.32854 287 ASN E O 1
ATOM 15223 N N . LEU F 1 290 ? -17.88938 10.56224 6.27552 1.000 50.56707 288 LEU E N 1
ATOM 15224 C CA . LEU F 1 290 ? -16.88561 9.79233 7.00518 1.000 48.61510 288 LEU E CA 1
ATOM 15225 C C . LEU F 1 290 ? -17.56428 9.18316 8.23022 1.000 53.08508 288 LEU E C 1
ATOM 15226 O O . LEU F 1 290 ? -17.54105 9.75793 9.32057 1.000 57.34505 288 LEU E O 1
ATOM 15231 N N . ASN F 1 291 ? -18.17436 8.01212 8.03470 1.000 49.26360 289 ASN E N 1
ATOM 15232 C CA . ASN F 1 291 ? -18.83187 7.25684 9.10117 1.000 45.26023 289 ASN E CA 1
ATOM 15233 C C . ASN F 1 291 ? -19.88859 8.11109 9.80716 1.000 51.89250 289 ASN E C 1
ATOM 15234 O O . ASN F 1 291 ? -19.85463 8.32433 11.02137 1.000 48.28655 289 ASN E O 1
ATOM 15239 N N . GLY F 1 292 ? -20.82860 8.59976 9.01786 1.000 50.27521 290 GLY E N 1
ATOM 15240 C CA . GLY F 1 292 ? -21.90978 9.43998 9.52457 1.000 44.10124 290 GLY E CA 1
ATOM 15241 C C . GLY F 1 292 ? -21.64884 10.93048 9.47403 1.000 52.37266 290 GLY E C 1
ATOM 15242 O O . GLY F 1 292 ? -22.48333 11.69106 8.98403 1.000 60.00930 290 GLY E O 1
ATOM 15243 N N . THR F 1 293 ? -20.49092 11.35911 9.97288 1.000 47.05006 291 THR E N 1
ATOM 15244 C CA . THR F 1 293 ? -20.15383 12.77526 10.01645 1.000 50.58863 291 THR E CA 1
ATOM 15245 C C . THR F 1 293 ? -19.76466 13.27242 8.62906 1.000 46.99552 291 THR E C 1
ATOM 15246 O O . THR F 1 293 ? -18.93304 12.66162 7.95021 1.000 46.46218 291 THR E O 1
ATOM 15250 N N . TYR F 1 294 ? -20.36666 14.38280 8.21107 1.000 45.33338 292 TYR E N 1
ATOM 15251 C CA . TYR F 1 294 ? -20.01402 14.99056 6.93508 1.000 46.03233 292 TYR E CA 1
ATOM 15252 C C . TYR F 1 294 ? -18.66411 15.68940 7.04066 1.000 48.86889 292 TYR E C 1
ATOM 15253 O O . TYR F 1 294 ? -18.39587 16.40344 8.01193 1.000 43.72282 292 TYR E O 1
ATOM 15262 N N . MET F 1 295 ? -17.81208 15.47734 6.03987 1.000 49.44811 293 MET E N 1
ATOM 15263 C CA . MET F 1 295 ? -16.47229 16.04277 6.01470 1.000 43.69094 293 MET E CA 1
ATOM 15264 C C . MET F 1 295 ? -16.21852 16.70264 4.66654 1.000 47.49360 293 MET E C 1
ATOM 15265 O O . MET F 1 295 ? -16.91525 16.44507 3.68148 1.000 47.87586 293 MET E O 1
ATOM 15270 N N . LYS F 1 296 ? -15.19831 17.55701 4.63463 1.000 39.60835 294 LYS E N 1
ATOM 15271 C CA . LYS F 1 296 ? -14.82370 18.29862 3.43853 1.000 40.05095 294 LYS E CA 1
ATOM 15272 C C . LYS F 1 296 ? -13.35552 18.04992 3.12991 1.000 39.27712 294 LYS E C 1
ATOM 15273 O O . LYS F 1 296 ? -12.50878 18.12871 4.02587 1.000 37.21617 294 LYS E O 1
ATOM 15279 N N . GLU F 1 297 ? -13.05830 17.75035 1.86741 1.000 38.93752 295 GLU E N 1
ATOM 15280 C CA . GLU F 1 297 ? -11.67861 17.56782 1.44438 1.000 35.90418 295 GLU E CA 1
ATOM 15281 C C . GLU F 1 297 ? -10.91818 18.88798 1.52794 1.000 34.92349 295 GLU E C 1
ATOM 15282 O O . GLU F 1 297 ? -11.50520 19.97200 1.59354 1.000 47.47517 295 GLU E O 1
ATOM 15288 N N . TYR F 1 298 ? -9.59093 18.78822 1.51747 1.000 30.63654 296 TYR E N 1
ATOM 15289 C CA . TYR F 1 298 ? -8.76135 19.97409 1.67120 1.000 35.51553 296 TYR E CA 1
ATOM 15290 C C . TYR F 1 298 ? -7.33466 19.66444 1.24440 1.000 34.99571 296 TYR E C 1
ATOM 15291 O O . TYR F 1 298 ? -6.86046 18.53356 1.38132 1.000 31.53801 296 TYR E O 1
ATOM 15300 N N . TRP F 1 299 ? -6.65985 20.69016 0.72970 1.000 30.70554 297 TRP E N 1
ATOM 15301 C CA . TRP F 1 299 ? -5.24186 20.61080 0.41309 1.000 40.89178 297 TRP E CA 1
ATOM 15302 C C . TRP F 1 299 ? -4.68598 22.02617 0.34949 1.000 35.77185 297 TRP E C 1
ATOM 15303 O O . TRP F 1 299 ? -5.36370 22.94345 -0.12125 1.000 31.58704 297 TRP E O 1
ATOM 15314 N N . GLY F 1 300 ? -3.45646 22.19532 0.83335 1.000 28.39338 298 GLY E N 1
ATOM 15315 C CA . GLY F 1 300 ? -2.82414 23.49501 0.81876 1.000 27.49474 298 GLY E CA 1
ATOM 15316 C C . GLY F 1 300 ? -2.21283 23.83416 -0.52630 1.000 31.44634 298 GLY E C 1
ATOM 15317 O O . GLY F 1 300 ? -2.04358 22.98624 -1.40287 1.000 33.37304 298 GLY E O 1
ATOM 15318 N N . GLU F 1 301 ? -1.87235 25.11572 -0.68396 1.000 26.81651 299 GLU E N 1
ATOM 15319 C CA . GLU F 1 301 ? -1.25681 25.56906 -1.92516 1.000 32.96245 299 GLU E CA 1
ATOM 15320 C C . GLU F 1 301 ? 0.14474 25.00604 -2.11772 1.000 36.96028 299 GLU E C 1
ATOM 15321 O O . GLU F 1 301 ? 0.66237 25.03742 -3.23947 1.000 36.14593 299 GLU E O 1
ATOM 15327 N N . GLY F 1 302 ? 0.76653 24.49101 -1.05794 1.000 30.00716 300 GLY E N 1
ATOM 15328 C CA . GLY F 1 302 ? 2.05035 23.83394 -1.19486 1.000 30.16674 300 GLY E CA 1
ATOM 15329 C C . GLY F 1 302 ? 1.99026 22.42913 -1.74949 1.000 35.49033 300 GLY E C 1
ATOM 15330 O O . GLY F 1 302 ? 3.03797 21.86075 -2.07166 1.000 32.22566 300 GLY E O 1
ATOM 15331 N N . ALA F 1 303 ? 0.79336 21.85735 -1.86556 1.000 31.06973 301 ALA E N 1
ATOM 15332 C CA . ALA F 1 303 ? 0.64390 20.51764 -2.41104 1.000 32.37251 301 ALA E CA 1
ATOM 15333 C C . ALA F 1 303 ? 0.97466 20.50533 -3.90083 1.000 33.19062 301 ALA E C 1
ATOM 15334 O O . ALA F 1 303 ? 0.92485 21.53060 -4.58640 1.000 35.71401 301 ALA E O 1
ATOM 15336 N N . ASN F 1 304 ? 1.31081 19.31333 -4.40173 1.000 37.73249 302 ASN E N 1
ATOM 15337 C CA . ASN F 1 304 ? 1.75326 19.19025 -5.78754 1.000 40.20012 302 ASN E CA 1
ATOM 15338 C C . ASN F 1 304 ? 0.66489 19.59042 -6.77490 1.000 36.29663 302 ASN E C 1
ATOM 15339 O O . ASN F 1 304 ? 0.97177 20.11339 -7.85173 1.000 39.40392 302 ASN E O 1
ATOM 15344 N N . ARG F 1 305 ? -0.60552 19.36195 -6.43427 1.000 35.85933 303 ARG E N 1
ATOM 15345 C CA . ARG F 1 305 ? -1.67643 19.69903 -7.36706 1.000 41.03679 303 ARG E CA 1
ATOM 15346 C C . ARG F 1 305 ? -1.79112 21.20259 -7.57645 1.000 38.20654 303 ARG E C 1
ATOM 15347 O O . ARG F 1 305 ? -2.16927 21.64684 -8.66681 1.000 40.58649 303 ARG E O 1
ATOM 15355 N N . ALA F 1 306 ? -1.46752 21.99762 -6.55769 1.000 35.35114 304 ALA E N 1
ATOM 15356 C CA . ALA F 1 306 ? -1.48667 23.44803 -6.69646 1.000 32.91972 304 ALA E CA 1
ATOM 15357 C C . ALA F 1 306 ? -0.15977 23.98796 -7.21311 1.000 31.45987 304 ALA E C 1
ATOM 15358 O O . ALA F 1 306 ? -0.14297 24.84212 -8.10568 1.000 33.60987 304 ALA E O 1
ATOM 15360 N N . ARG F 1 307 ? 0.95604 23.49551 -6.67182 1.000 34.40159 305 ARG E N 1
ATOM 15361 C CA . ARG F 1 307 ? 2.27028 23.96395 -7.09382 1.000 40.25223 305 ARG E CA 1
ATOM 15362 C C . ARG F 1 307 ? 2.57730 23.61681 -8.54407 1.000 39.91311 305 ARG E C 1
ATOM 15363 O O . ARG F 1 307 ? 3.40084 24.29371 -9.16927 1.000 43.37659 305 ARG E O 1
ATOM 15371 N N . ASN F 1 308 ? 1.93781 22.58862 -9.09128 1.000 38.26696 306 ASN E N 1
ATOM 15372 C CA . ASN F 1 308 ? 2.19118 22.12501 -10.44853 1.000 38.54724 306 ASN E CA 1
ATOM 15373 C C . ASN F 1 308 ? 0.93438 22.21914 -11.30617 1.000 42.58736 306 ASN E C 1
ATOM 15374 O O . ASN F 1 308 ? 0.62290 21.31486 -12.08435 1.000 45.08147 306 ASN E O 1
ATOM 15379 N N . TRP F 1 309 ? 0.19723 23.32594 -11.17843 1.000 43.35838 307 TRP E N 1
ATOM 15380 C CA . TRP F 1 309 ? -1.03679 23.48624 -11.93992 1.000 43.44170 307 TRP E CA 1
ATOM 15381 C C . TRP F 1 309 ? -0.78758 23.54523 -13.44139 1.000 37.03330 307 TRP E C 1
ATOM 15382 O O . TRP F 1 309 ? -1.70279 23.25957 -14.22082 1.000 50.64476 307 TRP E O 1
ATOM 15393 N N . GLN F 1 310 ? 0.42702 23.90387 -13.86513 1.000 38.41189 308 GLN E N 1
ATOM 15394 C CA . GLN F 1 310 ? 0.73131 23.96926 -15.28999 1.000 40.76068 308 GLN E CA 1
ATOM 15395 C C . GLN F 1 310 ? 0.81850 22.59051 -15.93180 1.000 45.44547 308 GLN E C 1
ATOM 15396 O O . GLN F 1 310 ? 0.64361 22.47749 -17.14947 1.000 50.87155 308 GLN E O 1
ATOM 15402 N N . ARG F 1 311 ? 1.08204 21.54407 -15.14643 1.000 49.96631 309 ARG E N 1
ATOM 15403 C CA . ARG F 1 311 ? 1.17575 20.19389 -15.68825 1.000 45.85145 309 ARG E CA 1
ATOM 15404 C C . ARG F 1 311 ? -0.18567 19.57537 -15.97591 1.000 52.32672 309 ARG E C 1
ATOM 15405 O O . ARG F 1 311 ? -0.26935 18.65239 -16.79339 1.000 60.28749 309 ARG E O 1
ATOM 15413 N N . TYR F 1 312 ? -1.24487 20.05488 -15.33130 1.000 54.48997 310 TYR E N 1
ATOM 15414 C CA . TYR F 1 312 ? -2.57926 19.50212 -15.53980 1.000 60.62701 310 TYR E CA 1
ATOM 15415 C C . TYR F 1 312 ? -3.35741 20.31898 -16.56735 1.000 63.36077 310 TYR E C 1
ATOM 15416 O O . TYR F 1 312 ? -4.29856 21.03503 -16.22313 1.000 62.47651 310 TYR E O 1
ATOM 15425 N N . GLU F 1 324 ? -7.19803 10.85766 -4.19030 1.000 74.57240 322 GLU E N 1
ATOM 15426 C CA . GLU F 1 324 ? -6.31568 11.53877 -5.12885 1.000 82.37972 322 GLU E CA 1
ATOM 15427 C C . GLU F 1 324 ? -6.23120 13.02728 -4.79626 1.000 74.34041 322 GLU E C 1
ATOM 15428 O O . GLU F 1 324 ? -7.20568 13.76654 -4.94932 1.000 78.50213 322 GLU E O 1
ATOM 15434 N N . GLY F 1 325 ? -5.05814 13.45176 -4.32988 1.000 70.60833 323 GLY E N 1
ATOM 15435 C CA . GLY F 1 325 ? -4.80727 14.85551 -4.07736 1.000 60.67432 323 GLY E CA 1
ATOM 15436 C C . GLY F 1 325 ? -5.45588 15.41169 -2.83564 1.000 56.63079 323 GLY E C 1
ATOM 15437 O O . GLY F 1 325 ? -5.67532 16.62544 -2.75470 1.000 51.94474 323 GLY E O 1
ATOM 15438 N N . VAL F 1 326 ? -5.77665 14.56444 -1.86438 1.000 58.57734 324 VAL E N 1
ATOM 15439 C CA . VAL F 1 326 ? -6.37725 14.99675 -0.60864 1.000 54.43161 324 VAL E CA 1
ATOM 15440 C C . VAL F 1 326 ? -5.29214 15.02741 0.45848 1.000 46.84927 324 VAL E C 1
ATOM 15441 O O . VAL F 1 326 ? -4.72010 13.98594 0.80354 1.000 57.25774 324 VAL E O 1
ATOM 15445 N N . ASP F 1 327 ? -5.00871 16.22076 0.98214 1.000 46.13561 325 ASP E N 1
ATOM 15446 C CA . ASP F 1 327 ? -4.10034 16.36733 2.11356 1.000 47.11148 325 ASP E CA 1
ATOM 15447 C C . ASP F 1 327 ? -4.79487 16.14060 3.44939 1.000 49.77363 325 ASP E C 1
ATOM 15448 O O . ASP F 1 327 ? -4.21649 15.51848 4.34636 1.000 49.31074 325 ASP E O 1
ATOM 15453 N N . SER F 1 328 ? -6.02736 16.62390 3.59815 1.000 45.80565 326 SER E N 1
ATOM 15454 C CA . SER F 1 328 ? -6.69975 16.58585 4.88792 1.000 42.61226 326 SER E CA 1
ATOM 15455 C C . SER F 1 328 ? -8.20706 16.53047 4.69256 1.000 38.16501 326 SER E C 1
ATOM 15456 O O . SER F 1 328 ? -8.73040 16.86211 3.62627 1.000 35.07632 326 SER E O 1
ATOM 15459 N N . TYR F 1 329 ? -8.89602 16.09692 5.74612 1.000 34.66221 327 TYR E N 1
ATOM 15460 C CA . TYR F 1 329 ? -10.34549 16.20035 5.86272 1.000 31.75666 327 TYR E CA 1
ATOM 15461 C C . TYR F 1 329 ? -10.65522 17.26307 6.90906 1.000 32.30300 327 TYR E C 1
ATOM 15462 O O . TYR F 1 329 ? -10.22323 17.14505 8.06019 1.000 33.60903 327 TYR E O 1
ATOM 15471 N N . VAL F 1 330 ? -11.38641 18.29966 6.51517 1.000 36.61791 328 VAL E N 1
ATOM 15472 C CA . VAL F 1 330 ? -11.82874 19.30578 7.47812 1.000 37.69097 328 VAL E CA 1
ATOM 15473 C C . VAL F 1 330 ? -13.30160 19.05137 7.77533 1.000 38.90946 328 VAL E C 1
ATOM 15474 O O . VAL F 1 330 ? -14.02589 18.53867 6.90910 1.000 37.47619 328 VAL E O 1
ATOM 15478 N N . PRO F 1 331 ? -13.78153 19.36077 8.97737 1.000 37.97061 329 PRO E N 1
ATOM 15479 C CA . PRO F 1 331 ? -15.18944 19.10151 9.29144 1.000 35.82479 329 PRO E CA 1
ATOM 15480 C C . PRO F 1 331 ? -16.11703 19.98578 8.47594 1.000 35.77227 329 PRO E C 1
ATOM 15481 O O . PRO F 1 331 ? -15.77914 21.11152 8.10602 1.000 40.95416 329 PRO E O 1
ATOM 15485 N N . TYR F 1 332 ? -17.29999 19.45004 8.19022 1.000 44.13049 330 TYR E N 1
ATOM 15486 C CA . TYR F 1 332 ? -18.31879 20.17943 7.44791 1.000 46.46507 330 TYR E CA 1
ATOM 15487 C C . TYR F 1 332 ? -19.10763 21.07253 8.39774 1.000 40.84354 330 TYR E C 1
ATOM 15488 O O . TYR F 1 332 ? -19.55790 20.62026 9.45519 1.000 46.56727 330 TYR E O 1
ATOM 15497 N N . ALA F 1 333 ? -19.28092 22.34048 8.01774 1.000 32.91785 331 ALA E N 1
ATOM 15498 C CA . ALA F 1 333 ? -19.85804 23.34049 8.90947 1.000 42.43566 331 ALA E CA 1
ATOM 15499 C C . ALA F 1 333 ? -21.08115 24.04149 8.32926 1.000 40.80556 331 ALA E C 1
ATOM 15500 O O . ALA F 1 333 ? -21.54595 25.02891 8.91107 1.000 48.09009 331 ALA E O 1
ATOM 15502 N N . GLY F 1 334 ? -21.61544 23.56951 7.20754 1.000 42.28668 332 GLY E N 1
ATOM 15503 C CA . GLY F 1 334 ? -22.81792 24.16297 6.65582 1.000 44.15473 332 GLY E CA 1
ATOM 15504 C C . GLY F 1 334 ? -22.56208 25.31822 5.71002 1.000 42.96103 332 GLY E C 1
ATOM 15505 O O . GLY F 1 334 ? -21.61037 25.28615 4.92645 1.000 40.41870 332 GLY E O 1
ATOM 15506 N N . SER F 1 335 ? -23.40339 26.34498 5.77395 1.000 44.35403 333 SER E N 1
ATOM 15507 C CA . SER F 1 335 ? -23.32119 27.47109 4.85696 1.000 42.08781 333 SER E CA 1
ATOM 15508 C C . SER F 1 335 ? -22.40990 28.56201 5.40970 1.000 41.11983 333 SER E C 1
ATOM 15509 O O . SER F 1 335 ? -22.15263 28.64576 6.61291 1.000 44.14429 333 SER E O 1
ATOM 15512 N N . LEU F 1 336 ? -21.92201 29.40976 4.50079 1.000 39.70434 334 LEU E N 1
ATOM 15513 C CA . LEU F 1 336 ? -21.06614 30.51837 4.90971 1.000 37.77740 334 LEU E CA 1
ATOM 15514 C C . LEU F 1 336 ? -21.86582 31.59641 5.63150 1.000 39.67183 334 LEU E C 1
ATOM 15515 O O . LEU F 1 336 ? -21.39311 32.16639 6.62162 1.000 41.48555 334 LEU E O 1
ATOM 15520 N N . LYS F 1 337 ? -23.07678 31.89171 5.14944 1.000 40.14309 335 LYS E N 1
ATOM 15521 C CA . LYS F 1 337 ? -23.88139 32.94515 5.76206 1.000 47.06914 335 LYS E CA 1
ATOM 15522 C C . LYS F 1 337 ? -24.19276 32.62721 7.21953 1.000 45.34642 335 LYS E C 1
ATOM 15523 O O . LYS F 1 337 ? -24.13885 33.51284 8.08058 1.000 45.69326 335 LYS E O 1
ATOM 15529 N N . ASP F 1 338 ? -24.50693 31.36478 7.51837 1.000 41.53361 336 ASP E N 1
ATOM 15530 C CA . ASP F 1 338 ? -24.84632 30.99462 8.88880 1.000 37.04694 336 ASP E CA 1
ATOM 15531 C C . ASP F 1 338 ? -23.62382 31.03296 9.79735 1.000 37.88868 336 ASP E C 1
ATOM 15532 O O . ASP F 1 338 ? -23.69925 31.53280 10.92569 1.000 47.40294 336 ASP E O 1
ATOM 15537 N N . ASN F 1 339 ? -22.48767 30.51593 9.32421 1.000 41.40735 337 ASN E N 1
ATOM 15538 C CA . ASN F 1 339 ? -21.31112 30.41411 10.18255 1.000 33.97388 337 ASN E CA 1
ATOM 15539 C C . ASN F 1 339 ? -20.65685 31.77212 10.40778 1.000 34.67815 337 ASN E C 1
ATOM 15540 O O . ASN F 1 339 ? -20.23465 32.08290 11.52803 1.000 37.89281 337 ASN E O 1
ATOM 15545 N N . VAL F 1 340 ? -20.55051 32.58948 9.35812 1.000 31.87192 338 VAL E N 1
ATOM 15546 C CA . VAL F 1 340 ? -19.92631 33.90040 9.50879 1.000 31.97763 338 VAL E CA 1
ATOM 15547 C C . VAL F 1 340 ? -20.76904 34.79215 10.41184 1.000 30.36544 338 VAL E C 1
ATOM 15548 O O . VAL F 1 340 ? -20.23492 35.57376 11.20776 1.000 31.27183 338 VAL E O 1
ATOM 15552 N N . ALA F 1 341 ? -22.09611 34.67900 10.31931 1.000 38.64655 339 ALA E N 1
ATOM 15553 C CA . ALA F 1 341 ? -22.96300 35.47259 11.18429 1.000 34.29667 339 ALA E CA 1
ATOM 15554 C C . ALA F 1 341 ? -22.78204 35.08985 12.64784 1.000 33.95876 339 ALA E C 1
ATOM 15555 O O . ALA F 1 341 ? -22.85189 35.94850 13.53455 1.000 35.38937 339 ALA E O 1
ATOM 15557 N N . ILE F 1 342 ? -22.54518 33.80542 12.92167 1.000 33.10811 340 ILE E N 1
ATOM 15558 C CA . ILE F 1 342 ? -22.31872 33.37668 14.29815 1.000 36.40700 340 ILE E CA 1
ATOM 15559 C C . ILE F 1 342 ? -20.94951 33.83763 14.78189 1.000 37.26588 340 ILE E C 1
ATOM 15560 O O . ILE F 1 342 ? -20.80412 34.31263 15.91533 1.000 38.57929 340 ILE E O 1
ATOM 15565 N N . SER F 1 343 ? -19.92757 33.71570 13.93041 1.000 27.33800 341 SER E N 1
ATOM 15566 C CA . SER F 1 343 ? -18.58426 34.13437 14.31848 1.000 30.85587 341 SER E CA 1
ATOM 15567 C C . SER F 1 343 ? -18.53000 35.62820 14.61347 1.000 35.85696 341 SER E C 1
ATOM 15568 O O . SER F 1 343 ? -17.92479 36.05121 15.60554 1.000 33.13486 341 SER E O 1
ATOM 15571 N N . LEU F 1 344 ? -19.15893 36.44344 13.76627 1.000 34.63655 342 LEU E N 1
ATOM 15572 C CA . LEU F 1 344 ? -19.14311 37.88631 13.96691 1.000 38.80547 342 LEU E CA 1
ATOM 15573 C C . LEU F 1 344 ? -20.10101 38.33955 15.06015 1.000 36.79188 342 LEU E C 1
ATOM 15574 O O . LEU F 1 344 ? -19.89536 39.41331 15.63666 1.000 37.75472 342 LEU E O 1
ATOM 15579 N N . SER F 1 345 ? -21.13992 37.55415 15.35598 1.000 34.54343 343 SER E N 1
ATOM 15580 C CA . SER F 1 345 ? -21.98971 37.86596 16.49949 1.000 34.53037 343 SER E CA 1
ATOM 15581 C C . SER F 1 345 ? -21.20387 37.81163 17.80095 1.000 38.86073 343 SER E C 1
ATOM 15582 O O . SER F 1 345 ? -21.49984 38.56054 18.73949 1.000 43.65783 343 SER E O 1
ATOM 15585 N N . LYS F 1 346 ? -20.19991 36.93729 17.87543 1.000 32.15882 344 LYS E N 1
ATOM 15586 C CA . LYS F 1 346 ? -19.36452 36.86665 19.06572 1.000 35.13702 344 LYS E CA 1
ATOM 15587 C C . LYS F 1 346 ? -18.24857 37.90101 19.03546 1.000 34.40274 344 LYS E C 1
ATOM 15588 O O . LYS F 1 346 ? -17.82443 38.37769 20.09426 1.000 37.34936 344 LYS E O 1
ATOM 15594 N N . VAL F 1 347 ? -17.76564 38.25969 17.84356 1.000 34.14276 345 VAL E N 1
ATOM 15595 C CA . VAL F 1 347 ? -16.75324 39.30735 17.73719 1.000 33.97178 345 VAL E CA 1
ATOM 15596 C C . VAL F 1 347 ? -17.32401 40.63924 18.20583 1.000 34.99836 345 VAL E C 1
ATOM 15597 O O . VAL F 1 347 ? -16.70628 41.35325 19.00412 1.000 34.08828 345 VAL E O 1
ATOM 15601 N N . ARG F 1 348 ? -18.51994 40.98806 17.72253 1.000 38.06080 346 ARG E N 1
ATOM 15602 C CA . ARG F 1 348 ? -19.15554 42.23116 18.14886 1.000 37.68393 346 ARG E CA 1
ATOM 15603 C C . ARG F 1 348 ? -19.44916 42.21649 19.64372 1.000 34.49654 346 ARG E C 1
ATOM 15604 O O . ARG F 1 348 ? -19.33573 43.24771 20.31715 1.000 36.80247 346 ARG E O 1
ATOM 15612 N N . SER F 1 349 ? -19.82968 41.05544 20.18113 1.000 39.79473 347 SER E N 1
ATOM 15613 C CA . SER F 1 349 ? -20.09015 40.95734 21.61355 1.000 40.80662 347 SER E CA 1
ATOM 15614 C C . SER F 1 349 ? -18.80880 41.12583 22.42026 1.000 39.15937 347 SER E C 1
ATOM 15615 O O . SER F 1 349 ? -18.80926 41.78689 23.46536 1.000 38.01600 347 SER E O 1
ATOM 15618 N N . THR F 1 350 ? -17.70668 40.53605 21.95000 1.000 34.08820 348 THR E N 1
ATOM 15619 C CA . THR F 1 350 ? -16.43061 40.68537 22.64280 1.000 35.85599 348 THR E CA 1
ATOM 15620 C C . THR F 1 350 ? -15.95092 42.13191 22.61194 1.000 37.07694 348 THR E C 1
ATOM 15621 O O . THR F 1 350 ? -15.36759 42.62017 23.58762 1.000 35.31867 348 THR E O 1
ATOM 15625 N N . MET F 1 351 ? -16.19080 42.83488 21.50178 1.000 35.40064 349 MET E N 1
ATOM 15626 C CA . MET F 1 351 ? -15.77882 44.23135 21.41111 1.000 34.76088 349 MET E CA 1
ATOM 15627 C C . MET F 1 351 ? -16.60099 45.12096 22.33505 1.000 33.32194 349 MET E C 1
ATOM 15628 O O . MET F 1 351 ? -16.10914 46.15918 22.79138 1.000 33.97151 349 MET E O 1
ATOM 15633 N N . CYS F 1 352 ? -17.84693 44.73759 22.62161 1.000 36.30770 350 CYS E N 1
ATOM 15634 C CA . CYS F 1 352 ? -18.63270 45.47672 23.60427 1.000 43.42681 350 CYS E CA 1
ATOM 15635 C C . CYS F 1 352 ? -18.04261 45.33272 25.00135 1.000 42.71389 350 CYS E C 1
ATOM 15636 O O . CYS F 1 352 ? -18.07419 46.27973 25.79615 1.000 45.88520 350 CYS E O 1
ATOM 15639 N N . ASN F 1 353 ? -17.50157 44.15380 25.31890 1.000 40.74440 351 ASN E N 1
ATOM 15640 C CA . ASN F 1 353 ? -16.90632 43.94400 26.63345 1.000 37.05680 351 ASN E CA 1
ATOM 15641 C C . ASN F 1 353 ? -15.62650 44.75269 26.80287 1.000 34.96645 351 ASN E C 1
ATOM 15642 O O . ASN F 1 353 ? -15.28691 45.14410 27.92527 1.000 39.21554 351 ASN E O 1
ATOM 15647 N N . CYS F 1 354 ? -14.90688 45.00993 25.70853 1.000 31.85120 352 CYS E N 1
ATOM 15648 C CA . CYS F 1 354 ? -13.72682 45.86442 25.74383 1.000 32.43286 352 CYS E CA 1
ATOM 15649 C C . CYS F 1 354 ? -14.06818 47.34774 25.68805 1.000 37.47880 352 CYS E C 1
ATOM 15650 O O . CYS F 1 354 ? -13.16487 48.17843 25.83308 1.000 37.72793 352 CYS E O 1
ATOM 15653 N N . GLY F 1 355 ? -15.33632 47.69739 25.48200 1.000 36.79706 353 GLY E N 1
ATOM 15654 C CA . GLY F 1 355 ? -15.72341 49.08964 25.37165 1.000 32.04194 353 GLY E CA 1
ATOM 15655 C C . GLY F 1 355 ? -15.51294 49.69576 24.00317 1.000 43.01173 353 GLY E C 1
ATOM 15656 O O . GLY F 1 355 ? -15.32286 50.91227 23.89518 1.000 42.36502 353 GLY E O 1
ATOM 15657 N N . ALA F 1 356 ? -15.54768 48.88356 22.94846 1.000 38.09062 354 ALA E N 1
ATOM 15658 C CA . ALA F 1 356 ? -15.27445 49.33428 21.59056 1.000 42.32607 354 ALA E CA 1
ATOM 15659 C C . ALA F 1 356 ? -16.50700 49.13697 20.72065 1.000 44.86224 354 ALA E C 1
ATOM 15660 O O . ALA F 1 356 ? -17.12559 48.06769 20.74637 1.000 41.66462 354 ALA E O 1
ATOM 15662 N N . LEU F 1 357 ? -16.85620 50.16833 19.94997 1.000 44.36058 355 LEU E N 1
ATOM 15663 C CA . LEU F 1 357 ? -17.95312 50.09661 18.99382 1.000 46.43807 355 LEU E CA 1
ATOM 15664 C C . LEU F 1 357 ? -17.48071 49.90849 17.55763 1.000 44.10541 355 LEU E C 1
ATOM 15665 O O . LEU F 1 357 ? -18.30723 49.63124 16.68169 1.000 42.03595 355 LEU E O 1
ATOM 15670 N N . ASN F 1 358 ? -16.18365 50.05286 17.29588 1.000 37.61348 356 ASN E N 1
ATOM 15671 C CA . ASN F 1 358 ? -15.63284 49.83117 15.96741 1.000 36.75333 356 ASN E CA 1
ATOM 15672 C C . ASN F 1 358 ? -14.21566 49.29441 16.11011 1.000 35.19414 356 ASN E C 1
ATOM 15673 O O . ASN F 1 358 ? -13.62438 49.32009 17.19266 1.000 37.86826 356 ASN E O 1
ATOM 15678 N N . ILE F 1 359 ? -13.67612 48.79580 14.99375 1.000 31.74647 357 ILE E N 1
ATOM 15679 C CA . ILE F 1 359 ? -12.33552 48.20378 15.02081 1.000 31.21500 357 ILE E CA 1
ATOM 15680 C C . ILE F 1 359 ? -11.27058 49.21611 15.41697 1.000 26.90401 357 ILE E C 1
ATOM 15681 O O . ILE F 1 359 ? -10.40579 48.87597 16.23837 1.000 29.26638 357 ILE E O 1
ATOM 15686 N N . PRO F 1 360 ? -11.24735 50.45069 14.89124 1.000 28.00031 358 PRO E N 1
ATOM 15687 C CA . PRO F 1 360 ? -10.25545 51.41829 15.39585 1.000 28.90938 358 PRO E CA 1
ATOM 15688 C C . PRO F 1 360 ? -10.34579 51.65791 16.89388 1.000 28.56228 358 PRO E C 1
ATOM 15689 O O . PRO F 1 360 ? -9.30796 51.80860 17.55074 1.000 34.33272 358 PRO E O 1
ATOM 15693 N N . GLU F 1 361 ? -11.55737 51.69778 17.45719 1.000 30.78329 359 GLU E N 1
ATOM 15694 C CA . GLU F 1 361 ? -11.68885 51.83544 18.90560 1.000 39.04622 359 GLU E CA 1
ATOM 15695 C C . GLU F 1 361 ? -11.10002 50.63044 19.62729 1.000 37.83434 359 GLU E C 1
ATOM 15696 O O . GLU F 1 361 ? -10.48113 50.77328 20.68915 1.000 30.81394 359 GLU E O 1
ATOM 15702 N N . LEU F 1 362 ? -11.28553 49.43362 19.06633 1.000 31.57750 360 LEU E N 1
ATOM 15703 C CA . LEU F 1 362 ? -10.73396 48.23173 19.68183 1.000 34.23699 360 LEU E CA 1
ATOM 15704 C C . LEU F 1 362 ? -9.21640 48.31270 19.77099 1.000 33.24211 360 LEU E C 1
ATOM 15705 O O . LEU F 1 362 ? -8.63174 48.06567 20.83072 1.000 36.44321 360 LEU E O 1
ATOM 15710 N N . GLN F 1 363 ? -8.56114 48.67892 18.66731 1.000 34.08962 361 GLN E N 1
ATOM 15711 C CA . GLN F 1 363 ? -7.10755 48.79276 18.66224 1.000 33.91512 361 GLN E CA 1
ATOM 15712 C C . GLN F 1 363 ? -6.60615 49.89924 19.58087 1.000 32.01491 361 GLN E C 1
ATOM 15713 O O . GLN F 1 363 ? -5.42892 49.88893 19.95614 1.000 35.03313 361 GLN E O 1
ATOM 15719 N N . GLN F 1 364 ? -7.46745 50.84542 19.95440 1.000 39.65647 362 GLN E N 1
ATOM 15720 C CA . GLN F 1 364 ? -7.06684 51.94023 20.82848 1.000 42.74078 362 GLN E CA 1
ATOM 15721 C C . GLN F 1 364 ? -7.34314 51.65776 22.30029 1.000 41.26462 362 GLN E C 1
ATOM 15722 O O . GLN F 1 364 ? -6.59233 52.12837 23.16289 1.000 37.16109 362 GLN E O 1
ATOM 15728 N N . LYS F 1 365 ? -8.39447 50.89840 22.61010 1.000 42.43202 363 LYS E N 1
ATOM 15729 C CA . LYS F 1 365 ? -8.81831 50.67587 23.98638 1.000 41.21337 363 LYS E CA 1
ATOM 15730 C C . LYS F 1 365 ? -8.49567 49.28153 24.50720 1.000 36.33271 363 LYS E C 1
ATOM 15731 O O . LYS F 1 365 ? -8.73835 49.00939 25.68793 1.000 43.06552 363 LYS E O 1
ATOM 15737 N N . ALA F 1 366 ? -7.96020 48.39415 23.67222 1.000 29.20311 364 ALA E N 1
ATOM 15738 C CA . ALA F 1 366 ? -7.74834 47.01334 24.08836 1.000 36.41707 364 ALA E CA 1
ATOM 15739 C C . ALA F 1 366 ? -6.62608 46.91596 25.11441 1.000 32.24700 364 ALA E C 1
ATOM 15740 O O . ALA F 1 366 ? -5.52263 47.42757 24.89921 1.000 27.98926 364 ALA E O 1
ATOM 15742 N N . LYS F 1 367 ? -6.91372 46.25212 26.23217 1.000 31.42281 365 LYS E N 1
ATOM 15743 C CA . LYS F 1 367 ? -5.90710 45.90072 27.23279 1.000 34.62536 365 LYS E CA 1
ATOM 15744 C C . LYS F 1 367 ? -5.59709 44.42072 27.03933 1.000 37.86877 365 LYS E C 1
ATOM 15745 O O . LYS F 1 367 ? -6.27140 43.54637 27.58545 1.000 33.75284 365 LYS E O 1
ATOM 15751 N N . ILE F 1 368 ? -4.57439 44.14285 26.23958 1.000 31.48130 366 ILE E N 1
ATOM 15752 C CA . ILE F 1 368 ? -4.18672 42.77536 25.91933 1.000 30.76879 366 ILE E CA 1
ATOM 15753 C C . ILE F 1 368 ? -3.13007 42.32645 26.91821 1.000 30.49747 366 ILE E C 1
ATOM 15754 O O . ILE F 1 368 ? -2.07289 42.95458 27.04402 1.000 34.08971 366 ILE E O 1
ATOM 15759 N N . THR F 1 369 ? -3.41871 41.24364 27.63279 1.000 36.41810 367 THR E N 1
ATOM 15760 C CA . THR F 1 369 ? -2.48862 40.65321 28.57977 1.000 36.84131 367 THR E CA 1
ATOM 15761 C C . THR F 1 369 ? -2.06673 39.27086 28.09915 1.000 40.37767 367 THR E C 1
ATOM 15762 O O . THR F 1 369 ? -2.73153 38.64313 27.26767 1.000 39.91157 367 THR E O 1
ATOM 15766 N N . LEU F 1 370 ? -0.94452 38.80485 28.63640 1.000 37.45382 368 LEU E N 1
ATOM 15767 C CA . LEU F 1 370 ? -0.41337 37.48670 28.32604 1.000 34.29252 368 LEU E CA 1
ATOM 15768 C C . LEU F 1 370 ? -0.85268 36.49327 29.39168 1.000 35.34673 368 LEU E C 1
ATOM 15769 O O . LEU F 1 370 ? -0.65108 36.72941 30.58805 1.000 30.30895 368 LEU E O 1
ATOM 15774 N N . VAL F 1 371 ? -1.44627 35.38820 28.95507 1.000 30.38595 369 VAL E N 1
ATOM 15775 C CA . VAL F 1 371 ? -1.90113 34.33903 29.85867 1.000 35.90537 369 VAL E CA 1
ATOM 15776 C C . VAL F 1 371 ? -0.77989 33.32507 30.02140 1.000 41.08622 369 VAL E C 1
ATOM 15777 O O . VAL F 1 371 ? -0.27811 32.77596 29.03367 1.000 40.12028 369 VAL E O 1
ATOM 15781 N N . SER F 1 372 ? -0.39547 33.06584 31.26925 1.000 42.72167 370 SER E N 1
ATOM 15782 C CA . SER F 1 372 ? 0.68804 32.12689 31.52142 1.000 40.80587 370 SER E CA 1
ATOM 15783 C C . SER F 1 372 ? 0.20216 30.68804 31.50917 1.000 42.17518 370 SER E C 1
ATOM 15784 O O . SER F 1 372 ? 0.94023 29.79183 31.08636 1.000 49.97649 370 SER E O 1
ATOM 15787 N N . SER F 1 373 ? -1.02662 30.45293 31.95551 1.000 37.26314 371 SER E N 1
ATOM 15788 C CA . SER F 1 373 ? -1.57051 29.10593 32.02896 1.000 42.14287 371 SER E CA 1
ATOM 15789 C C . SER F 1 373 ? -3.06757 29.20391 32.26949 1.000 39.82281 371 SER E C 1
ATOM 15790 O O . SER F 1 373 ? -3.57620 30.23331 32.72469 1.000 37.59174 371 SER E O 1
ATOM 15793 N N . THR F 1 374 ? -3.76542 28.11868 31.94530 1.000 44.18692 372 THR E N 1
ATOM 15794 C CA . THR F 1 374 ? -5.18517 27.97257 32.22098 1.000 42.72981 372 THR E CA 1
ATOM 15795 C C . THR F 1 374 ? -5.39003 26.68607 33.00513 1.000 39.31848 372 THR E C 1
ATOM 15796 O O . THR F 1 374 ? -4.48509 25.85529 33.11853 1.000 46.15626 372 THR E O 1
ATOM 15800 N N . SER F 1 375 ? -6.59515 26.51952 33.54477 1.000 39.46978 373 SER E N 1
ATOM 15801 C CA . SER F 1 375 ? -6.90374 25.34711 34.35094 1.000 43.96161 373 SER E CA 1
ATOM 15802 C C . SER F 1 375 ? -8.40881 25.13450 34.37423 1.000 57.12023 373 SER E C 1
ATOM 15803 O O . SER F 1 375 ? -9.18610 26.09021 34.30036 1.000 52.57725 373 SER E O 1
ATOM 15806 N N . ILE F 1 376 ? -8.80367 23.87010 34.47693 1.000 54.54563 374 ILE E N 1
ATOM 15807 C CA . ILE F 1 376 ? -10.19674 23.48889 34.67131 1.000 54.44314 374 ILE E CA 1
ATOM 15808 C C . ILE F 1 376 ? -10.45993 23.39105 36.16748 1.000 52.51049 374 ILE E C 1
ATOM 15809 O O . ILE F 1 376 ? -9.58486 23.00452 36.95012 1.000 54.00343 374 ILE E O 1
ATOM 15814 N N . VAL F 1 377 ? -11.67186 23.75371 36.57588 1.000 53.39879 375 VAL E N 1
ATOM 15815 C CA . VAL F 1 377 ? -12.04392 23.70239 37.98375 1.000 44.66997 375 VAL E CA 1
ATOM 15816 C C . VAL F 1 377 ? -13.07809 22.60852 38.22511 1.000 44.62820 375 VAL E C 1
ATOM 15817 O O . VAL F 1 377 ? -14.19972 22.67857 37.72311 1.000 48.75878 375 VAL E O 1
#